Protein 2MHD (pdb70)

Nearest PDB structures (foldseek):
  2mhd-assembly1_A  TM=9.009E-01  e=2.253E-17  Bacteroides uniformis ATCC 8492
  7jl3-assembly1_B  TM=3.606E-01  e=2.724E+00  Homo sapiens
  6i8x-assembly2_B  TM=4.191E-01  e=9.900E+00  Ascaris suum
  2mhd-assembly1_A  TM=9.085E-01  e=3.141E-16  Bacteroides uniformis ATCC 8492
  2m4l-assembly1_A  TM=5.403E-01  e=6.576E-02  Bacteroides thetaiotaomicron VPI-5482

Secondary structure (DSSP, 8-state):
-TT-SS--SGGGSSEEE--SS--STT---EEEE-SSS-EEE----SS-----EEEEEEEETTTTEEEEE-TT-S--EEEEEEEE-SS-EEEE---TTTT-----B-----

Foldseek 3Di:
DPDDQAADLVLQQAKWKLVFVHDPPGWIKIWGCDSFAWIFMDTDPPPHRDHTFTFGWDADPPQRKIFTAHPVRPRPAIFGQPTDDNFWTFGQRVCCVNPRDGGITGGDDD

CATH classification: 2.40.128.370

Sequence (110 aa):
GDEDDKVEIPQLVGKWIVKEPVLQDDFVTCYTFNADKTYEVYTGSPLSNGVPFRGTYIISLDEKLIKLYDKEEHCTEQYHILKLTSKEMKWENASPKDGNSDKRLEKYNDGDEDDKVEIPQLVGKWIVKEPVLQDDFVTCYTFNADKTYEVYTGSPLSNGVPFRGTYIISLDEKLIKLYDKEEHCTEQYHILKLTSKEMKWENASPKDGNSDKRLEKYNDGDEDDKVEIPQLVGKWIVKEPVLQDDFVTCYTFNADKTYEVYTGSPLSNGVPFRGTYIISLDEKLIKLYDKEEHCTEQYHILKLTSKEMKWENASPKDGNSDKRLEKYNDGDEDDKVEIPQLVGKWIVKEPVLQDDFVTCYTFNADKTYEVYTGSPLSNGVPFRGTYIISLDEKLIKLYDKEEHCTEQYHILKLTSKEMKWENASPKDGNSDKRLEKYNDGDEDDKVEIPQLVGKWIVKEPVLQDDFVTCYTFNADKTYEVYTGSPLSNGVPFRGTYIISLDEKLIKLYDKEEHCTEQYHILKLTSKEMKWENASPKDGNSDKRLEKYNDGDEDDKVEIPQLVGKWIVKEPVLQDDFVTCYTFNADKTYEVYTGSPLSNGVPFRGTYIISLDEKLIKLYDKEEHCTEQYHILKLTSKEMKWENASPKDGNSDKRLEKYNDGDEDDKVEIPQLVGKWIVKEPVLQDDFVTCYTFNADKTYEVYTGSPLSNGVPFRGTYIISLDEKLIKLYDKEEHCTEQYHILKLTSKEMKWENASPKDGNSDKRLEKYNDGDEDDKVEIPQLVGKWIVKEPVLQDDFVTCYTFNADKTYEVYTGSPLSNGVPFRGTYIISLDEKLIKLYDKEEHCTEQYHILKLTSKEMKWENASPKDGNSDKRLEKYNDGDEDDKVEIPQLVGKWIVKEPVLQDDFVTCYTFNADKTYEVYTGSPLSNGVPFRGTYIISLDEKLIKLYDKEEHCTEQYHILKLTSKEMKWENASPKDGNSDKRLEKYNDGDEDDKVEIPQLVGKWIVKEPVLQDDFVTCYTFNADKTYEVYTGSPLSNGVPFRGTYIISLDEKLIKLYDKEEHCTEQYHILKLTSKEMKWENASPKDGNSDKRLEKYNDGDEDDKVEIPQLVGKWIVKEPVLQDDFVTCYTFNADKTYEVYTGSPLSNGVPFRGTYIISLDEKLIKLYDKEEHCTEQYHILKLTSKEMKWENASPKDGNSDKRLEKYNDGDEDDKVEIPQLVGKWIVKEPVLQDDFVTCYTFNADKTYEVYTGSPLSNGVPFRGTYIISLDEKLIKLYDKEEHCTEQYHILKLTSKEMKWENASPKDGNSDKRLEKYNDGDEDDKVEIPQLVGKWIVKEPVLQDDFVTCYTFNADKTYEVYTGSPLSNGVPFRGTYIISLDEKLIKLYDKEEHCTEQYHILKLTSKEMKWENASPKDGNSDKRLEKYNDGDEDDKVEIPQLVGKWIVKEPVLQDDFVTCYTFNADKTYEVYTGSPLSNGVPFRGTYIISLDEKLIKLYDKEEHCTEQYHILKLTSKEMKWENASPKDGNSDKRLEKYNDGDEDDKVEIPQLVGKWIVKEPVLQDDFVTCYTFNADKTYEVYTGSPLSNGVPFRGTYIISLDEKLIKLYDKEEHCTEQYHILKLTSKEMKWENASPKDGNSDKRLEKYNDGDEDDKVEIPQLVGKWIVKEPVLQDDFVTCYTFNADKTYEVYTGSPLSNGVPFRGTYIISLDEKLIKLYDKEEHCTEQYHILKLTSKEMKWENASPKDGNSDKRLEKYNDGDEDDKVEIPQLVGKWIVKEPVLQDDFVTCYTFNADKTYEVYTGSPLSNGVPFRGTYIISLDEKLIKLYDKEEHCTEQYHILKLTSKEMKWENASPKDGNSDKRLEKYNDGDEDDKVEIPQLVGKWIVKEPVLQDDFVTCYTFNADKTYEVYTGSPLSNGVPFRGTYIISLDEKLIKLYDKEEHCTEQYHILKLTSKEMKWENASPKDGNSDKRLEKYNDGDEDDKVEIPQLVGKWIVKEPVLQDDFVTCYTFNADKTYEVYTGSPLSNGVPFRGTYIISLDEKLIKLYDKEEHCTEQYHILKLTSKEMKWENASPKDGNSDKRLEKYND

Structure (mmCIF, N/CA/C/O backbone):
data_2MHD
#
_entry.id   2MHD
#
_cell.length_a   1.000
_cell.length_b   1.000
_cell.length_c   1.000
_cell.angle_alpha   90.00
_cell.angle_beta   90.00
_cell.angle_gamma   90.00
#
_symmetry.space_group_name_H-M   'P 1'
#
loop_
_atom_site.group_PDB
_atom_site.id
_atom_site.type_symbol
_atom_site.label_atom_id
_atom_site.label_alt_id
_atom_site.label_comp_id
_atom_site.label_asym_id
_atom_site.label_entity_id
_atom_site.label_seq_id
_atom_site.pdbx_PDB_ins_code
_atom_site.Cartn_x
_atom_site.Cartn_y
_atom_site.Cartn_z
_atom_site.occupancy
_atom_site.B_iso_or_equiv
_atom_site.auth_seq_id
_atom_site.auth_comp_id
_atom_site.auth_asym_id
_atom_site.auth_atom_id
_atom_site.pdbx_PDB_model_num
ATOM 1 N N . GLY A 1 1 ? 20.205 -10.766 -2.684 1.00 22.30 1 GLY A N 1
ATOM 2 C CA . GLY A 1 1 ? 20.345 -10.689 -4.138 1.00 74.23 1 GLY A CA 1
ATOM 3 C C . GLY A 1 1 ? 20.752 -9.293 -4.569 1.00 11.14 1 GLY A C 1
ATOM 4 O O . GLY A 1 1 ? 20.863 -8.379 -3.743 1.00 43.51 1 GLY A O 1
ATOM 8 N N . ASP A 1 2 ? 21.018 -9.165 -5.862 1.00 22.14 2 ASP A N 1
ATOM 9 C CA . ASP A 1 2 ? 21.653 -8.030 -6.520 1.00 73.32 2 ASP A CA 1
ATOM 10 C C . ASP A 1 2 ? 20.709 -6.839 -6.440 1.00 23.34 2 ASP A C 1
ATOM 11 O O . ASP A 1 2 ? 19.673 -6.840 -7.093 1.00 14.41 2 ASP A O 1
ATOM 20 N N . GLU A 1 3 ? 21.038 -5.867 -5.583 1.00 14.42 3 GLU A N 1
ATOM 21 C CA . GLU A 1 3 ? 20.214 -4.717 -5.191 1.00 55.41 3 GLU A CA 1
ATOM 22 C C . GLU A 1 3 ? 18.761 -5.067 -4.809 1.00 42.33 3 GLU A C 1
ATOM 23 O O . GLU A 1 3 ? 17.906 -4.187 -4.702 1.00 60.03 3 GLU A O 1
ATOM 35 N N . ASP A 1 4 ? 18.492 -6.336 -4.508 1.00 21.42 4 ASP A N 1
ATOM 36 C CA . ASP A 1 4 ? 17.164 -6.955 -4.512 1.00 33.11 4 ASP A CA 1
ATOM 37 C C . ASP A 1 4 ? 16.684 -7.227 -3.088 1.00 31.13 4 ASP A C 1
ATOM 38 O O . ASP A 1 4 ? 15.764 -8.017 -2.847 1.00 65.25 4 ASP A O 1
ATOM 47 N N . ASP A 1 5 ? 17.351 -6.599 -2.126 1.00 74.04 5 ASP A N 1
ATOM 48 C CA . ASP A 1 5 ? 16.821 -6.389 -0.781 1.00 11.13 5 ASP A CA 1
ATOM 49 C C . ASP A 1 5 ? 17.156 -4.972 -0.330 1.00 50.13 5 ASP A C 1
ATOM 50 O O . ASP A 1 5 ? 17.999 -4.726 0.540 1.00 21.32 5 ASP A O 1
ATOM 59 N N . LYS A 1 6 ? 16.497 -4.007 -0.968 1.00 24.41 6 LYS A N 1
ATOM 60 C CA . LYS A 1 6 ? 16.535 -2.608 -0.598 1.00 44.34 6 LYS A CA 1
ATOM 61 C C . LYS A 1 6 ? 15.286 -1.892 -1.081 1.00 54.52 6 LYS A C 1
ATOM 62 O O . LYS A 1 6 ? 14.511 -2.413 -1.885 1.00 61.33 6 LYS A O 1
ATOM 81 N N . VAL A 1 7 ? 15.137 -0.673 -0.567 1.00 4.52 7 VAL A N 1
ATOM 82 C CA . VAL A 1 7 ? 14.127 0.319 -0.880 1.00 3.41 7 VAL A CA 1
ATOM 83 C C . VAL A 1 7 ? 14.320 0.791 -2.328 1.00 11.44 7 VAL A C 1
ATOM 84 O O . VAL A 1 7 ? 14.789 1.894 -2.612 1.00 71.31 7 VAL A O 1
ATOM 97 N N . GLU A 1 8 ? 13.980 -0.090 -3.256 1.00 63.43 8 GLU A N 1
ATOM 98 C CA . GLU A 1 8 ? 13.895 0.197 -4.672 1.00 71.42 8 GLU A CA 1
ATOM 99 C C . GLU A 1 8 ? 12.623 0.997 -4.929 1.00 44.52 8 GLU A C 1
ATOM 100 O O . GLU A 1 8 ? 11.575 0.714 -4.345 1.00 53.53 8 GLU A O 1
ATOM 112 N N . ILE A 1 9 ? 12.698 1.980 -5.822 1.00 54.35 9 ILE A N 1
ATOM 113 C CA . ILE A 1 9 ? 11.531 2.678 -6.345 1.00 71.04 9 ILE A CA 1
ATOM 114 C C . ILE A 1 9 ? 10.693 1.708 -7.209 1.00 21.13 9 ILE A C 1
ATOM 115 O O . ILE A 1 9 ? 9.526 1.494 -6.862 1.00 52.51 9 ILE A O 1
ATOM 131 N N . PRO A 1 10 ? 11.222 1.070 -8.277 1.00 35.43 10 PRO A N 1
ATOM 132 C CA . PRO A 1 10 ? 10.404 0.248 -9.171 1.00 60.01 10 PRO A CA 1
ATOM 133 C C . PRO A 1 10 ? 9.882 -1.020 -8.496 1.00 14.54 10 PRO A C 1
ATOM 134 O O . PRO A 1 10 ? 8.893 -1.600 -8.938 1.00 54.31 10 PRO A O 1
ATOM 145 N N . GLN A 1 11 ? 10.491 -1.462 -7.396 1.00 12.51 11 GLN A N 1
ATOM 146 C CA . GLN A 1 11 ? 9.999 -2.633 -6.695 1.00 24.13 11 GLN A CA 1
ATOM 147 C C . GLN A 1 11 ? 8.655 -2.372 -6.003 1.00 1.51 11 GLN A C 1
ATOM 148 O O . GLN A 1 11 ? 8.052 -3.326 -5.520 1.00 2.23 11 GLN A O 1
ATOM 162 N N . LEU A 1 12 ? 8.134 -1.139 -5.981 1.00 51.45 12 LEU A N 1
ATOM 163 C CA . LEU A 1 12 ? 6.792 -0.876 -5.473 1.00 24.41 12 LEU A CA 1
ATOM 164 C C . LEU A 1 12 ? 5.702 -1.433 -6.398 1.00 43.54 12 LEU A C 1
ATOM 165 O O . LEU A 1 12 ? 4.757 -2.023 -5.892 1.00 72.44 12 LEU A O 1
ATOM 181 N N . VAL A 1 13 ? 5.797 -1.263 -7.720 1.00 12.23 13 VAL A N 1
ATOM 182 C CA . VAL A 1 13 ? 4.681 -1.398 -8.679 1.00 63.21 13 VAL A CA 1
ATOM 183 C C . VAL A 1 13 ? 4.151 -2.843 -8.890 1.00 22.12 13 VAL A C 1
ATOM 184 O O . VAL A 1 13 ? 3.261 -3.122 -9.695 1.00 73.32 13 VAL A O 1
ATOM 197 N N . GLY A 1 14 ? 4.675 -3.806 -8.150 1.00 32.14 14 GLY A N 1
ATOM 198 C CA . GLY A 1 14 ? 4.086 -5.135 -8.069 1.00 21.40 14 GLY A CA 1
ATOM 199 C C . GLY A 1 14 ? 2.759 -5.181 -7.328 1.00 52.22 14 GLY A C 1
ATOM 200 O O . GLY A 1 14 ? 2.212 -4.167 -6.894 1.00 23.52 14 GLY A O 1
ATOM 204 N N . LYS A 1 15 ? 2.246 -6.402 -7.177 1.00 72.22 15 LYS A N 1
ATOM 205 C CA . LYS A 1 15 ? 1.047 -6.686 -6.392 1.00 44.24 15 LYS A CA 1
ATOM 206 C C . LYS A 1 15 ? 1.433 -6.914 -4.941 1.00 54.15 15 LYS A C 1
ATOM 207 O O . LYS A 1 15 ? 2.486 -7.494 -4.657 1.00 5.21 15 LYS A O 1
ATOM 226 N N . TRP A 1 16 ? 0.554 -6.514 -4.028 1.00 30.41 16 TRP A N 1
ATOM 227 C CA . TRP A 1 16 ? 0.799 -6.595 -2.603 1.00 51.11 16 TRP A CA 1
ATOM 228 C C . TRP A 1 16 ? -0.517 -6.891 -1.894 1.00 62.13 16 TRP A C 1
ATOM 229 O O . TRP A 1 16 ? -1.418 -6.050 -1.919 1.00 71.24 16 TRP A O 1
ATOM 250 N N . ILE A 1 17 ? -0.673 -8.075 -1.288 1.00 50.41 17 ILE A N 1
ATOM 251 C CA . ILE A 1 17 ? -1.875 -8.405 -0.539 1.00 23.52 17 ILE A CA 1
ATOM 252 C C . ILE A 1 17 ? -1.653 -7.912 0.888 1.00 2.13 17 ILE A C 1
ATOM 253 O O . ILE A 1 17 ? -0.601 -8.167 1.476 1.00 73.52 17 ILE A O 1
ATOM 269 N N . VAL A 1 18 ? -2.618 -7.206 1.463 1.00 51.33 18 VAL A N 1
ATOM 270 C CA . VAL A 1 18 ? -2.581 -6.687 2.838 1.00 14.30 18 VAL A CA 1
ATOM 271 C C . VAL A 1 18 ? -2.671 -7.837 3.851 1.00 10.44 18 VAL A C 1
ATOM 272 O O . VAL A 1 18 ? -2.618 -7.605 5.052 1.00 2.41 18 VAL A O 1
ATOM 285 N N . LYS A 1 19 ? -2.880 -9.066 3.373 1.00 2.03 19 LYS A N 1
ATOM 286 C CA . LYS A 1 19 ? -3.456 -10.177 4.118 1.00 21.21 19 LYS A CA 1
ATOM 287 C C . LYS A 1 19 ? -2.400 -10.858 4.993 1.00 64.35 19 LYS A C 1
ATOM 288 O O . LYS A 1 19 ? -2.156 -12.058 4.869 1.00 62.21 19 LYS A O 1
ATOM 307 N N . GLU A 1 20 ? -1.745 -10.073 5.837 1.00 24.13 20 GLU A N 1
ATOM 308 C CA . GLU A 1 20 ? -0.699 -10.476 6.760 1.00 12.40 20 GLU A CA 1
ATOM 309 C C . GLU A 1 20 ? -0.327 -9.239 7.602 1.00 73.44 20 GLU A C 1
ATOM 310 O O . GLU A 1 20 ? 0.319 -8.318 7.094 1.00 62.21 20 GLU A O 1
ATOM 322 N N . PRO A 1 21 ? -0.780 -9.154 8.863 1.00 43.25 21 PRO A N 1
ATOM 323 C CA . PRO A 1 21 ? -1.878 -9.936 9.415 1.00 53.04 21 PRO A CA 1
ATOM 324 C C . PRO A 1 21 ? -3.208 -9.580 8.731 1.00 62.52 21 PRO A C 1
ATOM 325 O O . PRO A 1 21 ? -3.330 -8.540 8.075 1.00 25.52 21 PRO A O 1
ATOM 336 N N . VAL A 1 22 ? -4.223 -10.429 8.889 1.00 72.11 22 VAL A N 1
ATOM 337 C CA . VAL A 1 22 ? -5.542 -10.249 8.294 1.00 12.24 22 VAL A CA 1
ATOM 338 C C . VAL A 1 22 ? -6.593 -9.996 9.373 1.00 45.14 22 VAL A C 1
ATOM 339 O O . VAL A 1 22 ? -6.552 -10.559 10.467 1.00 10.32 22 VAL A O 1
ATOM 352 N N . LEU A 1 23 ? -7.540 -9.126 9.030 1.00 65.12 23 LEU A N 1
ATOM 353 C CA . LEU A 1 23 ? -8.635 -8.665 9.864 1.00 41.04 23 LEU A CA 1
ATOM 354 C C . LEU A 1 23 ? -9.739 -9.721 9.961 1.00 23.34 23 LEU A C 1
ATOM 355 O O . LEU A 1 23 ? -9.722 -10.751 9.281 1.00 4.41 23 LEU A O 1
ATOM 371 N N . GLN A 1 24 ? -10.703 -9.458 10.835 1.00 51.14 24 GLN A N 1
ATOM 372 C CA . GLN A 1 24 ? -11.992 -10.133 10.908 1.00 22.42 24 GLN A CA 1
ATOM 373 C C . GLN A 1 24 ? -12.921 -9.520 9.854 1.00 3.13 24 GLN A C 1
ATOM 374 O O . GLN A 1 24 ? -12.507 -8.673 9.056 1.00 61.51 24 GLN A O 1
ATOM 388 N N . ASP A 1 25 ? -14.182 -9.958 9.834 1.00 53.25 25 ASP A N 1
ATOM 389 C CA . ASP A 1 25 ? -15.203 -9.596 8.841 1.00 5.33 25 ASP A CA 1
ATOM 390 C C . ASP A 1 25 ? -14.807 -10.058 7.432 1.00 43.35 25 ASP A C 1
ATOM 391 O O . ASP A 1 25 ? -15.294 -9.544 6.430 1.00 3.41 25 ASP A O 1
ATOM 400 N N . ASP A 1 26 ? -13.862 -11.000 7.390 1.00 65.42 26 ASP A N 1
ATOM 401 C CA . ASP A 1 26 ? -13.164 -11.568 6.237 1.00 14.44 26 ASP A CA 1
ATOM 402 C C . ASP A 1 26 ? -12.590 -10.484 5.313 1.00 54.24 26 ASP A C 1
ATOM 403 O O . ASP A 1 26 ? -12.497 -10.689 4.099 1.00 74.55 26 ASP A O 1
ATOM 412 N N . PHE A 1 27 ? -12.205 -9.327 5.870 1.00 3.20 27 PHE A N 1
ATOM 413 C CA . PHE A 1 27 ? -11.670 -8.221 5.129 1.00 62.23 27 PHE A CA 1
ATOM 414 C C . PHE A 1 27 ? -10.325 -8.604 4.535 1.00 50.13 27 PHE A C 1
ATOM 415 O O . PHE A 1 27 ? -9.357 -8.883 5.247 1.00 54.41 27 PHE A O 1
ATOM 432 N N . VAL A 1 28 ? -10.259 -8.504 3.218 1.00 24.13 28 VAL A N 1
ATOM 433 C CA . VAL A 1 28 ? -9.111 -8.838 2.402 1.00 73.34 28 VAL A CA 1
ATOM 434 C C . VAL A 1 28 ? -8.941 -7.813 1.277 1.00 42.25 28 VAL A C 1
ATOM 435 O O . VAL A 1 28 ? -9.914 -7.363 0.659 1.00 43.33 28 VAL A O 1
ATOM 448 N N . THR A 1 29 ? -7.681 -7.476 0.992 1.00 14.04 29 THR A N 1
ATOM 449 C CA . THR A 1 29 ? -7.326 -6.397 0.088 1.00 11.21 29 THR A CA 1
ATOM 450 C C . THR A 1 29 ? -6.018 -6.720 -0.617 1.00 21.20 29 THR A C 1
ATOM 451 O O . THR A 1 29 ? -5.086 -7.245 0.000 1.00 22.21 29 THR A O 1
ATOM 462 N N . CYS A 1 30 ? -5.891 -6.286 -1.870 1.00 30.50 30 CYS A N 1
ATOM 463 C CA . CYS A 1 30 ? -4.628 -6.155 -2.571 1.00 23.32 30 CYS A CA 1
ATOM 464 C C . CYS A 1 30 ? -4.484 -4.716 -3.056 1.00 34.52 30 CYS A C 1
ATOM 465 O O . CYS A 1 30 ? -5.377 -4.197 -3.726 1.00 55.43 30 CYS A O 1
ATOM 473 N N . TYR A 1 31 ? -3.359 -4.081 -2.719 1.00 23.21 31 TYR A N 1
ATOM 474 C CA . TYR A 1 31 ? -2.898 -2.870 -3.383 1.00 1.04 31 TYR A CA 1
ATOM 475 C C . TYR A 1 31 ? -2.167 -3.302 -4.657 1.00 55.32 31 TYR A C 1
ATOM 476 O O . TYR A 1 31 ? -1.406 -4.277 -4.652 1.00 43.35 31 TYR A O 1
ATOM 494 N N . THR A 1 32 ? -2.354 -2.566 -5.746 1.00 41.15 32 THR A N 1
ATOM 495 C CA . THR A 1 32 ? -1.538 -2.672 -6.944 1.00 22.51 32 THR A CA 1
ATOM 496 C C . THR A 1 32 ? -1.235 -1.250 -7.420 1.00 34.24 32 THR A C 1
ATOM 497 O O . THR A 1 32 ? -2.063 -0.601 -8.068 1.00 34.33 32 THR A O 1
ATOM 508 N N . PHE A 1 33 ? -0.057 -0.743 -7.061 1.00 14.22 33 PHE A N 1
ATOM 509 C CA . PHE A 1 33 ? 0.386 0.575 -7.500 1.00 72.54 33 PHE A CA 1
ATOM 510 C C . PHE A 1 33 ? 0.758 0.486 -8.985 1.00 33.51 33 PHE A C 1
ATOM 511 O O . PHE A 1 33 ? 0.937 -0.613 -9.516 1.00 42.42 33 PHE A O 1
ATOM 528 N N . ASN A 1 34 ? 0.931 1.626 -9.652 1.00 61.24 34 ASN A N 1
ATOM 529 C CA . ASN A 1 34 ? 1.569 1.706 -10.967 1.00 32.20 34 ASN A CA 1
ATOM 530 C C . ASN A 1 34 ? 2.943 2.333 -10.820 1.00 1.50 34 ASN A C 1
ATOM 531 O O . ASN A 1 34 ? 3.259 2.909 -9.777 1.00 72.41 34 ASN A O 1
ATOM 542 N N . ALA A 1 35 ? 3.744 2.243 -11.882 1.00 61.44 35 ALA A N 1
ATOM 543 C CA . ALA A 1 35 ? 5.149 2.614 -11.855 1.00 64.05 35 ALA A CA 1
ATOM 544 C C . ALA A 1 35 ? 5.311 4.099 -11.557 1.00 13.32 35 ALA A C 1
ATOM 545 O O . ALA A 1 35 ? 6.207 4.451 -10.791 1.00 15.51 35 ALA A O 1
ATOM 552 N N . ASP A 1 36 ? 4.422 4.942 -12.108 1.00 55.41 36 ASP A N 1
ATOM 553 C CA . ASP A 1 36 ? 4.473 6.393 -11.899 1.00 3.53 36 ASP A CA 1
ATOM 554 C C . ASP A 1 36 ? 3.169 7.066 -12.370 1.00 41.22 36 ASP A C 1
ATOM 555 O O . ASP A 1 36 ? 3.188 8.009 -13.162 1.00 0.22 36 ASP A O 1
ATOM 564 N N . LYS A 1 37 ? 1.999 6.531 -11.984 1.00 61.22 37 LYS A N 1
ATOM 565 C CA . LYS A 1 37 ? 0.710 6.991 -12.494 1.00 11.52 37 LYS A CA 1
ATOM 566 C C . LYS A 1 37 ? -0.375 7.001 -11.408 1.00 62.30 37 LYS A C 1
ATOM 567 O O . LYS A 1 37 ? -0.856 8.052 -11.004 1.00 43.30 37 LYS A O 1
ATOM 586 N N . THR A 1 38 ? -0.780 5.822 -10.954 1.00 4.00 38 THR A N 1
ATOM 587 C CA . THR A 1 38 ? -2.073 5.535 -10.341 1.00 60.23 38 THR A CA 1
ATOM 588 C C . THR A 1 38 ? -1.898 4.401 -9.332 1.00 34.10 38 THR A C 1
ATOM 589 O O . THR A 1 38 ? -0.823 3.797 -9.236 1.00 60.55 38 THR A O 1
ATOM 600 N N . TYR A 1 39 ? -2.953 4.079 -8.590 1.00 74.51 39 TYR A N 1
ATOM 601 C CA . TYR A 1 39 ? -3.000 2.936 -7.695 1.00 2.34 39 TYR A CA 1
ATOM 602 C C . TYR A 1 39 ? -4.371 2.272 -7.783 1.00 14.14 39 TYR A C 1
ATOM 603 O O . TYR A 1 39 ? -5.317 2.896 -8.265 1.00 24.50 39 TYR A O 1
ATOM 621 N N . GLU A 1 40 ? -4.491 1.036 -7.301 1.00 22.50 40 GLU A N 1
ATOM 622 C CA . GLU A 1 40 ? -5.757 0.346 -7.081 1.00 55.01 40 GLU A CA 1
ATOM 623 C C . GLU A 1 40 ? -5.752 -0.217 -5.665 1.00 22.20 40 GLU A C 1
ATOM 624 O O . GLU A 1 40 ? -4.694 -0.604 -5.156 1.00 2.30 40 GLU A O 1
ATOM 636 N N . VAL A 1 41 ? -6.920 -0.276 -5.035 1.00 22.43 41 VAL A N 1
ATOM 637 C CA . VAL A 1 41 ? -7.129 -0.950 -3.764 1.00 2.22 41 VAL A CA 1
ATOM 638 C C . VAL A 1 41 ? -8.577 -1.436 -3.740 1.00 40.45 41 VAL A C 1
ATOM 639 O O . VAL A 1 41 ? -9.414 -0.960 -4.510 1.00 43.03 41 VAL A O 1
ATOM 652 N N . TYR A 1 42 ? -8.906 -2.349 -2.833 1.00 11.02 42 TYR A N 1
ATOM 653 C CA . TYR A 1 42 ? -10.270 -2.764 -2.590 1.00 2.04 42 TYR A CA 1
ATOM 654 C C . TYR A 1 42 ? -10.362 -3.193 -1.129 1.00 75.22 42 TYR A C 1
ATOM 655 O O . TYR A 1 42 ? -9.583 -4.041 -0.709 1.00 1.40 42 TYR A O 1
ATOM 673 N N . THR A 1 43 ? -11.347 -2.716 -0.378 1.00 52.01 43 THR A N 1
ATOM 674 C CA . THR A 1 43 ? -11.598 -3.215 0.973 1.00 62.34 43 THR A CA 1
ATOM 675 C C . THR A 1 43 ? -13.102 -3.245 1.187 1.00 21.22 43 THR A C 1
ATOM 676 O O . THR A 1 43 ? -13.829 -2.324 0.794 1.00 1.14 43 THR A O 1
ATOM 687 N N . GLY A 1 44 ? -13.551 -4.318 1.822 1.00 31.51 44 GLY A N 1
ATOM 688 C CA . GLY A 1 44 ? -14.932 -4.648 2.096 1.00 10.31 44 GLY A CA 1
ATOM 689 C C . GLY A 1 44 ? -15.067 -6.127 1.832 1.00 41.43 44 GLY A C 1
ATOM 690 O O . GLY A 1 44 ? -14.539 -6.963 2.569 1.00 52.01 44 GLY A O 1
ATOM 694 N N . SER A 1 45 ? -15.697 -6.415 0.715 1.00 45.14 45 SER A N 1
ATOM 695 C CA . SER A 1 45 ? -16.171 -7.704 0.278 1.00 42.34 45 SER A CA 1
ATOM 696 C C . SER A 1 45 ? -16.895 -8.476 1.381 1.00 62.25 45 SER A C 1
ATOM 697 O O . SER A 1 45 ? -16.373 -9.494 1.832 1.00 13.02 45 SER A O 1
ATOM 705 N N . PRO A 1 46 ? -18.096 -8.026 1.788 1.00 2.02 46 PRO A N 1
ATOM 706 C CA . PRO A 1 46 ? -19.003 -8.829 2.600 1.00 30.21 46 PRO A CA 1
ATOM 707 C C . PRO A 1 46 ? -19.796 -9.858 1.769 1.00 1.04 46 PRO A C 1
ATOM 708 O O . PRO A 1 46 ? -20.452 -10.719 2.354 1.00 11.10 46 PRO A O 1
ATOM 719 N N . LEU A 1 47 ? -19.793 -9.745 0.427 1.00 13.22 47 LEU A N 1
ATOM 720 C CA . LEU A 1 47 ? -20.589 -10.594 -0.471 1.00 13.22 47 LEU A CA 1
ATOM 721 C C . LEU A 1 47 ? -19.970 -10.786 -1.860 1.00 34.21 47 LEU A C 1
ATOM 722 O O . LEU A 1 47 ? -20.185 -11.833 -2.473 1.00 2.14 47 LEU A O 1
ATOM 738 N N . SER A 1 48 ? -19.246 -9.799 -2.390 1.00 54.34 48 SER A N 1
ATOM 739 C CA . SER A 1 48 ? -18.539 -9.870 -3.664 1.00 70.21 48 SER A CA 1
ATOM 740 C C . SER A 1 48 ? -17.445 -8.813 -3.680 1.00 43.01 48 SER A C 1
ATOM 741 O O . SER A 1 48 ? -17.390 -7.944 -2.809 1.00 22.10 48 SER A O 1
ATOM 749 N N . ASN A 1 49 ? -16.591 -8.880 -4.698 1.00 41.13 49 ASN A N 1
ATOM 750 C CA . ASN A 1 49 ? -15.550 -7.919 -5.011 1.00 21.51 49 ASN A CA 1
ATOM 751 C C . ASN A 1 49 ? -15.591 -7.741 -6.529 1.00 61.13 49 ASN A C 1
ATOM 752 O O . ASN A 1 49 ? -15.489 -8.712 -7.272 1.00 70.53 49 ASN A O 1
ATOM 763 N N . GLY A 1 50 ? -15.872 -6.523 -6.986 1.00 43.01 50 GLY A N 1
ATOM 764 C CA . GLY A 1 50 ? -16.035 -6.207 -8.404 1.00 53.21 50 GLY A CA 1
ATOM 765 C C . GLY A 1 50 ? -16.073 -4.716 -8.715 1.00 22.11 50 GLY A C 1
ATOM 766 O O . GLY A 1 50 ? -16.122 -4.318 -9.874 1.00 74.41 50 GLY A O 1
ATOM 770 N N . VAL A 1 51 ? -16.079 -3.888 -7.679 1.00 54.33 51 VAL A N 1
ATOM 771 C CA . VAL A 1 51 ? -16.027 -2.435 -7.729 1.00 22.40 51 VAL A CA 1
ATOM 772 C C . VAL A 1 51 ? -14.732 -2.039 -7.011 1.00 23.31 51 VAL A C 1
ATOM 773 O O . VAL A 1 51 ? -14.737 -1.902 -5.785 1.00 54.31 51 VAL A O 1
ATOM 786 N N . PRO A 1 52 ? -13.590 -2.003 -7.720 1.00 0.20 52 PRO A N 1
ATOM 787 C CA . PRO A 1 52 ? -12.329 -1.569 -7.137 1.00 61.14 52 PRO A CA 1
ATOM 788 C C . PRO A 1 52 ? -12.376 -0.072 -6.828 1.00 32.53 52 PRO A C 1
ATOM 789 O O . PRO A 1 52 ? -13.222 0.670 -7.344 1.00 1.44 52 PRO A O 1
ATOM 800 N N . PHE A 1 53 ? -11.420 0.383 -6.029 1.00 33.31 53 PHE A N 1
ATOM 801 C CA . PHE A 1 53 ? -11.046 1.777 -5.946 1.00 11.21 53 PHE A CA 1
ATOM 802 C C . PHE A 1 53 ? -9.811 1.980 -6.816 1.00 1.41 53 PHE A C 1
ATOM 803 O O . PHE A 1 53 ? -8.953 1.097 -6.877 1.00 63.41 53 PHE A O 1
ATOM 820 N N . ARG A 1 54 ? -9.666 3.163 -7.417 1.00 24.42 54 ARG A N 1
ATOM 821 C CA . ARG A 1 54 ? -8.408 3.607 -7.993 1.00 41.02 54 ARG A CA 1
ATOM 822 C C . ARG A 1 54 ? -8.255 5.108 -7.786 1.00 34.12 54 ARG A C 1
ATOM 823 O O . ARG A 1 54 ? -9.253 5.835 -7.792 1.00 52.23 54 ARG A O 1
ATOM 844 N N . GLY A 1 55 ? -7.024 5.580 -7.656 1.00 42.03 55 GLY A N 1
ATOM 845 C CA . GLY A 1 55 ? -6.686 6.974 -7.440 1.00 0.32 55 GLY A CA 1
ATOM 846 C C . GLY A 1 55 ? -5.251 7.233 -7.859 1.00 74.20 55 GLY A C 1
ATOM 847 O O . GLY A 1 55 ? -4.624 6.402 -8.522 1.00 71.10 55 GLY A O 1
ATOM 851 N N . THR A 1 56 ? -4.723 8.371 -7.438 1.00 1.23 56 THR A N 1
ATOM 852 C CA . THR A 1 56 ? -3.361 8.810 -7.682 1.00 14.01 56 THR A CA 1
ATOM 853 C C . THR A 1 56 ? -2.562 8.698 -6.377 1.00 23.44 56 THR A C 1
ATOM 854 O O . THR A 1 56 ? -3.122 8.539 -5.288 1.00 71.10 56 THR A O 1
ATOM 865 N N . TYR A 1 57 ? -1.235 8.741 -6.473 1.00 24.23 57 TYR A N 1
ATOM 866 C CA . TYR A 1 57 ? -0.338 8.645 -5.334 1.00 32.35 57 TYR A CA 1
ATOM 867 C C . TYR A 1 57 ? 0.727 9.721 -5.409 1.00 51.02 57 TYR A C 1
ATOM 868 O O . TYR A 1 57 ? 1.042 10.220 -6.491 1.00 55.44 57 TYR A O 1
ATOM 886 N N . ILE A 1 58 ? 1.315 10.006 -4.252 1.00 40.44 58 ILE A N 1
ATOM 887 C CA . ILE A 1 58 ? 2.413 10.960 -4.084 1.00 61.53 58 ILE A CA 1
ATOM 888 C C . ILE A 1 58 ? 3.433 10.308 -3.148 1.00 53.01 58 ILE A C 1
ATOM 889 O O . ILE A 1 58 ? 3.053 9.631 -2.190 1.00 51.04 58 ILE A O 1
ATOM 905 N N . ILE A 1 59 ? 4.726 10.494 -3.409 1.00 54.51 59 ILE A N 1
ATOM 906 C CA . ILE A 1 59 ? 5.825 10.066 -2.545 1.00 55.34 59 ILE A CA 1
ATOM 907 C C . ILE A 1 59 ? 6.712 11.303 -2.370 1.00 34.31 59 ILE A C 1
ATOM 908 O O . ILE A 1 59 ? 6.738 12.168 -3.252 1.00 52.10 59 ILE A O 1
ATOM 924 N N . SER A 1 60 ? 7.489 11.391 -1.292 1.00 54.10 60 SER A N 1
ATOM 925 C CA . SER A 1 60 ? 8.730 12.143 -1.336 1.00 1.25 60 SER A CA 1
ATOM 926 C C . SER A 1 60 ? 9.757 11.469 -0.434 1.00 42.44 60 SER A C 1
ATOM 927 O O . SER A 1 60 ? 9.425 10.708 0.479 1.00 61.32 60 SER A O 1
ATOM 935 N N . LEU A 1 61 ? 11.028 11.746 -0.724 1.00 55.10 61 LEU A N 1
ATOM 936 C CA . LEU A 1 61 ? 12.148 11.167 -0.010 1.00 22.34 61 LEU A CA 1
ATOM 937 C C . LEU A 1 61 ? 12.324 11.842 1.349 1.00 15.54 61 LEU A C 1
ATOM 938 O O . LEU A 1 61 ? 12.926 11.220 2.221 1.00 40.30 61 LEU A O 1
ATOM 954 N N . ASP A 1 62 ? 11.817 13.072 1.534 1.00 11.12 62 ASP A N 1
ATOM 955 C CA . ASP A 1 62 ? 12.254 14.013 2.577 1.00 54.40 62 ASP A CA 1
ATOM 956 C C . ASP A 1 62 ? 12.370 13.331 3.930 1.00 35.31 62 ASP A C 1
ATOM 957 O O . ASP A 1 62 ? 13.469 13.254 4.484 1.00 42.23 62 ASP A O 1
ATOM 966 N N . GLU A 1 63 ? 11.270 12.731 4.386 1.00 43.41 63 GLU A N 1
ATOM 967 C CA . GLU A 1 63 ? 11.218 11.853 5.549 1.00 22.13 63 GLU A CA 1
ATOM 968 C C . GLU A 1 63 ? 10.648 10.479 5.168 1.00 21.33 63 GLU A C 1
ATOM 969 O O . GLU A 1 63 ? 10.167 9.744 6.029 1.00 15.34 63 GLU A O 1
ATOM 981 N N . LYS A 1 64 ? 10.740 10.102 3.886 1.00 74.30 64 LYS A N 1
ATOM 982 C CA . LYS A 1 64 ? 10.326 8.803 3.347 1.00 31.04 64 LYS A CA 1
ATOM 983 C C . LYS A 1 64 ? 8.846 8.563 3.693 1.00 63.35 64 LYS A C 1
ATOM 984 O O . LYS A 1 64 ? 8.482 7.669 4.470 1.00 31.14 64 LYS A O 1
ATOM 1003 N N . LEU A 1 65 ? 7.998 9.418 3.125 1.00 53.23 65 LEU A N 1
ATOM 1004 C CA . LEU A 1 65 ? 6.577 9.553 3.429 1.00 63.24 65 LEU A CA 1
ATOM 1005 C C . LEU A 1 65 ? 5.824 9.327 2.117 1.00 51.02 65 LEU A C 1
ATOM 1006 O O . LEU A 1 65 ? 6.333 9.659 1.037 1.00 21.15 65 LEU A O 1
ATOM 1022 N N . ILE A 1 66 ? 4.628 8.744 2.189 1.00 22.51 66 ILE A N 1
ATOM 1023 C CA . ILE A 1 66 ? 3.837 8.401 1.020 1.00 44.21 66 ILE A CA 1
ATOM 1024 C C . ILE A 1 66 ? 2.352 8.580 1.355 1.00 3.43 66 ILE A C 1
ATOM 1025 O O . ILE A 1 66 ? 1.901 8.127 2.411 1.00 15.04 66 ILE A O 1
ATOM 1041 N N . LYS A 1 67 ? 1.594 9.266 0.492 1.00 72.42 67 LYS A N 1
ATOM 1042 C CA . LYS A 1 67 ? 0.220 9.716 0.737 1.00 75.22 67 LYS A CA 1
ATOM 1043 C C . LYS A 1 67 ? -0.621 9.513 -0.517 1.00 60.22 67 LYS A C 1
ATOM 1044 O O . LYS A 1 67 ? -0.325 10.125 -1.549 1.00 72.54 67 LYS A O 1
ATOM 1063 N N . LEU A 1 68 ? -1.643 8.662 -0.441 1.00 60.10 68 LEU A N 1
ATOM 1064 C CA . LEU A 1 68 ? -2.503 8.337 -1.577 1.00 55.42 68 LEU A CA 1
ATOM 1065 C C . LEU A 1 68 ? -3.716 9.279 -1.583 1.00 32.13 68 LEU A C 1
ATOM 1066 O O . LEU A 1 68 ? -4.154 9.753 -0.528 1.00 73.30 68 LEU A O 1
ATOM 1082 N N . TYR A 1 69 ? -4.258 9.550 -2.774 1.00 40.12 69 TYR A N 1
ATOM 1083 C CA . TYR A 1 69 ? -5.261 10.581 -3.031 1.00 60.22 69 TYR A CA 1
ATOM 1084 C C . TYR A 1 69 ? -6.403 9.986 -3.850 1.00 2.05 69 TYR A C 1
ATOM 1085 O O . TYR A 1 69 ? -6.173 9.184 -4.761 1.00 20.53 69 TYR A O 1
ATOM 1103 N N . ASP A 1 70 ? -7.644 10.371 -3.538 1.00 2.25 70 ASP A N 1
ATOM 1104 C CA . ASP A 1 70 ? -8.788 9.800 -4.257 1.00 61.53 70 ASP A CA 1
ATOM 1105 C C . ASP A 1 70 ? -8.883 10.393 -5.660 1.00 75.51 70 ASP A C 1
ATOM 1106 O O . ASP A 1 70 ? -8.216 11.373 -5.979 1.00 11.14 70 ASP A O 1
ATOM 1115 N N . LYS A 1 71 ? -9.859 9.912 -6.439 1.00 1.05 71 LYS A N 1
ATOM 1116 C CA . LYS A 1 71 ? -10.428 10.625 -7.587 1.00 51.04 71 LYS A CA 1
ATOM 1117 C C . LYS A 1 71 ? -11.179 11.915 -7.216 1.00 72.11 71 LYS A C 1
ATOM 1118 O O . LYS A 1 71 ? -11.903 12.471 -8.040 1.00 23.31 71 LYS A O 1
ATOM 1137 N N . GLU A 1 72 ? -11.069 12.360 -5.969 1.00 11.02 72 GLU A N 1
ATOM 1138 C CA . GLU A 1 72 ? -11.509 13.665 -5.494 1.00 44.01 72 GLU A CA 1
ATOM 1139 C C . GLU A 1 72 ? -10.337 14.430 -4.864 1.00 31.51 72 GLU A C 1
ATOM 1140 O O . GLU A 1 72 ? -10.536 15.509 -4.309 1.00 22.32 72 GLU A O 1
ATOM 1152 N N . GLU A 1 73 ? -9.126 13.876 -4.983 1.00 21.55 73 GLU A N 1
ATOM 1153 C CA . GLU A 1 73 ? -7.829 14.442 -4.658 1.00 11.41 73 GLU A CA 1
ATOM 1154 C C . GLU A 1 73 ? -7.779 15.157 -3.302 1.00 42.30 73 GLU A C 1
ATOM 1155 O O . GLU A 1 73 ? -7.078 16.155 -3.152 1.00 63.34 73 GLU A O 1
ATOM 1167 N N . HIS A 1 74 ? -8.430 14.605 -2.274 1.00 31.11 74 HIS A N 1
ATOM 1168 C CA . HIS A 1 74 ? -8.522 15.209 -0.948 1.00 52.11 74 HIS A CA 1
ATOM 1169 C C . HIS A 1 74 ? -7.782 14.440 0.154 1.00 44.33 74 HIS A C 1
ATOM 1170 O O . HIS A 1 74 ? -8.152 14.529 1.321 1.00 14.05 74 HIS A O 1
ATOM 1184 N N . CYS A 1 75 ? -6.768 13.678 -0.276 1.00 4.15 75 CYS A N 1
ATOM 1185 C CA . CYS A 1 75 ? -6.061 12.595 0.412 1.00 21.51 75 CYS A CA 1
ATOM 1186 C C . CYS A 1 75 ? -6.985 11.589 1.118 1.00 0.12 75 CYS A C 1
ATOM 1187 O O . CYS A 1 75 ? -8.193 11.792 1.212 1.00 51.22 75 CYS A O 1
ATOM 1195 N N . THR A 1 76 ? -6.456 10.450 1.533 1.00 2.14 76 THR A N 1
ATOM 1196 C CA . THR A 1 76 ? -7.272 9.423 2.186 1.00 63.31 76 THR A CA 1
ATOM 1197 C C . THR A 1 76 ? -6.432 8.621 3.180 1.00 64.42 76 THR A C 1
ATOM 1198 O O . THR A 1 76 ? -6.874 8.364 4.304 1.00 53.10 76 THR A O 1
ATOM 1209 N N . GLU A 1 77 ? -5.190 8.291 2.820 1.00 2.21 77 GLU A N 1
ATOM 1210 C CA . GLU A 1 77 ? -4.297 7.531 3.672 1.00 72.23 77 GLU A CA 1
ATOM 1211 C C . GLU A 1 77 ? -2.922 8.182 3.611 1.00 60.33 77 GLU A C 1
ATOM 1212 O O . GLU A 1 77 ? -2.586 8.814 2.601 1.00 62.12 77 GLU A O 1
ATOM 1224 N N . GLN A 1 78 ? -2.133 8.052 4.681 1.00 21.52 78 GLN A N 1
ATOM 1225 C CA . GLN A 1 78 ? -0.746 8.472 4.705 1.00 13.13 78 GLN A CA 1
ATOM 1226 C C . GLN A 1 78 ? -0.008 7.427 5.536 1.00 20.14 78 GLN A C 1
ATOM 1227 O O . GLN A 1 78 ? -0.530 7.032 6.574 1.00 53.44 78 GLN A O 1
ATOM 1241 N N . TYR A 1 79 ? 1.167 6.937 5.121 1.00 12.12 79 TYR A N 1
ATOM 1242 C CA . TYR A 1 79 ? 1.943 6.043 5.974 1.00 73.43 79 TYR A CA 1
ATOM 1243 C C . TYR A 1 79 ? 3.441 6.165 5.737 1.00 33.14 79 TYR A C 1
ATOM 1244 O O . TYR A 1 79 ? 3.879 6.704 4.713 1.00 24.23 79 TYR A O 1
ATOM 1262 N N . HIS A 1 80 ? 4.233 5.716 6.709 1.00 61.25 80 HIS A N 1
ATOM 1263 C CA . HIS A 1 80 ? 5.683 5.778 6.631 1.00 71.15 80 HIS A CA 1
ATOM 1264 C C . HIS A 1 80 ? 6.198 4.560 5.890 1.00 55.11 80 HIS A C 1
ATOM 1265 O O . HIS A 1 80 ? 5.760 3.426 6.111 1.00 41.34 80 HIS A O 1
ATOM 1279 N N . ILE A 1 81 ? 7.195 4.799 5.048 1.00 40.22 81 ILE A N 1
ATOM 1280 C CA . ILE A 1 81 ? 7.940 3.759 4.381 1.00 22.12 81 ILE A CA 1
ATOM 1281 C C . ILE A 1 81 ? 9.038 3.340 5.356 1.00 33.13 81 ILE A C 1
ATOM 1282 O O . ILE A 1 81 ? 10.003 4.078 5.547 1.00 24.13 81 ILE A O 1
ATOM 1298 N N . LEU A 1 82 ? 8.906 2.177 5.994 1.00 74.41 82 LEU A N 1
ATOM 1299 C CA . LEU A 1 82 ? 10.023 1.600 6.740 1.00 55.14 82 LEU A CA 1
ATOM 1300 C C . LEU A 1 82 ? 11.023 1.019 5.743 1.00 22.41 82 LEU A C 1
ATOM 1301 O O . LEU A 1 82 ? 12.143 1.514 5.607 1.00 24.22 82 LEU A O 1
ATOM 1317 N N . LYS A 1 83 ? 10.607 -0.029 5.028 1.00 72.12 83 LYS A N 1
ATOM 1318 C CA . LYS A 1 83 ? 11.430 -0.766 4.079 1.00 51.55 83 LYS A CA 1
ATOM 1319 C C . LYS A 1 83 ? 10.556 -1.315 2.957 1.00 55.23 83 LYS A C 1
ATOM 1320 O O . LYS A 1 83 ? 9.338 -1.497 3.117 1.00 60.12 83 LYS A O 1
ATOM 1339 N N . LEU A 1 84 ? 11.212 -1.637 1.843 1.00 51.54 84 LEU A N 1
ATOM 1340 C CA . LEU A 1 84 ? 10.719 -2.359 0.681 1.00 74.43 84 LEU A CA 1
ATOM 1341 C C . LEU A 1 84 ? 11.787 -3.393 0.395 1.00 75.05 84 LEU A C 1
ATOM 1342 O O . LEU A 1 84 ? 12.972 -3.069 0.502 1.00 75.32 84 LEU A O 1
ATOM 1358 N N . THR A 1 85 ? 11.380 -4.588 0.009 1.00 62.33 85 THR A N 1
ATOM 1359 C CA . THR A 1 85 ? 12.243 -5.554 -0.661 1.00 51.22 85 THR A CA 1
ATOM 1360 C C . THR A 1 85 ? 11.482 -6.166 -1.835 1.00 74.22 85 THR A C 1
ATOM 1361 O O . THR A 1 85 ? 10.320 -5.838 -2.077 1.00 4.23 85 THR A O 1
ATOM 1372 N N . SER A 1 86 ? 12.085 -7.163 -2.477 1.00 24.33 86 SER A N 1
ATOM 1373 C CA . SER A 1 86 ? 11.444 -8.051 -3.424 1.00 33.32 86 SER A CA 1
ATOM 1374 C C . SER A 1 86 ? 10.069 -8.531 -2.945 1.00 10.13 86 SER A C 1
ATOM 1375 O O . SER A 1 86 ? 9.161 -8.603 -3.774 1.00 73.15 86 SER A O 1
ATOM 1383 N N . LYS A 1 87 ? 9.877 -8.840 -1.655 1.00 24.14 87 LYS A N 1
ATOM 1384 C CA . LYS A 1 87 ? 8.666 -9.493 -1.142 1.00 45.25 87 LYS A CA 1
ATOM 1385 C C . LYS A 1 87 ? 8.289 -9.024 0.266 1.00 1.22 87 LYS A C 1
ATOM 1386 O O . LYS A 1 87 ? 7.595 -9.748 0.975 1.00 2.10 87 LYS A O 1
ATOM 1405 N N . GLU A 1 88 ? 8.733 -7.848 0.704 1.00 2.30 88 GLU A N 1
ATOM 1406 C CA . GLU A 1 88 ? 8.434 -7.288 2.025 1.00 30.00 88 GLU A CA 1
ATOM 1407 C C . GLU A 1 88 ? 8.154 -5.796 1.826 1.00 30.43 88 GLU A C 1
ATOM 1408 O O . GLU A 1 88 ? 8.895 -5.132 1.103 1.00 71.42 88 GLU A O 1
ATOM 1420 N N . MET A 1 89 ? 7.090 -5.254 2.416 1.00 25.10 89 MET A N 1
ATOM 1421 C CA . MET A 1 89 ? 6.820 -3.822 2.447 1.00 72.41 89 MET A CA 1
ATOM 1422 C C . MET A 1 89 ? 6.126 -3.493 3.761 1.00 61.24 89 MET A C 1
ATOM 1423 O O . MET A 1 89 ? 5.102 -4.079 4.119 1.00 31.10 89 MET A O 1
ATOM 1437 N N . LYS A 1 90 ? 6.710 -2.541 4.480 1.00 32.24 90 LYS A N 1
ATOM 1438 C CA . LYS A 1 90 ? 6.295 -2.219 5.845 1.00 64.25 90 LYS A CA 1
ATOM 1439 C C . LYS A 1 90 ? 5.784 -0.792 5.941 1.00 21.13 90 LYS A C 1
ATOM 1440 O O . LYS A 1 90 ? 6.583 0.139 6.069 1.00 63.24 90 LYS A O 1
ATOM 1459 N N . TRP A 1 91 ? 4.473 -0.627 5.725 1.00 1.32 91 TRP A N 1
ATOM 1460 C CA . TRP A 1 91 ? 3.744 0.636 5.812 1.00 54.14 91 TRP A CA 1
ATOM 1461 C C . TRP A 1 91 ? 3.386 0.835 7.277 1.00 75.43 91 TRP A C 1
ATOM 1462 O O . TRP A 1 91 ? 2.372 0.314 7.745 1.00 40.04 91 TRP A O 1
ATOM 1483 N N . GLU A 1 92 ? 4.240 1.542 8.004 1.00 13.03 92 GLU A N 1
ATOM 1484 C CA . GLU A 1 92 ? 3.941 1.976 9.359 1.00 62.51 92 GLU A CA 1
ATOM 1485 C C . GLU A 1 92 ? 2.794 2.988 9.299 1.00 72.14 92 GLU A C 1
ATOM 1486 O O . GLU A 1 92 ? 2.810 3.850 8.422 1.00 42.34 92 GLU A O 1
ATOM 1498 N N . ASN A 1 93 ? 1.841 2.917 10.239 1.00 32.41 93 ASN A N 1
ATOM 1499 C CA . ASN A 1 93 ? 0.686 3.810 10.323 1.00 2.21 93 ASN A CA 1
ATOM 1500 C C . ASN A 1 93 ? 1.148 5.260 10.233 1.00 2.33 93 ASN A C 1
ATOM 1501 O O . ASN A 1 93 ? 0.669 5.993 9.381 1.00 12.01 93 ASN A O 1
ATOM 1512 N N . ALA A 1 94 ? 2.126 5.642 11.054 1.00 44.15 94 ALA A N 1
ATOM 1513 C CA . ALA A 1 94 ? 2.740 6.960 11.138 1.00 15.04 94 ALA A CA 1
ATOM 1514 C C . ALA A 1 94 ? 1.802 8.010 11.724 1.00 75.52 94 ALA A C 1
ATOM 1515 O O . ALA A 1 94 ? 2.235 8.706 12.641 1.00 21.23 94 ALA A O 1
ATOM 1522 N N . SER A 1 95 ? 0.562 8.139 11.232 1.00 52.00 95 SER A N 1
ATOM 1523 C CA . SER A 1 95 ? -0.397 9.113 11.742 1.00 2.45 95 SER A CA 1
ATOM 1524 C C . SER A 1 95 ? -1.477 8.391 12.558 1.00 23.12 95 SER A C 1
ATOM 1525 O O . SER A 1 95 ? -2.560 8.081 12.047 1.00 61.53 95 SER A O 1
ATOM 1533 N N . PRO A 1 96 ? -1.248 8.132 13.861 1.00 15.43 96 PRO A N 1
ATOM 1534 C CA . PRO A 1 96 ? -2.236 7.449 14.694 1.00 33.13 96 PRO A CA 1
ATOM 1535 C C . PRO A 1 96 ? -3.520 8.267 14.873 1.00 41.32 96 PRO A C 1
ATOM 1536 O O . PRO A 1 96 ? -4.479 7.768 15.449 1.00 2.05 96 PRO A O 1
ATOM 1547 N N . LYS A 1 97 ? -3.548 9.516 14.411 1.00 1.31 97 LYS A N 1
ATOM 1548 C CA . LYS A 1 97 ? -4.689 10.418 14.430 1.00 4.01 97 LYS A CA 1
ATOM 1549 C C . LYS A 1 97 ? -5.627 10.149 13.257 1.00 20.44 97 LYS A C 1
ATOM 1550 O O . LYS A 1 97 ? -6.842 10.127 13.441 1.00 61.44 97 LYS A O 1
ATOM 1569 N N . ASP A 1 98 ? -5.081 9.987 12.045 1.00 21.25 98 ASP A N 1
ATOM 1570 C CA . ASP A 1 98 ? -5.900 9.929 10.830 1.00 40.01 98 ASP A CA 1
ATOM 1571 C C . ASP A 1 98 ? -6.592 8.571 10.717 1.00 14.02 98 ASP A C 1
ATOM 1572 O O . ASP A 1 98 ? -7.739 8.523 10.264 1.00 44.13 98 ASP A O 1
ATOM 1581 N N . GLY A 1 99 ? -5.947 7.497 11.195 1.00 0.22 99 GLY A N 1
ATOM 1582 C CA . GLY A 1 99 ? -6.523 6.151 11.238 1.00 63.41 99 GLY A CA 1
ATOM 1583 C C . GLY A 1 99 ? -5.799 5.120 10.367 1.00 53.41 99 GLY A C 1
ATOM 1584 O O . GLY A 1 99 ? -6.438 4.169 9.920 1.00 62.34 99 GLY A O 1
ATOM 1588 N N . ASN A 1 100 ? -4.518 5.336 10.051 1.00 75.51 100 ASN A N 1
ATOM 1589 C CA . ASN A 1 100 ? -3.767 4.528 9.079 1.00 2.40 100 ASN A CA 1
ATOM 1590 C C . ASN A 1 100 ? -3.464 3.124 9.634 1.00 35.53 100 ASN A C 1
ATOM 1591 O O . ASN A 1 100 ? -3.535 2.971 10.857 1.00 73.44 100 ASN A O 1
ATOM 1602 N N . SER A 1 101 ? -3.016 2.125 8.847 1.00 63.51 101 SER A N 1
ATOM 1603 C CA . SER A 1 101 ? -2.964 0.748 9.348 1.00 34.50 101 SER A CA 1
ATOM 1604 C C . SER A 1 101 ? -1.565 0.159 9.178 1.00 12.34 101 SER A C 1
ATOM 1605 O O . SER A 1 101 ? -1.050 0.010 8.072 1.00 61.25 101 SER A O 1
ATOM 1613 N N . ASP A 1 102 ? -0.995 -0.282 10.289 1.00 44.35 102 ASP A N 1
ATOM 1614 C CA . ASP A 1 102 ? 0.337 -0.877 10.371 1.00 71.44 102 ASP A CA 1
ATOM 1615 C C . ASP A 1 102 ? 0.188 -2.396 10.319 1.00 15.13 102 ASP A C 1
ATOM 1616 O O . ASP A 1 102 ? -0.138 -3.033 11.326 1.00 5.04 102 ASP A O 1
ATOM 1625 N N . LYS A 1 103 ? 0.338 -2.958 9.118 1.00 55.43 103 LYS A N 1
ATOM 1626 C CA . LYS A 1 103 ? 0.397 -4.411 8.849 1.00 64.33 103 LYS A CA 1
ATOM 1627 C C . LYS A 1 103 ? 1.738 -4.752 8.191 1.00 44.01 103 LYS A C 1
ATOM 1628 O O . LYS A 1 103 ? 2.671 -3.953 8.300 1.00 2.43 103 LYS A O 1
ATOM 1647 N N . ARG A 1 104 ? 1.882 -5.882 7.491 1.00 14.13 104 ARG A N 1
ATOM 1648 C CA . ARG A 1 104 ? 3.144 -6.216 6.829 1.00 10.03 104 ARG A CA 1
ATOM 1649 C C . ARG A 1 104 ? 2.936 -6.847 5.450 1.00 70.45 104 ARG A C 1
ATOM 1650 O O . ARG A 1 104 ? 2.839 -8.064 5.309 1.00 21.31 104 ARG A O 1
ATOM 1671 N N . LEU A 1 105 ? 2.879 -6.012 4.406 1.00 34.43 105 LEU A N 1
ATOM 1672 C CA . LEU A 1 105 ? 2.570 -6.400 3.033 1.00 61.22 105 LEU A CA 1
ATOM 1673 C C . LEU A 1 105 ? 3.677 -7.355 2.581 1.00 71.35 105 LEU A C 1
ATOM 1674 O O . LEU A 1 105 ? 4.839 -6.954 2.517 1.00 11.23 105 LEU A O 1
ATOM 1690 N N . GLU A 1 106 ? 3.344 -8.599 2.227 1.00 33.41 106 GLU A N 1
ATOM 1691 C CA . GLU A 1 106 ? 4.352 -9.622 1.910 1.00 44.05 106 GLU A CA 1
ATOM 1692 C C . GLU A 1 106 ? 4.144 -10.173 0.502 1.00 32.52 106 GLU A C 1
ATOM 1693 O O . GLU A 1 106 ? 4.133 -11.379 0.262 1.00 64.54 106 GLU A O 1
ATOM 1705 N N . LYS A 1 107 ? 3.983 -9.255 -0.452 1.00 10.20 107 LYS A N 1
ATOM 1706 C CA . LYS A 1 107 ? 3.634 -9.510 -1.842 1.00 23.53 107 LYS A CA 1
ATOM 1707 C C . LYS A 1 107 ? 2.232 -10.063 -1.996 1.00 13.24 107 LYS A C 1
ATOM 1708 O O . LYS A 1 107 ? 1.485 -9.999 -1.028 1.00 10.00 107 LYS A O 1
ATOM 1727 N N . TYR A 1 108 ? 1.803 -10.454 -3.195 1.00 53.22 108 TYR A N 1
ATOM 1728 C CA . TYR A 1 108 ? 0.524 -11.119 -3.396 1.00 63.43 108 TYR A CA 1
ATOM 1729 C C . TYR A 1 108 ? 0.822 -12.600 -3.554 1.00 22.50 108 TYR A C 1
ATOM 1730 O O . TYR A 1 108 ? 1.320 -13.028 -4.599 1.00 51.23 108 TYR A O 1
ATOM 1748 N N . ASN A 1 109 ? 0.610 -13.359 -2.481 1.00 74.54 109 ASN A N 1
ATOM 1749 C CA . ASN A 1 109 ? 0.806 -14.804 -2.428 1.00 64.44 109 ASN A CA 1
ATOM 1750 C C . ASN A 1 109 ? -0.405 -15.470 -3.070 1.00 4.22 109 ASN A C 1
ATOM 1751 O O . ASN A 1 109 ? -1.289 -15.958 -2.365 1.00 73.12 109 ASN A O 1
ATOM 1762 N N . ASP A 1 110 ? -0.460 -15.413 -4.398 1.00 23.21 110 ASP A N 1
ATOM 1763 C CA . ASP A 1 110 ? -1.514 -15.975 -5.234 1.00 22.32 110 ASP A CA 1
ATOM 1764 C C . ASP A 1 110 ? -1.601 -17.468 -5.017 1.00 73.23 110 ASP A C 1
ATOM 1765 O O . ASP A 1 110 ? -2.679 -17.948 -4.618 1.00 43.02 110 ASP A O 1
ATOM 1774 N N . GLY A 1 1 ? 19.734 -13.819 -0.425 1.00 32.20 1 GLY A N 2
ATOM 1775 C CA . GLY A 1 1 ? 19.646 -12.843 -1.516 1.00 14.15 1 GLY A CA 2
ATOM 1776 C C . GLY A 1 1 ? 20.188 -11.498 -1.069 1.00 23.54 1 GLY A C 2
ATOM 1777 O O . GLY A 1 1 ? 19.543 -10.820 -0.269 1.00 33.44 1 GLY A O 2
ATOM 1781 N N . ASP A 1 2 ? 21.378 -11.109 -1.530 1.00 5.01 2 ASP A N 2
ATOM 1782 C CA . ASP A 1 2 ? 22.028 -9.863 -1.104 1.00 73.33 2 ASP A CA 2
ATOM 1783 C C . ASP A 1 2 ? 21.447 -8.668 -1.848 1.00 74.54 2 ASP A C 2
ATOM 1784 O O . ASP A 1 2 ? 21.167 -7.629 -1.245 1.00 40.02 2 ASP A O 2
ATOM 1793 N N . GLU A 1 3 ? 21.210 -8.829 -3.151 1.00 24.54 3 GLU A N 2
ATOM 1794 C CA . GLU A 1 3 ? 20.618 -7.829 -4.031 1.00 34.41 3 GLU A CA 2
ATOM 1795 C C . GLU A 1 3 ? 19.089 -7.722 -3.849 1.00 11.21 3 GLU A C 2
ATOM 1796 O O . GLU A 1 3 ? 18.378 -7.319 -4.775 1.00 1.30 3 GLU A O 2
ATOM 1808 N N . ASP A 1 4 ? 18.557 -8.126 -2.692 1.00 13.01 4 ASP A N 2
ATOM 1809 C CA . ASP A 1 4 ? 17.143 -8.469 -2.519 1.00 65.24 4 ASP A CA 2
ATOM 1810 C C . ASP A 1 4 ? 16.523 -7.847 -1.269 1.00 45.33 4 ASP A C 2
ATOM 1811 O O . ASP A 1 4 ? 15.515 -8.339 -0.760 1.00 51.24 4 ASP A O 2
ATOM 1820 N N . ASP A 1 5 ? 17.131 -6.784 -0.753 1.00 72.25 5 ASP A N 2
ATOM 1821 C CA . ASP A 1 5 ? 16.659 -6.106 0.457 1.00 12.34 5 ASP A CA 2
ATOM 1822 C C . ASP A 1 5 ? 16.886 -4.587 0.396 1.00 51.13 5 ASP A C 2
ATOM 1823 O O . ASP A 1 5 ? 17.483 -3.998 1.300 1.00 20.25 5 ASP A O 2
ATOM 1832 N N . LYS A 1 6 ? 16.406 -3.905 -0.655 1.00 41.25 6 LYS A N 2
ATOM 1833 C CA . LYS A 1 6 ? 16.446 -2.436 -0.717 1.00 0.55 6 LYS A CA 2
ATOM 1834 C C . LYS A 1 6 ? 15.167 -1.843 -1.296 1.00 12.10 6 LYS A C 2
ATOM 1835 O O . LYS A 1 6 ? 14.514 -2.440 -2.155 1.00 13.32 6 LYS A O 2
ATOM 1854 N N . VAL A 1 7 ? 14.860 -0.632 -0.818 1.00 11.32 7 VAL A N 2
ATOM 1855 C CA . VAL A 1 7 ? 13.705 0.168 -1.191 1.00 74.11 7 VAL A CA 2
ATOM 1856 C C . VAL A 1 7 ? 13.886 0.653 -2.631 1.00 15.00 7 VAL A C 2
ATOM 1857 O O . VAL A 1 7 ? 14.560 1.646 -2.901 1.00 40.23 7 VAL A O 2
ATOM 1870 N N . GLU A 1 8 ? 13.337 -0.120 -3.561 1.00 31.10 8 GLU A N 2
ATOM 1871 C CA . GLU A 1 8 ? 13.332 0.135 -4.983 1.00 52.34 8 GLU A CA 2
ATOM 1872 C C . GLU A 1 8 ? 12.262 1.152 -5.401 1.00 40.02 8 GLU A C 2
ATOM 1873 O O . GLU A 1 8 ? 11.371 1.513 -4.625 1.00 51.05 8 GLU A O 2
ATOM 1885 N N . ILE A 1 9 ? 12.311 1.543 -6.680 1.00 2.12 9 ILE A N 2
ATOM 1886 C CA . ILE A 1 9 ? 11.269 2.313 -7.350 1.00 71.12 9 ILE A CA 2
ATOM 1887 C C . ILE A 1 9 ? 10.276 1.349 -8.036 1.00 1.02 9 ILE A C 2
ATOM 1888 O O . ILE A 1 9 ? 9.175 1.180 -7.506 1.00 3.02 9 ILE A O 2
ATOM 1904 N N . PRO A 1 10 ? 10.605 0.656 -9.148 1.00 1.14 10 PRO A N 2
ATOM 1905 C CA . PRO A 1 10 ? 9.615 -0.110 -9.906 1.00 22.42 10 PRO A CA 2
ATOM 1906 C C . PRO A 1 10 ? 9.141 -1.387 -9.199 1.00 73.33 10 PRO A C 2
ATOM 1907 O O . PRO A 1 10 ? 8.199 -2.027 -9.670 1.00 33.50 10 PRO A O 2
ATOM 1918 N N . GLN A 1 11 ? 9.754 -1.786 -8.081 1.00 74.22 11 GLN A N 2
ATOM 1919 C CA . GLN A 1 11 ? 9.245 -2.874 -7.249 1.00 73.14 11 GLN A CA 2
ATOM 1920 C C . GLN A 1 11 ? 7.959 -2.480 -6.531 1.00 43.14 11 GLN A C 2
ATOM 1921 O O . GLN A 1 11 ? 7.143 -3.349 -6.225 1.00 41.52 11 GLN A O 2
ATOM 1935 N N . LEU A 1 12 ? 7.730 -1.179 -6.322 1.00 4.52 12 LEU A N 2
ATOM 1936 C CA . LEU A 1 12 ? 6.476 -0.701 -5.767 1.00 52.51 12 LEU A CA 2
ATOM 1937 C C . LEU A 1 12 ? 5.314 -1.141 -6.652 1.00 4.20 12 LEU A C 2
ATOM 1938 O O . LEU A 1 12 ? 4.330 -1.664 -6.144 1.00 15.10 12 LEU A O 2
ATOM 1954 N N . VAL A 1 13 ? 5.470 -0.945 -7.961 1.00 51.51 13 VAL A N 2
ATOM 1955 C CA . VAL A 1 13 ? 4.504 -1.137 -9.040 1.00 60.52 13 VAL A CA 2
ATOM 1956 C C . VAL A 1 13 ? 4.098 -2.621 -9.203 1.00 34.45 13 VAL A C 2
ATOM 1957 O O . VAL A 1 13 ? 3.290 -3.011 -10.046 1.00 11.02 13 VAL A O 2
ATOM 1970 N N . GLY A 1 14 ? 4.676 -3.501 -8.408 1.00 14.22 14 GLY A N 2
ATOM 1971 C CA . GLY A 1 14 ? 4.138 -4.821 -8.137 1.00 0.10 14 GLY A CA 2
ATOM 1972 C C . GLY A 1 14 ? 2.777 -4.783 -7.439 1.00 4.21 14 GLY A C 2
ATOM 1973 O O . GLY A 1 14 ? 2.249 -3.738 -7.052 1.00 33.11 14 GLY A O 2
ATOM 1977 N N . LYS A 1 15 ? 2.214 -5.977 -7.285 1.00 0.21 15 LYS A N 2
ATOM 1978 C CA . LYS A 1 15 ? 0.944 -6.247 -6.618 1.00 15.24 15 LYS A CA 2
ATOM 1979 C C . LYS A 1 15 ? 1.218 -6.730 -5.197 1.00 34.14 15 LYS A C 2
ATOM 1980 O O . LYS A 1 15 ? 2.217 -7.419 -4.955 1.00 52.41 15 LYS A O 2
ATOM 1999 N N . TRP A 1 16 ? 0.329 -6.413 -4.257 1.00 54.01 16 TRP A N 2
ATOM 2000 C CA . TRP A 1 16 ? 0.552 -6.641 -2.837 1.00 63.14 16 TRP A CA 2
ATOM 2001 C C . TRP A 1 16 ? -0.758 -7.013 -2.144 1.00 55.35 16 TRP A C 2
ATOM 2002 O O . TRP A 1 16 ? -1.788 -6.416 -2.462 1.00 75.25 16 TRP A O 2
ATOM 2023 N N . ILE A 1 17 ? -0.739 -7.916 -1.153 1.00 51.12 17 ILE A N 2
ATOM 2024 C CA . ILE A 1 17 ? -1.927 -8.253 -0.368 1.00 15.23 17 ILE A CA 2
ATOM 2025 C C . ILE A 1 17 ? -1.745 -7.675 1.037 1.00 34.10 17 ILE A C 2
ATOM 2026 O O . ILE A 1 17 ? -0.624 -7.635 1.543 1.00 21.22 17 ILE A O 2
ATOM 2042 N N . VAL A 1 18 ? -2.830 -7.230 1.672 1.00 22.22 18 VAL A N 2
ATOM 2043 C CA . VAL A 1 18 ? -2.861 -6.671 3.030 1.00 34.55 18 VAL A CA 2
ATOM 2044 C C . VAL A 1 18 ? -3.554 -7.674 3.961 1.00 65.11 18 VAL A C 2
ATOM 2045 O O . VAL A 1 18 ? -4.216 -7.330 4.938 1.00 62.15 18 VAL A O 2
ATOM 2058 N N . LYS A 1 19 ? -3.493 -8.950 3.602 1.00 34.12 19 LYS A N 2
ATOM 2059 C CA . LYS A 1 19 ? -4.129 -10.032 4.356 1.00 74.43 19 LYS A CA 2
ATOM 2060 C C . LYS A 1 19 ? -3.089 -10.646 5.286 1.00 74.41 19 LYS A C 2
ATOM 2061 O O . LYS A 1 19 ? -2.957 -11.859 5.390 1.00 40.33 19 LYS A O 2
ATOM 2080 N N . GLU A 1 20 ? -2.287 -9.789 5.897 1.00 5.40 20 GLU A N 2
ATOM 2081 C CA . GLU A 1 20 ? -1.071 -10.162 6.585 1.00 0.50 20 GLU A CA 2
ATOM 2082 C C . GLU A 1 20 ? -0.666 -8.922 7.416 1.00 33.42 20 GLU A C 2
ATOM 2083 O O . GLU A 1 20 ? -0.259 -7.896 6.854 1.00 22.42 20 GLU A O 2
ATOM 2095 N N . PRO A 1 21 ? -0.931 -8.921 8.733 1.00 51.32 21 PRO A N 2
ATOM 2096 C CA . PRO A 1 21 ? -1.860 -9.830 9.387 1.00 14.42 21 PRO A CA 2
ATOM 2097 C C . PRO A 1 21 ? -3.288 -9.622 8.855 1.00 53.04 21 PRO A C 2
ATOM 2098 O O . PRO A 1 21 ? -3.607 -8.629 8.192 1.00 3.51 21 PRO A O 2
ATOM 2109 N N . VAL A 1 22 ? -4.155 -10.592 9.112 1.00 2.43 22 VAL A N 2
ATOM 2110 C CA . VAL A 1 22 ? -5.483 -10.670 8.510 1.00 44.41 22 VAL A CA 2
ATOM 2111 C C . VAL A 1 22 ? -6.371 -9.535 9.050 1.00 74.45 22 VAL A C 2
ATOM 2112 O O . VAL A 1 22 ? -6.199 -9.084 10.186 1.00 13.23 22 VAL A O 2
ATOM 2125 N N . LEU A 1 23 ? -7.315 -9.057 8.228 1.00 2.31 23 LEU A N 2
ATOM 2126 C CA . LEU A 1 23 ? -8.265 -8.018 8.603 1.00 61.33 23 LEU A CA 2
ATOM 2127 C C . LEU A 1 23 ? -9.479 -8.676 9.247 1.00 23.40 23 LEU A C 2
ATOM 2128 O O . LEU A 1 23 ? -9.846 -9.812 8.922 1.00 43.32 23 LEU A O 2
ATOM 2144 N N . GLN A 1 24 ? -10.112 -7.942 10.149 1.00 43.11 24 GLN A N 2
ATOM 2145 C CA . GLN A 1 24 ? -11.366 -8.319 10.780 1.00 4.03 24 GLN A CA 2
ATOM 2146 C C . GLN A 1 24 ? -12.538 -8.222 9.810 1.00 74.31 24 GLN A C 2
ATOM 2147 O O . GLN A 1 24 ? -12.412 -7.702 8.698 1.00 73.13 24 GLN A O 2
ATOM 2161 N N . ASP A 1 25 ? -13.687 -8.728 10.265 1.00 42.22 25 ASP A N 2
ATOM 2162 C CA . ASP A 1 25 ? -14.971 -8.726 9.562 1.00 40.34 25 ASP A CA 2
ATOM 2163 C C . ASP A 1 25 ? -14.928 -9.476 8.227 1.00 5.21 25 ASP A C 2
ATOM 2164 O O . ASP A 1 25 ? -15.764 -9.294 7.350 1.00 24.13 25 ASP A O 2
ATOM 2173 N N . ASP A 1 26 ? -13.912 -10.324 8.089 1.00 45.03 26 ASP A N 2
ATOM 2174 C CA . ASP A 1 26 ? -13.581 -11.170 6.943 1.00 24.22 26 ASP A CA 2
ATOM 2175 C C . ASP A 1 26 ? -13.211 -10.346 5.709 1.00 15.12 26 ASP A C 2
ATOM 2176 O O . ASP A 1 26 ? -13.261 -10.846 4.578 1.00 41.31 26 ASP A O 2
ATOM 2185 N N . PHE A 1 27 ? -12.835 -9.079 5.907 1.00 2.34 27 PHE A N 2
ATOM 2186 C CA . PHE A 1 27 ? -12.423 -8.174 4.869 1.00 60.42 27 PHE A CA 2
ATOM 2187 C C . PHE A 1 27 ? -11.099 -8.617 4.270 1.00 20.32 27 PHE A C 2
ATOM 2188 O O . PHE A 1 27 ? -10.300 -9.357 4.850 1.00 13.51 27 PHE A O 2
ATOM 2205 N N . VAL A 1 28 ? -10.911 -8.116 3.067 1.00 1.33 28 VAL A N 2
ATOM 2206 C CA . VAL A 1 28 ? -9.783 -8.343 2.186 1.00 60.33 28 VAL A CA 2
ATOM 2207 C C . VAL A 1 28 ? -9.420 -6.983 1.607 1.00 41.01 28 VAL A C 2
ATOM 2208 O O . VAL A 1 28 ? -10.315 -6.193 1.282 1.00 72.43 28 VAL A O 2
ATOM 2221 N N . THR A 1 29 ? -8.121 -6.733 1.469 1.00 43.01 29 THR A N 2
ATOM 2222 C CA . THR A 1 29 ? -7.551 -5.564 0.834 1.00 2.24 29 THR A CA 2
ATOM 2223 C C . THR A 1 29 ? -6.276 -6.001 0.112 1.00 40.11 29 THR A C 2
ATOM 2224 O O . THR A 1 29 ? -5.522 -6.874 0.559 1.00 20.44 29 THR A O 2
ATOM 2235 N N . CYS A 1 30 ? -6.000 -5.347 -1.006 1.00 53.13 30 CYS A N 2
ATOM 2236 C CA . CYS A 1 30 ? -4.743 -5.379 -1.739 1.00 73.42 30 CYS A CA 2
ATOM 2237 C C . CYS A 1 30 ? -4.324 -3.930 -1.987 1.00 31.23 30 CYS A C 2
ATOM 2238 O O . CYS A 1 30 ? -5.137 -3.020 -1.813 1.00 31.31 30 CYS A O 2
ATOM 2246 N N . TYR A 1 31 ? -3.105 -3.715 -2.474 1.00 13.24 31 TYR A N 2
ATOM 2247 C CA . TYR A 1 31 ? -2.759 -2.507 -3.204 1.00 34.24 31 TYR A CA 2
ATOM 2248 C C . TYR A 1 31 ? -1.952 -2.952 -4.423 1.00 12.04 31 TYR A C 2
ATOM 2249 O O . TYR A 1 31 ? -1.136 -3.876 -4.334 1.00 4.10 31 TYR A O 2
ATOM 2267 N N . THR A 1 32 ? -2.138 -2.259 -5.539 1.00 44.12 32 THR A N 2
ATOM 2268 C CA . THR A 1 32 ? -1.550 -2.580 -6.822 1.00 72.52 32 THR A CA 2
ATOM 2269 C C . THR A 1 32 ? -1.173 -1.272 -7.516 1.00 15.14 32 THR A C 2
ATOM 2270 O O . THR A 1 32 ? -1.983 -0.667 -8.235 1.00 1.02 32 THR A O 2
ATOM 2281 N N . PHE A 1 33 ? 0.046 -0.803 -7.250 1.00 53.05 33 PHE A N 2
ATOM 2282 C CA . PHE A 1 33 ? 0.472 0.507 -7.719 1.00 53.31 33 PHE A CA 2
ATOM 2283 C C . PHE A 1 33 ? 0.708 0.434 -9.228 1.00 4.44 33 PHE A C 2
ATOM 2284 O O . PHE A 1 33 ? 1.054 -0.623 -9.757 1.00 2.52 33 PHE A O 2
ATOM 2301 N N . ASN A 1 34 ? 0.483 1.543 -9.925 1.00 60.14 34 ASN A N 2
ATOM 2302 C CA . ASN A 1 34 ? 0.701 1.708 -11.361 1.00 34.44 34 ASN A CA 2
ATOM 2303 C C . ASN A 1 34 ? 1.953 2.560 -11.527 1.00 24.20 34 ASN A C 2
ATOM 2304 O O . ASN A 1 34 ? 2.347 3.241 -10.582 1.00 32.14 34 ASN A O 2
ATOM 2315 N N . ALA A 1 35 ? 2.551 2.564 -12.722 1.00 51.02 35 ALA A N 2
ATOM 2316 C CA . ALA A 1 35 ? 3.908 3.067 -12.916 1.00 41.31 35 ALA A CA 2
ATOM 2317 C C . ALA A 1 35 ? 4.076 4.535 -12.515 1.00 44.41 35 ALA A C 2
ATOM 2318 O O . ALA A 1 35 ? 5.127 4.882 -11.976 1.00 22.31 35 ALA A O 2
ATOM 2325 N N . ASP A 1 36 ? 3.075 5.377 -12.809 1.00 44.41 36 ASP A N 2
ATOM 2326 C CA . ASP A 1 36 ? 3.051 6.807 -12.444 1.00 42.13 36 ASP A CA 2
ATOM 2327 C C . ASP A 1 36 ? 1.633 7.406 -12.583 1.00 5.21 36 ASP A C 2
ATOM 2328 O O . ASP A 1 36 ? 1.439 8.585 -12.905 1.00 44.55 36 ASP A O 2
ATOM 2337 N N . LYS A 1 37 ? 0.607 6.555 -12.469 1.00 1.10 37 LYS A N 2
ATOM 2338 C CA . LYS A 1 37 ? -0.680 6.775 -13.120 1.00 54.13 37 LYS A CA 2
ATOM 2339 C C . LYS A 1 37 ? -1.825 6.933 -12.126 1.00 24.32 37 LYS A C 2
ATOM 2340 O O . LYS A 1 37 ? -2.504 7.953 -12.111 1.00 42.31 37 LYS A O 2
ATOM 2359 N N . THR A 1 38 ? -2.084 5.908 -11.336 1.00 33.24 38 THR A N 2
ATOM 2360 C CA . THR A 1 38 ? -3.200 5.795 -10.413 1.00 20.24 38 THR A CA 2
ATOM 2361 C C . THR A 1 38 ? -2.789 4.676 -9.450 1.00 3.54 38 THR A C 2
ATOM 2362 O O . THR A 1 38 ? -1.716 4.086 -9.610 1.00 15.30 38 THR A O 2
ATOM 2373 N N . TYR A 1 39 ? -3.600 4.353 -8.455 1.00 3.40 39 TYR A N 2
ATOM 2374 C CA . TYR A 1 39 ? -3.392 3.227 -7.545 1.00 71.22 39 TYR A CA 2
ATOM 2375 C C . TYR A 1 39 ? -4.744 2.579 -7.308 1.00 43.01 39 TYR A C 2
ATOM 2376 O O . TYR A 1 39 ? -5.771 3.228 -7.502 1.00 41.32 39 TYR A O 2
ATOM 2394 N N . GLU A 1 40 ? -4.728 1.324 -6.880 1.00 31.35 40 GLU A N 2
ATOM 2395 C CA . GLU A 1 40 ? -5.908 0.548 -6.551 1.00 53.13 40 GLU A CA 2
ATOM 2396 C C . GLU A 1 40 ? -5.836 0.180 -5.071 1.00 33.15 40 GLU A C 2
ATOM 2397 O O . GLU A 1 40 ? -4.747 -0.085 -4.546 1.00 41.22 40 GLU A O 2
ATOM 2409 N N . VAL A 1 41 ? -6.988 0.162 -4.407 1.00 22.55 41 VAL A N 2
ATOM 2410 C CA . VAL A 1 41 ? -7.201 -0.410 -3.085 1.00 71.51 41 VAL A CA 2
ATOM 2411 C C . VAL A 1 41 ? -8.661 -0.865 -3.043 1.00 74.32 41 VAL A C 2
ATOM 2412 O O . VAL A 1 41 ? -9.489 -0.360 -3.800 1.00 15.11 41 VAL A O 2
ATOM 2425 N N . TYR A 1 42 ? -9.023 -1.790 -2.160 1.00 32.14 42 TYR A N 2
ATOM 2426 C CA . TYR A 1 42 ? -10.416 -2.114 -1.885 1.00 31.31 42 TYR A CA 2
ATOM 2427 C C . TYR A 1 42 ? -10.511 -2.656 -0.468 1.00 40.03 42 TYR A C 2
ATOM 2428 O O . TYR A 1 42 ? -9.495 -3.048 0.106 1.00 42.34 42 TYR A O 2
ATOM 2446 N N . THR A 1 43 ? -11.713 -2.701 0.096 1.00 1.21 43 THR A N 2
ATOM 2447 C CA . THR A 1 43 ? -11.905 -3.209 1.443 1.00 11.11 43 THR A CA 2
ATOM 2448 C C . THR A 1 43 ? -13.229 -3.963 1.470 1.00 33.31 43 THR A C 2
ATOM 2449 O O . THR A 1 43 ? -14.278 -3.362 1.222 1.00 20.21 43 THR A O 2
ATOM 2460 N N . GLY A 1 44 ? -13.178 -5.270 1.733 1.00 32.31 44 GLY A N 2
ATOM 2461 C CA . GLY A 1 44 ? -14.367 -6.093 1.930 1.00 31.40 44 GLY A CA 2
ATOM 2462 C C . GLY A 1 44 ? -14.930 -6.550 0.588 1.00 23.43 44 GLY A C 2
ATOM 2463 O O . GLY A 1 44 ? -15.496 -5.742 -0.145 1.00 53.01 44 GLY A O 2
ATOM 2467 N N . SER A 1 45 ? -14.724 -7.824 0.244 1.00 4.05 45 SER A N 2
ATOM 2468 C CA . SER A 1 45 ? -15.224 -8.531 -0.933 1.00 31.43 45 SER A CA 2
ATOM 2469 C C . SER A 1 45 ? -14.602 -9.934 -0.961 1.00 15.43 45 SER A C 2
ATOM 2470 O O . SER A 1 45 ? -13.564 -10.114 -1.604 1.00 11.14 45 SER A O 2
ATOM 2478 N N . PRO A 1 46 ? -15.184 -10.931 -0.269 1.00 34.21 46 PRO A N 2
ATOM 2479 C CA . PRO A 1 46 ? -14.697 -12.305 -0.336 1.00 21.13 46 PRO A CA 2
ATOM 2480 C C . PRO A 1 46 ? -14.773 -12.838 -1.776 1.00 54.53 46 PRO A C 2
ATOM 2481 O O . PRO A 1 46 ? -13.835 -13.484 -2.247 1.00 51.43 46 PRO A O 2
ATOM 2492 N N . LEU A 1 47 ? -15.880 -12.530 -2.465 1.00 60.52 47 LEU A N 2
ATOM 2493 C CA . LEU A 1 47 ? -16.307 -13.095 -3.736 1.00 64.25 47 LEU A CA 2
ATOM 2494 C C . LEU A 1 47 ? -15.288 -12.781 -4.833 1.00 62.25 47 LEU A C 2
ATOM 2495 O O . LEU A 1 47 ? -14.591 -13.674 -5.324 1.00 41.52 47 LEU A O 2
ATOM 2511 N N . SER A 1 48 ? -15.187 -11.512 -5.215 1.00 63.24 48 SER A N 2
ATOM 2512 C CA . SER A 1 48 ? -14.266 -10.984 -6.195 1.00 62.21 48 SER A CA 2
ATOM 2513 C C . SER A 1 48 ? -14.312 -9.451 -6.133 1.00 13.12 48 SER A C 2
ATOM 2514 O O . SER A 1 48 ? -15.171 -8.870 -5.460 1.00 13.10 48 SER A O 2
ATOM 2522 N N . ASN A 1 49 ? -13.396 -8.783 -6.830 1.00 14.32 49 ASN A N 2
ATOM 2523 C CA . ASN A 1 49 ? -13.091 -7.364 -6.668 1.00 71.35 49 ASN A CA 2
ATOM 2524 C C . ASN A 1 49 ? -14.107 -6.514 -7.437 1.00 2.31 49 ASN A C 2
ATOM 2525 O O . ASN A 1 49 ? -13.798 -5.953 -8.489 1.00 44.14 49 ASN A O 2
ATOM 2536 N N . GLY A 1 50 ? -15.333 -6.425 -6.916 1.00 2.01 50 GLY A N 2
ATOM 2537 C CA . GLY A 1 50 ? -16.476 -5.809 -7.581 1.00 42.11 50 GLY A CA 2
ATOM 2538 C C . GLY A 1 50 ? -16.226 -4.343 -7.904 1.00 25.40 50 GLY A C 2
ATOM 2539 O O . GLY A 1 50 ? -16.079 -3.961 -9.068 1.00 72.21 50 GLY A O 2
ATOM 2543 N N . VAL A 1 51 ? -16.190 -3.511 -6.872 1.00 22.33 51 VAL A N 2
ATOM 2544 C CA . VAL A 1 51 ? -15.943 -2.080 -6.993 1.00 12.30 51 VAL A CA 2
ATOM 2545 C C . VAL A 1 51 ? -14.714 -1.748 -6.149 1.00 53.32 51 VAL A C 2
ATOM 2546 O O . VAL A 1 51 ? -14.848 -1.405 -4.969 1.00 15.21 51 VAL A O 2
ATOM 2559 N N . PRO A 1 52 ? -13.500 -1.940 -6.686 1.00 72.43 52 PRO A N 2
ATOM 2560 C CA . PRO A 1 52 ? -12.298 -1.443 -6.054 1.00 32.13 52 PRO A CA 2
ATOM 2561 C C . PRO A 1 52 ? -12.229 0.070 -6.257 1.00 41.13 52 PRO A C 2
ATOM 2562 O O . PRO A 1 52 ? -12.851 0.633 -7.168 1.00 22.11 52 PRO A O 2
ATOM 2573 N N . PHE A 1 53 ? -11.481 0.723 -5.380 1.00 74.12 53 PHE A N 2
ATOM 2574 C CA . PHE A 1 53 ? -11.211 2.140 -5.430 1.00 13.54 53 PHE A CA 2
ATOM 2575 C C . PHE A 1 53 ? -10.121 2.420 -6.461 1.00 53.42 53 PHE A C 2
ATOM 2576 O O . PHE A 1 53 ? -9.319 1.539 -6.776 1.00 34.35 53 PHE A O 2
ATOM 2593 N N . ARG A 1 54 ? -10.041 3.670 -6.926 1.00 62.53 54 ARG A N 2
ATOM 2594 C CA . ARG A 1 54 ? -8.885 4.184 -7.643 1.00 21.51 54 ARG A CA 2
ATOM 2595 C C . ARG A 1 54 ? -8.682 5.647 -7.290 1.00 12.50 54 ARG A C 2
ATOM 2596 O O . ARG A 1 54 ? -9.655 6.383 -7.120 1.00 52.24 54 ARG A O 2
ATOM 2617 N N . GLY A 1 55 ? -7.424 6.064 -7.206 1.00 33.32 55 GLY A N 2
ATOM 2618 C CA . GLY A 1 55 ? -7.007 7.422 -6.893 1.00 14.30 55 GLY A CA 2
ATOM 2619 C C . GLY A 1 55 ? -5.575 7.639 -7.353 1.00 3.24 55 GLY A C 2
ATOM 2620 O O . GLY A 1 55 ? -5.158 6.997 -8.318 1.00 40.54 55 GLY A O 2
ATOM 2624 N N . THR A 1 56 ? -4.800 8.466 -6.650 1.00 74.21 56 THR A N 2
ATOM 2625 C CA . THR A 1 56 ? -3.388 8.721 -6.949 1.00 11.14 56 THR A CA 2
ATOM 2626 C C . THR A 1 56 ? -2.523 8.310 -5.742 1.00 35.14 56 THR A C 2
ATOM 2627 O O . THR A 1 56 ? -3.002 8.331 -4.605 1.00 71.44 56 THR A O 2
ATOM 2638 N N . TYR A 1 57 ? -1.257 7.940 -5.962 1.00 31.44 57 TYR A N 2
ATOM 2639 C CA . TYR A 1 57 ? -0.255 7.747 -4.905 1.00 42.41 57 TYR A CA 2
ATOM 2640 C C . TYR A 1 57 ? 0.836 8.788 -5.124 1.00 4.11 57 TYR A C 2
ATOM 2641 O O . TYR A 1 57 ? 1.003 9.294 -6.236 1.00 13.02 57 TYR A O 2
ATOM 2659 N N . ILE A 1 58 ? 1.580 9.100 -4.067 1.00 32.22 58 ILE A N 2
ATOM 2660 C CA . ILE A 1 58 ? 2.689 10.044 -4.072 1.00 24.12 58 ILE A CA 2
ATOM 2661 C C . ILE A 1 58 ? 3.714 9.514 -3.067 1.00 74.25 58 ILE A C 2
ATOM 2662 O O . ILE A 1 58 ? 3.326 8.953 -2.042 1.00 21.45 58 ILE A O 2
ATOM 2678 N N . ILE A 1 59 ? 5.009 9.705 -3.325 1.00 64.35 59 ILE A N 2
ATOM 2679 C CA . ILE A 1 59 ? 6.090 9.421 -2.383 1.00 13.02 59 ILE A CA 2
ATOM 2680 C C . ILE A 1 59 ? 6.979 10.669 -2.345 1.00 1.22 59 ILE A C 2
ATOM 2681 O O . ILE A 1 59 ? 7.106 11.362 -3.358 1.00 13.40 59 ILE A O 2
ATOM 2697 N N . SER A 1 60 ? 7.537 11.000 -1.178 1.00 35.40 60 SER A N 2
ATOM 2698 C CA . SER A 1 60 ? 8.433 12.129 -0.979 1.00 1.41 60 SER A CA 2
ATOM 2699 C C . SER A 1 60 ? 9.847 11.816 -1.478 1.00 20.30 60 SER A C 2
ATOM 2700 O O . SER A 1 60 ? 10.201 10.652 -1.680 1.00 40.02 60 SER A O 2
ATOM 2708 N N . LEU A 1 61 ? 10.687 12.847 -1.623 1.00 0.02 61 LEU A N 2
ATOM 2709 C CA . LEU A 1 61 ? 12.070 12.687 -2.076 1.00 4.04 61 LEU A CA 2
ATOM 2710 C C . LEU A 1 61 ? 13.078 12.948 -0.958 1.00 22.25 61 LEU A C 2
ATOM 2711 O O . LEU A 1 61 ? 14.265 12.687 -1.151 1.00 34.42 61 LEU A O 2
ATOM 2727 N N . ASP A 1 62 ? 12.639 13.495 0.181 1.00 15.31 62 ASP A N 2
ATOM 2728 C CA . ASP A 1 62 ? 13.529 13.850 1.285 1.00 40.42 62 ASP A CA 2
ATOM 2729 C C . ASP A 1 62 ? 13.939 12.608 2.055 1.00 71.31 62 ASP A C 2
ATOM 2730 O O . ASP A 1 62 ? 15.121 12.453 2.358 1.00 13.00 62 ASP A O 2
ATOM 2739 N N . GLU A 1 63 ? 12.983 11.727 2.364 1.00 51.24 63 GLU A N 2
ATOM 2740 C CA . GLU A 1 63 ? 13.297 10.429 2.943 1.00 11.42 63 GLU A CA 2
ATOM 2741 C C . GLU A 1 63 ? 12.352 9.366 2.372 1.00 44.32 63 GLU A C 2
ATOM 2742 O O . GLU A 1 63 ? 12.628 8.801 1.314 1.00 1.00 63 GLU A O 2
ATOM 2754 N N . LYS A 1 64 ? 11.179 9.147 2.969 1.00 41.23 64 LYS A N 2
ATOM 2755 C CA . LYS A 1 64 ? 10.438 7.906 2.770 1.00 11.03 64 LYS A CA 2
ATOM 2756 C C . LYS A 1 64 ? 9.030 8.076 3.339 1.00 31.32 64 LYS A C 2
ATOM 2757 O O . LYS A 1 64 ? 8.710 7.576 4.423 1.00 75.41 64 LYS A O 2
ATOM 2776 N N . LEU A 1 65 ? 8.181 8.818 2.633 1.00 72.44 65 LEU A N 2
ATOM 2777 C CA . LEU A 1 65 ? 6.841 9.136 3.104 1.00 24.32 65 LEU A CA 2
ATOM 2778 C C . LEU A 1 65 ? 5.881 9.046 1.933 1.00 34.10 65 LEU A C 2
ATOM 2779 O O . LEU A 1 65 ? 5.978 9.829 0.986 1.00 71.42 65 LEU A O 2
ATOM 2795 N N . ILE A 1 66 ? 5.009 8.040 1.972 1.00 63.25 66 ILE A N 2
ATOM 2796 C CA . ILE A 1 66 ? 3.990 7.789 0.961 1.00 43.23 66 ILE A CA 2
ATOM 2797 C C . ILE A 1 66 ? 2.710 8.465 1.437 1.00 61.23 66 ILE A C 2
ATOM 2798 O O . ILE A 1 66 ? 2.335 8.340 2.609 1.00 53.12 66 ILE A O 2
ATOM 2814 N N . LYS A 1 67 ? 1.963 9.072 0.516 1.00 31.35 67 LYS A N 2
ATOM 2815 C CA . LYS A 1 67 ? 0.562 9.392 0.746 1.00 2.01 67 LYS A CA 2
ATOM 2816 C C . LYS A 1 67 ? -0.268 8.861 -0.414 1.00 41.13 67 LYS A C 2
ATOM 2817 O O . LYS A 1 67 ? 0.220 8.783 -1.545 1.00 73.52 67 LYS A O 2
ATOM 2836 N N . LEU A 1 68 ? -1.510 8.493 -0.124 1.00 14.50 68 LEU A N 2
ATOM 2837 C CA . LEU A 1 68 ? -2.528 8.158 -1.101 1.00 60.25 68 LEU A CA 2
ATOM 2838 C C . LEU A 1 68 ? -3.507 9.326 -1.147 1.00 31.24 68 LEU A C 2
ATOM 2839 O O . LEU A 1 68 ? -3.6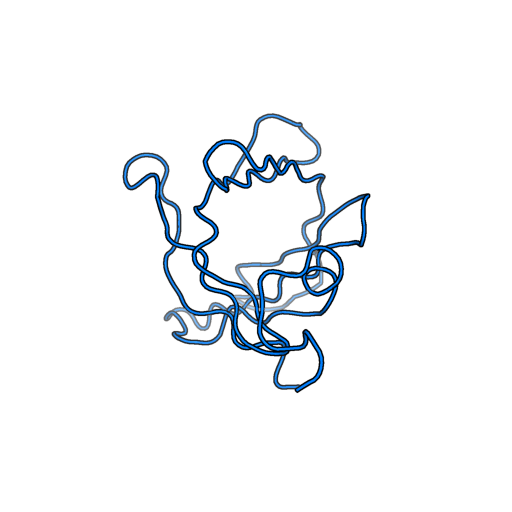43 10.069 -0.169 1.00 0.10 68 LEU A O 2
ATOM 2855 N N . TYR A 1 69 ? -4.205 9.461 -2.269 1.00 53.22 69 TYR A N 2
ATOM 2856 C CA . TYR A 1 69 ? -5.098 10.561 -2.579 1.00 41.25 69 TYR A CA 2
ATOM 2857 C C . TYR A 1 69 ? -6.339 10.009 -3.272 1.00 21.35 69 TYR A C 2
ATOM 2858 O O . TYR A 1 69 ? -6.234 9.166 -4.164 1.00 44.53 69 TYR A O 2
ATOM 2876 N N . ASP A 1 70 ? -7.514 10.468 -2.848 1.00 14.14 70 ASP A N 2
ATOM 2877 C CA . ASP A 1 70 ? -8.793 9.982 -3.375 1.00 35.33 70 ASP A CA 2
ATOM 2878 C C . ASP A 1 70 ? -9.124 10.665 -4.696 1.00 1.14 70 ASP A C 2
ATOM 2879 O O . ASP A 1 70 ? -8.395 11.533 -5.159 1.00 62.22 70 ASP A O 2
ATOM 2888 N N . LYS A 1 71 ? -10.271 10.332 -5.291 1.00 24.13 71 LYS A N 2
ATOM 2889 C CA . LYS A 1 71 ? -10.763 10.864 -6.565 1.00 2.22 71 LYS A CA 2
ATOM 2890 C C . LYS A 1 71 ? -10.994 12.380 -6.585 1.00 21.23 71 LYS A C 2
ATOM 2891 O O . LYS A 1 71 ? -11.296 12.926 -7.644 1.00 74.15 71 LYS A O 2
ATOM 2910 N N . GLU A 1 72 ? -10.909 13.060 -5.446 1.00 23.31 72 GLU A N 2
ATOM 2911 C CA . GLU A 1 72 ? -11.024 14.513 -5.314 1.00 32.40 72 GLU A CA 2
ATOM 2912 C C . GLU A 1 72 ? -9.659 15.142 -5.006 1.00 11.10 72 GLU A C 2
ATOM 2913 O O . GLU A 1 72 ? -9.588 16.338 -4.717 1.00 65.43 72 GLU A O 2
ATOM 2925 N N . GLU A 1 73 ? -8.590 14.336 -5.028 1.00 44.33 73 GLU A N 2
ATOM 2926 C CA . GLU A 1 73 ? -7.229 14.664 -4.616 1.00 53.24 73 GLU A CA 2
ATOM 2927 C C . GLU A 1 73 ? -7.199 15.252 -3.192 1.00 4.15 73 GLU A C 2
ATOM 2928 O O . GLU A 1 73 ? -6.274 15.976 -2.825 1.00 63.52 73 GLU A O 2
ATOM 2940 N N . HIS A 1 74 ? -8.183 14.906 -2.352 1.00 64.13 74 HIS A N 2
ATOM 2941 C CA . HIS A 1 74 ? -8.336 15.426 -0.997 1.00 22.42 74 HIS A CA 2
ATOM 2942 C C . HIS A 1 74 ? -7.724 14.507 0.056 1.00 32.44 74 HIS A C 2
ATOM 2943 O O . HIS A 1 74 ? -8.386 14.172 1.043 1.00 0.34 74 HIS A O 2
ATOM 2957 N N . CYS A 1 75 ? -6.473 14.099 -0.186 1.00 41.12 75 CYS A N 2
ATOM 2958 C CA . CYS A 1 75 ? -5.732 13.066 0.537 1.00 12.13 75 CYS A CA 2
ATOM 2959 C C . CYS A 1 75 ? -6.574 11.793 0.772 1.00 23.53 75 CYS A C 2
ATOM 2960 O O . CYS A 1 75 ? -7.606 11.616 0.124 1.00 52.42 75 CYS A O 2
ATOM 2968 N N . THR A 1 76 ? -6.087 10.856 1.592 1.00 4.10 76 THR A N 2
ATOM 2969 C CA . THR A 1 76 ? -6.870 9.788 2.235 1.00 52.14 76 THR A CA 2
ATOM 2970 C C . THR A 1 76 ? -6.002 9.031 3.248 1.00 54.51 76 THR A C 2
ATOM 2971 O O . THR A 1 76 ? -6.453 8.790 4.368 1.00 32.51 76 THR A O 2
ATOM 2982 N N . GLU A 1 77 ? -4.750 8.693 2.913 1.00 31.34 77 GLU A N 2
ATOM 2983 C CA . GLU A 1 77 ? -3.906 7.850 3.761 1.00 14.22 77 GLU A CA 2
ATOM 2984 C C . GLU A 1 77 ? -2.453 8.293 3.685 1.00 42.51 77 GLU A C 2
ATOM 2985 O O . GLU A 1 77 ? -2.018 8.828 2.662 1.00 34.43 77 GLU A O 2
ATOM 2997 N N . GLN A 1 78 ? -1.677 8.068 4.744 1.00 73.55 78 GLN A N 2
ATOM 2998 C CA . GLN A 1 78 ? -0.293 8.503 4.864 1.00 73.13 78 GLN A CA 2
ATOM 2999 C C . GLN A 1 78 ? 0.444 7.538 5.807 1.00 51.21 78 GLN A C 2
ATOM 3000 O O . GLN A 1 78 ? 0.236 7.596 7.016 1.00 14.24 78 GLN A O 2
ATOM 3014 N N . TYR A 1 79 ? 1.266 6.632 5.267 1.00 61.41 79 TYR A N 2
ATOM 3015 C CA . TYR A 1 79 ? 2.041 5.642 6.018 1.00 11.11 79 TYR A CA 2
ATOM 3016 C C . TYR A 1 79 ? 3.529 6.009 6.052 1.00 23.33 79 TYR A C 2
ATOM 3017 O O . TYR A 1 79 ? 4.003 6.761 5.192 1.00 60.43 79 TYR A O 2
ATOM 3035 N N . HIS A 1 80 ? 4.292 5.440 6.994 1.00 52.04 80 HIS A N 2
ATOM 3036 C CA . HIS A 1 80 ? 5.757 5.568 7.029 1.00 54.21 80 HIS A CA 2
ATOM 3037 C C . HIS A 1 80 ? 6.384 4.441 6.194 1.00 13.42 80 HIS A C 2
ATOM 3038 O O . HIS A 1 80 ? 6.099 3.269 6.452 1.00 22.14 80 HIS A O 2
ATOM 3052 N N . ILE A 1 81 ? 7.244 4.760 5.219 1.00 31.20 81 ILE A N 2
ATOM 3053 C CA . ILE A 1 81 ? 7.940 3.756 4.400 1.00 44.13 81 ILE A CA 2
ATOM 3054 C C . ILE A 1 81 ? 9.162 3.269 5.185 1.00 43.54 81 ILE A C 2
ATOM 3055 O O . ILE A 1 81 ? 10.288 3.728 4.965 1.00 44.35 81 ILE A O 2
ATOM 3071 N N . LEU A 1 82 ? 8.972 2.317 6.096 1.00 31.10 82 LEU A N 2
ATOM 3072 C CA . LEU A 1 82 ? 10.092 1.781 6.864 1.00 73.12 82 LEU A CA 2
ATOM 3073 C C . LEU A 1 82 ? 11.060 1.073 5.930 1.00 51.03 82 LEU A C 2
ATOM 3074 O O . LEU A 1 82 ? 12.251 1.375 5.962 1.00 3.34 82 LEU A O 2
ATOM 3090 N N . LYS A 1 83 ? 10.572 0.160 5.085 1.00 34.33 83 LYS A N 2
ATOM 3091 C CA . LYS A 1 83 ? 11.334 -0.485 4.018 1.00 3.14 83 LYS A CA 2
ATOM 3092 C C . LYS A 1 83 ? 10.360 -1.002 2.962 1.00 41.42 83 LYS A C 2
ATOM 3093 O O . LYS A 1 83 ? 9.143 -1.049 3.187 1.00 45.31 83 LYS A O 2
ATOM 3112 N N . LEU A 1 84 ? 10.909 -1.353 1.799 1.00 75.51 84 LEU A N 2
ATOM 3113 C CA . LEU A 1 84 ? 10.280 -2.062 0.699 1.00 12.30 84 LEU A CA 2
ATOM 3114 C C . LEU A 1 84 ? 11.408 -2.969 0.175 1.00 34.45 84 LEU A C 2
ATOM 3115 O O . LEU A 1 84 ? 12.567 -2.545 0.210 1.00 11.40 84 LEU A O 2
ATOM 3131 N N . THR A 1 85 ? 11.108 -4.186 -0.268 1.00 40.23 85 THR A N 2
ATOM 3132 C CA . THR A 1 85 ? 12.043 -5.140 -0.863 1.00 55.21 85 THR A CA 2
ATOM 3133 C C . THR A 1 85 ? 11.340 -5.839 -2.036 1.00 12.21 85 THR A C 2
ATOM 3134 O O . THR A 1 85 ? 10.252 -5.439 -2.451 1.00 51.04 85 THR A O 2
ATOM 3145 N N . SER A 1 86 ? 11.924 -6.907 -2.572 1.00 4.02 86 SER A N 2
ATOM 3146 C CA . SER A 1 86 ? 11.334 -7.719 -3.619 1.00 23.13 86 SER A CA 2
ATOM 3147 C C . SER A 1 86 ? 9.929 -8.218 -3.245 1.00 1.24 86 SER A C 2
ATOM 3148 O O . SER A 1 86 ? 9.072 -8.281 -4.134 1.00 54.23 86 SER A O 2
ATOM 3156 N N . LYS A 1 87 ? 9.663 -8.556 -1.972 1.00 53.25 87 LYS A N 2
ATOM 3157 C CA . LYS A 1 87 ? 8.361 -9.039 -1.502 1.00 75.23 87 LYS A CA 2
ATOM 3158 C C . LYS A 1 87 ? 7.991 -8.574 -0.101 1.00 4.24 87 LYS A C 2
ATOM 3159 O O . LYS A 1 87 ? 6.871 -8.870 0.301 1.00 33.33 87 LYS A O 2
ATOM 3178 N N . GLU A 1 88 ? 8.824 -7.859 0.652 1.00 21.51 88 GLU A N 2
ATOM 3179 C CA . GLU A 1 88 ? 8.412 -7.305 1.941 1.00 25.13 88 GLU A CA 2
ATOM 3180 C C . GLU A 1 88 ? 8.132 -5.825 1.771 1.00 24.50 88 GLU A C 2
ATOM 3181 O O . GLU A 1 88 ? 8.900 -5.117 1.123 1.00 4.22 88 GLU A O 2
ATOM 3193 N N . MET A 1 89 ? 7.081 -5.344 2.419 1.00 3.00 89 MET A N 2
ATOM 3194 C CA . MET A 1 89 ? 6.787 -3.918 2.554 1.00 4.14 89 MET A CA 2
ATOM 3195 C C . MET A 1 89 ? 6.212 -3.602 3.937 1.00 64.14 89 MET A C 2
ATOM 3196 O O . MET A 1 89 ? 5.197 -4.171 4.352 1.00 73.54 89 MET A O 2
ATOM 3210 N N . LYS A 1 90 ? 6.870 -2.668 4.633 1.00 32.41 90 LYS A N 2
ATOM 3211 C CA . LYS A 1 90 ? 6.620 -2.305 6.026 1.00 75.32 90 LYS A CA 2
ATOM 3212 C C . LYS A 1 90 ? 6.079 -0.881 6.099 1.00 31.52 90 LYS A C 2
ATOM 3213 O O . LYS A 1 90 ? 6.851 0.066 6.274 1.00 33.10 90 LYS A O 2
ATOM 3232 N N . TRP A 1 91 ? 4.773 -0.701 5.896 1.00 4.25 91 TRP A N 2
ATOM 3233 C CA . TRP A 1 91 ? 4.109 0.579 6.111 1.00 1.03 91 TRP A CA 2
ATOM 3234 C C . TRP A 1 91 ? 3.820 0.684 7.602 1.00 72.44 91 TRP A C 2
ATOM 3235 O O . TRP A 1 91 ? 2.989 -0.073 8.107 1.00 75.22 91 TRP A O 2
ATOM 3256 N N . GLU A 1 92 ? 4.515 1.571 8.313 1.00 3.02 92 GLU A N 2
ATOM 3257 C CA . GLU A 1 92 ? 4.117 1.944 9.670 1.00 40.52 92 GLU A CA 2
ATOM 3258 C C . GLU A 1 92 ? 2.944 2.930 9.594 1.00 44.51 92 GLU A C 2
ATOM 3259 O O . GLU A 1 92 ? 2.738 3.574 8.562 1.00 12.43 92 GLU A O 2
ATOM 3271 N N . ASN A 1 93 ? 2.221 3.072 10.703 1.00 23.22 93 ASN A N 2
ATOM 3272 C CA . ASN A 1 93 ? 1.012 3.865 10.854 1.00 62.41 93 ASN A CA 2
ATOM 3273 C C . ASN A 1 93 ? 1.129 5.309 10.371 1.00 2.43 93 ASN A C 2
ATOM 3274 O O . ASN A 1 93 ? 0.255 5.747 9.632 1.00 41.22 93 ASN A O 2
ATOM 3285 N N . ALA A 1 94 ? 2.128 6.057 10.846 1.00 13.13 94 ALA A N 2
ATOM 3286 C CA . ALA A 1 94 ? 2.371 7.498 10.710 1.00 33.23 94 ALA A CA 2
ATOM 3287 C C . ALA A 1 94 ? 1.234 8.467 11.108 1.00 64.22 94 ALA A C 2
ATOM 3288 O O . ALA A 1 94 ? 1.543 9.559 11.591 1.00 21.40 94 ALA A O 2
ATOM 3295 N N . SER A 1 95 ? -0.049 8.121 10.987 1.00 13.41 95 SER A N 2
ATOM 3296 C CA . SER A 1 95 ? -1.151 8.915 11.544 1.00 13.40 95 SER A CA 2
ATOM 3297 C C . SER A 1 95 ? -2.037 8.042 12.435 1.00 21.13 95 SER A C 2
ATOM 3298 O O . SER A 1 95 ? -3.078 7.542 11.993 1.00 52.44 95 SER A O 2
ATOM 3306 N N . PRO A 1 96 ? -1.648 7.844 13.706 1.00 23.43 96 PRO A N 2
ATOM 3307 C CA . PRO A 1 96 ? -2.495 7.148 14.660 1.00 52.02 96 PRO A CA 2
ATOM 3308 C C . PRO A 1 96 ? -3.727 7.992 15.014 1.00 12.25 96 PRO A C 2
ATOM 3309 O O . PRO A 1 96 ? -4.722 7.456 15.499 1.00 32.11 96 PRO A O 2
ATOM 3320 N N . LYS A 1 97 ? -3.705 9.303 14.762 1.00 43.51 97 LYS A N 2
ATOM 3321 C CA . LYS A 1 97 ? -4.838 10.178 14.878 1.00 12.41 97 LYS A CA 2
ATOM 3322 C C . LYS A 1 97 ? -5.873 9.813 13.810 1.00 21.43 97 LYS A C 2
ATOM 3323 O O . LYS A 1 97 ? -7.029 9.578 14.155 1.00 72.32 97 LYS A O 2
ATOM 3342 N N . ASP A 1 98 ? -5.486 9.725 12.531 1.00 11.31 98 ASP A N 2
ATOM 3343 C CA . ASP A 1 98 ? -6.439 9.464 11.446 1.00 13.31 98 ASP A CA 2
ATOM 3344 C C . ASP A 1 98 ? -6.997 8.039 11.507 1.00 52.12 98 ASP A C 2
ATOM 3345 O O . ASP A 1 98 ? -8.161 7.835 11.160 1.00 22.54 98 ASP A O 2
ATOM 3354 N N . GLY A 1 99 ? -6.208 7.076 11.998 1.00 2.30 99 GLY A N 2
ATOM 3355 C CA . GLY A 1 99 ? -6.629 5.686 12.167 1.00 52.24 99 GLY A CA 2
ATOM 3356 C C . GLY A 1 99 ? -6.096 4.776 11.062 1.00 45.23 99 GLY A C 2
ATOM 3357 O O . GLY A 1 99 ? -6.809 3.896 10.580 1.00 75.44 99 GLY A O 2
ATOM 3361 N N . ASN A 1 100 ? -4.867 5.029 10.614 1.00 55.44 100 ASN A N 2
ATOM 3362 C CA . ASN A 1 100 ? -4.173 4.276 9.564 1.00 72.44 100 ASN A CA 2
ATOM 3363 C C . ASN A 1 100 ? -3.627 2.963 10.162 1.00 14.55 100 ASN A C 2
ATOM 3364 O O . ASN A 1 100 ? -3.701 2.784 11.378 1.00 72.53 100 ASN A O 2
ATOM 3375 N N . SER A 1 101 ? -3.002 2.093 9.356 1.00 20.43 101 SER A N 2
ATOM 3376 C CA . SER A 1 101 ? -2.735 0.701 9.753 1.00 14.40 101 SER A CA 2
ATOM 3377 C C . SER A 1 101 ? -1.277 0.252 9.517 1.00 12.41 101 SER A C 2
ATOM 3378 O O . SER A 1 101 ? -0.752 0.272 8.400 1.00 3.10 101 SER A O 2
ATOM 3386 N N . ASP A 1 102 ? -0.615 -0.231 10.563 1.00 23.25 102 ASP A N 2
ATOM 3387 C CA . ASP A 1 102 ? 0.826 -0.534 10.657 1.00 71.22 102 ASP A CA 2
ATOM 3388 C C . ASP A 1 102 ? 1.167 -1.995 10.310 1.00 72.42 102 ASP A C 2
ATOM 3389 O O . ASP A 1 102 ? 1.992 -2.630 10.965 1.00 75.22 102 ASP A O 2
ATOM 3398 N N . LYS A 1 103 ? 0.567 -2.519 9.242 1.00 75.33 103 LYS A N 2
ATOM 3399 C CA . LYS A 1 103 ? 0.665 -3.942 8.841 1.00 33.51 103 LYS A CA 2
ATOM 3400 C C . LYS A 1 103 ? 1.933 -4.244 8.031 1.00 12.54 103 LYS A C 2
ATOM 3401 O O . LYS A 1 103 ? 2.768 -3.352 7.850 1.00 35.14 103 LYS A O 2
ATOM 3420 N N . ARG A 1 104 ? 2.050 -5.434 7.421 1.00 43.14 104 ARG A N 2
ATOM 3421 C CA . ARG A 1 104 ? 3.188 -5.828 6.585 1.00 60.33 104 ARG A CA 2
ATOM 3422 C C . ARG A 1 104 ? 2.709 -6.537 5.317 1.00 62.53 104 ARG A C 2
ATOM 3423 O O . ARG A 1 104 ? 2.303 -7.688 5.370 1.00 13.21 104 ARG A O 2
ATOM 3444 N N . LEU A 1 105 ? 2.729 -5.867 4.160 1.00 54.13 105 LEU A N 2
ATOM 3445 C CA . LEU A 1 105 ? 2.263 -6.477 2.911 1.00 44.22 105 LEU A CA 2
ATOM 3446 C C . LEU A 1 105 ? 3.392 -7.354 2.397 1.00 61.54 105 LEU A C 2
ATOM 3447 O O . LEU A 1 105 ? 4.486 -6.854 2.140 1.00 1.11 105 LEU A O 2
ATOM 3463 N N . GLU A 1 106 ? 3.136 -8.640 2.169 1.00 24.23 106 GLU A N 2
ATOM 3464 C CA . GLU A 1 106 ? 4.197 -9.605 1.837 1.00 31.25 106 GLU A CA 2
ATOM 3465 C C . GLU A 1 106 ? 4.154 -10.017 0.378 1.00 5.12 106 GLU A C 2
ATOM 3466 O O . GLU A 1 106 ? 4.464 -11.156 0.007 1.00 2.43 106 GLU A O 2
ATOM 3478 N N . LYS A 1 107 ? 3.786 -9.046 -0.445 1.00 72.44 107 LYS A N 2
ATOM 3479 C CA . LYS A 1 107 ? 3.438 -9.210 -1.847 1.00 55.35 107 LYS A CA 2
ATOM 3480 C C . LYS A 1 107 ? 2.144 -9.997 -2.008 1.00 43.01 107 LYS A C 2
ATOM 3481 O O . LYS A 1 107 ? 1.482 -10.308 -1.026 1.00 25.21 107 LYS A O 2
ATOM 3500 N N . TYR A 1 108 ? 1.690 -10.185 -3.241 1.00 32.30 108 TYR A N 2
ATOM 3501 C CA . TYR A 1 108 ? 0.445 -10.876 -3.533 1.00 63.41 108 TYR A CA 2
ATOM 3502 C C . TYR A 1 108 ? 0.779 -12.361 -3.659 1.00 63.54 108 TYR A C 2
ATOM 3503 O O . TYR A 1 108 ? 1.421 -12.787 -4.625 1.00 14.21 108 TYR A O 2
ATOM 3521 N N . ASN A 1 109 ? 0.474 -13.126 -2.617 1.00 51.22 109 ASN A N 2
ATOM 3522 C CA . ASN A 1 109 ? 0.721 -14.570 -2.537 1.00 34.21 109 ASN A CA 2
ATOM 3523 C C . ASN A 1 109 ? -0.390 -15.285 -3.302 1.00 61.34 109 ASN A C 2
ATOM 3524 O O . ASN A 1 109 ? -1.409 -15.671 -2.727 1.00 73.22 109 ASN A O 2
ATOM 3535 N N . ASP A 1 110 ? -0.257 -15.345 -4.623 1.00 72.45 110 ASP A N 2
ATOM 3536 C CA . ASP A 1 110 ? -1.153 -16.036 -5.548 1.00 51.25 110 ASP A CA 2
ATOM 3537 C C . ASP A 1 110 ? -0.376 -16.301 -6.823 1.00 20.34 110 ASP A C 2
ATOM 3538 O O . ASP A 1 110 ? -0.745 -17.193 -7.609 1.00 1.05 110 ASP A O 2
ATOM 3547 N N . GLY A 1 1 ? 18.653 -13.926 -0.086 1.00 31.21 1 GLY A N 3
ATOM 3548 C CA . GLY A 1 1 ? 18.987 -13.340 -1.393 1.00 70.20 1 GLY A CA 3
ATOM 3549 C C . GLY A 1 1 ? 20.367 -12.720 -1.368 1.00 23.22 1 GLY A C 3
ATOM 3550 O O . GLY A 1 1 ? 20.876 -12.408 -0.292 1.00 42.23 1 GLY A O 3
ATOM 3554 N N . ASP A 1 2 ? 20.982 -12.510 -2.532 1.00 41.44 2 ASP A N 3
ATOM 3555 C CA . ASP A 1 2 ? 22.355 -12.002 -2.602 1.00 21.43 2 ASP A CA 3
ATOM 3556 C C . ASP A 1 2 ? 22.457 -10.574 -2.080 1.00 52.22 2 ASP A C 3
ATOM 3557 O O . ASP A 1 2 ? 23.342 -10.251 -1.291 1.00 50.21 2 ASP A O 3
ATOM 3566 N N . GLU A 1 3 ? 21.521 -9.732 -2.496 1.00 74.40 3 GLU A N 3
ATOM 3567 C CA . GLU A 1 3 ? 21.497 -8.293 -2.414 1.00 71.21 3 GLU A CA 3
ATOM 3568 C C . GLU A 1 3 ? 19.998 -8.047 -2.476 1.00 54.31 3 GLU A C 3
ATOM 3569 O O . GLU A 1 3 ? 19.361 -8.288 -3.497 1.00 62.50 3 GLU A O 3
ATOM 3581 N N . ASP A 1 4 ? 19.420 -7.800 -1.314 1.00 22.12 4 ASP A N 3
ATOM 3582 C CA . ASP A 1 4 ? 18.024 -7.409 -1.118 1.00 24.34 4 ASP A CA 3
ATOM 3583 C C . ASP A 1 4 ? 17.981 -6.687 0.224 1.00 45.41 4 ASP A C 3
ATOM 3584 O O . ASP A 1 4 ? 17.441 -7.166 1.227 1.00 52.12 4 ASP A O 3
ATOM 3593 N N . ASP A 1 5 ? 18.715 -5.574 0.263 1.00 2.44 5 ASP A N 3
ATOM 3594 C CA . ASP A 1 5 ? 19.149 -4.888 1.476 1.00 45.00 5 ASP A CA 3
ATOM 3595 C C . ASP A 1 5 ? 18.807 -3.403 1.518 1.00 62.30 5 ASP A C 3
ATOM 3596 O O . ASP A 1 5 ? 18.903 -2.768 2.568 1.00 21.25 5 ASP A O 3
ATOM 3605 N N . LYS A 1 6 ? 18.264 -2.885 0.430 1.00 22.25 6 LYS A N 3
ATOM 3606 C CA . LYS A 1 6 ? 18.047 -1.465 0.176 1.00 70.11 6 LYS A CA 3
ATOM 3607 C C . LYS A 1 6 ? 16.600 -1.266 -0.244 1.00 11.33 6 LYS A C 3
ATOM 3608 O O . LYS A 1 6 ? 16.052 -2.081 -0.986 1.00 63.11 6 LYS A O 3
ATOM 3627 N N . VAL A 1 7 ? 15.957 -0.216 0.259 1.00 21.32 7 VAL A N 3
ATOM 3628 C CA . VAL A 1 7 ? 14.599 0.100 -0.156 1.00 42.30 7 VAL A CA 3
ATOM 3629 C C . VAL A 1 7 ? 14.627 0.440 -1.645 1.00 23.12 7 VAL A C 3
ATOM 3630 O O . VAL A 1 7 ? 15.345 1.346 -2.075 1.00 70.43 7 VAL A O 3
ATOM 3643 N N . GLU A 1 8 ? 13.851 -0.307 -2.423 1.00 62.24 8 GLU A N 3
ATOM 3644 C CA . GLU A 1 8 ? 13.891 -0.287 -3.871 1.00 21.32 8 GLU A CA 3
ATOM 3645 C C . GLU A 1 8 ? 12.543 0.183 -4.398 1.00 12.11 8 GLU A C 3
ATOM 3646 O O . GLU A 1 8 ? 11.595 -0.585 -4.551 1.00 4.34 8 GLU A O 3
ATOM 3658 N N . ILE A 1 9 ? 12.449 1.490 -4.633 1.00 24.43 9 ILE A N 3
ATOM 3659 C CA . ILE A 1 9 ? 11.265 2.173 -5.132 1.00 43.21 9 ILE A CA 3
ATOM 3660 C C . ILE A 1 9 ? 10.667 1.441 -6.354 1.00 43.41 9 ILE A C 3
ATOM 3661 O O . ILE A 1 9 ? 9.512 1.034 -6.265 1.00 32.23 9 ILE A O 3
ATOM 3677 N N . PRO A 1 10 ? 11.402 1.211 -7.469 1.00 30.02 10 PRO A N 3
ATOM 3678 C CA . PRO A 1 10 ? 10.839 0.593 -8.668 1.00 25.34 10 PRO A CA 3
ATOM 3679 C C . PRO A 1 10 ? 10.444 -0.881 -8.506 1.00 10.43 10 PRO A C 3
ATOM 3680 O O . PRO A 1 10 ? 10.066 -1.510 -9.493 1.00 64.34 10 PRO A O 3
ATOM 3691 N N . GLN A 1 11 ? 10.506 -1.474 -7.314 1.00 42.33 11 GLN A N 3
ATOM 3692 C CA . GLN A 1 11 ? 9.869 -2.758 -7.066 1.00 12.42 11 GLN A CA 3
ATOM 3693 C C . GLN A 1 11 ? 8.347 -2.616 -6.890 1.00 74.04 11 GLN A C 3
ATOM 3694 O O . GLN A 1 11 ? 7.623 -3.598 -7.058 1.00 1.34 11 GLN A O 3
ATOM 3708 N N . LEU A 1 12 ? 7.829 -1.416 -6.600 1.00 52.42 12 LEU A N 3
ATOM 3709 C CA . LEU A 1 12 ? 6.516 -1.249 -5.977 1.00 73.44 12 LEU A CA 3
ATOM 3710 C C . LEU A 1 12 ? 5.322 -1.781 -6.787 1.00 10.45 12 LEU A C 3
ATOM 3711 O O . LEU A 1 12 ? 4.381 -2.272 -6.178 1.00 64.22 12 LEU A O 3
ATOM 3727 N N . VAL A 1 13 ? 5.330 -1.679 -8.115 1.00 33.04 13 VAL A N 3
ATOM 3728 C CA . VAL A 1 13 ? 4.161 -1.757 -9.013 1.00 54.11 13 VAL A CA 3
ATOM 3729 C C . VAL A 1 13 ? 3.412 -3.122 -9.046 1.00 63.00 13 VAL A C 3
ATOM 3730 O O . VAL A 1 13 ? 2.425 -3.314 -9.755 1.00 54.52 13 VAL A O 3
ATOM 3743 N N . GLY A 1 14 ? 3.842 -4.099 -8.257 1.00 41.53 14 GLY A N 3
ATOM 3744 C CA . GLY A 1 14 ? 3.063 -5.303 -7.994 1.00 52.44 14 GLY A CA 3
ATOM 3745 C C . GLY A 1 14 ? 1.735 -5.020 -7.265 1.00 70.04 14 GLY A C 3
ATOM 3746 O O . GLY A 1 14 ? 1.445 -3.917 -6.792 1.00 32.12 14 GLY A O 3
ATOM 3750 N N . LYS A 1 15 ? 0.918 -6.068 -7.130 1.00 24.11 15 LYS A N 3
ATOM 3751 C CA . LYS A 1 15 ? -0.305 -6.111 -6.318 1.00 62.02 15 LYS A CA 3
ATOM 3752 C C . LYS A 1 15 ? 0.063 -6.511 -4.891 1.00 2.03 15 LYS A C 3
ATOM 3753 O O . LYS A 1 15 ? 0.794 -7.489 -4.731 1.00 62.31 15 LYS A O 3
ATOM 3772 N N . TRP A 1 16 ? -0.381 -5.821 -3.847 1.00 12.03 16 TRP A N 3
ATOM 3773 C CA . TRP A 1 16 ? 0.098 -6.074 -2.483 1.00 25.45 16 TRP A CA 3
ATOM 3774 C C . TRP A 1 16 ? -1.073 -6.291 -1.533 1.00 32.23 16 TRP A C 3
ATOM 3775 O O . TRP A 1 16 ? -1.905 -5.399 -1.356 1.00 72.31 16 TRP A O 3
ATOM 3796 N N . ILE A 1 17 ? -1.140 -7.460 -0.898 1.00 13.33 17 ILE A N 3
ATOM 3797 C CA . ILE A 1 17 ? -2.248 -7.859 -0.053 1.00 54.11 17 ILE A CA 3
ATOM 3798 C C . ILE A 1 17 ? -1.854 -7.563 1.394 1.00 50.01 17 ILE A C 3
ATOM 3799 O O . ILE A 1 17 ? -0.742 -7.874 1.836 1.00 73.43 17 ILE A O 3
ATOM 3815 N N . VAL A 1 18 ? -2.745 -6.912 2.140 1.00 21.41 18 VAL A N 3
ATOM 3816 C CA . VAL A 1 18 ? -2.431 -6.352 3.459 1.00 11.42 18 VAL A CA 3
ATOM 3817 C C . VAL A 1 18 ? -2.449 -7.437 4.556 1.00 62.43 18 VAL A C 3
ATOM 3818 O O . VAL A 1 18 ? -2.328 -7.119 5.732 1.00 61.13 18 VAL A O 3
ATOM 3831 N N . LYS A 1 19 ? -2.693 -8.708 4.226 1.00 52.23 19 LYS A N 3
ATOM 3832 C CA . LYS A 1 19 ? -3.215 -9.705 5.175 1.00 42.04 19 LYS A CA 3
ATOM 3833 C C . LYS A 1 19 ? -2.200 -10.240 6.206 1.00 41.44 19 LYS A C 3
ATOM 3834 O O . LYS A 1 19 ? -2.362 -11.337 6.717 1.00 32.45 19 LYS A O 3
ATOM 3853 N N . GLU A 1 20 ? -1.189 -9.462 6.565 1.00 72.10 20 GLU A N 3
ATOM 3854 C CA . GLU A 1 20 ? -0.198 -9.790 7.579 1.00 53.33 20 GLU A CA 3
ATOM 3855 C C . GLU A 1 20 ? -0.124 -8.584 8.522 1.00 11.44 20 GLU A C 3
ATOM 3856 O O . GLU A 1 20 ? 0.523 -7.600 8.148 1.00 2.02 20 GLU A O 3
ATOM 3868 N N . PRO A 1 21 ? -0.782 -8.610 9.698 1.00 22.32 21 PRO A N 3
ATOM 3869 C CA . PRO A 1 21 ? -1.715 -9.643 10.150 1.00 41.43 21 PRO A CA 3
ATOM 3870 C C . PRO A 1 21 ? -3.036 -9.581 9.371 1.00 41.23 21 PRO A C 3
ATOM 3871 O O . PRO A 1 21 ? -3.355 -8.568 8.740 1.00 52.10 21 PRO A O 3
ATOM 3882 N N . VAL A 1 22 ? -3.805 -10.669 9.416 1.00 61.53 22 VAL A N 3
ATOM 3883 C CA . VAL A 1 22 ? -5.069 -10.829 8.694 1.00 33.51 22 VAL A CA 3
ATOM 3884 C C . VAL A 1 22 ? -6.110 -9.878 9.308 1.00 63.34 22 VAL A C 3
ATOM 3885 O O . VAL A 1 22 ? -5.997 -9.467 10.471 1.00 41.13 22 VAL A O 3
ATOM 3898 N N . LEU A 1 23 ? -7.122 -9.500 8.528 1.00 14.25 23 LEU A N 3
ATOM 3899 C CA . LEU A 1 23 ? -8.243 -8.705 9.001 1.00 72.31 23 LEU A CA 3
ATOM 3900 C C . LEU A 1 23 ? -9.319 -9.618 9.578 1.00 22.55 23 LEU A C 3
ATOM 3901 O O . LEU A 1 23 ? -9.373 -10.826 9.335 1.00 51.33 23 LEU A O 3
ATOM 3917 N N . GLN A 1 24 ? -10.216 -8.994 10.323 1.00 61.52 24 GLN A N 3
ATOM 3918 C CA . GLN A 1 24 ? -11.314 -9.639 11.018 1.00 1.01 24 GLN A CA 3
ATOM 3919 C C . GLN A 1 24 ? -12.365 -10.215 10.057 1.00 13.04 24 GLN A C 3
ATOM 3920 O O . GLN A 1 24 ? -12.361 -9.947 8.855 1.00 33.34 24 GLN A O 3
ATOM 3934 N N . ASP A 1 25 ? -13.293 -10.979 10.636 1.00 45.00 25 ASP A N 3
ATOM 3935 C CA . ASP A 1 25 ? -14.463 -11.649 10.080 1.00 13.31 25 ASP A CA 3
ATOM 3936 C C . ASP A 1 25 ? -14.040 -12.605 8.974 1.00 11.14 25 ASP A C 3
ATOM 3937 O O . ASP A 1 25 ? -13.772 -13.775 9.251 1.00 12.44 25 ASP A O 3
ATOM 3946 N N . ASP A 1 26 ? -13.901 -12.083 7.763 1.00 32.11 26 ASP A N 3
ATOM 3947 C CA . ASP A 1 26 ? -13.166 -12.642 6.621 1.00 61.30 26 ASP A CA 3
ATOM 3948 C C . ASP A 1 26 ? -12.987 -11.529 5.584 1.00 11.23 26 ASP A C 3
ATOM 3949 O O . ASP A 1 26 ? -13.345 -11.667 4.414 1.00 13.42 26 ASP A O 3
ATOM 3958 N N . PHE A 1 27 ? -12.531 -10.354 6.027 1.00 63.54 27 PHE A N 3
ATOM 3959 C CA . PHE A 1 27 ? -12.148 -9.296 5.123 1.00 72.10 27 PHE A CA 3
ATOM 3960 C C . PHE A 1 27 ? -10.728 -9.531 4.662 1.00 23.21 27 PHE A C 3
ATOM 3961 O O . PHE A 1 27 ? -9.881 -10.129 5.335 1.00 62.54 27 PHE A O 3
ATOM 3978 N N . VAL A 1 28 ? -10.479 -8.947 3.514 1.00 53.23 28 VAL A N 3
ATOM 3979 C CA . VAL A 1 28 ? -9.194 -8.774 2.898 1.00 42.32 28 VAL A CA 3
ATOM 3980 C C . VAL A 1 28 ? -9.242 -7.419 2.202 1.00 53.31 28 VAL A C 3
ATOM 3981 O O . VAL A 1 28 ? -10.307 -6.920 1.815 1.00 43.13 28 VAL A O 3
ATOM 3994 N N . THR A 1 29 ? -8.062 -6.838 2.067 1.00 73.41 29 THR A N 3
ATOM 3995 C CA . THR A 1 29 ? -7.753 -5.650 1.306 1.00 50.13 29 THR A CA 3
ATOM 3996 C C . THR A 1 29 ? -6.473 -5.970 0.540 1.00 63.10 29 THR A C 3
ATOM 3997 O O . THR A 1 29 ? -5.578 -6.657 1.064 1.00 54.41 29 THR A O 3
ATOM 4008 N N . CYS A 1 30 ? -6.345 -5.414 -0.662 1.00 4.14 30 CYS A N 3
ATOM 4009 C CA . CYS A 1 30 ? -5.081 -5.285 -1.357 1.00 71.43 30 CYS A CA 3
ATOM 4010 C C . CYS A 1 30 ? -4.996 -3.866 -1.931 1.00 50.03 30 CYS A C 3
ATOM 4011 O O . CYS A 1 30 ? -6.022 -3.191 -2.060 1.00 44.41 30 CYS A O 3
ATOM 4019 N N . TYR A 1 31 ? -3.783 -3.419 -2.251 1.00 54.01 31 TYR A N 3
ATOM 4020 C CA . TYR A 1 31 ? -3.460 -2.112 -2.807 1.00 70.50 31 TYR A CA 3
ATOM 4021 C C . TYR A 1 31 ? -2.584 -2.393 -4.040 1.00 73.23 31 TYR A C 3
ATOM 4022 O O . TYR A 1 31 ? -1.494 -2.956 -3.898 1.00 3.45 31 TYR A O 3
ATOM 4040 N N . THR A 1 32 ? -3.029 -2.032 -5.245 1.00 23.42 32 THR A N 3
ATOM 4041 C CA . THR A 1 32 ? -2.304 -2.241 -6.497 1.00 12.55 32 THR A CA 3
ATOM 4042 C C . THR A 1 32 ? -1.800 -0.897 -7.027 1.00 21.23 32 THR A C 3
ATOM 4043 O O . THR A 1 32 ? -2.599 -0.012 -7.315 1.00 4.41 32 THR A O 3
ATOM 4054 N N . PHE A 1 33 ? -0.488 -0.731 -7.185 1.00 70.30 33 PHE A N 3
ATOM 4055 C CA . PHE A 1 33 ? 0.135 0.489 -7.700 1.00 23.22 33 PHE A CA 3
ATOM 4056 C C . PHE A 1 33 ? 0.416 0.235 -9.173 1.00 3.45 33 PHE A C 3
ATOM 4057 O O . PHE A 1 33 ? 1.119 -0.720 -9.464 1.00 3.12 33 PHE A O 3
ATOM 4074 N N . ASN A 1 34 ? -0.159 0.991 -10.114 1.00 24.02 34 ASN A N 3
ATOM 4075 C CA . ASN A 1 34 ? 0.242 0.842 -11.523 1.00 22.23 34 ASN A CA 3
ATOM 4076 C C . ASN A 1 34 ? 1.510 1.654 -11.760 1.00 10.24 34 ASN A C 3
ATOM 4077 O O . ASN A 1 34 ? 1.900 2.447 -10.901 1.00 63.01 34 ASN A O 3
ATOM 4088 N N . ALA A 1 35 ? 2.137 1.484 -12.925 1.00 51.40 35 ALA A N 3
ATOM 4089 C CA . ALA A 1 35 ? 3.467 2.011 -13.195 1.00 30.43 35 ALA A CA 3
ATOM 4090 C C . ALA A 1 35 ? 3.567 3.513 -12.917 1.00 73.22 35 ALA A C 3
ATOM 4091 O O . ALA A 1 35 ? 4.512 3.939 -12.254 1.00 71.03 35 ALA A O 3
ATOM 4098 N N . ASP A 1 36 ? 2.608 4.306 -13.400 1.00 43.42 36 ASP A N 3
ATOM 4099 C CA . ASP A 1 36 ? 2.640 5.780 -13.250 1.00 24.14 36 ASP A CA 3
ATOM 4100 C C . ASP A 1 36 ? 1.274 6.411 -13.584 1.00 62.00 36 ASP A C 3
ATOM 4101 O O . ASP A 1 36 ? 1.182 7.570 -14.007 1.00 11.13 36 ASP A O 3
ATOM 4110 N N . LYS A 1 37 ? 0.195 5.627 -13.463 1.00 61.43 37 LYS A N 3
ATOM 4111 C CA . LYS A 1 37 ? -1.102 5.878 -14.078 1.00 14.25 37 LYS A CA 3
ATOM 4112 C C . LYS A 1 37 ? -2.228 5.972 -13.050 1.00 4.45 37 LYS A C 3
ATOM 4113 O O . LYS A 1 37 ? -2.855 7.023 -12.957 1.00 3.52 37 LYS A O 3
ATOM 4132 N N . THR A 1 38 ? -2.547 4.902 -12.325 1.00 13.33 38 THR A N 3
ATOM 4133 C CA . THR A 1 38 ? -3.508 4.955 -11.237 1.00 31.23 38 THR A CA 3
ATOM 4134 C C . THR A 1 38 ? -3.237 3.784 -10.293 1.00 44.24 38 THR A C 3
ATOM 4135 O O . THR A 1 38 ? -2.752 2.732 -10.707 1.00 73.44 38 THR A O 3
ATOM 4146 N N . TYR A 1 39 ? -3.519 3.965 -9.009 1.00 54.32 39 TYR A N 3
ATOM 4147 C CA . TYR A 1 39 ? -3.512 2.886 -8.033 1.00 11.52 39 TYR A CA 3
ATOM 4148 C C . TYR A 1 39 ? -4.939 2.348 -7.902 1.00 32.05 39 TYR A C 3
ATOM 4149 O O . TYR A 1 39 ? -5.879 2.987 -8.369 1.00 25.35 39 TYR A O 3
ATOM 4167 N N . GLU A 1 40 ? -5.147 1.224 -7.228 1.00 2.21 40 GLU A N 3
ATOM 4168 C CA . GLU A 1 40 ? -6.453 0.610 -7.009 1.00 65.11 40 GLU A CA 3
ATOM 4169 C C . GLU A 1 40 ? -6.436 -0.002 -5.617 1.00 24.23 40 GLU A C 3
ATOM 4170 O O . GLU A 1 40 ? -5.468 -0.676 -5.270 1.00 73.44 40 GLU A O 3
ATOM 4182 N N . VAL A 1 41 ? -7.487 0.191 -4.819 1.00 3.41 41 VAL A N 3
ATOM 4183 C CA . VAL A 1 41 ? -7.577 -0.388 -3.474 1.00 25.33 41 VAL A CA 3
ATOM 4184 C C . VAL A 1 41 ? -9.037 -0.734 -3.223 1.00 13.12 41 VAL A C 3
ATOM 4185 O O . VAL A 1 41 ? -9.914 0.046 -3.583 1.00 41.40 41 VAL A O 3
ATOM 4198 N N . TYR A 1 42 ? -9.331 -1.893 -2.639 1.00 62.41 42 TYR A N 3
ATOM 4199 C CA . TYR A 1 42 ? -10.698 -2.277 -2.302 1.00 23.32 42 TYR A CA 3
ATOM 4200 C C . TYR A 1 42 ? -10.705 -3.175 -1.071 1.00 43.41 42 TYR A C 3
ATOM 4201 O O . TYR A 1 42 ? -9.645 -3.622 -0.642 1.00 63.10 42 TYR A O 3
ATOM 4219 N N . THR A 1 43 ? -11.871 -3.409 -0.476 1.00 22.13 43 THR A N 3
ATOM 4220 C CA . THR A 1 43 ? -12.039 -4.250 0.702 1.00 14.04 43 THR A CA 3
ATOM 4221 C C . THR A 1 43 ? -13.384 -4.966 0.590 1.00 52.33 43 THR A C 3
ATOM 4222 O O . THR A 1 43 ? -14.354 -4.379 0.102 1.00 33.42 43 THR A O 3
ATOM 4233 N N . GLY A 1 44 ? -13.453 -6.208 1.070 1.00 41.41 44 GLY A N 3
ATOM 4234 C CA . GLY A 1 44 ? -14.655 -7.033 0.976 1.00 61.10 44 GLY A CA 3
ATOM 4235 C C . GLY A 1 44 ? -14.872 -7.538 -0.455 1.00 74.43 44 GLY A C 3
ATOM 4236 O O . GLY A 1 44 ? -13.988 -7.397 -1.300 1.00 63.51 44 GLY A O 3
ATOM 4240 N N . SER A 1 45 ? -16.020 -8.177 -0.697 1.00 4.02 45 SER A N 3
ATOM 4241 C CA . SER A 1 45 ? -16.397 -8.898 -1.912 1.00 72.12 45 SER A CA 3
ATOM 4242 C C . SER A 1 45 ? -15.280 -9.834 -2.423 1.00 31.33 45 SER A C 3
ATOM 4243 O O . SER A 1 45 ? -14.525 -9.478 -3.329 1.00 22.12 45 SER A O 3
ATOM 4251 N N . PRO A 1 46 ? -15.177 -11.074 -1.912 1.00 34.11 46 PRO A N 3
ATOM 4252 C CA . PRO A 1 46 ? -14.191 -12.044 -2.385 1.00 70.42 46 PRO A CA 3
ATOM 4253 C C . PRO A 1 46 ? -14.493 -12.581 -3.791 1.00 64.30 46 PRO A C 3
ATOM 4254 O O . PRO A 1 46 ? -13.734 -13.400 -4.309 1.00 4.05 46 PRO A O 3
ATOM 4265 N N . LEU A 1 47 ? -15.586 -12.144 -4.422 1.00 22.15 47 LEU A N 3
ATOM 4266 C CA . LEU A 1 47 ? -15.958 -12.406 -5.782 1.00 34.34 47 LEU A CA 3
ATOM 4267 C C . LEU A 1 47 ? -15.746 -11.077 -6.510 1.00 4.12 47 LEU A C 3
ATOM 4268 O O . LEU A 1 47 ? -14.728 -10.891 -7.175 1.00 71.01 47 LEU A O 3
ATOM 4284 N N . SER A 1 48 ? -16.681 -10.136 -6.360 1.00 74.14 48 SER A N 3
ATOM 4285 C CA . SER A 1 48 ? -16.764 -8.980 -7.232 1.00 34.03 48 SER A CA 3
ATOM 4286 C C . SER A 1 48 ? -15.767 -7.913 -6.807 1.00 41.52 48 SER A C 3
ATOM 4287 O O . SER A 1 48 ? -15.012 -8.069 -5.853 1.00 63.22 48 SER A O 3
ATOM 4295 N N . ASN A 1 49 ? -15.771 -6.809 -7.541 1.00 5.21 49 ASN A N 3
ATOM 4296 C CA . ASN A 1 49 ? -15.050 -5.592 -7.224 1.00 11.25 49 ASN A CA 3
ATOM 4297 C C . ASN A 1 49 ? -16.121 -4.518 -7.342 1.00 52.52 49 ASN A C 3
ATOM 4298 O O . ASN A 1 49 ? -16.532 -4.177 -8.456 1.00 13.41 49 ASN A O 3
ATOM 4309 N N . GLY A 1 50 ? -16.663 -4.093 -6.203 1.00 52.20 50 GLY A N 3
ATOM 4310 C CA . GLY A 1 50 ? -17.825 -3.222 -6.120 1.00 61.13 50 GLY A CA 3
ATOM 4311 C C . GLY A 1 50 ? -17.393 -1.783 -6.305 1.00 61.44 50 GLY A C 3
ATOM 4312 O O . GLY A 1 50 ? -17.515 -1.223 -7.396 1.00 31.45 50 GLY A O 3
ATOM 4316 N N . VAL A 1 51 ? -16.825 -1.198 -5.256 1.00 72.14 51 VAL A N 3
ATOM 4317 C CA . VAL A 1 51 ? -16.350 0.175 -5.229 1.00 62.22 51 VAL A CA 3
ATOM 4318 C C . VAL A 1 51 ? -14.854 0.184 -4.860 1.00 1.11 51 VAL A C 3
ATOM 4319 O O . VAL A 1 51 ? -14.469 0.407 -3.702 1.00 64.53 51 VAL A O 3
ATOM 4332 N N . PRO A 1 52 ? -13.988 -0.122 -5.837 1.00 5.31 52 PRO A N 3
ATOM 4333 C CA . PRO A 1 52 ? -12.558 0.043 -5.700 1.00 3.35 52 PRO A CA 3
ATOM 4334 C C . PRO A 1 52 ? -12.211 1.529 -5.852 1.00 64.22 52 PRO A C 3
ATOM 4335 O O . PRO A 1 52 ? -12.913 2.304 -6.512 1.00 54.20 52 PRO A O 3
ATOM 4346 N N . PHE A 1 53 ? -11.121 1.924 -5.209 1.00 70.50 53 PHE A N 3
ATOM 4347 C CA . PHE A 1 53 ? -10.500 3.230 -5.363 1.00 31.22 53 PHE A CA 3
ATOM 4348 C C . PHE A 1 53 ? -9.821 3.284 -6.738 1.00 50.14 53 PHE A C 3
ATOM 4349 O O . PHE A 1 53 ? -9.419 2.238 -7.248 1.00 43.11 53 PHE A O 3
ATOM 4366 N N . ARG A 1 54 ? -9.656 4.475 -7.332 1.00 74.13 54 ARG A N 3
ATOM 4367 C CA . ARG A 1 54 ? -8.839 4.664 -8.535 1.00 41.50 54 ARG A CA 3
ATOM 4368 C C . ARG A 1 54 ? -8.353 6.109 -8.598 1.00 32.01 54 ARG A C 3
ATOM 4369 O O . ARG A 1 54 ? -9.100 6.989 -9.020 1.00 50.32 54 ARG A O 3
ATOM 4390 N N . GLY A 1 55 ? -7.138 6.379 -8.143 1.00 30.03 55 GLY A N 3
ATOM 4391 C CA . GLY A 1 55 ? -6.517 7.701 -8.099 1.00 13.45 55 GLY A CA 3
ATOM 4392 C C . GLY A 1 55 ? -5.024 7.549 -8.326 1.00 64.04 55 GLY A C 3
ATOM 4393 O O . GLY A 1 55 ? -4.613 6.569 -8.936 1.00 12.32 55 GLY A O 3
ATOM 4397 N N . THR A 1 56 ? -4.183 8.457 -7.847 1.00 11.34 56 THR A N 3
ATOM 4398 C CA . THR A 1 56 ? -2.742 8.456 -8.096 1.00 50.23 56 THR A CA 3
ATOM 4399 C C . THR A 1 56 ? -1.999 8.306 -6.763 1.00 14.51 56 THR A C 3
ATOM 4400 O O . THR A 1 56 ? -2.284 9.030 -5.803 1.00 42.24 56 THR A O 3
ATOM 4411 N N . TYR A 1 57 ? -1.104 7.319 -6.661 1.00 33.13 57 TYR A N 3
ATOM 4412 C CA . TYR A 1 57 ? -0.120 7.283 -5.579 1.00 45.11 57 TYR A CA 3
ATOM 4413 C C . TYR A 1 57 ? 1.071 8.123 -6.023 1.00 50.21 57 TYR A C 3
ATOM 4414 O O . TYR A 1 57 ? 1.393 8.156 -7.215 1.00 5.55 57 TYR A O 3
ATOM 4432 N N . ILE A 1 58 ? 1.721 8.763 -5.057 1.00 61.13 58 ILE A N 3
ATOM 4433 C CA . ILE A 1 58 ? 2.965 9.517 -5.214 1.00 23.12 58 ILE A CA 3
ATOM 4434 C C . ILE A 1 58 ? 3.739 9.315 -3.902 1.00 52.41 58 ILE A C 3
ATOM 4435 O O . ILE A 1 58 ? 3.136 8.988 -2.874 1.00 74.41 58 ILE A O 3
ATOM 4451 N N . ILE A 1 59 ? 5.064 9.481 -3.923 1.00 45.02 59 ILE A N 3
ATOM 4452 C CA . ILE A 1 59 ? 5.945 9.345 -2.766 1.00 70.44 59 ILE A CA 3
ATOM 4453 C C . ILE A 1 59 ? 6.794 10.617 -2.633 1.00 54.40 59 ILE A C 3
ATOM 4454 O O . ILE A 1 59 ? 6.703 11.553 -3.433 1.00 14.43 59 ILE A O 3
ATOM 4470 N N . SER A 1 60 ? 7.600 10.665 -1.582 1.00 11.03 60 SER A N 3
ATOM 4471 C CA . SER A 1 60 ? 8.717 11.553 -1.368 1.00 64.50 60 SER A CA 3
ATOM 4472 C C . SER A 1 60 ? 9.788 10.708 -0.687 1.00 41.20 60 SER A C 3
ATOM 4473 O O . SER A 1 60 ? 9.458 9.857 0.140 1.00 10.41 60 SER A O 3
ATOM 4481 N N . LEU A 1 61 ? 11.053 10.932 -1.033 1.00 70.40 61 LEU A N 3
ATOM 4482 C CA . LEU A 1 61 ? 12.176 10.424 -0.255 1.00 5.03 61 LEU A CA 3
ATOM 4483 C C . LEU A 1 61 ? 12.524 11.421 0.850 1.00 34.45 61 LEU A C 3
ATOM 4484 O O . LEU A 1 61 ? 13.083 11.028 1.866 1.00 33.22 61 LEU A O 3
ATOM 4500 N N . ASP A 1 62 ? 12.200 12.701 0.673 1.00 71.22 62 ASP A N 3
ATOM 4501 C CA . ASP A 1 62 ? 12.912 13.770 1.361 1.00 14.43 62 ASP A CA 3
ATOM 4502 C C . ASP A 1 62 ? 12.634 13.826 2.862 1.00 31.14 62 ASP A C 3
ATOM 4503 O O . ASP A 1 62 ? 13.522 14.216 3.614 1.00 24.21 62 ASP A O 3
ATOM 4512 N N . GLU A 1 63 ? 11.412 13.516 3.305 1.00 11.21 63 GLU A N 3
ATOM 4513 C CA . GLU A 1 63 ? 10.892 13.600 4.663 1.00 12.15 63 GLU A CA 3
ATOM 4514 C C . GLU A 1 63 ? 9.404 13.250 4.563 1.00 24.24 63 GLU A C 3
ATOM 4515 O O . GLU A 1 63 ? 8.900 12.419 5.320 1.00 11.03 63 GLU A O 3
ATOM 4527 N N . LYS A 1 64 ? 8.676 13.862 3.612 1.00 23.45 64 LYS A N 3
ATOM 4528 C CA . LYS A 1 64 ? 7.381 13.331 3.208 1.00 61.51 64 LYS A CA 3
ATOM 4529 C C . LYS A 1 64 ? 7.618 11.961 2.581 1.00 32.15 64 LYS A C 3
ATOM 4530 O O . LYS A 1 64 ? 8.753 11.551 2.331 1.00 12.05 64 LYS A O 3
ATOM 4549 N N . LEU A 1 65 ? 6.519 11.270 2.326 1.00 23.23 65 LEU A N 3
ATOM 4550 C CA . LEU A 1 65 ? 6.476 9.844 2.068 1.00 21.33 65 LEU A CA 3
ATOM 4551 C C . LEU A 1 65 ? 5.318 9.510 1.130 1.00 14.02 65 LEU A C 3
ATOM 4552 O O . LEU A 1 65 ? 4.845 10.403 0.422 1.00 14.24 65 LEU A O 3
ATOM 4568 N N . ILE A 1 66 ? 4.929 8.235 1.037 1.00 45.31 66 ILE A N 3
ATOM 4569 C CA . ILE A 1 66 ? 3.874 7.779 0.140 1.00 71.10 66 ILE A CA 3
ATOM 4570 C C . ILE A 1 66 ? 2.515 8.245 0.646 1.00 70.32 66 ILE A C 3
ATOM 4571 O O . ILE A 1 66 ? 2.176 8.034 1.814 1.00 61.51 66 ILE A O 3
ATOM 4587 N N . LYS A 1 67 ? 1.698 8.823 -0.235 1.00 3.43 67 LYS A N 3
ATOM 4588 C CA . LYS A 1 67 ? 0.287 9.065 0.043 1.00 65.33 67 LYS A CA 3
ATOM 4589 C C . LYS A 1 67 ? -0.545 8.573 -1.136 1.00 41.04 67 LYS A C 3
ATOM 4590 O O . LYS A 1 67 ? -0.052 8.460 -2.264 1.00 1.32 67 LYS A O 3
ATOM 4609 N N . LEU A 1 68 ? -1.800 8.237 -0.855 1.00 1.15 68 LEU A N 3
ATOM 4610 C CA . LEU A 1 68 ? -2.786 7.739 -1.805 1.00 1.45 68 LEU A CA 3
ATOM 4611 C C . LEU A 1 68 ? -3.829 8.839 -1.958 1.00 45.02 68 LEU A C 3
ATOM 4612 O O . LEU A 1 68 ? -4.287 9.370 -0.950 1.00 53.04 68 LEU A O 3
ATOM 4628 N N . TYR A 1 69 ? -4.224 9.186 -3.179 1.00 72.30 69 TYR A N 3
ATOM 4629 C CA . TYR A 1 69 ? -5.120 10.317 -3.438 1.00 73.13 69 TYR A CA 3
ATOM 4630 C C . TYR A 1 69 ? -6.481 9.850 -3.969 1.00 50.32 69 TYR A C 3
ATOM 4631 O O . TYR A 1 69 ? -6.559 8.877 -4.722 1.00 3.21 69 TYR A O 3
ATOM 4649 N N . ASP A 1 70 ? -7.554 10.530 -3.579 1.00 34.23 70 ASP A N 3
ATOM 4650 C CA . ASP A 1 70 ? -8.944 10.293 -3.980 1.00 71.30 70 ASP A CA 3
ATOM 4651 C C . ASP A 1 70 ? -9.372 11.278 -5.072 1.00 24.11 70 ASP A C 3
ATOM 4652 O O . ASP A 1 70 ? -8.530 11.915 -5.710 1.00 72.41 70 ASP A O 3
ATOM 4661 N N . LYS A 1 71 ? -10.685 11.373 -5.309 1.00 34.32 71 LYS A N 3
ATOM 4662 C CA . LYS A 1 71 ? -11.252 12.238 -6.354 1.00 1.42 71 LYS A CA 3
ATOM 4663 C C . LYS A 1 71 ? -11.142 13.725 -6.012 1.00 5.04 71 LYS A C 3
ATOM 4664 O O . LYS A 1 71 ? -11.129 14.554 -6.922 1.00 54.34 71 LYS A O 3
ATOM 4683 N N . GLU A 1 72 ? -11.098 14.090 -4.732 1.00 71.31 72 GLU A N 3
ATOM 4684 C CA . GLU A 1 72 ? -10.841 15.462 -4.296 1.00 51.42 72 GLU A CA 3
ATOM 4685 C C . GLU A 1 72 ? -9.335 15.708 -4.171 1.00 41.21 72 GLU A C 3
ATOM 4686 O O . GLU A 1 72 ? -8.918 16.791 -3.763 1.00 31.45 72 GLU A O 3
ATOM 4698 N N . GLU A 1 73 ? -8.522 14.706 -4.516 1.00 12.22 73 GLU A N 3
ATOM 4699 C CA . GLU A 1 73 ? -7.078 14.709 -4.445 1.00 33.11 73 GLU A CA 3
ATOM 4700 C C . GLU A 1 73 ? -6.561 15.156 -3.067 1.00 2.32 73 GLU A C 3
ATOM 4701 O O . GLU A 1 73 ? -5.606 15.930 -3.003 1.00 13.12 73 GLU A O 3
ATOM 4713 N N . HIS A 1 74 ? -7.125 14.650 -1.965 1.00 22.43 74 HIS A N 3
ATOM 4714 C CA . HIS A 1 74 ? -6.801 15.098 -0.612 1.00 5.33 74 HIS A CA 3
ATOM 4715 C C . HIS A 1 74 ? -5.959 14.110 0.211 1.00 30.24 74 HIS A C 3
ATOM 4716 O O . HIS A 1 74 ? -6.072 14.080 1.437 1.00 32.44 74 HIS A O 3
ATOM 4730 N N . CYS A 1 75 ? -5.094 13.336 -0.452 1.00 71.42 75 CYS A N 3
ATOM 4731 C CA . CYS A 1 75 ? -4.041 12.511 0.142 1.00 74.32 75 CYS A CA 3
ATOM 4732 C C . CYS A 1 75 ? -4.551 11.738 1.379 1.00 1.21 75 CYS A C 3
ATOM 4733 O O . CYS A 1 75 ? -4.079 11.925 2.500 1.00 70.33 75 CYS A O 3
ATOM 4741 N N . THR A 1 76 ? -5.466 10.805 1.115 1.00 53.40 76 THR A N 3
ATOM 4742 C CA . THR A 1 76 ? -6.325 10.053 2.008 1.00 11.02 76 THR A CA 3
ATOM 4743 C C . THR A 1 76 ? -5.563 9.535 3.235 1.00 63.33 76 THR A C 3
ATOM 4744 O O . THR A 1 76 ? -5.802 9.980 4.354 1.00 63.42 76 THR A O 3
ATOM 4755 N N . GLU A 1 77 ? -4.617 8.635 2.992 1.00 61.21 77 GLU A N 3
ATOM 4756 C CA . GLU A 1 77 ? -3.780 7.983 3.966 1.00 51.11 77 GLU A CA 3
ATOM 4757 C C . GLU A 1 77 ? -2.336 8.111 3.531 1.00 61.32 77 GLU A C 3
ATOM 4758 O O . GLU A 1 77 ? -1.998 8.393 2.373 1.00 52.34 77 GLU A O 3
ATOM 4770 N N . GLN A 1 78 ? -1.459 7.839 4.488 1.00 34.43 78 GLN A N 3
ATOM 4771 C CA . GLN A 1 78 ? -0.045 8.121 4.455 1.00 63.51 78 GLN A CA 3
ATOM 4772 C C . GLN A 1 78 ? 0.649 6.988 5.221 1.00 34.32 78 GLN A C 3
ATOM 4773 O O . GLN A 1 78 ? 0.136 6.599 6.271 1.00 13.23 78 GLN A O 3
ATOM 4787 N N . TYR A 1 79 ? 1.801 6.487 4.766 1.00 72.20 79 TYR A N 3
ATOM 4788 C CA . TYR A 1 79 ? 2.552 5.483 5.519 1.00 70.50 79 TYR A CA 3
ATOM 4789 C C . TYR A 1 79 ? 4.050 5.800 5.470 1.00 3.22 79 TYR A C 3
ATOM 4790 O O . TYR A 1 79 ? 4.573 6.132 4.400 1.00 25.24 79 TYR A O 3
ATOM 4808 N N . HIS A 1 80 ? 4.774 5.639 6.584 1.00 24.14 80 HIS A N 3
ATOM 4809 C CA . HIS A 1 80 ? 6.237 5.812 6.611 1.00 42.20 80 HIS A CA 3
ATOM 4810 C C . HIS A 1 80 ? 6.897 4.539 6.069 1.00 52.03 80 HIS A C 3
ATOM 4811 O O . HIS A 1 80 ? 6.449 3.426 6.372 1.00 45.43 80 HIS A O 3
ATOM 4825 N N . ILE A 1 81 ? 7.879 4.670 5.178 1.00 33.54 81 ILE A N 3
ATOM 4826 C CA . ILE A 1 81 ? 8.423 3.578 4.376 1.00 62.53 81 ILE A CA 3
ATOM 4827 C C . ILE A 1 81 ? 9.630 2.994 5.114 1.00 51.14 81 ILE A C 3
ATOM 4828 O O . ILE A 1 81 ? 10.768 3.405 4.870 1.00 73.30 81 ILE A O 3
ATOM 4844 N N . LEU A 1 82 ? 9.402 2.011 5.989 1.00 22.23 82 LEU A N 3
ATOM 4845 C CA . LEU A 1 82 ? 10.476 1.400 6.777 1.00 33.52 82 LEU A CA 3
ATOM 4846 C C . LEU A 1 82 ? 11.357 0.504 5.911 1.00 24.53 82 LEU A C 3
ATOM 4847 O O . LEU A 1 82 ? 12.582 0.644 5.936 1.00 70.53 82 LEU A O 3
ATOM 4863 N N . LYS A 1 83 ? 10.752 -0.384 5.110 1.00 50.21 83 LYS A N 3
ATOM 4864 C CA . LYS A 1 83 ? 11.432 -1.119 4.043 1.00 44.13 83 LYS A CA 3
ATOM 4865 C C . LYS A 1 83 ? 10.447 -1.496 2.952 1.00 72.43 83 LYS A C 3
ATOM 4866 O O . LYS A 1 83 ? 9.238 -1.599 3.182 1.00 3.23 83 LYS A O 3
ATOM 4885 N N . LEU A 1 84 ? 11.013 -1.791 1.787 1.00 52.14 84 LEU A N 3
ATOM 4886 C CA . LEU A 1 84 ? 10.427 -2.414 0.614 1.00 42.10 84 LEU A CA 3
ATOM 4887 C C . LEU A 1 84 ? 11.519 -3.373 0.133 1.00 70.21 84 LEU A C 3
ATOM 4888 O O . LEU A 1 84 ? 12.690 -2.992 0.171 1.00 52.02 84 LEU A O 3
ATOM 4904 N N . THR A 1 85 ? 11.148 -4.582 -0.265 1.00 64.50 85 THR A N 3
ATOM 4905 C CA . THR A 1 85 ? 11.991 -5.629 -0.835 1.00 61.42 85 THR A CA 3
ATOM 4906 C C . THR A 1 85 ? 11.168 -6.305 -1.951 1.00 42.24 85 THR A C 3
ATOM 4907 O O . THR A 1 85 ? 9.996 -5.954 -2.144 1.00 23.51 85 THR A O 3
ATOM 4918 N N . SER A 1 86 ? 11.705 -7.315 -2.639 1.00 32.14 86 SER A N 3
ATOM 4919 C CA . SER A 1 86 ? 10.988 -8.048 -3.679 1.00 4.11 86 SER A CA 3
ATOM 4920 C C . SER A 1 86 ? 9.602 -8.515 -3.264 1.00 24.55 86 SER A C 3
ATOM 4921 O O . SER A 1 86 ? 8.690 -8.394 -4.083 1.00 14.22 86 SER A O 3
ATOM 4929 N N . LYS A 1 87 ? 9.441 -9.052 -2.056 1.00 12.41 87 LYS A N 3
ATOM 4930 C CA . LYS A 1 87 ? 8.171 -9.489 -1.484 1.00 73.30 87 LYS A CA 3
ATOM 4931 C C . LYS A 1 87 ? 8.346 -9.422 0.036 1.00 74.30 87 LYS A C 3
ATOM 4932 O O . LYS A 1 87 ? 8.326 -10.433 0.734 1.00 54.24 87 LYS A O 3
ATOM 4951 N N . GLU A 1 88 ? 8.498 -8.196 0.546 1.00 70.32 88 GLU A N 3
ATOM 4952 C CA . GLU A 1 88 ? 8.264 -7.819 1.940 1.00 53.30 88 GLU A CA 3
ATOM 4953 C C . GLU A 1 88 ? 8.212 -6.284 1.993 1.00 65.31 88 GLU A C 3
ATOM 4954 O O . GLU A 1 88 ? 9.133 -5.633 1.490 1.00 74.14 88 GLU A O 3
ATOM 4966 N N . MET A 1 89 ? 7.157 -5.676 2.549 1.00 12.41 89 MET A N 3
ATOM 4967 C CA . MET A 1 89 ? 7.010 -4.216 2.589 1.00 70.21 89 MET A CA 3
ATOM 4968 C C . MET A 1 89 ? 6.383 -3.761 3.909 1.00 62.54 89 MET A C 3
ATOM 4969 O O . MET A 1 89 ? 5.300 -4.215 4.281 1.00 44.01 89 MET A O 3
ATOM 4983 N N . LYS A 1 90 ? 7.066 -2.869 4.631 1.00 64.13 90 LYS A N 3
ATOM 4984 C CA . LYS A 1 90 ? 6.712 -2.442 5.986 1.00 65.21 90 LYS A CA 3
ATOM 4985 C C . LYS A 1 90 ? 6.295 -0.974 5.957 1.00 24.25 90 LYS A C 3
ATOM 4986 O O . LYS A 1 90 ? 7.138 -0.081 6.051 1.00 1.34 90 LYS A O 3
ATOM 5005 N N . TRP A 1 91 ? 5.002 -0.742 5.722 1.00 65.31 91 TRP A N 3
ATOM 5006 C CA . TRP A 1 91 ? 4.336 0.553 5.747 1.00 72.53 91 TRP A CA 3
ATOM 5007 C C . TRP A 1 91 ? 3.910 0.828 7.191 1.00 4.33 91 TRP A C 3
ATOM 5008 O O . TRP A 1 91 ? 2.984 0.182 7.693 1.00 44.23 91 TRP A O 3
ATOM 5029 N N . GLU A 1 92 ? 4.612 1.744 7.856 1.00 62.21 92 GLU A N 3
ATOM 5030 C CA . GLU A 1 92 ? 4.304 2.243 9.192 1.00 51.23 92 GLU A CA 3
ATOM 5031 C C . GLU A 1 92 ? 3.107 3.194 9.145 1.00 44.41 92 GLU A C 3
ATOM 5032 O O . GLU A 1 92 ? 2.933 3.904 8.158 1.00 32.42 92 GLU A O 3
ATOM 5044 N N . ASN A 1 93 ? 2.336 3.266 10.233 1.00 45.31 93 ASN A N 3
ATOM 5045 C CA . ASN A 1 93 ? 1.176 4.145 10.380 1.00 65.31 93 ASN A CA 3
ATOM 5046 C C . ASN A 1 93 ? 1.520 5.635 10.199 1.00 13.41 93 ASN A C 3
ATOM 5047 O O . ASN A 1 93 ? 0.871 6.321 9.412 1.00 32.44 93 ASN A O 3
ATOM 5058 N N . ALA A 1 94 ? 2.515 6.137 10.935 1.00 33.23 94 ALA A N 3
ATOM 5059 C CA . ALA A 1 94 ? 2.885 7.538 11.167 1.00 45.01 94 ALA A CA 3
ATOM 5060 C C . ALA A 1 94 ? 1.777 8.499 11.647 1.00 51.40 94 ALA A C 3
ATOM 5061 O O . ALA A 1 94 ? 2.103 9.377 12.446 1.00 2.03 94 ALA A O 3
ATOM 5068 N N . SER A 1 95 ? 0.529 8.430 11.170 1.00 45.41 95 SER A N 3
ATOM 5069 C CA . SER A 1 95 ? -0.587 9.265 11.614 1.00 41.03 95 SER A CA 3
ATOM 5070 C C . SER A 1 95 ? -1.584 8.402 12.394 1.00 23.55 95 SER A C 3
ATOM 5071 O O . SER A 1 95 ? -2.548 7.892 11.809 1.00 34.44 95 SER A O 3
ATOM 5079 N N . PRO A 1 96 ? -1.396 8.193 13.710 1.00 42.33 96 PRO A N 3
ATOM 5080 C CA . PRO A 1 96 ? -2.381 7.501 14.532 1.00 24.52 96 PRO A CA 3
ATOM 5081 C C . PRO A 1 96 ? -3.652 8.347 14.682 1.00 65.50 96 PRO A C 3
ATOM 5082 O O . PRO A 1 96 ? -4.697 7.830 15.078 1.00 1.32 96 PRO A O 3
ATOM 5093 N N . LYS A 1 97 ? -3.588 9.630 14.319 1.00 13.24 97 LYS A N 3
ATOM 5094 C CA . LYS A 1 97 ? -4.734 10.514 14.192 1.00 23.22 97 LYS A CA 3
ATOM 5095 C C . LYS A 1 97 ? -5.667 10.000 13.099 1.00 34.24 97 LYS A C 3
ATOM 5096 O O . LYS A 1 97 ? -6.878 9.943 13.309 1.00 10.21 97 LYS A O 3
ATOM 5115 N N . ASP A 1 98 ? -5.128 9.581 11.954 1.00 61.14 98 ASP A N 3
ATOM 5116 C CA . ASP A 1 98 ? -5.951 9.116 10.838 1.00 74.10 98 ASP A CA 3
ATOM 5117 C C . ASP A 1 98 ? -6.371 7.657 10.996 1.00 31.32 98 ASP A C 3
ATOM 5118 O O . ASP A 1 98 ? -7.431 7.283 10.500 1.00 74.33 98 ASP A O 3
ATOM 5127 N N . GLY A 1 99 ? -5.599 6.842 11.724 1.00 73.41 99 GLY A N 3
ATOM 5128 C CA . GLY A 1 99 ? -5.958 5.449 12.009 1.00 4.12 99 GLY A CA 3
ATOM 5129 C C . GLY A 1 99 ? -5.287 4.437 11.077 1.00 11.41 99 GLY A C 3
ATOM 5130 O O . GLY A 1 99 ? -5.695 3.279 11.042 1.00 34.13 99 GLY A O 3
ATOM 5134 N N . ASN A 1 100 ? -4.254 4.852 10.331 1.00 61.54 100 ASN A N 3
ATOM 5135 C CA . ASN A 1 100 ? -3.479 3.956 9.462 1.00 71.44 100 ASN A CA 3
ATOM 5136 C C . ASN A 1 100 ? -2.942 2.763 10.245 1.00 3.23 100 ASN A C 3
ATOM 5137 O O . ASN A 1 100 ? -2.773 2.875 11.456 1.00 74.22 100 ASN A O 3
ATOM 5148 N N . SER A 1 101 ? -2.583 1.672 9.572 1.00 53.41 101 SER A N 3
ATOM 5149 C CA . SER A 1 101 ? -2.085 0.469 10.229 1.00 32.54 101 SER A CA 3
ATOM 5150 C C . SER A 1 101 ? -0.597 0.259 9.921 1.00 32.35 101 SER A C 3
ATOM 5151 O O . SER A 1 101 ? -0.152 0.498 8.794 1.00 72.40 101 SER A O 3
ATOM 5159 N N . ASP A 1 102 ? 0.160 -0.239 10.898 1.00 63.30 102 ASP A N 3
ATOM 5160 C CA . ASP A 1 102 ? 1.608 -0.462 10.885 1.00 43.44 102 ASP A CA 3
ATOM 5161 C C . ASP A 1 102 ? 1.897 -1.964 10.719 1.00 21.43 102 ASP A C 3
ATOM 5162 O O . ASP A 1 102 ? 2.255 -2.686 11.651 1.00 53.14 102 ASP A O 3
ATOM 5171 N N . LYS A 1 103 ? 1.694 -2.477 9.502 1.00 5.25 103 LYS A N 3
ATOM 5172 C CA . LYS A 1 103 ? 1.638 -3.928 9.254 1.00 52.41 103 LYS A CA 3
ATOM 5173 C C . LYS A 1 103 ? 2.790 -4.385 8.358 1.00 41.32 103 LYS A C 3
ATOM 5174 O O . LYS A 1 103 ? 3.765 -3.633 8.217 1.00 11.45 103 LYS A O 3
ATOM 5193 N N . ARG A 1 104 ? 2.710 -5.526 7.665 1.00 45.21 104 ARG A N 3
ATOM 5194 C CA . ARG A 1 104 ? 3.726 -5.929 6.683 1.00 2.44 104 ARG A CA 3
ATOM 5195 C C . ARG A 1 104 ? 3.056 -6.546 5.454 1.00 23.12 104 ARG A C 3
ATOM 5196 O O . ARG A 1 104 ? 2.495 -7.620 5.531 1.00 1.14 104 ARG A O 3
ATOM 5217 N N . LEU A 1 105 ? 3.025 -5.855 4.315 1.00 32.41 105 LEU A N 3
ATOM 5218 C CA . LEU A 1 105 ? 2.359 -6.346 3.102 1.00 2.21 105 LEU A CA 3
ATOM 5219 C C . LEU A 1 105 ? 3.142 -7.553 2.584 1.00 45.34 105 LEU A C 3
ATOM 5220 O O . LEU A 1 105 ? 4.373 -7.477 2.459 1.00 71.51 105 LEU A O 3
ATOM 5236 N N . GLU A 1 106 ? 2.446 -8.632 2.206 1.00 73.13 106 GLU A N 3
ATOM 5237 C CA . GLU A 1 106 ? 3.069 -9.883 1.758 1.00 61.43 106 GLU A CA 3
ATOM 5238 C C . GLU A 1 106 ? 2.843 -10.178 0.273 1.00 32.42 106 GLU A C 3
ATOM 5239 O O . GLU A 1 106 ? 2.581 -11.303 -0.160 1.00 73.23 106 GLU A O 3
ATOM 5251 N N . LYS A 1 107 ? 3.032 -9.133 -0.530 1.00 33.32 107 LYS A N 3
ATOM 5252 C CA . LYS A 1 107 ? 2.936 -9.195 -1.985 1.00 53.43 107 LYS A CA 3
ATOM 5253 C C . LYS A 1 107 ? 1.535 -9.702 -2.316 1.00 50.20 107 LYS A C 3
ATOM 5254 O O . LYS A 1 107 ? 0.617 -9.504 -1.525 1.00 64.51 107 LYS A O 3
ATOM 5273 N N . TYR A 1 108 ? 1.286 -10.168 -3.522 1.00 42.24 108 TYR A N 3
ATOM 5274 C CA . TYR A 1 108 ? 0.028 -10.833 -3.831 1.00 2.03 108 TYR A CA 3
ATOM 5275 C C . TYR A 1 108 ? 0.098 -12.279 -3.342 1.00 73.44 108 TYR A C 3
ATOM 5276 O O . TYR A 1 108 ? 0.666 -13.136 -4.029 1.00 21.24 108 TYR A O 3
ATOM 5294 N N . ASN A 1 109 ? -0.407 -12.554 -2.137 1.00 62.54 109 ASN A N 3
ATOM 5295 C CA . ASN A 1 109 ? -0.472 -13.910 -1.586 1.00 63.21 109 ASN A CA 3
ATOM 5296 C C . ASN A 1 109 ? -1.619 -14.698 -2.236 1.00 43.01 109 ASN A C 3
ATOM 5297 O O . ASN A 1 109 ? -2.595 -15.052 -1.582 1.00 10.42 109 ASN A O 3
ATOM 5308 N N . ASP A 1 110 ? -1.459 -14.997 -3.525 1.00 4.05 110 ASP A N 3
ATOM 5309 C CA . ASP A 1 110 ? -2.383 -15.717 -4.404 1.00 61.12 110 ASP A CA 3
ATOM 5310 C C . ASP A 1 110 ? -3.824 -15.237 -4.308 1.00 25.12 110 ASP A C 3
ATOM 5311 O O . ASP A 1 110 ? -4.122 -14.239 -4.992 1.00 4.15 110 ASP A O 3
ATOM 5320 N N . GLY A 1 1 ? 24.549 -8.526 -5.264 1.00 31.12 1 GLY A N 4
ATOM 5321 C CA . GLY A 1 1 ? 24.639 -7.083 -5.513 1.00 22.44 1 GLY A CA 4
ATOM 5322 C C . GLY A 1 1 ? 23.584 -6.391 -4.679 1.00 61.34 1 GLY A C 4
ATOM 5323 O O . GLY A 1 1 ? 23.859 -5.959 -3.560 1.00 32.11 1 GLY A O 4
ATOM 5327 N N . ASP A 1 2 ? 22.350 -6.329 -5.179 1.00 14.04 2 ASP A N 4
ATOM 5328 C CA . ASP A 1 2 ? 21.195 -6.413 -4.287 1.00 44.04 2 ASP A CA 4
ATOM 5329 C C . ASP A 1 2 ? 21.190 -7.808 -3.637 1.00 74.11 2 ASP A C 4
ATOM 5330 O O . ASP A 1 2 ? 21.872 -8.707 -4.124 1.00 13.21 2 ASP A O 4
ATOM 5339 N N . GLU A 1 3 ? 20.414 -8.034 -2.580 1.00 33.41 3 GLU A N 4
ATOM 5340 C CA . GLU A 1 3 ? 20.253 -9.352 -1.958 1.00 33.35 3 GLU A CA 4
ATOM 5341 C C . GLU A 1 3 ? 18.769 -9.586 -1.631 1.00 72.24 3 GLU A C 4
ATOM 5342 O O . GLU A 1 3 ? 18.408 -10.376 -0.758 1.00 44.14 3 GLU A O 4
ATOM 5354 N N . ASP A 1 4 ? 17.903 -8.929 -2.402 1.00 63.31 4 ASP A N 4
ATOM 5355 C CA . ASP A 1 4 ? 16.454 -8.873 -2.272 1.00 45.01 4 ASP A CA 4
ATOM 5356 C C . ASP A 1 4 ? 16.059 -8.171 -0.986 1.00 64.50 4 ASP A C 4
ATOM 5357 O O . ASP A 1 4 ? 15.180 -8.601 -0.245 1.00 13.31 4 ASP A O 4
ATOM 5366 N N . ASP A 1 5 ? 16.799 -7.107 -0.688 1.00 42.02 5 ASP A N 4
ATOM 5367 C CA . ASP A 1 5 ? 16.726 -6.393 0.576 1.00 22.53 5 ASP A CA 4
ATOM 5368 C C . ASP A 1 5 ? 17.075 -4.914 0.371 1.00 53.31 5 ASP A C 4
ATOM 5369 O O . ASP A 1 5 ? 17.863 -4.353 1.138 1.00 52.03 5 ASP A O 4
ATOM 5378 N N . LYS A 1 6 ? 16.492 -4.226 -0.620 1.00 54.20 6 LYS A N 4
ATOM 5379 C CA . LYS A 1 6 ? 16.537 -2.758 -0.671 1.00 11.11 6 LYS A CA 4
ATOM 5380 C C . LYS A 1 6 ? 15.207 -2.175 -1.118 1.00 24.24 6 LYS A C 4
ATOM 5381 O O . LYS A 1 6 ? 14.563 -2.693 -2.027 1.00 4.33 6 LYS A O 4
ATOM 5400 N N . VAL A 1 7 ? 14.857 -1.055 -0.488 1.00 14.42 7 VAL A N 4
ATOM 5401 C CA . VAL A 1 7 ? 13.729 -0.230 -0.867 1.00 3.05 7 VAL A CA 4
ATOM 5402 C C . VAL A 1 7 ? 14.003 0.354 -2.252 1.00 5.01 7 VAL A C 4
ATOM 5403 O O . VAL A 1 7 ? 15.017 1.029 -2.469 1.00 44.11 7 VAL A O 4
ATOM 5416 N N . GLU A 1 8 ? 13.086 0.067 -3.172 1.00 61.40 8 GLU A N 4
ATOM 5417 C CA . GLU A 1 8 ? 13.097 0.543 -4.551 1.00 31.45 8 GLU A CA 4
ATOM 5418 C C . GLU A 1 8 ? 11.681 0.899 -5.017 1.00 22.34 8 GLU A C 4
ATOM 5419 O O . GLU A 1 8 ? 10.695 0.636 -4.322 1.00 3.24 8 GLU A O 4
ATOM 5431 N N . ILE A 1 9 ? 11.590 1.534 -6.188 1.00 44.42 9 ILE A N 4
ATOM 5432 C CA . ILE A 1 9 ? 10.358 2.004 -6.809 1.00 41.04 9 ILE A CA 4
ATOM 5433 C C . ILE A 1 9 ? 9.595 0.835 -7.470 1.00 74.21 9 ILE A C 4
ATOM 5434 O O . ILE A 1 9 ? 8.489 0.548 -7.011 1.00 63.13 9 ILE A O 4
ATOM 5450 N N . PRO A 1 10 ? 10.101 0.112 -8.492 1.00 25.12 10 PRO A N 4
ATOM 5451 C CA . PRO A 1 10 ? 9.293 -0.873 -9.221 1.00 10.03 10 PRO A CA 4
ATOM 5452 C C . PRO A 1 10 ? 8.871 -2.086 -8.370 1.00 62.52 10 PRO A C 4
ATOM 5453 O O . PRO A 1 10 ? 7.915 -2.795 -8.705 1.00 30.33 10 PRO A O 4
ATOM 5464 N N . GLN A 1 11 ? 9.520 -2.311 -7.227 1.00 61.53 11 GLN A N 4
ATOM 5465 C CA . GLN A 1 11 ? 9.077 -3.292 -6.246 1.00 64.52 11 GLN A CA 4
ATOM 5466 C C . GLN A 1 11 ? 7.696 -2.897 -5.727 1.00 42.32 11 GLN A C 4
ATOM 5467 O O . GLN A 1 11 ? 6.791 -3.731 -5.705 1.00 12.14 11 GLN A O 4
ATOM 5481 N N . LEU A 1 12 ? 7.483 -1.616 -5.409 1.00 1.41 12 LEU A N 4
ATOM 5482 C CA . LEU A 1 12 ? 6.172 -1.124 -5.004 1.00 45.45 12 LEU A CA 4
ATOM 5483 C C . LEU A 1 12 ? 5.145 -1.373 -6.105 1.00 30.12 12 LEU A C 4
ATOM 5484 O O . LEU A 1 12 ? 4.051 -1.816 -5.791 1.00 4.10 12 LEU A O 4
ATOM 5500 N N . VAL A 1 13 ? 5.492 -1.139 -7.373 1.00 24.13 13 VAL A N 4
ATOM 5501 C CA . VAL A 1 13 ? 4.629 -1.323 -8.549 1.00 22.44 13 VAL A CA 4
ATOM 5502 C C . VAL A 1 13 ? 4.138 -2.790 -8.701 1.00 12.11 13 VAL A C 4
ATOM 5503 O O . VAL A 1 13 ? 3.300 -3.121 -9.543 1.00 42.15 13 VAL A O 4
ATOM 5516 N N . GLY A 1 14 ? 4.628 -3.711 -7.878 1.00 32.20 14 GLY A N 4
ATOM 5517 C CA . GLY A 1 14 ? 4.039 -5.025 -7.656 1.00 33.42 14 GLY A CA 4
ATOM 5518 C C . GLY A 1 14 ? 2.615 -4.988 -7.078 1.00 10.03 14 GLY A C 4
ATOM 5519 O O . GLY A 1 14 ? 1.982 -3.940 -6.908 1.00 32.23 14 GLY A O 4
ATOM 5523 N N . LYS A 1 15 ? 2.102 -6.180 -6.778 1.00 5.10 15 LYS A N 4
ATOM 5524 C CA . LYS A 1 15 ? 0.807 -6.440 -6.154 1.00 21.13 15 LYS A CA 4
ATOM 5525 C C . LYS A 1 15 ? 1.067 -6.792 -4.687 1.00 21.20 15 LYS A C 4
ATOM 5526 O O . LYS A 1 15 ? 2.084 -7.425 -4.393 1.00 22.54 15 LYS A O 4
ATOM 5545 N N . TRP A 1 16 ? 0.175 -6.410 -3.769 1.00 22.11 16 TRP A N 4
ATOM 5546 C CA . TRP A 1 16 ? 0.462 -6.424 -2.338 1.00 62.22 16 TRP A CA 4
ATOM 5547 C C . TRP A 1 16 ? -0.796 -6.689 -1.500 1.00 64.24 16 TRP A C 4
ATOM 5548 O O . TRP A 1 16 ? -1.655 -5.815 -1.356 1.00 32.11 16 TRP A O 4
ATOM 5569 N N . ILE A 1 17 ? -0.911 -7.871 -0.896 1.00 62.54 17 ILE A N 4
ATOM 5570 C CA . ILE A 1 17 ? -2.040 -8.258 -0.067 1.00 41.13 17 ILE A CA 4
ATOM 5571 C C . ILE A 1 17 ? -1.768 -7.794 1.362 1.00 1.41 17 ILE A C 4
ATOM 5572 O O . ILE A 1 17 ? -0.701 -8.051 1.920 1.00 64.24 17 ILE A O 4
ATOM 5588 N N . VAL A 1 18 ? -2.759 -7.170 1.998 1.00 12.31 18 VAL A N 4
ATOM 5589 C CA . VAL A 1 18 ? -2.728 -6.726 3.407 1.00 11.34 18 VAL A CA 4
ATOM 5590 C C . VAL A 1 18 ? -2.729 -7.927 4.374 1.00 44.01 18 VAL A C 4
ATOM 5591 O O . VAL A 1 18 ? -2.726 -7.743 5.585 1.00 54.21 18 VAL A O 4
ATOM 5604 N N . LYS A 1 19 ? -2.809 -9.160 3.859 1.00 33.14 19 LYS A N 4
ATOM 5605 C CA . LYS A 1 19 ? -3.326 -10.321 4.575 1.00 0.03 19 LYS A CA 4
ATOM 5606 C C . LYS A 1 19 ? -2.250 -10.950 5.470 1.00 71.35 19 LYS A C 4
ATOM 5607 O O . LYS A 1 19 ? -1.961 -12.140 5.380 1.00 43.21 19 LYS A O 4
ATOM 5626 N N . GLU A 1 20 ? -1.619 -10.141 6.297 1.00 62.13 20 GLU A N 4
ATOM 5627 C CA . GLU A 1 20 ? -0.326 -10.396 6.897 1.00 32.34 20 GLU A CA 4
ATOM 5628 C C . GLU A 1 20 ? -0.147 -9.234 7.899 1.00 52.45 20 GLU A C 4
ATOM 5629 O O . GLU A 1 20 ? 0.274 -8.143 7.499 1.00 24.50 20 GLU A O 4
ATOM 5641 N N . PRO A 1 21 ? -0.574 -9.385 9.167 1.00 71.15 21 PRO A N 4
ATOM 5642 C CA . PRO A 1 21 ? -1.293 -10.547 9.672 1.00 4.02 21 PRO A CA 4
ATOM 5643 C C . PRO A 1 21 ? -2.739 -10.563 9.166 1.00 4.41 21 PRO A C 4
ATOM 5644 O O . PRO A 1 21 ? -3.326 -9.529 8.825 1.00 31.11 21 PRO A O 4
ATOM 5655 N N . VAL A 1 22 ? -3.329 -11.751 9.137 1.00 14.33 22 VAL A N 4
ATOM 5656 C CA . VAL A 1 22 ? -4.683 -11.975 8.635 1.00 15.40 22 VAL A CA 4
ATOM 5657 C C . VAL A 1 22 ? -5.696 -11.258 9.525 1.00 54.13 22 VAL A C 4
ATOM 5658 O O . VAL A 1 22 ? -5.438 -10.978 10.696 1.00 20.11 22 VAL A O 4
ATOM 5671 N N . LEU A 1 23 ? -6.834 -10.900 8.934 1.00 35.54 23 LEU A N 4
ATOM 5672 C CA . LEU A 1 23 ? -7.710 -9.915 9.526 1.00 63.24 23 LEU A CA 4
ATOM 5673 C C . LEU A 1 23 ? -8.746 -10.632 10.359 1.00 12.34 23 LEU A C 4
ATOM 5674 O O . LEU A 1 23 ? -8.985 -11.841 10.273 1.00 1.20 23 LEU A O 4
ATOM 5690 N N . GLN A 1 24 ? -9.455 -9.775 11.054 1.00 63.24 24 GLN A N 4
ATOM 5691 C CA . GLN A 1 24 ? -10.729 -10.054 11.646 1.00 21.10 24 GLN A CA 4
ATOM 5692 C C . GLN A 1 24 ? -11.837 -9.752 10.647 1.00 74.43 24 GLN A C 4
ATOM 5693 O O . GLN A 1 24 ? -11.576 -9.271 9.541 1.00 12.11 24 GLN A O 4
ATOM 5707 N N . ASP A 1 25 ? -13.085 -10.005 11.053 1.00 35.41 25 ASP A N 4
ATOM 5708 C CA . ASP A 1 25 ? -14.319 -9.680 10.316 1.00 63.45 25 ASP A CA 4
ATOM 5709 C C . ASP A 1 25 ? -14.373 -10.344 8.936 1.00 73.42 25 ASP A C 4
ATOM 5710 O O . ASP A 1 25 ? -15.235 -10.023 8.117 1.00 31.51 25 ASP A O 4
ATOM 5719 N N . ASP A 1 26 ? -13.452 -11.273 8.684 1.00 24.30 26 ASP A N 4
ATOM 5720 C CA . ASP A 1 26 ? -13.246 -12.069 7.474 1.00 31.42 26 ASP A CA 4
ATOM 5721 C C . ASP A 1 26 ? -12.774 -11.257 6.261 1.00 73.14 26 ASP A C 4
ATOM 5722 O O . ASP A 1 26 ? -12.516 -11.838 5.201 1.00 35.11 26 ASP A O 4
ATOM 5731 N N . PHE A 1 27 ? -12.540 -9.949 6.427 1.00 14.20 27 PHE A N 4
ATOM 5732 C CA . PHE A 1 27 ? -12.095 -9.019 5.412 1.00 31.53 27 PHE A CA 4
ATOM 5733 C C . PHE A 1 27 ? -10.761 -9.416 4.811 1.00 1.30 27 PHE A C 4
ATOM 5734 O O . PHE A 1 27 ? -9.909 -10.048 5.438 1.00 64.11 27 PHE A O 4
ATOM 5751 N N . VAL A 1 28 ? -10.566 -8.888 3.618 1.00 55.34 28 VAL A N 4
ATOM 5752 C CA . VAL A 1 28 ? -9.317 -8.835 2.873 1.00 33.52 28 VAL A CA 4
ATOM 5753 C C . VAL A 1 28 ? -9.207 -7.458 2.206 1.00 42.01 28 VAL A C 4
ATOM 5754 O O . VAL A 1 28 ? -10.214 -6.797 1.929 1.00 51.05 28 VAL A O 4
ATOM 5767 N N . THR A 1 29 ? -7.970 -7.065 1.912 1.00 5.03 29 THR A N 4
ATOM 5768 C CA . THR A 1 29 ? -7.594 -5.990 1.008 1.00 44.22 29 THR A CA 4
ATOM 5769 C C . THR A 1 29 ? -6.382 -6.419 0.181 1.00 33.51 29 THR A C 4
ATOM 5770 O O . THR A 1 29 ? -5.514 -7.180 0.638 1.00 30.10 29 THR A O 4
ATOM 5781 N N . CYS A 1 30 ? -6.322 -5.865 -1.028 1.00 31.34 30 CYS A N 4
ATOM 5782 C CA . CYS A 1 30 ? -5.362 -6.120 -2.078 1.00 45.12 30 CYS A CA 4
ATOM 5783 C C . CYS A 1 30 ? -5.008 -4.741 -2.643 1.00 21.52 30 CYS A C 4
ATOM 5784 O O . CYS A 1 30 ? -5.923 -4.038 -3.081 1.00 45.14 30 CYS A O 4
ATOM 5792 N N . TYR A 1 31 ? -3.741 -4.329 -2.576 1.00 13.04 31 TYR A N 4
ATOM 5793 C CA . TYR A 1 31 ? -3.243 -3.074 -3.134 1.00 43.24 31 TYR A CA 4
ATOM 5794 C C . TYR A 1 31 ? -2.487 -3.384 -4.429 1.00 25.21 31 TYR A C 4
ATOM 5795 O O . TYR A 1 31 ? -1.753 -4.379 -4.499 1.00 54.23 31 TYR A O 4
ATOM 5813 N N . THR A 1 32 ? -2.619 -2.541 -5.447 1.00 54.45 32 THR A N 4
ATOM 5814 C CA . THR A 1 32 ? -1.800 -2.580 -6.660 1.00 3.02 32 THR A CA 4
ATOM 5815 C C . THR A 1 32 ? -1.371 -1.151 -6.967 1.00 43.21 32 THR A C 4
ATOM 5816 O O . THR A 1 32 ? -2.174 -0.236 -6.777 1.00 72.35 32 THR A O 4
ATOM 5827 N N . PHE A 1 33 ? -0.153 -0.919 -7.450 1.00 44.02 33 PHE A N 4
ATOM 5828 C CA . PHE A 1 33 ? 0.295 0.412 -7.855 1.00 1.34 33 PHE A CA 4
ATOM 5829 C C . PHE A 1 33 ? 0.702 0.295 -9.322 1.00 2.04 33 PHE A C 4
ATOM 5830 O O . PHE A 1 33 ? 1.340 -0.686 -9.707 1.00 71.23 33 PHE A O 4
ATOM 5847 N N . ASN A 1 34 ? 0.228 1.212 -10.169 1.00 74.34 34 ASN A N 4
ATOM 5848 C CA . ASN A 1 34 ? 0.576 1.247 -11.595 1.00 25.31 34 ASN A CA 4
ATOM 5849 C C . ASN A 1 34 ? 2.014 1.744 -11.736 1.00 1.01 34 ASN A C 4
ATOM 5850 O O . ASN A 1 34 ? 2.650 2.040 -10.736 1.00 10.21 34 ASN A O 4
ATOM 5861 N N . ALA A 1 35 ? 2.551 1.871 -12.954 1.00 45.31 35 ALA A N 4
ATOM 5862 C CA . ALA A 1 35 ? 3.942 2.315 -13.107 1.00 4.42 35 ALA A CA 4
ATOM 5863 C C . ALA A 1 35 ? 4.198 3.739 -12.579 1.00 70.32 35 ALA A C 4
ATOM 5864 O O . ALA A 1 35 ? 5.355 4.099 -12.353 1.00 42.03 35 ALA A O 4
ATOM 5871 N N . ASP A 1 36 ? 3.134 4.533 -12.412 1.00 63.11 36 ASP A N 4
ATOM 5872 C CA . ASP A 1 36 ? 3.057 5.697 -11.517 1.00 22.40 36 ASP A CA 4
ATOM 5873 C C . ASP A 1 36 ? 1.618 6.212 -11.396 1.00 72.33 36 ASP A C 4
ATOM 5874 O O . ASP A 1 36 ? 1.279 6.943 -10.469 1.00 22.14 36 ASP A O 4
ATOM 5883 N N . LYS A 1 37 ? 0.760 5.883 -12.372 1.00 45.22 37 LYS A N 4
ATOM 5884 C CA . LYS A 1 37 ? -0.386 6.706 -12.719 1.00 65.11 37 LYS A CA 4
ATOM 5885 C C . LYS A 1 37 ? -1.497 6.637 -11.683 1.00 14.41 37 LYS A C 4
ATOM 5886 O O . LYS A 1 37 ? -2.120 7.652 -11.379 1.00 65.42 37 LYS A O 4
ATOM 5905 N N . THR A 1 38 ? -1.783 5.448 -11.176 1.00 61.14 38 THR A N 4
ATOM 5906 C CA . THR A 1 38 ? -2.967 5.164 -10.386 1.00 25.42 38 THR A CA 4
ATOM 5907 C C . THR A 1 38 ? -2.646 4.009 -9.440 1.00 51.24 38 THR A C 4
ATOM 5908 O O . THR A 1 38 ? -1.657 3.291 -9.636 1.00 3.10 38 THR A O 4
ATOM 5919 N N . TYR A 1 39 ? -3.485 3.785 -8.432 1.00 5.14 39 TYR A N 4
ATOM 5920 C CA . TYR A 1 39 ? -3.394 2.613 -7.572 1.00 34.30 39 TYR A CA 4
ATOM 5921 C C . TYR A 1 39 ? -4.732 1.876 -7.572 1.00 70.51 39 TYR A C 4
ATOM 5922 O O . TYR A 1 39 ? -5.651 2.248 -8.303 1.00 51.32 39 TYR A O 4
ATOM 5940 N N . GLU A 1 40 ? -4.822 0.799 -6.799 1.00 70.32 40 GLU A N 4
ATOM 5941 C CA . GLU A 1 40 ? -6.028 0.041 -6.533 1.00 34.14 40 GLU A CA 4
ATOM 5942 C C . GLU A 1 40 ? -6.037 -0.256 -5.037 1.00 23.33 40 GLU A C 4
ATOM 5943 O O . GLU A 1 40 ? -4.987 -0.584 -4.489 1.00 22.24 40 GLU A O 4
ATOM 5955 N N . VAL A 1 41 ? -7.202 -0.192 -4.399 1.00 2.40 41 VAL A N 4
ATOM 5956 C CA . VAL A 1 41 ? -7.446 -0.673 -3.038 1.00 31.11 41 VAL A CA 4
ATOM 5957 C C . VAL A 1 41 ? -8.931 -1.000 -2.909 1.00 3.23 41 VAL A C 4
ATOM 5958 O O . VAL A 1 41 ? -9.751 -0.286 -3.475 1.00 64.25 41 VAL A O 4
ATOM 5971 N N . TYR A 1 42 ? -9.326 -2.021 -2.151 1.00 11.44 42 TYR A N 4
ATOM 5972 C CA . TYR A 1 42 ? -10.631 -2.052 -1.535 1.00 62.44 42 TYR A CA 4
ATOM 5973 C C . TYR A 1 42 ? -10.578 -2.918 -0.283 1.00 54.01 42 TYR A C 4
ATOM 5974 O O . TYR A 1 42 ? -9.697 -3.768 -0.146 1.00 65.25 42 TYR A O 4
ATOM 5992 N N . THR A 1 43 ? -11.547 -2.743 0.605 1.00 51.45 43 THR A N 4
ATOM 5993 C CA . THR A 1 43 ? -11.948 -3.760 1.564 1.00 11.14 43 THR A CA 4
ATOM 5994 C C . THR A 1 43 ? -13.285 -4.324 1.088 1.00 30.33 43 THR A C 4
ATOM 5995 O O . THR A 1 43 ? -14.094 -3.579 0.527 1.00 42.02 43 THR A O 4
ATOM 6006 N N . GLY A 1 44 ? -13.580 -5.575 1.433 1.00 1.14 44 GLY A N 4
ATOM 6007 C CA . GLY A 1 44 ? -14.958 -6.014 1.552 1.00 10.23 44 GLY A CA 4
ATOM 6008 C C . GLY A 1 44 ? -15.651 -6.198 0.205 1.00 33.44 44 GLY A C 4
ATOM 6009 O O . GLY A 1 44 ? -15.250 -7.071 -0.566 1.00 63.33 44 GLY A O 4
ATOM 6013 N N . SER A 1 45 ? -16.689 -5.406 -0.069 1.00 73.35 45 SER A N 4
ATOM 6014 C CA . SER A 1 45 ? -17.570 -5.514 -1.235 1.00 62.12 45 SER A CA 4
ATOM 6015 C C . SER A 1 45 ? -18.015 -6.956 -1.534 1.00 54.31 45 SER A C 4
ATOM 6016 O O . SER A 1 45 ? -17.595 -7.520 -2.540 1.00 30.21 45 SER A O 4
ATOM 6024 N N . PRO A 1 46 ? -18.938 -7.531 -0.739 1.00 22.12 46 PRO A N 4
ATOM 6025 C CA . PRO A 1 46 ? -19.495 -8.848 -1.033 1.00 13.33 46 PRO A CA 4
ATOM 6026 C C . PRO A 1 46 ? -20.322 -8.884 -2.323 1.00 30.11 46 PRO A C 4
ATOM 6027 O O . PRO A 1 46 ? -20.629 -9.968 -2.819 1.00 43.34 46 PRO A O 4
ATOM 6038 N N . LEU A 1 47 ? -20.744 -7.732 -2.845 1.00 50.34 47 LEU A N 4
ATOM 6039 C CA . LEU A 1 47 ? -21.516 -7.639 -4.073 1.00 41.21 47 LEU A CA 4
ATOM 6040 C C . LEU A 1 47 ? -20.646 -8.034 -5.257 1.00 25.31 47 LEU A C 4
ATOM 6041 O O . LEU A 1 47 ? -20.992 -8.973 -5.977 1.00 31.10 47 LEU A O 4
ATOM 6057 N N . SER A 1 48 ? -19.539 -7.325 -5.465 1.00 25.14 48 SER A N 4
ATOM 6058 C CA . SER A 1 48 ? -18.652 -7.558 -6.579 1.00 24.12 48 SER A CA 4
ATOM 6059 C C . SER A 1 48 ? -17.221 -7.279 -6.161 1.00 25.14 48 SER A C 4
ATOM 6060 O O . SER A 1 48 ? -16.940 -6.359 -5.388 1.00 11.31 48 SER A O 4
ATOM 6068 N N . ASN A 1 49 ? -16.294 -8.008 -6.761 1.00 30.21 49 ASN A N 4
ATOM 6069 C CA . ASN A 1 49 ? -14.904 -8.088 -6.370 1.00 23.32 49 ASN A CA 4
ATOM 6070 C C . ASN A 1 49 ? -14.138 -8.041 -7.681 1.00 54.12 49 ASN A C 4
ATOM 6071 O O . ASN A 1 49 ? -14.254 -8.965 -8.486 1.00 13.34 49 ASN A O 4
ATOM 6082 N N . GLY A 1 50 ? -13.448 -6.937 -7.956 1.00 64.51 50 GLY A N 4
ATOM 6083 C CA . GLY A 1 50 ? -12.833 -6.719 -9.256 1.00 70.15 50 GLY A CA 4
ATOM 6084 C C . GLY A 1 50 ? -12.713 -5.258 -9.653 1.00 73.14 50 GLY A C 4
ATOM 6085 O O . GLY A 1 50 ? -11.924 -4.949 -10.548 1.00 44.04 50 GLY A O 4
ATOM 6089 N N . VAL A 1 51 ? -13.462 -4.362 -9.012 1.00 2.44 51 VAL A N 4
ATOM 6090 C CA . VAL A 1 51 ? -13.464 -2.929 -9.311 1.00 72.11 51 VAL A CA 4
ATOM 6091 C C . VAL A 1 51 ? -13.069 -2.162 -8.043 1.00 43.42 51 VAL A C 4
ATOM 6092 O O . VAL A 1 51 ? -13.920 -1.559 -7.384 1.00 24.40 51 VAL A O 4
ATOM 6105 N N . PRO A 1 52 ? -11.795 -2.204 -7.639 1.00 11.24 52 PRO A N 4
ATOM 6106 C CA . PRO A 1 52 ? -11.352 -1.546 -6.420 1.00 34.44 52 PRO A CA 4
ATOM 6107 C C . PRO A 1 52 ? -11.404 -0.016 -6.604 1.00 43.04 52 PRO A C 4
ATOM 6108 O O . PRO A 1 52 ? -11.621 0.474 -7.715 1.00 65.24 52 PRO A O 4
ATOM 6119 N N . PHE A 1 53 ? -11.219 0.751 -5.528 1.00 14.03 53 PHE A N 4
ATOM 6120 C CA . PHE A 1 53 ? -10.996 2.191 -5.588 1.00 1.04 53 PHE A CA 4
ATOM 6121 C C . PHE A 1 53 ? -9.784 2.417 -6.474 1.00 64.12 53 PHE A C 4
ATOM 6122 O O . PHE A 1 53 ? -8.757 1.776 -6.234 1.00 61.42 53 PHE A O 4
ATOM 6139 N N . ARG A 1 54 ? -9.872 3.317 -7.458 1.00 32.54 54 ARG A N 4
ATOM 6140 C CA . ARG A 1 54 ? -8.743 3.729 -8.280 1.00 5.31 54 ARG A CA 4
ATOM 6141 C C . ARG A 1 54 ? -8.566 5.232 -8.176 1.00 22.44 54 ARG A C 4
ATOM 6142 O O . ARG A 1 54 ? -9.343 5.991 -8.762 1.00 41.35 54 ARG A O 4
ATOM 6163 N N . GLY A 1 55 ? -7.566 5.644 -7.409 1.00 53.01 55 GLY A N 4
ATOM 6164 C CA . GLY A 1 55 ? -7.092 7.004 -7.241 1.00 61.15 55 GLY A CA 4
ATOM 6165 C C . GLY A 1 55 ? -5.618 7.048 -7.624 1.00 42.15 55 GLY A C 4
ATOM 6166 O O . GLY A 1 55 ? -5.159 6.254 -8.447 1.00 65.13 55 GLY A O 4
ATOM 6170 N N . THR A 1 56 ? -4.881 7.970 -7.024 1.00 10.42 56 THR A N 4
ATOM 6171 C CA . THR A 1 56 ? -3.494 8.325 -7.315 1.00 31.54 56 THR A CA 4
ATOM 6172 C C . THR A 1 56 ? -2.627 7.989 -6.088 1.00 31.40 56 THR A C 4
ATOM 6173 O O . THR A 1 56 ? -3.158 7.819 -4.995 1.00 22.22 56 THR A O 4
ATOM 6184 N N . TYR A 1 57 ? -1.307 7.882 -6.218 1.00 70.51 57 TYR A N 4
ATOM 6185 C CA . TYR A 1 57 ? -0.389 7.691 -5.093 1.00 54.23 57 TYR A CA 4
ATOM 6186 C C . TYR A 1 57 ? 0.892 8.467 -5.391 1.00 61.11 57 TYR A C 4
ATOM 6187 O O . TYR A 1 57 ? 1.227 8.673 -6.563 1.00 43.41 57 TYR A O 4
ATOM 6205 N N . ILE A 1 58 ? 1.598 8.910 -4.351 1.00 43.31 58 ILE A N 4
ATOM 6206 C CA . ILE A 1 58 ? 2.757 9.789 -4.496 1.00 24.21 58 ILE A CA 4
ATOM 6207 C C . ILE A 1 58 ? 3.851 9.345 -3.526 1.00 22.24 58 ILE A C 4
ATOM 6208 O O . ILE A 1 58 ? 3.590 9.195 -2.328 1.00 61.53 58 ILE A O 4
ATOM 6224 N N . ILE A 1 59 ? 5.079 9.169 -4.030 1.00 74.24 59 ILE A N 4
ATOM 6225 C CA . ILE A 1 59 ? 6.258 8.702 -3.279 1.00 51.01 59 ILE A CA 4
ATOM 6226 C C . ILE A 1 59 ? 7.058 9.861 -2.660 1.00 31.42 59 ILE A C 4
ATOM 6227 O O . ILE A 1 59 ? 8.198 9.712 -2.212 1.00 41.30 59 ILE A O 4
ATOM 6243 N N . SER A 1 60 ? 6.425 11.023 -2.551 1.00 13.30 60 SER A N 4
ATOM 6244 C CA . SER A 1 60 ? 6.866 12.095 -1.692 1.00 23.52 60 SER A CA 4
ATOM 6245 C C . SER A 1 60 ? 5.768 13.131 -1.494 1.00 34.33 60 SER A C 4
ATOM 6246 O O . SER A 1 60 ? 5.039 13.456 -2.432 1.00 1.32 60 SER A O 4
ATOM 6254 N N . LEU A 1 61 ? 5.713 13.676 -0.280 1.00 75.22 61 LEU A N 4
ATOM 6255 C CA . LEU A 1 61 ? 5.080 14.938 0.059 1.00 73.42 61 LEU A CA 4
ATOM 6256 C C . LEU A 1 61 ? 6.197 15.906 0.394 1.00 61.25 61 LEU A C 4
ATOM 6257 O O . LEU A 1 61 ? 6.362 16.911 -0.287 1.00 55.13 61 LEU A O 4
ATOM 6273 N N . ASP A 1 62 ? 6.969 15.560 1.427 1.00 72.52 62 ASP A N 4
ATOM 6274 C CA . ASP A 1 62 ? 8.050 16.363 1.974 1.00 74.44 62 ASP A CA 4
ATOM 6275 C C . ASP A 1 62 ? 9.309 15.511 1.910 1.00 43.10 62 ASP A C 4
ATOM 6276 O O . ASP A 1 62 ? 10.160 15.775 1.063 1.00 54.40 62 ASP A O 4
ATOM 6285 N N . GLU A 1 63 ? 9.426 14.452 2.723 1.00 42.42 63 GLU A N 4
ATOM 6286 C CA . GLU A 1 63 ? 10.687 13.730 2.918 1.00 62.13 63 GLU A CA 4
ATOM 6287 C C . GLU A 1 63 ? 10.467 12.218 2.825 1.00 44.33 63 GLU A C 4
ATOM 6288 O O . GLU A 1 63 ? 10.050 11.600 3.804 1.00 33.44 63 GLU A O 4
ATOM 6300 N N . LYS A 1 64 ? 10.782 11.618 1.667 1.00 41.30 64 LYS A N 4
ATOM 6301 C CA . LYS A 1 64 ? 10.928 10.170 1.426 1.00 44.40 64 LYS A CA 4
ATOM 6302 C C . LYS A 1 64 ? 9.795 9.360 2.065 1.00 72.33 64 LYS A C 4
ATOM 6303 O O . LYS A 1 64 ? 10.018 8.518 2.937 1.00 75.31 64 LYS A O 4
ATOM 6322 N N . LEU A 1 65 ? 8.562 9.635 1.642 1.00 31.45 65 LEU A N 4
ATOM 6323 C CA . LEU A 1 65 ? 7.332 9.230 2.321 1.00 71.24 65 LEU A CA 4
ATOM 6324 C C . LEU A 1 65 ? 6.331 8.782 1.265 1.00 63.23 65 LEU A C 4
ATOM 6325 O O . LEU A 1 65 ? 6.460 9.212 0.121 1.00 21.30 65 LEU A O 4
ATOM 6341 N N . ILE A 1 66 ? 5.308 7.994 1.602 1.00 41.35 66 ILE A N 4
ATOM 6342 C CA . ILE A 1 66 ? 4.279 7.579 0.644 1.00 75.44 66 ILE A CA 4
ATOM 6343 C C . ILE A 1 66 ? 2.894 7.963 1.162 1.00 64.24 66 ILE A C 4
ATOM 6344 O O . ILE A 1 66 ? 2.580 7.743 2.335 1.00 40.02 66 ILE A O 4
ATOM 6360 N N . LYS A 1 67 ? 2.066 8.530 0.279 1.00 23.22 67 LYS A N 4
ATOM 6361 C CA . LYS A 1 67 ? 0.676 8.871 0.542 1.00 55.44 67 LYS A CA 4
ATOM 6362 C C . LYS A 1 67 ? -0.174 8.390 -0.628 1.00 3.02 67 LYS A C 4
ATOM 6363 O O . LYS A 1 67 ? 0.269 8.434 -1.779 1.00 51.24 67 LYS A O 4
ATOM 6382 N N . LEU A 1 68 ? -1.387 7.935 -0.334 1.00 73.11 68 LEU A N 4
ATOM 6383 C CA . LEU A 1 68 ? -2.411 7.617 -1.325 1.00 74.15 68 LEU A CA 4
ATOM 6384 C C . LEU A 1 68 ? -3.279 8.859 -1.489 1.00 11.42 68 LEU A C 4
ATOM 6385 O O . LEU A 1 68 ? -3.450 9.604 -0.524 1.00 33.53 68 LEU A O 4
ATOM 6401 N N . TYR A 1 69 ? -3.854 9.073 -2.670 1.00 54.11 69 TYR A N 4
ATOM 6402 C CA . TYR A 1 69 ? -4.615 10.256 -3.055 1.00 53.44 69 TYR A CA 4
ATOM 6403 C C . TYR A 1 69 ? -5.943 9.833 -3.701 1.00 50.23 69 TYR A C 4
ATOM 6404 O O . TYR A 1 69 ? -5.972 8.912 -4.522 1.00 42.31 69 TYR A O 4
ATOM 6422 N N . ASP A 1 70 ? -7.037 10.526 -3.388 1.00 1.22 70 ASP A N 4
ATOM 6423 C CA . ASP A 1 70 ? -8.352 10.244 -3.982 1.00 14.22 70 ASP A CA 4
ATOM 6424 C C . ASP A 1 70 ? -8.480 10.870 -5.378 1.00 4.40 70 ASP A C 4
ATOM 6425 O O . ASP A 1 70 ? -7.550 11.503 -5.878 1.00 24.32 70 ASP A O 4
ATOM 6434 N N . LYS A 1 71 ? -9.667 10.733 -5.990 1.00 23.22 71 LYS A N 4
ATOM 6435 C CA . LYS A 1 71 ? -10.057 11.419 -7.234 1.00 25.24 71 LYS A CA 4
ATOM 6436 C C . LYS A 1 71 ? -9.899 12.936 -7.108 1.00 73.52 71 LYS A C 4
ATOM 6437 O O . LYS A 1 71 ? -9.551 13.602 -8.078 1.00 23.50 71 LYS A O 4
ATOM 6456 N N . GLU A 1 72 ? -10.184 13.472 -5.919 1.00 70.52 72 GLU A N 4
ATOM 6457 C CA . GLU A 1 72 ? -10.042 14.885 -5.576 1.00 53.15 72 GLU A CA 4
ATOM 6458 C C . GLU A 1 72 ? -8.565 15.309 -5.485 1.00 71.41 72 GLU A C 4
ATOM 6459 O O . GLU A 1 72 ? -8.287 16.466 -5.172 1.00 50.41 72 GLU A O 4
ATOM 6471 N N . GLU A 1 73 ? -7.628 14.383 -5.716 1.00 4.10 73 GLU A N 4
ATOM 6472 C CA . GLU A 1 73 ? -6.185 14.535 -5.608 1.00 42.05 73 GLU A CA 4
ATOM 6473 C C . GLU A 1 73 ? -5.727 15.224 -4.313 1.00 72.43 73 GLU A C 4
ATOM 6474 O O . GLU A 1 73 ? -4.779 16.012 -4.308 1.00 24.32 73 GLU A O 4
ATOM 6486 N N . HIS A 1 74 ? -6.353 14.867 -3.188 1.00 53.44 74 HIS A N 4
ATOM 6487 C CA . HIS A 1 74 ? -5.832 15.108 -1.848 1.00 71.22 74 HIS A CA 4
ATOM 6488 C C . HIS A 1 74 ? -5.284 13.799 -1.281 1.00 33.33 74 HIS A C 4
ATOM 6489 O O . HIS A 1 74 ? -5.848 12.744 -1.573 1.00 63.52 74 HIS A O 4
ATOM 6503 N N . CYS A 1 75 ? -4.259 13.858 -0.423 1.00 72.35 75 CYS A N 4
ATOM 6504 C CA . CYS A 1 75 ? -3.784 12.741 0.370 1.00 34.20 75 CYS A CA 4
ATOM 6505 C C . CYS A 1 75 ? -4.916 12.175 1.246 1.00 22.32 75 CYS A C 4
ATOM 6506 O O . CYS A 1 75 ? -5.323 12.845 2.200 1.00 12.20 75 CYS A O 4
ATOM 6514 N N . THR A 1 76 ? -5.412 10.971 0.973 1.00 71.21 76 THR A N 4
ATOM 6515 C CA . THR A 1 76 ? -6.376 10.262 1.815 1.00 21.13 76 THR A CA 4
ATOM 6516 C C . THR A 1 76 ? -5.653 9.481 2.926 1.00 13.30 76 THR A C 4
ATOM 6517 O O . THR A 1 76 ? -6.149 9.458 4.051 1.00 31.33 76 THR A O 4
ATOM 6528 N N . GLU A 1 77 ? -4.469 8.907 2.674 1.00 3.23 77 GLU A N 4
ATOM 6529 C CA . GLU A 1 77 ? -3.703 8.156 3.671 1.00 24.33 77 GLU A CA 4
ATOM 6530 C C . GLU A 1 77 ? -2.208 8.403 3.500 1.00 40.43 77 GLU A C 4
ATOM 6531 O O . GLU A 1 77 ? -1.777 8.911 2.462 1.00 21.30 77 GLU A O 4
ATOM 6543 N N . GLN A 1 78 ? -1.418 8.013 4.503 1.00 64.12 78 GLN A N 4
ATOM 6544 C CA . GLN A 1 78 ? 0.034 8.094 4.540 1.00 40.12 78 GLN A CA 4
ATOM 6545 C C . GLN A 1 78 ? 0.575 6.881 5.284 1.00 62.15 78 GLN A C 4
ATOM 6546 O O . GLN A 1 78 ? -0.104 6.361 6.166 1.00 11.41 78 GLN A O 4
ATOM 6560 N N . TYR A 1 79 ? 1.790 6.445 4.946 1.00 72.34 79 TYR A N 4
ATOM 6561 C CA . TYR A 1 79 ? 2.488 5.388 5.663 1.00 3.03 79 TYR A CA 4
ATOM 6562 C C . TYR A 1 79 ? 3.986 5.702 5.642 1.00 13.12 79 TYR A C 4
ATOM 6563 O O . TYR A 1 79 ? 4.488 6.222 4.642 1.00 35.12 79 TYR A O 4
ATOM 6581 N N . HIS A 1 80 ? 4.724 5.419 6.717 1.00 52.12 80 HIS A N 4
ATOM 6582 C CA . HIS A 1 80 ? 6.180 5.594 6.746 1.00 55.25 80 HIS A CA 4
ATOM 6583 C C . HIS A 1 80 ? 6.820 4.346 6.137 1.00 74.22 80 HIS A C 4
ATOM 6584 O O . HIS A 1 80 ? 6.376 3.226 6.419 1.00 24.53 80 HIS A O 4
ATOM 6598 N N . ILE A 1 81 ? 7.805 4.514 5.251 1.00 33.53 81 ILE A N 4
ATOM 6599 C CA . ILE A 1 81 ? 8.453 3.407 4.552 1.00 42.03 81 ILE A CA 4
ATOM 6600 C C . ILE A 1 81 ? 9.624 2.962 5.421 1.00 11.23 81 ILE A C 4
ATOM 6601 O O . ILE A 1 81 ? 10.709 3.558 5.359 1.00 20.42 81 ILE A O 4
ATOM 6617 N N . LEU A 1 82 ? 9.424 1.923 6.231 1.00 54.12 82 LEU A N 4
ATOM 6618 C CA . LEU A 1 82 ? 10.507 1.324 7.005 1.00 41.30 82 LEU A CA 4
ATOM 6619 C C . LEU A 1 82 ? 11.427 0.560 6.067 1.00 20.54 82 LEU A C 4
ATOM 6620 O O . LEU A 1 82 ? 12.610 0.889 5.948 1.00 61.42 82 LEU A O 4
ATOM 6636 N N . LYS A 1 83 ? 10.882 -0.421 5.349 1.00 22.52 83 LYS A N 4
ATOM 6637 C CA . LYS A 1 83 ? 11.603 -1.235 4.382 1.00 21.11 83 LYS A CA 4
ATOM 6638 C C . LYS A 1 83 ? 10.603 -1.656 3.310 1.00 40.41 83 LYS A C 4
ATOM 6639 O O . LYS A 1 83 ? 9.397 -1.732 3.571 1.00 11.44 83 LYS A O 4
ATOM 6658 N N . LEU A 1 84 ? 11.104 -1.904 2.105 1.00 71.12 84 LEU A N 4
ATOM 6659 C CA . LEU A 1 84 ? 10.392 -2.478 0.979 1.00 61.54 84 LEU A CA 4
ATOM 6660 C C . LEU A 1 84 ? 11.412 -3.391 0.295 1.00 5.31 84 LEU A C 4
ATOM 6661 O O . LEU A 1 84 ? 12.590 -3.027 0.291 1.00 11.35 84 LEU A O 4
ATOM 6677 N N . THR A 1 85 ? 10.991 -4.529 -0.250 1.00 34.35 85 THR A N 4
ATOM 6678 C CA . THR A 1 85 ? 11.792 -5.466 -1.033 1.00 62.40 85 THR A CA 4
ATOM 6679 C C . THR A 1 85 ? 10.895 -6.054 -2.141 1.00 11.14 85 THR A C 4
ATOM 6680 O O . THR A 1 85 ? 9.726 -5.672 -2.253 1.00 2.31 85 THR A O 4
ATOM 6691 N N . SER A 1 86 ? 11.367 -7.007 -2.948 1.00 61.40 86 SER A N 4
ATOM 6692 C CA . SER A 1 86 ? 10.562 -7.689 -3.964 1.00 64.20 86 SER A CA 4
ATOM 6693 C C . SER A 1 86 ? 9.443 -8.546 -3.380 1.00 3.32 86 SER A C 4
ATOM 6694 O O . SER A 1 86 ? 8.553 -8.935 -4.144 1.00 65.42 86 SER A O 4
ATOM 6702 N N . LYS A 1 87 ? 9.425 -8.791 -2.063 1.00 10.41 87 LYS A N 4
ATOM 6703 C CA . LYS A 1 87 ? 8.312 -9.472 -1.410 1.00 54.34 87 LYS A CA 4
ATOM 6704 C C . LYS A 1 87 ? 7.890 -8.876 -0.074 1.00 4.01 87 LYS A C 4
ATOM 6705 O O . LYS A 1 87 ? 6.799 -9.206 0.376 1.00 63.34 87 LYS A O 4
ATOM 6724 N N . GLU A 1 88 ? 8.680 -8.022 0.573 1.00 10.33 88 GLU A N 4
ATOM 6725 C CA . GLU A 1 88 ? 8.518 -7.724 1.992 1.00 71.54 88 GLU A CA 4
ATOM 6726 C C . GLU A 1 88 ? 8.342 -6.216 2.170 1.00 62.21 88 GLU A C 4
ATOM 6727 O O . GLU A 1 88 ? 9.223 -5.460 1.759 1.00 4.21 88 GLU A O 4
ATOM 6739 N N . MET A 1 89 ? 7.236 -5.746 2.756 1.00 22.20 89 MET A N 4
ATOM 6740 C CA . MET A 1 89 ? 6.916 -4.317 2.828 1.00 32.42 89 MET A CA 4
ATOM 6741 C C . MET A 1 89 ? 6.311 -3.918 4.177 1.00 1.32 89 MET A C 4
ATOM 6742 O O . MET A 1 89 ? 5.204 -4.326 4.533 1.00 51.23 89 MET A O 4
ATOM 6756 N N . LYS A 1 90 ? 7.015 -3.052 4.911 1.00 64.22 90 LYS A N 4
ATOM 6757 C CA . LYS A 1 90 ? 6.588 -2.537 6.213 1.00 21.12 90 LYS A CA 4
ATOM 6758 C C . LYS A 1 90 ? 6.133 -1.100 6.074 1.00 51.45 90 LYS A C 4
ATOM 6759 O O . LYS A 1 90 ? 6.949 -0.170 6.060 1.00 60.54 90 LYS A O 4
ATOM 6778 N N . TRP A 1 91 ? 4.824 -0.937 5.930 1.00 22.20 91 TRP A N 4
ATOM 6779 C CA . TRP A 1 91 ? 4.153 0.343 6.000 1.00 33.40 91 TRP A CA 4
ATOM 6780 C C . TRP A 1 91 ? 3.856 0.598 7.475 1.00 24.44 91 TRP A C 4
ATOM 6781 O O . TRP A 1 91 ? 2.914 0.010 8.006 1.00 61.41 91 TRP A O 4
ATOM 6802 N N . GLU A 1 92 ? 4.658 1.423 8.153 1.00 51.04 92 GLU A N 4
ATOM 6803 C CA . GLU A 1 92 ? 4.287 1.947 9.468 1.00 33.22 92 GLU A CA 4
ATOM 6804 C C . GLU A 1 92 ? 3.153 2.959 9.267 1.00 13.13 92 GLU A C 4
ATOM 6805 O O . GLU A 1 92 ? 3.134 3.659 8.254 1.00 32.13 92 GLU A O 4
ATOM 6817 N N . ASN A 1 93 ? 2.256 3.084 10.250 1.00 62.15 93 ASN A N 4
ATOM 6818 C CA . ASN A 1 93 ? 1.162 4.048 10.263 1.00 3.34 93 ASN A CA 4
ATOM 6819 C C . ASN A 1 93 ? 1.672 5.469 10.052 1.00 11.44 93 ASN A C 4
ATOM 6820 O O . ASN A 1 93 ? 1.118 6.181 9.221 1.00 54.14 93 ASN A O 4
ATOM 6831 N N . ALA A 1 94 ? 2.683 5.889 10.817 1.00 23.41 94 ALA A N 4
ATOM 6832 C CA . ALA A 1 94 ? 3.217 7.247 10.888 1.00 60.44 94 ALA A CA 4
ATOM 6833 C C . ALA A 1 94 ? 2.239 8.245 11.525 1.00 71.43 94 ALA A C 4
ATOM 6834 O O . ALA A 1 94 ? 2.633 8.914 12.474 1.00 72.31 94 ALA A O 4
ATOM 6841 N N . SER A 1 95 ? 0.984 8.326 11.066 1.00 14.20 95 SER A N 4
ATOM 6842 C CA . SER A 1 95 ? -0.002 9.308 11.508 1.00 51.04 95 SER A CA 4
ATOM 6843 C C . SER A 1 95 ? -1.122 8.649 12.335 1.00 23.20 95 SER A C 4
ATOM 6844 O O . SER A 1 95 ? -2.212 8.385 11.825 1.00 31.11 95 SER A O 4
ATOM 6852 N N . PRO A 1 96 ? -0.911 8.365 13.630 1.00 54.32 96 PRO A N 4
ATOM 6853 C CA . PRO A 1 96 ? -1.927 7.762 14.488 1.00 21.32 96 PRO A CA 4
ATOM 6854 C C . PRO A 1 96 ? -3.083 8.720 14.787 1.00 74.41 96 PRO A C 4
ATOM 6855 O O . PRO A 1 96 ? -4.142 8.287 15.243 1.00 44.24 96 PRO A O 4
ATOM 6866 N N . LYS A 1 97 ? -2.919 10.014 14.501 1.00 21.50 97 LYS A N 4
ATOM 6867 C CA . LYS A 1 97 ? -4.003 10.990 14.449 1.00 24.32 97 LYS A CA 4
ATOM 6868 C C . LYS A 1 97 ? -5.021 10.628 13.370 1.00 53.45 97 LYS A C 4
ATOM 6869 O O . LYS A 1 97 ? -6.225 10.702 13.607 1.00 62.14 97 LYS A O 4
ATOM 6888 N N . ASP A 1 98 ? -4.539 10.235 12.191 1.00 21.42 98 ASP A N 4
ATOM 6889 C CA . ASP A 1 98 ? -5.366 9.870 11.048 1.00 0.12 98 ASP A CA 4
ATOM 6890 C C . ASP A 1 98 ? -5.893 8.454 11.223 1.00 75.32 98 ASP A C 4
ATOM 6891 O O . ASP A 1 98 ? -7.022 8.161 10.833 1.00 13.40 98 ASP A O 4
ATOM 6900 N N . GLY A 1 99 ? -5.078 7.587 11.824 1.00 35.51 99 GLY A N 4
ATOM 6901 C CA . GLY A 1 99 ? -5.358 6.167 11.927 1.00 75.15 99 GLY A CA 4
ATOM 6902 C C . GLY A 1 99 ? -5.142 5.522 10.564 1.00 61.22 99 GLY A C 4
ATOM 6903 O O . GLY A 1 99 ? -6.097 5.277 9.822 1.00 51.12 99 GLY A O 4
ATOM 6907 N N . ASN A 1 100 ? -3.878 5.284 10.213 1.00 71.54 100 ASN A N 4
ATOM 6908 C CA . ASN A 1 100 ? -3.482 4.426 9.098 1.00 23.44 100 ASN A CA 4
ATOM 6909 C C . ASN A 1 100 ? -3.025 3.104 9.733 1.00 0.01 100 ASN A C 4
ATOM 6910 O O . ASN A 1 100 ? -2.680 3.080 10.919 1.00 53.35 100 ASN A O 4
ATOM 6921 N N . SER A 1 101 ? -2.989 1.998 8.996 1.00 21.12 101 SER A N 4
ATOM 6922 C CA . SER A 1 101 ? -2.555 0.709 9.543 1.00 22.31 101 SER A CA 4
ATOM 6923 C C . SER A 1 101 ? -1.027 0.654 9.731 1.00 1.32 101 SER A C 4
ATOM 6924 O O . SER A 1 101 ? -0.309 1.447 9.123 1.00 64.45 101 SER A O 4
ATOM 6932 N N . ASP A 1 102 ? -0.498 -0.351 10.437 1.00 61.31 102 ASP A N 4
ATOM 6933 C CA . ASP A 1 102 ? 0.938 -0.553 10.663 1.00 23.54 102 ASP A CA 4
ATOM 6934 C C . ASP A 1 102 ? 1.363 -2.021 10.434 1.00 24.20 102 ASP A C 4
ATOM 6935 O O . ASP A 1 102 ? 2.186 -2.567 11.172 1.00 34.11 102 ASP A O 4
ATOM 6944 N N . LYS A 1 103 ? 0.806 -2.694 9.417 1.00 3.13 103 LYS A N 4
ATOM 6945 C CA . LYS A 1 103 ? 1.019 -4.138 9.186 1.00 22.12 103 LYS A CA 4
ATOM 6946 C C . LYS A 1 103 ? 2.229 -4.396 8.279 1.00 71.15 103 LYS A C 4
ATOM 6947 O O . LYS A 1 103 ? 3.046 -3.491 8.068 1.00 35.11 103 LYS A O 4
ATOM 6966 N N . ARG A 1 104 ? 2.371 -5.616 7.743 1.00 23.12 104 ARG A N 4
ATOM 6967 C CA . ARG A 1 104 ? 3.492 -5.993 6.893 1.00 21.44 104 ARG A CA 4
ATOM 6968 C C . ARG A 1 104 ? 2.980 -6.657 5.623 1.00 61.51 104 ARG A C 4
ATOM 6969 O O . ARG A 1 104 ? 2.734 -7.851 5.587 1.00 64.32 104 ARG A O 4
ATOM 6990 N N . LEU A 1 105 ? 2.816 -5.876 4.562 1.00 73.24 105 LEU A N 4
ATOM 6991 C CA . LEU A 1 105 ? 2.370 -6.348 3.257 1.00 22.53 105 LEU A CA 4
ATOM 6992 C C . LEU A 1 105 ? 3.423 -7.347 2.761 1.00 32.51 105 LEU A C 4
ATOM 6993 O O . LEU A 1 105 ? 4.621 -7.053 2.792 1.00 44.15 105 LEU A O 4
ATOM 7009 N N . GLU A 1 106 ? 3.005 -8.505 2.248 1.00 31.34 106 GLU A N 4
ATOM 7010 C CA . GLU A 1 106 ? 3.925 -9.542 1.775 1.00 30.12 106 GLU A CA 4
ATOM 7011 C C . GLU A 1 106 ? 3.472 -9.986 0.387 1.00 2.04 106 GLU A C 4
ATOM 7012 O O . GLU A 1 106 ? 3.022 -11.119 0.174 1.00 62.21 106 GLU A O 4
ATOM 7024 N N . LYS A 1 107 ? 3.593 -9.060 -0.562 1.00 33.32 107 LYS A N 4
ATOM 7025 C CA . LYS A 1 107 ? 3.307 -9.283 -1.971 1.00 62.15 107 LYS A CA 4
ATOM 7026 C C . LYS A 1 107 ? 1.922 -9.873 -2.202 1.00 45.04 107 LYS A C 4
ATOM 7027 O O . LYS A 1 107 ? 1.066 -9.746 -1.334 1.00 45.23 107 LYS A O 4
ATOM 7046 N N . TYR A 1 108 ? 1.628 -10.394 -3.386 1.00 1.13 108 TYR A N 4
ATOM 7047 C CA . TYR A 1 108 ? 0.342 -11.012 -3.681 1.00 43.14 108 TYR A CA 4
ATOM 7048 C C . TYR A 1 108 ? 0.561 -12.463 -4.069 1.00 13.43 108 TYR A C 4
ATOM 7049 O O . TYR A 1 108 ? 0.808 -12.739 -5.243 1.00 72.11 108 TYR A O 4
ATOM 7067 N N . ASN A 1 109 ? 0.489 -13.368 -3.087 1.00 45.32 109 ASN A N 4
ATOM 7068 C CA . ASN A 1 109 ? 0.502 -14.824 -3.264 1.00 42.22 109 ASN A CA 4
ATOM 7069 C C . ASN A 1 109 ? 1.574 -15.230 -4.280 1.00 33.10 109 ASN A C 4
ATOM 7070 O O . ASN A 1 109 ? 1.265 -15.780 -5.338 1.00 72.22 109 ASN A O 4
ATOM 7081 N N . ASP A 1 110 ? 2.818 -14.874 -3.956 1.00 32.54 110 ASP A N 4
ATOM 7082 C CA . ASP A 1 110 ? 4.054 -14.983 -4.721 1.00 64.52 110 ASP A CA 4
ATOM 7083 C C . ASP A 1 110 ? 3.980 -14.368 -6.113 1.00 32.43 110 ASP A C 4
ATOM 7084 O O . ASP A 1 110 ? 4.367 -13.192 -6.256 1.00 70.54 110 ASP A O 4
ATOM 7093 N N . GLY A 1 1 ? 24.131 -5.048 -3.724 1.00 1.03 1 GLY A N 5
ATOM 7094 C CA . GLY A 1 1 ? 24.968 -4.526 -2.638 1.00 1.14 1 GLY A CA 5
ATOM 7095 C C . GLY A 1 1 ? 24.113 -3.945 -1.527 1.00 14.21 1 GLY A C 5
ATOM 7096 O O . GLY A 1 1 ? 22.883 -4.023 -1.573 1.00 23.43 1 GLY A O 5
ATOM 7100 N N . ASP A 1 2 ? 24.765 -3.351 -0.528 1.00 63.23 2 ASP A N 5
ATOM 7101 C CA . ASP A 1 2 ? 24.154 -2.905 0.721 1.00 74.42 2 ASP A CA 5
ATOM 7102 C C . ASP A 1 2 ? 23.527 -4.071 1.490 1.00 3.43 2 ASP A C 5
ATOM 7103 O O . ASP A 1 2 ? 23.648 -5.244 1.120 1.00 30.24 2 ASP A O 5
ATOM 7112 N N . GLU A 1 3 ? 22.854 -3.724 2.585 1.00 50.01 3 GLU A N 5
ATOM 7113 C CA . GLU A 1 3 ? 22.389 -4.611 3.625 1.00 22.33 3 GLU A CA 5
ATOM 7114 C C . GLU A 1 3 ? 20.938 -4.253 3.978 1.00 30.44 3 GLU A C 5
ATOM 7115 O O . GLU A 1 3 ? 20.524 -4.336 5.135 1.00 50.21 3 GLU A O 5
ATOM 7127 N N . ASP A 1 4 ? 20.131 -3.841 2.994 1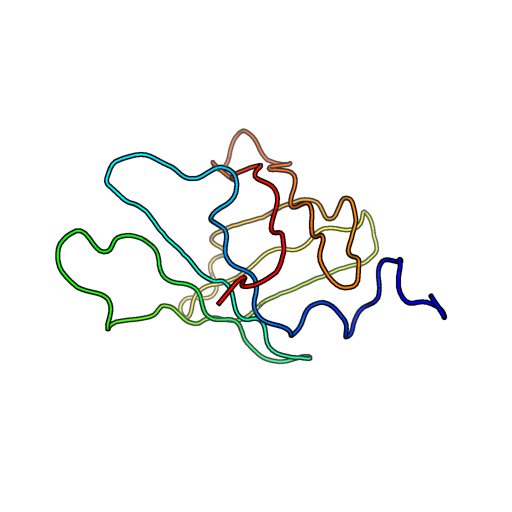.00 2.13 4 ASP A N 5
ATOM 7128 C CA . ASP A 1 4 ? 18.790 -3.273 3.197 1.00 22.53 4 ASP A CA 5
ATOM 7129 C C . ASP A 1 4 ? 17.718 -4.227 2.690 1.00 11.14 4 ASP A C 5
ATOM 7130 O O . ASP A 1 4 ? 16.619 -3.812 2.335 1.00 50.43 4 ASP A O 5
ATOM 7139 N N . ASP A 1 5 ? 18.058 -5.510 2.610 1.00 43.03 5 ASP A N 5
ATOM 7140 C CA . ASP A 1 5 ? 17.227 -6.585 2.073 1.00 25.30 5 ASP A CA 5
ATOM 7141 C C . ASP A 1 5 ? 16.800 -6.316 0.619 1.00 63.34 5 ASP A C 5
ATOM 7142 O O . ASP A 1 5 ? 15.879 -6.978 0.128 1.00 54.05 5 ASP A O 5
ATOM 7151 N N . LYS A 1 6 ? 17.529 -5.437 -0.093 1.00 22.50 6 LYS A N 5
ATOM 7152 C CA . LYS A 1 6 ? 17.241 -4.837 -1.394 1.00 44.01 6 LYS A CA 5
ATOM 7153 C C . LYS A 1 6 ? 15.969 -3.990 -1.342 1.00 41.12 6 LYS A C 5
ATOM 7154 O O . LYS A 1 6 ? 14.923 -4.388 -1.853 1.00 4.40 6 LYS A O 5
ATOM 7173 N N . VAL A 1 7 ? 16.079 -2.786 -0.785 1.00 34.22 7 VAL A N 5
ATOM 7174 C CA . VAL A 1 7 ? 15.098 -1.707 -0.916 1.00 4.12 7 VAL A CA 5
ATOM 7175 C C . VAL A 1 7 ? 15.410 -0.896 -2.182 1.00 22.52 7 VAL A C 5
ATOM 7176 O O . VAL A 1 7 ? 16.364 -0.118 -2.232 1.00 74.55 7 VAL A O 5
ATOM 7189 N N . GLU A 1 8 ? 14.613 -1.094 -3.227 1.00 74.11 8 GLU A N 5
ATOM 7190 C CA . GLU A 1 8 ? 14.459 -0.140 -4.321 1.00 23.34 8 GLU A CA 5
ATOM 7191 C C . GLU A 1 8 ? 13.249 0.747 -4.027 1.00 32.54 8 GLU A C 5
ATOM 7192 O O . GLU A 1 8 ? 12.346 0.364 -3.275 1.00 45.02 8 GLU A O 5
ATOM 7204 N N . ILE A 1 9 ? 13.180 1.899 -4.690 1.00 53.04 9 ILE A N 5
ATOM 7205 C CA . ILE A 1 9 ? 11.947 2.650 -4.879 1.00 71.52 9 ILE A CA 5
ATOM 7206 C C . ILE A 1 9 ? 11.120 1.974 -5.994 1.00 45.03 9 ILE A C 5
ATOM 7207 O O . ILE A 1 9 ? 10.045 1.459 -5.687 1.00 25.44 9 ILE A O 5
ATOM 7223 N N . PRO A 1 10 ? 11.563 1.900 -7.268 1.00 11.33 10 PRO A N 5
ATOM 7224 C CA . PRO A 1 10 ? 10.677 1.485 -8.360 1.00 51.15 10 PRO A CA 5
ATOM 7225 C C . PRO A 1 10 ? 10.265 0.002 -8.325 1.00 3.03 10 PRO A C 5
ATOM 7226 O O . PRO A 1 10 ? 9.319 -0.393 -9.003 1.00 52.34 10 PRO A O 5
ATOM 7237 N N . GLN A 1 11 ? 10.876 -0.828 -7.474 1.00 42.34 11 GLN A N 5
ATOM 7238 C CA . GLN A 1 11 ? 10.384 -2.176 -7.193 1.00 73.55 11 GLN A CA 5
ATOM 7239 C C . GLN A 1 11 ? 8.955 -2.179 -6.652 1.00 22.31 11 GLN A C 5
ATOM 7240 O O . GLN A 1 11 ? 8.271 -3.203 -6.763 1.00 63.31 11 GLN A O 5
ATOM 7254 N N . LEU A 1 12 ? 8.457 -1.038 -6.174 1.00 3.13 12 LEU A N 5
ATOM 7255 C CA . LEU A 1 12 ? 7.109 -0.903 -5.669 1.00 33.43 12 LEU A CA 5
ATOM 7256 C C . LEU A 1 12 ? 6.032 -1.371 -6.640 1.00 74.51 12 LEU A C 5
ATOM 7257 O O . LEU A 1 12 ? 5.060 -1.966 -6.187 1.00 3.23 12 LEU A O 5
ATOM 7273 N N . VAL A 1 13 ? 6.223 -1.129 -7.941 1.00 42.35 13 VAL A N 5
ATOM 7274 C CA . VAL A 1 13 ? 5.249 -1.267 -9.029 1.00 23.53 13 VAL A CA 5
ATOM 7275 C C . VAL A 1 13 ? 4.608 -2.665 -9.108 1.00 32.54 13 VAL A C 5
ATOM 7276 O O . VAL A 1 13 ? 3.630 -2.862 -9.822 1.00 4.44 13 VAL A O 5
ATOM 7289 N N . GLY A 1 14 ? 5.125 -3.664 -8.400 1.00 4.43 14 GLY A N 5
ATOM 7290 C CA . GLY A 1 14 ? 4.486 -4.959 -8.297 1.00 13.00 14 GLY A CA 5
ATOM 7291 C C . GLY A 1 14 ? 3.191 -4.953 -7.490 1.00 74.12 14 GLY A C 5
ATOM 7292 O O . GLY A 1 14 ? 2.802 -3.969 -6.864 1.00 22.31 14 GLY A O 5
ATOM 7296 N N . LYS A 1 15 ? 2.536 -6.112 -7.509 1.00 10.40 15 LYS A N 5
ATOM 7297 C CA . LYS A 1 15 ? 1.280 -6.376 -6.818 1.00 70.42 15 LYS A CA 5
ATOM 7298 C C . LYS A 1 15 ? 1.569 -6.762 -5.367 1.00 42.32 15 LYS A C 5
ATOM 7299 O O . LYS A 1 15 ? 2.514 -7.525 -5.122 1.00 70.25 15 LYS A O 5
ATOM 7318 N N . TRP A 1 16 ? 0.720 -6.341 -4.430 1.00 12.23 16 TRP A N 5
ATOM 7319 C CA . TRP A 1 16 ? 0.917 -6.527 -2.994 1.00 10.01 16 TRP A CA 5
ATOM 7320 C C . TRP A 1 16 ? -0.380 -6.956 -2.339 1.00 45.41 16 TRP A C 5
ATOM 7321 O O . TRP A 1 16 ? -1.411 -6.407 -2.700 1.00 5.32 16 TRP A O 5
ATOM 7342 N N . ILE A 1 17 ? -0.337 -7.848 -1.343 1.00 23.33 17 ILE A N 5
ATOM 7343 C CA . ILE A 1 17 ? -1.501 -8.235 -0.549 1.00 25.22 17 ILE A CA 5
ATOM 7344 C C . ILE A 1 17 ? -1.325 -7.743 0.879 1.00 61.53 17 ILE A C 5
ATOM 7345 O O . ILE A 1 17 ? -0.216 -7.760 1.412 1.00 12.01 17 ILE A O 5
ATOM 7361 N N . VAL A 1 18 ? -2.427 -7.377 1.531 1.00 21.43 18 VAL A N 5
ATOM 7362 C CA . VAL A 1 18 ? -2.472 -7.003 2.943 1.00 25.30 18 VAL A CA 5
ATOM 7363 C C . VAL A 1 18 ? -2.413 -8.205 3.876 1.00 12.01 18 VAL A C 5
ATOM 7364 O O . VAL A 1 18 ? -2.444 -8.042 5.089 1.00 4.44 18 VAL A O 5
ATOM 7377 N N . LYS A 1 19 ? -2.431 -9.405 3.311 1.00 51.03 19 LYS A N 5
ATOM 7378 C CA . LYS A 1 19 ? -2.779 -10.647 3.992 1.00 33.33 19 LYS A CA 5
ATOM 7379 C C . LYS A 1 19 ? -1.558 -11.153 4.758 1.00 64.11 19 LYS A C 5
ATOM 7380 O O . LYS A 1 19 ? -1.105 -12.273 4.562 1.00 31.31 19 LYS A O 5
ATOM 7399 N N . GLU A 1 20 ? -0.993 -10.275 5.579 1.00 13.02 20 GLU A N 5
ATOM 7400 C CA . GLU A 1 20 ? 0.200 -10.467 6.367 1.00 30.23 20 GLU A CA 5
ATOM 7401 C C . GLU A 1 20 ? 0.380 -9.215 7.262 1.00 24.23 20 GLU A C 5
ATOM 7402 O O . GLU A 1 20 ? 0.721 -8.136 6.757 1.00 30.43 20 GLU A O 5
ATOM 7414 N N . PRO A 1 21 ? 0.093 -9.295 8.576 1.00 1.24 21 PRO A N 5
ATOM 7415 C CA . PRO A 1 21 ? -0.742 -10.322 9.183 1.00 21.40 21 PRO A CA 5
ATOM 7416 C C . PRO A 1 21 ? -2.176 -10.236 8.643 1.00 43.41 21 PRO A C 5
ATOM 7417 O O . PRO A 1 21 ? -2.662 -9.171 8.246 1.00 64.11 21 PRO A O 5
ATOM 7428 N N . VAL A 1 22 ? -2.873 -11.369 8.621 1.00 3.41 22 VAL A N 5
ATOM 7429 C CA . VAL A 1 22 ? -4.209 -11.464 8.035 1.00 51.23 22 VAL A CA 5
ATOM 7430 C C . VAL A 1 22 ? -5.248 -10.785 8.924 1.00 43.45 22 VAL A C 5
ATOM 7431 O O . VAL A 1 22 ? -5.004 -10.526 10.109 1.00 53.14 22 VAL A O 5
ATOM 7444 N N . LEU A 1 23 ? -6.354 -10.403 8.282 1.00 3.00 23 LEU A N 5
ATOM 7445 C CA . LEU A 1 23 ? -7.441 -9.667 8.896 1.00 1.12 23 LEU A CA 5
ATOM 7446 C C . LEU A 1 23 ? -8.488 -10.673 9.280 1.00 64.22 23 LEU A C 5
ATOM 7447 O O . LEU A 1 23 ? -8.389 -11.863 8.958 1.00 30.22 23 LEU A O 5
ATOM 7463 N N . GLN A 1 24 ? -9.541 -10.141 9.867 1.00 12.40 24 GLN A N 5
ATOM 7464 C CA . GLN A 1 24 ? -10.781 -10.820 10.077 1.00 50.31 24 GLN A CA 5
ATOM 7465 C C . GLN A 1 24 ? -11.878 -10.356 9.105 1.00 1.22 24 GLN A C 5
ATOM 7466 O O . GLN A 1 24 ? -11.596 -9.553 8.214 1.00 23.54 24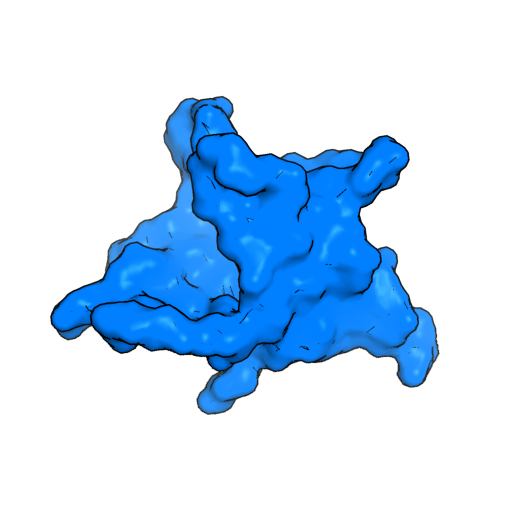 GLN A O 5
ATOM 7480 N N . ASP A 1 25 ? -13.108 -10.856 9.302 1.00 62.11 25 ASP A N 5
ATOM 7481 C CA . ASP A 1 25 ? -14.349 -10.472 8.606 1.00 14.31 25 ASP A CA 5
ATOM 7482 C C . ASP A 1 25 ? -14.323 -10.793 7.114 1.00 42.35 25 ASP A C 5
ATOM 7483 O O . ASP A 1 25 ? -15.101 -10.245 6.342 1.00 10.14 25 ASP A O 5
ATOM 7492 N N . ASP A 1 26 ? -13.391 -11.662 6.713 1.00 42.24 26 ASP A N 5
ATOM 7493 C CA . ASP A 1 26 ? -13.105 -12.064 5.333 1.00 10.30 26 ASP A CA 5
ATOM 7494 C C . ASP A 1 26 ? -12.663 -10.888 4.455 1.00 10.33 26 ASP A C 5
ATOM 7495 O O . ASP A 1 26 ? -12.653 -10.985 3.222 1.00 5.23 26 ASP A O 5
ATOM 7504 N N . PHE A 1 27 ? -12.247 -9.781 5.080 1.00 61.44 27 PHE A N 5
ATOM 7505 C CA . PHE A 1 27 ? -11.672 -8.640 4.400 1.00 71.55 27 PHE A CA 5
ATOM 7506 C C . PHE A 1 27 ? -10.320 -9.080 3.867 1.00 41.44 27 PHE A C 5
ATOM 7507 O O . PHE A 1 27 ? -9.406 -9.411 4.631 1.00 62.23 27 PHE A O 5
ATOM 7524 N N . VAL A 1 28 ? -10.199 -9.065 2.548 1.00 61.54 28 VAL A N 5
ATOM 7525 C CA . VAL A 1 28 ? -8.928 -9.137 1.851 1.00 23.10 28 VAL A CA 5
ATOM 7526 C C . VAL A 1 28 ? -8.706 -7.789 1.165 1.00 11.23 28 VAL A C 5
ATOM 7527 O O . VAL A 1 28 ? -9.633 -6.985 1.012 1.00 25.52 28 VAL A O 5
ATOM 7540 N N . THR A 1 29 ? -7.463 -7.495 0.799 1.00 4.23 29 THR A N 5
ATOM 7541 C CA . THR A 1 29 ? -7.077 -6.299 0.063 1.00 73.24 29 THR A CA 5
ATOM 7542 C C . THR A 1 29 ? -5.752 -6.587 -0.638 1.00 54.33 29 THR A C 5
ATOM 7543 O O . THR A 1 29 ? -4.897 -7.280 -0.075 1.00 24.14 29 THR A O 5
ATOM 7554 N N . CYS A 1 30 ? -5.562 -6.008 -1.820 1.00 31.24 30 CYS A N 5
ATOM 7555 C CA . CYS A 1 30 ? -4.309 -5.898 -2.529 1.00 45.33 30 CYS A CA 5
ATOM 7556 C C . CYS A 1 30 ? -4.113 -4.504 -3.121 1.00 22.30 30 CYS A C 5
ATOM 7557 O O . CYS A 1 30 ? -4.945 -4.037 -3.893 1.00 21.43 30 CYS A O 5
ATOM 7565 N N . TYR A 1 31 ? -3.035 -3.820 -2.727 1.00 25.32 31 TYR A N 5
ATOM 7566 C CA . TYR A 1 31 ? -2.655 -2.526 -3.277 1.00 24.43 31 TYR A CA 5
ATOM 7567 C C . TYR A 1 31 ? -1.712 -2.759 -4.461 1.00 65.25 31 TYR A C 5
ATOM 7568 O O . TYR A 1 31 ? -0.512 -2.994 -4.287 1.00 3.13 31 TYR A O 5
ATOM 7586 N N . THR A 1 32 ? -2.251 -2.741 -5.674 1.00 30.10 32 THR A N 5
ATOM 7587 C CA . THR A 1 32 ? -1.489 -2.795 -6.912 1.00 65.14 32 THR A CA 5
ATOM 7588 C C . THR A 1 32 ? -0.883 -1.425 -7.215 1.00 53.23 32 THR A C 5
ATOM 7589 O O . THR A 1 32 ? -1.597 -0.531 -7.691 1.00 71.53 32 THR A O 5
ATOM 7600 N N . PHE A 1 33 ? 0.395 -1.191 -6.903 1.00 30.22 33 PHE A N 5
ATOM 7601 C CA . PHE A 1 33 ? 1.000 0.064 -7.340 1.00 41.23 33 PHE A CA 5
ATOM 7602 C C . PHE A 1 33 ? 1.340 -0.045 -8.830 1.00 72.54 33 PHE A C 5
ATOM 7603 O O . PHE A 1 33 ? 1.417 -1.136 -9.395 1.00 33.42 33 PHE A O 5
ATOM 7620 N N . ASN A 1 34 ? 1.449 1.087 -9.507 1.00 44.35 34 ASN A N 5
ATOM 7621 C CA . ASN A 1 34 ? 1.826 1.210 -10.912 1.00 11.42 34 ASN A CA 5
ATOM 7622 C C . ASN A 1 34 ? 3.094 2.062 -10.979 1.00 11.20 34 ASN A C 5
ATOM 7623 O O . ASN A 1 34 ? 3.557 2.550 -9.951 1.00 3.24 34 ASN A O 5
ATOM 7634 N N . ALA A 1 35 ? 3.663 2.236 -12.173 1.00 25.43 35 ALA A N 5
ATOM 7635 C CA . ALA A 1 35 ? 4.874 3.023 -12.380 1.00 64.22 35 ALA A CA 5
ATOM 7636 C C . ALA A 1 35 ? 4.676 4.476 -11.958 1.00 70.40 35 ALA A C 5
ATOM 7637 O O . ALA A 1 35 ? 5.591 5.052 -11.375 1.00 2.44 35 ALA A O 5
ATOM 7644 N N . ASP A 1 36 ? 3.530 5.075 -12.296 1.00 70.34 36 ASP A N 5
ATOM 7645 C CA . ASP A 1 36 ? 3.147 6.412 -11.818 1.00 34.25 36 ASP A CA 5
ATOM 7646 C C . ASP A 1 36 ? 1.664 6.726 -12.055 1.00 52.53 36 ASP A C 5
ATOM 7647 O O . ASP A 1 36 ? 1.157 7.754 -11.599 1.00 65.21 36 ASP A O 5
ATOM 7656 N N . LYS A 1 37 ? 0.951 5.893 -12.826 1.00 53.30 37 LYS A N 5
ATOM 7657 C CA . LYS A 1 37 ? -0.278 6.299 -13.475 1.00 54.53 37 LYS A CA 5
ATOM 7658 C C . LYS A 1 37 ? -1.395 6.419 -12.453 1.00 30.05 37 LYS A C 5
ATOM 7659 O O . LYS A 1 37 ? -1.852 7.527 -12.183 1.00 34.43 37 LYS A O 5
ATOM 7678 N N . THR A 1 38 ? -1.839 5.291 -11.919 1.00 51.13 38 THR A N 5
ATOM 7679 C CA . THR A 1 38 ? -3.014 5.151 -11.081 1.00 4.54 38 THR A CA 5
ATOM 7680 C C . THR A 1 38 ? -2.776 3.953 -10.162 1.00 44.21 38 THR A C 5
ATOM 7681 O O . THR A 1 38 ? -1.835 3.190 -10.396 1.00 70.02 38 THR A O 5
ATOM 7692 N N . TYR A 1 39 ? -3.584 3.755 -9.120 1.00 4.41 39 TYR A N 5
ATOM 7693 C CA . TYR A 1 39 ? -3.509 2.586 -8.239 1.00 54.03 39 TYR A CA 5
ATOM 7694 C C . TYR A 1 39 ? -4.819 1.802 -8.353 1.00 53.03 39 TYR A C 5
ATOM 7695 O O . TYR A 1 39 ? -5.694 2.225 -9.106 1.00 51.43 39 TYR A O 5
ATOM 7713 N N . GLU A 1 40 ? -4.935 0.659 -7.679 1.00 32.10 40 GLU A N 5
ATOM 7714 C CA . GLU A 1 40 ? -6.074 -0.237 -7.762 1.00 22.50 40 GLU A CA 5
ATOM 7715 C C . GLU A 1 40 ? -6.168 -1.083 -6.489 1.00 33.13 40 GLU A C 5
ATOM 7716 O O . GLU A 1 40 ? -5.256 -1.870 -6.198 1.00 42.05 40 GLU A O 5
ATOM 7728 N N . VAL A 1 41 ? -7.267 -0.947 -5.718 1.00 10.22 41 VAL A N 5
ATOM 7729 C CA . VAL A 1 41 ? -7.383 -1.609 -4.399 1.00 52.42 41 VAL A CA 5
ATOM 7730 C C . VAL A 1 41 ? -8.888 -1.876 -4.138 1.00 51.03 41 VAL A C 5
ATOM 7731 O O . VAL A 1 41 ? -9.765 -1.597 -4.967 1.00 70.42 41 VAL A O 5
ATOM 7744 N N . TYR A 1 42 ? -9.214 -2.442 -2.972 1.00 11.11 42 TYR A N 5
ATOM 7745 C CA . TYR A 1 42 ? -10.537 -2.889 -2.548 1.00 14.01 42 TYR A CA 5
ATOM 7746 C C . TYR A 1 42 ? -10.411 -3.388 -1.109 1.00 42.42 42 TYR A C 5
ATOM 7747 O O . TYR A 1 42 ? -9.464 -4.121 -0.844 1.00 61.24 42 TYR A O 5
ATOM 7765 N N . THR A 1 43 ? -11.344 -3.070 -0.212 1.00 3.32 43 THR A N 5
ATOM 7766 C CA . THR A 1 43 ? -11.370 -3.649 1.129 1.00 62.22 43 THR A CA 5
ATOM 7767 C C . THR A 1 43 ? -12.820 -3.826 1.593 1.00 32.42 43 THR A C 5
ATOM 7768 O O . THR A 1 43 ? -13.478 -2.851 1.969 1.00 3.12 43 THR A O 5
ATOM 7779 N N . GLY A 1 44 ? -13.315 -5.064 1.587 1.00 2.30 44 GLY A N 5
ATOM 7780 C CA . GLY A 1 44 ? -14.700 -5.365 1.921 1.00 2.41 44 GLY A CA 5
ATOM 7781 C C . GLY A 1 44 ? -15.673 -4.902 0.832 1.00 62.35 44 GLY A C 5
ATOM 7782 O O . GLY A 1 44 ? -15.285 -4.197 -0.105 1.00 33.43 44 GLY A O 5
ATOM 7786 N N . SER A 1 45 ? -16.943 -5.287 0.971 1.00 22.21 45 SER A N 5
ATOM 7787 C CA . SER A 1 45 ? -17.998 -5.177 -0.027 1.00 42.43 45 SER A CA 5
ATOM 7788 C C . SER A 1 45 ? -19.274 -5.843 0.488 1.00 74.55 45 SER A C 5
ATOM 7789 O O . SER A 1 45 ? -19.439 -7.048 0.269 1.00 34.12 45 SER A O 5
ATOM 7797 N N . PRO A 1 46 ? -20.131 -5.145 1.239 1.00 12.10 46 PRO A N 5
ATOM 7798 C CA . PRO A 1 46 ? -21.411 -5.684 1.657 1.00 31.54 46 PRO A CA 5
ATOM 7799 C C . PRO A 1 46 ? -22.472 -5.653 0.551 1.00 52.12 46 PRO A C 5
ATOM 7800 O O . PRO A 1 46 ? -23.522 -6.267 0.725 1.00 31.13 46 PRO A O 5
ATOM 7811 N N . LEU A 1 47 ? -22.258 -4.927 -0.558 1.00 4.12 47 LEU A N 5
ATOM 7812 C CA . LEU A 1 47 ? -23.207 -4.882 -1.655 1.00 52.31 47 LEU A CA 5
ATOM 7813 C C . LEU A 1 47 ? -22.757 -5.901 -2.684 1.00 51.23 47 LEU A C 5
ATOM 7814 O O . LEU A 1 47 ? -23.317 -6.992 -2.766 1.00 1.12 47 LEU A O 5
ATOM 7830 N N . SER A 1 48 ? -21.768 -5.559 -3.499 1.00 50.24 48 SER A N 5
ATOM 7831 C CA . SER A 1 48 ? -21.261 -6.409 -4.565 1.00 72.31 48 SER A CA 5
ATOM 7832 C C . SER A 1 48 ? -19.895 -5.875 -4.978 1.00 41.32 48 SER A C 5
ATOM 7833 O O . SER A 1 48 ? -19.627 -4.680 -4.837 1.00 12.20 48 SER A O 5
ATOM 7841 N N . ASN A 1 49 ? -19.020 -6.760 -5.449 1.00 45.24 49 ASN A N 5
ATOM 7842 C CA . ASN A 1 49 ? -17.653 -6.487 -5.875 1.00 41.24 49 ASN A CA 5
ATOM 7843 C C . ASN A 1 49 ? -17.708 -5.701 -7.184 1.00 24.33 49 ASN A C 5
ATOM 7844 O O . ASN A 1 49 ? -17.589 -6.259 -8.278 1.00 3.33 49 ASN A O 5
ATOM 7855 N N . GLY A 1 50 ? -17.927 -4.396 -7.076 1.00 41.02 50 GLY A N 5
ATOM 7856 C CA . GLY A 1 50 ? -18.406 -3.571 -8.182 1.00 33.34 50 GLY A CA 5
ATOM 7857 C C . GLY A 1 50 ? -17.488 -2.417 -8.516 1.00 72.11 50 GLY A C 5
ATOM 7858 O O . GLY A 1 50 ? -17.217 -2.141 -9.686 1.00 10.41 50 GLY A O 5
ATOM 7862 N N . VAL A 1 51 ? -17.018 -1.723 -7.491 1.00 30.33 51 VAL A N 5
ATOM 7863 C CA . VAL A 1 51 ? -16.305 -0.462 -7.582 1.00 11.13 51 VAL A CA 5
ATOM 7864 C C . VAL A 1 51 ? -15.005 -0.629 -6.797 1.00 4.44 51 VAL A C 5
ATOM 7865 O O . VAL A 1 51 ? -14.970 -0.409 -5.579 1.00 54.03 51 VAL A O 5
ATOM 7878 N N . PRO A 1 52 ? -13.940 -1.151 -7.421 1.00 64.41 52 PRO A N 5
ATOM 7879 C CA . PRO A 1 52 ? -12.627 -1.125 -6.811 1.00 73.45 52 PRO A CA 5
ATOM 7880 C C . PRO A 1 52 ? -12.108 0.318 -6.846 1.00 65.11 52 PRO A C 5
ATOM 7881 O O . PRO A 1 52 ? -12.613 1.177 -7.586 1.00 1.10 52 PRO A O 5
ATOM 7892 N N . PHE A 1 53 ? -11.104 0.591 -6.023 1.00 13.20 53 PHE A N 5
ATOM 7893 C CA . PHE A 1 53 ? -10.380 1.846 -6.050 1.00 50.23 53 PHE A CA 5
ATOM 7894 C C . PHE A 1 53 ? -9.656 1.948 -7.384 1.00 51.43 53 PHE A C 5
ATOM 7895 O O . PHE A 1 53 ? -9.125 0.941 -7.838 1.00 12.34 53 PHE A O 5
ATOM 7912 N N . ARG A 1 54 ? -9.631 3.138 -7.989 1.00 24.11 54 ARG A N 5
ATOM 7913 C CA . ARG A 1 54 ? -8.800 3.460 -9.141 1.00 34.23 54 ARG A CA 5
ATOM 7914 C C . ARG A 1 54 ? -8.545 4.969 -9.188 1.00 51.34 54 ARG A C 5
ATOM 7915 O O . ARG A 1 54 ? -9.250 5.727 -9.864 1.00 14.33 54 ARG A O 5
ATOM 7936 N N . GLY A 1 55 ? -7.555 5.401 -8.421 1.00 1.25 55 GLY A N 5
ATOM 7937 C CA . GLY A 1 55 ? -7.173 6.776 -8.136 1.00 13.42 55 GLY A CA 5
ATOM 7938 C C . GLY A 1 55 ? -5.685 6.961 -8.392 1.00 23.12 55 GLY A C 5
ATOM 7939 O O . GLY A 1 55 ? -5.136 6.281 -9.256 1.00 54.03 55 GLY A O 5
ATOM 7943 N N . THR A 1 56 ? -5.013 7.840 -7.646 1.00 30.13 56 THR A N 5
ATOM 7944 C CA . THR A 1 56 ? -3.594 8.176 -7.821 1.00 43.03 56 THR A CA 5
ATOM 7945 C C . THR A 1 56 ? -2.883 8.018 -6.471 1.00 25.11 56 THR A C 5
ATOM 7946 O O . THR A 1 56 ? -3.468 8.339 -5.431 1.00 74.12 56 THR A O 5
ATOM 7957 N N . TYR A 1 57 ? -1.657 7.486 -6.459 1.00 61.20 57 TYR A N 5
ATOM 7958 C CA . TYR A 1 57 ? -0.797 7.562 -5.277 1.00 51.44 57 TYR A CA 5
ATOM 7959 C C . TYR A 1 57 ? 0.107 8.794 -5.404 1.00 44.21 57 TYR A C 5
ATOM 7960 O O . TYR A 1 57 ? 0.087 9.492 -6.418 1.00 4.44 57 TYR A O 5
ATOM 7978 N N . ILE A 1 58 ? 0.902 9.068 -4.369 1.00 53.21 58 ILE A N 5
ATOM 7979 C CA . ILE A 1 58 ? 1.972 10.069 -4.364 1.00 33.11 58 ILE A CA 5
ATOM 7980 C C . ILE A 1 58 ? 3.099 9.485 -3.505 1.00 33.23 58 ILE A C 5
ATOM 7981 O O . ILE A 1 58 ? 2.812 8.924 -2.447 1.00 1.01 58 ILE A O 5
ATOM 7997 N N . ILE A 1 59 ? 4.361 9.600 -3.932 1.00 74.51 59 ILE A N 5
ATOM 7998 C CA . ILE A 1 59 ? 5.568 9.186 -3.204 1.00 10.32 59 ILE A CA 5
ATOM 7999 C C . ILE A 1 59 ? 6.508 10.375 -3.110 1.00 23.54 59 ILE A C 5
ATOM 8000 O O . ILE A 1 59 ? 6.563 11.198 -4.022 1.00 41.01 59 ILE A O 5
ATOM 8016 N N . SER A 1 60 ? 7.265 10.424 -2.017 1.00 64.50 60 SER A N 5
ATOM 8017 C CA . SER A 1 60 ? 8.253 11.451 -1.757 1.00 14.44 60 SER A CA 5
ATOM 8018 C C . SER A 1 60 ? 9.660 10.904 -2.006 1.00 33.43 60 SER A C 5
ATOM 8019 O O . SER A 1 60 ? 9.931 9.716 -1.797 1.00 14.34 60 SER A O 5
ATOM 8027 N N . LEU A 1 61 ? 10.561 11.780 -2.447 1.00 44.40 61 LEU A N 5
ATOM 8028 C CA . LEU A 1 61 ? 11.960 11.459 -2.701 1.00 4.42 61 LEU A CA 5
ATOM 8029 C C . LEU A 1 61 ? 12.729 11.461 -1.392 1.00 22.51 61 LEU A C 5
ATOM 8030 O O . LEU A 1 61 ? 13.324 10.449 -1.015 1.00 41.33 61 LEU A O 5
ATOM 8046 N N . ASP A 1 62 ? 12.720 12.618 -0.734 1.00 63.32 62 ASP A N 5
ATOM 8047 C CA . ASP A 1 62 ? 13.468 12.868 0.483 1.00 10.03 62 ASP A CA 5
ATOM 8048 C C . ASP A 1 62 ? 12.786 12.109 1.614 1.00 10.02 62 ASP A C 5
ATOM 8049 O O . ASP A 1 62 ? 13.214 11.059 2.092 1.00 14.14 62 ASP A O 5
ATOM 8058 N N . GLU A 1 63 ? 11.654 12.664 2.018 1.00 64.12 63 GLU A N 5
ATOM 8059 C CA . GLU A 1 63 ? 10.885 12.314 3.182 1.00 32.54 63 GLU A CA 5
ATOM 8060 C C . GLU A 1 63 ? 10.092 11.033 2.912 1.00 61.44 63 GLU A C 5
ATOM 8061 O O . GLU A 1 63 ? 8.885 11.102 2.722 1.00 10.12 63 GLU A O 5
ATOM 8073 N N . LYS A 1 64 ? 10.756 9.863 2.965 1.00 12.21 64 LYS A N 5
ATOM 8074 C CA . LYS A 1 64 ? 10.235 8.526 2.622 1.00 34.14 64 LYS A CA 5
ATOM 8075 C C . LYS A 1 64 ? 8.827 8.297 3.185 1.00 23.15 64 LYS A C 5
ATOM 8076 O O . LYS A 1 64 ? 8.653 7.911 4.352 1.00 4.42 64 LYS A O 5
ATOM 8095 N N . LEU A 1 65 ? 7.817 8.542 2.354 1.00 51.21 65 LEU A N 5
ATOM 8096 C CA . LEU A 1 65 ? 6.405 8.466 2.692 1.00 70.53 65 LEU A CA 5
ATOM 8097 C C . LEU A 1 65 ? 5.619 8.231 1.400 1.00 50.30 65 LEU A C 5
ATOM 8098 O O . LEU A 1 65 ? 6.162 8.354 0.294 1.00 50.00 65 LEU A O 5
ATOM 8114 N N . ILE A 1 66 ? 4.336 7.904 1.525 1.00 10.21 66 ILE A N 5
ATOM 8115 C CA . ILE A 1 66 ? 3.446 7.601 0.419 1.00 45.42 66 ILE A CA 5
ATOM 8116 C C . ILE A 1 66 ? 2.041 7.933 0.893 1.00 74.14 66 ILE A C 5
ATOM 8117 O O . ILE A 1 66 ? 1.750 7.823 2.089 1.00 32.45 66 ILE A O 5
ATOM 8133 N N . LYS A 1 67 ? 1.177 8.346 -0.028 1.00 24.14 67 LYS A N 5
ATOM 8134 C CA . LYS A 1 67 ? -0.222 8.646 0.233 1.00 4.11 67 LYS A CA 5
ATOM 8135 C C . LYS A 1 67 ? -1.044 8.135 -0.939 1.00 45.22 67 LYS A C 5
ATOM 8136 O O . LYS A 1 67 ? -0.493 7.951 -2.029 1.00 52.22 67 LYS A O 5
ATOM 8155 N N . LEU A 1 68 ? -2.335 7.885 -0.727 1.00 24.51 68 LEU A N 5
ATOM 8156 C CA . LEU A 1 68 ? -3.238 7.350 -1.742 1.00 45.34 68 LEU A CA 5
ATOM 8157 C C . LEU A 1 68 ? -4.510 8.171 -1.719 1.00 4.13 68 LEU A C 5
ATOM 8158 O O . LEU A 1 68 ? -5.013 8.492 -0.647 1.00 41.41 68 LEU A O 5
ATOM 8174 N N . TYR A 1 69 ? -5.022 8.517 -2.892 1.00 53.00 69 TYR A N 5
ATOM 8175 C CA . TYR A 1 69 ? -6.087 9.491 -3.051 1.00 30.12 69 TYR A CA 5
ATOM 8176 C C . TYR A 1 69 ? -7.318 8.794 -3.602 1.00 25.35 69 TYR A C 5
ATOM 8177 O O . TYR A 1 69 ? -7.220 7.946 -4.487 1.00 22.55 69 TYR A O 5
ATOM 8195 N N . ASP A 1 70 ? -8.479 9.099 -3.043 1.00 52.44 70 ASP A N 5
ATOM 8196 C CA . ASP A 1 70 ? -9.748 8.566 -3.528 1.00 72.41 70 ASP A CA 5
ATOM 8197 C C . ASP A 1 70 ? -10.324 9.476 -4.615 1.00 32.32 70 ASP A C 5
ATOM 8198 O O . ASP A 1 70 ? -9.624 10.305 -5.205 1.00 10.04 70 ASP A O 5
ATOM 8207 N N . LYS A 1 71 ? -11.618 9.297 -4.882 1.00 65.43 71 LYS A N 5
ATOM 8208 C CA . LYS A 1 71 ? -12.354 10.031 -5.888 1.00 3.24 71 LYS A CA 5
ATOM 8209 C C . LYS A 1 71 ? -12.574 11.487 -5.459 1.00 51.44 71 LYS A C 5
ATOM 8210 O O . LYS A 1 71 ? -12.585 12.388 -6.296 1.00 63.24 71 LYS A O 5
ATOM 8229 N N . GLU A 1 72 ? -12.747 11.741 -4.167 1.00 31.23 72 GLU A N 5
ATOM 8230 C CA . GLU A 1 72 ? -12.738 13.086 -3.595 1.00 65.32 72 GLU A CA 5
ATOM 8231 C C . GLU A 1 72 ? -11.308 13.599 -3.367 1.00 22.34 72 GLU A C 5
ATOM 8232 O O . GLU A 1 72 ? -11.124 14.672 -2.795 1.00 74.44 72 GLU A O 5
ATOM 8244 N N . GLU A 1 73 ? -10.297 12.843 -3.808 1.00 4.23 73 GLU A N 5
ATOM 8245 C CA . GLU A 1 73 ? -8.871 13.114 -3.710 1.00 2.35 73 GLU A CA 5
ATOM 8246 C C . GLU A 1 73 ? -8.455 13.629 -2.321 1.00 3.01 73 GLU A C 5
ATOM 8247 O O . GLU A 1 73 ? -7.584 14.484 -2.169 1.00 31.54 73 GLU A O 5
ATOM 8259 N N . HIS A 1 74 ? -9.041 13.051 -1.265 1.00 21.13 74 HIS A N 5
ATOM 8260 C CA . HIS A 1 74 ? -8.859 13.583 0.079 1.00 21.21 74 HIS A CA 5
ATOM 8261 C C . HIS A 1 74 ? -7.699 12.978 0.854 1.00 12.04 74 HIS A C 5
ATOM 8262 O O . HIS A 1 74 ? -7.442 13.430 1.971 1.00 14.24 74 HIS A O 5
ATOM 8276 N N . CYS A 1 75 ? -6.901 12.111 0.227 1.00 32.21 75 CYS A N 5
ATOM 8277 C CA . CYS A 1 75 ? -5.896 11.258 0.862 1.00 62.14 75 CYS A CA 5
ATOM 8278 C C . CYS A 1 75 ? -6.591 10.359 1.886 1.00 54.22 75 CYS A C 5
ATOM 8279 O O . CYS A 1 75 ? -6.964 10.824 2.963 1.00 14.15 75 CYS A O 5
ATOM 8287 N N . THR A 1 76 ? -6.812 9.098 1.520 1.00 52.00 76 THR A N 5
ATOM 8288 C CA . THR A 1 76 ? -7.437 8.126 2.402 1.00 62.24 76 THR A CA 5
ATOM 8289 C C . THR A 1 76 ? -6.521 7.933 3.604 1.00 72.50 76 THR A C 5
ATOM 8290 O O . THR A 1 76 ? -6.899 8.167 4.749 1.00 72.33 76 THR A O 5
ATOM 8301 N N . GLU A 1 77 ? -5.285 7.526 3.315 1.00 1.43 77 GLU A N 5
ATOM 8302 C CA . GLU A 1 77 ? -4.268 7.197 4.284 1.00 12.43 77 GLU A CA 5
ATOM 8303 C C . GLU A 1 77 ? -2.882 7.475 3.718 1.00 13.43 77 GLU A C 5
ATOM 8304 O O . GLU A 1 77 ? -2.668 7.548 2.500 1.00 2.12 77 GLU A O 5
ATOM 8316 N N . GLN A 1 78 ? -1.932 7.560 4.644 1.00 71.53 78 GLN A N 5
ATOM 8317 C CA . GLN A 1 78 ? -0.526 7.812 4.438 1.00 70.11 78 GLN A CA 5
ATOM 8318 C C . GLN A 1 78 ? 0.260 6.732 5.172 1.00 70.42 78 GLN A C 5
ATOM 8319 O O . GLN A 1 78 ? -0.223 6.187 6.160 1.00 25.12 78 GLN A O 5
ATOM 8333 N N . TYR A 1 79 ? 1.459 6.407 4.691 1.00 33.52 79 TYR A N 5
ATOM 8334 C CA . TYR A 1 79 ? 2.245 5.315 5.254 1.00 64.54 79 TYR A CA 5
ATOM 8335 C C . TYR A 1 79 ? 3.729 5.659 5.194 1.00 62.24 79 TYR A C 5
ATOM 8336 O O . TYR A 1 79 ? 4.183 6.339 4.269 1.00 3.42 79 TYR A O 5
ATOM 8354 N N . HIS A 1 80 ? 4.499 5.173 6.167 1.00 41.03 80 HIS A N 5
ATOM 8355 C CA . HIS A 1 80 ? 5.936 5.397 6.258 1.00 30.41 80 HIS A CA 5
ATOM 8356 C C . HIS A 1 80 ? 6.651 4.200 5.639 1.00 45.12 80 HIS A C 5
ATOM 8357 O O . HIS A 1 80 ? 6.375 3.055 6.002 1.00 64.11 80 HIS A O 5
ATOM 8371 N N . ILE A 1 81 ? 7.594 4.465 4.738 1.00 61.53 81 ILE A N 5
ATOM 8372 C CA . ILE A 1 81 ? 8.306 3.454 3.968 1.00 25.13 81 ILE A CA 5
ATOM 8373 C C . ILE A 1 81 ? 9.547 3.030 4.763 1.00 1.02 81 ILE A C 5
ATOM 8374 O O . ILE A 1 81 ? 10.640 3.546 4.518 1.00 11.05 81 ILE A O 5
ATOM 8390 N N . LEU A 1 82 ? 9.412 2.087 5.703 1.00 14.21 82 LEU A N 5
ATOM 8391 C CA . LEU A 1 82 ? 10.571 1.646 6.489 1.00 4.13 82 LEU A CA 5
ATOM 8392 C C . LEU A 1 82 ? 11.553 0.909 5.574 1.00 30.52 82 LEU A C 5
ATOM 8393 O O . LEU A 1 82 ? 12.720 1.288 5.474 1.00 53.13 82 LEU A O 5
ATOM 8409 N N . LYS A 1 83 ? 11.071 -0.134 4.885 1.00 3.34 83 LYS A N 5
ATOM 8410 C CA . LYS A 1 83 ? 11.826 -0.964 3.948 1.00 74.31 83 LYS A CA 5
ATOM 8411 C C . LYS A 1 83 ? 10.864 -1.561 2.927 1.00 63.24 83 LYS A C 5
ATOM 8412 O O . LYS A 1 83 ? 9.654 -1.641 3.171 1.00 71.25 83 LYS A O 5
ATOM 8431 N N . LEU A 1 84 ? 11.418 -2.001 1.799 1.00 71.35 84 LEU A N 5
ATOM 8432 C CA . LEU A 1 84 ? 10.751 -2.699 0.711 1.00 30.44 84 LEU A CA 5
ATOM 8433 C C . LEU A 1 84 ? 11.720 -3.789 0.285 1.00 51.02 84 LEU A C 5
ATOM 8434 O O . LEU A 1 84 ? 12.920 -3.558 0.362 1.00 43.12 84 LEU A O 5
ATOM 8450 N N . THR A 1 85 ? 11.240 -4.928 -0.192 1.00 51.12 85 THR A N 5
ATOM 8451 C CA . THR A 1 85 ? 12.074 -5.981 -0.751 1.00 63.33 85 THR A CA 5
ATOM 8452 C C . THR A 1 85 ? 11.360 -6.601 -1.958 1.00 2.00 85 THR A C 5
ATOM 8453 O O . THR A 1 85 ? 10.224 -6.240 -2.272 1.00 53.45 85 THR A O 5
ATOM 8464 N N . SER A 1 86 ? 11.976 -7.571 -2.633 1.00 50.45 86 SER A N 5
ATOM 8465 C CA . SER A 1 86 ? 11.357 -8.300 -3.738 1.00 2.33 86 SER A CA 5
ATOM 8466 C C . SER A 1 86 ? 10.046 -9.002 -3.408 1.00 24.34 86 SER A C 5
ATOM 8467 O O . SER A 1 86 ? 9.357 -9.408 -4.348 1.00 23.23 86 SER A O 5
ATOM 8475 N N . LYS A 1 87 ? 9.704 -9.180 -2.131 1.00 24.14 87 LYS A N 5
ATOM 8476 C CA . LYS A 1 87 ? 8.479 -9.855 -1.725 1.00 10.30 87 LYS A CA 5
ATOM 8477 C C . LYS A 1 87 ? 7.879 -9.271 -0.454 1.00 23.21 87 LYS A C 5
ATOM 8478 O O . LYS A 1 87 ? 6.958 -9.878 0.075 1.00 51.12 87 LYS A O 5
ATOM 8497 N N . GLU A 1 88 ? 8.394 -8.169 0.083 1.00 45.15 88 GLU A N 5
ATOM 8498 C CA . GLU A 1 88 ? 8.033 -7.737 1.424 1.00 5.02 88 GLU A CA 5
ATOM 8499 C C . GLU A 1 88 ? 8.038 -6.220 1.482 1.00 1.04 88 GLU A C 5
ATOM 8500 O O . GLU A 1 88 ? 8.744 -5.567 0.717 1.00 63.44 88 GLU A O 5
ATOM 8512 N N . MET A 1 89 ? 7.240 -5.644 2.370 1.00 24.41 89 MET A N 5
ATOM 8513 C CA . MET A 1 89 ? 7.120 -4.206 2.511 1.00 62.22 89 MET A CA 5
ATOM 8514 C C . MET A 1 89 ? 6.663 -3.868 3.922 1.00 21.51 89 MET A C 5
ATOM 8515 O O . MET A 1 89 ? 5.891 -4.618 4.513 1.00 34.53 89 MET A O 5
ATOM 8529 N N . LYS A 1 90 ? 7.110 -2.727 4.449 1.00 2.01 90 LYS A N 5
ATOM 8530 C CA . LYS A 1 90 ? 6.799 -2.277 5.813 1.00 74.55 90 LYS A CA 5
ATOM 8531 C C . LYS A 1 90 ? 6.159 -0.914 5.763 1.00 5.20 90 LYS A C 5
ATOM 8532 O O . LYS A 1 90 ? 6.870 0.096 5.742 1.00 51.01 90 LYS A O 5
ATOM 8551 N N . TRP A 1 91 ? 4.839 -0.888 5.638 1.00 32.32 91 TRP A N 5
ATOM 8552 C CA . TRP A 1 91 ? 4.079 0.345 5.648 1.00 3.40 91 TRP A CA 5
ATOM 8553 C C . TRP A 1 91 ? 3.739 0.612 7.098 1.00 43.02 91 TRP A C 5
ATOM 8554 O O . TRP A 1 91 ? 2.769 0.063 7.605 1.00 42.34 91 TRP A O 5
ATOM 8575 N N . GLU A 1 92 ? 4.572 1.399 7.769 1.00 24.42 92 GLU A N 5
ATOM 8576 C CA . GLU A 1 92 ? 4.296 1.857 9.122 1.00 51.34 92 GLU A CA 5
ATOM 8577 C C . GLU A 1 92 ? 3.150 2.874 9.055 1.00 4.12 92 GLU A C 5
ATOM 8578 O O . GLU A 1 92 ? 3.041 3.594 8.057 1.00 23.51 92 GLU A O 5
ATOM 8590 N N . ASN A 1 93 ? 2.370 2.996 10.133 1.00 45.12 93 ASN A N 5
ATOM 8591 C CA . ASN A 1 93 ? 1.229 3.892 10.246 1.00 43.21 93 ASN A CA 5
ATOM 8592 C C . ASN A 1 93 ? 1.632 5.315 9.907 1.00 13.04 93 ASN A C 5
ATOM 8593 O O . ASN A 1 93 ? 0.905 5.974 9.186 1.00 43.20 93 ASN A O 5
ATOM 8604 N N . ALA A 1 94 ? 2.773 5.804 10.397 1.00 73.52 94 ALA A N 5
ATOM 8605 C CA . ALA A 1 94 ? 3.284 7.155 10.162 1.00 70.40 94 ALA A CA 5
ATOM 8606 C C . ALA A 1 94 ? 2.482 8.273 10.821 1.00 2.14 94 ALA A C 5
ATOM 8607 O O . ALA A 1 94 ? 3.091 9.108 11.489 1.00 53.14 94 ALA A O 5
ATOM 8614 N N . SER A 1 95 ? 1.169 8.337 10.604 1.00 53.23 95 SER A N 5
ATOM 8615 C CA . SER A 1 95 ? 0.293 9.348 11.183 1.00 21.44 95 SER A CA 5
ATOM 8616 C C . SER A 1 95 ? -0.750 8.648 12.051 1.00 64.14 95 SER A C 5
ATOM 8617 O O . SER A 1 95 ? -1.906 8.482 11.661 1.00 31.55 95 SER A O 5
ATOM 8625 N N . PRO A 1 96 ? -0.365 8.224 13.264 1.00 31.13 96 PRO A N 5
ATOM 8626 C CA . PRO A 1 96 ? -1.263 7.497 14.148 1.00 24.22 96 PRO A CA 5
ATOM 8627 C C . PRO A 1 96 ? -2.417 8.367 14.636 1.00 32.24 96 PRO A C 5
ATOM 8628 O O . PRO A 1 96 ? -3.359 7.829 15.210 1.00 44.13 96 PRO A O 5
ATOM 8639 N N . LYS A 1 97 ? -2.344 9.686 14.435 1.00 52.41 97 LYS A N 5
ATOM 8640 C CA . LYS A 1 97 ? -3.412 10.626 14.726 1.00 3.22 97 LYS A CA 5
ATOM 8641 C C . LYS A 1 97 ? -4.453 10.569 13.615 1.00 63.12 97 LYS A C 5
ATOM 8642 O O . LYS A 1 97 ? -5.626 10.395 13.939 1.00 25.45 97 LYS A O 5
ATOM 8661 N N . ASP A 1 98 ? -4.043 10.688 12.344 1.00 1.15 98 ASP A N 5
ATOM 8662 C CA . ASP A 1 98 ? -5.023 10.764 11.258 1.00 5.44 98 ASP A CA 5
ATOM 8663 C C . ASP A 1 98 ? -5.617 9.387 10.958 1.00 4.04 98 ASP A C 5
ATOM 8664 O O . ASP A 1 98 ? -6.772 9.341 10.545 1.00 64.12 98 ASP A O 5
ATOM 8673 N N . GLY A 1 99 ? -4.907 8.283 11.243 1.00 74.30 99 GLY A N 5
ATOM 8674 C CA . GLY A 1 99 ? -5.465 6.933 11.218 1.00 3.33 99 GLY A CA 5
ATOM 8675 C C . GLY A 1 99 ? -5.031 6.164 9.988 1.00 13.45 99 GLY A C 5
ATOM 8676 O O . GLY A 1 99 ? -5.587 6.366 8.907 1.00 71.31 99 GLY A O 5
ATOM 8680 N N . ASN A 1 100 ? -4.012 5.312 10.129 1.00 25.41 100 ASN A N 5
ATOM 8681 C CA . ASN A 1 100 ? -3.493 4.475 9.062 1.00 54.13 100 ASN A CA 5
ATOM 8682 C C . ASN A 1 100 ? -3.184 3.084 9.603 1.00 50.14 100 ASN A C 5
ATOM 8683 O O . ASN A 1 100 ? -3.636 2.732 10.692 1.00 73.43 100 ASN A O 5
ATOM 8694 N N . SER A 1 101 ? -2.434 2.286 8.845 1.00 44.32 101 SER A N 5
ATOM 8695 C CA . SER A 1 101 ? -2.075 0.926 9.216 1.00 14.42 101 SER A CA 5
ATOM 8696 C C . SER A 1 101 ? -0.555 0.735 9.242 1.00 64.21 101 SER A C 5
ATOM 8697 O O . SER A 1 101 ? 0.166 1.394 8.497 1.00 3.31 101 SER A O 5
ATOM 8705 N N . ASP A 1 102 ? -0.088 -0.265 9.986 1.00 64.21 102 ASP A N 5
ATOM 8706 C CA . ASP A 1 102 ? 1.310 -0.591 10.280 1.00 53.25 102 ASP A CA 5
ATOM 8707 C C . ASP A 1 102 ? 1.724 -1.989 9.775 1.00 65.11 102 ASP A C 5
ATOM 8708 O O . ASP A 1 102 ? 2.759 -2.522 10.191 1.00 5.01 102 ASP A O 5
ATOM 8717 N N . LYS A 1 103 ? 0.912 -2.608 8.905 1.00 21.31 103 LYS A N 5
ATOM 8718 C CA . LYS A 1 103 ? 1.080 -4.006 8.480 1.00 24.40 103 LYS A CA 5
ATOM 8719 C C . LYS A 1 103 ? 2.142 -4.141 7.401 1.00 73.44 103 LYS A C 5
ATOM 8720 O O . LYS A 1 103 ? 2.610 -3.137 6.841 1.00 41.23 103 LYS A O 5
ATOM 8739 N N . ARG A 1 104 ? 2.421 -5.392 7.015 1.00 71.24 104 ARG A N 5
ATOM 8740 C CA . ARG A 1 104 ? 3.602 -5.714 6.246 1.00 31.43 104 ARG A CA 5
ATOM 8741 C C . ARG A 1 104 ? 3.345 -6.630 5.047 1.00 33.24 104 ARG A C 5
ATOM 8742 O O . ARG A 1 104 ? 3.451 -7.847 5.118 1.00 31.53 104 ARG A O 5
ATOM 8763 N N . LEU A 1 105 ? 2.991 -6.012 3.922 1.00 22.32 105 LEU A N 5
ATOM 8764 C CA . LEU A 1 105 ? 2.496 -6.672 2.723 1.00 53.33 105 LEU A CA 5
ATOM 8765 C C . LEU A 1 105 ? 3.575 -7.603 2.169 1.00 31.40 105 LEU A C 5
ATOM 8766 O O . LEU A 1 105 ? 4.696 -7.167 1.908 1.00 45.13 105 LEU A O 5
ATOM 8782 N N . GLU A 1 106 ? 3.229 -8.862 1.903 1.00 44.22 106 GLU A N 5
ATOM 8783 C CA . GLU A 1 106 ? 4.167 -9.911 1.479 1.00 25.52 106 GLU A CA 5
ATOM 8784 C C . GLU A 1 106 ? 3.972 -10.259 0.001 1.00 1.13 106 GLU A C 5
ATOM 8785 O O . GLU A 1 106 ? 3.846 -11.426 -0.382 1.00 1.40 106 GLU A O 5
ATOM 8797 N N . LYS A 1 107 ? 3.961 -9.227 -0.849 1.00 22.21 107 LYS A N 5
ATOM 8798 C CA . LYS A 1 107 ? 3.675 -9.332 -2.282 1.00 32.10 107 LYS A CA 5
ATOM 8799 C C . LYS A 1 107 ? 2.255 -9.862 -2.521 1.00 54.04 107 LYS A C 5
ATOM 8800 O O . LYS A 1 107 ? 1.498 -10.022 -1.574 1.00 24.21 107 LYS A O 5
ATOM 8819 N N . TYR A 1 108 ? 1.809 -10.010 -3.769 1.00 70.15 108 TYR A N 5
ATOM 8820 C CA . TYR A 1 108 ? 0.485 -10.557 -4.060 1.00 54.02 108 TYR A CA 5
ATOM 8821 C C . TYR A 1 108 ? 0.632 -12.047 -4.292 1.00 24.24 108 TYR A C 5
ATOM 8822 O O . TYR A 1 108 ? 1.079 -12.457 -5.367 1.00 74.23 108 TYR A O 5
ATOM 8840 N N . ASN A 1 109 ? 0.312 -12.836 -3.267 1.00 33.22 109 ASN A N 5
ATOM 8841 C CA . ASN A 1 109 ? 0.194 -14.279 -3.395 1.00 5.44 109 ASN A CA 5
ATOM 8842 C C . ASN A 1 109 ? -1.140 -14.583 -4.083 1.00 70.44 109 ASN A C 5
ATOM 8843 O O . ASN A 1 109 ? -2.190 -14.707 -3.442 1.00 21.14 109 ASN A O 5
ATOM 8854 N N . ASP A 1 110 ? -1.102 -14.519 -5.413 1.00 14.02 110 ASP A N 5
ATOM 8855 C CA . ASP A 1 110 ? -2.226 -14.773 -6.308 1.00 65.25 110 ASP A CA 5
ATOM 8856 C C . ASP A 1 110 ? -2.396 -16.273 -6.448 1.00 14.13 110 ASP A C 5
ATOM 8857 O O . ASP A 1 110 ? -3.454 -16.807 -6.056 1.00 45.15 110 ASP A O 5
ATOM 8866 N N . GLY A 1 1 ? 23.438 -11.787 -7.636 1.00 73.42 1 GLY A N 6
ATOM 8867 C CA . GLY A 1 1 ? 24.219 -11.034 -6.640 1.00 24.01 1 GLY A CA 6
ATOM 8868 C C . GLY A 1 1 ? 23.451 -10.871 -5.336 1.00 12.23 1 GLY A C 6
ATOM 8869 O O . GLY A 1 1 ? 22.839 -11.830 -4.865 1.00 34.03 1 GLY A O 6
ATOM 8873 N N . ASP A 1 2 ? 23.463 -9.673 -4.742 1.00 21.24 2 ASP A N 6
ATOM 8874 C CA . ASP A 1 2 ? 22.736 -9.341 -3.516 1.00 24.11 2 ASP A CA 6
ATOM 8875 C C . ASP A 1 2 ? 21.795 -8.199 -3.863 1.00 45.30 2 ASP A C 6
ATOM 8876 O O . ASP A 1 2 ? 22.113 -7.037 -3.605 1.00 70.02 2 ASP A O 6
ATOM 8885 N N . GLU A 1 3 ? 20.662 -8.509 -4.491 1.00 65.21 3 GLU A N 6
ATOM 8886 C CA . GLU A 1 3 ? 19.840 -7.523 -5.184 1.00 72.04 3 GLU A CA 6
ATOM 8887 C C . GLU A 1 3 ? 18.341 -7.778 -4.983 1.00 30.45 3 GLU A C 6
ATOM 8888 O O . GLU A 1 3 ? 17.521 -7.151 -5.641 1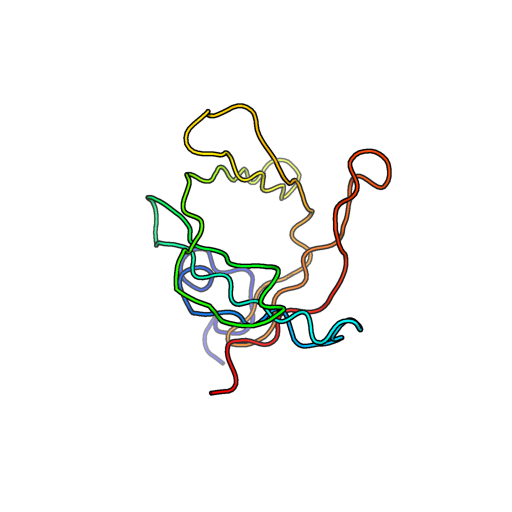.00 42.54 3 GLU A O 6
ATOM 8900 N N . ASP A 1 4 ? 17.936 -8.638 -4.040 1.00 12.25 4 ASP A N 6
ATOM 8901 C CA . ASP A 1 4 ? 16.513 -8.976 -3.869 1.00 12.53 4 ASP A CA 6
ATOM 8902 C C . ASP A 1 4 ? 15.887 -8.339 -2.630 1.00 4.21 4 ASP A C 6
ATOM 8903 O O . ASP A 1 4 ? 14.785 -8.668 -2.200 1.00 73.13 4 ASP A O 6
ATOM 8912 N N . ASP A 1 5 ? 16.594 -7.368 -2.068 1.00 72.40 5 ASP A N 6
ATOM 8913 C CA . ASP A 1 5 ? 16.367 -6.918 -0.702 1.00 70.04 5 ASP A CA 6
ATOM 8914 C C . ASP A 1 5 ? 16.768 -5.451 -0.539 1.00 53.44 5 ASP A C 6
ATOM 8915 O O . ASP A 1 5 ? 17.617 -5.118 0.283 1.00 3.43 5 ASP A O 6
ATOM 8924 N N . LYS A 1 6 ? 16.143 -4.542 -1.292 1.00 43.13 6 LYS A N 6
ATOM 8925 C CA . LYS A 1 6 ? 16.151 -3.106 -1.005 1.00 53.33 6 LYS A CA 6
ATOM 8926 C C . LYS A 1 6 ? 14.844 -2.477 -1.451 1.00 52.42 6 LYS A C 6
ATOM 8927 O O . LYS A 1 6 ? 14.195 -2.968 -2.381 1.00 53.42 6 LYS A O 6
ATOM 8946 N N . VAL A 1 7 ? 14.531 -1.350 -0.811 1.00 62.31 7 VAL A N 6
ATOM 8947 C CA . VAL A 1 7 ? 13.439 -0.478 -1.182 1.00 45.41 7 VAL A CA 6
ATOM 8948 C C . VAL A 1 7 ? 13.788 0.149 -2.527 1.00 21.24 7 VAL A C 6
ATOM 8949 O O . VAL A 1 7 ? 14.843 0.765 -2.705 1.00 25.02 7 VAL A O 6
ATOM 8962 N N . GLU A 1 8 ? 12.879 -0.039 -3.469 1.00 32.43 8 GLU A N 6
ATOM 8963 C CA . GLU A 1 8 ? 12.943 0.414 -4.839 1.00 74.44 8 GLU A CA 6
ATOM 8964 C C . GLU A 1 8 ? 11.671 1.189 -5.189 1.00 45.40 8 GLU A C 6
ATOM 8965 O O . GLU A 1 8 ? 10.634 1.046 -4.537 1.00 13.34 8 GLU A O 6
ATOM 8977 N N . ILE A 1 9 ? 11.740 1.980 -6.259 1.00 12.31 9 ILE A N 6
ATOM 8978 C CA . ILE A 1 9 ? 10.579 2.533 -6.947 1.00 51.33 9 ILE A CA 6
ATOM 8979 C C . ILE A 1 9 ? 9.879 1.411 -7.739 1.00 32.13 9 ILE A C 6
ATOM 8980 O O . ILE A 1 9 ? 8.739 1.085 -7.401 1.00 65.54 9 ILE A O 6
ATOM 8996 N N . PRO A 1 10 ? 10.504 0.781 -8.755 1.00 71.52 10 PRO A N 6
ATOM 8997 C CA . PRO A 1 10 ? 9.823 -0.134 -9.674 1.00 64.14 10 PRO A CA 6
ATOM 8998 C C . PRO A 1 10 ? 9.393 -1.452 -9.027 1.00 71.44 10 PRO A C 6
ATOM 8999 O O . PRO A 1 10 ? 8.681 -2.237 -9.657 1.00 2.22 10 PRO A O 6
ATOM 9010 N N . GLN A 1 11 ? 9.808 -1.725 -7.791 1.00 12.15 11 GLN A N 6
ATOM 9011 C CA . GLN A 1 11 ? 9.340 -2.877 -7.039 1.00 73.13 11 GLN A CA 6
ATOM 9012 C C . GLN A 1 11 ? 7.892 -2.682 -6.567 1.00 31.32 11 GLN A C 6
ATOM 9013 O O . GLN A 1 11 ? 7.205 -3.673 -6.305 1.00 65.34 11 GLN A O 6
ATOM 9027 N N . LEU A 1 12 ? 7.409 -1.437 -6.470 1.00 73.53 12 LEU A N 6
ATOM 9028 C CA . LEU A 1 12 ? 6.108 -1.148 -5.884 1.00 12.03 12 LEU A CA 6
ATOM 9029 C C . LEU A 1 12 ? 4.958 -1.702 -6.731 1.00 53.42 12 LEU A C 6
ATOM 9030 O O . LEU A 1 12 ? 4.097 -2.359 -6.155 1.00 51.20 12 LEU A O 6
ATOM 9046 N N . VAL A 1 13 ? 4.953 -1.481 -8.053 1.00 23.25 13 VAL A N 6
ATOM 9047 C CA . VAL A 1 13 ? 3.850 -1.756 -8.997 1.00 53.13 13 VAL A CA 6
ATOM 9048 C C . VAL A 1 13 ? 3.306 -3.205 -8.992 1.00 42.10 13 VAL A C 6
ATOM 9049 O O . VAL A 1 13 ? 2.263 -3.493 -9.579 1.00 10.05 13 VAL A O 6
ATOM 9062 N N . GLY A 1 14 ? 3.973 -4.129 -8.304 1.00 72.43 14 GLY A N 6
ATOM 9063 C CA . GLY A 1 14 ? 3.441 -5.455 -8.037 1.00 45.11 14 GLY A CA 6
ATOM 9064 C C . GLY A 1 14 ? 2.112 -5.436 -7.272 1.00 51.34 14 GLY A C 6
ATOM 9065 O O . GLY A 1 14 ? 1.621 -4.410 -6.805 1.00 53.44 14 GLY A O 6
ATOM 9069 N N . LYS A 1 15 ? 1.536 -6.628 -7.116 1.00 73.44 15 LYS A N 6
ATOM 9070 C CA . LYS A 1 15 ? 0.294 -6.860 -6.377 1.00 30.45 15 LYS A CA 6
ATOM 9071 C C . LYS A 1 15 ? 0.636 -7.226 -4.930 1.00 32.54 15 LYS A C 6
ATOM 9072 O O . LYS A 1 15 ? 1.602 -7.980 -4.721 1.00 51.33 15 LYS A O 6
ATOM 9091 N N . TRP A 1 16 ? -0.150 -6.762 -3.954 1.00 33.23 16 TRP A N 6
ATOM 9092 C CA . TRP A 1 16 ? 0.145 -6.835 -2.527 1.00 62.11 16 TRP A CA 6
ATOM 9093 C C . TRP A 1 16 ? -1.101 -7.153 -1.689 1.00 31.54 16 TRP A C 6
ATOM 9094 O O . TRP A 1 16 ? -2.046 -6.360 -1.646 1.00 33.52 16 TRP A O 6
ATOM 9115 N N . ILE A 1 17 ? -1.090 -8.278 -0.959 1.00 53.34 17 ILE A N 6
ATOM 9116 C CA . ILE A 1 17 ? -2.172 -8.638 -0.042 1.00 13.21 17 ILE A CA 6
ATOM 9117 C C . ILE A 1 17 ? -2.014 -7.798 1.238 1.00 25.23 17 ILE A C 6
ATOM 9118 O O . ILE A 1 17 ? -0.881 -7.574 1.666 1.00 54.02 17 ILE A O 6
ATOM 9134 N N . VAL A 1 18 ? -3.105 -7.410 1.909 1.00 2.32 18 VAL A N 6
ATOM 9135 C CA . VAL A 1 18 ? -3.084 -6.773 3.241 1.00 13.25 18 VAL A CA 6
ATOM 9136 C C . VAL A 1 18 ? -3.465 -7.797 4.324 1.00 11.15 18 VAL A C 6
ATOM 9137 O O . VAL A 1 18 ? -3.948 -7.461 5.406 1.00 32.15 18 VAL A O 6
ATOM 9150 N N . LYS A 1 19 ? -3.324 -9.082 4.021 1.00 2.42 19 LYS A N 6
ATOM 9151 C CA . LYS A 1 19 ? -3.799 -10.175 4.880 1.00 2.12 19 LYS A CA 6
ATOM 9152 C C . LYS A 1 19 ? -2.730 -10.566 5.908 1.00 45.31 19 LYS A C 6
ATOM 9153 O O . LYS A 1 19 ? -2.597 -11.737 6.240 1.00 52.02 19 LYS A O 6
ATOM 9172 N N . GLU A 1 20 ? -1.935 -9.618 6.399 1.00 22.42 20 GLU A N 6
ATOM 9173 C CA . GLU A 1 20 ? -0.963 -9.914 7.449 1.00 65.24 20 GLU A CA 6
ATOM 9174 C C . GLU A 1 20 ? -0.644 -8.607 8.192 1.00 15.32 20 GLU A C 6
ATOM 9175 O O . GLU A 1 20 ? -0.025 -7.716 7.606 1.00 14.24 20 GLU A O 6
ATOM 9187 N N . PRO A 1 21 ? -1.091 -8.416 9.446 1.00 75.31 21 PRO A N 6
ATOM 9188 C CA . PRO A 1 21 ? -2.147 -9.179 10.106 1.00 63.44 21 PRO A CA 6
ATOM 9189 C C . PRO A 1 21 ? -3.477 -9.148 9.328 1.00 73.31 21 PRO A C 6
ATOM 9190 O O . PRO A 1 21 ? -3.674 -8.329 8.428 1.00 52.33 21 PRO A O 6
ATOM 9201 N N . VAL A 1 22 ? -4.409 -10.039 9.656 1.00 22.24 22 VAL A N 6
ATOM 9202 C CA . VAL A 1 22 ? -5.750 -10.086 9.065 1.00 0.11 22 VAL A CA 6
ATOM 9203 C C . VAL A 1 22 ? -6.629 -8.968 9.668 1.00 53.41 22 VAL A C 6
ATOM 9204 O O . VAL A 1 22 ? -6.255 -8.349 10.674 1.00 51.54 22 VAL A O 6
ATOM 9217 N N . LEU A 1 23 ? -7.776 -8.665 9.042 1.00 3.41 23 LEU A N 6
ATOM 9218 C CA . LEU A 1 23 ? -8.710 -7.627 9.479 1.00 72.54 23 LEU A CA 6
ATOM 9219 C C . LEU A 1 23 ? -9.830 -8.226 10.329 1.00 20.42 23 LEU A C 6
ATOM 9220 O O . LEU A 1 23 ? -10.099 -9.431 10.286 1.00 72.34 23 LEU A O 6
ATOM 9236 N N . GLN A 1 24 ? -10.514 -7.347 11.057 1.00 22.11 24 GLN A N 6
ATOM 9237 C CA . GLN A 1 24 ? -11.787 -7.627 11.710 1.00 33.22 24 GLN A CA 6
ATOM 9238 C C . GLN A 1 24 ? -12.923 -7.713 10.680 1.00 43.21 24 GLN A C 6
ATOM 9239 O O . GLN A 1 24 ? -12.730 -7.396 9.505 1.00 23.54 24 GLN A O 6
ATOM 9253 N N . ASP A 1 25 ? -14.123 -8.064 11.153 1.00 52.12 25 ASP A N 6
ATOM 9254 C CA . ASP A 1 25 ? -15.396 -8.137 10.420 1.00 13.03 25 ASP A CA 6
ATOM 9255 C C . ASP A 1 25 ? -15.359 -9.030 9.174 1.00 72.23 25 ASP A C 6
ATOM 9256 O O . ASP A 1 25 ? -16.285 -9.045 8.365 1.00 52.34 25 ASP A O 6
ATOM 9265 N N . ASP A 1 26 ? -14.296 -9.820 9.060 1.00 24.32 26 ASP A N 6
ATOM 9266 C CA . ASP A 1 26 ? -13.990 -10.791 8.024 1.00 23.11 26 ASP A CA 6
ATOM 9267 C C . ASP A 1 26 ? -14.063 -10.132 6.653 1.00 10.02 26 ASP A C 6
ATOM 9268 O O . ASP A 1 26 ? -14.929 -10.397 5.806 1.00 33.23 26 ASP A O 6
ATOM 9277 N N . PHE A 1 27 ? -13.090 -9.241 6.478 1.00 52.04 27 PHE A N 6
ATOM 9278 C CA . PHE A 1 27 ? -12.751 -8.479 5.302 1.00 11.12 27 PHE A CA 6
ATOM 9279 C C . PHE A 1 27 ? -11.266 -8.684 5.033 1.00 5.31 27 PHE A C 6
ATOM 9280 O O . PHE A 1 27 ? -10.491 -8.975 5.944 1.00 1.21 27 PHE A O 6
ATOM 9297 N N . VAL A 1 28 ? -10.855 -8.467 3.788 1.00 53.13 28 VAL A N 6
ATOM 9298 C CA . VAL A 1 28 ? -9.470 -8.286 3.406 1.00 50.33 28 VAL A CA 6
ATOM 9299 C C . VAL A 1 28 ? -9.393 -7.189 2.338 1.00 64.23 28 VAL A C 6
ATOM 9300 O O . VAL A 1 28 ? -10.426 -6.769 1.794 1.00 45.21 28 VAL A O 6
ATOM 9313 N N . THR A 1 29 ? -8.172 -6.749 2.029 1.00 10.10 29 THR A N 6
ATOM 9314 C CA . THR A 1 29 ? -7.864 -5.806 0.964 1.00 33.54 29 THR A CA 6
ATOM 9315 C C . THR A 1 29 ? -6.647 -6.325 0.199 1.00 42.13 29 THR A C 6
ATOM 9316 O O . THR A 1 29 ? -5.821 -7.079 0.731 1.00 22.52 29 THR A O 6
ATOM 9327 N N . CYS A 1 30 ? -6.534 -5.886 -1.052 1.00 71.24 30 CYS A N 6
ATOM 9328 C CA . CYS A 1 30 ? -5.354 -5.979 -1.889 1.00 32.31 30 CYS A CA 6
ATOM 9329 C C . CYS A 1 30 ? -5.078 -4.545 -2.354 1.00 4.24 30 CYS A C 6
ATOM 9330 O O . CYS A 1 30 ? -6.037 -3.813 -2.625 1.00 22.43 30 CYS A O 6
ATOM 9338 N N . TYR A 1 31 ? -3.808 -4.145 -2.440 1.00 14.11 31 TYR A N 6
ATOM 9339 C CA . TYR A 1 31 ? -3.391 -2.889 -3.056 1.00 42.32 31 TYR A CA 6
ATOM 9340 C C . TYR A 1 31 ? -2.599 -3.258 -4.307 1.00 43.05 31 TYR A C 6
ATOM 9341 O O . TYR A 1 31 ? -1.635 -4.027 -4.228 1.00 65.53 31 TYR A O 6
ATOM 9359 N N . THR A 1 32 ? -2.981 -2.683 -5.444 1.00 25.40 32 THR A N 6
ATOM 9360 C CA . THR A 1 32 ? -2.233 -2.760 -6.687 1.00 4.43 32 THR A CA 6
ATOM 9361 C C . THR A 1 32 ? -1.826 -1.337 -7.035 1.00 25.31 32 THR A C 6
ATOM 9362 O O . THR A 1 32 ? -2.688 -0.481 -7.243 1.00 54.03 32 THR A O 6
ATOM 9373 N N . PHE A 1 33 ? -0.535 -1.026 -6.999 1.00 32.43 33 PHE A N 6
ATOM 9374 C CA . PHE A 1 33 ? -0.053 0.290 -7.408 1.00 43.41 33 PHE A CA 6
ATOM 9375 C C . PHE A 1 33 ? 0.147 0.258 -8.926 1.00 44.45 33 PHE A C 6
ATOM 9376 O O . PHE A 1 33 ? -0.057 -0.782 -9.556 1.00 34.32 33 PHE A O 6
ATOM 9393 N N . ASN A 1 34 ? 0.465 1.381 -9.569 1.00 53.13 34 ASN A N 6
ATOM 9394 C CA . ASN A 1 34 ? 0.759 1.412 -11.002 1.00 4.00 34 ASN A CA 6
ATOM 9395 C C . ASN A 1 34 ? 2.073 2.147 -11.204 1.00 44.35 34 ASN A C 6
ATOM 9396 O O . ASN A 1 34 ? 2.463 2.974 -10.383 1.00 61.23 34 ASN A O 6
ATOM 9407 N N . ALA A 1 35 ? 2.720 1.887 -12.339 1.00 11.24 35 ALA A N 6
ATOM 9408 C CA . ALA A 1 35 ? 4.064 2.346 -12.659 1.00 63.12 35 ALA A CA 6
ATOM 9409 C C . ALA A 1 35 ? 4.215 3.870 -12.784 1.00 33.10 35 ALA A C 6
ATOM 9410 O O . ALA A 1 35 ? 5.352 4.355 -12.789 1.00 30.12 35 ALA A O 6
ATOM 9417 N N . ASP A 1 36 ? 3.103 4.602 -12.932 1.00 4.01 36 ASP A N 6
ATOM 9418 C CA . ASP A 1 36 ? 2.932 5.950 -12.365 1.00 63.51 36 ASP A CA 6
ATOM 9419 C C . ASP A 1 36 ? 1.488 6.469 -12.403 1.00 63.11 36 ASP A C 6
ATOM 9420 O O . ASP A 1 36 ? 1.201 7.526 -11.850 1.00 74.11 36 ASP A O 6
ATOM 9429 N N . LYS A 1 37 ? 0.561 5.754 -13.057 1.00 12.11 37 LYS A N 6
ATOM 9430 C CA . LYS A 1 37 ? -0.811 6.200 -13.315 1.00 4.12 37 LYS A CA 6
ATOM 9431 C C . LYS A 1 37 ? -1.547 6.621 -12.042 1.00 3.33 37 LYS A C 6
ATOM 9432 O O . LYS A 1 37 ? -2.046 7.742 -11.963 1.00 52.42 37 LYS A O 6
ATOM 9451 N N . THR A 1 38 ? -1.703 5.686 -11.113 1.00 73.15 38 THR A N 6
ATOM 9452 C CA . THR A 1 38 ? -2.687 5.710 -10.044 1.00 1.21 38 THR A CA 6
ATOM 9453 C C . THR A 1 38 ? -2.241 4.646 -9.034 1.00 71.12 38 THR A C 6
ATOM 9454 O O . THR A 1 38 ? -1.221 3.973 -9.219 1.00 3.04 38 THR A O 6
ATOM 9465 N N . TYR A 1 39 ? -3.052 4.439 -8.005 1.00 25.54 39 TYR A N 6
ATOM 9466 C CA . TYR A 1 39 ? -3.147 3.177 -7.293 1.00 10.43 39 TYR A CA 6
ATOM 9467 C C . TYR A 1 39 ? -4.579 2.667 -7.465 1.00 30.34 39 TYR A C 6
ATOM 9468 O O . TYR A 1 39 ? -5.446 3.400 -7.953 1.00 11.11 39 TYR A O 6
ATOM 9486 N N . GLU A 1 40 ? -4.825 1.418 -7.089 1.00 73.14 40 GLU A N 6
ATOM 9487 C CA . GLU A 1 40 ? -6.137 0.795 -7.061 1.00 2.13 40 GLU A CA 6
ATOM 9488 C C . GLU A 1 40 ? -6.224 0.018 -5.743 1.00 73.45 40 GLU A C 6
ATOM 9489 O O . GLU A 1 40 ? -5.285 -0.696 -5.383 1.00 30.54 40 GLU A O 6
ATOM 9501 N N . VAL A 1 41 ? -7.331 0.137 -5.021 1.00 31.34 41 VAL A N 6
ATOM 9502 C CA . VAL A 1 41 ? -7.581 -0.554 -3.758 1.00 64.43 41 VAL A CA 6
ATOM 9503 C C . VAL A 1 41 ? -9.058 -0.945 -3.709 1.00 2.02 41 VAL A C 6
ATOM 9504 O O . VAL A 1 41 ? -9.864 -0.449 -4.497 1.00 71.14 41 VAL A O 6
ATOM 9517 N N . TYR A 1 42 ? -9.432 -1.837 -2.795 1.00 71.55 42 TYR A N 6
ATOM 9518 C CA . TYR A 1 42 ? -10.811 -2.198 -2.519 1.00 71.13 42 TYR A CA 6
ATOM 9519 C C . TYR A 1 42 ? -10.904 -2.881 -1.158 1.00 11.12 42 TYR A C 6
ATOM 9520 O O . TYR A 1 42 ? -9.895 -3.083 -0.486 1.00 73.34 42 TYR A O 6
ATOM 9538 N N . THR A 1 43 ? -12.111 -3.234 -0.730 1.00 23.34 43 THR A N 6
ATOM 9539 C CA . THR A 1 43 ? -12.340 -4.106 0.413 1.00 23.14 43 THR A CA 6
ATOM 9540 C C . THR A 1 43 ? -13.374 -5.133 -0.035 1.00 42.14 43 THR A C 6
ATOM 9541 O O . THR A 1 43 ? -14.228 -4.811 -0.865 1.00 30.40 43 THR A O 6
ATOM 9552 N N . GLY A 1 44 ? -13.330 -6.334 0.536 1.00 34.23 44 GLY A N 6
ATOM 9553 C CA . GLY A 1 44 ? -14.324 -7.353 0.238 1.00 30.13 44 GLY A CA 6
ATOM 9554 C C . GLY A 1 44 ? -14.145 -7.881 -1.184 1.00 34.12 44 GLY A C 6
ATOM 9555 O O . GLY A 1 44 ? -13.072 -7.721 -1.773 1.00 74.24 44 GLY A O 6
ATOM 9559 N N . SER A 1 45 ? -15.161 -8.574 -1.697 1.00 61.35 45 SER A N 6
ATOM 9560 C CA . SER A 1 45 ? -15.163 -9.200 -3.015 1.00 43.33 45 SER A CA 6
ATOM 9561 C C . SER A 1 45 ? -13.897 -10.054 -3.244 1.00 3.32 45 SER A C 6
ATOM 9562 O O . SER A 1 45 ? -13.116 -9.771 -4.151 1.00 25.10 45 SER A O 6
ATOM 9570 N N . PRO A 1 46 ? -13.667 -11.126 -2.464 1.00 71.34 46 PRO A N 6
ATOM 9571 C CA . PRO A 1 46 ? -12.435 -11.906 -2.568 1.00 3.41 46 PRO A CA 6
ATOM 9572 C C . PRO A 1 46 ? -12.315 -12.669 -3.898 1.00 13.12 46 PRO A C 6
ATOM 9573 O O . PRO A 1 46 ? -11.222 -13.099 -4.257 1.00 23.41 46 PRO A O 6
ATOM 9584 N N . LEU A 1 47 ? -13.407 -12.831 -4.651 1.00 22.13 47 LEU A N 6
ATOM 9585 C CA . LEU A 1 47 ? -13.461 -13.608 -5.870 1.00 42.11 47 LEU A CA 6
ATOM 9586 C C . LEU A 1 47 ? -12.907 -12.777 -7.034 1.00 13.44 47 LEU A C 6
ATOM 9587 O O . LEU A 1 47 ? -12.083 -13.281 -7.803 1.00 3.20 47 LEU A O 6
ATOM 9603 N N . SER A 1 48 ? -13.359 -11.527 -7.183 1.00 33.14 48 SER A N 6
ATOM 9604 C CA . SER A 1 48 ? -12.896 -10.614 -8.208 1.00 43.31 48 SER A CA 6
ATOM 9605 C C . SER A 1 48 ? -13.130 -9.161 -7.771 1.00 14.02 48 SER A C 6
ATOM 9606 O O . SER A 1 48 ? -13.862 -8.912 -6.809 1.00 31.52 48 SER A O 6
ATOM 9614 N N . ASN A 1 49 ? -12.532 -8.194 -8.474 1.00 21.32 49 ASN A N 6
ATOM 9615 C CA . ASN A 1 49 ? -12.623 -6.768 -8.179 1.00 34.53 49 ASN A CA 6
ATOM 9616 C C . ASN A 1 49 ? -14.057 -6.301 -8.458 1.00 43.45 49 ASN A C 6
ATOM 9617 O O . ASN A 1 49 ? -14.444 -6.084 -9.611 1.00 24.12 49 ASN A O 6
ATOM 9628 N N . GLY A 1 50 ? -14.842 -6.168 -7.397 1.00 13.20 50 GLY A N 6
ATOM 9629 C CA . GLY A 1 50 ? -16.202 -5.643 -7.394 1.00 34.43 50 GLY A CA 6
ATOM 9630 C C . GLY A 1 50 ? -16.295 -4.242 -7.988 1.00 33.50 50 GLY A C 6
ATOM 9631 O O . GLY A 1 50 ? -16.731 -4.076 -9.128 1.00 2.14 50 GLY A O 6
ATOM 9635 N N . VAL A 1 51 ? -15.964 -3.228 -7.198 1.00 41.24 51 VAL A N 6
ATOM 9636 C CA . VAL A 1 51 ? -15.989 -1.822 -7.592 1.00 22.50 51 VAL A CA 6
ATOM 9637 C C . VAL A 1 51 ? -14.798 -1.133 -6.899 1.00 22.54 51 VAL A C 6
ATOM 9638 O O . VAL A 1 51 ? -14.948 -0.659 -5.766 1.00 64.11 51 VAL A O 6
ATOM 9651 N N . PRO A 1 52 ? -13.584 -1.156 -7.475 1.00 10.44 52 PRO A N 6
ATOM 9652 C CA . PRO A 1 52 ? -12.394 -0.646 -6.799 1.00 30.13 52 PRO A CA 6
ATOM 9653 C C . PRO A 1 52 ? -12.350 0.890 -6.738 1.00 25.31 52 PRO A C 6
ATOM 9654 O O . PRO A 1 52 ? -13.059 1.597 -7.463 1.00 13.12 52 PRO A O 6
ATOM 9665 N N . PHE A 1 53 ? -11.481 1.400 -5.869 1.00 62.53 53 PHE A N 6
ATOM 9666 C CA . PHE A 1 53 ? -11.179 2.796 -5.578 1.00 22.22 53 PHE A CA 6
ATOM 9667 C C . PHE A 1 53 ? -9.844 3.096 -6.265 1.00 63.52 53 PHE A C 6
ATOM 9668 O O . PHE A 1 53 ? -8.914 2.299 -6.127 1.00 53.43 53 PHE A O 6
ATOM 9685 N N . ARG A 1 54 ? -9.732 4.185 -7.032 1.00 51.04 54 ARG A N 6
ATOM 9686 C CA . ARG A 1 54 ? -8.540 4.508 -7.828 1.00 74.15 54 ARG A CA 6
ATOM 9687 C C . ARG A 1 54 ? -8.326 6.020 -7.821 1.00 30.41 54 ARG A C 6
ATOM 9688 O O . ARG A 1 54 ? -9.299 6.755 -7.985 1.00 54.25 54 ARG A O 6
ATOM 9709 N N . GLY A 1 55 ? -7.100 6.480 -7.583 1.00 61.51 55 GLY A N 6
ATOM 9710 C CA . GLY A 1 55 ? -6.794 7.868 -7.247 1.00 10.23 55 GLY A CA 6
ATOM 9711 C C . GLY A 1 55 ? -5.415 8.260 -7.766 1.00 73.21 55 GLY A C 6
ATOM 9712 O O . GLY A 1 55 ? -5.206 8.240 -8.979 1.00 34.34 55 GLY A O 6
ATOM 9716 N N . THR A 1 56 ? -4.485 8.608 -6.881 1.00 52.12 56 THR A N 6
ATOM 9717 C CA . THR A 1 56 ? -3.057 8.764 -7.145 1.00 20.40 56 THR A CA 6
ATOM 9718 C C . THR A 1 56 ? -2.295 8.467 -5.839 1.00 75.34 56 THR A C 6
ATOM 9719 O O . THR A 1 56 ? -2.887 8.432 -4.756 1.00 14.04 56 THR A O 6
ATOM 9730 N N . TYR A 1 57 ? -0.982 8.256 -5.920 1.00 41.22 57 TYR A N 6
ATOM 9731 C CA . TYR A 1 57 ? -0.083 8.270 -4.771 1.00 44.43 57 TYR A CA 6
ATOM 9732 C C . TYR A 1 57 ? 0.882 9.450 -4.907 1.00 32.32 57 TYR A C 6
ATOM 9733 O O . TYR A 1 57 ? 1.060 10.004 -5.994 1.00 62.23 57 TYR A O 6
ATOM 9751 N N . ILE A 1 58 ? 1.557 9.786 -3.810 1.00 51.13 58 ILE A N 6
ATOM 9752 C CA . ILE A 1 58 ? 2.718 10.681 -3.803 1.00 43.02 58 ILE A CA 6
ATOM 9753 C C . ILE A 1 58 ? 3.766 10.017 -2.916 1.00 61.14 58 ILE A C 6
ATOM 9754 O O . ILE A 1 58 ? 3.437 9.481 -1.855 1.00 4.24 58 ILE A O 6
ATOM 9770 N N . ILE A 1 59 ? 5.024 10.041 -3.350 1.00 51.24 59 ILE A N 6
ATOM 9771 C CA . ILE A 1 59 ? 6.160 9.600 -2.560 1.00 64.13 59 ILE A CA 6
ATOM 9772 C C . ILE A 1 59 ? 6.812 10.858 -1.992 1.00 74.42 59 ILE A C 6
ATOM 9773 O O . ILE A 1 59 ? 6.844 11.908 -2.638 1.00 60.24 59 ILE A O 6
ATOM 9789 N N . SER A 1 60 ? 7.374 10.750 -0.796 1.00 53.52 60 SER A N 6
ATOM 9790 C CA . SER A 1 60 ? 8.122 11.813 -0.169 1.00 22.04 60 SER A CA 6
ATOM 9791 C C . SER A 1 60 ? 9.539 11.331 0.076 1.00 61.11 60 SER A C 6
ATOM 9792 O O . SER A 1 60 ? 9.773 10.393 0.841 1.00 33.13 60 SER A O 6
ATOM 9800 N N . LEU A 1 61 ? 10.487 11.982 -0.588 1.00 33.21 61 LEU A N 6
ATOM 9801 C CA . LEU A 1 61 ? 11.906 11.851 -0.336 1.00 64.22 61 LEU A CA 6
ATOM 9802 C C . LEU A 1 61 ? 12.168 12.406 1.058 1.00 74.03 61 LEU A C 6
ATOM 9803 O O . LEU A 1 61 ? 12.636 11.689 1.938 1.00 52.13 61 LEU A O 6
ATOM 9819 N N . ASP A 1 62 ? 11.831 13.680 1.256 1.00 4.50 62 ASP A N 6
ATOM 9820 C CA . ASP A 1 62 ? 12.331 14.503 2.357 1.00 24.43 62 ASP A CA 6
ATOM 9821 C C . ASP A 1 62 ? 11.515 14.387 3.645 1.00 4.22 62 ASP A C 6
ATOM 9822 O O . ASP A 1 62 ? 11.775 15.130 4.593 1.00 75.12 62 ASP A O 6
ATOM 9831 N N . GLU A 1 63 ? 10.518 13.504 3.706 1.00 32.02 63 GLU A N 6
ATOM 9832 C CA . GLU A 1 63 ? 9.985 12.983 4.964 1.00 0.22 63 GLU A CA 6
ATOM 9833 C C . GLU A 1 63 ? 9.954 11.442 4.961 1.00 35.14 63 GLU A C 6
ATOM 9834 O O . GLU A 1 63 ? 9.369 10.843 5.853 1.00 34.12 63 GLU A O 6
ATOM 9846 N N . LYS A 1 64 ? 10.588 10.790 3.974 1.00 72.23 64 LYS A N 6
ATOM 9847 C CA . LYS A 1 64 ? 10.667 9.332 3.810 1.00 13.15 64 LYS A CA 6
ATOM 9848 C C . LYS A 1 64 ? 9.321 8.626 4.029 1.00 71.40 64 LYS A C 6
ATOM 9849 O O . LYS A 1 64 ? 9.196 7.640 4.764 1.00 63.44 64 LYS A O 6
ATOM 9868 N N . LEU A 1 65 ? 8.291 9.144 3.366 1.00 44.44 65 LEU A N 6
ATOM 9869 C CA . LEU A 1 65 ? 6.894 8.808 3.600 1.00 11.12 65 LEU A CA 6
ATOM 9870 C C . LEU A 1 65 ? 6.227 8.543 2.247 1.00 24.21 65 LEU A C 6
ATOM 9871 O O . LEU A 1 65 ? 6.821 8.814 1.198 1.00 23.32 65 LEU A O 6
ATOM 9887 N N . ILE A 1 66 ? 5.011 8.012 2.252 1.00 24.04 66 ILE A N 6
ATOM 9888 C CA . ILE A 1 66 ? 4.147 7.889 1.084 1.00 21.22 66 ILE A CA 6
ATOM 9889 C C . ILE A 1 66 ? 2.763 8.337 1.549 1.00 73.42 66 ILE A C 6
ATOM 9890 O O . ILE A 1 66 ? 2.396 8.109 2.706 1.00 53.21 66 ILE A O 6
ATOM 9906 N N . LYS A 1 67 ? 2.012 9.001 0.672 1.00 72.24 67 LYS A N 6
ATOM 9907 C CA . LYS A 1 67 ? 0.623 9.364 0.922 1.00 24.20 67 LYS A CA 6
ATOM 9908 C C . LYS A 1 67 ? -0.212 8.932 -0.280 1.00 20.10 67 LYS A C 6
ATOM 9909 O O . LYS A 1 67 ? 0.343 8.674 -1.357 1.00 14.23 67 LYS A O 6
ATOM 9928 N N . LEU A 1 68 ? -1.531 8.839 -0.112 1.00 41.13 68 LEU A N 6
ATOM 9929 C CA . LEU A 1 68 ? -2.458 8.401 -1.152 1.00 3.23 68 LEU A CA 6
ATOM 9930 C C . LEU A 1 68 ? -3.626 9.366 -1.233 1.00 52.12 68 LEU A C 6
ATOM 9931 O O . LEU A 1 68 ? -4.159 9.782 -0.200 1.00 73.44 68 LEU A O 6
ATOM 9947 N N . TYR A 1 69 ? -3.999 9.744 -2.453 1.00 23.43 69 TYR A N 6
ATOM 9948 C CA . TYR A 1 69 ? -5.016 10.741 -2.721 1.00 53.25 69 TYR A CA 6
ATOM 9949 C C . TYR A 1 69 ? -6.075 10.152 -3.623 1.00 31.51 69 TYR A C 6
ATOM 9950 O O . TYR A 1 69 ? -5.796 9.310 -4.477 1.00 61.34 69 TYR A O 6
ATOM 9968 N N . ASP A 1 70 ? -7.298 10.619 -3.436 1.00 54.35 70 ASP A N 6
ATOM 9969 C CA . ASP A 1 70 ? -8.476 10.073 -4.089 1.00 40.22 70 ASP A CA 6
ATOM 9970 C C . ASP A 1 70 ? -8.944 10.967 -5.236 1.00 55.23 70 ASP A C 6
ATOM 9971 O O . ASP A 1 70 ? -8.204 11.813 -5.745 1.00 61.55 70 ASP A O 6
ATOM 9980 N N . LYS A 1 71 ? -10.190 10.748 -5.658 1.00 75.15 71 LYS A N 6
ATOM 9981 C CA . LYS A 1 71 ? -10.861 11.578 -6.652 1.00 4.33 71 LYS A CA 6
ATOM 9982 C C . LYS A 1 71 ? -11.171 12.989 -6.150 1.00 34.53 71 LYS A C 6
ATOM 9983 O O . LYS A 1 71 ? -11.171 13.904 -6.977 1.00 24.50 71 LYS A O 6
ATOM 10002 N N . GLU A 1 72 ? -11.457 13.179 -4.858 1.00 23.31 72 GLU A N 6
ATOM 10003 C CA . GLU A 1 72 ? -11.633 14.498 -4.260 1.00 51.04 72 GLU A CA 6
ATOM 10004 C C . GLU A 1 72 ? -10.306 15.262 -4.205 1.00 72.53 72 GLU A C 6
ATOM 10005 O O . GLU A 1 72 ? -10.341 16.489 -4.098 1.00 12.40 72 GLU A O 6
ATOM 10017 N N . GLU A 1 73 ? -9.169 14.560 -4.319 1.00 64.11 73 GLU A N 6
ATOM 10018 C CA . GLU A 1 73 ? -7.804 15.064 -4.283 1.00 24.52 73 GLU A CA 6
ATOM 10019 C C . GLU A 1 73 ? -7.356 15.419 -2.866 1.00 73.14 73 GLU A C 6
ATOM 10020 O O . GLU A 1 73 ? -6.373 16.144 -2.697 1.00 63.42 73 GLU A O 6
ATOM 10032 N N . HIS A 1 74 ? -8.026 14.868 -1.853 1.00 3.12 74 HIS A N 6
ATOM 10033 C CA . HIS A 1 74 ? -7.598 14.970 -0.468 1.00 34.12 74 HIS A CA 6
ATOM 10034 C C . HIS A 1 74 ? -6.831 13.715 -0.071 1.00 60.33 74 HIS A C 6
ATOM 10035 O O . HIS A 1 74 ? -6.834 12.704 -0.781 1.00 2.22 74 HIS A O 6
ATOM 10049 N N . CYS A 1 75 ? -6.136 13.807 1.056 1.00 3.14 75 CYS A N 6
ATOM 10050 C CA . CYS A 1 75 ? -5.326 12.741 1.605 1.00 31.42 75 CYS A CA 6
ATOM 10051 C C . CYS A 1 75 ? -6.200 11.808 2.440 1.00 54.23 75 CYS A C 6
ATOM 10052 O O . CYS A 1 75 ? -6.913 12.289 3.321 1.00 1.02 75 CYS A O 6
ATOM 10060 N N . THR A 1 76 ? -6.131 10.501 2.177 1.00 40.22 76 THR A N 6
ATOM 10061 C CA . THR A 1 76 ? -6.823 9.485 2.961 1.00 33.53 76 THR A CA 6
ATOM 10062 C C . THR A 1 76 ? -5.876 8.963 4.047 1.00 20.11 76 THR A C 6
ATOM 10063 O O . THR A 1 76 ? -6.096 9.154 5.243 1.00 23.51 76 THR A O 6
ATOM 10074 N N . GLU A 1 77 ? -4.789 8.324 3.620 1.00 2.01 77 GLU A N 6
ATOM 10075 C CA . GLU A 1 77 ? -3.860 7.566 4.439 1.00 4.44 77 GLU A CA 6
ATOM 10076 C C . GLU A 1 77 ? -2.471 8.150 4.216 1.00 55.44 77 GLU A C 6
ATOM 10077 O O . GLU A 1 77 ? -2.151 8.499 3.074 1.00 60.14 77 GLU A O 6
ATOM 10089 N N . GLN A 1 78 ? -1.613 8.202 5.240 1.00 2.01 78 GLN A N 6
ATOM 10090 C CA . GLN A 1 78 ? -0.232 8.638 5.091 1.00 72.05 78 GLN A CA 6
ATOM 10091 C C . GLN A 1 78 ? 0.615 7.714 5.968 1.00 32.12 78 GLN A C 6
ATOM 10092 O O . GLN A 1 78 ? 0.445 7.746 7.185 1.00 42.12 78 GLN A O 6
ATOM 10106 N N . TYR A 1 79 ? 1.479 6.866 5.401 1.00 13.20 79 TYR A N 6
ATOM 10107 C CA . TYR A 1 79 ? 2.285 5.903 6.161 1.00 24.32 79 TYR A CA 6
ATOM 10108 C C . TYR A 1 79 ? 3.759 5.878 5.746 1.00 72.35 79 TYR A C 6
ATOM 10109 O O . TYR A 1 79 ? 4.125 6.249 4.632 1.00 24.03 79 TYR A O 6
ATOM 10127 N N . HIS A 1 80 ? 4.631 5.499 6.682 1.00 14.20 80 HIS A N 6
ATOM 10128 C CA . HIS A 1 80 ? 6.083 5.565 6.539 1.00 55.45 80 HIS A CA 6
ATOM 10129 C C . HIS A 1 80 ? 6.599 4.329 5.817 1.00 53.11 80 HIS A C 6
ATOM 10130 O O . HIS A 1 80 ? 6.279 3.205 6.210 1.00 22.13 80 HIS A O 6
ATOM 10144 N N . ILE A 1 81 ? 7.466 4.532 4.823 1.00 40.50 81 ILE A N 6
ATOM 10145 C CA . ILE A 1 81 ? 8.200 3.457 4.172 1.00 44.31 81 ILE A CA 6
ATOM 10146 C C . ILE A 1 81 ? 9.338 3.062 5.113 1.00 14.53 81 ILE A C 6
ATOM 10147 O O . ILE A 1 81 ? 10.411 3.676 5.082 1.00 43.32 81 ILE A O 6
ATOM 10163 N N . LEU A 1 82 ? 9.129 2.021 5.923 1.00 61.22 82 LEU A N 6
ATOM 10164 C CA . LEU A 1 82 ? 10.230 1.384 6.639 1.00 43.13 82 LEU A CA 6
ATOM 10165 C C . LEU A 1 82 ? 11.128 0.714 5.607 1.00 53.13 82 LEU A C 6
ATOM 10166 O O . LEU A 1 82 ? 12.283 1.099 5.421 1.00 53.40 82 LEU A O 6
ATOM 10182 N N . LYS A 1 83 ? 10.580 -0.280 4.907 1.00 63.22 83 LYS A N 6
ATOM 10183 C CA . LYS A 1 83 ? 11.263 -1.063 3.890 1.00 11.14 83 LYS A CA 6
ATOM 10184 C C . LYS A 1 83 ? 10.228 -1.499 2.854 1.00 41.44 83 LYS A C 6
ATOM 10185 O O . LYS A 1 83 ? 9.017 -1.434 3.097 1.00 55.30 83 LYS A O 6
ATOM 10204 N N . LEU A 1 84 ? 10.722 -1.920 1.692 1.00 73.23 84 LEU A N 6
ATOM 10205 C CA . LEU A 1 84 ? 10.008 -2.563 0.599 1.00 72.43 84 LEU A CA 6
ATOM 10206 C C . LEU A 1 84 ? 11.055 -3.517 -0.001 1.00 1.54 84 LEU A C 6
ATOM 10207 O O . LEU A 1 84 ? 12.212 -3.112 -0.079 1.00 71.12 84 LEU A O 6
ATOM 10223 N N . THR A 1 85 ? 10.719 -4.746 -0.385 1.00 50.40 85 THR A N 6
ATOM 10224 C CA . THR A 1 85 ? 11.592 -5.681 -1.104 1.00 21.43 85 THR A CA 6
ATOM 10225 C C . THR A 1 85 ? 10.749 -6.474 -2.117 1.00 64.31 85 THR A C 6
ATOM 10226 O O . THR A 1 85 ? 9.568 -6.178 -2.334 1.00 74.31 85 THR A O 6
ATOM 10237 N N . SER A 1 86 ? 11.308 -7.505 -2.750 1.00 74.44 86 SER A N 6
ATOM 10238 C CA . SER A 1 86 ? 10.573 -8.352 -3.677 1.00 70.21 86 SER A CA 6
ATOM 10239 C C . SER A 1 86 ? 9.418 -9.148 -3.054 1.00 50.33 86 SER A C 6
ATOM 10240 O O . SER A 1 86 ? 8.625 -9.697 -3.819 1.00 21.33 86 SER A O 6
ATOM 10248 N N . LYS A 1 87 ? 9.249 -9.201 -1.724 1.00 71.20 87 LYS A N 6
ATOM 10249 C CA . LYS A 1 87 ? 8.035 -9.766 -1.125 1.00 1.51 87 LYS A CA 6
ATOM 10250 C C . LYS A 1 87 ? 7.720 -9.231 0.273 1.00 63.21 87 LYS A C 6
ATOM 10251 O O . LYS A 1 87 ? 7.034 -9.889 1.054 1.00 25.31 87 LYS A O 6
ATOM 10270 N N . GLU A 1 88 ? 8.216 -8.055 0.637 1.00 63.40 88 GLU A N 6
ATOM 10271 C CA . GLU A 1 88 ? 7.995 -7.494 1.965 1.00 73.33 88 GLU A CA 6
ATOM 10272 C C . GLU A 1 88 ? 7.719 -6.003 1.796 1.00 32.13 88 GLU A C 6
ATOM 10273 O O . GLU A 1 88 ? 8.461 -5.350 1.066 1.00 4.44 88 GLU A O 6
ATOM 10285 N N . MET A 1 89 ? 6.679 -5.452 2.425 1.00 42.54 89 MET A N 6
ATOM 10286 C CA . MET A 1 89 ? 6.412 -4.017 2.464 1.00 5.54 89 MET A CA 6
ATOM 10287 C C . MET A 1 89 ? 5.836 -3.629 3.828 1.00 21.45 89 MET A C 6
ATOM 10288 O O . MET A 1 89 ? 4.712 -3.997 4.190 1.00 64.00 89 MET A O 6
ATOM 10302 N N . LYS A 1 90 ? 6.625 -2.886 4.601 1.00 75.22 90 LYS A N 6
ATOM 10303 C CA . LYS A 1 90 ? 6.358 -2.514 5.986 1.00 3.15 90 LYS A CA 6
ATOM 10304 C C . LYS A 1 90 ? 6.037 -1.026 6.039 1.00 72.44 90 LYS A C 6
ATOM 10305 O O . LYS A 1 90 ? 6.940 -0.194 6.137 1.00 75.11 90 LYS A O 6
ATOM 10324 N N . TRP A 1 91 ? 4.758 -0.695 5.873 1.00 0.11 91 TRP A N 6
ATOM 10325 C CA . TRP A 1 91 ? 4.190 0.633 6.029 1.00 71.31 91 TRP A CA 6
ATOM 10326 C C . TRP A 1 91 ? 3.900 0.784 7.510 1.00 55.54 91 TRP A C 6
ATOM 10327 O O . TRP A 1 91 ? 3.014 0.086 8.000 1.00 22.42 91 TRP A O 6
ATOM 10348 N N . GLU A 1 92 ? 4.645 1.637 8.221 1.00 31.42 92 GLU A N 6
ATOM 10349 C CA . GLU A 1 92 ? 4.283 2.003 9.591 1.00 0.42 92 GLU A CA 6
ATOM 10350 C C . GLU A 1 92 ? 3.259 3.139 9.565 1.00 61.11 92 GLU A C 6
ATOM 10351 O O . GLU A 1 92 ? 3.281 3.941 8.634 1.00 13.12 92 GLU A O 6
ATOM 10363 N N . ASN A 1 93 ? 2.444 3.259 10.616 1.00 75.12 93 ASN A N 6
ATOM 10364 C CA . ASN A 1 93 ? 1.423 4.267 10.820 1.00 23.34 93 ASN A CA 6
ATOM 10365 C C . ASN A 1 93 ? 1.895 5.687 10.520 1.00 34.12 93 ASN A C 6
ATOM 10366 O O . ASN A 1 93 ? 1.127 6.403 9.889 1.00 13.54 93 ASN A O 6
ATOM 10377 N N . ALA A 1 94 ? 3.079 6.101 10.970 1.00 51.13 94 ALA A N 6
ATOM 10378 C CA . ALA A 1 94 ? 3.596 7.465 10.937 1.00 51.55 94 ALA A CA 6
ATOM 10379 C C . ALA A 1 94 ? 2.829 8.422 11.855 1.00 32.02 94 ALA A C 6
ATOM 10380 O O . ALA A 1 94 ? 3.423 8.957 12.792 1.00 73.22 94 ALA A O 6
ATOM 10387 N N . SER A 1 95 ? 1.545 8.650 11.582 1.00 71.24 95 SER A N 6
ATOM 10388 C CA . SER A 1 95 ? 0.735 9.706 12.185 1.00 34.44 95 SER A CA 6
ATOM 10389 C C . SER A 1 95 ? -0.447 9.077 12.943 1.00 12.44 95 SER A C 6
ATOM 10390 O O . SER A 1 95 ? -1.534 8.900 12.382 1.00 72.01 95 SER A O 6
ATOM 10398 N N . PRO A 1 96 ? -0.280 8.679 14.216 1.00 75.03 96 PRO A N 6
ATOM 10399 C CA . PRO A 1 96 ? -1.313 7.975 14.980 1.00 55.32 96 PRO A CA 6
ATOM 10400 C C . PRO A 1 96 ? -2.524 8.877 15.215 1.00 52.55 96 PRO A C 6
ATOM 10401 O O . PRO A 1 96 ? -3.650 8.408 15.368 1.00 44.21 96 PRO A O 6
ATOM 10412 N N . LYS A 1 97 ? -2.290 10.188 15.170 1.00 0.51 97 LYS A N 6
ATOM 10413 C CA . LYS A 1 97 ? -3.274 11.246 15.270 1.00 41.53 97 LYS A CA 6
ATOM 10414 C C . LYS A 1 97 ? -4.422 11.060 14.292 1.00 53.34 97 LYS A C 6
ATOM 10415 O O . LYS A 1 97 ? -5.545 11.445 14.614 1.00 22.10 97 LYS A O 6
ATOM 10434 N N . ASP A 1 98 ? -4.130 10.528 13.107 1.00 60.03 98 ASP A N 6
ATOM 10435 C CA . ASP A 1 98 ? -5.082 10.428 12.013 1.00 42.11 98 ASP A CA 6
ATOM 10436 C C . ASP A 1 98 ? -5.695 9.040 11.993 1.00 71.31 98 ASP A C 6
ATOM 10437 O O . ASP A 1 98 ? -6.889 8.908 11.726 1.00 74.04 98 ASP A O 6
ATOM 10446 N N . GLY A 1 99 ? -4.893 8.031 12.348 1.00 72.02 99 GLY A N 6
ATOM 10447 C CA . GLY A 1 99 ? -5.291 6.636 12.343 1.00 52.51 99 GLY A CA 6
ATOM 10448 C C . GLY A 1 99 ? -4.862 6.013 11.024 1.00 31.02 99 GLY A C 6
ATOM 10449 O O . GLY A 1 99 ? -5.530 6.187 10.006 1.00 51.14 99 GLY A O 6
ATOM 10453 N N . ASN A 1 100 ? -3.720 5.322 11.033 1.00 74.33 100 ASN A N 6
ATOM 10454 C CA . ASN A 1 100 ? -3.248 4.512 9.910 1.00 62.35 100 ASN A CA 6
ATOM 10455 C C . ASN A 1 100 ? -2.632 3.237 10.469 1.00 4.21 100 ASN A C 6
ATOM 10456 O O . ASN A 1 100 ? -2.219 3.252 11.629 1.00 21.43 100 ASN A O 6
ATOM 10467 N N . SER A 1 101 ? -2.475 2.189 9.658 1.00 20.00 101 SER A N 6
ATOM 10468 C CA . SER A 1 101 ? -2.237 0.842 10.174 1.00 3.30 101 SER A CA 6
ATOM 10469 C C . SER A 1 101 ? -0.839 0.321 9.805 1.00 15.33 101 SER A C 6
ATOM 10470 O O . SER A 1 101 ? -0.427 0.360 8.639 1.00 41.14 101 SER A O 6
ATOM 10478 N N . ASP A 1 102 ? -0.107 -0.190 10.796 1.00 31.40 102 ASP A N 6
ATOM 10479 C CA . ASP A 1 102 ? 1.311 -0.562 10.728 1.00 22.02 102 ASP A CA 6
ATOM 10480 C C . ASP A 1 102 ? 1.510 -2.054 10.417 1.00 11.44 102 ASP A C 6
ATOM 10481 O O . ASP A 1 102 ? 2.210 -2.779 11.126 1.00 75.13 102 ASP A O 6
ATOM 10490 N N . LYS A 1 103 ? 0.881 -2.536 9.342 1.00 0.41 103 LYS A N 6
ATOM 10491 C CA . LYS A 1 103 ? 0.809 -3.974 9.002 1.00 75.13 103 LYS A CA 6
ATOM 10492 C C . LYS A 1 103 ? 1.984 -4.423 8.128 1.00 40.40 103 LYS A C 6
ATOM 10493 O O . LYS A 1 103 ? 2.935 -3.650 7.948 1.00 60.03 103 LYS A O 6
ATOM 10512 N N . ARG A 1 104 ? 1.938 -5.621 7.529 1.00 35.02 104 ARG A N 6
ATOM 10513 C CA . ARG A 1 104 ? 2.985 -6.126 6.646 1.00 44.32 104 ARG A CA 6
ATOM 10514 C C . ARG A 1 104 ? 2.371 -6.724 5.383 1.00 24.34 104 ARG A C 6
ATOM 10515 O O . ARG A 1 104 ? 1.908 -7.860 5.382 1.00 44.10 104 ARG A O 6
ATOM 10536 N N . LEU A 1 105 ? 2.343 -5.964 4.285 1.00 70.41 105 LEU A N 6
ATOM 10537 C CA . LEU A 1 105 ? 1.912 -6.527 3.009 1.00 21.42 105 LEU A CA 6
ATOM 10538 C C . LEU A 1 105 ? 3.080 -7.357 2.505 1.00 63.32 105 LEU A C 6
ATOM 10539 O O . LEU A 1 105 ? 4.204 -6.856 2.423 1.00 2.44 105 LEU A O 6
ATOM 10555 N N . GLU A 1 106 ? 2.835 -8.605 2.120 1.00 5.33 106 GLU A N 6
ATOM 10556 C CA . GLU A 1 106 ? 3.912 -9.531 1.759 1.00 45.21 106 GLU A CA 6
ATOM 10557 C C . GLU A 1 106 ? 3.676 -10.189 0.412 1.00 14.43 106 GLU A C 6
ATOM 10558 O O . GLU A 1 106 ? 3.779 -11.402 0.248 1.00 53.33 106 GLU A O 6
ATOM 10570 N N . LYS A 1 107 ? 3.409 -9.334 -0.574 1.00 3.01 107 LYS A N 6
ATOM 10571 C CA . LYS A 1 107 ? 3.076 -9.655 -1.948 1.00 2.05 107 LYS A CA 6
ATOM 10572 C C . LYS A 1 107 ? 1.708 -10.328 -2.044 1.00 23.35 107 LYS A C 6
ATOM 10573 O O . LYS A 1 107 ? 1.004 -10.484 -1.044 1.00 73.52 107 LYS A O 6
ATOM 10592 N N . TYR A 1 108 ? 1.250 -10.614 -3.258 1.00 50.34 108 TYR A N 6
ATOM 10593 C CA . TYR A 1 108 ? -0.054 -11.213 -3.480 1.00 12.32 108 TYR A CA 6
ATOM 10594 C C . TYR A 1 108 ? 0.111 -12.710 -3.289 1.00 4.23 108 TYR A C 6
ATOM 10595 O O . TYR A 1 108 ? 0.591 -13.406 -4.188 1.00 24.44 108 TYR A O 6
ATOM 10613 N N . ASN A 1 109 ? -0.250 -13.179 -2.094 1.00 41.30 109 ASN A N 6
ATOM 10614 C CA . ASN A 1 109 ? -0.169 -14.582 -1.676 1.00 12.33 109 ASN A CA 6
ATOM 10615 C C . ASN A 1 109 ? -1.293 -15.437 -2.265 1.00 51.21 109 ASN A C 6
ATOM 10616 O O . ASN A 1 109 ? -1.505 -16.574 -1.844 1.00 10.34 109 ASN A O 6
ATOM 10627 N N . ASP A 1 110 ? -2.012 -14.880 -3.236 1.00 22.11 110 ASP A N 6
ATOM 10628 C CA . ASP A 1 110 ? -3.254 -15.376 -3.814 1.00 62.44 110 ASP A CA 6
ATOM 10629 C C . ASP A 1 110 ? -4.332 -15.531 -2.747 1.00 34.22 110 ASP A C 6
ATOM 10630 O O . ASP A 1 110 ? -5.174 -16.440 -2.818 1.00 22.44 110 ASP A O 6
ATOM 10639 N N . GLY A 1 1 ? 22.893 -13.767 3.114 1.00 21.13 1 GLY A N 7
ATOM 10640 C CA . GLY A 1 1 ? 21.773 -13.255 2.317 1.00 70.02 1 GLY A CA 7
ATOM 10641 C C . GLY A 1 1 ? 22.256 -12.091 1.475 1.00 41.13 1 GLY A C 7
ATOM 10642 O O . GLY A 1 1 ? 22.523 -11.020 2.020 1.00 62.12 1 GLY A O 7
ATOM 10646 N N . ASP A 1 2 ? 22.394 -12.287 0.165 1.00 1.20 2 ASP A N 7
ATOM 10647 C CA . ASP A 1 2 ? 23.179 -11.430 -0.716 1.00 25.21 2 ASP A CA 7
ATOM 10648 C C . ASP A 1 2 ? 22.530 -10.085 -1.028 1.00 5.20 2 ASP A C 7
ATOM 10649 O O . ASP A 1 2 ? 23.053 -9.038 -0.651 1.00 24.24 2 ASP A O 7
ATOM 10658 N N . GLU A 1 3 ? 21.394 -10.089 -1.712 1.00 12.54 3 GLU A N 7
ATOM 10659 C CA . GLU A 1 3 ? 20.777 -8.904 -2.298 1.00 45.55 3 GLU A CA 7
ATOM 10660 C C . GLU A 1 3 ? 19.271 -9.149 -2.361 1.00 5.50 3 GLU A C 7
ATOM 10661 O O . GLU A 1 3 ? 18.766 -9.735 -3.318 1.00 3.44 3 GLU A O 7
ATOM 10673 N N . ASP A 1 4 ? 18.567 -8.788 -1.293 1.00 2.41 4 ASP A N 7
ATOM 10674 C CA . ASP A 1 4 ? 17.143 -9.096 -1.144 1.00 50.32 4 ASP A CA 7
ATOM 10675 C C . ASP A 1 4 ? 16.456 -8.077 -0.236 1.00 65.15 4 ASP A C 7
ATOM 10676 O O . ASP A 1 4 ? 15.511 -8.419 0.474 1.00 70.03 4 ASP A O 7
ATOM 10685 N N . ASP A 1 5 ? 17.023 -6.872 -0.126 1.00 11.43 5 ASP A N 7
ATOM 10686 C CA . ASP A 1 5 ? 16.815 -6.022 1.054 1.00 51.12 5 ASP A CA 7
ATOM 10687 C C . ASP A 1 5 ? 16.999 -4.509 0.856 1.00 14.50 5 ASP A C 7
ATOM 10688 O O . ASP A 1 5 ? 17.091 -3.767 1.840 1.00 43.53 5 ASP A O 7
ATOM 10697 N N . LYS A 1 6 ? 17.073 -4.007 -0.381 1.00 53.34 6 LYS A N 7
ATOM 10698 C CA . LYS A 1 6 ? 17.194 -2.558 -0.615 1.00 74.44 6 LYS A CA 7
ATOM 10699 C C . LYS A 1 6 ? 15.847 -1.989 -1.028 1.00 74.41 6 LYS A C 7
ATOM 10700 O O . LYS A 1 6 ? 15.267 -2.442 -2.015 1.00 12.42 6 LYS A O 7
ATOM 10719 N N . VAL A 1 7 ? 15.365 -0.986 -0.291 1.00 34.12 7 VAL A N 7
ATOM 10720 C CA . VAL A 1 7 ? 14.177 -0.235 -0.675 1.00 34.43 7 VAL A CA 7
ATOM 10721 C C . VAL A 1 7 ? 14.472 0.482 -1.991 1.00 44.54 7 VAL A C 7
ATOM 10722 O O . VAL A 1 7 ? 15.358 1.340 -2.065 1.00 33.40 7 VAL A O 7
ATOM 10735 N N . GLU A 1 8 ? 13.749 0.067 -3.027 1.00 12.23 8 GLU A N 7
ATOM 10736 C CA . GLU A 1 8 ? 13.776 0.603 -4.380 1.00 30.13 8 GLU A CA 7
ATOM 10737 C C . GLU A 1 8 ? 12.448 1.283 -4.713 1.00 73.41 8 GLU A C 7
ATOM 10738 O O . GLU A 1 8 ? 11.423 1.007 -4.087 1.00 65.44 8 GLU A O 7
ATOM 10750 N N . ILE A 1 9 ? 12.460 2.115 -5.758 1.00 42.51 9 ILE A N 7
ATOM 10751 C CA . ILE A 1 9 ? 11.265 2.625 -6.426 1.00 24.20 9 ILE A CA 7
ATOM 10752 C C . ILE A 1 9 ? 10.552 1.494 -7.194 1.00 14.22 9 ILE A C 7
ATOM 10753 O O . ILE A 1 9 ? 9.440 1.154 -6.800 1.00 11.20 9 ILE A O 7
ATOM 10769 N N . PRO A 1 10 ? 11.111 0.878 -8.259 1.00 51.24 10 PRO A N 7
ATOM 10770 C CA . PRO A 1 10 ? 10.307 0.072 -9.185 1.00 23.01 10 PRO A CA 7
ATOM 10771 C C . PRO A 1 10 ? 9.675 -1.168 -8.545 1.00 64.14 10 PRO A C 7
ATOM 10772 O O . PRO A 1 10 ? 8.620 -1.622 -8.988 1.00 50.43 10 PRO A O 7
ATOM 10783 N N . GLN A 1 11 ? 10.264 -1.699 -7.471 1.00 44.11 11 GLN A N 7
ATOM 10784 C CA . GLN A 1 11 ? 9.690 -2.821 -6.740 1.00 32.10 11 GLN A CA 7
ATOM 10785 C C . GLN A 1 11 ? 8.334 -2.475 -6.110 1.00 50.22 11 GLN A C 7
ATOM 10786 O O . GLN A 1 11 ? 7.517 -3.372 -5.893 1.00 10.34 11 GLN A O 7
ATOM 10800 N N . LEU A 1 12 ? 8.039 -1.189 -5.892 1.00 42.51 12 LEU A N 7
ATOM 10801 C CA . LEU A 1 12 ? 6.740 -0.749 -5.409 1.00 10.51 12 LEU A CA 7
ATOM 10802 C C . LEU A 1 12 ? 5.621 -1.134 -6.373 1.00 52.41 12 LEU A C 7
ATOM 10803 O O . LEU A 1 12 ? 4.567 -1.556 -5.908 1.00 72.13 12 LEU A O 7
ATOM 10819 N N . VAL A 1 13 ? 5.862 -1.020 -7.682 1.00 50.44 13 VAL A N 7
ATOM 10820 C CA . VAL A 1 13 ? 4.867 -1.031 -8.758 1.00 64.12 13 VAL A CA 7
ATOM 10821 C C . VAL A 1 13 ? 4.058 -2.344 -8.803 1.00 31.21 13 VAL A C 7
ATOM 10822 O O . VAL A 1 13 ? 3.016 -2.423 -9.453 1.00 74.25 13 VAL A O 7
ATOM 10835 N N . GLY A 1 14 ? 4.521 -3.394 -8.126 1.00 73.45 14 GLY A N 7
ATOM 10836 C CA . GLY A 1 14 ? 3.801 -4.645 -7.940 1.00 14.21 14 GLY A CA 7
ATOM 10837 C C . GLY A 1 14 ? 2.449 -4.483 -7.238 1.00 71.25 14 GLY A C 7
ATOM 10838 O O . GLY A 1 14 ? 2.025 -3.405 -6.814 1.00 50.35 14 GLY A O 7
ATOM 10842 N N . LYS A 1 15 ? 1.766 -5.617 -7.113 1.00 73.23 15 LYS A N 7
ATOM 10843 C CA . LYS A 1 15 ? 0.544 -5.771 -6.331 1.00 32.31 15 LYS A CA 7
ATOM 10844 C C . LYS A 1 15 ? 0.943 -6.288 -4.958 1.00 4.31 15 LYS A C 7
ATOM 10845 O O . LYS A 1 15 ? 1.941 -7.013 -4.847 1.00 23.23 15 LYS A O 7
ATOM 10864 N N . TRP A 1 16 ? 0.167 -5.960 -3.934 1.00 43.43 16 TRP A N 7
ATOM 10865 C CA . TRP A 1 16 ? 0.561 -6.165 -2.557 1.00 43.33 16 TRP A CA 7
ATOM 10866 C C . TRP A 1 16 ? -0.672 -6.483 -1.719 1.00 43.14 16 TRP A C 7
ATOM 10867 O O . TRP A 1 16 ? -1.660 -5.746 -1.740 1.00 31.43 16 TRP A O 7
ATOM 10888 N N . ILE A 1 17 ? -0.628 -7.593 -0.993 1.00 52.42 17 ILE A N 7
ATOM 10889 C CA . ILE A 1 17 ? -1.762 -8.147 -0.284 1.00 24.32 17 ILE A CA 7
ATOM 10890 C C . ILE A 1 17 ? -1.688 -7.692 1.170 1.00 13.54 17 ILE A C 7
ATOM 10891 O O . ILE A 1 17 ? -0.614 -7.709 1.768 1.00 64.41 17 ILE A O 7
ATOM 10907 N N . VAL A 1 18 ? -2.820 -7.317 1.761 1.00 12.30 18 VAL A N 7
ATOM 10908 C CA . VAL A 1 18 ? -2.921 -6.947 3.178 1.00 61.25 18 VAL A CA 7
ATOM 10909 C C . VAL A 1 18 ? -3.329 -8.165 4.018 1.00 64.03 18 VAL A C 7
ATOM 10910 O O . VAL A 1 18 ? -3.642 -8.059 5.197 1.00 73.05 18 VAL A O 7
ATOM 10923 N N . LYS A 1 19 ? -3.278 -9.355 3.430 1.00 4.22 19 LYS A N 7
ATOM 10924 C CA . LYS A 1 19 ? -3.584 -10.624 4.082 1.00 52.43 19 LYS A CA 7
ATOM 10925 C C . LYS A 1 19 ? -2.446 -11.064 5.014 1.00 71.22 19 LYS A C 7
ATOM 10926 O O . LYS A 1 19 ? -2.280 -12.253 5.274 1.00 63.42 19 LYS A O 7
ATOM 10945 N N . GLU A 1 20 ? -1.613 -10.135 5.473 1.00 11.10 20 GLU A N 7
ATOM 10946 C CA . GLU A 1 20 ? -0.403 -10.402 6.224 1.00 71.32 20 GLU A CA 7
ATOM 10947 C C . GLU A 1 20 ? -0.089 -9.144 7.064 1.00 45.41 20 GLU A C 7
ATOM 10948 O O . GLU A 1 20 ? 0.301 -8.112 6.503 1.00 70.02 20 GLU A O 7
ATOM 10960 N N . PRO A 1 21 ? -0.337 -9.151 8.389 1.00 63.15 21 PRO A N 7
ATOM 10961 C CA . PRO A 1 21 ? -1.164 -10.132 9.082 1.00 24.44 21 PRO A CA 7
ATOM 10962 C C . PRO A 1 21 ? -2.602 -10.052 8.572 1.00 21.12 21 PRO A C 7
ATOM 10963 O O . PRO A 1 21 ? -3.042 -9.015 8.074 1.00 61.34 21 PRO A O 7
ATOM 10974 N N . VAL A 1 22 ? -3.343 -11.148 8.708 1.00 32.03 22 VAL A N 7
ATOM 10975 C CA . VAL A 1 22 ? -4.705 -11.228 8.183 1.00 33.43 22 VAL A CA 7
ATOM 10976 C C . VAL A 1 22 ? -5.580 -10.211 8.923 1.00 61.32 22 VAL A C 7
ATOM 10977 O O . VAL A 1 22 ? -5.393 -9.980 10.124 1.00 50.53 22 VAL A O 7
ATOM 10990 N N . LEU A 1 23 ? -6.523 -9.579 8.218 1.00 25.15 23 LEU A N 7
ATOM 10991 C CA . LEU A 1 23 ? -7.471 -8.676 8.845 1.00 54.11 23 LEU A CA 7
ATOM 10992 C C . LEU A 1 23 ? -8.679 -9.487 9.297 1.00 21.43 23 LEU A C 7
ATOM 10993 O O . LEU A 1 23 ? -9.007 -10.531 8.724 1.00 34.33 23 LEU A O 7
ATOM 11009 N N . GLN A 1 24 ? -9.333 -8.972 10.330 1.00 53.43 24 GLN A N 7
ATOM 11010 C CA . GLN A 1 24 ? -10.473 -9.586 10.987 1.00 41.34 24 GLN A CA 7
ATOM 11011 C C . GLN A 1 24 ? -11.651 -9.807 10.032 1.00 4.31 24 GLN A C 7
ATOM 11012 O O . GLN A 1 24 ? -11.733 -9.216 8.948 1.00 4.43 24 GLN A O 7
ATOM 11026 N N . ASP A 1 25 ? -12.568 -10.651 10.496 1.00 72.23 25 ASP A N 7
ATOM 11027 C CA . ASP A 1 25 ? -13.656 -11.325 9.808 1.00 2.15 25 ASP A CA 7
ATOM 11028 C C . ASP A 1 25 ? -13.069 -12.092 8.631 1.00 53.44 25 ASP A C 7
ATOM 11029 O O . ASP A 1 25 ? -12.685 -13.258 8.732 1.00 14.34 25 ASP A O 7
ATOM 11038 N N . ASP A 1 26 ? -12.931 -11.369 7.534 1.00 41.31 26 ASP A N 7
ATOM 11039 C CA . ASP A 1 26 ? -12.717 -11.766 6.166 1.00 34.24 26 ASP A CA 7
ATOM 11040 C C . ASP A 1 26 ? -12.351 -10.558 5.300 1.00 14.42 26 ASP A C 7
ATOM 11041 O O . ASP A 1 26 ? -12.260 -10.690 4.077 1.00 11.51 26 ASP A O 7
ATOM 11050 N N . PHE A 1 27 ? -12.096 -9.394 5.913 1.00 31.34 27 PHE A N 7
ATOM 11051 C CA . PHE A 1 27 ? -11.621 -8.223 5.227 1.00 53.53 27 PHE A CA 7
ATOM 11052 C C . PHE A 1 27 ? -10.275 -8.560 4.609 1.00 12.54 27 PHE A C 7
ATOM 11053 O O . PHE A 1 27 ? -9.373 -9.110 5.242 1.00 74.32 27 PHE A O 7
ATOM 11070 N N . VAL A 1 28 ? -10.176 -8.215 3.344 1.00 62.22 28 VAL A N 7
ATOM 11071 C CA . VAL A 1 28 ? -9.008 -8.355 2.494 1.00 34.23 28 VAL A CA 7
ATOM 11072 C C . VAL A 1 28 ? -8.854 -7.062 1.694 1.00 34.43 28 VAL A C 7
ATOM 11073 O O . VAL A 1 28 ? -9.849 -6.367 1.463 1.00 63.01 28 VAL A O 7
ATOM 11086 N N . THR A 1 29 ? -7.626 -6.768 1.270 1.00 21.05 29 THR A N 7
ATOM 11087 C CA . THR A 1 29 ? -7.255 -5.684 0.369 1.00 12.25 29 THR A CA 7
ATOM 11088 C C . THR A 1 29 ? -6.003 -6.110 -0.415 1.00 42.40 29 THR A C 7
ATOM 11089 O O . THR A 1 29 ? -5.201 -6.938 0.034 1.00 25.05 29 THR A O 7
ATOM 11100 N N . CYS A 1 30 ? -5.825 -5.508 -1.586 1.00 74.11 30 CYS A N 7
ATOM 11101 C CA . CYS A 1 30 ? -4.935 -5.889 -2.662 1.00 50.42 30 CYS A CA 7
ATOM 11102 C C . CYS A 1 30 ? -4.366 -4.616 -3.300 1.00 23.43 30 CYS A C 7
ATOM 11103 O O . CYS A 1 30 ? -4.528 -4.396 -4.508 1.00 62.32 30 CYS A O 7
ATOM 11111 N N . TYR A 1 31 ? -3.737 -3.762 -2.484 1.00 43.33 31 TYR A N 7
ATOM 11112 C CA . TYR A 1 31 ? -3.182 -2.493 -2.938 1.00 1.50 31 TYR A CA 7
ATOM 11113 C C . TYR A 1 31 ? -2.310 -2.734 -4.169 1.00 70.31 31 TYR A C 7
ATOM 11114 O O . TYR A 1 31 ? -1.364 -3.525 -4.120 1.00 50.21 31 TYR A O 7
ATOM 11132 N N . THR A 1 32 ? -2.619 -2.060 -5.271 1.00 3.32 32 THR A N 7
ATOM 11133 C CA . THR A 1 32 ? -1.759 -2.049 -6.441 1.00 71.05 32 THR A CA 7
ATOM 11134 C C . THR A 1 32 ? -1.318 -0.608 -6.653 1.00 62.14 32 THR A C 7
ATOM 11135 O O . THR A 1 32 ? -2.126 0.312 -6.476 1.00 52.12 32 THR A O 7
ATOM 11146 N N . PHE A 1 33 ? -0.051 -0.420 -7.026 1.00 22.33 33 PHE A N 7
ATOM 11147 C CA . PHE A 1 33 ? 0.484 0.885 -7.398 1.00 14.51 33 PHE A CA 7
ATOM 11148 C C . PHE A 1 33 ? 0.798 0.847 -8.897 1.00 55.24 33 PHE A C 7
ATOM 11149 O O . PHE A 1 33 ? 0.781 -0.216 -9.523 1.00 74.02 33 PHE A O 7
ATOM 11166 N N . ASN A 1 34 ? 1.047 1.996 -9.515 1.00 63.12 34 ASN A N 7
ATOM 11167 C CA . ASN A 1 34 ? 1.474 2.109 -10.913 1.00 40.35 34 ASN A CA 7
ATOM 11168 C C . ASN A 1 34 ? 2.721 2.975 -10.966 1.00 40.22 34 ASN A C 7
ATOM 11169 O O . ASN A 1 34 ? 3.102 3.571 -9.962 1.00 22.34 34 ASN A O 7
ATOM 11180 N N . ALA A 1 35 ? 3.320 3.085 -12.148 1.00 21.14 35 ALA A N 7
ATOM 11181 C CA . ALA A 1 35 ? 4.413 3.990 -12.429 1.00 22.00 35 ALA A CA 7
ATOM 11182 C C . ALA A 1 35 ? 4.048 5.420 -12.028 1.00 24.30 35 ALA A C 7
ATOM 11183 O O . ALA A 1 35 ? 4.757 6.046 -11.238 1.00 40.33 35 ALA A O 7
ATOM 11190 N N . ASP A 1 36 ? 2.978 5.959 -12.616 1.00 23.43 36 ASP A N 7
ATOM 11191 C CA . ASP A 1 36 ? 2.569 7.353 -12.402 1.00 54.15 36 ASP A CA 7
ATOM 11192 C C . ASP A 1 36 ? 1.141 7.598 -12.917 1.00 12.14 36 ASP A C 7
ATOM 11193 O O . ASP A 1 36 ? 0.819 8.646 -13.480 1.00 61.04 36 ASP A O 7
ATOM 11202 N N . LYS A 1 37 ? 0.267 6.594 -12.792 1.00 54.34 37 LYS A N 7
ATOM 11203 C CA . LYS A 1 37 ? -1.033 6.550 -13.455 1.00 62.21 37 LYS A CA 7
ATOM 11204 C C . LYS A 1 37 ? -2.189 6.626 -12.455 1.00 62.22 37 LYS A C 7
ATOM 11205 O O . LYS A 1 37 ? -2.956 7.585 -12.511 1.00 63.12 37 LYS A O 7
ATOM 11224 N N . THR A 1 38 ? -2.337 5.625 -11.592 1.00 11.10 38 THR A N 7
ATOM 11225 C CA . THR A 1 38 ? -3.431 5.441 -10.642 1.00 51.34 38 THR A CA 7
ATOM 11226 C C . THR A 1 38 ? -2.904 4.445 -9.600 1.00 2.53 38 THR A C 7
ATOM 11227 O O . THR A 1 38 ? -1.822 3.870 -9.759 1.00 44.52 38 THR A O 7
ATOM 11238 N N . TYR A 1 39 ? -3.662 4.224 -8.536 1.00 15.54 39 TYR A N 7
ATOM 11239 C CA . TYR A 1 39 ? -3.563 3.026 -7.715 1.00 53.20 39 TYR A CA 7
ATOM 11240 C C . TYR A 1 39 ? -4.912 2.306 -7.802 1.00 5.51 39 TYR A C 7
ATOM 11241 O O . TYR A 1 39 ? -5.852 2.832 -8.409 1.00 5.24 39 TYR A O 7
ATOM 11259 N N . GLU A 1 40 ? -5.021 1.125 -7.197 1.00 4.41 40 GLU A N 7
ATOM 11260 C CA . GLU A 1 40 ? -6.279 0.408 -7.003 1.00 4.45 40 GLU A CA 7
ATOM 11261 C C . GLU A 1 40 ? -6.337 -0.043 -5.537 1.00 71.43 40 GLU A C 7
ATOM 11262 O O . GLU A 1 40 ? -5.302 -0.442 -4.991 1.00 34.12 40 GLU A O 7
ATOM 11274 N N . VAL A 1 41 ? -7.519 0.029 -4.911 1.00 33.43 41 VAL A N 7
ATOM 11275 C CA . VAL A 1 41 ? -7.800 -0.485 -3.564 1.00 42.34 41 VAL A CA 7
ATOM 11276 C C . VAL A 1 41 ? -9.290 -0.896 -3.466 1.00 5.21 41 VAL A C 7
ATOM 11277 O O . VAL A 1 41 ? -10.105 -0.384 -4.233 1.00 65.12 41 VAL A O 7
ATOM 11290 N N . TYR A 1 42 ? -9.659 -1.783 -2.529 1.00 14.33 42 TYR A N 7
ATOM 11291 C CA . TYR A 1 42 ? -11.022 -2.093 -2.065 1.00 30.31 42 TYR A CA 7
ATOM 11292 C C . TYR A 1 42 ? -10.920 -2.868 -0.737 1.00 12.43 42 TYR A C 7
ATOM 11293 O O . TYR A 1 42 ? -9.815 -3.261 -0.342 1.00 44.44 42 TYR A O 7
ATOM 11311 N N . THR A 1 43 ? -12.047 -3.104 -0.054 1.00 30.45 43 THR A N 7
ATOM 11312 C CA . THR A 1 43 ? -12.078 -3.800 1.235 1.00 10.45 43 THR A CA 7
ATOM 11313 C C . THR A 1 43 ? -13.421 -4.518 1.388 1.00 1.22 43 THR A C 7
ATOM 11314 O O . THR A 1 43 ? -14.451 -3.873 1.201 1.00 32.23 43 THR A O 7
ATOM 11325 N N . GLY A 1 44 ? -13.420 -5.800 1.775 1.00 24.11 44 GLY A N 7
ATOM 11326 C CA . GLY A 1 44 ? -14.634 -6.529 2.158 1.00 14.45 44 GLY A CA 7
ATOM 11327 C C . GLY A 1 44 ? -15.472 -6.897 0.934 1.00 52.12 44 GLY A C 7
ATOM 11328 O O . GLY A 1 44 ? -16.169 -6.051 0.371 1.00 1.25 44 GLY A O 7
ATOM 11332 N N . SER A 1 45 ? -15.350 -8.144 0.473 1.00 10.33 45 SER A N 7
ATOM 11333 C CA . SER A 1 45 ? -15.975 -8.619 -0.756 1.00 13.13 45 SER A CA 7
ATOM 11334 C C . SER A 1 45 ? -16.129 -10.151 -0.730 1.00 14.22 45 SER A C 7
ATOM 11335 O O . SER A 1 45 ? -15.267 -10.847 -1.280 1.00 1.43 45 SER A O 7
ATOM 11343 N N . PRO A 1 46 ? -17.204 -10.706 -0.138 1.00 14.42 46 PRO A N 7
ATOM 11344 C CA . PRO A 1 46 ? -17.477 -12.139 -0.197 1.00 71.24 46 PRO A CA 7
ATOM 11345 C C . PRO A 1 46 ? -17.601 -12.645 -1.635 1.00 44.50 46 PRO A C 7
ATOM 11346 O O . PRO A 1 46 ? -17.100 -13.727 -1.959 1.00 51.12 46 PRO A O 7
ATOM 11357 N N . LEU A 1 47 ? -18.263 -11.879 -2.507 1.00 21.31 47 LEU A N 7
ATOM 11358 C CA . LEU A 1 47 ? -18.565 -12.288 -3.850 1.00 62.11 47 LEU A CA 7
ATOM 11359 C C . LEU A 1 47 ? -17.426 -11.807 -4.751 1.00 12.32 47 LEU A C 7
ATOM 11360 O O . LEU A 1 47 ? -16.654 -12.638 -5.230 1.00 65.20 47 LEU A O 7
ATOM 11376 N N . SER A 1 48 ? -17.290 -10.502 -5.002 1.00 53.42 48 SER A N 7
ATOM 11377 C CA . SER A 1 48 ? -16.293 -10.008 -5.941 1.00 32.21 48 SER A CA 7
ATOM 11378 C C . SER A 1 48 ? -16.002 -8.518 -5.733 1.00 52.11 48 SER A C 7
ATOM 11379 O O . SER A 1 48 ? -16.448 -7.902 -4.761 1.00 3.34 48 SER A O 7
ATOM 11387 N N . ASN A 1 49 ? -15.173 -7.962 -6.619 1.00 51.54 49 ASN A N 7
ATOM 11388 C CA . ASN A 1 49 ? -14.724 -6.572 -6.631 1.00 62.30 49 ASN A CA 7
ATOM 11389 C C . ASN A 1 49 ? -15.901 -5.653 -6.987 1.00 51.14 49 ASN A C 7
ATOM 11390 O O . ASN A 1 49 ? -16.013 -5.179 -8.119 1.00 71.04 49 ASN A O 7
ATOM 11401 N N . GLY A 1 50 ? -16.801 -5.428 -6.032 1.00 53.13 50 GLY A N 7
ATOM 11402 C CA . GLY A 1 50 ? -18.060 -4.720 -6.224 1.00 31.12 50 GLY A CA 7
ATOM 11403 C C . GLY A 1 50 ? -17.835 -3.284 -6.658 1.00 13.25 50 GLY A C 7
ATOM 11404 O O . GLY A 1 50 ? -18.014 -2.947 -7.831 1.00 33.34 50 GLY A O 7
ATOM 11408 N N . VAL A 1 51 ? -17.391 -2.463 -5.712 1.00 5.42 51 VAL A N 7
ATOM 11409 C CA . VAL A 1 51 ? -17.107 -1.053 -5.909 1.00 34.32 51 VAL A CA 7
ATOM 11410 C C . VAL A 1 51 ? -15.647 -0.774 -5.515 1.00 64.12 51 VAL A C 7
ATOM 11411 O O . VAL A 1 51 ? -15.368 -0.258 -4.432 1.00 63.31 51 VAL A O 7
ATOM 11424 N N . PRO A 1 52 ? -14.683 -1.149 -6.369 1.00 4.43 52 PRO A N 7
ATOM 11425 C CA . PRO A 1 52 ? -13.281 -0.875 -6.134 1.00 3.55 52 PRO A CA 7
ATOM 11426 C C . PRO A 1 52 ? -12.974 0.585 -6.458 1.00 64.03 52 PRO A C 7
ATOM 11427 O O . PRO A 1 52 ? -13.751 1.279 -7.123 1.00 1.33 52 PRO A O 7
ATOM 11438 N N . PHE A 1 53 ? -11.807 1.040 -6.023 1.00 23.04 53 PHE A N 7
ATOM 11439 C CA . PHE A 1 53 ? -11.447 2.442 -5.985 1.00 32.35 53 PHE A CA 7
ATOM 11440 C C . PHE A 1 53 ? -10.194 2.647 -6.821 1.00 71.11 53 PHE A C 7
ATOM 11441 O O . PHE A 1 53 ? -9.244 1.868 -6.699 1.00 62.02 53 PHE A O 7
ATOM 11458 N N . ARG A 1 54 ? -10.177 3.700 -7.640 1.00 53.23 54 ARG A N 7
ATOM 11459 C CA . ARG A 1 54 ? -9.061 4.098 -8.496 1.00 75.23 54 ARG A CA 7
ATOM 11460 C C . ARG A 1 54 ? -8.774 5.577 -8.256 1.00 33.34 54 ARG A C 7
ATOM 11461 O O . ARG A 1 54 ? -9.511 6.429 -8.741 1.00 1.32 54 ARG A O 7
ATOM 11482 N N . GLY A 1 55 ? -7.776 5.897 -7.442 1.00 54.13 55 GLY A N 7
ATOM 11483 C CA . GLY A 1 55 ? -7.280 7.238 -7.159 1.00 10.54 55 GLY A CA 7
ATOM 11484 C C . GLY A 1 55 ? -5.842 7.328 -7.637 1.00 23.01 55 GLY A C 7
ATOM 11485 O O . GLY A 1 55 ? -5.388 6.456 -8.379 1.00 15.54 55 GLY A O 7
ATOM 11489 N N . THR A 1 56 ? -5.092 8.322 -7.182 1.00 44.44 56 THR A N 7
ATOM 11490 C CA . THR A 1 56 ? -3.676 8.446 -7.493 1.00 42.41 56 THR A CA 7
ATOM 11491 C C . THR A 1 56 ? -2.943 8.456 -6.152 1.00 23.31 56 THR A C 7
ATOM 11492 O O . THR A 1 56 ? -3.387 9.077 -5.192 1.00 70.11 56 THR A O 7
ATOM 11503 N N . TYR A 1 57 ? -1.849 7.712 -6.039 1.00 11.23 57 TYR A N 7
ATOM 11504 C CA . TYR A 1 57 ? -0.984 7.795 -4.877 1.00 13.50 57 TYR A CA 7
ATOM 11505 C C . TYR A 1 57 ? 0.137 8.758 -5.217 1.00 44.53 57 TYR A C 7
ATOM 11506 O O . TYR A 1 57 ? 0.389 9.086 -6.379 1.00 12.20 57 TYR A O 7
ATOM 11524 N N . ILE A 1 58 ? 0.832 9.166 -4.173 1.00 65.05 58 ILE A N 7
ATOM 11525 C CA . ILE A 1 58 ? 1.969 10.068 -4.220 1.00 61.35 58 ILE A CA 7
ATOM 11526 C C . ILE A 1 58 ? 3.014 9.459 -3.291 1.00 2.30 58 ILE A C 7
ATOM 11527 O O . ILE A 1 58 ? 2.658 8.927 -2.241 1.00 25.21 58 ILE A O 7
ATOM 11543 N N . ILE A 1 59 ? 4.294 9.536 -3.641 1.00 2.32 59 ILE A N 7
ATOM 11544 C CA . ILE A 1 59 ? 5.383 9.259 -2.714 1.00 54.34 59 ILE A CA 7
ATOM 11545 C C . ILE A 1 59 ? 6.207 10.537 -2.627 1.00 72.41 59 ILE A C 7
ATOM 11546 O O . ILE A 1 59 ? 6.213 11.334 -3.572 1.00 43.23 59 ILE A O 7
ATOM 11562 N N . SER A 1 60 ? 6.973 10.677 -1.558 1.00 51.43 60 SER A N 7
ATOM 11563 C CA . SER A 1 60 ? 7.963 11.724 -1.407 1.00 72.03 60 SER A CA 7
ATOM 11564 C C . SER A 1 60 ? 9.330 11.078 -1.223 1.00 5.24 60 SER A C 7
ATOM 11565 O O . SER A 1 60 ? 9.433 9.929 -0.776 1.00 4.24 60 SER A O 7
ATOM 11573 N N . LEU A 1 61 ? 10.381 11.826 -1.539 1.00 70.01 61 LEU A N 7
ATOM 11574 C CA . LEU A 1 61 ? 11.761 11.412 -1.353 1.00 45.25 61 LEU A CA 7
ATOM 11575 C C . LEU A 1 61 ? 12.194 11.730 0.069 1.00 31.00 61 LEU A C 7
ATOM 11576 O O . LEU A 1 61 ? 12.418 10.816 0.852 1.00 70.41 61 LEU A O 7
ATOM 11592 N N . ASP A 1 62 ? 12.308 13.014 0.414 1.00 50.15 62 ASP A N 7
ATOM 11593 C CA . ASP A 1 62 ? 13.163 13.432 1.533 1.00 45.55 62 ASP A CA 7
ATOM 11594 C C . ASP A 1 62 ? 12.584 13.081 2.902 1.00 3.33 62 ASP A C 7
ATOM 11595 O O . ASP A 1 62 ? 13.331 13.014 3.875 1.00 31.22 62 ASP A O 7
ATOM 11604 N N . GLU A 1 63 ? 11.272 12.852 2.970 1.00 31.14 63 GLU A N 7
ATOM 11605 C CA . GLU A 1 63 ? 10.552 12.353 4.146 1.00 4.54 63 GLU A CA 7
ATOM 11606 C C . GLU A 1 63 ? 10.271 10.842 4.040 1.00 13.41 63 GLU A C 7
ATOM 11607 O O . GLU A 1 63 ? 9.889 10.208 5.023 1.00 51.34 63 GLU A O 7
ATOM 11619 N N . LYS A 1 64 ? 10.456 10.270 2.842 1.00 43.41 64 LYS A N 7
ATOM 11620 C CA . LYS A 1 64 ? 10.222 8.876 2.476 1.00 4.33 64 LYS A CA 7
ATOM 11621 C C . LYS A 1 64 ? 8.896 8.365 3.040 1.00 14.13 64 LYS A C 7
ATOM 11622 O O . LYS A 1 64 ? 8.820 7.468 3.891 1.00 31.43 64 LYS A O 7
ATOM 11641 N N . LEU A 1 65 ? 7.828 8.964 2.529 1.00 41.32 65 LEU A N 7
ATOM 11642 C CA . LEU A 1 65 ? 6.452 8.788 2.958 1.00 65.04 65 LEU A CA 7
ATOM 11643 C C . LEU A 1 65 ? 5.643 8.555 1.687 1.00 44.52 65 LEU A C 7
ATOM 11644 O O . LEU A 1 65 ? 6.015 9.055 0.622 1.00 52.31 65 LEU A O 7
ATOM 11660 N N . ILE A 1 66 ? 4.563 7.790 1.786 1.00 70.02 66 ILE A N 7
ATOM 11661 C CA . ILE A 1 66 ? 3.592 7.577 0.728 1.00 22.02 66 ILE A CA 7
ATOM 11662 C C . ILE A 1 66 ? 2.279 8.168 1.213 1.00 62.05 66 ILE A C 7
ATOM 11663 O O . ILE A 1 66 ? 1.920 8.039 2.385 1.00 1.54 66 ILE A O 7
ATOM 11679 N N . LYS A 1 67 ? 1.516 8.759 0.305 1.00 33.44 67 LYS A N 7
ATOM 11680 C CA . LYS A 1 67 ? 0.165 9.213 0.552 1.00 72.11 67 LYS A CA 7
ATOM 11681 C C . LYS A 1 67 ? -0.725 8.641 -0.532 1.00 34.20 67 LYS A C 7
ATOM 11682 O O . LYS A 1 67 ? -0.285 8.393 -1.655 1.00 12.41 67 LYS A O 7
ATOM 11701 N N . LEU A 1 68 ? -1.986 8.455 -0.190 1.00 4.43 68 LEU A N 7
ATOM 11702 C CA . LEU A 1 68 ? -3.020 7.898 -1.036 1.00 42.30 68 LEU A CA 7
ATOM 11703 C C . LEU A 1 68 ? -4.038 9.026 -1.151 1.00 25.32 68 LEU A C 7
ATOM 11704 O O . LEU A 1 68 ? -4.442 9.588 -0.123 1.00 70.21 68 LEU A O 7
ATOM 11720 N N . TYR A 1 69 ? -4.365 9.405 -2.385 1.00 14.11 69 TYR A N 7
ATOM 11721 C CA . TYR A 1 69 ? -5.246 10.510 -2.705 1.00 61.12 69 TYR A CA 7
ATOM 11722 C C . TYR A 1 69 ? -6.370 10.017 -3.606 1.00 5.45 69 TYR A C 7
ATOM 11723 O O . TYR A 1 69 ? -6.141 9.340 -4.611 1.00 21.01 69 TYR A O 7
ATOM 11741 N N . ASP A 1 70 ? -7.604 10.382 -3.277 1.00 24.43 70 ASP A N 7
ATOM 11742 C CA . ASP A 1 70 ? -8.725 10.066 -4.151 1.00 13.15 70 ASP A CA 7
ATOM 11743 C C . ASP A 1 70 ? -8.805 11.008 -5.345 1.00 1.14 70 ASP A C 7
ATOM 11744 O O . ASP A 1 70 ? -7.932 11.845 -5.595 1.00 24.11 70 ASP A O 7
ATOM 11753 N N . LYS A 1 71 ? -9.891 10.833 -6.091 1.00 71.03 71 LYS A N 7
ATOM 11754 C CA . LYS A 1 71 ? -10.211 11.625 -7.272 1.00 31.03 71 LYS A CA 7
ATOM 11755 C C . LYS A 1 71 ? -10.327 13.117 -6.956 1.00 52.41 71 LYS A C 7
ATOM 11756 O O . LYS A 1 71 ? -9.862 13.930 -7.755 1.00 4.54 71 LYS A O 7
ATOM 11775 N N . GLU A 1 72 ? -10.884 13.483 -5.800 1.00 31.23 72 GLU A N 7
ATOM 11776 C CA . GLU A 1 72 ? -11.001 14.855 -5.314 1.00 33.11 72 GLU A CA 7
ATOM 11777 C C . GLU A 1 72 ? -9.696 15.318 -4.649 1.00 65.01 72 GLU A C 7
ATOM 11778 O O . GLU A 1 72 ? -9.637 16.416 -4.103 1.00 70.22 72 GLU A O 7
ATOM 11790 N N . GLU A 1 73 ? -8.632 14.515 -4.692 1.00 52.21 73 GLU A N 7
ATOM 11791 C CA . GLU A 1 73 ? -7.384 14.717 -3.970 1.00 44.22 73 GLU A CA 7
ATOM 11792 C C . GLU A 1 73 ? -7.613 14.992 -2.485 1.00 2.44 73 GLU A C 7
ATOM 11793 O O . GLU A 1 73 ? -6.894 15.773 -1.860 1.00 5.11 73 GLU A O 7
ATOM 11805 N N . HIS A 1 74 ? -8.571 14.297 -1.883 1.00 64.00 74 HIS A N 7
ATOM 11806 C CA . HIS A 1 74 ? -8.546 14.087 -0.453 1.00 34.41 74 HIS A CA 7
ATOM 11807 C C . HIS A 1 74 ? -7.381 13.172 -0.155 1.00 51.14 74 HIS A C 7
ATOM 11808 O O . HIS A 1 74 ? -7.323 12.048 -0.653 1.00 72.31 74 HIS A O 7
ATOM 11822 N N . CYS A 1 75 ? -6.462 13.670 0.658 1.00 63.34 75 CYS A N 7
ATOM 11823 C CA . CYS A 1 75 ? -5.540 12.853 1.407 1.00 2.54 75 CYS A CA 7
ATOM 11824 C C . CYS A 1 75 ? -6.350 11.937 2.328 1.00 62.44 75 CYS A C 7
ATOM 11825 O O . CYS A 1 75 ? -6.901 12.429 3.314 1.00 45.41 75 CYS A O 7
ATOM 11833 N N . THR A 1 76 ? -6.490 10.650 1.993 1.00 64.23 76 THR A N 7
ATOM 11834 C CA . THR A 1 76 ? -7.270 9.734 2.823 1.00 71.31 76 THR A CA 7
ATOM 11835 C C . THR A 1 76 ? -6.360 9.126 3.892 1.00 13.23 76 THR A C 7
ATOM 11836 O O . THR A 1 76 ? -6.723 9.079 5.063 1.00 43.22 76 THR A O 7
ATOM 11847 N N . GLU A 1 77 ? -5.150 8.687 3.514 1.00 70.34 77 GLU A N 7
ATOM 11848 C CA . GLU A 1 77 ? -4.156 8.240 4.481 1.00 73.21 77 GLU A CA 7
ATOM 11849 C C . GLU A 1 77 ? -2.726 8.428 3.985 1.00 53.11 77 GLU A C 7
ATOM 11850 O O . GLU A 1 77 ? -2.498 8.666 2.791 1.00 53.40 77 GLU A O 7
ATOM 11862 N N . GLN A 1 78 ? -1.754 8.340 4.897 1.00 25.13 78 GLN A N 7
ATOM 11863 C CA . GLN A 1 78 ? -0.355 8.597 4.619 1.00 74.02 78 GLN A CA 7
ATOM 11864 C C . GLN A 1 78 ? 0.550 7.736 5.527 1.00 31.04 78 GLN A C 7
ATOM 11865 O O . GLN A 1 78 ? 0.600 8.004 6.729 1.00 21.00 78 GLN A O 7
ATOM 11879 N N . TYR A 1 79 ? 1.243 6.723 4.993 1.00 10.51 79 TYR A N 7
ATOM 11880 C CA . TYR A 1 79 ? 2.183 5.893 5.751 1.00 21.42 79 TYR A CA 7
ATOM 11881 C C . TYR A 1 79 ? 3.609 6.389 5.518 1.00 25.32 79 TYR A C 7
ATOM 11882 O O . TYR A 1 79 ? 3.941 6.810 4.406 1.00 50.53 79 TYR A O 7
ATOM 11900 N N . HIS A 1 80 ? 4.505 6.226 6.494 1.00 63.42 80 HIS A N 7
ATOM 11901 C CA . HIS A 1 80 ? 5.936 6.276 6.192 1.00 61.42 80 HIS A CA 7
ATOM 11902 C C . HIS A 1 80 ? 6.320 4.939 5.530 1.00 2.52 80 HIS A C 7
ATOM 11903 O O . HIS A 1 80 ? 5.754 3.896 5.873 1.00 61.45 80 HIS A O 7
ATOM 11917 N N . ILE A 1 81 ? 7.322 4.924 4.640 1.00 11.20 81 ILE A N 7
ATOM 11918 C CA . ILE A 1 81 ? 7.952 3.678 4.200 1.00 32.21 81 ILE A CA 7
ATOM 11919 C C . ILE A 1 81 ? 9.159 3.436 5.100 1.00 3.34 81 ILE A C 7
ATOM 11920 O O . ILE A 1 81 ? 10.025 4.311 5.226 1.00 41.54 81 ILE A O 7
ATOM 11936 N N . LEU A 1 82 ? 9.262 2.234 5.665 1.00 30.42 82 LEU A N 7
ATOM 11937 C CA . LEU A 1 82 ? 10.434 1.781 6.403 1.00 22.42 82 LEU A CA 7
ATOM 11938 C C . LEU A 1 82 ? 11.353 0.970 5.503 1.00 32.42 82 LEU A C 7
ATOM 11939 O O . LEU A 1 82 ? 12.487 1.380 5.277 1.00 71.14 82 LEU A O 7
ATOM 11955 N N . LYS A 1 83 ? 10.908 -0.177 4.991 1.00 24.10 83 LYS A N 7
ATOM 11956 C CA . LYS A 1 83 ? 11.769 -1.126 4.293 1.00 52.52 83 LYS A CA 7
ATOM 11957 C C . LYS A 1 83 ? 10.930 -1.852 3.276 1.00 53.31 83 LYS A C 7
ATOM 11958 O O . LYS A 1 83 ? 9.808 -2.240 3.580 1.00 30.04 83 LYS A O 7
ATOM 11977 N N . LEU A 1 84 ? 11.445 -2.019 2.069 1.00 21.34 84 LEU A N 7
ATOM 11978 C CA . LEU A 1 84 ? 10.722 -2.555 0.919 1.00 25.12 84 LEU A CA 7
ATOM 11979 C C . LEU A 1 84 ? 11.707 -3.472 0.222 1.00 43.23 84 LEU A C 7
ATOM 11980 O O . LEU A 1 84 ? 12.857 -3.070 0.055 1.00 23.10 84 LEU A O 7
ATOM 11996 N N . THR A 1 85 ? 11.291 -4.679 -0.135 1.00 4.50 85 THR A N 7
ATOM 11997 C CA . THR A 1 85 ? 12.149 -5.640 -0.813 1.00 22.31 85 THR A CA 7
ATOM 11998 C C . THR A 1 85 ? 11.378 -6.332 -1.940 1.00 33.30 85 THR A C 7
ATOM 11999 O O . THR A 1 85 ? 10.214 -6.024 -2.209 1.00 30.21 85 THR A O 7
ATOM 12010 N N . SER A 1 86 ? 12.011 -7.311 -2.580 1.00 24.12 86 SER A N 7
ATOM 12011 C CA . SER A 1 86 ? 11.455 -8.152 -3.627 1.00 34.24 86 SER A CA 7
ATOM 12012 C C . SER A 1 86 ? 10.166 -8.882 -3.242 1.00 21.21 86 SER A C 7
ATOM 12013 O O . SER A 1 86 ? 9.449 -9.327 -4.142 1.00 42.51 86 SER A O 7
ATOM 12021 N N . LYS A 1 87 ? 9.846 -9.004 -1.949 1.00 65.42 87 LYS A N 7
ATOM 12022 C CA . LYS A 1 87 ? 8.606 -9.606 -1.455 1.00 45.54 87 LYS A CA 7
ATOM 12023 C C . LYS A 1 87 ? 7.983 -8.780 -0.343 1.00 3.13 87 LYS A C 7
ATOM 12024 O O . LYS A 1 87 ? 6.786 -8.897 -0.126 1.00 53.51 87 LYS A O 7
ATOM 12043 N N . GLU A 1 88 ? 8.761 -7.993 0.393 1.00 74.05 88 GLU A N 7
ATOM 12044 C CA . GLU A 1 88 ? 8.403 -7.574 1.736 1.00 51.51 88 GLU A CA 7
ATOM 12045 C C . GLU A 1 88 ? 8.101 -6.076 1.718 1.00 51.52 88 GLU A C 7
ATOM 12046 O O . GLU A 1 88 ? 8.809 -5.304 1.064 1.00 52.34 88 GLU A O 7
ATOM 12058 N N . MET A 1 89 ? 7.076 -5.634 2.446 1.00 1.34 89 MET A N 7
ATOM 12059 C CA . MET A 1 89 ? 6.790 -4.220 2.670 1.00 45.14 89 MET A CA 7
ATOM 12060 C C . MET A 1 89 ? 6.784 -3.962 4.171 1.00 64.24 89 MET A C 7
ATOM 12061 O O . MET A 1 89 ? 6.486 -4.853 4.967 1.00 10.22 89 MET A O 7
ATOM 12075 N N . LYS A 1 90 ? 7.093 -2.721 4.539 1.00 1.20 90 LYS A N 7
ATOM 12076 C CA . LYS A 1 90 ? 6.870 -2.161 5.856 1.00 44.43 90 LYS A CA 7
ATOM 12077 C C . LYS A 1 90 ? 6.391 -0.745 5.698 1.00 22.14 90 LYS A C 7
ATOM 12078 O O . LYS A 1 90 ? 7.198 0.183 5.569 1.00 25.11 90 LYS A O 7
ATOM 12097 N N . TRP A 1 91 ? 5.071 -0.597 5.649 1.00 4.52 91 TRP A N 7
ATOM 12098 C CA . TRP A 1 91 ? 4.455 0.687 5.904 1.00 5.24 91 TRP A CA 7
ATOM 12099 C C . TRP A 1 91 ? 4.509 0.887 7.423 1.00 52.44 91 TRP A C 7
ATOM 12100 O O . TRP A 1 91 ? 4.516 -0.072 8.203 1.00 53.33 91 TRP A O 7
ATOM 12121 N N . GLU A 1 92 ? 4.567 2.141 7.843 1.00 32.10 92 GLU A N 7
ATOM 12122 C CA . GLU A 1 92 ? 4.545 2.559 9.230 1.00 11.50 92 GLU A CA 7
ATOM 12123 C C . GLU A 1 92 ? 3.473 3.625 9.318 1.00 30.10 92 GLU A C 7
ATOM 12124 O O . GLU A 1 92 ? 3.389 4.462 8.420 1.00 13.40 92 GLU A O 7
ATOM 12136 N N . ASN A 1 93 ? 2.653 3.561 10.370 1.00 64.34 93 ASN A N 7
ATOM 12137 C CA . ASN A 1 93 ? 1.450 4.327 10.530 1.00 13.51 93 ASN A CA 7
ATOM 12138 C C . ASN A 1 93 ? 1.653 5.796 10.177 1.00 45.22 93 ASN A C 7
ATOM 12139 O O . ASN A 1 93 ? 0.955 6.269 9.280 1.00 13.42 93 ASN A O 7
ATOM 12150 N N . ALA A 1 94 ? 2.589 6.491 10.817 1.00 45.35 94 ALA A N 7
ATOM 12151 C CA . ALA A 1 94 ? 2.869 7.925 10.692 1.00 65.14 94 ALA A CA 7
ATOM 12152 C C . ALA A 1 94 ? 1.699 8.822 11.129 1.00 63.04 94 ALA A C 7
ATOM 12153 O O . ALA A 1 94 ? 1.896 9.715 11.947 1.00 62.41 94 ALA A O 7
ATOM 12160 N N . SER A 1 95 ? 0.496 8.581 10.625 1.00 32.32 95 SER A N 7
ATOM 12161 C CA . SER A 1 95 ? -0.730 9.313 10.869 1.00 4.43 95 SER A CA 7
ATOM 12162 C C . SER A 1 95 ? -1.607 8.478 11.831 1.00 3.53 95 SER A C 7
ATOM 12163 O O . SER A 1 95 ? -2.473 7.724 11.374 1.00 73.05 95 SER A O 7
ATOM 12171 N N . PRO A 1 96 ? -1.428 8.569 13.163 1.00 44.45 96 PRO A N 7
ATOM 12172 C CA . PRO A 1 96 ? -2.151 7.793 14.184 1.00 1.54 96 PRO A CA 7
ATOM 12173 C C . PRO A 1 96 ? -3.608 8.238 14.377 1.00 24.04 96 PRO A C 7
ATOM 12174 O O . PRO A 1 96 ? -4.297 7.768 15.288 1.00 25.05 96 PRO A O 7
ATOM 12185 N N . LYS A 1 97 ? -4.012 9.287 13.665 1.00 54.14 97 LYS A N 7
ATOM 12186 C CA . LYS A 1 97 ? -5.204 10.103 13.895 1.00 62.11 97 LYS A CA 7
ATOM 12187 C C . LYS A 1 97 ? -6.049 10.284 12.639 1.00 73.33 97 LYS A C 7
ATOM 12188 O O . LYS A 1 97 ? -7.108 10.910 12.666 1.00 22.32 97 LYS A O 7
ATOM 12207 N N . ASP A 1 98 ? -5.509 9.792 11.536 1.00 65.02 98 ASP A N 7
ATOM 12208 C CA . ASP A 1 98 ? -5.964 9.968 10.169 1.00 63.24 98 ASP A CA 7
ATOM 12209 C C . ASP A 1 98 ? -6.524 8.632 9.692 1.00 33.31 98 ASP A C 7
ATOM 12210 O O . ASP A 1 98 ? -7.426 8.597 8.861 1.00 70.10 98 ASP A O 7
ATOM 12219 N N . GLY A 1 99 ? -6.004 7.534 10.258 1.00 70.43 99 GLY A N 7
ATOM 12220 C CA . GLY A 1 99 ? -6.282 6.174 9.835 1.00 30.41 99 GLY A CA 7
ATOM 12221 C C . GLY A 1 99 ? -5.111 5.675 9.005 1.00 43.13 99 GLY A C 7
ATOM 12222 O O . GLY A 1 99 ? -5.126 5.813 7.787 1.00 10.24 99 GLY A O 7
ATOM 12226 N N . ASN A 1 100 ? -4.070 5.118 9.622 1.00 71.03 100 ASN A N 7
ATOM 12227 C CA . ASN A 1 100 ? -3.029 4.318 8.958 1.00 52.12 100 ASN A CA 7
ATOM 12228 C C . ASN A 1 100 ? -2.743 3.125 9.877 1.00 12.10 100 ASN A C 7
ATOM 12229 O O . ASN A 1 100 ? -3.172 3.142 11.030 1.00 41.10 100 ASN A O 7
ATOM 12240 N N . SER A 1 101 ? -1.930 2.156 9.464 1.00 5.34 101 SER A N 7
ATOM 12241 C CA . SER A 1 101 ? -1.564 0.977 10.256 1.00 21.03 101 SER A CA 7
ATOM 12242 C C . SER A 1 101 ? -0.103 0.601 9.979 1.00 51.32 101 SER A C 7
ATOM 12243 O O . SER A 1 101 ? 0.508 1.147 9.063 1.00 61.03 101 SER A O 7
ATOM 12251 N N . ASP A 1 102 ? 0.448 -0.353 10.728 1.00 4.10 102 ASP A N 7
ATOM 12252 C CA . ASP A 1 102 ? 1.882 -0.675 10.763 1.00 65.21 102 ASP A CA 7
ATOM 12253 C C . ASP A 1 102 ? 2.177 -2.041 10.121 1.00 70.12 102 ASP A C 7
ATOM 12254 O O . ASP A 1 102 ? 3.149 -2.721 10.466 1.00 52.54 102 ASP A O 7
ATOM 12263 N N . LYS A 1 103 ? 1.301 -2.488 9.219 1.00 73.22 103 LYS A N 7
ATOM 12264 C CA . LYS A 1 103 ? 1.315 -3.848 8.672 1.00 65.33 103 LYS A CA 7
ATOM 12265 C C . LYS A 1 103 ? 2.469 -4.075 7.694 1.00 72.24 103 LYS A C 7
ATOM 12266 O O . LYS A 1 103 ? 3.209 -3.147 7.351 1.00 44.13 103 LYS A O 7
ATOM 12285 N N . ARG A 1 104 ? 2.595 -5.304 7.188 1.00 41.44 104 ARG A N 7
ATOM 12286 C CA . ARG A 1 104 ? 3.655 -5.689 6.270 1.00 1.21 104 ARG A CA 7
ATOM 12287 C C . ARG A 1 104 ? 3.096 -6.533 5.132 1.00 10.21 104 ARG A C 7
ATOM 12288 O O . ARG A 1 104 ? 3.036 -7.754 5.218 1.00 22.43 104 ARG A O 7
ATOM 12309 N N . LEU A 1 105 ? 2.686 -5.855 4.058 1.00 54.34 105 LEU A N 7
ATOM 12310 C CA . LEU A 1 105 ? 2.164 -6.488 2.851 1.00 10.30 105 LEU A CA 7
ATOM 12311 C C . LEU A 1 105 ? 3.292 -7.356 2.306 1.00 72.41 105 LEU A C 7
ATOM 12312 O O . LEU A 1 105 ? 4.397 -6.856 2.087 1.00 52.12 105 LEU A O 7
ATOM 12328 N N . GLU A 1 106 ? 3.042 -8.640 2.070 1.00 23.13 106 GLU A N 7
ATOM 12329 C CA . GLU A 1 106 ? 4.083 -9.550 1.596 1.00 5.53 106 GLU A CA 7
ATOM 12330 C C . GLU A 1 106 ? 3.725 -9.983 0.187 1.00 11.21 106 GLU A C 7
ATOM 12331 O O . GLU A 1 106 ? 3.216 -11.082 -0.051 1.00 51.41 106 GLU A O 7
ATOM 12343 N N . LYS A 1 107 ? 3.990 -9.072 -0.749 1.00 12.10 107 LYS A N 7
ATOM 12344 C CA . LYS A 1 107 ? 3.688 -9.228 -2.159 1.00 64.15 107 LYS A CA 7
ATOM 12345 C C . LYS A 1 107 ? 2.230 -9.629 -2.362 1.00 73.34 107 LYS A C 7
ATOM 12346 O O . LYS A 1 107 ? 1.395 -9.341 -1.515 1.00 25.40 107 LYS A O 7
ATOM 12365 N N . TYR A 1 108 ? 1.866 -10.110 -3.540 1.00 74.34 108 TYR A N 7
ATOM 12366 C CA . TYR A 1 108 ? 0.509 -10.506 -3.887 1.00 3.23 108 TYR A CA 7
ATOM 12367 C C . TYR A 1 108 ? 0.371 -12.024 -3.821 1.00 25.22 108 TYR A C 7
ATOM 12368 O O . TYR A 1 108 ? 0.718 -12.712 -4.781 1.00 14.31 108 TYR A O 7
ATOM 12386 N N . ASN A 1 109 ? -0.102 -12.551 -2.688 1.00 43.21 109 ASN A N 7
ATOM 12387 C CA . ASN A 1 109 ? -0.231 -13.998 -2.463 1.00 1.43 109 ASN A CA 7
ATOM 12388 C C . ASN A 1 109 ? -1.684 -14.483 -2.627 1.00 22.43 109 ASN A C 7
ATOM 12389 O O . ASN A 1 109 ? -2.240 -15.159 -1.758 1.00 24.32 109 ASN A O 7
ATOM 12400 N N . ASP A 1 110 ? -2.281 -14.118 -3.767 1.00 23.41 110 ASP A N 7
ATOM 12401 C CA . ASP A 1 110 ? -3.611 -14.498 -4.278 1.00 1.41 110 ASP A CA 7
ATOM 12402 C C . ASP A 1 110 ? -4.779 -14.155 -3.357 1.00 72.43 110 ASP A C 7
ATOM 12403 O O . ASP A 1 110 ? -5.560 -15.030 -2.931 1.00 12.45 110 ASP A O 7
ATOM 12412 N N . GLY A 1 1 ? 18.704 -7.467 -10.891 1.00 21.22 1 GLY A N 8
ATOM 12413 C CA . GLY A 1 1 ? 17.757 -6.741 -10.032 1.00 62.22 1 GLY A CA 8
ATOM 12414 C C . GLY A 1 1 ? 18.529 -6.085 -8.910 1.00 65.13 1 GLY A C 8
ATOM 12415 O O . GLY A 1 1 ? 19.636 -5.607 -9.153 1.00 65.44 1 GLY A O 8
ATOM 12419 N N . ASP A 1 2 ? 17.975 -6.033 -7.700 1.00 5.12 2 ASP A N 8
ATOM 12420 C CA . ASP A 1 2 ? 18.716 -5.631 -6.505 1.00 41.43 2 ASP A CA 8
ATOM 12421 C C . ASP A 1 2 ? 17.896 -6.100 -5.304 1.00 74.54 2 ASP A C 8
ATOM 12422 O O . ASP A 1 2 ? 16.770 -5.633 -5.101 1.00 23.51 2 ASP A O 8
ATOM 12431 N N . GLU A 1 3 ? 18.364 -7.114 -4.582 1.00 33.44 3 GLU A N 8
ATOM 12432 C CA . GLU A 1 3 ? 17.567 -7.875 -3.627 1.00 52.43 3 GLU A CA 8
ATOM 12433 C C . GLU A 1 3 ? 18.377 -8.079 -2.349 1.00 12.23 3 GLU A C 8
ATOM 12434 O O . GLU A 1 3 ? 18.762 -9.201 -2.008 1.00 12.33 3 GLU A O 8
ATOM 12446 N N . ASP A 1 4 ? 18.619 -6.998 -1.614 1.00 72.12 4 ASP A N 8
ATOM 12447 C CA . ASP A 1 4 ? 19.437 -7.007 -0.406 1.00 10.55 4 ASP A CA 8
ATOM 12448 C C . ASP A 1 4 ? 18.767 -6.158 0.665 1.00 23.21 4 ASP A C 8
ATOM 12449 O O . ASP A 1 4 ? 19.367 -5.293 1.296 1.00 1.35 4 ASP A O 8
ATOM 12458 N N . ASP A 1 5 ? 17.475 -6.428 0.852 1.00 74.41 5 ASP A N 8
ATOM 12459 C CA . ASP A 1 5 ? 16.706 -5.956 2.006 1.00 12.11 5 ASP A CA 8
ATOM 12460 C C . ASP A 1 5 ? 16.547 -4.427 1.976 1.00 12.33 5 ASP A C 8
ATOM 12461 O O . ASP A 1 5 ? 16.412 -3.759 3.004 1.00 43.22 5 ASP A O 8
ATOM 12470 N N . LYS A 1 6 ? 16.572 -3.845 0.776 1.00 10.31 6 LYS A N 8
ATOM 12471 C CA . LYS A 1 6 ? 16.758 -2.428 0.498 1.00 54.41 6 LYS A CA 8
ATOM 12472 C C . LYS A 1 6 ? 15.590 -1.919 -0.331 1.00 61.43 6 LYS A C 8
ATOM 12473 O O . LYS A 1 6 ? 15.039 -2.664 -1.146 1.00 50.14 6 LYS A O 8
ATOM 12492 N N . VAL A 1 7 ? 15.233 -0.657 -0.124 1.00 24.04 7 VAL A N 8
ATOM 12493 C CA . VAL A 1 7 ? 14.089 -0.036 -0.771 1.00 22.43 7 VAL A CA 8
ATOM 12494 C C . VAL A 1 7 ? 14.423 0.061 -2.255 1.00 1.41 7 VAL A C 8
ATOM 12495 O O . VAL A 1 7 ? 15.532 0.471 -2.615 1.00 11.43 7 VAL A O 8
ATOM 12508 N N . GLU A 1 8 ? 13.503 -0.388 -3.104 1.00 72.33 8 GLU A N 8
ATOM 12509 C CA . GLU A 1 8 ? 13.685 -0.429 -4.550 1.00 62.24 8 GLU A CA 8
ATOM 12510 C C . GLU A 1 8 ? 12.475 0.177 -5.259 1.00 32.43 8 GLU A C 8
ATOM 12511 O O . GLU A 1 8 ? 11.329 -0.163 -4.952 1.00 31.43 8 GLU A O 8
ATOM 12523 N N . ILE A 1 9 ? 12.743 1.048 -6.233 1.00 33.21 9 ILE A N 8
ATOM 12524 C CA . ILE A 1 9 ? 11.772 1.631 -7.150 1.00 31.31 9 ILE A CA 8
ATOM 12525 C C . ILE A 1 9 ? 10.989 0.528 -7.880 1.00 14.45 9 ILE A C 8
ATOM 12526 O O . ILE A 1 9 ? 9.768 0.477 -7.703 1.00 51.33 9 ILE A O 8
ATOM 12542 N N . PRO A 1 10 ? 11.610 -0.375 -8.667 1.00 63.10 10 PRO A N 8
ATOM 12543 C CA . PRO A 1 10 ? 10.856 -1.352 -9.453 1.00 45.13 10 PRO A CA 8
ATOM 12544 C C . PRO A 1 10 ? 10.117 -2.353 -8.561 1.00 53.02 10 PRO A C 8
ATOM 12545 O O . PRO A 1 10 ? 9.083 -2.907 -8.950 1.00 65.23 10 PRO A O 8
ATOM 12556 N N . GLN A 1 11 ? 10.617 -2.583 -7.344 1.00 42.00 11 GLN A N 8
ATOM 12557 C CA . GLN A 1 11 ? 9.989 -3.488 -6.400 1.00 13.32 11 GLN A CA 8
ATOM 12558 C C . GLN A 1 11 ? 8.690 -2.897 -5.845 1.00 54.43 11 GLN A C 8
ATOM 12559 O O . GLN A 1 11 ? 7.894 -3.653 -5.304 1.00 61.50 11 GLN A O 8
ATOM 12573 N N . LEU A 1 12 ? 8.402 -1.598 -6.016 1.00 31.25 12 LEU A N 8
ATOM 12574 C CA . LEU A 1 12 ? 7.088 -1.041 -5.695 1.00 52.10 12 LEU A CA 8
ATOM 12575 C C . LEU A 1 12 ? 6.038 -1.507 -6.696 1.00 14.24 12 LEU A C 8
ATOM 12576 O O . LEU A 1 12 ? 5.016 -2.045 -6.280 1.00 2.15 12 LEU A O 8
ATOM 12592 N N . VAL A 1 13 ? 6.280 -1.289 -7.987 1.00 22.55 13 VAL A N 8
ATOM 12593 C CA . VAL A 1 13 ? 5.271 -1.195 -9.048 1.00 2.05 13 VAL A CA 8
ATOM 12594 C C . VAL A 1 13 ? 4.437 -2.480 -9.249 1.00 70.44 13 VAL A C 8
ATOM 12595 O O . VAL A 1 13 ? 3.388 -2.438 -9.887 1.00 24.13 13 VAL A O 8
ATOM 12608 N N . GLY A 1 14 ? 4.858 -3.613 -8.696 1.00 5.03 14 GLY A N 8
ATOM 12609 C CA . GLY A 1 14 ? 4.076 -4.833 -8.544 1.00 53.34 14 GLY A CA 8
ATOM 12610 C C . GLY A 1 14 ? 2.906 -4.745 -7.559 1.00 1.43 14 GLY A C 8
ATOM 12611 O O . GLY A 1 14 ? 2.491 -3.684 -7.075 1.00 65.34 14 GLY A O 8
ATOM 12615 N N . LYS A 1 15 ? 2.349 -5.924 -7.287 1.00 12.13 15 LYS A N 8
ATOM 12616 C CA . LYS A 1 15 ? 1.142 -6.143 -6.500 1.00 34.34 15 LYS A CA 8
ATOM 12617 C C . LYS A 1 15 ? 1.540 -6.566 -5.082 1.00 1.12 15 LYS A C 8
ATOM 12618 O O . LYS A 1 15 ? 2.562 -7.239 -4.897 1.00 14.02 15 LYS A O 8
ATOM 12637 N N . TRP A 1 16 ? 0.698 -6.258 -4.097 1.00 14.45 16 TRP A N 8
ATOM 12638 C CA . TRP A 1 16 ? 1.000 -6.369 -2.676 1.00 52.24 16 TRP A CA 8
ATOM 12639 C C . TRP A 1 16 ? -0.232 -6.854 -1.914 1.00 54.40 16 TRP A C 8
ATOM 12640 O O . TRP A 1 16 ? -1.223 -6.125 -1.805 1.00 43.21 16 TRP A O 8
ATOM 12661 N N . ILE A 1 17 ? -0.215 -8.088 -1.411 1.00 51.32 17 ILE A N 8
ATOM 12662 C CA . ILE A 1 17 ? -1.336 -8.650 -0.673 1.00 74.41 17 ILE A CA 8
ATOM 12663 C C . ILE A 1 17 ? -1.355 -8.023 0.731 1.00 25.51 17 ILE A C 8
ATOM 12664 O O . ILE A 1 17 ? -0.302 -7.807 1.340 1.00 13.23 17 ILE A O 8
ATOM 12680 N N . VAL A 1 18 ? -2.544 -7.757 1.274 1.00 32.51 18 VAL A N 8
ATOM 12681 C CA . VAL A 1 18 ? -2.730 -7.301 2.656 1.00 44.14 18 VAL A CA 8
ATOM 12682 C C . VAL A 1 18 ? -3.467 -8.427 3.372 1.00 51.22 18 VAL A C 8
ATOM 12683 O O . VAL A 1 18 ? -4.647 -8.360 3.716 1.00 42.12 18 VAL A O 8
ATOM 12696 N N . LYS A 1 19 ? -2.750 -9.532 3.481 1.00 32.24 19 LYS A N 8
ATOM 12697 C CA . LYS A 1 19 ? -3.204 -10.773 4.104 1.00 72.32 19 LYS A CA 8
ATOM 12698 C C . LYS A 1 19 ? -2.247 -11.173 5.232 1.00 74.02 19 LYS A C 8
ATOM 12699 O O . LYS A 1 19 ? -2.080 -12.352 5.526 1.00 43.21 19 LYS A O 8
ATOM 12718 N N . GLU A 1 20 ? -1.539 -10.210 5.824 1.00 12.11 20 GLU A N 8
ATOM 12719 C CA . GLU A 1 20 ? -0.349 -10.511 6.609 1.00 64.40 20 GLU A CA 8
ATOM 12720 C C . GLU A 1 20 ? -0.042 -9.359 7.603 1.00 32.42 20 GLU A C 8
ATOM 12721 O O . GLU A 1 20 ? 0.533 -8.340 7.218 1.00 14.55 20 GLU A O 8
ATOM 12733 N N . PRO A 1 21 ? -0.472 -9.434 8.871 1.00 12.14 21 PRO A N 8
ATOM 12734 C CA . PRO A 1 21 ? -1.399 -10.435 9.358 1.00 2.12 21 PRO A CA 8
ATOM 12735 C C . PRO A 1 21 ? -2.771 -10.221 8.712 1.00 0.44 21 PRO A C 8
ATOM 12736 O O . PRO A 1 21 ? -3.085 -9.131 8.219 1.00 33.24 21 PRO A O 8
ATOM 12747 N N . VAL A 1 22 ? -3.596 -11.257 8.695 1.00 62.34 22 VAL A N 8
ATOM 12748 C CA . VAL A 1 22 ? -4.893 -11.242 8.036 1.00 55.30 22 VAL A CA 8
ATOM 12749 C C . VAL A 1 22 ? -5.990 -10.868 9.040 1.00 0.33 22 VAL A C 8
ATOM 12750 O O . VAL A 1 22 ? -5.791 -10.908 10.259 1.00 32.01 22 VAL A O 8
ATOM 12763 N N . LEU A 1 23 ? -7.122 -10.406 8.504 1.00 33.33 23 LEU A N 8
ATOM 12764 C CA . LEU A 1 23 ? -8.293 -9.956 9.237 1.00 75.22 23 LEU A CA 8
ATOM 12765 C C . LEU A 1 23 ? -9.355 -11.048 9.169 1.00 13.43 23 LEU A C 8
ATOM 12766 O O . LEU A 1 23 ? -9.246 -12.001 8.395 1.00 52.40 23 LEU A O 8
ATOM 12782 N N . GLN A 1 24 ? -10.410 -10.895 9.962 1.00 3.31 24 GLN A N 8
ATOM 12783 C CA . GLN A 1 24 ? -11.491 -11.860 10.054 1.00 40.41 24 GLN A CA 8
ATOM 12784 C C . GLN A 1 24 ? -12.578 -11.605 9.009 1.00 44.51 24 GLN A C 8
ATOM 12785 O O . GLN A 1 24 ? -12.418 -10.803 8.084 1.00 24.11 24 GLN A O 8
ATOM 12799 N N . ASP A 1 25 ? -13.662 -12.362 9.142 1.00 74.31 25 ASP A N 8
ATOM 12800 C CA . ASP A 1 25 ? -14.889 -12.413 8.372 1.00 44.14 25 ASP A CA 8
ATOM 12801 C C . ASP A 1 25 ? -14.554 -12.825 6.951 1.00 25.32 25 ASP A C 8
ATOM 12802 O O . ASP A 1 25 ? -14.527 -14.016 6.649 1.00 63.40 25 ASP A O 8
ATOM 12811 N N . ASP A 1 26 ? -14.189 -11.857 6.126 1.00 61.24 26 ASP A N 8
ATOM 12812 C CA . ASP A 1 26 ? -13.739 -12.005 4.747 1.00 33.21 26 ASP A CA 8
ATOM 12813 C C . ASP A 1 26 ? -12.947 -10.780 4.271 1.00 14.23 26 ASP A C 8
ATOM 12814 O O . ASP A 1 26 ? -12.824 -10.513 3.077 1.00 61.50 26 ASP A O 8
ATOM 12823 N N . PHE A 1 27 ? -12.441 -9.969 5.203 1.00 50.10 27 PHE A N 8
ATOM 12824 C CA . PHE A 1 27 ? -11.647 -8.800 4.892 1.00 44.31 27 PHE A CA 8
ATOM 12825 C C . PHE A 1 27 ? -10.305 -9.244 4.303 1.00 70.23 27 PHE A C 8
ATOM 12826 O O . PHE A 1 27 ? -9.495 -9.886 4.977 1.00 21.33 27 PHE A O 8
ATOM 12843 N N . VAL A 1 28 ? -10.087 -8.882 3.042 1.00 25.15 28 VAL A N 8
ATOM 12844 C CA . VAL A 1 28 ? -8.824 -8.999 2.315 1.00 61.52 28 VAL A CA 8
ATOM 12845 C C . VAL A 1 28 ? -8.510 -7.649 1.676 1.00 72.32 28 VAL A C 8
ATOM 12846 O O . VAL A 1 28 ? -9.395 -6.791 1.563 1.00 52.05 28 VAL A O 8
ATOM 12859 N N . THR A 1 29 ? -7.264 -7.431 1.246 1.00 42.22 29 THR A N 8
ATOM 12860 C CA . THR A 1 29 ? -6.953 -6.361 0.302 1.00 30.23 29 THR A CA 8
ATOM 12861 C C . THR A 1 29 ? -5.763 -6.824 -0.544 1.00 30.51 29 THR A C 8
ATOM 12862 O O . THR A 1 29 ? -5.021 -7.739 -0.158 1.00 12.43 29 THR A O 8
ATOM 12873 N N . CYS A 1 30 ? -5.557 -6.176 -1.686 1.00 33.54 30 CYS A N 8
ATOM 12874 C CA . CYS A 1 30 ? -4.473 -6.414 -2.618 1.00 71.32 30 CYS A CA 8
ATOM 12875 C C . CYS A 1 30 ? -4.112 -5.058 -3.227 1.00 11.33 30 CYS A C 8
ATOM 12876 O O . CYS A 1 30 ? -4.684 -4.663 -4.247 1.00 10.12 30 CYS A O 8
ATOM 12884 N N . TYR A 1 31 ? -3.244 -4.280 -2.567 1.00 73.51 31 TYR A N 8
ATOM 12885 C CA . TYR A 1 31 ? -2.781 -3.032 -3.167 1.00 50.03 31 TYR A CA 8
ATOM 12886 C C . TYR A 1 31 ? -2.058 -3.390 -4.459 1.00 44.12 31 TYR A C 8
ATOM 12887 O O . TYR A 1 31 ? -1.451 -4.459 -4.605 1.00 12.45 31 TYR A O 8
ATOM 12905 N N . THR A 1 32 ? -2.088 -2.479 -5.413 1.00 41.11 32 THR A N 8
ATOM 12906 C CA . THR A 1 32 ? -1.230 -2.542 -6.579 1.00 64.42 32 THR A CA 8
ATOM 12907 C C . THR A 1 32 ? -0.891 -1.094 -6.886 1.00 53.43 32 THR A C 8
ATOM 12908 O O . THR A 1 32 ? -1.799 -0.261 -6.988 1.00 62.24 32 THR A O 8
ATOM 12919 N N . PHE A 1 33 ? 0.400 -0.768 -6.950 1.00 72.21 33 PHE A N 8
ATOM 12920 C CA . PHE A 1 33 ? 0.817 0.559 -7.372 1.00 23.32 33 PHE A CA 8
ATOM 12921 C C . PHE A 1 33 ? 1.112 0.514 -8.862 1.00 71.13 33 PHE A C 8
ATOM 12922 O O . PHE A 1 33 ? 0.961 -0.514 -9.530 1.00 62.43 33 PHE A O 8
ATOM 12939 N N . ASN A 1 34 ? 1.432 1.668 -9.420 1.00 23.22 34 ASN A N 8
ATOM 12940 C CA . ASN A 1 34 ? 1.872 1.840 -10.794 1.00 24.45 34 ASN A CA 8
ATOM 12941 C C . ASN A 1 34 ? 3.195 2.594 -10.688 1.00 31.45 34 ASN A C 8
ATOM 12942 O O . ASN A 1 34 ? 3.581 2.989 -9.585 1.00 23.15 34 ASN A O 8
ATOM 12953 N N . ALA A 1 35 ? 3.889 2.832 -11.800 1.00 41.31 35 ALA A N 8
ATOM 12954 C CA . ALA A 1 35 ? 5.031 3.734 -11.738 1.00 42.32 35 ALA A CA 8
ATOM 12955 C C . ALA A 1 35 ? 4.519 5.151 -11.472 1.00 71.14 35 ALA A C 8
ATOM 12956 O O . ALA A 1 35 ? 5.014 5.825 -10.577 1.00 3.45 35 ALA A O 8
ATOM 12963 N N . ASP A 1 36 ? 3.522 5.604 -12.238 1.00 22.23 36 ASP A N 8
ATOM 12964 C CA . ASP A 1 36 ? 3.208 7.031 -12.354 1.00 25.20 36 ASP A CA 8
ATOM 12965 C C . ASP A 1 36 ? 1.760 7.321 -12.770 1.00 2.40 36 ASP A C 8
ATOM 12966 O O . ASP A 1 36 ? 1.433 8.461 -13.089 1.00 74.14 36 ASP A O 8
ATOM 12975 N N . LYS A 1 37 ? 0.871 6.325 -12.784 1.00 42.43 37 LYS A N 8
ATOM 12976 C CA . LYS A 1 37 ? -0.491 6.451 -13.293 1.00 65.21 37 LYS A CA 8
ATOM 12977 C C . LYS A 1 37 ? -1.512 6.620 -12.157 1.00 1.44 37 LYS A C 8
ATOM 12978 O O . LYS A 1 37 ? -2.009 7.727 -11.954 1.00 30.14 37 LYS A O 8
ATOM 12997 N N . THR A 1 38 ? -1.846 5.562 -11.423 1.00 42.32 38 THR A N 8
ATOM 12998 C CA . THR A 1 38 ? -2.843 5.499 -10.355 1.00 44.05 38 THR A CA 8
ATOM 12999 C C . THR A 1 38 ? -2.314 4.473 -9.327 1.00 1.43 38 THR A C 8
ATOM 13000 O O . THR A 1 38 ? -1.113 4.171 -9.303 1.00 53.22 38 THR A O 8
ATOM 13011 N N . TYR A 1 39 ? -3.172 4.006 -8.422 1.00 4.34 39 TYR A N 8
ATOM 13012 C CA . TYR A 1 39 ? -2.991 2.832 -7.575 1.00 30.24 39 TYR A CA 8
ATOM 13013 C C . TYR A 1 39 ? -4.335 2.095 -7.516 1.00 64.32 39 TYR A C 8
ATOM 13014 O O . TYR A 1 39 ? -5.320 2.550 -8.107 1.00 65.11 39 TYR A O 8
ATOM 13032 N N . GLU A 1 40 ? -4.402 0.984 -6.786 1.00 50.41 40 GLU A N 8
ATOM 13033 C CA . GLU A 1 40 ? -5.654 0.337 -6.413 1.00 1.31 40 GLU A CA 8
ATOM 13034 C C . GLU A 1 40 ? -5.674 0.049 -4.913 1.00 25.20 40 GLU A C 8
ATOM 13035 O O . GLU A 1 40 ? -4.628 -0.258 -4.330 1.00 50.22 40 GLU A O 8
ATOM 13047 N N . VAL A 1 41 ? -6.875 0.043 -4.330 1.00 64.35 41 VAL A N 8
ATOM 13048 C CA . VAL A 1 41 ? -7.190 -0.530 -3.026 1.00 71.24 41 VAL A CA 8
ATOM 13049 C C . VAL A 1 41 ? -8.652 -1.002 -3.035 1.00 52.24 41 VAL A C 8
ATOM 13050 O O . VAL A 1 41 ? -9.456 -0.484 -3.812 1.00 12.20 41 VAL A O 8
ATOM 13063 N N . TYR A 1 42 ? -9.021 -1.928 -2.146 1.00 51.03 42 TYR A N 8
ATOM 13064 C CA . TYR A 1 42 ? -10.353 -2.048 -1.558 1.00 11.30 42 TYR A CA 8
ATOM 13065 C C . TYR A 1 42 ? -10.248 -2.896 -0.288 1.00 74.55 42 TYR A C 8
ATOM 13066 O O . TYR A 1 42 ? -9.295 -3.653 -0.148 1.00 65.54 42 TYR A O 8
ATOM 13084 N N . THR A 1 43 ? -11.234 -2.872 0.607 1.00 50.32 43 THR A N 8
ATOM 13085 C CA . THR A 1 43 ? -11.369 -3.903 1.643 1.00 42.33 43 THR A CA 8
ATOM 13086 C C . THR A 1 43 ? -12.860 -4.169 1.835 1.00 71.53 43 THR A C 8
ATOM 13087 O O . THR A 1 43 ? -13.655 -3.233 1.717 1.00 62.23 43 THR A O 8
ATOM 13098 N N . GLY A 1 44 ? -13.259 -5.393 2.176 1.00 65.11 44 GLY A N 8
ATOM 13099 C CA . GLY A 1 44 ? -14.641 -5.719 2.479 1.00 52.35 44 GLY A CA 8
ATOM 13100 C C . GLY A 1 44 ? -15.432 -5.856 1.192 1.00 30.33 44 GLY A C 8
ATOM 13101 O O . GLY A 1 44 ? -15.501 -6.951 0.630 1.00 1.23 44 GLY A O 8
ATOM 13105 N N . SER A 1 45 ? -15.988 -4.740 0.734 1.00 62.22 45 SER A N 8
ATOM 13106 C CA . SER A 1 45 ? -16.997 -4.607 -0.311 1.00 53.34 45 SER A CA 8
ATOM 13107 C C . SER A 1 45 ? -18.319 -5.250 0.130 1.00 33.14 45 SER A C 8
ATOM 13108 O O . SER A 1 45 ? -18.346 -6.038 1.079 1.00 14.20 45 SER A O 8
ATOM 13116 N N . PRO A 1 46 ? -19.439 -4.940 -0.544 1.00 3.10 46 PRO A N 8
ATOM 13117 C CA . PRO A 1 46 ? -20.721 -5.539 -0.199 1.00 13.31 46 PRO A CA 8
ATOM 13118 C C . PRO A 1 46 ? -20.772 -7.027 -0.549 1.00 61.35 46 PRO A C 8
ATOM 13119 O O . PRO A 1 46 ? -21.552 -7.760 0.051 1.00 11.40 46 PRO A O 8
ATOM 13130 N N . LEU A 1 47 ? -19.943 -7.466 -1.506 1.00 32.21 47 LEU A N 8
ATOM 13131 C CA . LEU A 1 47 ? -19.974 -8.812 -2.075 1.00 1.11 47 LEU A CA 8
ATOM 13132 C C . LEU A 1 47 ? -18.593 -9.481 -2.089 1.00 21.50 47 LEU A C 8
ATOM 13133 O O . LEU A 1 47 ? -18.474 -10.621 -2.542 1.00 64.12 47 LEU A O 8
ATOM 13149 N N . SER A 1 48 ? -17.555 -8.799 -1.591 1.00 10.41 48 SER A N 8
ATOM 13150 C CA . SER A 1 48 ? -16.146 -9.026 -1.916 1.00 31.50 48 SER A CA 8
ATOM 13151 C C . SER A 1 48 ? -15.863 -8.770 -3.407 1.00 61.25 48 SER A C 8
ATOM 13152 O O . SER A 1 48 ? -16.720 -8.950 -4.269 1.00 74.22 48 SER A O 8
ATOM 13160 N N . ASN A 1 49 ? -14.665 -8.239 -3.680 1.00 45.14 49 ASN A N 8
ATOM 13161 C CA . ASN A 1 49 ? -14.156 -7.616 -4.916 1.00 45.15 49 ASN A CA 8
ATOM 13162 C C . ASN A 1 49 ? -15.075 -6.611 -5.639 1.00 33.42 49 ASN A C 8
ATOM 13163 O O . ASN A 1 49 ? -14.702 -6.065 -6.677 1.00 1.01 49 ASN A O 8
ATOM 13174 N N . GLY A 1 50 ? -16.236 -6.295 -5.073 1.00 12.23 50 GLY A N 8
ATOM 13175 C CA . GLY A 1 50 ? -17.330 -5.640 -5.771 1.00 12.00 50 GLY A CA 8
ATOM 13176 C C . GLY A 1 50 ? -17.002 -4.232 -6.236 1.00 2.21 50 GLY A C 8
ATOM 13177 O O . GLY A 1 50 ? -17.177 -3.904 -7.414 1.00 30.30 50 GLY A O 8
ATOM 13181 N N . VAL A 1 51 ? -16.539 -3.393 -5.315 1.00 3.20 51 VAL A N 8
ATOM 13182 C CA . VAL A 1 51 ? -16.505 -1.944 -5.492 1.00 54.14 51 VAL A CA 8
ATOM 13183 C C . VAL A 1 51 ? -15.109 -1.406 -5.136 1.00 2.14 51 VAL A C 8
ATOM 13184 O O . VAL A 1 51 ? -14.920 -0.837 -4.050 1.00 14.13 51 VAL A O 8
ATOM 13197 N N . PRO A 1 52 ? -14.116 -1.580 -6.029 1.00 31.43 52 PRO A N 8
ATOM 13198 C CA . PRO A 1 52 ? -12.747 -1.181 -5.757 1.00 30.43 52 PRO A CA 8
ATOM 13199 C C . PRO A 1 52 ? -12.545 0.330 -5.875 1.00 50.02 52 PRO A C 8
ATOM 13200 O O . PRO A 1 52 ? -13.464 1.088 -6.205 1.00 73.35 52 PRO A O 8
ATOM 13211 N N . PHE A 1 53 ? -11.327 0.778 -5.579 1.00 44.42 53 PHE A N 8
ATOM 13212 C CA . PHE A 1 53 ? -10.953 2.176 -5.501 1.00 72.13 53 PHE A CA 8
ATOM 13213 C C . PHE A 1 53 ? -9.645 2.385 -6.257 1.00 2.44 53 PHE A C 8
ATOM 13214 O O . PHE A 1 53 ? -8.727 1.573 -6.145 1.00 62.43 53 PHE A O 8
ATOM 13231 N N . ARG A 1 54 ? -9.554 3.484 -7.005 1.00 51.35 54 ARG A N 8
ATOM 13232 C CA . ARG A 1 54 ? -8.364 3.942 -7.714 1.00 2.12 54 ARG A CA 8
ATOM 13233 C C . ARG A 1 54 ? -8.273 5.467 -7.610 1.00 34.32 54 ARG A C 8
ATOM 13234 O O . ARG A 1 54 ? -9.253 6.170 -7.889 1.00 74.55 54 ARG A O 8
ATOM 13255 N N . GLY A 1 55 ? -7.116 5.982 -7.203 1.00 41.11 55 GLY A N 8
ATOM 13256 C CA . GLY A 1 55 ? -6.851 7.420 -7.088 1.00 62.53 55 GLY A CA 8
ATOM 13257 C C . GLY A 1 55 ? -5.507 7.783 -7.696 1.00 30.32 55 GLY A C 8
ATOM 13258 O O . GLY A 1 55 ? -5.241 7.444 -8.844 1.00 42.32 55 GLY A O 8
ATOM 13262 N N . THR A 1 56 ? -4.627 8.406 -6.920 1.00 50.32 56 THR A N 8
ATOM 13263 C CA . THR A 1 56 ? -3.203 8.479 -7.195 1.00 3.42 56 THR A CA 8
ATOM 13264 C C . THR A 1 56 ? -2.461 8.230 -5.879 1.00 51.34 56 THR A C 8
ATOM 13265 O O . THR A 1 56 ? -2.990 8.493 -4.795 1.00 33.13 56 THR A O 8
ATOM 13276 N N . TYR A 1 57 ? -1.257 7.671 -5.966 1.00 42.23 57 TYR A N 8
ATOM 13277 C CA . TYR A 1 57 ? -0.321 7.629 -4.857 1.00 72.54 57 TYR A CA 8
ATOM 13278 C C . TYR A 1 57 ? 0.691 8.758 -5.060 1.00 50.42 57 TYR A C 8
ATOM 13279 O O . TYR A 1 57 ? 0.923 9.203 -6.190 1.00 65.35 57 TYR A O 8
ATOM 13297 N N . ILE A 1 58 ? 1.340 9.180 -3.982 1.00 51.33 58 ILE A N 8
ATOM 13298 C CA . ILE A 1 58 ? 2.496 10.075 -4.000 1.00 21.30 58 ILE A CA 8
ATOM 13299 C C . ILE A 1 58 ? 3.526 9.460 -3.053 1.00 33.51 58 ILE A C 8
ATOM 13300 O O . ILE A 1 58 ? 3.146 8.884 -2.034 1.00 52.03 58 ILE A O 8
ATOM 13316 N N . ILE A 1 59 ? 4.812 9.585 -3.366 1.00 44.32 59 ILE A N 8
ATOM 13317 C CA . ILE A 1 59 ? 5.934 9.267 -2.491 1.00 60.15 59 ILE A CA 8
ATOM 13318 C C . ILE A 1 59 ? 6.844 10.495 -2.439 1.00 23.20 59 ILE A C 8
ATOM 13319 O O . ILE A 1 59 ? 6.968 11.229 -3.427 1.00 64.11 59 ILE A O 8
ATOM 13335 N N . SER A 1 60 ? 7.453 10.724 -1.276 1.00 22.14 60 SER A N 8
ATOM 13336 C CA . SER A 1 60 ? 8.441 11.771 -1.062 1.00 14.03 60 SER A CA 8
ATOM 13337 C C . SER A 1 60 ? 9.834 11.285 -1.487 1.00 41.15 60 SER A C 8
ATOM 13338 O O . SER A 1 60 ? 10.097 10.083 -1.519 1.00 72.23 60 SER A O 8
ATOM 13346 N N . LEU A 1 61 ? 10.758 12.203 -1.786 1.00 33.20 61 LEU A N 8
ATOM 13347 C CA . LEU A 1 61 ? 12.104 11.834 -2.232 1.00 14.13 61 LEU A CA 8
ATOM 13348 C C . LEU A 1 61 ? 13.022 11.541 -1.047 1.00 41.44 61 LEU A C 8
ATOM 13349 O O . LEU A 1 61 ? 13.514 10.416 -0.930 1.00 31.13 61 LEU A O 8
ATOM 13365 N N . ASP A 1 62 ? 13.282 12.543 -0.196 1.00 63.42 62 ASP A N 8
ATOM 13366 C CA . ASP A 1 62 ? 14.165 12.389 0.967 1.00 52.13 62 ASP A CA 8
ATOM 13367 C C . ASP A 1 62 ? 13.570 11.345 1.904 1.00 31.01 62 ASP A C 8
ATOM 13368 O O . ASP A 1 62 ? 14.245 10.421 2.356 1.00 75.12 62 ASP A O 8
ATOM 13377 N N . GLU A 1 63 ? 12.298 11.560 2.227 1.00 20.05 63 GLU A N 8
ATOM 13378 C CA . GLU A 1 63 ? 11.546 10.828 3.219 1.00 21.12 63 GLU A CA 8
ATOM 13379 C C . GLU A 1 63 ? 10.978 9.576 2.577 1.00 24.23 63 GLU A C 8
ATOM 13380 O O . GLU A 1 63 ? 10.643 9.563 1.393 1.00 22.04 63 GLU A O 8
ATOM 13392 N N . LYS A 1 64 ? 10.815 8.531 3.381 1.00 42.41 64 LYS A N 8
ATOM 13393 C CA . LYS A 1 64 ? 10.213 7.286 2.936 1.00 4.32 64 LYS A CA 8
ATOM 13394 C C . LYS A 1 64 ? 8.798 7.290 3.485 1.00 54.23 64 LYS A C 8
ATOM 13395 O O . LYS A 1 64 ? 8.497 6.696 4.521 1.00 32.45 64 LYS A O 8
ATOM 13414 N N . LEU A 1 65 ? 7.938 8.030 2.796 1.00 75.14 65 LEU A N 8
ATOM 13415 C CA . LEU A 1 65 ? 6.574 8.364 3.178 1.00 43.41 65 LEU A CA 8
ATOM 13416 C C . LEU A 1 65 ? 5.758 8.188 1.900 1.00 75.14 65 LEU A C 8
ATOM 13417 O O . LEU A 1 65 ? 6.212 8.617 0.835 1.00 51.51 65 LEU A O 8
ATOM 13433 N N . ILE A 1 66 ? 4.604 7.523 1.978 1.00 62.23 66 ILE A N 8
ATOM 13434 C CA . ILE A 1 66 ? 3.666 7.380 0.867 1.00 42.01 66 ILE A CA 8
ATOM 13435 C C . ILE A 1 66 ? 2.366 8.056 1.273 1.00 14.31 66 ILE A C 8
ATOM 13436 O O . ILE A 1 66 ? 1.980 7.975 2.439 1.00 51.23 66 ILE A O 8
ATOM 13452 N N . LYS A 1 67 ? 1.650 8.652 0.324 1.00 53.01 67 LYS A N 8
ATOM 13453 C CA . LYS A 1 67 ? 0.288 9.130 0.508 1.00 21.30 67 LYS A CA 8
ATOM 13454 C C . LYS A 1 67 ? -0.597 8.497 -0.552 1.00 64.21 67 LYS A C 8
ATOM 13455 O O . LYS A 1 67 ? -0.120 8.253 -1.663 1.00 44.01 67 LYS A O 8
ATOM 13474 N N . LEU A 1 68 ? -1.861 8.243 -0.224 1.00 73.31 68 LEU A N 8
ATOM 13475 C CA . LEU A 1 68 ? -2.887 7.786 -1.146 1.00 22.14 68 LEU A CA 8
ATOM 13476 C C . LEU A 1 68 ? -3.967 8.864 -1.176 1.00 12.00 68 LEU A C 8
ATOM 13477 O O . LEU A 1 68 ? -4.403 9.345 -0.124 1.00 15.00 68 LEU A O 8
ATOM 13493 N N . TYR A 1 69 ? -4.386 9.233 -2.384 1.00 33.53 69 TYR A N 8
ATOM 13494 C CA . TYR A 1 69 ? -5.392 10.249 -2.650 1.00 71.54 69 TYR A CA 8
ATOM 13495 C C . TYR A 1 69 ? -6.681 9.570 -3.134 1.00 21.13 69 TYR A C 8
ATOM 13496 O O . TYR A 1 69 ? -6.639 8.463 -3.688 1.00 54.41 69 TYR A O 8
ATOM 13514 N N . ASP A 1 70 ? -7.826 10.235 -2.961 1.00 62.53 70 ASP A N 8
ATOM 13515 C CA . ASP A 1 70 ? -9.116 9.792 -3.509 1.00 64.52 70 ASP A CA 8
ATOM 13516 C C . ASP A 1 70 ? -9.241 10.213 -4.976 1.00 5.14 70 ASP A C 8
ATOM 13517 O O . ASP A 1 70 ? -8.374 10.898 -5.516 1.00 3.04 70 ASP A O 8
ATOM 13526 N N . LYS A 1 71 ? -10.369 9.883 -5.618 1.00 72.41 71 LYS A N 8
ATOM 13527 C CA . LYS A 1 71 ? -10.726 10.444 -6.930 1.00 45.44 71 LYS A CA 8
ATOM 13528 C C . LYS A 1 71 ? -10.862 11.960 -6.814 1.00 24.23 71 LYS A C 8
ATOM 13529 O O . LYS A 1 71 ? -10.468 12.705 -7.708 1.00 21.54 71 LYS A O 8
ATOM 13548 N N . GLU A 1 72 ? -11.398 12.408 -5.677 1.00 4.32 72 GLU A N 8
ATOM 13549 C CA . GLU A 1 72 ? -11.498 13.807 -5.301 1.00 22.21 72 GLU A CA 8
ATOM 13550 C C . GLU A 1 72 ? -10.131 14.494 -5.223 1.00 52.43 72 GLU A C 8
ATOM 13551 O O . GLU A 1 72 ? -10.081 15.722 -5.238 1.00 15.20 72 GLU A O 8
ATOM 13563 N N . GLU A 1 73 ? -9.032 13.738 -5.231 1.00 31.24 73 GLU A N 8
ATOM 13564 C CA . GLU A 1 73 ? -7.665 14.235 -5.259 1.00 72.31 73 GLU A CA 8
ATOM 13565 C C . GLU A 1 73 ? -7.344 15.122 -4.049 1.00 3.02 73 GLU A C 8
ATOM 13566 O O . GLU A 1 73 ? -6.406 15.916 -4.077 1.00 11.13 73 GLU A O 8
ATOM 13578 N N . HIS A 1 74 ? -8.071 14.948 -2.945 1.00 53.03 74 HIS A N 8
ATOM 13579 C CA . HIS A 1 74 ? -7.506 15.207 -1.635 1.00 64.52 74 HIS A CA 8
ATOM 13580 C C . HIS A 1 74 ? -6.659 13.991 -1.254 1.00 43.23 74 HIS A C 8
ATOM 13581 O O . HIS A 1 74 ? -7.017 12.854 -1.579 1.00 74.53 74 HIS A O 8
ATOM 13595 N N . CYS A 1 75 ? -5.566 14.228 -0.532 1.00 11.41 75 CYS A N 8
ATOM 13596 C CA . CYS A 1 75 ? -4.885 13.201 0.238 1.00 13.43 75 CYS A CA 8
ATOM 13597 C C . CYS A 1 75 ? -5.847 12.746 1.336 1.00 11.10 75 CYS A C 8
ATOM 13598 O O . CYS A 1 75 ? -6.450 13.607 1.989 1.00 60.22 75 CYS A O 8
ATOM 13606 N N . THR A 1 76 ? -5.927 11.447 1.617 1.00 35.31 76 THR A N 8
ATOM 13607 C CA . THR A 1 76 ? -6.574 10.957 2.824 1.00 3.42 76 THR A CA 8
ATOM 13608 C C . THR A 1 76 ? -5.488 10.303 3.667 1.00 15.44 76 THR A C 8
ATOM 13609 O O . THR A 1 76 ? -5.184 10.779 4.767 1.00 22.43 76 THR A O 8
ATOM 13620 N N . GLU A 1 77 ? -4.851 9.261 3.144 1.00 23.24 77 GLU A N 8
ATOM 13621 C CA . GLU A 1 77 ? -4.026 8.376 3.921 1.00 2.13 77 GLU A CA 8
ATOM 13622 C C . GLU A 1 77 ? -2.587 8.721 3.618 1.00 12.10 77 GLU A C 8
ATOM 13623 O O . GLU A 1 77 ? -2.254 9.222 2.540 1.00 43.34 77 GLU A O 8
ATOM 13635 N N . GLN A 1 78 ? -1.720 8.380 4.555 1.00 13.42 78 GLN A N 8
ATOM 13636 C CA . GLN A 1 78 ? -0.299 8.513 4.403 1.00 71.21 78 GLN A CA 8
ATOM 13637 C C . GLN A 1 78 ? 0.402 7.558 5.374 1.00 0.50 78 GLN A C 8
ATOM 13638 O O . GLN A 1 78 ? 0.201 7.678 6.585 1.00 34.00 78 GLN A O 8
ATOM 13652 N N . TYR A 1 79 ? 1.233 6.644 4.874 1.00 22.22 79 TYR A N 8
ATOM 13653 C CA . TYR A 1 79 ? 1.894 5.611 5.672 1.00 20.30 79 TYR A CA 8
ATOM 13654 C C . TYR A 1 79 ? 3.403 5.859 5.681 1.00 32.20 79 TYR A C 8
ATOM 13655 O O . TYR A 1 79 ? 3.966 6.391 4.719 1.00 42.14 79 TYR A O 8
ATOM 13673 N N . HIS A 1 80 ? 4.079 5.449 6.755 1.00 11.12 80 HIS A N 8
ATOM 13674 C CA . HIS A 1 80 ? 5.541 5.458 6.819 1.00 55.13 80 HIS A CA 8
ATOM 13675 C C . HIS A 1 80 ? 6.054 4.228 6.070 1.00 33.45 80 HIS A C 8
ATOM 13676 O O . HIS A 1 80 ? 5.754 3.099 6.467 1.00 31.21 80 HIS A O 8
ATOM 13690 N N . ILE A 1 81 ? 6.818 4.436 4.995 1.00 33.31 81 ILE A N 8
ATOM 13691 C CA . ILE A 1 81 ? 7.498 3.384 4.247 1.00 0.53 81 ILE A CA 8
ATOM 13692 C C . ILE A 1 81 ? 8.782 3.047 5.007 1.00 33.11 81 ILE A C 8
ATOM 13693 O O . ILE A 1 81 ? 9.876 3.478 4.628 1.00 12.14 81 ILE A O 8
ATOM 13709 N N . LEU A 1 82 ? 8.676 2.250 6.068 1.00 4.44 82 LEU A N 8
ATOM 13710 C CA . LEU A 1 82 ? 9.867 1.879 6.828 1.00 51.52 82 LEU A CA 8
ATOM 13711 C C . LEU A 1 82 ? 10.799 1.049 5.961 1.00 53.52 82 LEU A C 8
ATOM 13712 O O . LEU A 1 82 ? 11.998 1.327 5.910 1.00 71.20 82 LEU A O 8
ATOM 13728 N N . LYS A 1 83 ? 10.255 0.039 5.274 1.00 40.20 83 LYS A N 8
ATOM 13729 C CA . LYS A 1 83 ? 11.038 -0.900 4.484 1.00 13.31 83 LYS A CA 8
ATOM 13730 C C . LYS A 1 83 ? 10.184 -1.456 3.353 1.00 60.42 83 LYS A C 8
ATOM 13731 O O . LYS A 1 83 ? 8.963 -1.567 3.507 1.00 11.15 83 LYS A O 8
ATOM 13750 N N . LEU A 1 84 ? 10.818 -1.798 2.231 1.00 62.44 84 LEU A N 8
ATOM 13751 C CA . LEU A 1 84 ? 10.229 -2.395 1.037 1.00 50.22 84 LEU A CA 8
ATOM 13752 C C . LEU A 1 84 ? 11.325 -3.266 0.432 1.00 22.02 84 LEU A C 8
ATOM 13753 O O . LEU A 1 84 ? 12.355 -2.731 0.033 1.00 45.43 84 LEU A O 8
ATOM 13769 N N . THR A 1 85 ? 11.173 -4.579 0.417 1.00 53.44 85 THR A N 8
ATOM 13770 C CA . THR A 1 85 ? 12.184 -5.522 -0.050 1.00 11.11 85 THR A CA 8
ATOM 13771 C C . THR A 1 85 ? 11.572 -6.402 -1.143 1.00 3.53 85 THR A C 8
ATOM 13772 O O . THR A 1 85 ? 10.437 -6.167 -1.568 1.00 65.54 85 THR A O 8
ATOM 13783 N N . SER A 1 86 ? 12.297 -7.427 -1.596 1.00 32.04 86 SER A N 8
ATOM 13784 C CA . SER A 1 86 ? 11.829 -8.376 -2.596 1.00 50.01 86 SER A CA 8
ATOM 13785 C C . SER A 1 86 ? 10.488 -9.027 -2.241 1.00 33.24 86 SER A C 8
ATOM 13786 O O . SER A 1 86 ? 9.797 -9.488 -3.155 1.00 54.40 86 SER A O 8
ATOM 13794 N N . LYS A 1 87 ? 10.092 -9.055 -0.957 1.00 54.30 87 LYS A N 8
ATOM 13795 C CA . LYS A 1 87 ? 8.721 -9.379 -0.595 1.00 72.22 87 LYS A CA 8
ATOM 13796 C C . LYS A 1 87 ? 8.179 -8.699 0.656 1.00 53.20 87 LYS A C 8
ATOM 13797 O O . LYS A 1 87 ? 6.966 -8.771 0.808 1.00 73.33 87 LYS A O 8
ATOM 13816 N N . GLU A 1 88 ? 8.961 -8.084 1.551 1.00 23.35 88 GLU A N 8
ATOM 13817 C CA . GLU A 1 88 ? 8.383 -7.465 2.752 1.00 52.41 88 GLU A CA 8
ATOM 13818 C C . GLU A 1 88 ? 8.116 -5.988 2.461 1.00 64.23 88 GLU A C 8
ATOM 13819 O O . GLU A 1 88 ? 8.951 -5.322 1.855 1.00 71.12 88 GLU A O 8
ATOM 13831 N N . MET A 1 89 ? 6.996 -5.438 2.925 1.00 61.33 89 MET A N 8
ATOM 13832 C CA . MET A 1 89 ? 6.730 -4.010 2.894 1.00 61.14 89 MET A CA 8
ATOM 13833 C C . MET A 1 89 ? 6.056 -3.543 4.183 1.00 62.40 89 MET A C 8
ATOM 13834 O O . MET A 1 89 ? 4.887 -3.828 4.428 1.00 31.45 89 MET A O 8
ATOM 13848 N N . LYS A 1 90 ? 6.809 -2.821 5.010 1.00 43.41 90 LYS A N 8
ATOM 13849 C CA . LYS A 1 90 ? 6.432 -2.372 6.348 1.00 14.45 90 LYS A CA 8
ATOM 13850 C C . LYS A 1 90 ? 5.779 -1.003 6.266 1.00 61.20 90 LYS A C 8
ATOM 13851 O O . LYS A 1 90 ? 6.503 0.000 6.238 1.00 2.11 90 LYS A O 8
ATOM 13870 N N . TRP A 1 91 ? 4.445 -0.952 6.177 1.00 60.30 91 TRP A N 8
ATOM 13871 C CA . TRP A 1 91 ? 3.708 0.302 6.300 1.00 52.42 91 TRP A CA 8
ATOM 13872 C C . TRP A 1 91 ? 3.479 0.510 7.792 1.00 73.04 91 TRP A C 8
ATOM 13873 O O . TRP A 1 91 ? 2.862 -0.331 8.446 1.00 53.11 91 TRP A O 8
ATOM 13894 N N . GLU A 1 92 ? 4.002 1.599 8.343 1.00 60.13 92 GLU A N 8
ATOM 13895 C CA . GLU A 1 92 ? 3.714 2.028 9.704 1.00 32.33 92 GLU A CA 8
ATOM 13896 C C . GLU A 1 92 ? 2.687 3.163 9.653 1.00 3.14 92 GLU A C 8
ATOM 13897 O O . GLU A 1 92 ? 2.585 3.872 8.649 1.00 13.14 92 GLU A O 8
ATOM 13909 N N . ASN A 1 93 ? 1.921 3.316 10.738 1.00 13.42 93 ASN A N 8
ATOM 13910 C CA . ASN A 1 93 ? 0.711 4.120 10.822 1.00 43.31 93 ASN A CA 8
ATOM 13911 C C . ASN A 1 93 ? 0.958 5.545 10.363 1.00 12.32 93 ASN A C 8
ATOM 13912 O O . ASN A 1 93 ? 0.213 6.000 9.507 1.00 63.35 93 ASN A O 8
ATOM 13923 N N . ALA A 1 94 ? 1.968 6.233 10.905 1.00 4.31 94 ALA A N 8
ATOM 13924 C CA . ALA A 1 94 ? 2.402 7.594 10.569 1.00 32.31 94 ALA A CA 8
ATOM 13925 C C . ALA A 1 94 ? 1.372 8.697 10.850 1.00 2.12 94 ALA A C 8
ATOM 13926 O O . ALA A 1 94 ? 1.716 9.723 11.423 1.00 1.20 94 ALA A O 8
ATOM 13933 N N . SER A 1 95 ? 0.118 8.529 10.456 1.00 74.43 95 SER A N 8
ATOM 13934 C CA . SER A 1 95 ? -0.966 9.468 10.695 1.00 43.55 95 SER A CA 8
ATOM 13935 C C . SER A 1 95 ? -2.012 8.768 11.562 1.00 15.23 95 SER A C 8
ATOM 13936 O O . SER A 1 95 ? -3.001 8.265 11.019 1.00 41.25 95 SER A O 8
ATOM 13944 N N . PRO A 1 96 ? -1.824 8.764 12.897 1.00 71.34 96 PRO A N 8
ATOM 13945 C CA . PRO A 1 96 ? -2.752 8.187 13.865 1.00 35.31 96 PRO A CA 8
ATOM 13946 C C . PRO A 1 96 ? -4.095 8.929 13.933 1.00 73.24 96 PRO A C 8
ATOM 13947 O O . PRO A 1 96 ? -4.930 8.598 14.773 1.00 75.04 96 PRO A O 8
ATOM 13958 N N . LYS A 1 97 ? -4.250 10.025 13.181 1.00 32.40 97 LYS A N 8
ATOM 13959 C CA . LYS A 1 97 ? -5.444 10.866 13.174 1.00 42.41 97 LYS A CA 8
ATOM 13960 C C . LYS A 1 97 ? -6.179 10.817 11.847 1.00 55.24 97 LYS A C 8
ATOM 13961 O O . LYS A 1 97 ? -7.382 11.065 11.828 1.00 0.53 97 LYS A O 8
ATOM 13980 N N . ASP A 1 98 ? -5.487 10.547 10.734 1.00 31.30 98 ASP A N 8
ATOM 13981 C CA . ASP A 1 98 ? -6.162 10.460 9.448 1.00 12.21 98 ASP A CA 8
ATOM 13982 C C . ASP A 1 98 ? -6.961 9.163 9.384 1.00 42.41 98 ASP A C 8
ATOM 13983 O O . ASP A 1 98 ? -8.073 9.190 8.854 1.00 73.34 98 ASP A O 8
ATOM 13992 N N . GLY A 1 99 ? -6.429 8.067 9.954 1.00 62.02 99 GLY A N 8
ATOM 13993 C CA . GLY A 1 99 ? -7.037 6.738 9.865 1.00 11.21 99 GLY A CA 8
ATOM 13994 C C . GLY A 1 99 ? -6.173 5.736 9.099 1.00 62.04 99 GLY A C 8
ATOM 13995 O O . GLY A 1 99 ? -6.703 4.988 8.271 1.00 73.31 99 GLY A O 8
ATOM 13999 N N . ASN A 1 100 ? -4.855 5.735 9.328 1.00 2.43 100 ASN A N 8
ATOM 14000 C CA . ASN A 1 100 ? -3.916 4.793 8.703 1.00 33.14 100 ASN A CA 8
ATOM 14001 C C . ASN A 1 100 ? -3.742 3.577 9.622 1.00 44.41 100 ASN A C 8
ATOM 14002 O O . ASN A 1 100 ? -4.303 3.551 10.711 1.00 24.03 100 ASN A O 8
ATOM 14013 N N . SER A 1 101 ? -2.934 2.584 9.248 1.00 13.12 101 SER A N 8
ATOM 14014 C CA . SER A 1 101 ? -2.827 1.332 9.979 1.00 35.34 101 SER A CA 8
ATOM 14015 C C . SER A 1 101 ? -1.454 0.711 9.716 1.00 2.43 101 SER A C 8
ATOM 14016 O O . SER A 1 101 ? -0.777 1.082 8.754 1.00 64.04 101 SER A O 8
ATOM 14024 N N . ASP A 1 102 ? -1.038 -0.220 10.570 1.00 63.33 102 ASP A N 8
ATOM 14025 C CA . ASP A 1 102 ? 0.336 -0.685 10.715 1.00 31.12 102 ASP A CA 8
ATOM 14026 C C . ASP A 1 102 ? 0.385 -2.209 10.595 1.00 74.12 102 ASP A C 8
ATOM 14027 O O . ASP A 1 102 ? 0.144 -2.967 11.536 1.00 54.40 102 ASP A O 8
ATOM 14036 N N . LYS A 1 103 ? 0.636 -2.646 9.364 1.00 72.14 103 LYS A N 8
ATOM 14037 C CA . LYS A 1 103 ? 0.755 -4.039 8.933 1.00 22.33 103 LYS A CA 8
ATOM 14038 C C . LYS A 1 103 ? 1.890 -4.155 7.924 1.00 15.21 103 LYS A C 8
ATOM 14039 O O . LYS A 1 103 ? 2.468 -3.142 7.519 1.00 1.25 103 LYS A O 8
ATOM 14058 N N . ARG A 1 104 ? 2.199 -5.376 7.478 1.00 32.15 104 ARG A N 8
ATOM 14059 C CA . ARG A 1 104 ? 3.342 -5.606 6.611 1.00 4.14 104 ARG A CA 8
ATOM 14060 C C . ARG A 1 104 ? 2.877 -6.368 5.390 1.00 43.24 104 ARG A C 8
ATOM 14061 O O . ARG A 1 104 ? 2.588 -7.559 5.463 1.00 44.12 104 ARG A O 8
ATOM 14082 N N . LEU A 1 105 ? 2.693 -5.654 4.285 1.00 13.22 105 LEU A N 8
ATOM 14083 C CA . LEU A 1 105 ? 2.237 -6.223 3.031 1.00 52.24 105 LEU A CA 8
ATOM 14084 C C . LEU A 1 105 ? 3.335 -7.151 2.575 1.00 61.04 105 LEU A C 8
ATOM 14085 O O . LEU A 1 105 ? 4.502 -6.757 2.527 1.00 70.41 105 LEU A O 8
ATOM 14101 N N . GLU A 1 106 ? 2.964 -8.381 2.254 1.00 54.14 106 GLU A N 8
ATOM 14102 C CA . GLU A 1 106 ? 3.842 -9.206 1.459 1.00 33.32 106 GLU A CA 8
ATOM 14103 C C . GLU A 1 106 ? 3.554 -8.925 -0.001 1.00 32.12 106 GLU A C 8
ATOM 14104 O O . GLU A 1 106 ? 2.516 -8.367 -0.387 1.00 43.03 106 GLU A O 8
ATOM 14116 N N . LYS A 1 107 ? 4.512 -9.328 -0.824 1.00 11.31 107 LYS A N 8
ATOM 14117 C CA . LYS A 1 107 ? 4.322 -9.406 -2.251 1.00 71.34 107 LYS A CA 8
ATOM 14118 C C . LYS A 1 107 ? 3.059 -10.217 -2.519 1.00 32.42 107 LYS A C 8
ATOM 14119 O O . LYS A 1 107 ? 2.707 -11.102 -1.739 1.00 41.03 107 LYS A O 8
ATOM 14138 N N . TYR A 1 108 ? 2.382 -9.937 -3.626 1.00 30.13 108 TYR A N 8
ATOM 14139 C CA . TYR A 1 108 ? 1.264 -10.750 -4.066 1.00 11.33 108 TYR A CA 8
ATOM 14140 C C . TYR A 1 108 ? 1.761 -12.179 -4.301 1.00 41.02 108 TYR A C 8
ATOM 14141 O O . TYR A 1 108 ? 2.494 -12.436 -5.263 1.00 61.43 108 TYR A O 8
ATOM 14159 N N . ASN A 1 109 ? 1.437 -13.075 -3.365 1.00 43.24 109 ASN A N 8
ATOM 14160 C CA . ASN A 1 109 ? 1.773 -14.488 -3.376 1.00 5.01 109 ASN A CA 8
ATOM 14161 C C . ASN A 1 109 ? 0.861 -15.134 -4.409 1.00 12.41 109 ASN A C 8
ATOM 14162 O O . ASN A 1 109 ? -0.284 -15.482 -4.116 1.00 45.12 109 ASN A O 8
ATOM 14173 N N . ASP A 1 110 ? 1.331 -15.131 -5.648 1.00 25.23 110 ASP A N 8
ATOM 14174 C CA . ASP A 1 110 ? 0.604 -15.485 -6.861 1.00 30.33 110 ASP A CA 8
ATOM 14175 C C . ASP A 1 110 ? 0.686 -16.986 -7.110 1.00 70.54 110 ASP A C 8
ATOM 14176 O O . ASP A 1 110 ? -0.057 -17.725 -6.437 1.00 12.43 110 ASP A O 8
ATOM 14185 N N . GLY A 1 1 ? 24.829 -8.162 -5.328 1.00 50.41 1 GLY A N 9
ATOM 14186 C CA . GLY A 1 1 ? 24.490 -6.739 -5.419 1.00 31.01 1 GLY A CA 9
ATOM 14187 C C . GLY A 1 1 ? 23.442 -6.435 -4.377 1.00 44.23 1 GLY A C 9
ATOM 14188 O O . GLY A 1 1 ? 23.774 -6.375 -3.192 1.00 32.10 1 GLY A O 9
ATOM 14192 N N . ASP A 1 2 ? 22.187 -6.288 -4.795 1.00 62.42 2 ASP A N 9
ATOM 14193 C CA . ASP A 1 2 ? 21.047 -6.454 -3.905 1.00 31.21 2 ASP A CA 9
ATOM 14194 C C . ASP A 1 2 ? 20.993 -7.896 -3.398 1.00 64.35 2 ASP A C 9
ATOM 14195 O O . ASP A 1 2 ? 21.566 -8.802 -4.009 1.00 23.42 2 ASP A O 9
ATOM 14204 N N . GLU A 1 3 ? 20.298 -8.117 -2.288 1.00 33.01 3 GLU A N 9
ATOM 14205 C CA . GLU A 1 3 ? 19.991 -9.429 -1.734 1.00 4.50 3 GLU A CA 9
ATOM 14206 C C . GLU A 1 3 ? 18.504 -9.450 -1.372 1.00 62.22 3 GLU A C 9
ATOM 14207 O O . GLU A 1 3 ? 18.075 -10.140 -0.447 1.00 13.30 3 GLU A O 9
ATOM 14219 N N . ASP A 1 4 ? 17.723 -8.651 -2.104 1.00 30.00 4 ASP A N 9
ATOM 14220 C CA . ASP A 1 4 ? 16.298 -8.425 -1.911 1.00 65.23 4 ASP A CA 9
ATOM 14221 C C . ASP A 1 4 ? 16.008 -7.726 -0.591 1.00 10.42 4 ASP A C 9
ATOM 14222 O O . ASP A 1 4 ? 15.098 -8.065 0.165 1.00 63.12 4 ASP A O 9
ATOM 14231 N N . ASP A 1 5 ? 16.867 -6.759 -0.294 1.00 21.00 5 ASP A N 9
ATOM 14232 C CA . ASP A 1 5 ? 16.975 -6.059 0.979 1.00 64.23 5 ASP A CA 9
ATOM 14233 C C . ASP A 1 5 ? 17.173 -4.555 0.798 1.00 30.04 5 ASP A C 9
ATOM 14234 O O . ASP A 1 5 ? 17.261 -3.806 1.775 1.00 62.35 5 ASP A O 9
ATOM 14243 N N . LYS A 1 6 ? 17.199 -4.100 -0.452 1.00 71.11 6 LYS A N 9
ATOM 14244 C CA . LYS A 1 6 ? 17.345 -2.706 -0.818 1.00 45.14 6 LYS A CA 9
ATOM 14245 C C . LYS A 1 6 ? 15.973 -2.160 -1.144 1.00 31.03 6 LYS A C 9
ATOM 14246 O O . LYS A 1 6 ? 15.167 -2.832 -1.785 1.00 11.21 6 LYS A O 9
ATOM 14265 N N . VAL A 1 7 ? 15.739 -0.915 -0.746 1.00 44.42 7 VAL A N 9
ATOM 14266 C CA . VAL A 1 7 ? 14.592 -0.177 -1.238 1.00 31.10 7 VAL A CA 9
ATOM 14267 C C . VAL A 1 7 ? 14.799 0.051 -2.746 1.00 65.04 7 VAL A C 9
ATOM 14268 O O . VAL A 1 7 ? 15.921 0.317 -3.205 1.00 13.34 7 VAL A O 9
ATOM 14281 N N . GLU A 1 8 ? 13.709 0.017 -3.505 1.00 65.13 8 GLU A N 9
ATOM 14282 C CA . GLU A 1 8 ? 13.593 0.574 -4.840 1.00 14.54 8 GLU A CA 9
ATOM 14283 C C . GLU A 1 8 ? 12.278 1.343 -4.858 1.00 53.31 8 GLU A C 9
ATOM 14284 O O . GLU A 1 8 ? 11.342 1.005 -4.127 1.00 13.32 8 GLU A O 9
ATOM 14296 N N . ILE A 1 9 ? 12.177 2.340 -5.730 1.00 34.44 9 ILE A N 9
ATOM 14297 C CA . ILE A 1 9 ? 10.910 2.926 -6.130 1.00 42.41 9 ILE A CA 9
ATOM 14298 C C . ILE A 1 9 ? 10.119 1.843 -6.895 1.00 62.02 9 ILE A C 9
ATOM 14299 O O . ILE A 1 9 ? 9.080 1.409 -6.390 1.00 42.24 9 ILE A O 9
ATOM 14315 N N . PRO A 1 10 ? 10.569 1.326 -8.058 1.00 22.24 10 PRO A N 9
ATOM 14316 C CA . PRO A 1 10 ? 9.713 0.525 -8.930 1.00 34.02 10 PRO A CA 9
ATOM 14317 C C . PRO A 1 10 ? 9.465 -0.908 -8.440 1.00 1.32 10 PRO A C 9
ATOM 14318 O O . PRO A 1 10 ? 8.753 -1.654 -9.114 1.00 51.44 10 PRO A O 9
ATOM 14329 N N . GLN A 1 11 ? 9.992 -1.326 -7.282 1.00 41.34 11 GLN A N 9
ATOM 14330 C CA . GLN A 1 11 ? 9.527 -2.556 -6.639 1.00 21.42 11 GLN A CA 9
ATOM 14331 C C . GLN A 1 11 ? 8.047 -2.445 -6.285 1.00 31.33 11 GLN A C 9
ATOM 14332 O O . GLN A 1 11 ? 7.323 -3.445 -6.327 1.00 44.35 11 GLN A O 9
ATOM 14346 N N . LEU A 1 12 ? 7.586 -1.230 -5.971 1.00 2.21 12 LEU A N 9
ATOM 14347 C CA . LEU A 1 12 ? 6.230 -0.985 -5.519 1.00 43.11 12 LEU A CA 9
ATOM 14348 C C . LEU A 1 12 ? 5.205 -1.474 -6.548 1.00 72.22 12 LEU A C 9
ATOM 14349 O O . LEU A 1 12 ? 4.214 -2.083 -6.160 1.00 43.45 12 LEU A O 9
ATOM 14365 N N . VAL A 1 13 ? 5.485 -1.264 -7.838 1.00 71.05 13 VAL A N 9
ATOM 14366 C CA . VAL A 1 13 ? 4.640 -1.403 -9.036 1.00 61.02 13 VAL A CA 9
ATOM 14367 C C . VAL A 1 13 ? 3.998 -2.798 -9.236 1.00 4.20 13 VAL A C 9
ATOM 14368 O O . VAL A 1 13 ? 3.189 -3.004 -10.143 1.00 42.53 13 VAL A O 9
ATOM 14381 N N . GLY A 1 14 ? 4.352 -3.784 -8.425 1.00 64.43 14 GLY A N 9
ATOM 14382 C CA . GLY A 1 14 ? 3.637 -5.046 -8.332 1.00 23.42 14 GLY A CA 9
ATOM 14383 C C . GLY A 1 14 ? 2.389 -4.930 -7.463 1.00 74.21 14 GLY A C 9
ATOM 14384 O O . GLY A 1 14 ? 1.799 -3.862 -7.269 1.00 5.31 14 GLY A O 9
ATOM 14388 N N . LYS A 1 15 ? 1.949 -6.088 -6.976 1.00 51.54 15 LYS A N 9
ATOM 14389 C CA . LYS A 1 15 ? 0.711 -6.268 -6.228 1.00 23.43 15 LYS A CA 9
ATOM 14390 C C . LYS A 1 15 ? 1.058 -6.867 -4.875 1.00 71.25 15 LYS A C 9
ATOM 14391 O O . LYS A 1 15 ? 2.047 -7.602 -4.756 1.00 2.24 15 LYS A O 9
ATOM 14410 N N . TRP A 1 16 ? 0.233 -6.560 -3.880 1.00 32.20 16 TRP A N 9
ATOM 14411 C CA . TRP A 1 16 ? 0.591 -6.665 -2.479 1.00 45.34 16 TRP A CA 9
ATOM 14412 C C . TRP A 1 16 ? -0.649 -6.974 -1.636 1.00 64.03 16 TRP A C 9
ATOM 14413 O O . TRP A 1 16 ? -1.521 -6.119 -1.473 1.00 63.43 16 TRP A O 9
ATOM 14434 N N . ILE A 1 17 ? -0.771 -8.188 -1.104 1.00 74.35 17 ILE A N 9
ATOM 14435 C CA . ILE A 1 17 ? -1.866 -8.568 -0.225 1.00 50.45 17 ILE A CA 9
ATOM 14436 C C . ILE A 1 17 ? -1.692 -7.846 1.112 1.00 51.55 17 ILE A C 9
ATOM 14437 O O . ILE A 1 17 ? -0.576 -7.701 1.613 1.00 74.11 17 ILE A O 9
ATOM 14453 N N . VAL A 1 18 ? -2.800 -7.433 1.720 1.00 41.30 18 VAL A N 9
ATOM 14454 C CA . VAL A 1 18 ? -2.852 -6.822 3.050 1.00 72.42 18 VAL A CA 9
ATOM 14455 C C . VAL A 1 18 ? -3.376 -7.843 4.072 1.00 33.41 18 VAL A C 9
ATOM 14456 O O . VAL A 1 18 ? -3.889 -7.492 5.130 1.00 64.04 18 VAL A O 9
ATOM 14469 N N . LYS A 1 19 ? -3.270 -9.130 3.746 1.00 51.22 19 LYS A N 9
ATOM 14470 C CA . LYS A 1 19 ? -3.873 -10.225 4.516 1.00 2.23 19 LYS A CA 9
ATOM 14471 C C . LYS A 1 19 ? -2.985 -10.605 5.708 1.00 51.21 19 LYS A C 9
ATOM 14472 O O . LYS A 1 19 ? -3.128 -11.684 6.274 1.00 52.24 19 LYS A O 9
ATOM 14491 N N . GLU A 1 20 ? -2.037 -9.764 6.102 1.00 13.43 20 GLU A N 9
ATOM 14492 C CA . GLU A 1 20 ? -1.145 -10.096 7.195 1.00 21.42 20 GLU A CA 9
ATOM 14493 C C . GLU A 1 20 ? -0.759 -8.791 7.904 1.00 5.32 20 GLU A C 9
ATOM 14494 O O . GLU A 1 20 ? -0.127 -7.929 7.286 1.00 54.41 20 GLU A O 9
ATOM 14506 N N . PRO A 1 21 ? -1.211 -8.577 9.154 1.00 50.54 21 PRO A N 9
ATOM 14507 C CA . PRO A 1 21 ? -2.326 -9.289 9.763 1.00 54.44 21 PRO A CA 9
ATOM 14508 C C . PRO A 1 21 ? -3.606 -9.026 8.980 1.00 2.53 21 PRO A C 9
ATOM 14509 O O . PRO A 1 21 ? -3.849 -7.914 8.504 1.00 42.10 21 PRO A O 9
ATOM 14520 N N . VAL A 1 22 ? -4.443 -10.048 8.890 1.00 1.25 22 VAL A N 9
ATOM 14521 C CA . VAL A 1 22 ? -5.749 -9.951 8.247 1.00 10.11 22 VAL A CA 9
ATOM 14522 C C . VAL A 1 22 ? -6.731 -9.317 9.238 1.00 34.01 22 VAL A C 9
ATOM 14523 O O . VAL A 1 22 ? -6.458 -9.216 10.443 1.00 30.01 22 VAL A O 9
ATOM 14536 N N . LEU A 1 23 ? -7.846 -8.811 8.718 1.00 33.33 23 LEU A N 9
ATOM 14537 C CA . LEU A 1 23 ? -8.942 -8.239 9.482 1.00 21.13 23 LEU A CA 9
ATOM 14538 C C . LEU A 1 23 ? -9.873 -9.362 9.964 1.00 43.03 23 LEU A C 9
ATOM 14539 O O . LEU A 1 23 ? -9.595 -10.553 9.795 1.00 32.33 23 LEU A O 9
ATOM 14555 N N . GLN A 1 24 ? -10.973 -8.988 10.615 1.00 64.33 24 GLN A N 9
ATOM 14556 C CA . GLN A 1 24 ? -12.038 -9.919 10.969 1.00 34.42 24 GLN A CA 9
ATOM 14557 C C . GLN A 1 24 ? -12.884 -10.279 9.739 1.00 12.15 24 GLN A C 9
ATOM 14558 O O . GLN A 1 24 ? -12.690 -9.746 8.645 1.00 11.04 24 GLN A O 9
ATOM 14572 N N . ASP A 1 25 ? -13.829 -11.193 9.959 1.00 42.43 25 ASP A N 9
ATOM 14573 C CA . ASP A 1 25 ? -14.788 -11.832 9.070 1.00 62.13 25 ASP A CA 9
ATOM 14574 C C . ASP A 1 25 ? -14.035 -12.458 7.911 1.00 1.42 25 ASP A C 9
ATOM 14575 O O . ASP A 1 25 ? -13.568 -13.591 8.001 1.00 32.21 25 ASP A O 9
ATOM 14584 N N . ASP A 1 26 ? -13.785 -11.662 6.883 1.00 61.32 26 ASP A N 9
ATOM 14585 C CA . ASP A 1 26 ? -13.003 -11.989 5.695 1.00 73.53 26 ASP A CA 9
ATOM 14586 C C . ASP A 1 26 ? -12.690 -10.730 4.886 1.00 22.55 26 ASP A C 9
ATOM 14587 O O . ASP A 1 26 ? -12.657 -10.738 3.659 1.00 71.11 26 ASP A O 9
ATOM 14596 N N . PHE A 1 27 ? -12.504 -9.600 5.574 1.00 54.22 27 PHE A N 9
ATOM 14597 C CA . PHE A 1 27 ? -12.101 -8.372 4.912 1.00 61.54 27 PHE A CA 9
ATOM 14598 C C . PHE A 1 27 ? -10.644 -8.511 4.484 1.00 4.45 27 PHE A C 9
ATOM 14599 O O . PHE A 1 27 ? -9.727 -8.525 5.311 1.00 3.12 27 PHE A O 9
ATOM 14616 N N . VAL A 1 28 ? -10.440 -8.613 3.177 1.00 63.31 28 VAL A N 9
ATOM 14617 C CA . VAL A 1 28 ? -9.145 -8.826 2.542 1.00 61.10 28 VAL A CA 9
ATOM 14618 C C . VAL A 1 28 ? -8.924 -7.749 1.480 1.00 30.05 28 VAL A C 9
ATOM 14619 O O . VAL A 1 28 ? -9.886 -7.154 0.981 1.00 23.55 28 VAL A O 9
ATOM 14632 N N . THR A 1 29 ? -7.665 -7.466 1.151 1.00 52.12 29 THR A N 9
ATOM 14633 C CA . THR A 1 29 ? -7.295 -6.395 0.238 1.00 21.42 29 THR A CA 9
ATOM 14634 C C . THR A 1 29 ? -6.016 -6.788 -0.500 1.00 22.22 29 THR A C 9
ATOM 14635 O O . THR A 1 29 ? -5.170 -7.507 0.043 1.00 53.42 29 THR A O 9
ATOM 14646 N N . CYS A 1 30 ? -5.838 -6.241 -1.702 1.00 34.12 30 CYS A N 9
ATOM 14647 C CA . CYS A 1 30 ? -4.648 -6.327 -2.528 1.00 62.21 30 CYS A CA 9
ATOM 14648 C C . CYS A 1 30 ? -4.300 -4.902 -2.974 1.00 31.24 30 CYS A C 9
ATOM 14649 O O . CYS A 1 30 ? -4.830 -4.411 -3.973 1.00 5.23 30 CYS A O 9
ATOM 14657 N N . TYR A 1 31 ? -3.441 -4.218 -2.210 1.00 21.31 31 TYR A N 9
ATOM 14658 C CA . TYR A 1 31 ? -2.832 -2.968 -2.648 1.00 54.24 31 TYR A CA 9
ATOM 14659 C C . TYR A 1 31 ? -2.145 -3.256 -3.979 1.00 21.12 31 TYR A C 9
ATOM 14660 O O . TYR A 1 31 ? -1.335 -4.179 -4.089 1.00 72.02 31 TYR A O 9
ATOM 14678 N N . THR A 1 32 ? -2.482 -2.484 -5.001 1.00 22.41 32 THR A N 9
ATOM 14679 C CA . THR A 1 32 ? -1.839 -2.569 -6.300 1.00 65.04 32 THR A CA 9
ATOM 14680 C C . THR A 1 32 ? -1.423 -1.157 -6.683 1.00 12.12 32 THR A C 9
ATOM 14681 O O . THR A 1 32 ? -2.161 -0.214 -6.387 1.00 41.20 32 THR A O 9
ATOM 14692 N N . PHE A 1 33 ? -0.270 -0.989 -7.330 1.00 74.24 33 PHE A N 9
ATOM 14693 C CA . PHE A 1 33 ? 0.215 0.310 -7.784 1.00 32.00 33 PHE A CA 9
ATOM 14694 C C . PHE A 1 33 ? 0.591 0.147 -9.247 1.00 24.40 33 PHE A C 9
ATOM 14695 O O . PHE A 1 33 ? 1.212 -0.848 -9.618 1.00 42.21 33 PHE A O 9
ATOM 14712 N N . ASN A 1 34 ? 0.159 1.079 -10.092 1.00 60.14 34 ASN A N 9
ATOM 14713 C CA . ASN A 1 34 ? 0.524 1.060 -11.504 1.00 21.14 34 ASN A CA 9
ATOM 14714 C C . ASN A 1 34 ? 1.956 1.555 -11.657 1.00 72.12 34 ASN A C 9
ATOM 14715 O O . ASN A 1 34 ? 2.526 2.095 -10.706 1.00 4.40 34 ASN A O 9
ATOM 14726 N N . ALA A 1 35 ? 2.506 1.442 -12.871 1.00 75.13 35 ALA A N 9
ATOM 14727 C CA . ALA A 1 35 ? 3.822 1.976 -13.206 1.00 31.42 35 ALA A CA 9
ATOM 14728 C C . ALA A 1 35 ? 3.941 3.449 -12.815 1.00 42.31 35 ALA A C 9
ATOM 14729 O O . ALA A 1 35 ? 4.975 3.868 -12.295 1.00 63.11 35 ALA A O 9
ATOM 14736 N N . ASP A 1 36 ? 2.855 4.194 -13.010 1.00 53.41 36 ASP A N 9
ATOM 14737 C CA . ASP A 1 36 ? 2.631 5.548 -12.511 1.00 23.00 36 ASP A CA 9
ATOM 14738 C C . ASP A 1 36 ? 1.142 5.886 -12.375 1.00 63.42 36 ASP A C 9
ATOM 14739 O O . ASP A 1 36 ? 0.774 6.701 -11.529 1.00 73.40 36 ASP A O 9
ATOM 14748 N N . LYS A 1 37 ? 0.261 5.268 -13.172 1.00 22.04 37 LYS A N 9
ATOM 14749 C CA . LYS A 1 37 ? -0.993 5.934 -13.523 1.00 73.12 37 LYS A CA 9
ATOM 14750 C C . LYS A 1 37 ? -2.010 6.081 -12.394 1.00 12.23 37 LYS A C 9
ATOM 14751 O O . LYS A 1 37 ? -2.860 6.957 -12.493 1.00 2.51 37 LYS A O 9
ATOM 14770 N N . THR A 1 38 ? -1.993 5.189 -11.401 1.00 32.43 38 THR A N 9
ATOM 14771 C CA . THR A 1 38 ? -3.001 5.073 -10.350 1.00 52.12 38 THR A CA 9
ATOM 14772 C C . THR A 1 38 ? -2.540 4.003 -9.342 1.00 44.11 38 THR A C 9
ATOM 14773 O O . THR A 1 38 ? -1.513 3.338 -9.539 1.00 1.24 38 THR A O 9
ATOM 14784 N N . TYR A 1 39 ? -3.325 3.769 -8.295 1.00 22.05 39 TYR A N 9
ATOM 14785 C CA . TYR A 1 39 ? -3.269 2.596 -7.436 1.00 20.44 39 TYR A CA 9
ATOM 14786 C C . TYR A 1 39 ? -4.684 2.019 -7.306 1.00 0.31 39 TYR A C 9
ATOM 14787 O O . TYR A 1 39 ? -5.647 2.677 -7.698 1.00 23.11 39 TYR A O 9
ATOM 14805 N N . GLU A 1 40 ? -4.816 0.816 -6.742 1.00 51.54 40 GLU A N 9
ATOM 14806 C CA . GLU A 1 40 ? -6.092 0.218 -6.362 1.00 12.24 40 GLU A CA 9
ATOM 14807 C C . GLU A 1 40 ? -6.019 -0.202 -4.895 1.00 3.54 40 GLU A C 9
ATOM 14808 O O . GLU A 1 40 ? -4.976 -0.691 -4.450 1.00 71.44 40 GLU A O 9
ATOM 14820 N N . VAL A 1 41 ? -7.142 -0.097 -4.184 1.00 1.43 41 VAL A N 9
ATOM 14821 C CA . VAL A 1 41 ? -7.397 -0.703 -2.880 1.00 43.50 41 VAL A CA 9
ATOM 14822 C C . VAL A 1 41 ? -8.872 -1.126 -2.861 1.00 61.30 41 VAL A C 9
ATOM 14823 O O . VAL A 1 41 ? -9.695 -0.470 -3.499 1.00 23.35 41 VAL A O 9
ATOM 14836 N N . TYR A 1 42 ? -9.241 -2.196 -2.145 1.00 64.01 42 TYR A N 9
ATOM 14837 C CA . TYR A 1 42 ? -10.633 -2.464 -1.785 1.00 72.20 42 TYR A CA 9
ATOM 14838 C C . TYR A 1 42 ? -10.719 -3.451 -0.625 1.00 74.22 42 TYR A C 9
ATOM 14839 O O . TYR A 1 42 ? -9.778 -4.210 -0.397 1.00 45.32 42 TYR A O 9
ATOM 14857 N N . THR A 1 43 ? -11.862 -3.520 0.058 1.00 62.24 43 THR A N 9
ATOM 14858 C CA . THR A 1 43 ? -12.208 -4.688 0.858 1.00 1.04 43 THR A CA 9
ATOM 14859 C C . THR A 1 43 ? -13.722 -4.844 0.914 1.00 50.03 43 THR A C 9
ATOM 14860 O O . THR A 1 43 ? -14.434 -3.858 0.693 1.00 30.55 43 THR A O 9
ATOM 14871 N N . GLY A 1 44 ? -14.173 -6.050 1.267 1.00 33.42 44 GLY A N 9
ATOM 14872 C CA . GLY A 1 44 ? -15.560 -6.438 1.463 1.00 51.34 44 GLY A CA 9
ATOM 14873 C C . GLY A 1 44 ? -16.335 -6.491 0.146 1.00 45.24 44 GLY A C 9
ATOM 14874 O O . GLY A 1 44 ? -16.500 -5.490 -0.551 1.00 51.34 44 GLY A O 9
ATOM 14878 N N . SER A 1 45 ? -16.779 -7.679 -0.242 1.00 33.44 45 SER A N 9
ATOM 14879 C CA . SER A 1 45 ? -17.579 -7.894 -1.435 1.00 21.55 45 SER A CA 9
ATOM 14880 C C . SER A 1 45 ? -18.571 -9.036 -1.194 1.00 22.41 45 SER A C 9
ATOM 14881 O O . SER A 1 45 ? -18.191 -10.054 -0.603 1.00 33.15 45 SER A O 9
ATOM 14889 N N . PRO A 1 46 ? -19.794 -8.963 -1.748 1.00 23.32 46 PRO A N 9
ATOM 14890 C CA . PRO A 1 46 ? -20.779 -10.024 -1.584 1.00 53.23 46 PRO A CA 9
ATOM 14891 C C . PRO A 1 46 ? -20.416 -11.272 -2.391 1.00 70.11 46 PRO A C 9
ATOM 14892 O O . PRO A 1 46 ? -20.986 -12.334 -2.151 1.00 10.41 46 PRO A O 9
ATOM 14903 N N . LEU A 1 47 ? -19.478 -11.160 -3.338 1.00 1.31 47 LEU A N 9
ATOM 14904 C CA . LEU A 1 47 ? -18.989 -12.233 -4.201 1.00 41.24 47 LEU A CA 9
ATOM 14905 C C . LEU A 1 47 ? -17.530 -11.977 -4.566 1.00 23.15 47 LEU A C 9
ATOM 14906 O O . LEU A 1 47 ? -16.690 -12.872 -4.479 1.00 51.03 47 LEU A O 9
ATOM 14922 N N . SER A 1 48 ? -17.250 -10.749 -5.008 1.00 31.31 48 SER A N 9
ATOM 14923 C CA . SER A 1 48 ? -15.976 -10.283 -5.522 1.00 73.12 48 SER A CA 9
ATOM 14924 C C . SER A 1 48 ? -16.172 -8.823 -5.905 1.00 74.41 48 SER A C 9
ATOM 14925 O O . SER A 1 48 ? -17.224 -8.485 -6.453 1.00 65.40 48 SER A O 9
ATOM 14933 N N . ASN A 1 49 ? -15.198 -7.976 -5.556 1.00 45.13 49 ASN A N 9
ATOM 14934 C CA . ASN A 1 49 ? -14.889 -6.692 -6.181 1.00 14.13 49 ASN A CA 9
ATOM 14935 C C . ASN A 1 49 ? -16.167 -5.890 -6.484 1.00 13.33 49 ASN A C 9
ATOM 14936 O O . ASN A 1 49 ? -16.665 -5.831 -7.614 1.00 64.10 49 ASN A O 9
ATOM 14947 N N . GLY A 1 50 ? -16.754 -5.362 -5.428 1.00 54.23 50 GLY A N 9
ATOM 14948 C CA . GLY A 1 50 ? -18.009 -4.623 -5.435 1.00 74.23 50 GLY A CA 9
ATOM 14949 C C . GLY A 1 50 ? -17.745 -3.160 -5.732 1.00 4.04 50 GLY A C 9
ATOM 14950 O O . GLY A 1 50 ? -18.034 -2.665 -6.825 1.00 11.41 50 GLY A O 9
ATOM 14954 N N . VAL A 1 51 ? -17.141 -2.478 -4.763 1.00 62.13 51 VAL A N 9
ATOM 14955 C CA . VAL A 1 51 ? -16.724 -1.090 -4.867 1.00 34.35 51 VAL A CA 9
ATOM 14956 C C . VAL A 1 51 ? -15.210 -1.024 -4.659 1.00 65.13 51 VAL A C 9
ATOM 14957 O O . VAL A 1 51 ? -14.733 -0.821 -3.537 1.00 22.45 51 VAL A O 9
ATOM 14970 N N . PRO A 1 52 ? -14.419 -1.232 -5.723 1.00 45.44 52 PRO A N 9
ATOM 14971 C CA . PRO A 1 52 ? -12.999 -0.978 -5.649 1.00 63.34 52 PRO A CA 9
ATOM 14972 C C . PRO A 1 52 ? -12.751 0.525 -5.586 1.00 40.02 52 PRO A C 9
ATOM 14973 O O . PRO A 1 52 ? -13.581 1.342 -6.008 1.00 20.41 52 PRO A O 9
ATOM 14984 N N . PHE A 1 53 ? -11.590 0.894 -5.066 1.00 74.11 53 PHE A N 9
ATOM 14985 C CA . PHE A 1 53 ? -11.147 2.261 -4.947 1.00 43.11 53 PHE A CA 9
ATOM 14986 C C . PHE A 1 53 ? -9.895 2.413 -5.795 1.00 35.21 53 PHE A C 9
ATOM 14987 O O . PHE A 1 53 ? -9.091 1.487 -5.898 1.00 55.20 53 PHE A O 9
ATOM 15004 N N . ARG A 1 54 ? -9.743 3.587 -6.395 1.00 43.22 54 ARG A N 9
ATOM 15005 C CA . ARG A 1 54 ? -8.612 3.995 -7.207 1.00 43.24 54 ARG A CA 9
ATOM 15006 C C . ARG A 1 54 ? -8.231 5.409 -6.790 1.00 31.11 54 ARG A C 9
ATOM 15007 O O . ARG A 1 54 ? -9.072 6.135 -6.256 1.00 4.54 54 ARG A O 9
ATOM 15028 N N . GLY A 1 55 ? -6.981 5.781 -7.023 1.00 74.04 55 GLY A N 9
ATOM 15029 C CA . GLY A 1 55 ? -6.418 7.067 -6.639 1.00 51.53 55 GLY A CA 9
ATOM 15030 C C . GLY A 1 55 ? -5.011 7.183 -7.209 1.00 11.35 55 GLY A C 9
ATOM 15031 O O . GLY A 1 55 ? -4.653 6.417 -8.100 1.00 41.20 55 GLY A O 9
ATOM 15035 N N . THR A 1 56 ? -4.192 8.104 -6.717 1.00 31.35 56 THR A N 9
ATOM 15036 C CA . THR A 1 56 ? -2.844 8.351 -7.225 1.00 61.24 56 THR A CA 9
ATOM 15037 C C . THR A 1 56 ? -1.879 8.478 -6.039 1.00 11.43 56 THR A C 9
ATOM 15038 O O . THR A 1 56 ? -2.208 9.110 -5.028 1.00 42.43 56 THR A O 9
ATOM 15049 N N . TYR A 1 57 ? -0.716 7.825 -6.123 1.00 0.25 57 TYR A N 9
ATOM 15050 C CA . TYR A 1 57 ? 0.284 7.743 -5.064 1.00 14.13 57 TYR A CA 9
ATOM 15051 C C . TYR A 1 57 ? 1.397 8.779 -5.283 1.00 74.24 57 TYR A C 9
ATOM 15052 O O . TYR A 1 57 ? 1.769 9.033 -6.434 1.00 4.25 57 TYR A O 9
ATOM 15070 N N . ILE A 1 58 ? 1.937 9.358 -4.198 1.00 62.23 58 ILE A N 9
ATOM 15071 C CA . ILE A 1 58 ? 3.009 10.362 -4.243 1.00 61.00 58 ILE A CA 9
ATOM 15072 C C . ILE A 1 58 ? 4.069 10.036 -3.186 1.00 40.22 58 ILE A C 9
ATOM 15073 O O . ILE A 1 58 ? 3.847 10.170 -1.974 1.00 21.12 58 ILE A O 9
ATOM 15089 N N . ILE A 1 59 ? 5.254 9.655 -3.652 1.00 54.11 59 ILE A N 9
ATOM 15090 C CA . ILE A 1 59 ? 6.461 9.569 -2.829 1.00 24.14 59 ILE A CA 9
ATOM 15091 C C . ILE A 1 59 ? 6.953 10.999 -2.558 1.00 4.53 59 ILE A C 9
ATOM 15092 O O . ILE A 1 59 ? 6.797 11.903 -3.384 1.00 64.21 59 ILE A O 9
ATOM 15108 N N . SER A 1 60 ? 7.539 11.237 -1.384 1.00 73.22 60 SER A N 9
ATOM 15109 C CA . SER A 1 60 ? 8.174 12.502 -1.036 1.00 44.34 60 SER A CA 9
ATOM 15110 C C . SER A 1 60 ? 9.595 12.537 -1.631 1.00 74.01 60 SER A C 9
ATOM 15111 O O . SER A 1 60 ? 9.841 11.970 -2.695 1.00 21.33 60 SER A O 9
ATOM 15119 N N . LEU A 1 61 ? 10.499 13.309 -1.023 1.00 24.03 61 LEU A N 9
ATOM 15120 C CA . LEU A 1 61 ? 11.879 13.505 -1.475 1.00 74.14 61 LEU A CA 9
ATOM 15121 C C . LEU A 1 61 ? 12.574 12.170 -1.718 1.00 14.20 61 LEU A C 9
ATOM 15122 O O . LEU A 1 61 ? 12.950 11.891 -2.859 1.00 51.11 61 LEU A O 9
ATOM 15138 N N . ASP A 1 62 ? 12.748 11.379 -0.656 1.00 44.31 62 ASP A N 9
ATOM 15139 C CA . ASP A 1 62 ? 13.378 10.065 -0.728 1.00 74.31 62 ASP A CA 9
ATOM 15140 C C . ASP A 1 62 ? 12.487 9.141 0.093 1.00 0.44 62 ASP A C 9
ATOM 15141 O O . ASP A 1 62 ? 11.470 8.674 -0.412 1.00 73.11 62 ASP A O 9
ATOM 15150 N N . GLU A 1 63 ? 12.711 9.047 1.407 1.00 41.41 63 GLU A N 9
ATOM 15151 C CA . GLU A 1 63 ? 11.917 8.247 2.309 1.00 3.23 63 GLU A CA 9
ATOM 15152 C C . GLU A 1 63 ? 10.869 9.111 3.018 1.00 32.23 63 GLU A C 9
ATOM 15153 O O . GLU A 1 63 ? 9.976 8.592 3.679 1.00 54.14 63 GLU A O 9
ATOM 15165 N N . LYS A 1 64 ? 10.995 10.438 2.901 1.00 12.50 64 LYS A N 9
ATOM 15166 C CA . LYS A 1 64 ? 10.495 11.453 3.832 1.00 62.14 64 LYS A CA 9
ATOM 15167 C C . LYS A 1 64 ? 9.061 11.185 4.292 1.00 2.42 64 LYS A C 9
ATOM 15168 O O . LYS A 1 64 ? 8.805 11.195 5.495 1.00 14.33 64 LYS A O 9
ATOM 15187 N N . LEU A 1 65 ? 8.142 10.913 3.362 1.00 73.25 65 LEU A N 9
ATOM 15188 C CA . LEU A 1 65 ? 6.917 10.161 3.621 1.00 40.14 65 LEU A CA 9
ATOM 15189 C C . LEU A 1 65 ? 6.310 9.707 2.287 1.00 20.00 65 LEU A C 9
ATOM 15190 O O . LEU A 1 65 ? 6.794 10.093 1.217 1.00 14.23 65 LEU A O 9
ATOM 15206 N N . ILE A 1 66 ? 5.206 8.964 2.327 1.00 75.01 66 ILE A N 9
ATOM 15207 C CA . ILE A 1 66 ? 4.398 8.606 1.166 1.00 53.22 66 ILE A CA 9
ATOM 15208 C C . ILE A 1 66 ? 2.923 8.767 1.564 1.00 20.11 66 ILE A C 9
ATOM 15209 O O . ILE A 1 66 ? 2.532 8.267 2.623 1.00 13.13 66 ILE A O 9
ATOM 15225 N N . LYS A 1 67 ? 2.132 9.514 0.776 1.00 0.22 67 LYS A N 9
ATOM 15226 C CA . LYS A 1 67 ? 0.706 9.731 0.973 1.00 60.31 67 LYS A CA 9
ATOM 15227 C C . LYS A 1 67 ? -0.045 9.370 -0.303 1.00 41.54 67 LYS A C 9
ATOM 15228 O O . LYS A 1 67 ? 0.324 9.820 -1.390 1.00 54.31 67 LYS A O 9
ATOM 15247 N N . LEU A 1 68 ? -1.079 8.549 -0.158 1.00 62.32 68 LEU A N 9
ATOM 15248 C CA . LEU A 1 68 ? -2.019 8.125 -1.188 1.00 41.24 68 LEU A CA 9
ATOM 15249 C C . LEU A 1 68 ? -3.144 9.153 -1.227 1.00 44.21 68 LEU A C 9
ATOM 15250 O O . LEU A 1 68 ? -3.662 9.554 -0.180 1.00 34.02 68 LEU A O 9
ATOM 15266 N N . TYR A 1 69 ? -3.537 9.555 -2.432 1.00 22.22 69 TYR A N 9
ATOM 15267 C CA . TYR A 1 69 ? -4.617 10.501 -2.659 1.00 53.12 69 TYR A CA 9
ATOM 15268 C C . TYR A 1 69 ? -5.805 9.773 -3.270 1.00 41.53 69 TYR A C 9
ATOM 15269 O O . TYR A 1 69 ? -5.645 8.668 -3.792 1.00 73.02 69 TYR A O 9
ATOM 15287 N N . ASP A 1 70 ? -6.980 10.392 -3.269 1.00 20.34 70 ASP A N 9
ATOM 15288 C CA . ASP A 1 70 ? -8.151 9.892 -3.976 1.00 41.50 70 ASP A CA 9
ATOM 15289 C C . ASP A 1 70 ? -8.507 10.769 -5.172 1.00 22.45 70 ASP A C 9
ATOM 15290 O O . ASP A 1 70 ? -7.723 11.606 -5.615 1.00 44.10 70 ASP A O 9
ATOM 15299 N N . LYS A 1 71 ? -9.692 10.513 -5.721 1.00 54.23 71 LYS A N 9
ATOM 15300 C CA . LYS A 1 71 ? -10.218 11.158 -6.918 1.00 63.01 71 LYS A CA 9
ATOM 15301 C C . LYS A 1 71 ? -10.634 12.609 -6.649 1.00 71.44 71 LYS A C 9
ATOM 15302 O O . LYS A 1 71 ? -10.869 13.346 -7.609 1.00 20.41 71 LYS A O 9
ATOM 15321 N N . GLU A 1 72 ? -10.754 13.025 -5.388 1.00 41.33 72 GLU A N 9
ATOM 15322 C CA . GLU A 1 72 ? -10.957 14.411 -4.970 1.00 33.01 72 GLU A CA 9
ATOM 15323 C C . GLU A 1 72 ? -9.600 15.064 -4.657 1.00 44.20 72 GLU A C 9
ATOM 15324 O O . GLU A 1 72 ? -9.541 16.222 -4.245 1.00 1.52 72 GLU A O 9
ATOM 15336 N N . GLU A 1 73 ? -8.510 14.322 -4.882 1.00 52.33 73 GLU A N 9
ATOM 15337 C CA . GLU A 1 73 ? -7.117 14.726 -4.861 1.00 14.34 73 GLU A CA 9
ATOM 15338 C C . GLU A 1 73 ? -6.723 15.432 -3.563 1.00 33.11 73 GLU A C 9
ATOM 15339 O O . GLU A 1 73 ? -5.852 16.306 -3.560 1.00 53.20 73 GLU A O 9
ATOM 15351 N N . HIS A 1 74 ? -7.279 14.973 -2.439 1.00 71.13 74 HIS A N 9
ATOM 15352 C CA . HIS A 1 74 ? -6.660 15.129 -1.131 1.00 23.21 74 HIS A CA 9
ATOM 15353 C C . HIS A 1 74 ? -5.952 13.827 -0.764 1.00 51.20 74 HIS A C 9
ATOM 15354 O O . HIS A 1 74 ? -6.317 12.754 -1.249 1.00 15.11 74 HIS A O 9
ATOM 15368 N N . CYS A 1 75 ? -4.948 13.913 0.108 1.00 22.04 75 CYS A N 9
ATOM 15369 C CA . CYS A 1 75 ? -4.343 12.747 0.732 1.00 51.21 75 CYS A CA 9
ATOM 15370 C C . CYS A 1 75 ? -5.332 12.168 1.747 1.00 34.05 75 CYS A C 9
ATOM 15371 O O . CYS A 1 75 ? -5.748 12.879 2.668 1.00 41.11 75 CYS A O 9
ATOM 15379 N N . THR A 1 76 ? -5.691 10.897 1.606 1.00 71.33 76 THR A N 9
ATOM 15380 C CA . THR A 1 76 ? -6.643 10.219 2.484 1.00 32.22 76 THR A CA 9
ATOM 15381 C C . THR A 1 76 ? -5.944 9.114 3.286 1.00 54.12 76 THR A C 9
ATOM 15382 O O . THR A 1 76 ? -6.393 8.779 4.380 1.00 2.41 76 THR A O 9
ATOM 15393 N N . GLU A 1 77 ? -4.786 8.619 2.836 1.00 20.21 77 GLU A N 9
ATOM 15394 C CA . GLU A 1 77 ? -3.978 7.667 3.588 1.00 44.54 77 GLU A CA 9
ATOM 15395 C C . GLU A 1 77 ? -2.518 8.089 3.493 1.00 40.42 77 GLU A C 9
ATOM 15396 O O . GLU A 1 77 ? -2.106 8.682 2.491 1.00 71.42 77 GLU A O 9
ATOM 15408 N N . GLN A 1 78 ? -1.711 7.783 4.510 1.00 43.50 78 GLN A N 9
ATOM 15409 C CA . GLN A 1 78 ? -0.293 8.077 4.508 1.00 15.13 78 GLN A CA 9
ATOM 15410 C C . GLN A 1 78 ? 0.377 6.977 5.317 1.00 64.14 78 GLN A C 9
ATOM 15411 O O . GLN A 1 78 ? -0.223 6.490 6.276 1.00 64.10 78 GLN A O 9
ATOM 15425 N N . TYR A 1 79 ? 1.598 6.580 4.958 1.00 31.13 79 TYR A N 9
ATOM 15426 C CA . TYR A 1 79 ? 2.272 5.461 5.606 1.00 5.31 79 TYR A CA 9
ATOM 15427 C C . TYR A 1 79 ? 3.772 5.716 5.684 1.00 24.14 79 TYR A C 9
ATOM 15428 O O . TYR A 1 79 ? 4.350 6.278 4.752 1.00 74.15 79 TYR A O 9
ATOM 15446 N N . HIS A 1 80 ? 4.416 5.275 6.768 1.00 32.20 80 HIS A N 9
ATOM 15447 C CA . HIS A 1 80 ? 5.864 5.371 6.915 1.00 31.02 80 HIS A CA 9
ATOM 15448 C C . HIS A 1 80 ? 6.506 4.166 6.228 1.00 41.42 80 HIS A C 9
ATOM 15449 O O . HIS A 1 80 ? 6.272 3.031 6.656 1.00 72.21 80 HIS A O 9
ATOM 15463 N N . ILE A 1 81 ? 7.330 4.407 5.203 1.00 52.43 81 ILE A N 9
ATOM 15464 C CA . ILE A 1 81 ? 8.176 3.382 4.603 1.00 33.44 81 ILE A CA 9
ATOM 15465 C C . ILE A 1 81 ? 9.239 3.065 5.649 1.00 74.13 81 ILE A C 9
ATOM 15466 O O . ILE A 1 81 ? 10.009 3.952 6.037 1.00 13.21 81 ILE A O 9
ATOM 15482 N N . LEU A 1 82 ? 9.290 1.813 6.097 1.00 71.23 82 LEU A N 9
ATOM 15483 C CA . LEU A 1 82 ? 10.433 1.318 6.853 1.00 73.11 82 LEU A CA 9
ATOM 15484 C C . LEU A 1 82 ? 11.354 0.572 5.890 1.00 12.14 82 LEU A C 9
ATOM 15485 O O . LEU A 1 82 ? 12.515 0.952 5.750 1.00 4.10 82 LEU A O 9
ATOM 15501 N N . LYS A 1 83 ? 10.835 -0.421 5.159 1.00 62.25 83 LYS A N 9
ATOM 15502 C CA . LYS A 1 83 ? 11.495 -1.051 4.013 1.00 41.44 83 LYS A CA 9
ATOM 15503 C C . LYS A 1 83 ? 10.450 -1.308 2.933 1.00 54.34 83 LYS A C 9
ATOM 15504 O O . LYS A 1 83 ? 9.248 -1.390 3.218 1.00 41.14 83 LYS A O 9
ATOM 15523 N N . LEU A 1 84 ? 10.957 -1.487 1.717 1.00 33.40 84 LEU A N 9
ATOM 15524 C CA . LEU A 1 84 ? 10.317 -2.000 0.519 1.00 14.42 84 LEU A CA 9
ATOM 15525 C C . LEU A 1 84 ? 11.334 -3.025 0.018 1.00 25.22 84 LEU A C 9
ATOM 15526 O O . LEU A 1 84 ? 12.519 -2.687 0.006 1.00 64.23 84 LEU A O 9
ATOM 15542 N N . THR A 1 85 ? 10.914 -4.221 -0.380 1.00 34.11 85 THR A N 9
ATOM 15543 C CA . THR A 1 85 ? 11.723 -5.158 -1.155 1.00 13.10 85 THR A CA 9
ATOM 15544 C C . THR A 1 85 ? 10.848 -5.764 -2.272 1.00 52.52 85 THR A C 9
ATOM 15545 O O . THR A 1 85 ? 9.689 -5.374 -2.433 1.00 61.41 85 THR A O 9
ATOM 15556 N N . SER A 1 86 ? 11.332 -6.725 -3.057 1.00 31.24 86 SER A N 9
ATOM 15557 C CA . SER A 1 86 ? 10.526 -7.428 -4.043 1.00 73.14 86 SER A CA 9
ATOM 15558 C C . SER A 1 86 ? 9.487 -8.343 -3.402 1.00 62.35 86 SER A C 9
ATOM 15559 O O . SER A 1 86 ? 8.656 -8.865 -4.138 1.00 41.22 86 SER A O 9
ATOM 15567 N N . LYS A 1 87 ? 9.460 -8.509 -2.078 1.00 62.43 87 LYS A N 9
ATOM 15568 C CA . LYS A 1 87 ? 8.501 -9.374 -1.405 1.00 43.31 87 LYS A CA 9
ATOM 15569 C C . LYS A 1 87 ? 7.981 -8.818 -0.085 1.00 52.55 87 LYS A C 9
ATOM 15570 O O . LYS A 1 87 ? 6.924 -9.249 0.369 1.00 14.33 87 LYS A O 9
ATOM 15589 N N . GLU A 1 88 ? 8.634 -7.826 0.517 1.00 32.23 88 GLU A N 9
ATOM 15590 C CA . GLU A 1 88 ? 8.335 -7.411 1.880 1.00 73.21 88 GLU A CA 9
ATOM 15591 C C . GLU A 1 88 ? 8.082 -5.903 1.908 1.00 11.41 88 GLU A C 9
ATOM 15592 O O . GLU A 1 88 ? 8.821 -5.134 1.288 1.00 41.22 88 GLU A O 9
ATOM 15604 N N . MET A 1 89 ? 7.037 -5.449 2.607 1.00 70.32 89 MET A N 9
ATOM 15605 C CA . MET A 1 89 ? 6.715 -4.031 2.690 1.00 50.54 89 MET A CA 9
ATOM 15606 C C . MET A 1 89 ? 6.118 -3.688 4.055 1.00 25.32 89 MET A C 9
ATOM 15607 O O . MET A 1 89 ? 5.018 -4.125 4.407 1.00 64.41 89 MET A O 9
ATOM 15621 N N . LYS A 1 90 ? 6.867 -2.899 4.830 1.00 11.53 90 LYS A N 9
ATOM 15622 C CA . LYS A 1 90 ? 6.459 -2.349 6.122 1.00 3.24 90 LYS A CA 9
ATOM 15623 C C . LYS A 1 90 ? 5.998 -0.925 5.908 1.00 65.42 90 LYS A C 9
ATOM 15624 O O . LYS A 1 90 ? 6.817 -0.004 5.890 1.00 4.44 90 LYS A O 9
ATOM 15643 N N . TRP A 1 91 ? 4.699 -0.767 5.684 1.00 62.34 91 TRP A N 9
ATOM 15644 C CA . TRP A 1 91 ? 3.992 0.480 5.879 1.00 70.15 91 TRP A CA 9
ATOM 15645 C C . TRP A 1 91 ? 3.649 0.500 7.361 1.00 24.12 91 TRP A C 9
ATOM 15646 O O . TRP A 1 91 ? 2.736 -0.222 7.785 1.00 73.45 91 TRP A O 9
ATOM 15667 N N . GLU A 1 92 ? 4.404 1.229 8.176 1.00 44.31 92 GLU A N 9
ATOM 15668 C CA . GLU A 1 92 ? 3.929 1.566 9.512 1.00 33.34 92 GLU A CA 9
ATOM 15669 C C . GLU A 1 92 ? 2.915 2.711 9.381 1.00 23.43 92 GLU A C 9
ATOM 15670 O O . GLU A 1 92 ? 2.895 3.402 8.362 1.00 42.41 92 GLU A O 9
ATOM 15682 N N . ASN A 1 93 ? 2.102 2.935 10.417 1.00 51.11 93 ASN A N 9
ATOM 15683 C CA . ASN A 1 93 ? 1.144 4.040 10.487 1.00 53.34 93 ASN A CA 9
ATOM 15684 C C . ASN A 1 93 ? 1.812 5.361 10.107 1.00 30.03 93 ASN A C 9
ATOM 15685 O O . ASN A 1 93 ? 1.445 5.998 9.126 1.00 22.03 93 ASN A O 9
ATOM 15696 N N . ALA A 1 94 ? 2.813 5.770 10.887 1.00 45.13 94 ALA A N 9
ATOM 15697 C CA . ALA A 1 94 ? 3.285 7.142 11.027 1.00 31.32 94 ALA A CA 9
ATOM 15698 C C . ALA A 1 94 ? 2.226 8.069 11.621 1.00 64.20 94 ALA A C 9
ATOM 15699 O O . ALA A 1 94 ? 2.588 8.782 12.556 1.00 44.34 94 ALA A O 9
ATOM 15706 N N . SER A 1 95 ? 0.989 8.133 11.097 1.00 22.14 95 SER A N 9
ATOM 15707 C CA . SER A 1 95 ? 0.091 9.231 11.443 1.00 63.00 95 SER A CA 9
ATOM 15708 C C . SER A 1 95 ? -1.227 8.727 12.054 1.00 24.25 95 SER A C 9
ATOM 15709 O O . SER A 1 95 ? -2.289 8.764 11.429 1.00 52.23 95 SER A O 9
ATOM 15717 N N . PRO A 1 96 ? -1.203 8.297 13.326 1.00 12.53 96 PRO A N 9
ATOM 15718 C CA . PRO A 1 96 ? -2.375 7.787 14.025 1.00 73.03 96 PRO A CA 9
ATOM 15719 C C . PRO A 1 96 ? -3.478 8.847 14.207 1.00 14.35 96 PRO A C 9
ATOM 15720 O O . PRO A 1 96 ? -4.557 8.506 14.694 1.00 73.00 96 PRO A O 9
ATOM 15731 N N . LYS A 1 97 ? -3.224 10.118 13.860 1.00 3.11 97 LYS A N 9
ATOM 15732 C CA . LYS A 1 97 ? -4.169 11.222 13.978 1.00 73.23 97 LYS A CA 9
ATOM 15733 C C . LYS A 1 97 ? -5.326 11.066 12.991 1.00 54.34 97 LYS A C 9
ATOM 15734 O O . LYS A 1 97 ? -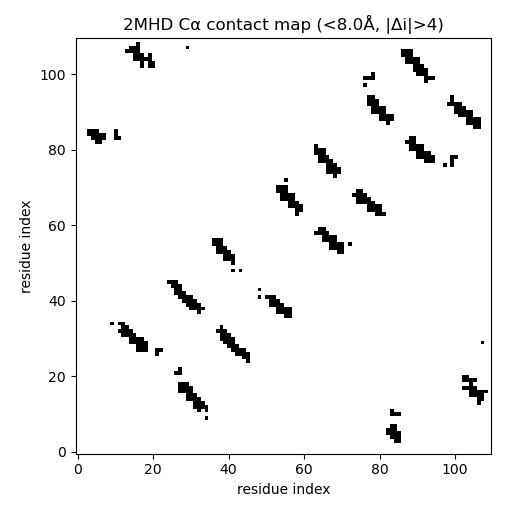6.479 11.050 13.422 1.00 74.14 97 LYS A O 9
ATOM 15753 N N . ASP A 1 98 ? -5.035 10.878 11.698 1.00 2.34 98 ASP A N 9
ATOM 15754 C CA . ASP A 1 98 ? -6.064 10.655 10.685 1.00 63.21 98 ASP A CA 9
ATOM 15755 C C . ASP A 1 98 ? -6.620 9.250 10.847 1.00 73.02 98 ASP A C 9
ATOM 15756 O O . ASP A 1 98 ? -7.835 9.085 10.798 1.00 51.21 98 ASP A O 9
ATOM 15765 N N . GLY A 1 99 ? -5.763 8.261 11.122 1.00 33.34 99 GLY A N 9
ATOM 15766 C CA . GLY A 1 99 ? -6.158 6.861 11.068 1.00 54.14 99 GLY A CA 9
ATOM 15767 C C . GLY A 1 99 ? -5.498 6.208 9.858 1.00 73.03 99 GLY A C 9
ATOM 15768 O O . GLY A 1 99 ? -5.869 6.475 8.716 1.00 30.24 99 GLY A O 9
ATOM 15772 N N . ASN A 1 100 ? -4.490 5.372 10.095 1.00 10.42 100 ASN A N 9
ATOM 15773 C CA . ASN A 1 100 ? -3.855 4.517 9.092 1.00 4.25 100 ASN A CA 9
ATOM 15774 C C . ASN A 1 100 ? -3.974 3.058 9.569 1.00 42.52 100 ASN A C 9
ATOM 15775 O O . ASN A 1 100 ? -4.886 2.738 10.329 1.00 2.45 100 ASN A O 9
ATOM 15786 N N . SER A 1 101 ? -3.122 2.144 9.096 1.00 3.32 101 SER A N 9
ATOM 15787 C CA . SER A 1 101 ? -2.990 0.769 9.593 1.00 64.00 101 SER A CA 9
ATOM 15788 C C . SER A 1 101 ? -1.583 0.199 9.316 1.00 74.34 101 SER A C 9
ATOM 15789 O O . SER A 1 101 ? -1.025 0.326 8.224 1.00 41.14 101 SER A O 9
ATOM 15797 N N . ASP A 1 102 ? -1.022 -0.513 10.280 1.00 71.30 102 ASP A N 9
ATOM 15798 C CA . ASP A 1 102 ? 0.412 -0.721 10.514 1.00 13.10 102 ASP A CA 9
ATOM 15799 C C . ASP A 1 102 ? 0.883 -2.145 10.161 1.00 21.44 102 ASP A C 9
ATOM 15800 O O . ASP A 1 102 ? 1.717 -2.738 10.849 1.00 24.30 102 ASP A O 9
ATOM 15809 N N . LYS A 1 103 ? 0.352 -2.707 9.073 1.00 65.22 103 LYS A N 9
ATOM 15810 C CA . LYS A 1 103 ? 0.397 -4.155 8.754 1.00 63.01 103 LYS A CA 9
ATOM 15811 C C . LYS A 1 103 ? 1.779 -4.607 8.248 1.00 31.02 103 LYS A C 9
ATOM 15812 O O . LYS A 1 103 ? 2.726 -3.825 8.366 1.00 33.41 103 LYS A O 9
ATOM 15831 N N . ARG A 1 104 ? 1.959 -5.784 7.628 1.00 23.22 104 ARG A N 9
ATOM 15832 C CA . ARG A 1 104 ? 3.109 -5.998 6.733 1.00 21.42 104 ARG A CA 9
ATOM 15833 C C . ARG A 1 104 ? 2.683 -6.757 5.480 1.00 51.14 104 ARG A C 9
ATOM 15834 O O . ARG A 1 104 ? 2.360 -7.944 5.532 1.00 42.43 104 ARG A O 9
ATOM 15855 N N . LEU A 1 105 ? 2.674 -6.067 4.339 1.00 23.31 105 LEU A N 9
ATOM 15856 C CA . LEU A 1 105 ? 2.274 -6.648 3.062 1.00 63.41 105 LEU A CA 9
ATOM 15857 C C . LEU A 1 105 ? 3.401 -7.562 2.583 1.00 12.50 105 LEU A C 9
ATOM 15858 O O . LEU A 1 105 ? 4.577 -7.191 2.633 1.00 64.04 105 LEU A O 9
ATOM 15874 N N . GLU A 1 106 ? 3.032 -8.740 2.089 1.00 25.32 106 GLU A N 9
ATOM 15875 C CA . GLU A 1 106 ? 3.932 -9.853 1.771 1.00 72.32 106 GLU A CA 9
ATOM 15876 C C . GLU A 1 106 ? 3.628 -10.331 0.355 1.00 30.34 106 GLU A C 9
ATOM 15877 O O . GLU A 1 106 ? 3.163 -11.447 0.119 1.00 52.23 106 GLU A O 9
ATOM 15889 N N . LYS A 1 107 ? 3.847 -9.399 -0.576 1.00 4.31 107 LYS A N 9
ATOM 15890 C CA . LYS A 1 107 ? 3.558 -9.522 -1.999 1.00 12.30 107 LYS A CA 9
ATOM 15891 C C . LYS A 1 107 ? 2.179 -10.122 -2.245 1.00 53.32 107 LYS A C 9
ATOM 15892 O O . LYS A 1 107 ? 1.285 -9.970 -1.418 1.00 11.30 107 LYS A O 9
ATOM 15911 N N . TYR A 1 108 ? 1.905 -10.584 -3.457 1.00 14.23 108 TYR A N 9
ATOM 15912 C CA . TYR A 1 108 ? 0.598 -11.113 -3.831 1.00 41.33 108 TYR A CA 9
ATOM 15913 C C . TYR A 1 108 ? 0.757 -12.583 -4.170 1.00 63.31 108 TYR A C 9
ATOM 15914 O O . TYR A 1 108 ? 0.736 -12.963 -5.340 1.00 52.51 108 TYR A O 9
ATOM 15932 N N . ASN A 1 109 ? 0.984 -13.379 -3.123 1.00 42.35 109 ASN A N 9
ATOM 15933 C CA . ASN A 1 109 ? 1.443 -14.771 -3.159 1.00 64.11 109 ASN A CA 9
ATOM 15934 C C . ASN A 1 109 ? 2.577 -14.933 -4.181 1.00 4.41 109 ASN A C 9
ATOM 15935 O O . ASN A 1 109 ? 2.420 -15.646 -5.177 1.00 2.21 109 ASN A O 9
ATOM 15946 N N . ASP A 1 110 ? 3.668 -14.180 -4.040 1.00 71.14 110 ASP A N 9
ATOM 15947 C CA . ASP A 1 110 ? 4.718 -14.066 -5.057 1.00 4.24 110 ASP A CA 9
ATOM 15948 C C . ASP A 1 110 ? 6.057 -13.846 -4.363 1.00 12.53 110 ASP A C 9
ATOM 15949 O O . ASP A 1 110 ? 7.087 -13.728 -5.052 1.00 65.03 110 ASP A O 9
ATOM 15958 N N . GLY A 1 1 ? 17.822 -16.445 0.263 1.00 33.23 1 GLY A N 10
ATOM 15959 C CA . GLY A 1 1 ? 17.299 -15.936 -1.003 1.00 34.11 1 GLY A CA 10
ATOM 15960 C C . GLY A 1 1 ? 18.234 -14.870 -1.530 1.00 72.10 1 GLY A C 10
ATOM 15961 O O . GLY A 1 1 ? 18.600 -13.956 -0.790 1.00 72.10 1 GLY A O 10
ATOM 15965 N N . ASP A 1 2 ? 18.658 -15.024 -2.776 1.00 74.34 2 ASP A N 10
ATOM 15966 C CA . ASP A 1 2 ? 19.721 -14.257 -3.396 1.00 44.00 2 ASP A CA 10
ATOM 15967 C C . ASP A 1 2 ? 19.234 -12.868 -3.790 1.00 75.52 2 ASP A C 10
ATOM 15968 O O . ASP A 1 2 ? 18.398 -12.747 -4.680 1.00 42.42 2 ASP A O 10
ATOM 15977 N N . GLU A 1 3 ? 19.770 -11.834 -3.139 1.00 71.41 3 GLU A N 10
ATOM 15978 C CA . GLU A 1 3 ? 19.687 -10.437 -3.558 1.00 2.41 3 GLU A CA 10
ATOM 15979 C C . GLU A 1 3 ? 18.246 -9.962 -3.770 1.00 54.10 3 GLU A C 10
ATOM 15980 O O . GLU A 1 3 ? 17.959 -9.203 -4.692 1.00 53.12 3 GLU A O 10
ATOM 15992 N N . ASP A 1 4 ? 17.338 -10.363 -2.879 1.00 12.35 4 ASP A N 10
ATOM 15993 C CA . ASP A 1 4 ? 15.886 -10.191 -3.007 1.00 24.34 4 ASP A CA 10
ATOM 15994 C C . ASP A 1 4 ? 15.366 -9.169 -1.995 1.00 61.31 4 ASP A C 10
ATOM 15995 O O . ASP A 1 4 ? 14.193 -9.205 -1.607 1.00 35.55 4 ASP A O 10
ATOM 16004 N N . ASP A 1 5 ? 16.274 -8.347 -1.469 1.00 53.12 5 ASP A N 10
ATOM 16005 C CA . ASP A 1 5 ? 16.044 -7.576 -0.246 1.00 25.15 5 ASP A CA 10
ATOM 16006 C C . ASP A 1 5 ? 16.659 -6.167 -0.272 1.00 23.41 5 ASP A C 10
ATOM 16007 O O . ASP A 1 5 ? 17.419 -5.793 0.633 1.00 24.41 5 ASP A O 10
ATOM 16016 N N . LYS A 1 6 ? 16.295 -5.338 -1.258 1.00 21.13 6 LYS A N 10
ATOM 16017 C CA . LYS A 1 6 ? 16.580 -3.894 -1.270 1.00 41.30 6 LYS A CA 10
ATOM 16018 C C . LYS A 1 6 ? 15.316 -3.118 -1.615 1.00 5.32 6 LYS A C 10
ATOM 16019 O O . LYS A 1 6 ? 14.351 -3.714 -2.069 1.00 65.41 6 LYS A O 10
ATOM 16038 N N . VAL A 1 7 ? 15.318 -1.802 -1.395 1.00 5.24 7 VAL A N 10
ATOM 16039 C CA . VAL A 1 7 ? 14.164 -0.912 -1.521 1.00 44.22 7 VAL A CA 10
ATOM 16040 C C . VAL A 1 7 ? 14.315 -0.109 -2.813 1.00 13.33 7 VAL A C 10
ATOM 16041 O O . VAL A 1 7 ? 15.249 0.683 -2.941 1.00 25.40 7 VAL A O 10
ATOM 16054 N N . GLU A 1 8 ? 13.436 -0.365 -3.781 1.00 14.24 8 GLU A N 10
ATOM 16055 C CA . GLU A 1 8 ? 13.511 0.119 -5.161 1.00 52.03 8 GLU A CA 10
ATOM 16056 C C . GLU A 1 8 ? 12.232 0.853 -5.589 1.00 52.05 8 GLU A C 10
ATOM 16057 O O . GLU A 1 8 ? 11.194 0.769 -4.929 1.00 2.13 8 GLU A O 10
ATOM 16069 N N . ILE A 1 9 ? 12.310 1.581 -6.711 1.00 71.51 9 ILE A N 10
ATOM 16070 C CA . ILE A 1 9 ? 11.213 2.342 -7.316 1.00 65.55 9 ILE A CA 10
ATOM 16071 C C . ILE A 1 9 ? 10.189 1.392 -7.962 1.00 53.42 9 ILE A C 10
ATOM 16072 O O . ILE A 1 9 ? 9.076 1.307 -7.440 1.00 33.44 9 ILE A O 10
ATOM 16088 N N . PRO A 1 10 ? 10.498 0.641 -9.042 1.00 13.23 10 PRO A N 10
ATOM 16089 C CA . PRO A 1 10 ? 9.514 -0.203 -9.714 1.00 21.20 10 PRO A CA 10
ATOM 16090 C C . PRO A 1 10 ? 9.001 -1.332 -8.821 1.00 2.40 10 PRO A C 10
ATOM 16091 O O . PRO A 1 10 ? 7.957 -1.915 -9.110 1.00 31.24 10 PRO A O 10
ATOM 16102 N N . GLN A 1 11 ? 9.698 -1.648 -7.731 1.00 25.10 11 GLN A N 10
ATOM 16103 C CA . GLN A 1 11 ? 9.257 -2.665 -6.800 1.00 74.54 11 GLN A CA 10
ATOM 16104 C C . GLN A 1 11 ? 8.053 -2.223 -5.968 1.00 41.13 11 GLN A C 10
ATOM 16105 O O . GLN A 1 11 ? 7.372 -3.085 -5.422 1.00 1.22 11 GLN A O 10
ATOM 16119 N N . LEU A 1 12 ? 7.718 -0.930 -5.901 1.00 63.44 12 LEU A N 10
ATOM 16120 C CA . LEU A 1 12 ? 6.441 -0.517 -5.327 1.00 73.31 12 LEU A CA 10
ATOM 16121 C C . LEU A 1 12 ? 5.285 -1.049 -6.176 1.00 64.53 12 LEU A C 10
ATOM 16122 O O . LEU A 1 12 ? 4.294 -1.519 -5.626 1.00 73.45 12 LEU A O 10
ATOM 16138 N N . VAL A 1 13 ? 5.438 -0.981 -7.497 1.00 31.40 13 VAL A N 10
ATOM 16139 C CA . VAL A 1 13 ? 4.392 -1.071 -8.510 1.00 74.14 13 VAL A CA 10
ATOM 16140 C C . VAL A 1 13 ? 3.679 -2.428 -8.513 1.00 64.21 13 VAL A C 10
ATOM 16141 O O . VAL A 1 13 ? 2.555 -2.532 -9.002 1.00 2.31 13 VAL A O 10
ATOM 16154 N N . GLY A 1 14 ? 4.314 -3.484 -8.008 1.00 71.23 14 GLY A N 10
ATOM 16155 C CA . GLY A 1 14 ? 3.717 -4.807 -7.920 1.00 54.33 14 GLY A CA 10
ATOM 16156 C C . GLY A 1 14 ? 2.572 -4.847 -6.909 1.00 73.11 14 GLY A C 10
ATOM 16157 O O . GLY A 1 14 ? 2.084 -3.827 -6.421 1.00 45.34 14 GLY A O 10
ATOM 16161 N N . LYS A 1 15 ? 2.095 -6.057 -6.629 1.00 73.23 15 LYS A N 10
ATOM 16162 C CA . LYS A 1 15 ? 0.850 -6.272 -5.895 1.00 13.24 15 LYS A CA 10
ATOM 16163 C C . LYS A 1 15 ? 1.149 -6.649 -4.451 1.00 45.02 15 LYS A C 10
ATOM 16164 O O . LYS A 1 15 ? 2.199 -7.239 -4.165 1.00 42.32 15 LYS A O 10
ATOM 16183 N N . TRP A 1 16 ? 0.225 -6.338 -3.545 1.00 65.21 16 TRP A N 10
ATOM 16184 C CA . TRP A 1 16 ? 0.480 -6.339 -2.114 1.00 13.11 16 TRP A CA 10
ATOM 16185 C C . TRP A 1 16 ? -0.816 -6.599 -1.367 1.00 5.24 16 TRP A C 10
ATOM 16186 O O . TRP A 1 16 ? -1.720 -5.770 -1.426 1.00 72.11 16 TRP A O 10
ATOM 16207 N N . ILE A 1 17 ? -0.923 -7.694 -0.621 1.00 62.21 17 ILE A N 10
ATOM 16208 C CA . ILE A 1 17 ? -2.110 -8.004 0.149 1.00 40.20 17 ILE A CA 10
ATOM 16209 C C . ILE A 1 17 ? -1.877 -7.554 1.587 1.00 12.02 17 ILE A C 10
ATOM 16210 O O . ILE A 1 17 ? -0.842 -7.847 2.186 1.00 21.32 17 ILE A O 10
ATOM 16226 N N . VAL A 1 18 ? -2.847 -6.849 2.163 1.00 74.31 18 VAL A N 10
ATOM 16227 C CA . VAL A 1 18 ? -2.854 -6.313 3.532 1.00 14.01 18 VAL A CA 10
ATOM 16228 C C . VAL A 1 18 ? -3.085 -7.448 4.554 1.00 62.32 18 VAL A C 10
ATOM 16229 O O . VAL A 1 18 ? -3.356 -7.214 5.727 1.00 23.34 18 VAL A O 10
ATOM 16242 N N . LYS A 1 19 ? -3.044 -8.707 4.113 1.00 62.43 19 LYS A N 10
ATOM 16243 C CA . LYS A 1 19 ? -3.544 -9.867 4.845 1.00 31.45 19 LYS A CA 10
ATOM 16244 C C . LYS A 1 19 ? -2.525 -10.313 5.897 1.00 44.10 19 LYS A C 10
ATOM 16245 O O . LYS A 1 19 ? -2.219 -11.494 6.004 1.00 32.31 19 LYS A O 10
ATOM 16264 N N . GLU A 1 20 ? -1.907 -9.378 6.606 1.00 12.42 20 GLU A N 10
ATOM 16265 C CA . GLU A 1 20 ? -0.707 -9.639 7.365 1.00 72.43 20 GLU A CA 10
ATOM 16266 C C . GLU A 1 20 ? -0.435 -8.432 8.286 1.00 51.43 20 GLU A C 10
ATOM 16267 O O . GLU A 1 20 ? 0.055 -7.394 7.819 1.00 44.32 20 GLU A O 10
ATOM 16279 N N . PRO A 1 21 ? -0.767 -8.521 9.587 1.00 0.14 21 PRO A N 10
ATOM 16280 C CA . PRO A 1 21 ? -1.710 -9.483 10.144 1.00 13.45 21 PRO A CA 10
ATOM 16281 C C . PRO A 1 21 ? -3.140 -9.189 9.648 1.00 24.02 21 PRO A C 10
ATOM 16282 O O . PRO A 1 21 ? -3.482 -8.054 9.300 1.00 35.35 21 PRO A O 10
ATOM 16293 N N . VAL A 1 22 ? -3.967 -10.231 9.580 1.00 32.22 22 VAL A N 10
ATOM 16294 C CA . VAL A 1 22 ? -5.257 -10.256 8.884 1.00 40.20 22 VAL A CA 10
ATOM 16295 C C . VAL A 1 22 ? -6.279 -9.321 9.562 1.00 13.24 22 VAL A C 10
ATOM 16296 O O . VAL A 1 22 ? -6.069 -8.864 10.691 1.00 40.10 22 VAL A O 10
ATOM 16309 N N . LEU A 1 23 ? -7.390 -9.009 8.885 1.00 71.02 23 LEU A N 10
ATOM 16310 C CA . LEU A 1 23 ? -8.518 -8.297 9.483 1.00 32.32 23 LEU A CA 10
ATOM 16311 C C . LEU A 1 23 ? -9.594 -9.284 9.919 1.00 73.11 23 LEU A C 10
ATOM 16312 O O . LEU A 1 23 ? -9.745 -10.363 9.341 1.00 14.24 23 LEU A O 10
ATOM 16328 N N . GLN A 1 24 ? -10.364 -8.860 10.918 1.00 20.04 24 GLN A N 10
ATOM 16329 C CA . GLN A 1 24 ? -11.595 -9.501 11.368 1.00 24.22 24 GLN A CA 10
ATOM 16330 C C . GLN A 1 24 ? -12.732 -9.181 10.393 1.00 21.04 24 GLN A C 10
ATOM 16331 O O . GLN A 1 24 ? -12.528 -8.469 9.405 1.00 60.24 24 GLN A O 10
ATOM 16345 N N . ASP A 1 25 ? -13.941 -9.681 10.684 1.00 1.54 25 ASP A N 10
ATOM 16346 C CA . ASP A 1 25 ? -15.182 -9.385 9.953 1.00 54.14 25 ASP A CA 10
ATOM 16347 C C . ASP A 1 25 ? -15.146 -9.986 8.536 1.00 42.30 25 ASP A C 10
ATOM 16348 O O . ASP A 1 25 ? -15.946 -9.650 7.663 1.00 34.11 25 ASP A O 10
ATOM 16357 N N . ASP A 1 26 ? -14.166 -10.870 8.324 1.00 72.30 26 ASP A N 10
ATOM 16358 C CA . ASP A 1 26 ? -13.769 -11.561 7.099 1.00 62.32 26 ASP A CA 10
ATOM 16359 C C . ASP A 1 26 ? -13.506 -10.627 5.915 1.00 20.05 26 ASP A C 10
ATOM 16360 O O . ASP A 1 26 ? -13.518 -11.050 4.755 1.00 20.13 26 ASP A O 10
ATOM 16369 N N . PHE A 1 27 ? -13.236 -9.348 6.185 1.00 34.34 27 PHE A N 10
ATOM 16370 C CA . PHE A 1 27 ? -12.708 -8.417 5.222 1.00 3.45 27 PHE A CA 10
ATOM 16371 C C . PHE A 1 27 ? -11.245 -8.745 4.963 1.00 43.40 27 PHE A C 10
ATOM 16372 O O . PHE A 1 27 ? -10.543 -9.357 5.769 1.00 40.13 27 PHE A O 10
ATOM 16389 N N . VAL A 1 28 ? -10.814 -8.266 3.814 1.00 24.02 28 VAL A N 10
ATOM 16390 C CA . VAL A 1 28 ? -9.470 -8.291 3.264 1.00 15.35 28 VAL A CA 10
ATOM 16391 C C . VAL A 1 28 ? -9.289 -6.998 2.462 1.00 53.30 28 VAL A C 10
ATOM 16392 O O . VAL A 1 28 ? -10.264 -6.285 2.177 1.00 54.31 28 VAL A O 10
ATOM 16405 N N . THR A 1 29 ? -8.045 -6.684 2.110 1.00 70.10 29 THR A N 10
ATOM 16406 C CA . THR A 1 29 ? -7.665 -5.665 1.145 1.00 14.34 29 THR A CA 10
ATOM 16407 C C . THR A 1 29 ? -6.321 -6.043 0.493 1.00 21.13 29 THR A C 10
ATOM 16408 O O . THR A 1 29 ? -5.511 -6.788 1.066 1.00 52.34 29 THR A O 10
ATOM 16419 N N . CYS A 1 30 ? -6.031 -5.459 -0.666 1.00 13.01 30 CYS A N 10
ATOM 16420 C CA . CYS A 1 30 ? -4.750 -5.376 -1.336 1.00 44.24 30 CYS A CA 10
ATOM 16421 C C . CYS A 1 30 ? -4.534 -3.948 -1.868 1.00 43.14 30 CYS A C 10
ATOM 16422 O O . CYS A 1 30 ? -5.441 -3.120 -1.820 1.00 70.51 30 CYS A O 10
ATOM 16430 N N . TYR A 1 31 ? -3.327 -3.651 -2.350 1.00 73.15 31 TYR A N 10
ATOM 16431 C CA . TYR A 1 31 ? -2.896 -2.344 -2.832 1.00 32.31 31 TYR A CA 10
ATOM 16432 C C . TYR A 1 31 ? -2.026 -2.572 -4.062 1.00 14.31 31 TYR A C 10
ATOM 16433 O O . TYR A 1 31 ? -0.851 -2.932 -3.940 1.00 1.32 31 TYR A O 10
ATOM 16451 N N . THR A 1 32 ? -2.579 -2.363 -5.252 1.00 70.21 32 THR A N 10
ATOM 16452 C CA . THR A 1 32 ? -1.785 -2.362 -6.476 1.00 73.45 32 THR A CA 10
ATOM 16453 C C . THR A 1 32 ? -1.489 -0.903 -6.814 1.00 25.41 32 THR A C 10
ATOM 16454 O O . THR A 1 32 ? -2.380 -0.056 -6.709 1.00 10.12 32 THR A O 10
ATOM 16465 N N . PHE A 1 33 ? -0.251 -0.569 -7.180 1.00 24.20 33 PHE A N 10
ATOM 16466 C CA . PHE A 1 33 ? 0.068 0.753 -7.731 1.00 45.13 33 PHE A CA 10
ATOM 16467 C C . PHE A 1 33 ? 0.304 0.590 -9.229 1.00 51.32 33 PHE A C 10
ATOM 16468 O O . PHE A 1 33 ? 0.448 -0.528 -9.722 1.00 34.42 33 PHE A O 10
ATOM 16485 N N . ASN A 1 34 ? 0.336 1.687 -9.979 1.00 50.13 34 ASN A N 10
ATOM 16486 C CA . ASN A 1 34 ? 0.900 1.677 -11.327 1.00 52.34 34 ASN A CA 10
ATOM 16487 C C . ASN A 1 34 ? 2.347 2.149 -11.254 1.00 72.31 34 ASN A C 10
ATOM 16488 O O . ASN A 1 34 ? 2.799 2.556 -10.187 1.00 45.14 34 ASN A O 10
ATOM 16499 N N . ALA A 1 35 ? 3.045 2.126 -12.397 1.00 54.15 35 ALA A N 10
ATOM 16500 C CA . ALA A 1 35 ? 4.425 2.582 -12.565 1.00 22.52 35 ALA A CA 10
ATOM 16501 C C . ALA A 1 35 ? 4.656 3.931 -11.881 1.00 34.10 35 ALA A C 10
ATOM 16502 O O . ALA A 1 35 ? 5.702 4.165 -11.285 1.00 43.33 35 ALA A O 10
ATOM 16509 N N . ASP A 1 36 ? 3.653 4.800 -11.979 1.00 50.04 36 ASP A N 10
ATOM 16510 C CA . ASP A 1 36 ? 3.565 6.126 -11.379 1.00 64.45 36 ASP A CA 10
ATOM 16511 C C . ASP A 1 36 ? 2.135 6.674 -11.426 1.00 45.35 36 ASP A C 10
ATOM 16512 O O . ASP A 1 36 ? 1.766 7.544 -10.637 1.00 63.11 36 ASP A O 10
ATOM 16521 N N . LYS A 1 37 ? 1.297 6.169 -12.336 1.00 52.32 37 LYS A N 10
ATOM 16522 C CA . LYS A 1 37 ? 0.210 6.959 -12.893 1.00 54.03 37 LYS A CA 10
ATOM 16523 C C . LYS A 1 37 ? -1.113 6.923 -12.128 1.00 64.55 37 LYS A C 10
ATOM 16524 O O . LYS A 1 37 ? -1.977 7.724 -12.475 1.00 12.20 37 LYS A O 10
ATOM 16543 N N . THR A 1 38 ? -1.298 6.006 -11.168 1.00 24.51 38 THR A N 10
ATOM 16544 C CA . THR A 1 38 ? -2.505 5.802 -10.357 1.00 50.42 38 THR A CA 10
ATOM 16545 C C . THR A 1 38 ? -2.250 4.654 -9.353 1.00 21.31 38 THR A C 10
ATOM 16546 O O . THR A 1 38 ? -1.144 4.099 -9.325 1.00 51.12 38 THR A O 10
ATOM 16557 N N . TYR A 1 39 ? -3.261 4.284 -8.553 1.00 50.23 39 TYR A N 10
ATOM 16558 C CA . TYR A 1 39 ? -3.333 3.052 -7.766 1.00 4.10 39 TYR A CA 10
ATOM 16559 C C . TYR A 1 39 ? -4.698 2.395 -7.909 1.00 34.30 39 TYR A C 10
ATOM 16560 O O . TYR A 1 39 ? -5.579 2.947 -8.565 1.00 54.33 39 TYR A O 10
ATOM 16578 N N . GLU A 1 40 ? -4.865 1.245 -7.257 1.00 51.35 40 GLU A N 10
ATOM 16579 C CA . GLU A 1 40 ? -6.123 0.565 -7.020 1.00 61.25 40 GLU A CA 10
ATOM 16580 C C . GLU A 1 40 ? -6.108 0.100 -5.556 1.00 65.11 40 GLU A C 10
ATOM 16581 O O . GLU A 1 40 ? -5.084 -0.379 -5.061 1.00 52.15 40 GLU A O 10
ATOM 16593 N N . VAL A 1 41 ? -7.251 0.175 -4.883 1.00 22.14 41 VAL A N 10
ATOM 16594 C CA . VAL A 1 41 ? -7.541 -0.397 -3.563 1.00 30.11 41 VAL A CA 10
ATOM 16595 C C . VAL A 1 41 ? -9.046 -0.713 -3.554 1.00 64.53 41 VAL A C 10
ATOM 16596 O O . VAL A 1 41 ? -9.775 -0.167 -4.384 1.00 61.14 41 VAL A O 10
ATOM 16609 N N . TYR A 1 42 ? -9.544 -1.533 -2.628 1.00 10.40 42 TYR A N 10
ATOM 16610 C CA . TYR A 1 42 ? -10.970 -1.682 -2.324 1.00 62.51 42 TYR A CA 10
ATOM 16611 C C . TYR A 1 42 ? -11.110 -2.344 -0.955 1.00 13.00 42 TYR A C 10
ATOM 16612 O O . TYR A 1 42 ? -10.107 -2.526 -0.267 1.00 63.15 42 TYR A O 10
ATOM 16630 N N . THR A 1 43 ? -12.319 -2.734 -0.554 1.00 12.42 43 THR A N 10
ATOM 16631 C CA . THR A 1 43 ? -12.479 -3.596 0.610 1.00 3.33 43 THR A CA 10
ATOM 16632 C C . THR A 1 43 ? -13.499 -4.696 0.325 1.00 42.15 43 THR A C 10
ATOM 16633 O O . THR A 1 43 ? -14.401 -4.546 -0.509 1.00 31.14 43 THR A O 10
ATOM 16644 N N . GLY A 1 44 ? -13.392 -5.787 1.084 1.00 42.33 44 GLY A N 10
ATOM 16645 C CA . GLY A 1 44 ? -14.369 -6.857 1.064 1.00 74.02 44 GLY A CA 10
ATOM 16646 C C . GLY A 1 44 ? -14.171 -7.716 -0.181 1.00 50.13 44 GLY A C 10
ATOM 16647 O O . GLY A 1 44 ? -13.054 -7.825 -0.689 1.00 32.15 44 GLY A O 10
ATOM 16651 N N . SER A 1 45 ? -15.235 -8.377 -0.634 1.00 4.41 45 SER A N 10
ATOM 16652 C CA . SER A 1 45 ? -15.280 -9.233 -1.816 1.00 2.21 45 SER A CA 10
ATOM 16653 C C . SER A 1 45 ? -14.050 -10.160 -1.888 1.00 44.24 45 SER A C 10
ATOM 16654 O O . SER A 1 45 ? -13.183 -9.970 -2.744 1.00 31.31 45 SER A O 10
ATOM 16662 N N . PRO A 1 46 ? -13.961 -11.199 -1.034 1.00 42.44 46 PRO A N 10
ATOM 16663 C CA . PRO A 1 46 ? -12.937 -12.235 -1.173 1.00 61.50 46 PRO A CA 10
ATOM 16664 C C . PRO A 1 46 ? -13.097 -13.040 -2.472 1.00 55.42 46 PRO A C 10
ATOM 16665 O O . PRO A 1 46 ? -12.225 -13.836 -2.821 1.00 1.41 46 PRO A O 10
ATOM 16676 N N . LEU A 1 47 ? -14.217 -12.869 -3.174 1.00 44.04 47 LEU A N 10
ATOM 16677 C CA . LEU A 1 47 ? -14.508 -13.380 -4.488 1.00 15.05 47 LEU A CA 10
ATOM 16678 C C . LEU A 1 47 ? -13.543 -12.733 -5.491 1.00 13.22 47 LEU A C 10
ATOM 16679 O O . LEU A 1 47 ? -12.591 -13.392 -5.919 1.00 64.13 47 LEU A O 10
ATOM 16695 N N . SER A 1 48 ? -13.753 -11.472 -5.873 1.00 24.24 48 SER A N 10
ATOM 16696 C CA . SER A 1 48 ? -12.996 -10.797 -6.910 1.00 61.23 48 SER A CA 10
ATOM 16697 C C . SER A 1 48 ? -13.085 -9.286 -6.705 1.00 4.05 48 SER A C 10
ATOM 16698 O O . SER A 1 48 ? -13.961 -8.821 -5.969 1.00 11.15 48 SER A O 10
ATOM 16706 N N . ASN A 1 49 ? -12.265 -8.516 -7.420 1.00 13.42 49 ASN A N 10
ATOM 16707 C CA . ASN A 1 49 ? -12.393 -7.063 -7.492 1.00 2.02 49 ASN A CA 10
ATOM 16708 C C . ASN A 1 49 ? -13.631 -6.685 -8.311 1.00 52.21 49 ASN A C 10
ATOM 16709 O O . ASN A 1 49 ? -13.605 -6.594 -9.539 1.00 65.25 49 ASN A O 10
ATOM 16720 N N . GLY A 1 50 ? -14.755 -6.516 -7.615 1.00 64.31 50 GLY A N 10
ATOM 16721 C CA . GLY A 1 50 ? -16.042 -6.140 -8.174 1.00 30.30 50 GLY A CA 10
ATOM 16722 C C . GLY A 1 50 ? -16.020 -4.749 -8.781 1.00 70.31 50 GLY A C 10
ATOM 16723 O O . GLY A 1 50 ? -16.258 -4.585 -9.983 1.00 5.31 50 GLY A O 10
ATOM 16727 N N . VAL A 1 51 ? -15.812 -3.732 -7.956 1.00 70.44 51 VAL A N 10
ATOM 16728 C CA . VAL A 1 51 ? -15.767 -2.341 -8.371 1.00 5.42 51 VAL A CA 10
ATOM 16729 C C . VAL A 1 51 ? -14.746 -1.563 -7.519 1.00 65.31 51 VAL A C 10
ATOM 16730 O O . VAL A 1 51 ? -15.122 -0.927 -6.524 1.00 41.21 51 VAL A O 10
ATOM 16743 N N . PRO A 1 52 ? -13.449 -1.635 -7.863 1.00 61.43 52 PRO A N 10
ATOM 16744 C CA . PRO A 1 52 ? -12.391 -1.112 -7.014 1.00 33.51 52 PRO A CA 10
ATOM 16745 C C . PRO A 1 52 ? -12.330 0.414 -7.067 1.00 64.14 52 PRO A C 10
ATOM 16746 O O . PRO A 1 52 ? -13.009 1.054 -7.879 1.00 13.21 52 PRO A O 10
ATOM 16757 N N . PHE A 1 53 ? -11.546 1.012 -6.177 1.00 65.51 53 PHE A N 10
ATOM 16758 C CA . PHE A 1 53 ? -11.179 2.416 -6.206 1.00 13.22 53 PHE A CA 10
ATOM 16759 C C . PHE A 1 53 ? -10.011 2.625 -7.185 1.00 21.33 53 PHE A C 10
ATOM 16760 O O . PHE A 1 53 ? -9.369 1.662 -7.617 1.00 14.23 53 PHE A O 10
ATOM 16777 N N . ARG A 1 54 ? -9.729 3.882 -7.528 1.00 4.40 54 ARG A N 10
ATOM 16778 C CA . ARG A 1 54 ? -8.520 4.336 -8.212 1.00 13.21 54 ARG A CA 10
ATOM 16779 C C . ARG A 1 54 ? -8.275 5.793 -7.826 1.00 14.04 54 ARG A C 10
ATOM 16780 O O . ARG A 1 54 ? -9.237 6.558 -7.747 1.00 71.54 54 ARG A O 10
ATOM 16801 N N . GLY A 1 55 ? -7.024 6.188 -7.614 1.00 43.23 55 GLY A N 10
ATOM 16802 C CA . GLY A 1 55 ? -6.624 7.569 -7.305 1.00 34.41 55 GLY A CA 10
ATOM 16803 C C . GLY A 1 55 ? -5.140 7.748 -7.606 1.00 13.42 55 GLY A C 10
ATOM 16804 O O . GLY A 1 55 ? -4.655 7.091 -8.523 1.00 45.25 55 GLY A O 10
ATOM 16808 N N . THR A 1 56 ? -4.382 8.553 -6.859 1.00 53.24 56 THR A N 10
ATOM 16809 C CA . THR A 1 56 ? -2.936 8.711 -7.085 1.00 25.12 56 THR A CA 10
ATOM 16810 C C . THR A 1 56 ? -2.158 8.719 -5.765 1.00 53.41 56 THR A C 10
ATOM 16811 O O . THR A 1 56 ? -2.751 8.821 -4.690 1.00 13.13 56 THR A O 10
ATOM 16822 N N . TYR A 1 57 ? -0.835 8.558 -5.830 1.00 21.30 57 TYR A N 10
ATOM 16823 C CA . TYR A 1 57 ? 0.088 8.652 -4.699 1.00 32.23 57 TYR A CA 10
ATOM 16824 C C . TYR A 1 57 ? 1.003 9.854 -4.893 1.00 5.34 57 TYR A C 10
ATOM 16825 O O . TYR A 1 57 ? 1.154 10.352 -6.013 1.00 34.20 57 TYR A O 10
ATOM 16843 N N . ILE A 1 58 ? 1.639 10.289 -3.804 1.00 52.35 58 ILE A N 10
ATOM 16844 C CA . ILE A 1 58 ? 2.630 11.364 -3.776 1.00 31.14 58 ILE A CA 10
ATOM 16845 C C . ILE A 1 58 ? 3.740 10.915 -2.814 1.00 3.01 58 ILE A C 10
ATOM 16846 O O . ILE A 1 58 ? 3.423 10.393 -1.742 1.00 10.31 58 ILE A O 10
ATOM 16862 N N . ILE A 1 59 ? 5.012 11.085 -3.199 1.00 61.21 59 ILE A N 10
ATOM 16863 C CA . ILE A 1 59 ? 6.222 10.705 -2.462 1.00 10.11 59 ILE A CA 10
ATOM 16864 C C . ILE A 1 59 ? 7.231 11.858 -2.578 1.00 73.43 59 ILE A C 10
ATOM 16865 O O . ILE A 1 59 ? 7.635 12.218 -3.690 1.00 50.24 59 ILE A O 10
ATOM 16881 N N . SER A 1 60 ? 7.663 12.422 -1.446 1.00 43.04 60 SER A N 10
ATOM 16882 C CA . SER A 1 60 ? 8.678 13.476 -1.408 1.00 25.50 60 SER A CA 10
ATOM 16883 C C . SER A 1 60 ? 10.084 12.923 -1.673 1.00 70.22 60 SER A C 10
ATOM 16884 O O . SER A 1 60 ? 10.379 11.786 -1.293 1.00 34.30 60 SER A O 10
ATOM 16892 N N . LEU A 1 61 ? 10.981 13.748 -2.227 1.00 22.33 61 LEU A N 10
ATOM 16893 C CA . LEU A 1 61 ? 12.350 13.349 -2.564 1.00 3.12 61 LEU A CA 10
ATOM 16894 C C . LEU A 1 61 ? 13.162 13.019 -1.313 1.00 4.12 61 LEU A C 10
ATOM 16895 O O . LEU A 1 61 ? 13.693 11.915 -1.198 1.00 24.12 61 LEU A O 10
ATOM 16911 N N . ASP A 1 62 ? 13.318 13.988 -0.409 1.00 62.44 62 ASP A N 10
ATOM 16912 C CA . ASP A 1 62 ? 14.097 13.812 0.816 1.00 11.42 62 ASP A CA 10
ATOM 16913 C C . ASP A 1 62 ? 13.332 12.880 1.748 1.00 71.44 62 ASP A C 10
ATOM 16914 O O . ASP A 1 62 ? 13.855 11.867 2.202 1.00 5.03 62 ASP A O 10
ATOM 16923 N N . GLU A 1 63 ? 12.087 13.250 2.045 1.00 44.42 63 GLU A N 10
ATOM 16924 C CA . GLU A 1 63 ? 11.329 12.768 3.197 1.00 12.44 63 GLU A CA 10
ATOM 16925 C C . GLU A 1 63 ? 10.891 11.307 3.014 1.00 12.01 63 GLU A C 10
ATOM 16926 O O . GLU A 1 63 ? 10.677 10.605 4.002 1.00 1.00 63 GLU A O 10
ATOM 16938 N N . LYS A 1 64 ? 10.726 10.865 1.754 1.00 2.44 64 LYS A N 10
ATOM 16939 C CA . LYS A 1 64 ? 10.293 9.520 1.361 1.00 4.43 64 LYS A CA 10
ATOM 16940 C C . LYS A 1 64 ? 9.110 9.062 2.226 1.00 25.51 64 LYS A C 10
ATOM 16941 O O . LYS A 1 64 ? 9.120 7.994 2.853 1.00 12.00 64 LYS A O 10
ATOM 16960 N N . LEU A 1 65 ? 8.120 9.943 2.303 1.00 41.14 65 LEU A N 10
ATOM 16961 C CA . LEU A 1 65 ? 6.783 9.714 2.823 1.00 10.41 65 LEU A CA 10
ATOM 16962 C C . LEU A 1 65 ? 5.940 9.103 1.694 1.00 12.02 65 LEU A C 10
ATOM 16963 O O . LEU A 1 65 ? 6.387 9.132 0.548 1.00 3.03 65 LEU A O 10
ATOM 16979 N N . ILE A 1 66 ? 4.730 8.597 1.960 1.00 2.30 66 ILE A N 10
ATOM 16980 C CA . ILE A 1 66 ? 3.748 8.373 0.906 1.00 50.01 66 ILE A CA 10
ATOM 16981 C C . ILE A 1 66 ? 2.367 8.734 1.449 1.00 12.14 66 ILE A C 10
ATOM 16982 O O . ILE A 1 66 ? 1.994 8.308 2.544 1.00 72.52 66 ILE A O 10
ATOM 16998 N N . LYS A 1 67 ? 1.590 9.505 0.691 1.00 71.53 67 LYS A N 10
ATOM 16999 C CA . LYS A 1 67 ? 0.155 9.646 0.925 1.00 53.35 67 LYS A CA 10
ATOM 17000 C C . LYS A 1 67 ? -0.575 9.158 -0.315 1.00 1.14 67 LYS A C 10
ATOM 17001 O O . LYS A 1 67 ? -0.028 9.194 -1.422 1.00 33.21 67 LYS A O 10
ATOM 17020 N N . LEU A 1 68 ? -1.798 8.694 -0.100 1.00 71.35 68 LEU A N 10
ATOM 17021 C CA . LEU A 1 68 ? -2.717 8.182 -1.103 1.00 2.44 68 LEU A CA 10
ATOM 17022 C C . LEU A 1 68 ? -3.815 9.227 -1.175 1.00 31.14 68 LEU A C 10
ATOM 17023 O O . LEU A 1 68 ? -4.296 9.674 -0.134 1.00 45.42 68 LEU A O 10
ATOM 17039 N N . TYR A 1 69 ? -4.205 9.628 -2.377 1.00 10.11 69 TYR A N 10
ATOM 17040 C CA . TYR A 1 69 ? -5.182 10.674 -2.597 1.00 25.10 69 TYR A CA 10
ATOM 17041 C C . TYR A 1 69 ? -6.332 10.119 -3.420 1.00 33.21 69 TYR A C 10
ATOM 17042 O O . TYR A 1 69 ? -6.114 9.315 -4.337 1.00 33.54 69 TYR A O 10
ATOM 17060 N N . ASP A 1 70 ? -7.542 10.601 -3.115 1.00 3.34 70 ASP A N 10
ATOM 17061 C CA . ASP A 1 70 ? -8.754 10.140 -3.802 1.00 4.40 70 ASP A CA 10
ATOM 17062 C C . ASP A 1 70 ? -9.201 11.228 -4.785 1.00 25.54 70 ASP A C 10
ATOM 17063 O O . ASP A 1 70 ? -8.459 12.186 -5.030 1.00 23.11 70 ASP A O 10
ATOM 17072 N N . LYS A 1 71 ? -10.387 11.085 -5.389 1.00 44.12 71 LYS A N 10
ATOM 17073 C CA . LYS A 1 71 ? -10.865 12.041 -6.387 1.00 53.05 71 LYS A CA 10
ATOM 17074 C C . LYS A 1 71 ? -11.059 13.434 -5.783 1.00 64.25 71 LYS A C 10
ATOM 17075 O O . LYS A 1 71 ? -10.616 14.401 -6.392 1.00 45.03 71 LYS A O 10
ATOM 17094 N N . GLU A 1 72 ? -11.617 13.529 -4.573 1.00 25.30 72 GLU A N 10
ATOM 17095 C CA . GLU A 1 72 ? -11.693 14.764 -3.790 1.00 14.21 72 GLU A CA 10
ATOM 17096 C C . GLU A 1 72 ? -10.384 15.033 -3.024 1.00 14.31 72 GLU A C 10
ATOM 17097 O O . GLU A 1 72 ? -10.393 15.746 -2.025 1.00 14.23 72 GLU A O 10
ATOM 17109 N N . GLU A 1 73 ? -9.268 14.428 -3.448 1.00 22.11 73 GLU A N 10
ATOM 17110 C CA . GLU A 1 73 ? -7.882 14.729 -3.084 1.00 74.11 73 GLU A CA 10
ATOM 17111 C C . GLU A 1 73 ? -7.628 14.962 -1.591 1.00 45.02 73 GLU A C 10
ATOM 17112 O O . GLU A 1 73 ? -6.760 15.735 -1.206 1.00 74.53 73 GLU A O 10
ATOM 17124 N N . HIS A 1 74 ? -8.347 14.251 -0.714 1.00 33.20 74 HIS A N 10
ATOM 17125 C CA . HIS A 1 74 ? -8.354 14.585 0.702 1.00 64.24 74 HIS A CA 10
ATOM 17126 C C . HIS A 1 74 ? -7.348 13.800 1.544 1.00 30.42 74 HIS A C 10
ATOM 17127 O O . HIS A 1 74 ? -7.479 13.774 2.769 1.00 34.40 74 HIS A O 10
ATOM 17141 N N . CYS A 1 75 ? -6.367 13.174 0.889 1.00 25.41 75 CYS A N 10
ATOM 17142 C CA . CYS A 1 75 ? -5.332 12.303 1.442 1.00 4.10 75 CYS A CA 10
ATOM 17143 C C . CYS A 1 75 ? -5.902 11.312 2.459 1.00 41.24 75 CYS A C 10
ATOM 17144 O O . CYS A 1 75 ? -5.840 11.561 3.666 1.00 74.15 75 CYS A O 10
ATOM 17152 N N . THR A 1 76 ? -6.487 10.223 1.971 1.00 73.13 76 THR A N 10
ATOM 17153 C CA . THR A 1 76 ? -7.229 9.242 2.753 1.00 4.44 76 THR A CA 10
ATOM 17154 C C . THR A 1 76 ? -6.406 8.774 3.951 1.00 52.22 76 THR A C 10
ATOM 17155 O O . THR A 1 76 ? -6.788 8.950 5.111 1.00 5.20 76 THR A O 10
ATOM 17166 N N . GLU A 1 77 ? -5.235 8.226 3.662 1.00 44.04 77 GLU A N 10
ATOM 17167 C CA . GLU A 1 77 ? -4.304 7.672 4.620 1.00 52.55 77 GLU A CA 10
ATOM 17168 C C . GLU A 1 77 ? -2.909 8.133 4.241 1.00 62.53 77 GLU A C 10
ATOM 17169 O O . GLU A 1 77 ? -2.618 8.497 3.093 1.00 1.12 77 GLU A O 10
ATOM 17181 N N . GLN A 1 78 ? -2.030 8.069 5.230 1.00 33.54 78 GLN A N 10
ATOM 17182 C CA . GLN A 1 78 ? -0.647 8.433 5.109 1.00 1.41 78 GLN A CA 10
ATOM 17183 C C . GLN A 1 78 ? 0.187 7.282 5.618 1.00 30.23 78 GLN A C 10
ATOM 17184 O O . GLN A 1 78 ? -0.241 6.593 6.543 1.00 53.24 78 GLN A O 10
ATOM 17198 N N . TYR A 1 79 ? 1.362 7.068 5.038 1.00 4.11 79 TYR A N 10
ATOM 17199 C CA . TYR A 1 79 ? 2.266 6.046 5.510 1.00 53.11 79 TYR A CA 10
ATOM 17200 C C . TYR A 1 79 ? 3.674 6.612 5.424 1.00 24.23 79 TYR A C 10
ATOM 17201 O O . TYR A 1 79 ? 3.964 7.474 4.583 1.00 34.54 79 TYR A O 10
ATOM 17219 N N . HIS A 1 80 ? 4.570 6.170 6.297 1.00 25.51 80 HIS A N 10
ATOM 17220 C CA . HIS A 1 80 ? 5.995 6.281 6.013 1.00 51.21 80 HIS A CA 10
ATOM 17221 C C . HIS A 1 80 ? 6.448 4.991 5.341 1.00 33.31 80 HIS A C 10
ATOM 17222 O O . HIS A 1 80 ? 6.228 3.896 5.869 1.00 11.23 80 HIS A O 10
ATOM 17236 N N . ILE A 1 81 ? 7.087 5.129 4.177 1.00 73.23 81 ILE A N 10
ATOM 17237 C CA . ILE A 1 81 ? 7.910 4.072 3.614 1.00 23.34 81 ILE A CA 10
ATOM 17238 C C . ILE A 1 81 ? 9.094 3.952 4.566 1.00 45.23 81 ILE A C 10
ATOM 17239 O O . ILE A 1 81 ? 9.755 4.951 4.862 1.00 64.55 81 ILE A O 10
ATOM 17255 N N . LEU A 1 82 ? 9.375 2.745 5.037 1.00 1.33 82 LEU A N 10
ATOM 17256 C CA . LEU A 1 82 ? 10.558 2.425 5.822 1.00 51.11 82 LEU A CA 10
ATOM 17257 C C . LEU A 1 82 ? 11.485 1.511 5.025 1.00 13.24 82 LEU A C 10
ATOM 17258 O O . LEU A 1 82 ? 12.642 1.871 4.817 1.00 23.52 82 LEU A O 10
ATOM 17274 N N . LYS A 1 83 ? 10.996 0.351 4.578 1.00 53.25 83 LYS A N 10
ATOM 17275 C CA . LYS A 1 83 ? 11.718 -0.634 3.769 1.00 30.33 83 LYS A CA 10
ATOM 17276 C C . LYS A 1 83 ? 10.713 -1.404 2.912 1.00 64.13 83 LYS A C 10
ATOM 17277 O O . LYS A 1 83 ? 9.561 -1.612 3.323 1.00 45.41 83 LYS A O 10
ATOM 17296 N N . LEU A 1 84 ? 11.143 -1.794 1.715 1.00 73.22 84 LEU A N 10
ATOM 17297 C CA . LEU A 1 84 ? 10.350 -2.441 0.683 1.00 44.30 84 LEU A CA 10
ATOM 17298 C C . LEU A 1 84 ? 11.307 -3.454 0.052 1.00 32.35 84 LEU A C 10
ATOM 17299 O O . LEU A 1 84 ? 12.497 -3.146 -0.014 1.00 11.22 84 LEU A O 10
ATOM 17315 N N . THR A 1 85 ? 10.838 -4.627 -0.370 1.00 14.42 85 THR A N 10
ATOM 17316 C CA . THR A 1 85 ? 11.611 -5.582 -1.171 1.00 5.01 85 THR A CA 10
ATOM 17317 C C . THR A 1 85 ? 10.711 -6.275 -2.199 1.00 31.11 85 THR A C 10
ATOM 17318 O O . THR A 1 85 ? 9.504 -6.036 -2.236 1.00 13.33 85 THR A O 10
ATOM 17329 N N . SER A 1 86 ? 11.245 -7.226 -2.965 1.00 43.13 86 SER A N 10
ATOM 17330 C CA . SER A 1 86 ? 10.483 -8.161 -3.788 1.00 14.41 86 SER A CA 10
ATOM 17331 C C . SER A 1 86 ? 9.373 -8.939 -3.058 1.00 71.22 86 SER A C 10
ATOM 17332 O O . SER A 1 86 ? 8.596 -9.620 -3.735 1.00 44.13 86 SER A O 10
ATOM 17340 N N . LYS A 1 87 ? 9.249 -8.867 -1.725 1.00 21.23 87 LYS A N 10
ATOM 17341 C CA . LYS A 1 87 ? 8.359 -9.735 -0.940 1.00 24.23 87 LYS A CA 10
ATOM 17342 C C . LYS A 1 87 ? 7.932 -9.174 0.429 1.00 52.00 87 LYS A C 10
ATOM 17343 O O . LYS A 1 87 ? 7.066 -9.789 1.057 1.00 2.25 87 LYS A O 10
ATOM 17362 N N . GLU A 1 88 ? 8.489 -8.050 0.893 1.00 4.43 88 GLU A N 10
ATOM 17363 C CA . GLU A 1 88 ? 8.392 -7.594 2.283 1.00 33.22 88 GLU A CA 10
ATOM 17364 C C . GLU A 1 88 ? 8.258 -6.067 2.277 1.00 43.10 88 GLU A C 10
ATOM 17365 O O . GLU A 1 88 ? 9.143 -5.397 1.742 1.00 24.31 88 GLU A O 10
ATOM 17377 N N . MET A 1 89 ? 7.184 -5.489 2.830 1.00 41.33 89 MET A N 10
ATOM 17378 C CA . MET A 1 89 ? 6.976 -4.040 2.827 1.00 43.13 89 MET A CA 10
ATOM 17379 C C . MET A 1 89 ? 6.357 -3.547 4.128 1.00 42.30 89 MET A C 10
ATOM 17380 O O . MET A 1 89 ? 5.359 -4.086 4.609 1.00 71.40 89 MET A O 10
ATOM 17394 N N . LYS A 1 90 ? 6.926 -2.455 4.648 1.00 70.24 90 LYS A N 10
ATOM 17395 C CA . LYS A 1 90 ? 6.588 -1.905 5.959 1.00 3.32 90 LYS A CA 10
ATOM 17396 C C . LYS A 1 90 ? 6.067 -0.488 5.827 1.00 64.31 90 LYS A C 10
ATOM 17397 O O . LYS A 1 90 ? 6.843 0.414 5.511 1.00 24.32 90 LYS A O 10
ATOM 17416 N N . TRP A 1 91 ? 4.755 -0.312 5.950 1.00 14.40 91 TRP A N 10
ATOM 17417 C CA . TRP A 1 91 ? 4.071 0.966 5.795 1.00 52.05 91 TRP A CA 10
ATOM 17418 C C . TRP A 1 91 ? 3.715 1.450 7.203 1.00 22.44 91 TRP A C 10
ATOM 17419 O O . TRP A 1 91 ? 2.640 1.130 7.724 1.00 4.30 91 TRP A O 10
ATOM 17440 N N . GLU A 1 92 ? 4.630 2.189 7.828 1.00 41.23 92 GLU A N 10
ATOM 17441 C CA . GLU A 1 92 ? 4.466 2.713 9.179 1.00 5.52 92 GLU A CA 10
ATOM 17442 C C . GLU A 1 92 ? 3.356 3.775 9.179 1.00 63.44 92 GLU A C 10
ATOM 17443 O O . GLU A 1 92 ? 3.200 4.494 8.192 1.00 5.53 92 GLU A O 10
ATOM 17455 N N . ASN A 1 93 ? 2.585 3.841 10.264 1.00 72.22 93 ASN A N 10
ATOM 17456 C CA . ASN A 1 93 ? 1.316 4.563 10.389 1.00 14.20 93 ASN A CA 10
ATOM 17457 C C . ASN A 1 93 ? 1.379 6.068 10.121 1.00 21.24 93 ASN A C 10
ATOM 17458 O O . ASN A 1 93 ? 0.531 6.591 9.407 1.00 63.14 93 ASN A O 10
ATOM 17469 N N . ALA A 1 94 ? 2.335 6.787 10.700 1.00 23.23 94 ALA A N 10
ATOM 17470 C CA . ALA A 1 94 ? 2.504 8.239 10.631 1.00 62.02 94 ALA A CA 10
ATOM 17471 C C . ALA A 1 94 ? 1.326 9.090 11.146 1.00 25.20 94 ALA A C 10
ATOM 17472 O O . ALA A 1 94 ? 1.477 10.307 11.253 1.00 14.54 94 ALA A O 10
ATOM 17479 N N . SER A 1 95 ? 0.162 8.531 11.480 1.00 41.32 95 SER A N 10
ATOM 17480 C CA . SER A 1 95 ? -0.952 9.254 12.086 1.00 31.10 95 SER A CA 10
ATOM 17481 C C . SER A 1 95 ? -1.731 8.367 13.067 1.00 65.11 95 SER A C 10
ATOM 17482 O O . SER A 1 95 ? -2.835 7.901 12.764 1.00 2.32 95 SER A O 10
ATOM 17490 N N . PRO A 1 96 ? -1.207 8.158 14.285 1.00 23.13 96 PRO A N 10
ATOM 17491 C CA . PRO A 1 96 ? -1.881 7.360 15.302 1.00 24.11 96 PRO A CA 10
ATOM 17492 C C . PRO A 1 96 ? -3.124 8.054 15.856 1.00 5.24 96 PRO A C 10
ATOM 17493 O O . PRO A 1 96 ? -3.897 7.426 16.571 1.00 4.52 96 PRO A O 10
ATOM 17504 N N . LYS A 1 97 ? -3.391 9.305 15.454 1.00 13.20 97 LYS A N 10
ATOM 17505 C CA . LYS A 1 97 ? -4.680 9.978 15.637 1.00 24.30 97 LYS A CA 10
ATOM 17506 C C . LYS A 1 97 ? -5.861 9.157 15.114 1.00 50.14 97 LYS A C 10
ATOM 17507 O O . LYS A 1 97 ? -7.006 9.402 15.482 1.00 62.42 97 LYS A O 10
ATOM 17526 N N . ASP A 1 98 ? -5.578 8.268 14.169 1.00 51.32 98 ASP A N 10
ATOM 17527 C CA . ASP A 1 98 ? -6.536 7.449 13.449 1.00 74.04 98 ASP A CA 10
ATOM 17528 C C . ASP A 1 98 ? -6.141 5.978 13.598 1.00 13.23 98 ASP A C 10
ATOM 17529 O O . ASP A 1 98 ? -6.999 5.105 13.720 1.00 12.31 98 ASP A O 10
ATOM 17538 N N . GLY A 1 99 ? -4.833 5.710 13.698 1.00 54.35 99 GLY A N 10
ATOM 17539 C CA . GLY A 1 99 ? -4.269 4.372 13.872 1.00 70.11 99 GLY A CA 10
ATOM 17540 C C . GLY A 1 99 ? -3.996 3.650 12.548 1.00 25.11 99 GLY A C 10
ATOM 17541 O O . GLY A 1 99 ? -3.621 2.481 12.556 1.00 61.42 99 GLY A O 10
ATOM 17545 N N . ASN A 1 100 ? -4.179 4.329 11.416 1.00 51.42 100 ASN A N 10
ATOM 17546 C CA . ASN A 1 100 ? -4.054 3.810 10.060 1.00 24.02 100 ASN A CA 10
ATOM 17547 C C . ASN A 1 100 ? -2.711 3.108 9.807 1.00 25.00 100 ASN A C 10
ATOM 17548 O O . ASN A 1 100 ? -1.663 3.732 9.932 1.00 45.33 100 ASN A O 10
ATOM 17559 N N . SER A 1 101 ? -2.705 1.843 9.388 1.00 25.24 101 SER A N 10
ATOM 17560 C CA . SER A 1 101 ? -1.449 1.162 9.084 1.00 52.33 101 SER A CA 10
ATOM 17561 C C . SER A 1 101 ? -0.596 0.853 10.309 1.00 25.33 101 SER A C 10
ATOM 17562 O O . SER A 1 101 ? -1.074 0.664 11.421 1.00 23.13 101 SER A O 10
ATOM 17570 N N . ASP A 1 102 ? 0.661 0.585 9.998 1.00 62.32 102 ASP A N 10
ATOM 17571 C CA . ASP A 1 102 ? 1.662 -0.265 10.574 1.00 10.32 102 ASP A CA 10
ATOM 17572 C C . ASP A 1 102 ? 1.135 -1.685 10.708 1.00 3.21 102 ASP A C 10
ATOM 17573 O O . ASP A 1 102 ? 1.003 -2.271 11.785 1.00 33.13 102 ASP A O 10
ATOM 17582 N N . LYS A 1 103 ? 0.866 -2.223 9.518 1.00 22.41 103 LYS A N 10
ATOM 17583 C CA . LYS A 1 103 ? 0.809 -3.649 9.213 1.00 10.41 103 LYS A CA 10
ATOM 17584 C C . LYS A 1 103 ? 1.963 -3.972 8.262 1.00 1.43 103 LYS A C 10
ATOM 17585 O O . LYS A 1 103 ? 2.736 -3.077 7.901 1.00 13.50 103 LYS A O 10
ATOM 17604 N N . ARG A 1 104 ? 2.045 -5.215 7.784 1.00 44.44 104 ARG A N 10
ATOM 17605 C CA . ARG A 1 104 ? 3.253 -5.729 7.155 1.00 41.13 104 ARG A CA 10
ATOM 17606 C C . ARG A 1 104 ? 2.942 -6.431 5.836 1.00 75.24 104 ARG A C 10
ATOM 17607 O O . ARG A 1 104 ? 2.776 -7.644 5.797 1.00 22.33 104 ARG A O 10
ATOM 17628 N N . LEU A 1 105 ? 2.832 -5.665 4.745 1.00 32.12 105 LEU A N 10
ATOM 17629 C CA . LEU A 1 105 ? 2.344 -6.133 3.447 1.00 4.35 105 LEU A CA 10
ATOM 17630 C C . LEU A 1 105 ? 3.312 -7.185 2.925 1.00 11.03 105 LEU A C 10
ATOM 17631 O O . LEU A 1 105 ? 4.492 -6.895 2.702 1.00 22.53 105 LEU A O 10
ATOM 17647 N N . GLU A 1 106 ? 2.804 -8.387 2.667 1.00 51.14 106 GLU A N 10
ATOM 17648 C CA . GLU A 1 106 ? 3.642 -9.553 2.412 1.00 73.44 106 GLU A CA 10
ATOM 17649 C C . GLU A 1 106 ? 3.389 -10.050 0.992 1.00 1.05 106 GLU A C 10
ATOM 17650 O O . GLU A 1 106 ? 3.068 -11.212 0.746 1.00 43.40 106 GLU A O 10
ATOM 17662 N N . LYS A 1 107 ? 3.535 -9.131 0.040 1.00 44.01 107 LYS A N 10
ATOM 17663 C CA . LYS A 1 107 ? 3.287 -9.389 -1.369 1.00 62.44 107 LYS A CA 10
ATOM 17664 C C . LYS A 1 107 ? 1.868 -9.871 -1.634 1.00 12.44 107 LYS A C 10
ATOM 17665 O O . LYS A 1 107 ? 1.007 -9.639 -0.796 1.00 12.44 107 LYS A O 10
ATOM 17684 N N . TYR A 1 108 ? 1.553 -10.342 -2.837 1.00 73.33 108 TYR A N 10
ATOM 17685 C CA . TYR A 1 108 ? 0.194 -10.719 -3.211 1.00 14.13 108 TYR A CA 10
ATOM 17686 C C . TYR A 1 108 ? 0.069 -12.232 -3.249 1.00 52.40 108 TYR A C 10
ATOM 17687 O O . TYR A 1 108 ? 0.330 -12.872 -4.269 1.00 55.33 108 TYR A O 10
ATOM 17705 N N . ASN A 1 109 ? -0.330 -12.811 -2.123 1.00 21.15 109 ASN A N 10
ATOM 17706 C CA . ASN A 1 109 ? -0.293 -14.257 -1.918 1.00 31.14 109 ASN A CA 10
ATOM 17707 C C . ASN A 1 109 ? -1.663 -14.880 -2.219 1.00 31.32 109 ASN A C 10
ATOM 17708 O O . ASN A 1 109 ? -2.048 -15.851 -1.563 1.00 62.10 109 ASN A O 10
ATOM 17719 N N . ASP A 1 110 ? -2.342 -14.329 -3.233 1.00 55.33 110 ASP A N 10
ATOM 17720 C CA . ASP A 1 110 ? -3.554 -14.729 -3.952 1.00 60.53 110 ASP A CA 10
ATOM 17721 C C . ASP A 1 110 ? -4.860 -14.550 -3.188 1.00 0.45 110 ASP A C 10
ATOM 17722 O O . ASP A 1 110 ? -5.801 -13.979 -3.778 1.00 43.40 110 ASP A O 10
ATOM 17731 N N . GLY A 1 1 ? 23.317 -9.744 -4.245 1.00 21.11 1 GLY A N 11
ATOM 17732 C CA . GLY A 1 1 ? 23.395 -9.837 -2.787 1.00 12.33 1 GLY A CA 11
ATOM 17733 C C . GLY A 1 1 ? 22.043 -9.443 -2.249 1.00 34.40 1 GLY A C 11
ATOM 17734 O O . GLY A 1 1 ? 21.809 -8.264 -2.001 1.00 60.15 1 GLY A O 11
ATOM 17738 N N . ASP A 1 2 ? 21.135 -10.414 -2.156 1.00 41.24 2 ASP A N 11
ATOM 17739 C CA . ASP A 1 2 ? 19.735 -10.178 -1.822 1.00 41.02 2 ASP A CA 11
ATOM 17740 C C . ASP A 1 2 ? 19.685 -9.724 -0.362 1.00 31.50 2 ASP A C 11
ATOM 17741 O O . ASP A 1 2 ? 20.362 -10.341 0.464 1.00 23.44 2 ASP A O 11
ATOM 17750 N N . GLU A 1 3 ? 18.912 -8.682 -0.044 1.00 71.53 3 GLU A N 11
ATOM 17751 C CA . GLU A 1 3 ? 18.713 -8.116 1.293 1.00 3.00 3 GLU A CA 11
ATOM 17752 C C . GLU A 1 3 ? 19.969 -7.371 1.774 1.00 64.43 3 GLU A C 11
ATOM 17753 O O . GLU A 1 3 ? 20.707 -7.853 2.635 1.00 24.44 3 GLU A O 11
ATOM 17765 N N . ASP A 1 4 ? 20.198 -6.168 1.248 1.00 2.41 4 ASP A N 11
ATOM 17766 C CA . ASP A 1 4 ? 21.318 -5.266 1.556 1.00 53.23 4 ASP A CA 11
ATOM 17767 C C . ASP A 1 4 ? 20.808 -3.889 1.998 1.00 71.52 4 ASP A C 11
ATOM 17768 O O . ASP A 1 4 ? 21.479 -2.875 1.837 1.00 15.32 4 ASP A O 11
ATOM 17777 N N . ASP A 1 5 ? 19.619 -3.885 2.607 1.00 1.34 5 ASP A N 11
ATOM 17778 C CA . ASP A 1 5 ? 18.986 -2.760 3.310 1.00 12.45 5 ASP A CA 11
ATOM 17779 C C . ASP A 1 5 ? 18.562 -1.667 2.335 1.00 0.01 5 ASP A C 11
ATOM 17780 O O . ASP A 1 5 ? 18.644 -0.468 2.615 1.00 41.41 5 ASP A O 11
ATOM 17789 N N . LYS A 1 6 ? 18.051 -2.101 1.177 1.00 14.42 6 LYS A N 11
ATOM 17790 C CA . LYS A 1 6 ? 17.647 -1.232 0.085 1.00 62.34 6 LYS A CA 11
ATOM 17791 C C . LYS A 1 6 ? 16.242 -1.591 -0.349 1.00 20.25 6 LYS A C 11
ATOM 17792 O O . LYS A 1 6 ? 15.939 -2.759 -0.602 1.00 41.20 6 LYS A O 11
ATOM 17811 N N . VAL A 1 7 ? 15.393 -0.580 -0.411 1.00 11.04 7 VAL A N 11
ATOM 17812 C CA . VAL A 1 7 ? 14.069 -0.599 -0.991 1.00 34.21 7 VAL A CA 11
ATOM 17813 C C . VAL A 1 7 ? 14.177 -0.919 -2.496 1.00 41.01 7 VAL A C 11
ATOM 17814 O O . VAL A 1 7 ? 15.261 -0.828 -3.085 1.00 40.31 7 VAL A O 11
ATOM 17827 N N . GLU A 1 8 ? 13.076 -1.293 -3.154 1.00 15.32 8 GLU A N 11
ATOM 17828 C CA . GLU A 1 8 ? 13.077 -1.649 -4.573 1.00 43.03 8 GLU A CA 11
ATOM 17829 C C . GLU A 1 8 ? 12.107 -0.743 -5.325 1.00 20.14 8 GLU A C 11
ATOM 17830 O O . GLU A 1 8 ? 10.890 -0.920 -5.254 1.00 53.23 8 GLU A O 11
ATOM 17842 N N . ILE A 1 9 ? 12.645 0.265 -6.011 1.00 75.34 9 ILE A N 11
ATOM 17843 C CA . ILE A 1 9 ? 11.868 1.255 -6.748 1.00 3.13 9 ILE A CA 11
ATOM 17844 C C . ILE A 1 9 ? 10.982 0.592 -7.820 1.00 0.33 9 ILE A C 11
ATOM 17845 O O . ILE A 1 9 ? 9.760 0.718 -7.698 1.00 63.03 9 ILE A O 11
ATOM 17861 N N . PRO A 1 10 ? 11.516 -0.122 -8.836 1.00 53.30 10 PRO A N 11
ATOM 17862 C CA . PRO A 1 10 ? 10.709 -0.641 -9.943 1.00 15.51 10 PRO A CA 11
ATOM 17863 C C . PRO A 1 10 ? 9.835 -1.844 -9.554 1.00 61.34 10 PRO A C 11
ATOM 17864 O O . PRO A 1 10 ? 9.178 -2.421 -10.421 1.00 61.21 10 PRO A O 11
ATOM 17875 N N . GLN A 1 11 ? 9.848 -2.271 -8.290 1.00 62.44 11 GLN A N 11
ATOM 17876 C CA . GLN A 1 11 ? 9.161 -3.464 -7.798 1.00 22.14 11 GLN A CA 11
ATOM 17877 C C . GLN A 1 11 ? 7.779 -3.133 -7.241 1.00 72.11 11 GLN A C 11
ATOM 17878 O O . GLN A 1 11 ? 6.925 -4.016 -7.129 1.00 52.22 11 GLN A O 11
ATOM 17892 N N . LEU A 1 12 ? 7.563 -1.867 -6.872 1.00 15.54 12 LEU A N 11
ATOM 17893 C CA . LEU A 1 12 ? 6.377 -1.446 -6.146 1.00 72.30 12 LEU A CA 11
ATOM 17894 C C . LEU A 1 12 ? 5.115 -1.722 -6.958 1.00 54.23 12 LEU A C 11
ATOM 17895 O O . LEU A 1 12 ? 4.177 -2.287 -6.403 1.00 4.41 12 LEU A O 11
ATOM 17911 N N . VAL A 1 13 ? 5.140 -1.431 -8.260 1.00 21.35 13 VAL A N 11
ATOM 17912 C CA . VAL A 1 13 ? 4.118 -1.699 -9.278 1.00 34.01 13 VAL A CA 11
ATOM 17913 C C . VAL A 1 13 ? 3.540 -3.133 -9.261 1.00 1.34 13 VAL A C 11
ATOM 17914 O O . VAL A 1 13 ? 2.523 -3.405 -9.900 1.00 1.14 13 VAL A O 11
ATOM 17927 N N . GLY A 1 14 ? 4.154 -4.077 -8.547 1.00 21.01 14 GLY A N 11
ATOM 17928 C CA . GLY A 1 14 ? 3.506 -5.330 -8.210 1.00 22.01 14 GLY A CA 11
ATOM 17929 C C . GLY A 1 14 ? 2.175 -5.129 -7.481 1.00 43.33 14 GLY A C 11
ATOM 17930 O O . GLY A 1 14 ? 1.819 -4.068 -6.958 1.00 21.25 14 GLY A O 11
ATOM 17934 N N . LYS A 1 15 ? 1.430 -6.222 -7.422 1.00 64.13 15 LYS A N 11
ATOM 17935 C CA . LYS A 1 15 ? 0.245 -6.360 -6.595 1.00 34.32 15 LYS A CA 11
ATOM 17936 C C . LYS A 1 15 ? 0.697 -6.759 -5.194 1.00 31.03 15 LYS A C 11
ATOM 17937 O O . LYS A 1 15 ? 1.699 -7.478 -5.059 1.00 51.32 15 LYS A O 11
ATOM 17956 N N . TRP A 1 16 ? -0.062 -6.373 -4.165 1.00 52.11 16 TRP A N 11
ATOM 17957 C CA . TRP A 1 16 ? 0.291 -6.644 -2.778 1.00 60.41 16 TRP A CA 11
ATOM 17958 C C . TRP A 1 16 ? -0.951 -6.981 -1.943 1.00 72.34 16 TRP A C 11
ATOM 17959 O O . TRP A 1 16 ? -1.899 -6.190 -1.907 1.00 42.22 16 TRP A O 11
ATOM 17980 N N . ILE A 1 17 ? -0.948 -8.127 -1.254 1.00 53.02 17 ILE A N 11
ATOM 17981 C CA . ILE A 1 17 ? -2.024 -8.582 -0.382 1.00 3.21 17 ILE A CA 11
ATOM 17982 C C . ILE A 1 17 ? -1.800 -7.991 1.008 1.00 72.43 17 ILE A C 11
ATOM 17983 O O . ILE A 1 17 ? -0.668 -7.938 1.483 1.00 53.10 17 ILE A O 11
ATOM 17999 N N . VAL A 1 18 ? -2.873 -7.622 1.699 1.00 13.33 18 VAL A N 11
ATOM 18000 C CA . VAL A 1 18 ? -2.876 -7.158 3.090 1.00 2.04 18 VAL A CA 11
ATOM 18001 C C . VAL A 1 18 ? -3.451 -8.248 4.003 1.00 13.45 18 VAL A C 11
ATOM 18002 O O . VAL A 1 18 ? -3.824 -8.005 5.146 1.00 43.33 18 VAL A O 11
ATOM 18015 N N . LYS A 1 19 ? -3.500 -9.482 3.509 1.00 2.12 19 LYS A N 11
ATOM 18016 C CA . LYS A 1 19 ? -4.019 -10.644 4.229 1.00 64.23 19 LYS A CA 11
ATOM 18017 C C . LYS A 1 19 ? -3.002 -11.148 5.269 1.00 62.14 19 LYS A C 11
ATOM 18018 O O . LYS A 1 19 ? -3.079 -12.269 5.761 1.00 55.02 19 LYS A O 11
ATOM 18037 N N . GLU A 1 20 ? -2.006 -10.342 5.597 1.00 54.02 20 GLU A N 11
ATOM 18038 C CA . GLU A 1 20 ? -0.881 -10.731 6.404 1.00 22.21 20 GLU A CA 11
ATOM 18039 C C . GLU A 1 20 ? -0.390 -9.426 7.056 1.00 31.35 20 GLU A C 11
ATOM 18040 O O . GLU A 1 20 ? 0.167 -8.562 6.373 1.00 3.25 20 GLU A O 11
ATOM 18052 N N . PRO A 1 21 ? -0.698 -9.187 8.343 1.00 22.44 21 PRO A N 11
ATOM 18053 C CA . PRO A 1 21 ? -1.730 -9.876 9.110 1.00 75.31 21 PRO A CA 11
ATOM 18054 C C . PRO A 1 21 ? -3.128 -9.529 8.596 1.00 61.14 21 PRO A C 11
ATOM 18055 O O . PRO A 1 21 ? -3.333 -8.462 8.019 1.00 0.23 21 PRO A O 11
ATOM 18066 N N . VAL A 1 22 ? -4.108 -10.385 8.861 1.00 22.45 22 VAL A N 11
ATOM 18067 C CA . VAL A 1 22 ? -5.489 -10.242 8.414 1.00 73.43 22 VAL A CA 11
ATOM 18068 C C . VAL A 1 22 ? -6.434 -10.094 9.585 1.00 31.33 22 VAL A C 11
ATOM 18069 O O . VAL A 1 22 ? -6.100 -10.286 10.755 1.00 33.53 22 VAL A O 11
ATOM 18082 N N . LEU A 1 23 ? -7.622 -9.652 9.195 1.00 20.33 23 LEU A N 11
ATOM 18083 C CA . LEU A 1 23 ? -8.739 -9.334 10.026 1.00 40.43 23 LEU A CA 11
ATOM 18084 C C . LEU A 1 23 ? -9.487 -10.652 10.221 1.00 42.13 23 LEU A C 11
ATOM 18085 O O . LEU A 1 23 ? -8.961 -11.750 10.042 1.00 1.01 23 LEU A O 11
ATOM 18101 N N . GLN A 1 24 ? -10.767 -10.513 10.492 1.00 35.33 24 GLN A N 11
ATOM 18102 C CA . GLN A 1 24 ? -11.747 -11.575 10.524 1.00 35.33 24 GLN A CA 11
ATOM 18103 C C . GLN A 1 24 ? -12.903 -11.265 9.575 1.00 74.11 24 GLN A C 11
ATOM 18104 O O . GLN A 1 24 ? -12.817 -10.360 8.732 1.00 64.22 24 GLN A O 11
ATOM 18118 N N . ASP A 1 25 ? -13.939 -12.096 9.677 1.00 2.15 25 ASP A N 11
ATOM 18119 C CA . ASP A 1 25 ? -15.151 -12.187 8.891 1.00 32.15 25 ASP A CA 11
ATOM 18120 C C . ASP A 1 25 ? -14.785 -12.493 7.451 1.00 63.31 25 ASP A C 11
ATOM 18121 O O . ASP A 1 25 ? -14.743 -13.657 7.060 1.00 33.52 25 ASP A O 11
ATOM 18130 N N . ASP A 1 26 ? -14.452 -11.465 6.685 1.00 13.15 26 ASP A N 11
ATOM 18131 C CA . ASP A 1 26 ? -14.066 -11.529 5.287 1.00 12.02 26 ASP A CA 11
ATOM 18132 C C . ASP A 1 26 ? -13.303 -10.276 4.835 1.00 61.14 26 ASP A C 11
ATOM 18133 O O . ASP A 1 26 ? -13.024 -10.133 3.643 1.00 20.42 26 ASP A O 11
ATOM 18142 N N . PHE A 1 27 ? -12.951 -9.339 5.731 1.00 60.21 27 PHE A N 11
ATOM 18143 C CA . PHE A 1 27 ? -12.181 -8.166 5.347 1.00 43.30 27 PHE A CA 11
ATOM 18144 C C . PHE A 1 27 ? -10.766 -8.590 4.974 1.00 22.44 27 PHE A C 11
ATOM 18145 O O . PHE A 1 27 ? -9.993 -9.034 5.827 1.00 13.13 27 PHE A O 11
ATOM 18162 N N . VAL A 1 28 ? -10.440 -8.408 3.704 1.00 20.54 28 VAL A N 11
ATOM 18163 C CA . VAL A 1 28 ? -9.099 -8.423 3.152 1.00 31.22 28 VAL A CA 11
ATOM 18164 C C . VAL A 1 28 ? -8.922 -7.119 2.367 1.00 41.34 28 VAL A C 11
ATOM 18165 O O . VAL A 1 28 ? -9.910 -6.444 2.053 1.00 43.12 28 VAL A O 11
ATOM 18178 N N . THR A 1 29 ? -7.683 -6.774 2.019 1.00 34.24 29 THR A N 11
ATOM 18179 C CA . THR A 1 29 ? -7.368 -5.714 1.074 1.00 11.42 29 THR A CA 11
ATOM 18180 C C . THR A 1 29 ? -6.279 -6.227 0.140 1.00 73.34 29 THR A C 11
ATOM 18181 O O . THR A 1 29 ? -5.406 -7.007 0.538 1.00 3.42 29 THR A O 11
ATOM 18192 N N . CYS A 1 30 ? -6.301 -5.724 -1.091 1.00 40.44 30 CYS A N 11
ATOM 18193 C CA . CYS A 1 30 ? -5.251 -5.883 -2.074 1.00 0.51 30 CYS A CA 11
ATOM 18194 C C . CYS A 1 30 ? -4.958 -4.476 -2.587 1.00 44.50 30 CYS A C 11
ATOM 18195 O O . CYS A 1 30 ? -5.854 -3.842 -3.148 1.00 35.15 30 CYS A O 11
ATOM 18203 N N . TYR A 1 31 ? -3.749 -3.956 -2.367 1.00 75.10 31 TYR A N 11
ATOM 18204 C CA . TYR A 1 31 ? -3.317 -2.744 -3.055 1.00 44.23 31 TYR A CA 11
ATOM 18205 C C . TYR A 1 31 ? -2.772 -3.164 -4.417 1.00 4.52 31 TYR A C 11
ATOM 18206 O O . TYR A 1 31 ? -2.143 -4.225 -4.538 1.00 51.12 31 TYR A O 11
ATOM 18224 N N . THR A 1 32 ? -2.920 -2.306 -5.420 1.00 52.41 32 THR A N 11
ATOM 18225 C CA . THR A 1 32 ? -2.148 -2.381 -6.648 1.00 73.44 32 THR A CA 11
ATOM 18226 C C . THR A 1 32 ? -1.584 -0.991 -6.879 1.00 40.53 32 THR A C 11
ATOM 18227 O O . THR A 1 32 ? -2.347 -0.062 -7.139 1.00 20.43 32 THR A O 11
ATOM 18238 N N . PHE A 1 33 ? -0.273 -0.811 -6.731 1.00 60.40 33 PHE A N 11
ATOM 18239 C CA . PHE A 1 33 ? 0.338 0.436 -7.164 1.00 22.22 33 PHE A CA 11
ATOM 18240 C C . PHE A 1 33 ? 0.587 0.347 -8.679 1.00 22.34 33 PHE A C 11
ATOM 18241 O O . PHE A 1 33 ? 0.206 -0.638 -9.317 1.00 24.23 33 PHE A O 11
ATOM 18258 N N . ASN A 1 34 ? 1.134 1.396 -9.290 1.00 12.24 34 ASN A N 11
ATOM 18259 C CA . ASN A 1 34 ? 1.569 1.388 -10.691 1.00 42.22 34 ASN A CA 11
ATOM 18260 C C . ASN A 1 34 ? 3.040 1.800 -10.709 1.00 35.42 34 ASN A C 11
ATOM 18261 O O . ASN A 1 34 ? 3.649 1.979 -9.651 1.00 63.44 34 ASN A O 11
ATOM 18272 N N . ALA A 1 35 ? 3.644 1.904 -11.890 1.00 24.25 35 ALA A N 11
ATOM 18273 C CA . ALA A 1 35 ? 5.020 2.350 -12.002 1.00 22.01 35 ALA A CA 11
ATOM 18274 C C . ALA A 1 35 ? 5.155 3.838 -11.693 1.00 24.31 35 ALA A C 11
ATOM 18275 O O . ALA A 1 35 ? 6.159 4.233 -11.103 1.00 52.31 35 ALA A O 11
ATOM 18282 N N . ASP A 1 36 ? 4.193 4.642 -12.148 1.00 14.41 36 ASP A N 11
ATOM 18283 C CA . ASP A 1 36 ? 4.225 6.099 -12.107 1.00 20.03 36 ASP A CA 11
ATOM 18284 C C . ASP A 1 36 ? 2.875 6.766 -12.442 1.00 34.15 36 ASP A C 11
ATOM 18285 O O . ASP A 1 36 ? 2.783 7.994 -12.336 1.00 63.01 36 ASP A O 11
ATOM 18294 N N . LYS A 1 37 ? 1.811 6.022 -12.792 1.00 55.40 37 LYS A N 11
ATOM 18295 C CA . LYS A 1 37 ? 0.522 6.561 -13.233 1.00 33.13 37 LYS A CA 11
ATOM 18296 C C . LYS A 1 37 ? -0.454 6.696 -12.063 1.00 63.00 37 LYS A C 11
ATOM 18297 O O . LYS A 1 37 ? -0.664 7.829 -11.622 1.00 12.55 37 LYS A O 11
ATOM 18316 N N . THR A 1 38 ? -1.057 5.606 -11.579 1.00 4.32 38 THR A N 11
ATOM 18317 C CA . THR A 1 38 ? -2.193 5.608 -10.645 1.00 42.43 38 THR A CA 11
ATOM 18318 C C . THR A 1 38 ? -2.034 4.504 -9.578 1.00 21.31 38 THR A C 11
ATOM 18319 O O . THR A 1 38 ? -0.950 3.932 -9.438 1.00 11.42 38 THR A O 11
ATOM 18330 N N . TYR A 1 39 ? -3.061 4.201 -8.776 1.00 43.30 39 TYR A N 11
ATOM 18331 C CA . TYR A 1 39 ? -3.098 3.039 -7.880 1.00 63.24 39 TYR A CA 11
ATOM 18332 C C . TYR A 1 39 ? -4.538 2.526 -7.770 1.00 21.14 39 TYR A C 11
ATOM 18333 O O . TYR A 1 39 ? -5.465 3.207 -8.213 1.00 22.01 39 TYR A O 11
ATOM 18351 N N . GLU A 1 40 ? -4.720 1.380 -7.113 1.00 23.11 40 GLU A N 11
ATOM 18352 C CA . GLU A 1 40 ? -5.988 0.796 -6.704 1.00 72.43 40 GLU A CA 11
ATOM 18353 C C . GLU A 1 40 ? -5.855 0.266 -5.268 1.00 32.02 40 GLU A C 11
ATOM 18354 O O . GLU A 1 40 ? -4.763 -0.147 -4.862 1.00 35.24 40 GLU A O 11
ATOM 18366 N N . VAL A 1 41 ? -6.960 0.214 -4.522 1.00 60.10 41 VAL A N 11
ATOM 18367 C CA . VAL A 1 41 ? -7.114 -0.476 -3.242 1.00 1.22 41 VAL A CA 11
ATOM 18368 C C . VAL A 1 41 ? -8.591 -0.881 -3.108 1.00 1.42 41 VAL A C 11
ATOM 18369 O O . VAL A 1 41 ? -9.446 -0.263 -3.741 1.00 61.12 41 VAL A O 11
ATOM 18382 N N . TYR A 1 42 ? -8.934 -1.871 -2.279 1.00 35.01 42 TYR A N 11
ATOM 18383 C CA . TYR A 1 42 ? -10.313 -2.090 -1.836 1.00 62.02 42 TYR A CA 11
ATOM 18384 C C . TYR A 1 42 ? -10.324 -2.852 -0.510 1.00 35.51 42 TYR A C 11
ATOM 18385 O O . TYR A 1 42 ? -9.322 -3.476 -0.160 1.00 33.21 42 TYR A O 11
ATOM 18403 N N . THR A 1 43 ? -11.440 -2.816 0.222 1.00 43.33 43 THR A N 11
ATOM 18404 C CA . THR A 1 43 ? -11.610 -3.480 1.511 1.00 0.41 43 THR A CA 11
ATOM 18405 C C . THR A 1 43 ? -13.088 -3.851 1.625 1.00 4.13 43 THR A C 11
ATOM 18406 O O . THR A 1 43 ? -13.939 -3.014 1.314 1.00 2.32 43 THR A O 11
ATOM 18417 N N . GLY A 1 44 ? -13.413 -5.057 2.085 1.00 33.55 44 GLY A N 11
ATOM 18418 C CA . GLY A 1 44 ? -14.786 -5.449 2.389 1.00 63.20 44 GLY A CA 11
ATOM 18419 C C . GLY A 1 44 ? -15.500 -5.939 1.139 1.00 12.21 44 GLY A C 11
ATOM 18420 O O . GLY A 1 44 ? -16.316 -5.245 0.528 1.00 4.22 44 GLY A O 11
ATOM 18424 N N . SER A 1 45 ? -15.143 -7.155 0.755 1.00 12.02 45 SER A N 11
ATOM 18425 C CA . SER A 1 45 ? -15.605 -7.887 -0.405 1.00 2.13 45 SER A CA 11
ATOM 18426 C C . SER A 1 45 ? -15.970 -9.296 0.081 1.00 0.23 45 SER A C 11
ATOM 18427 O O . SER A 1 45 ? -15.220 -10.238 -0.187 1.00 22.42 45 SER A O 11
ATOM 18435 N N . PRO A 1 46 ? -17.114 -9.487 0.762 1.00 3.02 46 PRO A N 11
ATOM 18436 C CA . PRO A 1 46 ? -17.611 -10.824 1.042 1.00 73.32 46 PRO A CA 11
ATOM 18437 C C . PRO A 1 46 ? -18.082 -11.518 -0.246 1.00 61.43 46 PRO A C 11
ATOM 18438 O O . PRO A 1 46 ? -18.286 -12.731 -0.222 1.00 60.30 46 PRO A O 11
ATOM 18449 N N . LEU A 1 47 ? -18.243 -10.790 -1.362 1.00 2.51 47 LEU A N 11
ATOM 18450 C CA . LEU A 1 47 ? -18.510 -11.291 -2.692 1.00 13.33 47 LEU A CA 11
ATOM 18451 C C . LEU A 1 47 ? -17.298 -10.891 -3.545 1.00 24.31 47 LEU A C 11
ATOM 18452 O O . LEU A 1 47 ? -16.371 -11.696 -3.673 1.00 34.03 47 LEU A O 11
ATOM 18468 N N . SER A 1 48 ? -17.243 -9.665 -4.069 1.00 41.30 48 SER A N 11
ATOM 18469 C CA . SER A 1 48 ? -16.231 -9.228 -5.026 1.00 72.21 48 SER A CA 11
ATOM 18470 C C . SER A 1 48 ? -15.993 -7.716 -4.939 1.00 4.13 48 SER A C 11
ATOM 18471 O O . SER A 1 48 ? -16.559 -7.031 -4.079 1.00 22.12 48 SER A O 11
ATOM 18479 N N . ASN A 1 49 ? -15.135 -7.218 -5.840 1.00 63.10 49 ASN A N 11
ATOM 18480 C CA . ASN A 1 49 ? -14.874 -5.817 -6.148 1.00 11.25 49 ASN A CA 11
ATOM 18481 C C . ASN A 1 49 ? -16.202 -5.143 -6.515 1.00 51.30 49 ASN A C 11
ATOM 18482 O O . ASN A 1 49 ? -16.618 -5.171 -7.680 1.00 55.33 49 ASN A O 11
ATOM 18493 N N . GLY A 1 50 ? -16.863 -4.554 -5.525 1.00 3.32 50 GLY A N 11
ATOM 18494 C CA . GLY A 1 50 ? -18.108 -3.815 -5.682 1.00 0.45 50 GLY A CA 11
ATOM 18495 C C . GLY A 1 50 ? -17.792 -2.351 -5.914 1.00 74.21 50 GLY A C 11
ATOM 18496 O O . GLY A 1 50 ? -17.869 -1.855 -7.043 1.00 24.03 50 GLY A O 11
ATOM 18500 N N . VAL A 1 51 ? -17.337 -1.688 -4.855 1.00 40.40 51 VAL A N 11
ATOM 18501 C CA . VAL A 1 51 ? -16.761 -0.352 -4.901 1.00 22.03 51 VAL A CA 11
ATOM 18502 C C . VAL A 1 51 ? -15.283 -0.488 -4.516 1.00 34.31 51 VAL A C 11
ATOM 18503 O O . VAL A 1 51 ? -14.934 -0.434 -3.330 1.00 54.14 51 VAL A O 11
ATOM 18516 N N . PRO A 1 52 ? -14.400 -0.793 -5.475 1.00 43.50 52 PRO A N 11
ATOM 18517 C CA . PRO A 1 52 ? -12.979 -0.594 -5.281 1.00 60.34 52 PRO A CA 11
ATOM 18518 C C . PRO A 1 52 ? -12.665 0.901 -5.319 1.00 40.40 52 PRO A C 11
ATOM 18519 O O . PRO A 1 52 ? -13.524 1.735 -5.629 1.00 73.03 52 PRO A O 11
ATOM 18530 N N . PHE A 1 53 ? -11.424 1.245 -5.005 1.00 72.00 53 PHE A N 11
ATOM 18531 C CA . PHE A 1 53 ? -10.961 2.608 -4.871 1.00 13.25 53 PHE A CA 11
ATOM 18532 C C . PHE A 1 53 ? -9.693 2.778 -5.688 1.00 21.31 53 PHE A C 11
ATOM 18533 O O . PHE A 1 53 ? -8.939 1.825 -5.879 1.00 53.13 53 PHE A O 11
ATOM 18550 N N . ARG A 1 54 ? -9.441 3.996 -6.156 1.00 61.11 54 ARG A N 11
ATOM 18551 C CA . ARG A 1 54 ? -8.258 4.355 -6.921 1.00 33.13 54 ARG A CA 11
ATOM 18552 C C . ARG A 1 54 ? -8.042 5.859 -6.848 1.00 0.13 54 ARG A C 11
ATOM 18553 O O . ARG A 1 54 ? -8.851 6.587 -6.264 1.00 61.22 54 ARG A O 11
ATOM 18574 N N . GLY A 1 55 ? -6.981 6.317 -7.492 1.00 20.25 55 GLY A N 11
ATOM 18575 C CA . GLY A 1 55 ? -6.584 7.702 -7.605 1.00 40.50 55 GLY A CA 11
ATOM 18576 C C . GLY A 1 55 ? -5.122 7.673 -8.009 1.00 71.42 55 GLY A C 11
ATOM 18577 O O . GLY A 1 55 ? -4.729 6.847 -8.839 1.00 1.33 55 GLY A O 11
ATOM 18581 N N . THR A 1 56 ? -4.305 8.500 -7.376 1.00 1.41 56 THR A N 11
ATOM 18582 C CA . THR A 1 56 ? -2.865 8.528 -7.549 1.00 55.11 56 THR A CA 11
ATOM 18583 C C . THR A 1 56 ? -2.210 8.186 -6.210 1.00 53.54 56 THR A C 11
ATOM 18584 O O . THR A 1 56 ? -2.744 8.509 -5.145 1.00 23.44 56 THR A O 11
ATOM 18595 N N . TYR A 1 57 ? -1.064 7.513 -6.265 1.00 43.32 57 TYR A N 11
ATOM 18596 C CA . TYR A 1 57 ? -0.097 7.503 -5.186 1.00 0.55 57 TYR A CA 11
ATOM 18597 C C . TYR A 1 57 ? 0.988 8.520 -5.535 1.00 53.50 57 TYR A C 11
ATOM 18598 O O . TYR A 1 57 ? 1.201 8.855 -6.709 1.00 15.23 57 TYR A O 11
ATOM 18616 N N . ILE A 1 58 ? 1.684 9.005 -4.513 1.00 1.21 58 ILE A N 11
ATOM 18617 C CA . ILE A 1 58 ? 2.764 9.976 -4.628 1.00 40.52 58 ILE A CA 11
ATOM 18618 C C . ILE A 1 58 ? 3.784 9.577 -3.563 1.00 11.14 58 ILE A C 11
ATOM 18619 O O . ILE A 1 58 ? 3.375 9.316 -2.431 1.00 40.11 58 ILE A O 11
ATOM 18635 N N . ILE A 1 59 ? 5.076 9.507 -3.898 1.00 35.34 59 ILE A N 11
ATOM 18636 C CA . ILE A 1 59 ? 6.152 9.159 -2.967 1.00 22.21 59 ILE A CA 11
ATOM 18637 C C . ILE A 1 59 ? 6.880 10.431 -2.502 1.00 3.25 59 ILE A C 11
ATOM 18638 O O . ILE A 1 59 ? 6.686 11.536 -3.025 1.00 61.23 59 ILE A O 11
ATOM 18654 N N . SER A 1 60 ? 7.718 10.255 -1.485 1.00 31.34 60 SER A N 11
ATOM 18655 C CA . SER A 1 60 ? 8.646 11.199 -0.920 1.00 35.33 60 SER A CA 11
ATOM 18656 C C . SER A 1 60 ? 9.725 11.661 -1.886 1.00 4.04 60 SER A C 11
ATOM 18657 O O . SER A 1 60 ? 10.208 10.904 -2.732 1.00 31.55 60 SER A O 11
ATOM 18665 N N . LEU A 1 61 ? 10.169 12.901 -1.676 1.00 11.15 61 LEU A N 11
ATOM 18666 C CA . LEU A 1 61 ? 11.265 13.514 -2.410 1.00 71.14 61 LEU A CA 11
ATOM 18667 C C . LEU A 1 61 ? 12.394 13.930 -1.464 1.00 64.33 61 LEU A C 11
ATOM 18668 O O . LEU A 1 61 ? 13.441 14.361 -1.952 1.00 23.52 61 LEU A O 11
ATOM 18684 N N . ASP A 1 62 ? 12.178 13.842 -0.143 1.00 62.51 62 ASP A N 11
ATOM 18685 C CA . ASP A 1 62 ? 13.177 14.094 0.890 1.00 4.43 62 ASP A CA 11
ATOM 18686 C C . ASP A 1 62 ? 12.781 13.243 2.109 1.00 52.33 62 ASP A C 11
ATOM 18687 O O . ASP A 1 62 ? 13.116 12.065 2.164 1.00 24.14 62 ASP A O 11
ATOM 18696 N N . GLU A 1 63 ? 11.913 13.771 2.984 1.00 62.30 63 GLU A N 11
ATOM 18697 C CA . GLU A 1 63 ? 11.514 13.199 4.276 1.00 65.54 63 GLU A CA 11
ATOM 18698 C C . GLU A 1 63 ? 9.999 12.946 4.326 1.00 70.30 63 GLU A C 11
ATOM 18699 O O . GLU A 1 63 ? 9.489 12.344 5.273 1.00 10.04 63 GLU A O 11
ATOM 18711 N N . LYS A 1 64 ? 9.249 13.369 3.299 1.00 64.34 64 LYS A N 11
ATOM 18712 C CA . LYS A 1 64 ? 7.853 12.963 3.160 1.00 72.32 64 LYS A CA 11
ATOM 18713 C C . LYS A 1 64 ? 7.783 11.442 2.958 1.00 32.45 64 LYS A C 11
ATOM 18714 O O . LYS A 1 64 ? 8.755 10.723 3.168 1.00 23.21 64 LYS A O 11
ATOM 18733 N N . LEU A 1 65 ? 6.646 10.913 2.525 1.00 11.25 65 LEU A N 11
ATOM 18734 C CA . LEU A 1 65 ? 6.382 9.486 2.500 1.00 34.35 65 LEU A CA 11
ATOM 18735 C C . LEU A 1 65 ? 5.401 9.191 1.380 1.00 3.11 65 LEU A C 11
ATOM 18736 O O . LEU A 1 65 ? 5.007 10.114 0.656 1.00 13.41 65 LEU A O 11
ATOM 18752 N N . ILE A 1 66 ? 5.065 7.916 1.176 1.00 51.40 66 ILE A N 11
ATOM 18753 C CA . ILE A 1 66 ? 4.014 7.580 0.235 1.00 72.40 66 ILE A CA 11
ATOM 18754 C C . ILE A 1 66 ? 2.694 8.061 0.833 1.00 53.31 66 ILE A C 11
ATOM 18755 O O . ILE A 1 66 ? 2.430 7.839 2.021 1.00 35.25 66 ILE A O 11
ATOM 18771 N N . LYS A 1 67 ? 1.862 8.702 0.012 1.00 35.35 67 LYS A N 11
ATOM 18772 C CA . LYS A 1 67 ? 0.487 9.074 0.330 1.00 12.12 67 LYS A CA 11
ATOM 18773 C C . LYS A 1 67 ? -0.405 8.627 -0.827 1.00 4.11 67 LYS A C 11
ATOM 18774 O O . LYS A 1 67 ? 0.041 8.655 -1.982 1.00 15.43 67 LYS A O 11
ATOM 18793 N N . LEU A 1 68 ? -1.624 8.176 -0.524 1.00 4.21 68 LEU A N 11
ATOM 18794 C CA . LEU A 1 68 ? -2.634 7.744 -1.486 1.00 21.43 68 LEU A CA 11
ATOM 18795 C C . LEU A 1 68 ? -3.733 8.791 -1.542 1.00 31.13 68 LEU A C 11
ATOM 18796 O O . LEU A 1 68 ? -4.151 9.269 -0.492 1.00 54.02 68 LEU A O 11
ATOM 18812 N N . TYR A 1 69 ? -4.247 9.099 -2.733 1.00 60.20 69 TYR A N 11
ATOM 18813 C CA . TYR A 1 69 ? -5.232 10.154 -2.964 1.00 73.11 69 TYR A CA 11
ATOM 18814 C C . TYR A 1 69 ? -6.511 9.587 -3.554 1.00 20.32 69 TYR A C 11
ATOM 18815 O O . TYR A 1 69 ? -6.589 8.406 -3.893 1.00 41.21 69 TYR A O 11
ATOM 18833 N N . ASP A 1 70 ? -7.529 10.426 -3.692 1.00 61.03 70 ASP A N 11
ATOM 18834 C CA . ASP A 1 70 ? -8.819 10.037 -4.245 1.00 53.22 70 ASP A CA 11
ATOM 18835 C C . ASP A 1 70 ? -9.288 11.011 -5.308 1.00 53.33 70 ASP A C 11
ATOM 18836 O O . ASP A 1 70 ? -8.558 11.914 -5.717 1.00 15.54 70 ASP A O 11
ATOM 18845 N N . LYS A 1 71 ? -10.531 10.805 -5.741 1.00 21.04 71 LYS A N 11
ATOM 18846 C CA . LYS A 1 71 ? -11.176 11.662 -6.730 1.00 43.33 71 LYS A CA 11
ATOM 18847 C C . LYS A 1 71 ? -11.388 13.099 -6.248 1.00 63.14 71 LYS A C 11
ATOM 18848 O O . LYS A 1 71 ? -11.402 13.996 -7.092 1.00 43.21 71 LYS A O 11
ATOM 18867 N N . GLU A 1 72 ? -11.520 13.352 -4.946 1.00 33.25 72 GLU A N 11
ATOM 18868 C CA . GLU A 1 72 ? -11.535 14.710 -4.402 1.00 24.44 72 GLU A CA 11
ATOM 18869 C C . GLU A 1 72 ? -10.122 15.210 -4.072 1.00 4.13 72 GLU A C 11
ATOM 18870 O O . GLU A 1 72 ? -9.977 16.351 -3.649 1.00 1.43 72 GLU A O 11
ATOM 18882 N N . GLU A 1 73 ? -9.080 14.407 -4.293 1.00 64.11 73 GLU A N 11
ATOM 18883 C CA . GLU A 1 73 ? -7.675 14.744 -4.126 1.00 31.05 73 GLU A CA 11
ATOM 18884 C C . GLU A 1 73 ? -7.370 15.209 -2.696 1.00 33.22 73 GLU A C 11
ATOM 18885 O O . GLU A 1 73 ? -6.804 16.293 -2.518 1.00 60.12 73 GLU A O 11
ATOM 18897 N N . HIS A 1 74 ? -7.717 14.398 -1.681 1.00 33.14 74 HIS A N 11
ATOM 18898 C CA . HIS A 1 74 ? -7.630 14.808 -0.275 1.00 33.22 74 HIS A CA 11
ATOM 18899 C C . HIS A 1 74 ? -6.795 13.940 0.668 1.00 44.40 74 HIS A C 11
ATOM 18900 O O . HIS A 1 74 ? -6.706 14.248 1.857 1.00 73.13 74 HIS A O 11
ATOM 18914 N N . CYS A 1 75 ? -6.125 12.921 0.137 1.00 52.40 75 CYS A N 11
ATOM 18915 C CA . CYS A 1 75 ? -5.306 11.950 0.860 1.00 51.03 75 CYS A CA 11
ATOM 18916 C C . CYS A 1 75 ? -6.165 11.011 1.724 1.00 62.21 75 CYS A C 11
ATOM 18917 O O . CYS A 1 75 ? -6.757 11.417 2.729 1.00 42.40 75 CYS A O 11
ATOM 18925 N N . THR A 1 76 ? -6.229 9.738 1.341 1.00 20.32 76 THR A N 11
ATOM 18926 C CA . THR A 1 76 ? -6.998 8.715 2.037 1.00 14.34 76 THR A CA 11
ATOM 18927 C C . THR A 1 76 ? -6.160 8.035 3.121 1.00 73.31 76 THR A C 11
ATOM 18928 O O . THR A 1 76 ? -6.646 7.821 4.233 1.00 71.42 76 THR A O 11
ATOM 18939 N N . GLU A 1 77 ? -4.895 7.718 2.831 1.00 14.02 77 GLU A N 11
ATOM 18940 C CA . GLU A 1 77 ? -3.952 7.164 3.791 1.00 11.05 77 GLU A CA 11
ATOM 18941 C C . GLU A 1 77 ? -2.558 7.695 3.490 1.00 33.42 77 GLU A C 11
ATOM 18942 O O . GLU A 1 77 ? -2.271 8.133 2.372 1.00 4.41 77 GLU A O 11
ATOM 18954 N N . GLN A 1 78 ? -1.674 7.588 4.477 1.00 23.33 78 GLN A N 11
ATOM 18955 C CA . GLN A 1 78 ? -0.279 7.945 4.399 1.00 15.03 78 GLN A CA 11
ATOM 18956 C C . GLN A 1 78 ? 0.460 6.903 5.238 1.00 72.11 78 GLN A C 11
ATOM 18957 O O . GLN A 1 78 ? -0.096 6.441 6.229 1.00 54.11 78 GLN A O 11
ATOM 18971 N N . TYR A 1 79 ? 1.664 6.485 4.847 1.00 34.55 79 TYR A N 11
ATOM 18972 C CA . TYR A 1 79 ? 2.513 5.616 5.658 1.00 12.42 79 TYR A CA 11
ATOM 18973 C C . TYR A 1 79 ? 3.958 5.652 5.179 1.00 22.33 79 TYR A C 11
ATOM 18974 O O . TYR A 1 79 ? 4.221 5.837 3.990 1.00 73.20 79 TYR A O 11
ATOM 18992 N N . HIS A 1 80 ? 4.895 5.530 6.119 1.00 42.22 80 HIS A N 11
ATOM 18993 C CA . HIS A 1 80 ? 6.323 5.529 5.871 1.00 63.20 80 HIS A CA 11
ATOM 18994 C C . HIS A 1 80 ? 6.718 4.198 5.255 1.00 11.14 80 HIS A C 11
ATOM 18995 O O . HIS A 1 80 ? 6.263 3.136 5.681 1.00 31.22 80 HIS A O 11
ATOM 19009 N N . ILE A 1 81 ? 7.634 4.245 4.297 1.00 23.32 81 ILE A N 11
ATOM 19010 C CA . ILE A 1 81 ? 8.256 3.051 3.763 1.00 14.22 81 ILE A CA 11
ATOM 19011 C C . ILE A 1 81 ? 9.432 2.756 4.680 1.00 14.32 81 ILE A C 11
ATOM 19012 O O . ILE A 1 81 ? 10.440 3.458 4.596 1.00 24.34 81 ILE A O 11
ATOM 19028 N N . LEU A 1 82 ? 9.277 1.756 5.552 1.00 43.22 82 LEU A N 11
ATOM 19029 C CA . LEU A 1 82 ? 10.405 1.178 6.272 1.00 33.15 82 LEU A CA 11
ATOM 19030 C C . LEU A 1 82 ? 11.246 0.421 5.247 1.00 13.34 82 LEU A C 11
ATOM 19031 O O . LEU A 1 82 ? 12.389 0.788 4.984 1.00 60.22 82 LEU A O 11
ATOM 19047 N N . LYS A 1 83 ? 10.662 -0.595 4.597 1.00 43.23 83 LYS A N 11
ATOM 19048 C CA . LYS A 1 83 ? 11.303 -1.284 3.484 1.00 43.23 83 LYS A CA 11
ATOM 19049 C C . LYS A 1 83 ? 10.276 -1.853 2.518 1.00 14.33 83 LYS A C 11
ATOM 19050 O O . LYS A 1 83 ? 9.075 -1.918 2.796 1.00 51.10 83 LYS A O 11
ATOM 19069 N N . LEU A 1 84 ? 10.797 -2.281 1.373 1.00 40.42 84 LEU A N 11
ATOM 19070 C CA . LEU A 1 84 ? 10.149 -2.957 0.267 1.00 54.33 84 LEU A CA 11
ATOM 19071 C C . LEU A 1 84 ? 11.243 -3.874 -0.275 1.00 44.24 84 LEU A C 11
ATOM 19072 O O . LEU A 1 84 ? 12.348 -3.385 -0.501 1.00 41.11 84 LEU A O 11
ATOM 19088 N N . THR A 1 85 ? 10.985 -5.161 -0.449 1.00 63.10 85 THR A N 11
ATOM 19089 C CA . THR A 1 85 ? 11.943 -6.118 -1.003 1.00 63.31 85 THR A CA 11
ATOM 19090 C C . THR A 1 85 ? 11.299 -6.840 -2.189 1.00 63.34 85 THR A C 11
ATOM 19091 O O . THR A 1 85 ? 10.164 -6.531 -2.563 1.00 54.40 85 THR A O 11
ATOM 19102 N N . SER A 1 86 ? 11.961 -7.842 -2.768 1.00 42.35 86 SER A N 11
ATOM 19103 C CA . SER A 1 86 ? 11.394 -8.607 -3.860 1.00 51.31 86 SER A CA 11
ATOM 19104 C C . SER A 1 86 ? 10.098 -9.310 -3.467 1.00 20.12 86 SER A C 11
ATOM 19105 O O . SER A 1 86 ? 9.289 -9.554 -4.362 1.00 75.25 86 SER A O 11
ATOM 19113 N N . LYS A 1 87 ? 9.828 -9.526 -2.172 1.00 35.53 87 LYS A N 11
ATOM 19114 C CA . LYS A 1 87 ? 8.542 -10.044 -1.708 1.00 72.11 87 LYS A CA 11
ATOM 19115 C C . LYS A 1 87 ? 7.955 -9.329 -0.490 1.00 72.23 87 LYS A C 11
ATOM 19116 O O . LYS A 1 87 ? 6.754 -9.462 -0.298 1.00 20.34 87 LYS A O 11
ATOM 19135 N N . GLU A 1 88 ? 8.703 -8.565 0.310 1.00 4.11 88 GLU A N 11
ATOM 19136 C CA . GLU A 1 88 ? 8.181 -8.012 1.566 1.00 11.12 88 GLU A CA 11
ATOM 19137 C C . GLU A 1 88 ? 7.884 -6.509 1.428 1.00 61.10 88 GLU A C 11
ATOM 19138 O O . GLU A 1 88 ? 8.512 -5.816 0.629 1.00 21.12 88 GLU A O 11
ATOM 19150 N N . MET A 1 89 ? 6.978 -5.959 2.238 1.00 73.22 89 MET A N 11
ATOM 19151 C CA . MET A 1 89 ? 6.710 -4.529 2.375 1.00 12.14 89 MET A CA 11
ATOM 19152 C C . MET A 1 89 ? 6.383 -4.230 3.840 1.00 60.20 89 MET A C 11
ATOM 19153 O O . MET A 1 89 ? 5.645 -4.976 4.482 1.00 33.21 89 MET A O 11
ATOM 19167 N N . LYS A 1 90 ? 6.874 -3.092 4.338 1.00 54.13 90 LYS A N 11
ATOM 19168 C CA . LYS A 1 90 ? 6.529 -2.531 5.644 1.00 34.12 90 LYS A CA 11
ATOM 19169 C C . LYS A 1 90 ? 6.184 -1.052 5.517 1.00 20.12 90 LYS A C 11
ATOM 19170 O O . LYS A 1 90 ? 7.055 -0.235 5.207 1.00 2.23 90 LYS A O 11
ATOM 19189 N N . TRP A 1 91 ? 4.902 -0.743 5.703 1.00 21.21 91 TRP A N 11
ATOM 19190 C CA . TRP A 1 91 ? 4.243 0.529 5.437 1.00 33.15 91 TRP A CA 11
ATOM 19191 C C . TRP A 1 91 ? 3.778 1.096 6.790 1.00 32.12 91 TRP A C 11
ATOM 19192 O O . TRP A 1 91 ? 2.614 0.967 7.166 1.00 14.04 91 TRP A O 11
ATOM 19213 N N . GLU A 1 92 ? 4.690 1.656 7.576 1.00 73.51 92 GLU A N 11
ATOM 19214 C CA . GLU A 1 92 ? 4.375 2.069 8.940 1.00 44.31 92 GLU A CA 11
ATOM 19215 C C . GLU A 1 92 ? 3.453 3.289 8.944 1.00 53.40 92 GLU A C 11
ATOM 19216 O O . GLU A 1 92 ? 3.721 4.253 8.233 1.00 44.31 92 GLU A O 11
ATOM 19228 N N . ASN A 1 93 ? 2.423 3.269 9.792 1.00 32.34 93 ASN A N 11
ATOM 19229 C CA . ASN A 1 93 ? 1.308 4.209 9.879 1.00 32.22 93 ASN A CA 11
ATOM 19230 C C . ASN A 1 93 ? 1.761 5.668 9.790 1.00 41.32 93 ASN A C 11
ATOM 19231 O O . ASN A 1 93 ? 1.185 6.420 9.018 1.00 53.43 93 ASN A O 11
ATOM 19242 N N . ALA A 1 94 ? 2.800 6.060 10.529 1.00 3.21 94 ALA A N 11
ATOM 19243 C CA . ALA A 1 94 ? 3.407 7.392 10.568 1.00 24.53 94 ALA A CA 11
ATOM 19244 C C . ALA A 1 94 ? 2.495 8.546 11.016 1.00 11.44 94 ALA A C 11
ATOM 19245 O O . ALA A 1 94 ? 3.034 9.544 11.498 1.00 54.41 94 ALA A O 11
ATOM 19252 N N . SER A 1 95 ? 1.167 8.470 10.893 1.00 22.12 95 SER A N 11
ATOM 19253 C CA . SER A 1 95 ? 0.251 9.422 11.504 1.00 25.55 95 SER A CA 11
ATOM 19254 C C . SER A 1 95 ? -0.866 8.682 12.235 1.00 52.32 95 SER A C 11
ATOM 19255 O O . SER A 1 95 ? -1.916 8.411 11.648 1.00 11.13 95 SER A O 11
ATOM 19263 N N . PRO A 1 96 ? -0.693 8.304 13.514 1.00 62.40 96 PRO A N 11
ATOM 19264 C CA . PRO A 1 96 ? -1.786 7.740 14.304 1.00 25.22 96 PRO A CA 11
ATOM 19265 C C . PRO A 1 96 ? -2.975 8.714 14.445 1.00 74.24 96 PRO A C 11
ATOM 19266 O O . PRO A 1 96 ? -3.991 8.359 15.051 1.00 13.01 96 PRO A O 11
ATOM 19277 N N . LYS A 1 97 ? -2.846 9.944 13.933 1.00 54.42 97 LYS A N 11
ATOM 19278 C CA . LYS A 1 97 ? -3.873 10.968 13.852 1.00 74.44 97 LYS A CA 11
ATOM 19279 C C . LYS A 1 97 ? -4.646 10.841 12.534 1.00 65.42 97 LYS A C 11
ATOM 19280 O O . LYS A 1 97 ? -5.877 10.837 12.574 1.00 70.53 97 LYS A O 11
ATOM 19299 N N . ASP A 1 98 ? -3.965 10.740 11.381 1.00 52.11 98 ASP A N 11
ATOM 19300 C CA . ASP A 1 98 ? -4.612 10.855 10.062 1.00 31.41 98 ASP A CA 11
ATOM 19301 C C . ASP A 1 98 ? -5.486 9.630 9.774 1.00 61.41 98 ASP A C 11
ATOM 19302 O O . ASP A 1 98 ? -6.510 9.779 9.106 1.00 31.53 98 ASP A O 11
ATOM 19311 N N . GLY A 1 99 ? -5.142 8.453 10.314 1.00 71.41 99 GLY A N 11
ATOM 19312 C CA . GLY A 1 99 ? -5.955 7.240 10.236 1.00 73.33 99 GLY A CA 11
ATOM 19313 C C . GLY A 1 99 ? -5.370 6.258 9.224 1.00 45.24 99 GLY A C 11
ATOM 19314 O O . GLY A 1 99 ? -5.808 6.228 8.071 1.00 22.52 99 GLY A O 11
ATOM 19318 N N . ASN A 1 100 ? -4.338 5.495 9.603 1.00 34.21 100 ASN A N 11
ATOM 19319 C CA . ASN A 1 100 ? -3.576 4.610 8.716 1.00 45.44 100 ASN A CA 11
ATOM 19320 C C . ASN A 1 100 ? -3.338 3.262 9.414 1.00 33.11 100 ASN A C 11
ATOM 19321 O O . ASN A 1 100 ? -3.790 3.083 10.547 1.00 24.51 100 ASN A O 11
ATOM 19332 N N . SER A 1 101 ? -2.657 2.298 8.781 1.00 13.25 101 SER A N 11
ATOM 19333 C CA . SER A 1 101 ? -2.510 0.945 9.321 1.00 64.44 101 SER A CA 11
ATOM 19334 C C . SER A 1 101 ? -1.074 0.436 9.199 1.00 62.22 101 SER A C 11
ATOM 19335 O O . SER A 1 101 ? -0.452 0.649 8.158 1.00 11.32 101 SER A O 11
ATOM 19343 N N . ASP A 1 102 ? -0.609 -0.292 10.221 1.00 24.14 102 ASP A N 11
ATOM 19344 C CA . ASP A 1 102 ? 0.681 -0.982 10.315 1.00 74.54 102 ASP A CA 11
ATOM 19345 C C . ASP A 1 102 ? 0.470 -2.481 10.043 1.00 52.32 102 ASP A C 11
ATOM 19346 O O . ASP A 1 102 ? 0.242 -3.269 10.965 1.00 2.04 102 ASP A O 11
ATOM 19355 N N . LYS A 1 103 ? 0.542 -2.896 8.779 1.00 72.43 103 LYS A N 11
ATOM 19356 C CA . LYS A 1 103 ? 0.486 -4.301 8.340 1.00 4.01 103 LYS A CA 11
ATOM 19357 C C . LYS A 1 103 ? 1.810 -4.670 7.665 1.00 11.22 103 LYS A C 11
ATOM 19358 O O . LYS A 1 103 ? 2.697 -3.821 7.578 1.00 11.42 103 LYS A O 11
ATOM 19377 N N . ARG A 1 104 ? 1.988 -5.904 7.175 1.00 51.04 104 ARG A N 11
ATOM 19378 C CA . ARG A 1 104 ? 3.220 -6.254 6.473 1.00 32.14 104 ARG A CA 11
ATOM 19379 C C . ARG A 1 104 ? 2.912 -7.093 5.238 1.00 63.10 104 ARG A C 11
ATOM 19380 O O . ARG A 1 104 ? 2.908 -8.323 5.290 1.00 21.31 104 ARG A O 11
ATOM 19401 N N . LEU A 1 105 ? 2.616 -6.408 4.130 1.00 34.34 105 LEU A N 11
ATOM 19402 C CA . LEU A 1 105 ? 2.194 -7.019 2.874 1.00 34.35 105 LEU A CA 11
ATOM 19403 C C . LEU A 1 105 ? 3.354 -7.863 2.370 1.00 13.31 105 LEU A C 11
ATOM 19404 O O . LEU A 1 105 ? 4.499 -7.405 2.375 1.00 12.12 105 LEU A O 11
ATOM 19420 N N . GLU A 1 106 ? 3.065 -9.064 1.879 1.00 51.33 106 GLU A N 11
ATOM 19421 C CA . GLU A 1 106 ? 4.113 -9.971 1.409 1.00 31.50 106 GLU A CA 11
ATOM 19422 C C . GLU A 1 106 ? 3.750 -10.430 0.009 1.00 21.41 106 GLU A C 11
ATOM 19423 O O . GLU A 1 106 ? 3.281 -11.544 -0.216 1.00 64.43 106 GLU A O 11
ATOM 19435 N N . LYS A 1 107 ? 3.930 -9.518 -0.945 1.00 0.42 107 LYS A N 11
ATOM 19436 C CA . LYS A 1 107 ? 3.559 -9.711 -2.334 1.00 63.13 107 LYS A CA 11
ATOM 19437 C C . LYS A 1 107 ? 2.087 -10.052 -2.470 1.00 62.53 107 LYS A C 11
ATOM 19438 O O . LYS A 1 107 ? 1.301 -9.693 -1.601 1.00 54.21 107 LYS A O 11
ATOM 19457 N N . TYR A 1 108 ? 1.666 -10.557 -3.621 1.00 31.32 108 TYR A N 11
ATOM 19458 C CA . TYR A 1 108 ? 0.290 -10.931 -3.885 1.00 33.42 108 TYR A CA 11
ATOM 19459 C C . TYR A 1 108 ? 0.309 -12.254 -4.619 1.00 0.30 108 TYR A C 11
ATOM 19460 O O . TYR A 1 108 ? 0.349 -12.299 -5.850 1.00 0.24 108 TYR A O 11
ATOM 19478 N N . ASN A 1 109 ? 0.274 -13.319 -3.826 1.00 64.03 109 ASN A N 11
ATOM 19479 C CA . ASN A 1 109 ? 0.344 -14.708 -4.270 1.00 1.10 109 ASN A CA 11
ATOM 19480 C C . ASN A 1 109 ? 1.477 -14.892 -5.291 1.00 23.13 109 ASN A C 11
ATOM 19481 O O . ASN A 1 109 ? 1.238 -15.201 -6.453 1.00 43.53 109 ASN A O 11
ATOM 19492 N N . ASP A 1 110 ? 2.704 -14.699 -4.800 1.00 55.41 110 ASP A N 11
ATOM 19493 C CA . ASP A 1 110 ? 4.024 -14.947 -5.395 1.00 24.02 110 ASP A CA 11
ATOM 19494 C C . ASP A 1 110 ? 4.443 -14.024 -6.541 1.00 63.05 110 ASP A C 11
ATOM 19495 O O . ASP A 1 110 ? 5.551 -13.461 -6.409 1.00 1.24 110 ASP A O 11
ATOM 19504 N N . GLY A 1 1 ? 18.174 -12.976 -5.127 1.00 60.44 1 GLY A N 12
ATOM 19505 C CA . GLY A 1 1 ? 18.612 -11.973 -6.102 1.00 33.11 1 GLY A CA 12
ATOM 19506 C C . GLY A 1 1 ? 19.964 -11.407 -5.757 1.00 62.12 1 GLY A C 12
ATOM 19507 O O . GLY A 1 1 ? 20.434 -11.561 -4.629 1.00 23.13 1 GLY A O 12
ATOM 19511 N N . ASP A 1 2 ? 20.622 -10.776 -6.731 1.00 20.33 2 ASP A N 12
ATOM 19512 C CA . ASP A 1 2 ? 21.858 -10.055 -6.466 1.00 43.13 2 ASP A CA 12
ATOM 19513 C C . ASP A 1 2 ? 21.595 -8.848 -5.582 1.00 13.43 2 ASP A C 12
ATOM 19514 O O . ASP A 1 2 ? 22.366 -8.615 -4.646 1.00 52.11 2 ASP A O 12
ATOM 19523 N N . GLU A 1 3 ? 20.501 -8.124 -5.812 1.00 31.54 3 GLU A N 12
ATOM 19524 C CA . GLU A 1 3 ? 20.279 -6.846 -5.166 1.00 14.21 3 GLU A CA 12
ATOM 19525 C C . GLU A 1 3 ? 18.782 -6.557 -5.013 1.00 34.52 3 GLU A C 12
ATOM 19526 O O . GLU A 1 3 ? 18.204 -5.744 -5.732 1.00 13.00 3 GLU A O 12
ATOM 19538 N N . ASP A 1 4 ? 18.130 -7.220 -4.053 1.00 42.03 4 ASP A N 12
ATOM 19539 C CA . ASP A 1 4 ? 16.666 -7.226 -3.936 1.00 34.30 4 ASP A CA 12
ATOM 19540 C C . ASP A 1 4 ? 16.251 -7.121 -2.462 1.00 50.12 4 ASP A C 12
ATOM 19541 O O . ASP A 1 4 ? 15.281 -7.745 -2.022 1.00 5.12 4 ASP A O 12
ATOM 19550 N N . ASP A 1 5 ? 17.035 -6.388 -1.667 1.00 12.44 5 ASP A N 12
ATOM 19551 C CA . ASP A 1 5 ? 16.815 -6.153 -0.235 1.00 62.11 5 ASP A CA 12
ATOM 19552 C C . ASP A 1 5 ? 17.107 -4.692 0.124 1.00 44.23 5 ASP A C 12
ATOM 19553 O O . ASP A 1 5 ? 17.668 -4.370 1.176 1.00 23.44 5 ASP A O 12
ATOM 19562 N N . LYS A 1 6 ? 16.707 -3.766 -0.746 1.00 3.20 6 LYS A N 12
ATOM 19563 C CA . LYS A 1 6 ? 16.563 -2.360 -0.387 1.00 42.31 6 LYS A CA 12
ATOM 19564 C C . LYS A 1 6 ? 15.266 -1.817 -0.956 1.00 51.04 6 LYS A C 12
ATOM 19565 O O . LYS A 1 6 ? 14.648 -2.417 -1.836 1.00 41.23 6 LYS A O 12
ATOM 19584 N N . VAL A 1 7 ? 14.891 -0.657 -0.435 1.00 62.23 7 VAL A N 12
ATOM 19585 C CA . VAL A 1 7 ? 13.789 0.146 -0.895 1.00 21.51 7 VAL A CA 12
ATOM 19586 C C . VAL A 1 7 ? 14.145 0.653 -2.293 1.00 43.31 7 VAL A C 12
ATOM 19587 O O . VAL A 1 7 ? 14.970 1.555 -2.463 1.00 32.32 7 VAL A O 12
ATOM 19600 N N . GLU A 1 8 ? 13.561 -0.012 -3.283 1.00 14.34 8 GLU A N 12
ATOM 19601 C CA . GLU A 1 8 ? 13.798 0.181 -4.707 1.00 34.31 8 GLU A CA 12
ATOM 19602 C C . GLU A 1 8 ? 12.514 0.684 -5.359 1.00 63.23 8 GLU A C 12
ATOM 19603 O O . GLU A 1 8 ? 11.425 0.215 -5.017 1.00 45.41 8 GLU A O 12
ATOM 19615 N N . ILE A 1 9 ? 12.631 1.620 -6.306 1.00 25.24 9 ILE A N 12
ATOM 19616 C CA . ILE A 1 9 ? 11.481 2.170 -7.009 1.00 54.45 9 ILE A CA 12
ATOM 19617 C C . ILE A 1 9 ? 10.718 1.056 -7.739 1.00 23.01 9 ILE A C 12
ATOM 19618 O O . ILE A 1 9 ? 9.519 0.913 -7.477 1.00 53.11 9 ILE A O 12
ATOM 19634 N N . PRO A 1 10 ? 11.337 0.271 -8.646 1.00 62.03 10 PRO A N 12
ATOM 19635 C CA . PRO A 1 10 ? 10.577 -0.619 -9.514 1.00 61.21 10 PRO A CA 12
ATOM 19636 C C . PRO A 1 10 ? 9.958 -1.790 -8.747 1.00 54.31 10 PRO A C 12
ATOM 19637 O O . PRO A 1 10 ? 8.957 -2.347 -9.199 1.00 74.41 10 PRO A O 12
ATOM 19648 N N . GLN A 1 11 ? 10.500 -2.147 -7.578 1.00 20.31 11 GLN A N 12
ATOM 19649 C CA . GLN A 1 11 ? 9.935 -3.199 -6.741 1.00 71.31 11 GLN A CA 12
ATOM 19650 C C . GLN A 1 11 ? 8.633 -2.761 -6.067 1.00 71.21 11 GLN A C 12
ATOM 19651 O O . GLN A 1 11 ? 7.899 -3.624 -5.591 1.00 75.24 11 GLN A O 12
ATOM 19665 N N . LEU A 1 12 ? 8.292 -1.467 -6.038 1.00 52.14 12 LEU A N 12
ATOM 19666 C CA . LEU A 1 12 ? 6.978 -1.047 -5.557 1.00 32.33 12 LEU A CA 12
ATOM 19667 C C . LEU A 1 12 ? 5.878 -1.539 -6.500 1.00 60.21 12 LEU A C 12
ATOM 19668 O O . LEU A 1 12 ? 4.844 -1.990 -6.012 1.00 44.42 12 LEU A O 12
ATOM 19684 N N . VAL A 1 13 ? 6.105 -1.425 -7.813 1.00 60.14 13 VAL A N 12
ATOM 19685 C CA . VAL A 1 13 ? 5.108 -1.387 -8.890 1.00 55.35 13 VAL A CA 12
ATOM 19686 C C . VAL A 1 13 ? 4.175 -2.606 -8.916 1.00 4.23 13 VAL A C 12
ATOM 19687 O O . VAL A 1 13 ? 3.088 -2.530 -9.484 1.00 71.34 13 VAL A O 12
ATOM 19700 N N . GLY A 1 14 ? 4.583 -3.719 -8.317 1.00 71.22 14 GLY A N 12
ATOM 19701 C CA . GLY A 1 14 ? 3.812 -4.938 -8.231 1.00 62.23 14 GLY A CA 12
ATOM 19702 C C . GLY A 1 14 ? 2.673 -4.880 -7.220 1.00 74.43 14 GLY A C 12
ATOM 19703 O O . GLY A 1 14 ? 2.037 -3.854 -6.972 1.00 53.54 14 GLY A O 12
ATOM 19707 N N . LYS A 1 15 ? 2.374 -6.061 -6.688 1.00 0.11 15 LYS A N 12
ATOM 19708 C CA . LYS A 1 15 ? 1.112 -6.410 -6.058 1.00 12.21 15 LYS A CA 12
ATOM 19709 C C . LYS A 1 15 ? 1.347 -6.839 -4.616 1.00 52.53 15 LYS A C 12
ATOM 19710 O O . LYS A 1 15 ? 2.341 -7.515 -4.335 1.00 4.52 15 LYS A O 12
ATOM 19729 N N . TRP A 1 16 ? 0.457 -6.447 -3.705 1.00 15.21 16 TRP A N 12
ATOM 19730 C CA . TRP A 1 16 ? 0.728 -6.385 -2.275 1.00 41.24 16 TRP A CA 12
ATOM 19731 C C . TRP A 1 16 ? -0.540 -6.647 -1.468 1.00 30.00 16 TRP A C 12
ATOM 19732 O O . TRP A 1 16 ? -1.417 -5.789 -1.377 1.00 73.44 16 TRP A O 12
ATOM 19753 N N . ILE A 1 17 ? -0.673 -7.822 -0.854 1.00 41.12 17 ILE A N 12
ATOM 19754 C CA . ILE A 1 17 ? -1.865 -8.182 -0.099 1.00 5.10 17 ILE A CA 12
ATOM 19755 C C . ILE A 1 17 ? -1.713 -7.635 1.322 1.00 72.41 17 ILE A C 12
ATOM 19756 O O . ILE A 1 17 ? -0.645 -7.739 1.934 1.00 71.54 17 ILE A O 12
ATOM 19772 N N . VAL A 1 18 ? -2.770 -7.021 1.848 1.00 74.55 18 VAL A N 12
ATOM 19773 C CA . VAL A 1 18 ? -2.764 -6.420 3.177 1.00 61.51 18 VAL A CA 12
ATOM 19774 C C . VAL A 1 18 ? -2.844 -7.493 4.263 1.00 12.40 18 VAL A C 12
ATOM 19775 O O . VAL A 1 18 ? -2.757 -7.148 5.436 1.00 3.04 18 VAL A O 12
ATOM 19788 N N . LYS A 1 19 ? -3.024 -8.768 3.901 1.00 31.30 19 LYS A N 12
ATOM 19789 C CA . LYS A 1 19 ? -3.420 -9.836 4.825 1.00 21.54 19 LYS A CA 12
ATOM 19790 C C . LYS A 1 19 ? -2.343 -10.228 5.841 1.00 21.21 19 LYS A C 12
ATOM 19791 O O . LYS A 1 19 ? -2.384 -11.307 6.409 1.00 53.12 19 LYS A O 12
ATOM 19810 N N . GLU A 1 20 ? -1.348 -9.393 6.053 1.00 42.24 20 GLU A N 12
ATOM 19811 C CA . GLU A 1 20 ? -0.246 -9.619 6.959 1.00 14.14 20 GLU A CA 12
ATOM 19812 C C . GLU A 1 20 ? -0.216 -8.396 7.871 1.00 1.42 20 GLU A C 12
ATOM 19813 O O . GLU A 1 20 ? 0.340 -7.374 7.466 1.00 24.44 20 GLU A O 12
ATOM 19825 N N . PRO A 1 21 ? -0.849 -8.419 9.058 1.00 63.53 21 PRO A N 12
ATOM 19826 C CA . PRO A 1 21 ? -1.669 -9.504 9.606 1.00 64.45 21 PRO A CA 12
ATOM 19827 C C . PRO A 1 21 ? -3.044 -9.633 8.929 1.00 50.11 21 PRO A C 12
ATOM 19828 O O . PRO A 1 21 ? -3.534 -8.697 8.291 1.00 4.30 21 PRO A O 12
ATOM 19839 N N . VAL A 1 22 ? -3.681 -10.795 9.097 1.00 31.23 22 VAL A N 12
ATOM 19840 C CA . VAL A 1 22 ? -5.017 -11.073 8.562 1.00 45.14 22 VAL A CA 12
ATOM 19841 C C . VAL A 1 22 ? -6.036 -10.279 9.385 1.00 34.40 22 VAL A C 12
ATOM 19842 O O . VAL A 1 22 ? -5.915 -10.198 10.616 1.00 63.15 22 VAL A O 12
ATOM 19855 N N . LEU A 1 23 ? -7.013 -9.687 8.694 1.00 65.12 23 LEU A N 12
ATOM 19856 C CA . LEU A 1 23 ? -8.040 -8.805 9.237 1.00 4.11 23 LEU A CA 12
ATOM 19857 C C . LEU A 1 23 ? -9.258 -9.637 9.626 1.00 64.42 23 LEU A C 12
ATOM 19858 O O . LEU A 1 23 ? -9.307 -10.850 9.394 1.00 53.34 23 LEU A O 12
ATOM 19874 N N . GLN A 1 24 ? -10.270 -8.969 10.170 1.00 23.31 24 GLN A N 12
ATOM 19875 C CA . GLN A 1 24 ? -11.570 -9.550 10.447 1.00 5.25 24 GLN A CA 12
ATOM 19876 C C . GLN A 1 24 ? -12.633 -9.008 9.492 1.00 34.23 24 GLN A C 12
ATOM 19877 O O . GLN A 1 24 ? -12.324 -8.190 8.625 1.00 70.22 24 GLN A O 12
ATOM 19891 N N . ASP A 1 25 ? -13.876 -9.469 9.649 1.00 33.11 25 ASP A N 12
ATOM 19892 C CA . ASP A 1 25 ? -15.025 -9.187 8.774 1.00 65.50 25 ASP A CA 12
ATOM 19893 C C . ASP A 1 25 ? -14.814 -9.749 7.354 1.00 61.24 25 ASP A C 12
ATOM 19894 O O . ASP A 1 25 ? -15.546 -9.435 6.421 1.00 53.52 25 ASP A O 12
ATOM 19903 N N . ASP A 1 26 ? -13.775 -10.580 7.204 1.00 22.52 26 ASP A N 12
ATOM 19904 C CA . ASP A 1 26 ? -13.229 -11.236 6.005 1.00 61.40 26 ASP A CA 12
ATOM 19905 C C . ASP A 1 26 ? -12.693 -10.280 4.941 1.00 70.10 26 ASP A C 12
ATOM 19906 O O . ASP A 1 26 ? -12.234 -10.727 3.884 1.00 61.01 26 ASP A O 12
ATOM 19915 N N . PHE A 1 27 ? -12.676 -8.986 5.253 1.00 52.40 27 PHE A N 12
ATOM 19916 C CA . PHE A 1 27 ? -12.044 -7.908 4.528 1.00 31.25 27 PHE A CA 12
ATOM 19917 C C . PHE A 1 27 ? -10.608 -8.296 4.205 1.00 45.13 27 PHE A C 12
ATOM 19918 O O . PHE A 1 27 ? -9.778 -8.524 5.086 1.00 45.03 27 PHE A O 12
ATOM 19935 N N . VAL A 1 28 ? -10.314 -8.324 2.919 1.00 3.32 28 VAL A N 12
ATOM 19936 C CA . VAL A 1 28 ? -8.977 -8.431 2.352 1.00 13.15 28 VAL A CA 12
ATOM 19937 C C . VAL A 1 28 ? -8.771 -7.243 1.421 1.00 22.43 28 VAL A C 12
ATOM 19938 O O . VAL A 1 28 ? -9.693 -6.461 1.170 1.00 22.04 28 VAL A O 12
ATOM 19951 N N . THR A 1 29 ? -7.532 -7.048 0.977 1.00 21.34 29 THR A N 12
ATOM 19952 C CA . THR A 1 29 ? -7.150 -6.030 0.019 1.00 33.31 29 THR A CA 12
ATOM 19953 C C . THR A 1 29 ? -5.806 -6.436 -0.573 1.00 45.12 29 THR A C 12
ATOM 19954 O O . THR A 1 29 ? -4.980 -7.045 0.111 1.00 11.12 29 THR A O 12
ATOM 19965 N N . CYS A 1 30 ? -5.570 -6.029 -1.810 1.00 11.31 30 CYS A N 12
ATOM 19966 C CA . CYS A 1 30 ? -4.402 -6.213 -2.630 1.00 10.43 30 CYS A CA 12
ATOM 19967 C C . CYS A 1 30 ? -4.031 -4.863 -3.262 1.00 13.31 30 CYS A C 12
ATOM 19968 O O . CYS A 1 30 ? -4.559 -4.463 -4.302 1.00 60.44 30 CYS A O 12
ATOM 19976 N N . TYR A 1 31 ? -3.185 -4.099 -2.562 1.00 25.45 31 TYR A N 12
ATOM 19977 C CA . TYR A 1 31 ? -2.675 -2.813 -3.024 1.00 25.03 31 TYR A CA 12
ATOM 19978 C C . TYR A 1 31 ? -1.773 -3.042 -4.224 1.00 73.03 31 TYR A C 12
ATOM 19979 O O . TYR A 1 31 ? -0.659 -3.549 -4.103 1.00 44.14 31 TYR A O 12
ATOM 19997 N N . THR A 1 32 ? -2.274 -2.675 -5.394 1.00 63.03 32 THR A N 12
ATOM 19998 C CA . THR A 1 32 ? -1.536 -2.780 -6.636 1.00 31.04 32 THR A CA 12
ATOM 19999 C C . THR A 1 32 ? -1.111 -1.362 -6.975 1.00 34.43 32 THR A C 12
ATOM 20000 O O . THR A 1 32 ? -1.967 -0.481 -7.029 1.00 35.43 32 THR A O 12
ATOM 20011 N N . PHE A 1 33 ? 0.181 -1.095 -7.139 1.00 3.55 33 PHE A N 12
ATOM 20012 C CA . PHE A 1 33 ? 0.629 0.223 -7.589 1.00 64.13 33 PHE A CA 12
ATOM 20013 C C . PHE A 1 33 ? 0.716 0.185 -9.111 1.00 31.11 33 PHE A C 12
ATOM 20014 O O . PHE A 1 33 ? 0.350 -0.801 -9.758 1.00 33.13 33 PHE A O 12
ATOM 20031 N N . ASN A 1 34 ? 1.156 1.280 -9.709 1.00 72.43 34 ASN A N 12
ATOM 20032 C CA . ASN A 1 34 ? 1.585 1.373 -11.098 1.00 51.22 34 ASN A CA 12
ATOM 20033 C C . ASN A 1 34 ? 2.986 2.005 -11.009 1.00 71.34 34 ASN A C 12
ATOM 20034 O O . ASN A 1 34 ? 3.468 2.259 -9.906 1.00 71.33 34 ASN A O 12
ATOM 20045 N N . ALA A 1 35 ? 3.657 2.287 -12.129 1.00 71.33 35 ALA A N 12
ATOM 20046 C CA . ALA A 1 35 ? 4.969 2.943 -12.075 1.00 43.51 35 ALA A CA 12
ATOM 20047 C C . ALA A 1 35 ? 4.889 4.461 -11.837 1.00 71.04 35 ALA A C 12
ATOM 20048 O O . ALA A 1 35 ? 5.919 5.100 -11.631 1.00 43.32 35 ALA A O 12
ATOM 20055 N N . ASP A 1 36 ? 3.691 5.053 -11.907 1.00 31.43 36 ASP A N 12
ATOM 20056 C CA . ASP A 1 36 ? 3.394 6.410 -11.415 1.00 72.20 36 ASP A CA 12
ATOM 20057 C C . ASP A 1 36 ? 1.890 6.693 -11.389 1.00 53.42 36 ASP A C 12
ATOM 20058 O O . ASP A 1 36 ? 1.438 7.596 -10.690 1.00 0.13 36 ASP A O 12
ATOM 20067 N N . LYS A 1 37 ? 1.118 5.963 -12.205 1.00 40.21 37 LYS A N 12
ATOM 20068 C CA . LYS A 1 37 ? -0.145 6.445 -12.748 1.00 63.12 37 LYS A CA 12
ATOM 20069 C C . LYS A 1 37 ? -1.308 6.411 -11.747 1.00 44.40 37 LYS A C 12
ATOM 20070 O O . LYS A 1 37 ? -1.948 7.441 -11.549 1.00 21.31 37 LYS A O 12
ATOM 20089 N N . THR A 1 38 ? -1.632 5.257 -11.170 1.00 41.40 38 THR A N 12
ATOM 20090 C CA . THR A 1 38 ? -2.654 5.110 -10.128 1.00 54.31 38 THR A CA 12
ATOM 20091 C C . THR A 1 38 ? -2.198 3.978 -9.191 1.00 63.20 38 THR A C 12
ATOM 20092 O O . THR A 1 38 ? -1.154 3.360 -9.423 1.00 61.42 38 THR A O 12
ATOM 20103 N N . TYR A 1 39 ? -2.944 3.723 -8.115 1.00 14.33 39 TYR A N 12
ATOM 20104 C CA . TYR A 1 39 ? -2.935 2.462 -7.383 1.00 72.33 39 TYR A CA 12
ATOM 20105 C C . TYR A 1 39 ? -4.243 1.748 -7.716 1.00 74.03 39 TYR A C 12
ATOM 20106 O O . TYR A 1 39 ? -4.998 2.183 -8.585 1.00 1.52 39 TYR A O 12
ATOM 20124 N N . GLU A 1 40 ? -4.506 0.620 -7.082 1.00 74.12 40 GLU A N 12
ATOM 20125 C CA . GLU A 1 40 ? -5.726 -0.148 -7.256 1.00 11.42 40 GLU A CA 12
ATOM 20126 C C . GLU A 1 40 ? -5.887 -1.001 -6.004 1.00 74.30 40 GLU A C 12
ATOM 20127 O O . GLU A 1 40 ? -5.056 -1.881 -5.733 1.00 75.00 40 GLU A O 12
ATOM 20139 N N . VAL A 1 41 ? -6.913 -0.702 -5.218 1.00 42.53 41 VAL A N 12
ATOM 20140 C CA . VAL A 1 41 ? -7.209 -1.340 -3.946 1.00 41.22 41 VAL A CA 12
ATOM 20141 C C . VAL A 1 41 ? -8.676 -1.571 -3.809 1.00 23.32 41 VAL A C 12
ATOM 20142 O O . VAL A 1 41 ? -9.459 -1.079 -4.599 1.00 24.33 41 VAL A O 12
ATOM 20155 N N . TYR A 1 42 ? -9.081 -2.339 -2.812 1.00 21.34 42 TYR A N 12
ATOM 20156 C CA . TYR A 1 42 ? -10.470 -2.649 -2.585 1.00 32.05 42 TYR A CA 12
ATOM 20157 C C . TYR A 1 42 ? -10.459 -3.354 -1.216 1.00 41.52 42 TYR A C 12
ATOM 20158 O O . TYR A 1 42 ? -9.993 -4.482 -1.056 1.00 12.11 42 TYR A O 12
ATOM 20176 N N . THR A 1 43 ? -10.869 -2.619 -0.198 1.00 64.12 43 THR A N 12
ATOM 20177 C CA . THR A 1 43 ? -11.034 -3.121 1.170 1.00 61.43 43 THR A CA 12
ATOM 20178 C C . THR A 1 43 ? -12.509 -3.416 1.383 1.00 25.01 43 THR A C 12
ATOM 20179 O O . THR A 1 43 ? -13.279 -2.475 1.587 1.00 14.55 43 THR A O 12
ATOM 20190 N N . GLY A 1 44 ? -12.895 -4.691 1.330 1.00 14.11 44 GLY A N 12
ATOM 20191 C CA . GLY A 1 44 ? -14.289 -5.084 1.451 1.00 63.31 44 GLY A CA 12
ATOM 20192 C C . GLY A 1 44 ? -15.098 -4.658 0.230 1.00 45.50 44 GLY A C 12
ATOM 20193 O O . GLY A 1 44 ? -14.710 -3.789 -0.554 1.00 1.51 44 GLY A O 12
ATOM 20197 N N . SER A 1 45 ? -16.242 -5.292 0.047 1.00 53.12 45 SER A N 12
ATOM 20198 C CA . SER A 1 45 ? -17.232 -4.946 -0.958 1.00 41.54 45 SER A CA 12
ATOM 20199 C C . SER A 1 45 ? -18.515 -5.695 -0.588 1.00 22.13 45 SER A C 12
ATOM 20200 O O . SER A 1 45 ? -18.423 -6.813 -0.068 1.00 65.14 45 SER A O 12
ATOM 20208 N N . PRO A 1 46 ? -19.710 -5.146 -0.857 1.00 30.23 46 PRO A N 12
ATOM 20209 C CA . PRO A 1 46 ? -20.952 -5.900 -0.754 1.00 30.14 46 PRO A CA 12
ATOM 20210 C C . PRO A 1 46 ? -21.059 -6.954 -1.862 1.00 11.31 46 PRO A C 12
ATOM 20211 O O . PRO A 1 46 ? -21.837 -7.894 -1.729 1.00 45.33 46 PRO A O 12
ATOM 20222 N N . LEU A 1 47 ? -20.316 -6.791 -2.964 1.00 0.34 47 LEU A N 12
ATOM 20223 C CA . LEU A 1 47 ? -20.272 -7.708 -4.087 1.00 62.13 47 LEU A CA 12
ATOM 20224 C C . LEU A 1 47 ? -19.052 -8.639 -4.002 1.00 44.24 47 LEU A C 12
ATOM 20225 O O . LEU A 1 47 ? -18.789 -9.357 -4.959 1.00 54.20 47 LEU A O 12
ATOM 20241 N N . SER A 1 48 ? -18.313 -8.610 -2.885 1.00 52.31 48 SER A N 12
ATOM 20242 C CA . SER A 1 48 ? -17.225 -9.517 -2.514 1.00 22.43 48 SER A CA 12
ATOM 20243 C C . SER A 1 48 ? -16.208 -9.780 -3.647 1.00 73.30 48 SER A C 12
ATOM 20244 O O . SER A 1 48 ? -16.395 -10.669 -4.478 1.00 72.14 48 SER A O 12
ATOM 20252 N N . ASN A 1 49 ? -15.084 -9.044 -3.650 1.00 74.03 49 ASN A N 12
ATOM 20253 C CA . ASN A 1 49 ? -13.926 -9.268 -4.519 1.00 71.20 49 ASN A CA 12
ATOM 20254 C C . ASN A 1 49 ? -14.263 -9.083 -6.012 1.00 11.54 49 ASN A C 12
ATOM 20255 O O . ASN A 1 49 ? -14.078 -9.982 -6.830 1.00 13.51 49 ASN A O 12
ATOM 20266 N N . GLY A 1 50 ? -14.762 -7.906 -6.380 1.00 51.32 50 GLY A N 12
ATOM 20267 C CA . GLY A 1 50 ? -15.178 -7.626 -7.765 1.00 64.01 50 GLY A CA 12
ATOM 20268 C C . GLY A 1 50 ? -15.268 -6.161 -8.192 1.00 43.13 50 GLY A C 12
ATOM 20269 O O . GLY A 1 50 ? -15.399 -5.866 -9.381 1.00 2.25 50 GLY A O 12
ATOM 20273 N N . VAL A 1 51 ? -15.235 -5.235 -7.243 1.00 12.41 51 VAL A N 12
ATOM 20274 C CA . VAL A 1 51 ? -15.372 -3.796 -7.481 1.00 64.22 51 VAL A CA 12
ATOM 20275 C C . VAL A 1 51 ? -14.154 -3.100 -6.881 1.00 42.54 51 VAL A C 12
ATOM 20276 O O . VAL A 1 51 ? -14.206 -2.737 -5.699 1.00 52.53 51 VAL A O 12
ATOM 20289 N N . PRO A 1 52 ? -13.039 -2.985 -7.618 1.00 64.32 52 PRO A N 12
ATOM 20290 C CA . PRO A 1 52 ? -11.881 -2.272 -7.118 1.00 61.24 52 PRO A CA 12
ATOM 20291 C C . PRO A 1 52 ? -12.145 -0.767 -6.996 1.00 13.11 52 PRO A C 12
ATOM 20292 O O . PRO A 1 52 ? -13.187 -0.225 -7.368 1.00 1.54 52 PRO A O 12
ATOM 20303 N N . PHE A 1 53 ? -11.167 -0.088 -6.426 1.00 74.23 53 PHE A N 12
ATOM 20304 C CA . PHE A 1 53 ? -10.967 1.334 -6.319 1.00 23.13 53 PHE A CA 12
ATOM 20305 C C . PHE A 1 53 ? -9.748 1.689 -7.175 1.00 74.30 53 PHE A C 12
ATOM 20306 O O . PHE A 1 53 ? -8.966 0.809 -7.535 1.00 43.22 53 PHE A O 12
ATOM 20323 N N . ARG A 1 54 ? -9.599 2.965 -7.511 1.00 22.41 54 ARG A N 12
ATOM 20324 C CA . ARG A 1 54 ? -8.529 3.528 -8.322 1.00 61.13 54 ARG A CA 12
ATOM 20325 C C . ARG A 1 54 ? -8.393 4.984 -7.888 1.00 70.00 54 ARG A C 12
ATOM 20326 O O . ARG A 1 54 ? -9.410 5.652 -7.678 1.00 41.14 54 ARG A O 12
ATOM 20347 N N . GLY A 1 55 ? -7.156 5.449 -7.744 1.00 41.43 55 GLY A N 12
ATOM 20348 C CA . GLY A 1 55 ? -6.810 6.726 -7.131 1.00 70.23 55 GLY A CA 12
ATOM 20349 C C . GLY A 1 55 ? -5.487 7.255 -7.669 1.00 11.24 55 GLY A C 12
ATOM 20350 O O . GLY A 1 55 ? -5.201 7.108 -8.851 1.00 74.42 55 GLY A O 12
ATOM 20354 N N . THR A 1 56 ? -4.665 7.875 -6.823 1.00 63.14 56 THR A N 12
ATOM 20355 C CA . THR A 1 56 ? -3.286 8.241 -7.140 1.00 53.52 56 THR A CA 12
ATOM 20356 C C . THR A 1 56 ? -2.425 7.981 -5.894 1.00 51.23 56 THR A C 12
ATOM 20357 O O . THR A 1 56 ? -2.844 8.280 -4.774 1.00 11.51 56 THR A O 12
ATOM 20368 N N . TYR A 1 57 ? -1.254 7.357 -6.061 1.00 74.41 57 TYR A N 12
ATOM 20369 C CA . TYR A 1 57 ? -0.244 7.240 -5.012 1.00 50.32 57 TYR A CA 12
ATOM 20370 C C . TYR A 1 57 ? 0.837 8.271 -5.299 1.00 71.41 57 TYR A C 12
ATOM 20371 O O . TYR A 1 57 ? 1.125 8.580 -6.459 1.00 51.13 57 TYR A O 12
ATOM 20389 N N . ILE A 1 58 ? 1.439 8.796 -4.239 1.00 74.31 58 ILE A N 12
ATOM 20390 C CA . ILE A 1 58 ? 2.461 9.838 -4.316 1.00 62.00 58 ILE A CA 12
ATOM 20391 C C . ILE A 1 58 ? 3.483 9.568 -3.212 1.00 24.15 58 ILE A C 12
ATOM 20392 O O . ILE A 1 58 ? 3.115 9.226 -2.086 1.00 74.40 58 ILE A O 12
ATOM 20408 N N . ILE A 1 59 ? 4.769 9.716 -3.539 1.00 50.20 59 ILE A N 12
ATOM 20409 C CA . ILE A 1 59 ? 5.885 9.595 -2.608 1.00 42.41 59 ILE A CA 12
ATOM 20410 C C . ILE A 1 59 ? 6.376 11.017 -2.321 1.00 43.32 59 ILE A C 12
ATOM 20411 O O . ILE A 1 59 ? 6.455 11.832 -3.249 1.00 1.14 59 ILE A O 12
ATOM 20427 N N . SER A 1 60 ? 6.734 11.309 -1.073 1.00 71.21 60 SER A N 12
ATOM 20428 C CA . SER A 1 60 ? 7.395 12.527 -0.637 1.00 30.15 60 SER A CA 12
ATOM 20429 C C . SER A 1 60 ? 8.826 12.174 -0.258 1.00 33.42 60 SER A C 12
ATOM 20430 O O . SER A 1 60 ? 9.063 11.357 0.628 1.00 70.22 60 SER A O 12
ATOM 20438 N N . LEU A 1 61 ? 9.782 12.787 -0.949 1.00 24.11 61 LEU A N 12
ATOM 20439 C CA . LEU A 1 61 ? 11.217 12.549 -0.809 1.00 65.44 61 LEU A CA 12
ATOM 20440 C C . LEU A 1 61 ? 11.795 13.297 0.402 1.00 25.21 61 LEU A C 12
ATOM 20441 O O . LEU A 1 61 ? 13.008 13.262 0.626 1.00 62.34 61 LEU A O 12
ATOM 20457 N N . ASP A 1 62 ? 10.961 14.042 1.132 1.00 25.42 62 ASP A N 12
ATOM 20458 C CA . ASP A 1 62 ? 11.404 14.895 2.225 1.00 50.30 62 ASP A CA 12
ATOM 20459 C C . ASP A 1 62 ? 11.594 14.064 3.488 1.00 54.43 62 ASP A C 12
ATOM 20460 O O . ASP A 1 62 ? 12.657 14.139 4.100 1.00 70.11 62 ASP A O 12
ATOM 20469 N N . GLU A 1 63 ? 10.614 13.219 3.829 1.00 64.32 63 GLU A N 12
ATOM 20470 C CA . GLU A 1 63 ? 10.635 12.347 5.012 1.00 52.03 63 GLU A CA 12
ATOM 20471 C C . GLU A 1 63 ? 10.307 10.889 4.627 1.00 25.52 63 GLU A C 12
ATOM 20472 O O . GLU A 1 63 ? 9.741 10.122 5.410 1.00 61.13 63 GLU A O 12
ATOM 20484 N N . LYS A 1 64 ? 10.626 10.543 3.373 1.00 52.42 64 LYS A N 12
ATOM 20485 C CA . LYS A 1 64 ? 10.464 9.261 2.690 1.00 31.44 64 LYS A CA 12
ATOM 20486 C C . LYS A 1 64 ? 9.100 8.633 2.961 1.00 33.14 64 LYS A C 12
ATOM 20487 O O . LYS A 1 64 ? 8.988 7.474 3.354 1.00 63.13 64 LYS A O 12
ATOM 20506 N N . LEU A 1 65 ? 8.061 9.431 2.751 1.00 53.41 65 LEU A N 12
ATOM 20507 C CA . LEU A 1 65 ? 6.689 9.197 3.175 1.00 41.10 65 LEU A CA 12
ATOM 20508 C C . LEU A 1 65 ? 5.869 8.874 1.920 1.00 5.43 65 LEU A C 12
ATOM 20509 O O . LEU A 1 65 ? 6.246 9.285 0.819 1.00 14.13 65 LEU A O 12
ATOM 20525 N N . ILE A 1 66 ? 4.763 8.142 2.046 1.00 53.33 66 ILE A N 12
ATOM 20526 C CA . ILE A 1 66 ? 3.854 7.835 0.936 1.00 30.44 66 ILE A CA 12
ATOM 20527 C C . ILE A 1 66 ? 2.425 8.133 1.372 1.00 71.21 66 ILE A C 12
ATOM 20528 O O . ILE A 1 66 ? 2.000 7.704 2.453 1.00 45.14 66 ILE A O 12
ATOM 20544 N N . LYS A 1 67 ? 1.669 8.821 0.514 1.00 62.30 67 LYS A N 12
ATOM 20545 C CA . LYS A 1 67 ? 0.249 9.087 0.706 1.00 13.05 67 LYS A CA 12
ATOM 20546 C C . LYS A 1 67 ? -0.513 8.577 -0.503 1.00 70.12 67 LYS A C 12
ATOM 20547 O O . LYS A 1 67 ? 0.042 8.463 -1.601 1.00 52.31 67 LYS A O 12
ATOM 20566 N N . LEU A 1 68 ? -1.782 8.262 -0.280 1.00 21.44 68 LEU A N 12
ATOM 20567 C CA . LEU A 1 68 ? -2.720 7.780 -1.271 1.00 34.15 68 LEU A CA 12
ATOM 20568 C C . LEU A 1 68 ? -3.864 8.787 -1.342 1.00 74.00 68 LEU A C 12
ATOM 20569 O O . LEU A 1 68 ? -4.159 9.438 -0.336 1.00 23.35 68 LEU A O 12
ATOM 20585 N N . TYR A 1 69 ? -4.490 8.912 -2.512 1.00 42.53 69 TYR A N 12
ATOM 20586 C CA . TYR A 1 69 ? -5.496 9.915 -2.839 1.00 3.15 69 TYR A CA 12
ATOM 20587 C C . TYR A 1 69 ? -6.649 9.266 -3.600 1.00 45.53 69 TYR A C 12
ATOM 20588 O O . TYR A 1 69 ? -6.410 8.468 -4.509 1.00 33.01 69 TYR A O 12
ATOM 20606 N N . ASP A 1 70 ? -7.888 9.639 -3.265 1.00 43.44 70 ASP A N 12
ATOM 20607 C CA . ASP A 1 70 ? -9.095 9.153 -3.948 1.00 62.01 70 ASP A CA 12
ATOM 20608 C C . ASP A 1 70 ? -9.375 10.019 -5.182 1.00 64.03 70 ASP A C 12
ATOM 20609 O O . ASP A 1 70 ? -8.667 10.991 -5.460 1.00 53.33 70 ASP A O 12
ATOM 20618 N N . LYS A 1 71 ? -10.460 9.729 -5.910 1.00 11.12 71 LYS A N 12
ATOM 20619 C CA . LYS A 1 71 ? -10.976 10.597 -6.974 1.00 24.21 71 LYS A CA 12
ATOM 20620 C C . LYS A 1 71 ? -11.476 11.937 -6.428 1.00 32.41 71 LYS A C 12
ATOM 20621 O O . LYS A 1 71 ? -11.611 12.893 -7.187 1.00 10.11 71 LYS A O 12
ATOM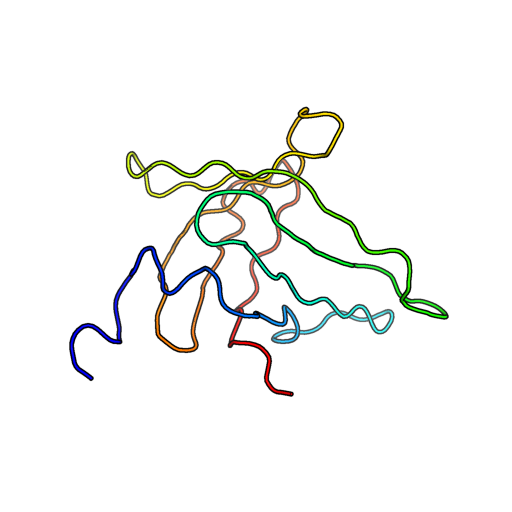 20640 N N . GLU A 1 72 ? -11.759 12.034 -5.125 1.00 10.14 72 GLU A N 12
ATOM 20641 C CA . GLU A 1 72 ? -12.018 13.323 -4.493 1.00 64.01 72 GLU A CA 12
ATOM 20642 C C . GLU A 1 72 ? -10.749 14.196 -4.442 1.00 21.05 72 GLU A C 12
ATOM 20643 O O . GLU A 1 72 ? -10.864 15.384 -4.146 1.00 32.13 72 GLU A O 12
ATOM 20655 N N . GLU A 1 73 ? -9.564 13.650 -4.755 1.00 32.42 73 GLU A N 12
ATOM 20656 C CA . GLU A 1 73 ? -8.257 14.321 -4.801 1.00 45.23 73 GLU A CA 12
ATOM 20657 C C . GLU A 1 73 ? -7.797 14.819 -3.414 1.00 64.43 73 GLU A C 12
ATOM 20658 O O . GLU A 1 73 ? -6.765 15.482 -3.289 1.00 70.12 73 GLU A O 12
ATOM 20670 N N . HIS A 1 74 ? -8.521 14.443 -2.358 1.00 31.21 74 HIS A N 12
ATOM 20671 C CA . HIS A 1 74 ? -8.058 14.434 -0.981 1.00 62.43 74 HIS A CA 12
ATOM 20672 C C . HIS A 1 74 ? -7.191 13.198 -0.737 1.00 5.44 74 HIS A C 12
ATOM 20673 O O . HIS A 1 74 ? -7.264 12.229 -1.497 1.00 3.21 74 HIS A O 12
ATOM 20687 N N . CYS A 1 75 ? -6.398 13.216 0.334 1.00 31.14 75 CYS A N 12
ATOM 20688 C CA . CYS A 1 75 ? -5.623 12.050 0.748 1.00 2.55 75 CYS A CA 12
ATOM 20689 C C . CYS A 1 75 ? -6.444 11.134 1.667 1.00 44.22 75 CYS A C 12
ATOM 20690 O O . CYS A 1 75 ? -7.407 11.595 2.288 1.00 5.52 75 CYS A O 12
ATOM 20698 N N . THR A 1 76 ? -6.031 9.869 1.781 1.00 24.04 76 THR A N 12
ATOM 20699 C CA . THR A 1 76 ? -6.806 8.795 2.398 1.00 71.34 76 THR A CA 12
ATOM 20700 C C . THR A 1 76 ? -6.058 8.186 3.589 1.00 73.52 76 THR A C 12
ATOM 20701 O O . THR A 1 76 ? -6.636 7.964 4.652 1.00 72.42 76 THR A O 12
ATOM 20712 N N . GLU A 1 77 ? -4.756 7.935 3.429 1.00 21.15 77 GLU A N 12
ATOM 20713 C CA . GLU A 1 77 ? -3.829 7.502 4.465 1.00 33.23 77 GLU A CA 12
ATOM 20714 C C . GLU A 1 77 ? -2.516 8.273 4.269 1.00 34.31 77 GLU A C 12
ATOM 20715 O O . GLU A 1 77 ? -2.342 9.000 3.278 1.00 21.55 77 GLU A O 12
ATOM 20727 N N . GLN A 1 78 ? -1.594 8.136 5.219 1.00 24.55 78 GLN A N 12
ATOM 20728 C CA . GLN A 1 78 ? -0.164 8.287 4.999 1.00 24.13 78 GLN A CA 12
ATOM 20729 C C . GLN A 1 78 ? 0.495 7.033 5.576 1.00 22.34 78 GLN A C 12
ATOM 20730 O O . GLN A 1 78 ? -0.127 6.357 6.392 1.00 4.43 78 GLN A O 12
ATOM 20744 N N . TYR A 1 79 ? 1.724 6.710 5.165 1.00 13.11 79 TYR A N 12
ATOM 20745 C CA . TYR A 1 79 ? 2.554 5.745 5.864 1.00 42.04 79 TYR A CA 12
ATOM 20746 C C . TYR A 1 79 ? 3.984 6.269 5.859 1.00 25.22 79 TYR A C 12
ATOM 20747 O O . TYR A 1 79 ? 4.398 6.872 4.858 1.00 52.14 79 TYR A O 12
ATOM 20765 N N . HIS A 1 80 ? 4.767 6.005 6.911 1.00 10.42 80 HIS A N 12
ATOM 20766 C CA . HIS A 1 80 ? 6.126 6.559 6.974 1.00 42.40 80 HIS A CA 12
ATOM 20767 C C . HIS A 1 80 ? 7.160 5.782 6.177 1.00 10.44 80 HIS A C 12
ATOM 20768 O O . HIS A 1 80 ? 8.275 6.270 6.018 1.00 14.23 80 HIS A O 12
ATOM 20782 N N . ILE A 1 81 ? 6.774 4.626 5.645 1.00 21.23 81 ILE A N 12
ATOM 20783 C CA . ILE A 1 81 ? 7.647 3.555 5.148 1.00 34.23 81 ILE A CA 12
ATOM 20784 C C . ILE A 1 81 ? 8.648 3.081 6.234 1.00 12.04 81 ILE A C 12
ATOM 20785 O O . ILE A 1 81 ? 9.080 3.832 7.106 1.00 50.02 81 ILE A O 12
ATOM 20801 N N . LEU A 1 82 ? 9.055 1.809 6.179 1.00 61.42 82 LEU A N 12
ATOM 20802 C CA . LEU A 1 82 ? 10.161 1.239 6.957 1.00 72.33 82 LEU A CA 12
ATOM 20803 C C . LEU A 1 82 ? 11.039 0.427 6.009 1.00 65.12 82 LEU A C 12
ATOM 20804 O O . LEU A 1 82 ? 12.189 0.794 5.766 1.00 2.30 82 LEU A O 12
ATOM 20820 N N . LYS A 1 83 ? 10.497 -0.624 5.385 1.00 33.21 83 LYS A N 12
ATOM 20821 C CA . LYS A 1 83 ? 11.195 -1.420 4.371 1.00 12.40 83 LYS A CA 12
ATOM 20822 C C . LYS A 1 83 ? 10.267 -1.593 3.176 1.00 61.51 83 LYS A C 12
ATOM 20823 O O . LYS A 1 83 ? 9.053 -1.686 3.362 1.00 32.31 83 LYS A O 12
ATOM 20842 N N . LEU A 1 84 ? 10.830 -1.646 1.972 1.00 50.02 84 LEU A N 12
ATOM 20843 C CA . LEU A 1 84 ? 10.251 -2.221 0.771 1.00 23.33 84 LEU A CA 12
ATOM 20844 C C . LEU A 1 84 ? 11.358 -3.129 0.236 1.00 24.23 84 LEU A C 12
ATOM 20845 O O . LEU A 1 84 ? 12.531 -2.763 0.346 1.00 13.44 84 LEU A O 12
ATOM 20861 N N . THR A 1 85 ? 11.002 -4.305 -0.269 1.00 65.35 85 THR A N 12
ATOM 20862 C CA . THR A 1 85 ? 11.877 -5.255 -0.957 1.00 61.34 85 THR A CA 12
ATOM 20863 C C . THR A 1 85 ? 11.097 -5.819 -2.157 1.00 4.43 85 THR A C 12
ATOM 20864 O O . THR A 1 85 ? 9.998 -5.342 -2.445 1.00 23.54 85 THR A O 12
ATOM 20875 N N . SER A 1 86 ? 11.603 -6.852 -2.837 1.00 52.01 86 SER A N 12
ATOM 20876 C CA . SER A 1 86 ? 10.832 -7.507 -3.887 1.00 40.43 86 SER A CA 12
ATOM 20877 C C . SER A 1 86 ? 9.563 -8.195 -3.365 1.00 1.24 86 SER A C 12
ATOM 20878 O O . SER A 1 86 ? 8.609 -8.301 -4.134 1.00 54.43 86 SER A O 12
ATOM 20886 N N . LYS A 1 87 ? 9.506 -8.632 -2.094 1.00 51.22 87 LYS A N 12
ATOM 20887 C CA . LYS A 1 87 ? 8.423 -9.485 -1.570 1.00 21.20 87 LYS A CA 12
ATOM 20888 C C . LYS A 1 87 ? 7.890 -9.106 -0.191 1.00 14.14 87 LYS A C 12
ATOM 20889 O O . LYS A 1 87 ? 6.854 -9.630 0.211 1.00 21.20 87 LYS A O 12
ATOM 20908 N N . GLU A 1 88 ? 8.552 -8.202 0.519 1.00 54.21 88 GLU A N 12
ATOM 20909 C CA . GLU A 1 88 ? 8.324 -7.932 1.933 1.00 5.02 88 GLU A CA 12
ATOM 20910 C C . GLU A 1 88 ? 8.297 -6.411 2.089 1.00 4.44 88 GLU A C 12
ATOM 20911 O O . GLU A 1 88 ? 9.252 -5.736 1.681 1.00 33.32 88 GLU A O 12
ATOM 20923 N N . MET A 1 89 ? 7.201 -5.847 2.602 1.00 51.05 89 MET A N 12
ATOM 20924 C CA . MET A 1 89 ? 7.026 -4.407 2.780 1.00 73.24 89 MET A CA 12
ATOM 20925 C C . MET A 1 89 ? 6.499 -4.140 4.185 1.00 30.53 89 MET A C 12
ATOM 20926 O O . MET A 1 89 ? 5.639 -4.864 4.678 1.00 54.42 89 MET A O 12
ATOM 20940 N N . LYS A 1 90 ? 7.004 -3.082 4.823 1.00 5.12 90 LYS A N 12
ATOM 20941 C CA . LYS A 1 90 ? 6.602 -2.648 6.158 1.00 30.50 90 LYS A CA 12
ATOM 20942 C C . LYS A 1 90 ? 6.335 -1.161 6.107 1.00 63.14 90 LYS A C 12
ATOM 20943 O O . LYS A 1 90 ? 7.264 -0.355 6.107 1.00 4.11 90 LYS A O 12
ATOM 20962 N N . TRP A 1 91 ? 5.073 -0.800 5.956 1.00 4.34 91 TRP A N 12
ATOM 20963 C CA . TRP A 1 91 ? 4.529 0.533 6.084 1.00 3.43 91 TRP A CA 12
ATOM 20964 C C . TRP A 1 91 ? 4.153 0.735 7.544 1.00 52.03 91 TRP A C 12
ATOM 20965 O O . TRP A 1 91 ? 3.301 0.019 8.067 1.00 13.00 91 TRP A O 12
ATOM 20986 N N . GLU A 1 92 ? 4.809 1.687 8.196 1.00 44.45 92 GLU A N 12
ATOM 20987 C CA . GLU A 1 92 ? 4.400 2.225 9.484 1.00 44.45 92 GLU A CA 12
ATOM 20988 C C . GLU A 1 92 ? 3.181 3.123 9.285 1.00 2.03 92 GLU A C 12
ATOM 20989 O O . GLU A 1 92 ? 3.142 3.855 8.293 1.00 53.01 92 GLU A O 12
ATOM 21001 N N . ASN A 1 93 ? 2.244 3.101 10.240 1.00 61.22 93 ASN A N 12
ATOM 21002 C CA . ASN A 1 93 ? 1.066 3.974 10.278 1.00 50.34 93 ASN A CA 12
ATOM 21003 C C . ASN A 1 93 ? 1.496 5.436 10.278 1.00 12.12 93 ASN A C 12
ATOM 21004 O O . ASN A 1 93 ? 0.918 6.243 9.559 1.00 22.24 93 ASN A O 12
ATOM 21015 N N . ALA A 1 94 ? 2.506 5.756 11.089 1.00 3.15 94 ALA A N 12
ATOM 21016 C CA . ALA A 1 94 ? 3.004 7.085 11.414 1.00 33.45 94 ALA A CA 12
ATOM 21017 C C . ALA A 1 94 ? 2.018 7.869 12.272 1.00 25.22 94 ALA A C 12
ATOM 21018 O O . ALA A 1 94 ? 2.394 8.291 13.366 1.00 65.54 94 ALA A O 12
ATOM 21025 N N . SER A 1 95 ? 0.800 8.071 11.772 1.00 43.44 95 SER A N 12
ATOM 21026 C CA . SER A 1 95 ? -0.154 9.035 12.287 1.00 62.53 95 SER A CA 12
ATOM 21027 C C . SER A 1 95 ? -1.396 8.335 12.848 1.00 33.31 95 SER A C 12
ATOM 21028 O O . SER A 1 95 ? -2.395 8.180 12.137 1.00 14.13 95 SER A O 12
ATOM 21036 N N . PRO A 1 96 ? -1.389 7.895 14.123 1.00 25.35 96 PRO A N 12
ATOM 21037 C CA . PRO A 1 96 ? -2.553 7.253 14.737 1.00 13.01 96 PRO A CA 12
ATOM 21038 C C . PRO A 1 96 ? -3.736 8.226 14.818 1.00 54.02 96 PRO A C 12
ATOM 21039 O O . PRO A 1 96 ? -4.897 7.826 14.889 1.00 12.41 96 PRO A O 12
ATOM 21050 N N . LYS A 1 97 ? -3.450 9.528 14.772 1.00 52.03 97 LYS A N 12
ATOM 21051 C CA . LYS A 1 97 ? -4.445 10.582 14.700 1.00 4.21 97 LYS A CA 12
ATOM 21052 C C . LYS A 1 97 ? -5.279 10.416 13.437 1.00 43.41 97 LYS A C 12
ATOM 21053 O O . LYS A 1 97 ? -6.504 10.497 13.495 1.00 72.34 97 LYS A O 12
ATOM 21072 N N . ASP A 1 98 ? -4.636 10.202 12.288 1.00 10.42 98 ASP A N 12
ATOM 21073 C CA . ASP A 1 98 ? -5.311 10.163 10.994 1.00 43.34 98 ASP A CA 12
ATOM 21074 C C . ASP A 1 98 ? -6.160 8.898 10.869 1.00 43.24 98 ASP A C 12
ATOM 21075 O O . ASP A 1 98 ? -7.299 9.000 10.418 1.00 3.11 98 ASP A O 12
ATOM 21084 N N . GLY A 1 99 ? -5.649 7.741 11.314 1.00 72.12 99 GLY A N 12
ATOM 21085 C CA . GLY A 1 99 ? -6.369 6.462 11.252 1.00 41.22 99 GLY A CA 12
ATOM 21086 C C . GLY A 1 99 ? -5.753 5.428 10.303 1.00 2.25 99 GLY A C 12
ATOM 21087 O O . GLY A 1 99 ? -6.472 4.561 9.806 1.00 34.55 99 GLY A O 12
ATOM 21091 N N . ASN A 1 100 ? -4.456 5.553 10.002 1.00 41.33 100 ASN A N 12
ATOM 21092 C CA . ASN A 1 100 ? -3.743 4.724 9.016 1.00 11.02 100 ASN A CA 12
ATOM 21093 C C . ASN A 1 100 ? -3.275 3.424 9.672 1.00 14.35 100 ASN A C 12
ATOM 21094 O O . ASN A 1 100 ? -3.289 3.336 10.897 1.00 22.21 100 ASN A O 12
ATOM 21105 N N . SER A 1 101 ? -2.782 2.459 8.897 1.00 62.13 101 SER A N 12
ATOM 21106 C CA . SER A 1 101 ? -2.488 1.118 9.412 1.00 25.21 101 SER A CA 12
ATOM 21107 C C . SER A 1 101 ? -0.989 0.774 9.392 1.00 52.30 101 SER A C 12
ATOM 21108 O O . SER A 1 101 ? -0.290 1.090 8.437 1.00 4.41 101 SER A O 12
ATOM 21116 N N . ASP A 1 102 ? -0.500 0.029 10.382 1.00 52.04 102 ASP A N 12
ATOM 21117 C CA . ASP A 1 102 ? 0.901 -0.349 10.581 1.00 24.55 102 ASP A CA 12
ATOM 21118 C C . ASP A 1 102 ? 1.146 -1.831 10.251 1.00 41.33 102 ASP A C 12
ATOM 21119 O O . ASP A 1 102 ? 1.872 -2.531 10.963 1.00 12.11 102 ASP A O 12
ATOM 21128 N N . LYS A 1 103 ? 0.581 -2.312 9.137 1.00 51.04 103 LYS A N 12
ATOM 21129 C CA . LYS A 1 103 ? 0.636 -3.727 8.726 1.00 53.35 103 LYS A CA 12
ATOM 21130 C C . LYS A 1 103 ? 1.945 -4.045 7.987 1.00 61.55 103 LYS A C 12
ATOM 21131 O O . LYS A 1 103 ? 2.811 -3.171 7.907 1.00 61.35 103 LYS A O 12
ATOM 21150 N N . ARG A 1 104 ? 2.108 -5.235 7.385 1.00 54.02 104 ARG A N 12
ATOM 21151 C CA . ARG A 1 104 ? 3.322 -5.637 6.656 1.00 4.20 104 ARG A CA 12
ATOM 21152 C C . ARG A 1 104 ? 2.993 -6.382 5.348 1.00 24.23 104 ARG A C 12
ATOM 21153 O O . ARG A 1 104 ? 2.946 -7.607 5.340 1.00 2.43 104 ARG A O 12
ATOM 21174 N N . LEU A 1 105 ? 2.739 -5.689 4.230 1.00 13.42 105 LEU A N 12
ATOM 21175 C CA . LEU A 1 105 ? 2.238 -6.307 2.991 1.00 34.53 105 LEU A CA 12
ATOM 21176 C C . LEU A 1 105 ? 3.293 -7.306 2.491 1.00 70.51 105 LEU A C 12
ATOM 21177 O O . LEU A 1 105 ? 4.410 -6.905 2.155 1.00 25.11 105 LEU A O 12
ATOM 21193 N N . GLU A 1 106 ? 2.927 -8.582 2.339 1.00 70.13 106 GLU A N 12
ATOM 21194 C CA . GLU A 1 106 ? 3.854 -9.637 1.912 1.00 54.04 106 GLU A CA 12
ATOM 21195 C C . GLU A 1 106 ? 3.449 -10.068 0.505 1.00 31.22 106 GLU A C 12
ATOM 21196 O O . GLU A 1 106 ? 2.996 -11.191 0.280 1.00 43.12 106 GLU A O 12
ATOM 21208 N N . LYS A 1 107 ? 3.600 -9.158 -0.458 1.00 5.22 107 LYS A N 12
ATOM 21209 C CA . LYS A 1 107 ? 3.294 -9.434 -1.860 1.00 44.43 107 LYS A CA 12
ATOM 21210 C C . LYS A 1 107 ? 1.862 -9.913 -2.079 1.00 44.32 107 LYS A C 12
ATOM 21211 O O . LYS A 1 107 ? 1.058 -9.865 -1.162 1.00 63.32 107 LYS A O 12
ATOM 21230 N N . TYR A 1 108 ? 1.470 -10.298 -3.289 1.00 40.33 108 TYR A N 12
ATOM 21231 C CA . TYR A 1 108 ? 0.184 -10.947 -3.499 1.00 51.32 108 TYR A CA 12
ATOM 21232 C C . TYR A 1 108 ? 0.375 -12.446 -3.279 1.00 4.44 108 TYR A C 12
ATOM 21233 O O . TYR A 1 108 ? 0.894 -13.134 -4.159 1.00 42.12 108 TYR A O 12
ATOM 21251 N N . ASN A 1 109 ? 0.041 -12.896 -2.061 1.00 21.31 109 ASN A N 12
ATOM 21252 C CA . ASN A 1 109 ? -0.090 -14.296 -1.670 1.00 40.15 109 ASN A CA 12
ATOM 21253 C C . ASN A 1 109 ? -1.345 -14.787 -2.371 1.00 11.42 109 ASN A C 12
ATOM 21254 O O . ASN A 1 109 ? -2.460 -14.573 -1.884 1.00 33.22 109 ASN A O 12
ATOM 21265 N N . ASP A 1 110 ? -1.132 -15.339 -3.547 1.00 23.41 110 ASP A N 12
ATOM 21266 C CA . ASP A 1 110 ? -2.110 -15.609 -4.590 1.00 20.00 110 ASP A CA 12
ATOM 21267 C C . ASP A 1 110 ? -2.447 -17.091 -4.667 1.00 72.01 110 ASP A C 12
ATOM 21268 O O . ASP A 1 110 ? -2.489 -17.673 -5.777 1.00 15.14 110 ASP A O 12
ATOM 21277 N N . GLY A 1 1 ? 24.498 -9.915 -3.627 1.00 42.25 1 GLY A N 13
ATOM 21278 C CA . GLY A 1 1 ? 23.732 -9.019 -2.750 1.00 20.21 1 GLY A CA 13
ATOM 21279 C C . GLY A 1 1 ? 22.361 -9.594 -2.481 1.00 43.11 1 GLY A C 13
ATOM 21280 O O . GLY A 1 1 ? 22.153 -10.785 -2.703 1.00 23.10 1 GLY A O 13
ATOM 21284 N N . ASP A 1 2 ? 21.426 -8.735 -2.074 1.00 63.52 2 ASP A N 13
ATOM 21285 C CA . ASP A 1 2 ? 20.034 -9.062 -1.787 1.00 4.33 2 ASP A CA 13
ATOM 21286 C C . ASP A 1 2 ? 19.955 -9.982 -0.566 1.00 74.23 2 ASP A C 13
ATOM 21287 O O . ASP A 1 2 ? 20.187 -11.189 -0.649 1.00 64.32 2 ASP A O 13
ATOM 21296 N N . GLU A 1 3 ? 19.771 -9.361 0.598 1.00 42.05 3 GLU A N 13
ATOM 21297 C CA . GLU A 1 3 ? 20.042 -9.915 1.917 1.00 24.50 3 GLU A CA 13
ATOM 21298 C C . GLU A 1 3 ? 19.338 -8.976 2.918 1.00 23.43 3 GLU A C 13
ATOM 21299 O O . GLU A 1 3 ? 19.958 -8.410 3.815 1.00 62.23 3 GLU A O 13
ATOM 21311 N N . ASP A 1 4 ? 18.069 -8.679 2.615 1.00 63.41 4 ASP A N 13
ATOM 21312 C CA . ASP A 1 4 ? 17.120 -7.861 3.385 1.00 5.34 4 ASP A CA 13
ATOM 21313 C C . ASP A 1 4 ? 17.560 -6.401 3.504 1.00 52.44 4 ASP A C 13
ATOM 21314 O O . ASP A 1 4 ? 16.995 -5.594 4.240 1.00 30.03 4 ASP A O 13
ATOM 21323 N N . ASP A 1 5 ? 18.506 -6.021 2.662 1.00 24.11 5 ASP A N 13
ATOM 21324 C CA . ASP A 1 5 ? 19.049 -4.660 2.607 1.00 63.32 5 ASP A CA 13
ATOM 21325 C C . ASP A 1 5 ? 19.450 -4.251 1.189 1.00 60.01 5 ASP A C 13
ATOM 21326 O O . ASP A 1 5 ? 20.475 -3.614 0.947 1.00 24.33 5 ASP A O 13
ATOM 21335 N N . LYS A 1 6 ? 18.610 -4.644 0.235 1.00 73.01 6 LYS A N 13
ATOM 21336 C CA . LYS A 1 6 ? 18.412 -3.938 -1.027 1.00 24.11 6 LYS A CA 13
ATOM 21337 C C . LYS A 1 6 ? 17.153 -3.084 -0.865 1.00 60.02 6 LYS A C 13
ATOM 21338 O O . LYS A 1 6 ? 16.453 -3.208 0.142 1.00 55.52 6 LYS A O 13
ATOM 21357 N N . VAL A 1 7 ? 16.887 -2.189 -1.803 1.00 42.44 7 VAL A N 13
ATOM 21358 C CA . VAL A 1 7 ? 15.687 -1.381 -1.924 1.00 31.10 7 VAL A CA 13
ATOM 21359 C C . VAL A 1 7 ? 15.584 -1.033 -3.410 1.00 14.51 7 VAL A C 13
ATOM 21360 O O . VAL A 1 7 ? 16.612 -0.955 -4.094 1.00 22.44 7 VAL A O 13
ATOM 21373 N N . GLU A 1 8 ? 14.375 -0.892 -3.946 1.00 55.14 8 GLU A N 13
ATOM 21374 C CA . GLU A 1 8 ? 14.159 -0.999 -5.374 1.00 41.42 8 GLU A CA 13
ATOM 21375 C C . GLU A 1 8 ? 12.793 -0.398 -5.703 1.00 24.33 8 GLU A C 13
ATOM 21376 O O . GLU A 1 8 ? 11.752 -1.013 -5.481 1.00 11.23 8 GLU A O 13
ATOM 21388 N N . ILE A 1 9 ? 12.780 0.856 -6.155 1.00 74.34 9 ILE A N 13
ATOM 21389 C CA . ILE A 1 9 ? 11.560 1.627 -6.379 1.00 33.24 9 ILE A CA 13
ATOM 21390 C C . ILE A 1 9 ? 10.634 0.962 -7.412 1.00 21.32 9 ILE A C 13
ATOM 21391 O O . ILE A 1 9 ? 9.470 0.752 -7.077 1.00 41.22 9 ILE A O 13
ATOM 21407 N N . PRO A 1 10 ? 11.070 0.592 -8.635 1.00 11.13 10 PRO A N 13
ATOM 21408 C CA . PRO A 1 10 ? 10.156 -0.005 -9.608 1.00 2.43 10 PRO A CA 13
ATOM 21409 C C . PRO A 1 10 ? 9.651 -1.377 -9.155 1.00 31.32 10 PRO A C 13
ATOM 21410 O O . PRO A 1 10 ? 8.600 -1.824 -9.619 1.00 24.22 10 PRO A O 13
ATOM 21421 N N . GLN A 1 11 ? 10.344 -2.033 -8.215 1.00 72.05 11 GLN A N 13
ATOM 21422 C CA . GLN A 1 11 ? 9.881 -3.270 -7.608 1.00 62.45 11 GLN A CA 13
ATOM 21423 C C . GLN A 1 11 ? 8.693 -3.022 -6.661 1.00 42.34 11 GLN A C 13
ATOM 21424 O O . GLN A 1 11 ? 8.184 -3.988 -6.114 1.00 60.33 11 GLN A O 13
ATOM 21438 N N . LEU A 1 12 ? 8.202 -1.787 -6.471 1.00 34.03 12 LEU A N 13
ATOM 21439 C CA . LEU A 1 12 ? 6.925 -1.516 -5.796 1.00 24.40 12 LEU A CA 13
ATOM 21440 C C . LEU A 1 12 ? 5.729 -1.744 -6.739 1.00 51.35 12 LEU A C 13
ATOM 21441 O O . LEU A 1 12 ? 4.685 -2.143 -6.273 1.00 23.11 12 LEU A O 13
ATOM 21457 N N . VAL A 1 13 ? 5.792 -1.545 -8.055 1.00 63.01 13 VAL A N 13
ATOM 21458 C CA . VAL A 1 13 ? 4.617 -1.452 -8.962 1.00 52.21 13 VAL A CA 13
ATOM 21459 C C . VAL A 1 13 ? 3.849 -2.756 -9.182 1.00 24.05 13 VAL A C 13
ATOM 21460 O O . VAL A 1 13 ? 2.762 -2.734 -9.768 1.00 13.45 13 VAL A O 13
ATOM 21473 N N . GLY A 1 14 ? 4.350 -3.881 -8.680 1.00 0.22 14 GLY A N 13
ATOM 21474 C CA . GLY A 1 14 ? 3.595 -5.105 -8.588 1.00 21.24 14 GLY A CA 13
ATOM 21475 C C . GLY A 1 14 ? 2.351 -4.914 -7.735 1.00 23.41 14 GLY A C 13
ATOM 21476 O O . GLY A 1 14 ? 1.857 -3.823 -7.450 1.00 15.52 14 GLY A O 13
ATOM 21480 N N . LYS A 1 15 ? 1.806 -6.044 -7.345 1.00 31.13 15 LYS A N 13
ATOM 21481 C CA . LYS A 1 15 ? 0.529 -6.134 -6.683 1.00 21.31 15 LYS A CA 13
ATOM 21482 C C . LYS A 1 15 ? 0.769 -6.618 -5.270 1.00 61.32 15 LYS A C 13
ATOM 21483 O O . LYS A 1 15 ? 1.682 -7.407 -5.040 1.00 43.52 15 LYS A O 13
ATOM 21502 N N . TRP A 1 16 ? 0.021 -6.074 -4.322 1.00 43.51 16 TRP A N 13
ATOM 21503 C CA . TRP A 1 16 ? 0.405 -6.002 -2.929 1.00 43.13 16 TRP A CA 13
ATOM 21504 C C . TRP A 1 16 ? -0.820 -6.230 -2.025 1.00 40.23 16 TRP A C 13
ATOM 21505 O O . TRP A 1 16 ? -1.583 -5.304 -1.754 1.00 12.34 16 TRP A O 13
ATOM 21526 N N . ILE A 1 17 ? -1.042 -7.468 -1.567 1.00 54.12 17 ILE A N 13
ATOM 21527 C CA . ILE A 1 17 ? -2.101 -7.808 -0.615 1.00 12.54 17 ILE A CA 13
ATOM 21528 C C . ILE A 1 17 ? -1.692 -7.295 0.765 1.00 72.02 17 ILE A C 13
ATOM 21529 O O . ILE A 1 17 ? -0.573 -7.558 1.213 1.00 4.42 17 ILE A O 13
ATOM 21545 N N . VAL A 1 18 ? -2.595 -6.591 1.451 1.00 44.14 18 VAL A N 13
ATOM 21546 C CA . VAL A 1 18 ? -2.376 -6.087 2.817 1.00 70.43 18 VAL A CA 13
ATOM 21547 C C . VAL A 1 18 ? -2.607 -7.184 3.875 1.00 42.43 18 VAL A C 13
ATOM 21548 O O . VAL A 1 18 ? -2.694 -6.925 5.074 1.00 43.20 18 VAL A O 13
ATOM 21561 N N . LYS A 1 19 ? -2.767 -8.428 3.431 1.00 25.35 19 LYS A N 13
ATOM 21562 C CA . LYS A 1 19 ? -3.199 -9.546 4.252 1.00 45.44 19 LYS A CA 13
ATOM 21563 C C . LYS A 1 19 ? -2.031 -10.116 5.067 1.00 41.40 19 LYS A C 13
ATOM 21564 O O . LYS A 1 19 ? -1.797 -11.325 5.029 1.00 45.32 19 LYS A O 13
ATOM 21583 N N . GLU A 1 20 ? -1.276 -9.269 5.762 1.00 32.45 20 GLU A N 13
ATOM 21584 C CA . GLU A 1 20 ? -0.232 -9.687 6.693 1.00 33.25 20 GLU A CA 13
ATOM 21585 C C . GLU A 1 20 ? 0.127 -8.474 7.575 1.00 30.15 20 GLU A C 13
ATOM 21586 O O . GLU A 1 20 ? 0.892 -7.612 7.138 1.00 24.31 20 GLU A O 13
ATOM 21598 N N . PRO A 1 21 ? -0.440 -8.328 8.783 1.00 30.44 21 PRO A N 13
ATOM 21599 C CA . PRO A 1 21 ? -1.401 -9.235 9.387 1.00 23.44 21 PRO A CA 13
ATOM 21600 C C . PRO A 1 21 ? -2.754 -9.193 8.673 1.00 52.53 21 PRO A C 13
ATOM 21601 O O . PRO A 1 21 ? -3.055 -8.268 7.913 1.00 63.04 21 PRO A O 13
ATOM 21612 N N . VAL A 1 22 ? -3.567 -10.211 8.929 1.00 13.24 22 VAL A N 13
ATOM 21613 C CA . VAL A 1 22 ? -4.948 -10.272 8.480 1.00 1.52 22 VAL A CA 13
ATOM 21614 C C . VAL A 1 22 ? -5.779 -9.364 9.393 1.00 13.52 22 VAL A C 13
ATOM 21615 O O . VAL A 1 22 ? -5.334 -8.944 10.465 1.00 13.42 22 VAL A O 13
ATOM 21628 N N . LEU A 1 23 ? -6.997 -9.060 8.957 1.00 71.41 23 LEU A N 13
ATOM 21629 C CA . LEU A 1 23 ? -7.976 -8.318 9.734 1.00 70.02 23 LEU A CA 13
ATOM 21630 C C . LEU A 1 23 ? -9.017 -9.288 10.279 1.00 23.34 23 LEU A C 13
ATOM 21631 O O . LEU A 1 23 ? -9.155 -10.428 9.807 1.00 34.04 23 LEU A O 13
ATOM 21647 N N . GLN A 1 24 ? -9.782 -8.808 11.256 1.00 61.33 24 GLN A N 13
ATOM 21648 C CA . GLN A 1 24 ? -11.089 -9.352 11.581 1.00 61.24 24 GLN A CA 13
ATOM 21649 C C . GLN A 1 24 ? -11.999 -9.240 10.358 1.00 45.50 24 GLN A C 13
ATOM 21650 O O . GLN A 1 24 ? -11.695 -8.548 9.382 1.00 31.45 24 GLN A O 13
ATOM 21664 N N . ASP A 1 25 ? -13.152 -9.899 10.456 1.00 65.42 25 ASP A N 13
ATOM 21665 C CA . ASP A 1 25 ? -14.293 -9.781 9.545 1.00 21.33 25 ASP A CA 13
ATOM 21666 C C . ASP A 1 25 ? -13.912 -10.080 8.089 1.00 64.34 25 ASP A C 13
ATOM 21667 O O . ASP A 1 25 ? -14.570 -9.671 7.131 1.00 11.45 25 ASP A O 13
ATOM 21676 N N . ASP A 1 26 ? -12.816 -10.823 7.944 1.00 11.31 26 ASP A N 13
ATOM 21677 C CA . ASP A 1 26 ? -12.262 -11.370 6.711 1.00 30.11 26 ASP A CA 13
ATOM 21678 C C . ASP A 1 26 ? -11.972 -10.286 5.662 1.00 13.31 26 ASP A C 13
ATOM 21679 O O . ASP A 1 26 ? -12.027 -10.534 4.456 1.00 11.25 26 ASP A O 13
ATOM 21688 N N . PHE A 1 27 ? -11.698 -9.057 6.115 1.00 30.03 27 PHE A N 13
ATOM 21689 C CA . PHE A 1 27 ? -11.340 -7.925 5.285 1.00 63.10 27 PHE A CA 13
ATOM 21690 C C . PHE A 1 27 ? -9.912 -8.101 4.773 1.00 50.12 27 PHE A C 13
ATOM 21691 O O . PHE A 1 27 ? -8.938 -8.117 5.533 1.00 72.30 27 PHE A O 13
ATOM 21708 N N . VAL A 1 28 ? -9.789 -8.182 3.456 1.00 43.33 28 VAL A N 13
ATOM 21709 C CA . VAL A 1 28 ? -8.524 -8.104 2.731 1.00 34.12 28 VAL A CA 13
ATOM 21710 C C . VAL A 1 28 ? -8.575 -6.971 1.715 1.00 15.42 28 VAL A C 13
ATOM 21711 O O . VAL A 1 28 ? -9.662 -6.492 1.371 1.00 63.44 28 VAL A O 13
ATOM 21724 N N . THR A 1 29 ? -7.399 -6.557 1.243 1.00 63.14 29 THR A N 13
ATOM 21725 C CA . THR A 1 29 ? -7.259 -5.536 0.224 1.00 41.23 29 THR A CA 13
ATOM 21726 C C . THR A 1 29 ? -6.136 -5.916 -0.733 1.00 13.53 29 THR A C 13
ATOM 21727 O O . THR A 1 29 ? -5.061 -6.336 -0.294 1.00 4.35 29 THR A O 13
ATOM 21738 N N . CYS A 1 30 ? -6.363 -5.672 -2.024 1.00 2.21 30 CYS A N 13
ATOM 21739 C CA . CYS A 1 30 ? -5.428 -5.895 -3.112 1.00 62.41 30 CYS A CA 13
ATOM 21740 C C . CYS A 1 30 ? -4.911 -4.540 -3.602 1.00 54.32 30 CYS A C 13
ATOM 21741 O O . CYS A 1 30 ? -5.401 -4.012 -4.608 1.00 0.54 30 CYS A O 13
ATOM 21749 N N . TYR A 1 31 ? -3.946 -3.941 -2.897 1.00 73.20 31 TYR A N 13
ATOM 21750 C CA . TYR A 1 31 ? -3.349 -2.693 -3.357 1.00 61.42 31 TYR A CA 13
ATOM 21751 C C . TYR A 1 31 ? -2.639 -2.994 -4.667 1.00 3.23 31 TYR A C 13
ATOM 21752 O O . TYR A 1 31 ? -1.749 -3.851 -4.713 1.00 14.14 31 TYR A O 13
ATOM 21770 N N . THR A 1 32 ? -3.048 -2.337 -5.745 1.00 74.11 32 THR A N 13
ATOM 21771 C CA . THR A 1 32 ? -2.409 -2.499 -7.041 1.00 75.11 32 THR A CA 13
ATOM 21772 C C . THR A 1 32 ? -2.124 -1.112 -7.574 1.00 52.50 32 THR A C 13
ATOM 21773 O O . THR A 1 32 ? -2.901 -0.456 -8.267 1.00 12.43 32 THR A O 13
ATOM 21784 N N . PHE A 1 33 ? -0.965 -0.642 -7.141 1.00 15.41 33 PHE A N 13
ATOM 21785 C CA . PHE A 1 33 ? -0.269 0.489 -7.683 1.00 1.53 33 PHE A CA 13
ATOM 21786 C C . PHE A 1 33 ? -0.114 0.296 -9.195 1.00 23.42 33 PHE A C 13
ATOM 21787 O O . PHE A 1 33 ? -0.074 -0.832 -9.690 1.00 53.21 33 PHE A O 13
ATOM 21804 N N . ASN A 1 34 ? 0.009 1.380 -9.947 1.00 52.51 34 ASN A N 13
ATOM 21805 C CA . ASN A 1 34 ? 0.335 1.349 -11.366 1.00 2.11 34 ASN A CA 13
ATOM 21806 C C . ASN A 1 34 ? 1.678 2.029 -11.551 1.00 73.11 34 ASN A C 13
ATOM 21807 O O . ASN A 1 34 ? 2.107 2.782 -10.683 1.00 62.12 34 ASN A O 13
ATOM 21818 N N . ALA A 1 35 ? 2.314 1.818 -12.702 1.00 40.54 35 ALA A N 13
ATOM 21819 C CA . ALA A 1 35 ? 3.729 2.131 -12.863 1.00 15.14 35 ALA A CA 13
ATOM 21820 C C . ALA A 1 35 ? 4.096 3.568 -12.554 1.00 42.34 35 ALA A C 13
ATOM 21821 O O . ALA A 1 35 ? 5.105 3.787 -11.887 1.00 32.42 35 ALA A O 13
ATOM 21828 N N . ASP A 1 36 ? 3.270 4.516 -12.991 1.00 24.11 36 ASP A N 13
ATOM 21829 C CA . ASP A 1 36 ? 3.362 5.907 -12.563 1.00 54.42 36 ASP A CA 13
ATOM 21830 C C . ASP A 1 36 ? 2.142 6.636 -13.120 1.00 24.13 36 ASP A C 13
ATOM 21831 O O . ASP A 1 36 ? 2.245 7.423 -14.064 1.00 52.14 36 ASP A O 13
ATOM 21840 N N . LYS A 1 37 ? 0.945 6.285 -12.640 1.00 71.32 37 LYS A N 13
ATOM 21841 C CA . LYS A 1 37 ? -0.261 7.068 -12.946 1.00 40.43 37 LYS A CA 13
ATOM 21842 C C . LYS A 1 37 ? -1.380 6.999 -11.909 1.00 13.42 37 LYS A C 13
ATOM 21843 O O . LYS A 1 37 ? -2.166 7.938 -11.820 1.00 11.11 37 LYS A O 13
ATOM 21862 N N . THR A 1 38 ? -1.532 5.900 -11.170 1.00 23.04 38 THR A N 13
ATOM 21863 C CA . THR A 1 38 ? -2.743 5.640 -10.398 1.00 0.53 38 THR A CA 13
ATOM 21864 C C . THR A 1 38 ? -2.476 4.453 -9.463 1.00 52.52 38 THR A C 13
ATOM 21865 O O . THR A 1 38 ? -1.414 3.828 -9.509 1.00 35.14 38 THR A O 13
ATOM 21876 N N . TYR A 1 39 ? -3.439 4.122 -8.616 1.00 32.41 39 TYR A N 13
ATOM 21877 C CA . TYR A 1 39 ? -3.446 2.906 -7.806 1.00 53.51 39 TYR A CA 13
ATOM 21878 C C . TYR A 1 39 ? -4.868 2.366 -7.778 1.00 41.13 39 TYR A C 13
ATOM 21879 O O . TYR A 1 39 ? -5.791 3.110 -8.084 1.00 15.55 39 TYR A O 13
ATOM 21897 N N . GLU A 1 40 ? -5.044 1.125 -7.341 1.00 71.24 40 GLU A N 13
ATOM 21898 C CA . GLU A 1 40 ? -6.312 0.457 -7.103 1.00 34.45 40 GLU A CA 13
ATOM 21899 C C . GLU A 1 40 ? -6.355 0.069 -5.630 1.00 3.42 40 GLU A C 13
ATOM 21900 O O . GLU A 1 40 ? -5.327 -0.353 -5.089 1.00 20.01 40 GLU A O 13
ATOM 21912 N N . VAL A 1 41 ? -7.524 0.187 -5.000 1.00 41.12 41 VAL A N 13
ATOM 21913 C CA . VAL A 1 41 ? -7.805 -0.324 -3.662 1.00 62.02 41 VAL A CA 13
ATOM 21914 C C . VAL A 1 41 ? -9.268 -0.786 -3.653 1.00 42.34 41 VAL A C 13
ATOM 21915 O O . VAL A 1 41 ? -10.051 -0.344 -4.492 1.00 60.30 41 VAL A O 13
ATOM 21928 N N . TYR A 1 42 ? -9.640 -1.684 -2.744 1.00 60.42 42 TYR A N 13
ATOM 21929 C CA . TYR A 1 42 ? -10.933 -2.359 -2.696 1.00 0.31 42 TYR A CA 13
ATOM 21930 C C . TYR A 1 42 ? -10.890 -3.363 -1.548 1.00 75.33 42 TYR A C 13
ATOM 21931 O O . TYR A 1 42 ? -9.962 -4.174 -1.489 1.00 63.24 42 TYR A O 13
ATOM 21949 N N . THR A 1 43 ? -11.878 -3.330 -0.659 1.00 40.12 43 THR A N 13
ATOM 21950 C CA . THR A 1 43 ? -11.796 -4.019 0.616 1.00 41.21 43 THR A CA 13
ATOM 21951 C C . THR A 1 43 ? -13.149 -4.662 0.953 1.00 4.53 43 THR A C 13
ATOM 21952 O O . THR A 1 43 ? -14.213 -4.086 0.698 1.00 31.11 43 THR A O 13
ATOM 21963 N N . GLY A 1 44 ? -13.111 -5.870 1.529 1.00 13.34 44 GLY A N 13
ATOM 21964 C CA . GLY A 1 44 ? -14.306 -6.640 1.872 1.00 12.45 44 GLY A CA 13
ATOM 21965 C C . GLY A 1 44 ? -15.149 -6.866 0.623 1.00 34.31 44 GLY A C 13
ATOM 21966 O O . GLY A 1 44 ? -14.600 -7.195 -0.432 1.00 54.32 44 GLY A O 13
ATOM 21970 N N . SER A 1 45 ? -16.466 -6.660 0.724 1.00 40.30 45 SER A N 13
ATOM 21971 C CA . SER A 1 45 ? -17.384 -6.822 -0.407 1.00 0.54 45 SER A CA 13
ATOM 21972 C C . SER A 1 45 ? -17.401 -8.294 -0.840 1.00 20.42 45 SER A C 13
ATOM 21973 O O . SER A 1 45 ? -16.883 -8.638 -1.900 1.00 2.33 45 SER A O 13
ATOM 21981 N N . PRO A 1 46 ? -18.020 -9.179 -0.028 1.00 73.03 46 PRO A N 13
ATOM 21982 C CA . PRO A 1 46 ? -18.031 -10.623 -0.269 1.00 13.55 46 PRO A CA 13
ATOM 21983 C C . PRO A 1 46 ? -18.763 -10.994 -1.557 1.00 44.14 46 PRO A C 13
ATOM 21984 O O . PRO A 1 46 ? -18.547 -12.075 -2.106 1.00 54.34 46 PRO A O 13
ATOM 21995 N N . LEU A 1 47 ? -19.617 -10.078 -2.014 1.00 42.23 47 LEU A N 13
ATOM 21996 C CA . LEU A 1 47 ? -20.448 -10.176 -3.192 1.00 75.13 47 LEU A CA 13
ATOM 21997 C C . LEU A 1 47 ? -19.599 -10.490 -4.415 1.00 13.44 47 LEU A C 13
ATOM 21998 O O . LEU A 1 47 ? -19.858 -11.478 -5.106 1.00 62.22 47 LEU A O 13
ATOM 22014 N N . SER A 1 48 ? -18.642 -9.602 -4.694 1.00 51.12 48 SER A N 13
ATOM 22015 C CA . SER A 1 48 ? -17.732 -9.663 -5.823 1.00 34.15 48 SER A CA 13
ATOM 22016 C C . SER A 1 48 ? -16.804 -8.443 -5.814 1.00 0.53 48 SER A C 13
ATOM 22017 O O . SER A 1 48 ? -17.096 -7.448 -5.136 1.00 62.41 48 SER A O 13
ATOM 22025 N N . ASN A 1 49 ? -15.755 -8.462 -6.646 1.00 73.21 49 ASN A N 13
ATOM 22026 C CA . ASN A 1 49 ? -14.824 -7.355 -6.847 1.00 32.23 49 ASN A CA 13
ATOM 22027 C C . ASN A 1 49 ? -15.088 -6.664 -8.190 1.00 64.10 49 ASN A C 13
ATOM 22028 O O . ASN A 1 49 ? -14.234 -6.561 -9.078 1.00 11.34 49 ASN A O 13
ATOM 22039 N N . GLY A 1 50 ? -16.321 -6.187 -8.322 1.00 52.52 50 GLY A N 13
ATOM 22040 C CA . GLY A 1 50 ? -16.883 -5.670 -9.563 1.00 74.00 50 GLY A CA 13
ATOM 22041 C C . GLY A 1 50 ? -16.711 -4.164 -9.753 1.00 2.53 50 GLY A C 13
ATOM 22042 O O . GLY A 1 50 ? -16.733 -3.693 -10.891 1.00 34.44 50 GLY A O 13
ATOM 22046 N N . VAL A 1 51 ? -16.540 -3.396 -8.676 1.00 41.33 51 VAL A N 13
ATOM 22047 C CA . VAL A 1 51 ? -16.339 -1.949 -8.703 1.00 75.24 51 VAL A CA 13
ATOM 22048 C C . VAL A 1 51 ? -15.284 -1.607 -7.652 1.00 35.05 51 VAL A C 13
ATOM 22049 O O . VAL A 1 51 ? -15.631 -1.275 -6.513 1.00 11.14 51 VAL A O 13
ATOM 22062 N N . PRO A 1 52 ? -13.990 -1.685 -7.989 1.00 73.22 52 PRO A N 13
ATOM 22063 C CA . PRO A 1 52 ? -12.954 -1.256 -7.071 1.00 71.14 52 PRO A CA 13
ATOM 22064 C C . PRO A 1 52 ? -12.949 0.265 -6.952 1.00 15.54 52 PRO A C 13
ATOM 22065 O O . PRO A 1 52 ? -13.734 0.977 -7.590 1.00 54.10 52 PRO A O 13
ATOM 22076 N N . PHE A 1 53 ? -12.028 0.780 -6.152 1.00 34.35 53 PHE A N 13
ATOM 22077 C CA . PHE A 1 53 ? -11.663 2.177 -6.133 1.00 51.24 53 PHE A CA 13
ATOM 22078 C C . PHE A 1 53 ? -10.327 2.324 -6.862 1.00 11.24 53 PHE A C 13
ATOM 22079 O O . PHE A 1 53 ? -9.513 1.399 -6.887 1.00 2.51 53 PHE A O 13
ATOM 22096 N N . ARG A 1 54 ? -10.051 3.511 -7.397 1.00 41.34 54 ARG A N 13
ATOM 22097 C CA . ARG A 1 54 ? -8.702 3.913 -7.785 1.00 22.11 54 ARG A CA 13
ATOM 22098 C C . ARG A 1 54 ? -8.504 5.379 -7.464 1.00 71.20 54 ARG A C 13
ATOM 22099 O O . ARG A 1 54 ? -9.488 6.114 -7.357 1.00 53.23 54 ARG A O 13
ATOM 22120 N N . GLY A 1 55 ? -7.252 5.801 -7.374 1.00 74.32 55 GLY A N 13
ATOM 22121 C CA . GLY A 1 55 ? -6.872 7.168 -7.085 1.00 61.41 55 GLY A CA 13
ATOM 22122 C C . GLY A 1 55 ? -5.445 7.413 -7.555 1.00 62.20 55 GLY A C 13
ATOM 22123 O O . GLY A 1 55 ? -4.964 6.721 -8.456 1.00 3.11 55 GLY A O 13
ATOM 22127 N N . THR A 1 56 ? -4.743 8.358 -6.942 1.00 13.13 56 THR A N 13
ATOM 22128 C CA . THR A 1 56 ? -3.349 8.672 -7.224 1.00 24.02 56 THR A CA 13
ATOM 22129 C C . THR A 1 56 ? -2.544 8.427 -5.941 1.00 62.12 56 THR A C 13
ATOM 22130 O O . THR A 1 56 ? -2.927 8.893 -4.866 1.00 52.20 56 THR A O 13
ATOM 22141 N N . TYR A 1 57 ? -1.467 7.641 -6.025 1.00 34.14 57 TYR A N 13
ATOM 22142 C CA . TYR A 1 57 ? -0.424 7.712 -5.021 1.00 71.11 57 TYR A CA 13
ATOM 22143 C C . TYR A 1 57 ? 0.324 9.018 -5.277 1.00 43.51 57 TYR A C 13
ATOM 22144 O O . TYR A 1 57 ? 0.215 9.625 -6.348 1.00 2.12 57 TYR A O 13
ATOM 22162 N N . ILE A 1 58 ? 1.119 9.398 -4.292 1.00 34.24 58 ILE A N 13
ATOM 22163 C CA . ILE A 1 58 ? 2.155 10.438 -4.327 1.00 1.23 58 ILE A CA 13
ATOM 22164 C C . ILE A 1 58 ? 3.175 9.982 -3.260 1.00 63.23 58 ILE A C 13
ATOM 22165 O O . ILE A 1 58 ? 2.833 9.142 -2.420 1.00 72.34 58 ILE A O 13
ATOM 22181 N N . ILE A 1 59 ? 4.386 10.534 -3.200 1.00 30.32 59 ILE A N 13
ATOM 22182 C CA . ILE A 1 59 ? 5.359 10.263 -2.132 1.00 54.15 59 ILE A CA 13
ATOM 22183 C C . ILE A 1 59 ? 5.877 11.622 -1.636 1.00 21.21 59 ILE A C 13
ATOM 22184 O O . ILE A 1 59 ? 5.303 12.665 -1.963 1.00 64.43 59 ILE A O 13
ATOM 22200 N N . SER A 1 60 ? 6.942 11.622 -0.840 1.00 30.11 60 SER A N 13
ATOM 22201 C CA . SER A 1 60 ? 7.787 12.755 -0.517 1.00 21.20 60 SER A CA 13
ATOM 22202 C C . SER A 1 60 ? 9.125 12.191 -0.027 1.00 13.52 60 SER A C 13
ATOM 22203 O O . SER A 1 60 ? 9.253 10.980 0.156 1.00 52.52 60 SER A O 13
ATOM 22211 N N . LEU A 1 61 ? 10.108 13.069 0.175 1.00 64.33 61 LEU A N 13
ATOM 22212 C CA . LEU A 1 61 ? 11.419 12.766 0.744 1.00 54.32 61 LEU A CA 13
ATOM 22213 C C . LEU A 1 61 ? 11.667 13.577 2.018 1.00 32.33 61 LEU A C 13
ATOM 22214 O O . LEU A 1 61 ? 12.549 13.202 2.790 1.00 70.05 61 LEU A O 13
ATOM 22230 N N . ASP A 1 62 ? 10.946 14.684 2.241 1.00 71.32 62 ASP A N 13
ATOM 22231 C CA . ASP A 1 62 ? 11.224 15.610 3.345 1.00 51.51 62 ASP A CA 13
ATOM 22232 C C . ASP A 1 62 ? 11.063 14.900 4.690 1.00 44.33 62 ASP A C 13
ATOM 22233 O O . ASP A 1 62 ? 11.895 15.036 5.579 1.00 30.21 62 ASP A O 13
ATOM 22242 N N . GLU A 1 63 ? 9.926 14.231 4.851 1.00 62.11 63 GLU A N 13
ATOM 22243 C CA . GLU A 1 63 ? 9.264 13.802 6.073 1.00 2.21 63 GLU A CA 13
ATOM 22244 C C . GLU A 1 63 ? 7.932 13.198 5.661 1.00 70.03 63 GLU A C 13
ATOM 22245 O O . GLU A 1 63 ? 7.562 12.134 6.143 1.00 50.23 63 GLU A O 13
ATOM 22257 N N . LYS A 1 64 ? 7.217 13.850 4.733 1.00 3.44 64 LYS A N 13
ATOM 22258 C CA . LYS A 1 64 ? 6.052 13.252 4.122 1.00 62.23 64 LYS A CA 13
ATOM 22259 C C . LYS A 1 64 ? 6.482 12.020 3.337 1.00 22.34 64 LYS A C 13
ATOM 22260 O O . LYS A 1 64 ? 7.665 11.793 3.056 1.00 50.51 64 LYS A O 13
ATOM 22279 N N . LEU A 1 65 ? 5.486 11.223 2.994 1.00 33.34 65 LEU A N 13
ATOM 22280 C CA . LEU A 1 65 ? 5.640 9.825 2.647 1.00 5.44 65 LEU A CA 13
ATOM 22281 C C . LEU A 1 65 ? 4.489 9.374 1.750 1.00 11.43 65 LEU A C 13
ATOM 22282 O O . LEU A 1 65 ? 3.706 10.205 1.284 1.00 22.33 65 LEU A O 13
ATOM 22298 N N . ILE A 1 66 ? 4.413 8.078 1.439 1.00 54.35 66 ILE A N 13
ATOM 22299 C CA . ILE A 1 66 ? 3.422 7.549 0.511 1.00 71.20 66 ILE A CA 13
ATOM 22300 C C . ILE A 1 66 ? 2.024 7.490 1.146 1.00 42.12 66 ILE A C 13
ATOM 22301 O O . ILE A 1 66 ? 1.618 6.504 1.769 1.00 50.30 66 ILE A O 13
ATOM 22317 N N . LYS A 1 67 ? 1.247 8.547 0.937 1.00 23.22 67 LYS A N 13
ATOM 22318 C CA . LYS A 1 67 ? -0.203 8.550 1.094 1.00 45.43 67 LYS A CA 13
ATOM 22319 C C . LYS A 1 67 ? -0.895 8.146 -0.197 1.00 70.40 67 LYS A C 13
ATOM 22320 O O . LYS A 1 67 ? -0.303 8.219 -1.279 1.00 63.43 67 LYS A O 13
ATOM 22339 N N . LEU A 1 68 ? -2.177 7.820 -0.079 1.00 62.43 68 LEU A N 13
ATOM 22340 C CA . LEU A 1 68 ? -3.041 7.390 -1.165 1.00 53.34 68 LEU A CA 13
ATOM 22341 C C . LEU A 1 68 ? -4.222 8.344 -1.214 1.00 25.01 68 LEU A C 13
ATOM 22342 O O . LEU A 1 68 ? -4.953 8.473 -0.229 1.00 72.11 68 LEU A O 13
ATOM 22358 N N . TYR A 1 69 ? -4.364 9.044 -2.337 1.00 2.52 69 TYR A N 13
ATOM 22359 C CA . TYR A 1 69 ? -5.340 10.104 -2.510 1.00 72.22 69 TYR A CA 13
ATOM 22360 C C . TYR A 1 69 ? -6.556 9.600 -3.271 1.00 14.21 69 TYR A C 13
ATOM 22361 O O . TYR A 1 69 ? -6.410 8.818 -4.215 1.00 11.55 69 TYR A O 13
ATOM 22379 N N . ASP A 1 70 ? -7.754 10.034 -2.883 1.00 50.42 70 ASP A N 13
ATOM 22380 C CA . ASP A 1 70 ? -8.973 9.798 -3.639 1.00 2.34 70 ASP A CA 13
ATOM 22381 C C . ASP A 1 70 ? -9.167 10.834 -4.747 1.00 12.44 70 ASP A C 13
ATOM 22382 O O . ASP A 1 70 ? -8.256 11.571 -5.135 1.00 52.14 70 ASP A O 13
ATOM 22391 N N . LYS A 1 71 ? -10.370 10.826 -5.313 1.00 11.52 71 LYS A N 13
ATOM 22392 C CA . LYS A 1 71 ? -10.777 11.729 -6.390 1.00 14.25 71 LYS A CA 13
ATOM 22393 C C . LYS A 1 71 ? -11.051 13.151 -5.894 1.00 41.13 71 LYS A C 13
ATOM 22394 O O . LYS A 1 71 ? -10.999 14.084 -6.698 1.00 63.33 71 LYS A O 13
ATOM 22413 N N . GLU A 1 72 ? -11.340 13.352 -4.615 1.00 4.55 72 GLU A N 13
ATOM 22414 C CA . GLU A 1 72 ? -11.559 14.644 -3.976 1.00 54.12 72 GLU A CA 13
ATOM 22415 C C . GLU A 1 72 ? -10.367 14.955 -3.059 1.00 21.22 72 GLU A C 13
ATOM 22416 O O . GLU A 1 72 ? -10.501 15.638 -2.043 1.00 72.24 72 GLU A O 13
ATOM 22428 N N . GLU A 1 73 ? -9.180 14.475 -3.458 1.00 34.23 73 GLU A N 13
ATOM 22429 C CA . GLU A 1 73 ? -7.858 14.759 -2.909 1.00 11.23 73 GLU A CA 13
ATOM 22430 C C . GLU A 1 73 ? -7.780 14.656 -1.379 1.00 11.24 73 GLU A C 13
ATOM 22431 O O . GLU A 1 73 ? -6.950 15.314 -0.744 1.00 3.22 73 GLU A O 13
ATOM 22443 N N . HIS A 1 74 ? -8.601 13.813 -0.764 1.00 50.44 74 HIS A N 13
ATOM 22444 C CA . HIS A 1 74 ? -8.365 13.378 0.594 1.00 45.42 74 HIS A CA 13
ATOM 22445 C C . HIS A 1 74 ? -7.126 12.507 0.560 1.00 52.54 74 HIS A C 13
ATOM 22446 O O . HIS A 1 74 ? -7.100 11.517 -0.171 1.00 62.30 74 HIS A O 13
ATOM 22460 N N . CYS A 1 75 ? -6.121 12.850 1.361 1.00 72.21 75 CYS A N 13
ATOM 22461 C CA . CYS A 1 75 ? -5.176 11.862 1.833 1.00 45.21 75 CYS A CA 13
ATOM 22462 C C . CYS A 1 75 ? -5.970 10.897 2.703 1.00 32.33 75 CYS A C 13
ATOM 22463 O O . CYS A 1 75 ? -6.336 11.251 3.824 1.00 73.13 75 CYS A O 13
ATOM 22471 N N . THR A 1 76 ? -6.334 9.747 2.139 1.00 34.33 76 THR A N 13
ATOM 22472 C CA . THR A 1 76 ? -7.216 8.803 2.800 1.00 31.45 76 THR A CA 13
ATOM 22473 C C . THR A 1 76 ? -6.454 8.181 3.974 1.00 12.11 76 THR A C 13
ATOM 22474 O O . THR A 1 76 ? -6.772 8.424 5.137 1.00 21.43 76 THR A O 13
ATOM 22485 N N . GLU A 1 77 ? -5.375 7.465 3.670 1.00 70.40 77 GLU A N 13
ATOM 22486 C CA . GLU A 1 77 ? -4.409 6.977 4.634 1.00 51.10 77 GLU A CA 13
ATOM 22487 C C . GLU A 1 77 ? -3.000 7.232 4.112 1.00 52.31 77 GLU A C 13
ATOM 22488 O O . GLU A 1 77 ? -2.803 7.581 2.939 1.00 53.30 77 GLU A O 13
ATOM 22500 N N . GLN A 1 78 ? -2.015 7.079 4.997 1.00 62.33 78 GLN A N 13
ATOM 22501 C CA . GLN A 1 78 ? -0.611 7.294 4.714 1.00 10.42 78 GLN A CA 13
ATOM 22502 C C . GLN A 1 78 ? 0.234 6.264 5.454 1.00 33.03 78 GLN A C 13
ATOM 22503 O O . GLN A 1 78 ? -0.219 5.770 6.484 1.00 52.43 78 GLN A O 13
ATOM 22517 N N . TYR A 1 79 ? 1.441 5.966 4.959 1.00 21.21 79 TYR A N 13
ATOM 22518 C CA . TYR A 1 79 ? 2.320 4.960 5.551 1.00 1.12 79 TYR A CA 13
ATOM 22519 C C . TYR A 1 79 ? 3.785 5.308 5.304 1.00 34.24 79 TYR A C 13
ATOM 22520 O O . TYR A 1 79 ? 4.135 5.783 4.221 1.00 45.33 79 TYR A O 13
ATOM 22538 N N . HIS A 1 80 ? 4.652 5.062 6.287 1.00 71.41 80 HIS A N 13
ATOM 22539 C CA . HIS A 1 80 ? 6.084 5.278 6.136 1.00 62.22 80 HIS A CA 13
ATOM 22540 C C . HIS A 1 80 ? 6.683 4.065 5.441 1.00 30.12 80 HIS A C 13
ATOM 22541 O O . HIS A 1 80 ? 6.478 2.926 5.868 1.00 22.31 80 HIS A O 13
ATOM 22555 N N . ILE A 1 81 ? 7.440 4.322 4.378 1.00 14.11 81 ILE A N 13
ATOM 22556 C CA . ILE A 1 81 ? 8.285 3.327 3.743 1.00 53.41 81 ILE A CA 13
ATOM 22557 C C . ILE A 1 81 ? 9.382 3.004 4.752 1.00 2.23 81 ILE A C 13
ATOM 22558 O O . ILE A 1 81 ? 10.062 3.922 5.219 1.00 61.15 81 ILE A O 13
ATOM 22574 N N . LEU A 1 82 ? 9.574 1.720 5.066 1.00 50.42 82 LEU A N 13
ATOM 22575 C CA . LEU A 1 82 ? 10.786 1.266 5.744 1.00 45.33 82 LEU A CA 13
ATOM 22576 C C . LEU A 1 82 ? 11.681 0.466 4.803 1.00 10.10 82 LEU A C 13
ATOM 22577 O O . LEU A 1 82 ? 12.903 0.614 4.823 1.00 14.11 82 LEU A O 13
ATOM 22593 N N . LYS A 1 83 ? 11.101 -0.428 3.996 1.00 1.31 83 LYS A N 13
ATOM 22594 C CA . LYS A 1 83 ? 11.861 -1.327 3.132 1.00 32.04 83 LYS A CA 13
ATOM 22595 C C . LYS A 1 83 ? 10.986 -1.834 1.998 1.00 45.23 83 LYS A C 13
ATOM 22596 O O . LYS A 1 83 ? 9.757 -1.820 2.119 1.00 54.45 83 LYS A O 13
ATOM 22615 N N . LEU A 1 84 ? 11.639 -2.322 0.938 1.00 51.51 84 LEU A N 13
ATOM 22616 C CA . LEU A 1 84 ? 11.032 -2.933 -0.233 1.00 1.20 84 LEU A CA 13
ATOM 22617 C C . LEU A 1 84 ? 11.958 -4.068 -0.672 1.00 41.52 84 LEU A C 13
ATOM 22618 O O . LEU A 1 84 ? 13.162 -3.817 -0.767 1.00 72.11 84 LEU A O 13
ATOM 22634 N N . THR A 1 85 ? 11.441 -5.266 -0.929 1.00 12.41 85 THR A N 13
ATOM 22635 C CA . THR A 1 85 ? 12.080 -6.293 -1.766 1.00 63.32 85 THR A CA 13
ATOM 22636 C C . THR A 1 85 ? 11.020 -6.911 -2.697 1.00 13.20 85 THR A C 13
ATOM 22637 O O . THR A 1 85 ? 9.879 -6.439 -2.706 1.00 2.40 85 THR A O 13
ATOM 22648 N N . SER A 1 86 ? 11.350 -7.980 -3.436 1.00 21.02 86 SER A N 13
ATOM 22649 C CA . SER A 1 86 ? 10.517 -8.581 -4.480 1.00 52.25 86 SER A CA 13
ATOM 22650 C C . SER A 1 86 ? 9.056 -8.720 -4.048 1.00 3.52 86 SER A C 13
ATOM 22651 O O . SER A 1 86 ? 8.133 -8.367 -4.787 1.00 35.13 86 SER A O 13
ATOM 22659 N N . LYS A 1 87 ? 8.866 -9.209 -2.826 1.00 60.41 87 LYS A N 13
ATOM 22660 C CA . LYS A 1 87 ? 7.609 -9.650 -2.255 1.00 24.42 87 LYS A CA 13
ATOM 22661 C C . LYS A 1 87 ? 7.500 -9.237 -0.797 1.00 0.32 87 LYS A C 13
ATOM 22662 O O . LYS A 1 87 ? 6.746 -9.861 -0.054 1.00 4.12 87 LYS A O 13
ATOM 22681 N N . GLU A 1 88 ? 8.252 -8.231 -0.358 1.00 44.54 88 GLU A N 13
ATOM 22682 C CA . GLU A 1 88 ? 8.219 -7.777 1.017 1.00 73.41 88 GLU A CA 13
ATOM 22683 C C . GLU A 1 88 ? 8.187 -6.258 1.025 1.00 40.55 88 GLU A C 13
ATOM 22684 O O . GLU A 1 88 ? 8.917 -5.610 0.276 1.00 24.02 88 GLU A O 13
ATOM 22696 N N . MET A 1 89 ? 7.308 -5.674 1.833 1.00 52.52 89 MET A N 13
ATOM 22697 C CA . MET A 1 89 ? 7.187 -4.232 1.947 1.00 64.43 89 MET A CA 13
ATOM 22698 C C . MET A 1 89 ? 6.674 -3.841 3.330 1.00 52.42 89 MET A C 13
ATOM 22699 O O . MET A 1 89 ? 5.540 -4.160 3.682 1.00 30.33 89 MET A O 13
ATOM 22713 N N . LYS A 1 90 ? 7.477 -3.110 4.102 1.00 11.24 90 LYS A N 13
ATOM 22714 C CA . LYS A 1 90 ? 7.133 -2.680 5.466 1.00 73.13 90 LYS A CA 13
ATOM 22715 C C . LYS A 1 90 ? 6.576 -1.265 5.441 1.00 73.23 90 LYS A C 13
ATOM 22716 O O . LYS A 1 90 ? 7.351 -0.315 5.301 1.00 30.24 90 LYS A O 13
ATOM 22735 N N . TRP A 1 91 ? 5.247 -1.138 5.510 1.00 51.43 91 TRP A N 13
ATOM 22736 C CA . TRP A 1 91 ? 4.511 0.123 5.501 1.00 50.32 91 TRP A CA 13
ATOM 22737 C C . TRP A 1 91 ? 4.101 0.411 6.944 1.00 30.04 91 TRP A C 13
ATOM 22738 O O . TRP A 1 91 ? 3.049 -0.052 7.395 1.00 4.54 91 TRP A O 13
ATOM 22759 N N . GLU A 1 92 ? 4.951 1.139 7.665 1.00 3.51 92 GLU A N 13
ATOM 22760 C CA . GLU A 1 92 ? 4.702 1.579 9.036 1.00 50.22 92 GLU A CA 13
ATOM 22761 C C . GLU A 1 92 ? 3.593 2.645 9.043 1.00 42.14 92 GLU A C 13
ATOM 22762 O O . GLU A 1 92 ? 3.310 3.237 8.001 1.00 30.25 92 GLU A O 13
ATOM 22774 N N . ASN A 1 93 ? 2.977 2.914 10.197 1.00 71.12 93 ASN A N 13
ATOM 22775 C CA . ASN A 1 93 ? 1.833 3.817 10.338 1.00 42.20 93 ASN A CA 13
ATOM 22776 C C . ASN A 1 93 ? 2.133 5.236 9.847 1.00 21.21 93 ASN A C 13
ATOM 22777 O O . ASN A 1 93 ? 1.305 5.809 9.147 1.00 11.44 93 ASN A O 13
ATOM 22788 N N . ALA A 1 94 ? 3.288 5.808 10.205 1.00 74.21 94 ALA A N 13
ATOM 22789 C CA . ALA A 1 94 ? 3.665 7.212 10.013 1.00 72.04 94 ALA A CA 13
ATOM 22790 C C . ALA A 1 94 ? 2.787 8.212 10.763 1.00 14.33 94 ALA A C 13
ATOM 22791 O O . ALA A 1 94 ? 3.340 9.087 11.421 1.00 33.42 94 ALA A O 13
ATOM 22798 N N . SER A 1 95 ? 1.462 8.157 10.634 1.00 30.11 95 SER A N 13
ATOM 22799 C CA . SER A 1 95 ? 0.546 9.177 11.105 1.00 53.42 95 SER A CA 13
ATOM 22800 C C . SER A 1 95 ? -0.367 8.589 12.188 1.00 53.34 95 SER A C 13
ATOM 22801 O O . SER A 1 95 ? -1.520 8.232 11.919 1.00 74.31 95 SER A O 13
ATOM 22809 N N . PRO A 1 96 ? 0.102 8.488 13.440 1.00 30.21 96 PRO A N 13
ATOM 22810 C CA . PRO A 1 96 ? -0.672 7.859 14.504 1.00 3.51 96 PRO A CA 13
ATOM 22811 C C . PRO A 1 96 ? -1.903 8.699 14.857 1.00 51.53 96 PRO A C 13
ATOM 22812 O O . PRO A 1 96 ? -2.890 8.169 15.368 1.00 22.14 96 PRO A O 13
ATOM 22823 N N . LYS A 1 97 ? -1.877 9.993 14.515 1.00 1.24 97 LYS A N 13
ATOM 22824 C CA . LYS A 1 97 ? -3.002 10.911 14.606 1.00 5.15 97 LYS A CA 13
ATOM 22825 C C . LYS A 1 97 ? -4.204 10.431 13.794 1.00 4.15 97 LYS A C 13
ATOM 22826 O O . LYS A 1 97 ? -5.319 10.485 14.308 1.00 54.40 97 LYS A O 13
ATOM 22845 N N . ASP A 1 98 ? -3.985 9.995 12.548 1.00 72.10 98 ASP A N 13
ATOM 22846 C CA . ASP A 1 98 ? -5.058 9.589 11.643 1.00 53.31 98 ASP A CA 13
ATOM 22847 C C . ASP A 1 98 ? -5.475 8.165 11.984 1.00 43.20 98 ASP A C 13
ATOM 22848 O O . ASP A 1 98 ? -6.662 7.856 11.910 1.00 4.33 98 ASP A O 13
ATOM 22857 N N . GLY A 1 99 ? -4.516 7.336 12.427 1.00 72.12 99 GLY A N 13
ATOM 22858 C CA . GLY A 1 99 ? -4.805 5.999 12.950 1.00 70.10 99 GLY A CA 13
ATOM 22859 C C . GLY A 1 99 ? -4.208 4.818 12.176 1.00 71.12 99 GLY A C 13
ATOM 22860 O O . GLY A 1 99 ? -4.479 3.675 12.545 1.00 45.42 99 GLY A O 13
ATOM 22864 N N . ASN A 1 100 ? -3.421 5.067 11.123 1.00 53.20 100 ASN A N 13
ATOM 22865 C CA . ASN A 1 100 ? -3.037 4.088 10.087 1.00 50.52 100 ASN A CA 13
ATOM 22866 C C . ASN A 1 100 ? -2.324 2.838 10.647 1.00 11.22 100 ASN A C 13
ATOM 22867 O O . ASN A 1 100 ? -1.755 2.890 11.737 1.00 52.11 100 ASN A O 13
ATOM 22878 N N . SER A 1 101 ? -2.263 1.753 9.870 1.00 63.12 101 SER A N 13
ATOM 22879 C CA . SER A 1 101 ? -1.787 0.419 10.272 1.00 61.04 101 SER A CA 13
ATOM 22880 C C . SER A 1 101 ? -0.351 0.100 9.792 1.00 12.14 101 SER A C 13
ATOM 22881 O O . SER A 1 101 ? -0.008 0.369 8.636 1.00 21.04 101 SER A O 13
ATOM 22889 N N . ASP A 1 102 ? 0.461 -0.563 10.625 1.00 13.52 102 ASP A N 13
ATOM 22890 C CA . ASP A 1 102 ? 1.923 -0.752 10.500 1.00 10.34 102 ASP A CA 13
ATOM 22891 C C . ASP A 1 102 ? 2.308 -2.083 9.811 1.00 42.14 102 ASP A C 13
ATOM 22892 O O . ASP A 1 102 ? 3.253 -2.769 10.213 1.00 61.33 102 ASP A O 13
ATOM 22901 N N . LYS A 1 103 ? 1.538 -2.532 8.822 1.00 13.32 103 LYS A N 13
ATOM 22902 C CA . LYS A 1 103 ? 1.600 -3.917 8.329 1.00 24.34 103 LYS A CA 13
ATOM 22903 C C . LYS A 1 103 ? 2.783 -4.178 7.387 1.00 51.12 103 LYS A C 13
ATOM 22904 O O . LYS A 1 103 ? 3.508 -3.250 7.008 1.00 1.44 103 LYS A O 13
ATOM 22923 N N . ARG A 1 104 ? 2.921 -5.425 6.908 1.00 3.31 104 ARG A N 13
ATOM 22924 C CA . ARG A 1 104 ? 3.936 -5.789 5.925 1.00 52.40 104 ARG A CA 13
ATOM 22925 C C . ARG A 1 104 ? 3.309 -6.463 4.709 1.00 3.42 104 ARG A C 13
ATOM 22926 O O . ARG A 1 104 ? 2.892 -7.617 4.760 1.00 10.24 104 ARG A O 13
ATOM 22947 N N . LEU A 1 105 ? 3.197 -5.717 3.617 1.00 43.32 105 LEU A N 13
ATOM 22948 C CA . LEU A 1 105 ? 2.589 -6.128 2.356 1.00 74.40 105 LEU A CA 13
ATOM 22949 C C . LEU A 1 105 ? 3.499 -7.202 1.749 1.00 55.54 105 LEU A C 13
ATOM 22950 O O . LEU A 1 105 ? 4.724 -7.050 1.764 1.00 44.14 105 LEU A O 13
ATOM 22966 N N . GLU A 1 106 ? 2.917 -8.271 1.200 1.00 14.34 106 GLU A N 13
ATOM 22967 C CA . GLU A 1 106 ? 3.638 -9.506 0.855 1.00 22.35 106 GLU A CA 13
ATOM 22968 C C . GLU A 1 106 ? 3.268 -10.045 -0.522 1.00 61.02 106 GLU A C 13
ATOM 22969 O O . GLU A 1 106 ? 3.028 -11.233 -0.731 1.00 72.11 106 GLU A O 13
ATOM 22981 N N . LYS A 1 107 ? 3.224 -9.115 -1.466 1.00 35.04 107 LYS A N 13
ATOM 22982 C CA . LYS A 1 107 ? 2.826 -9.311 -2.853 1.00 52.34 107 LYS A CA 13
ATOM 22983 C C . LYS A 1 107 ? 1.352 -9.671 -2.935 1.00 3.31 107 LYS A C 13
ATOM 22984 O O . LYS A 1 107 ? 0.669 -9.630 -1.921 1.00 44.14 107 LYS A O 13
ATOM 23003 N N . TYR A 1 108 ? 0.787 -9.946 -4.106 1.00 35.35 108 TYR A N 13
ATOM 23004 C CA . TYR A 1 108 ? -0.543 -10.525 -4.176 1.00 51.21 108 TYR A CA 13
ATOM 23005 C C . TYR A 1 108 ? -0.395 -12.012 -3.882 1.00 55.12 108 TYR A C 13
ATOM 23006 O O . TYR A 1 108 ? -0.319 -12.817 -4.805 1.00 42.53 108 TYR A O 13
ATOM 23024 N N . ASN A 1 109 ? -0.322 -12.346 -2.594 1.00 62.21 109 ASN A N 13
ATOM 23025 C CA . ASN A 1 109 ? 0.040 -13.661 -2.073 1.00 13.41 109 ASN A CA 13
ATOM 23026 C C . ASN A 1 109 ? 1.383 -14.158 -2.628 1.00 15.24 109 ASN A C 13
ATOM 23027 O O . ASN A 1 109 ? 1.410 -14.957 -3.564 1.00 63.34 109 ASN A O 13
ATOM 23038 N N . ASP A 1 110 ? 2.463 -13.740 -1.963 1.00 33.43 110 ASP A N 13
ATOM 23039 C CA . ASP A 1 110 ? 3.829 -14.260 -2.029 1.00 51.33 110 ASP A CA 13
ATOM 23040 C C . ASP A 1 110 ? 4.485 -14.053 -3.387 1.00 63.32 110 ASP A C 13
ATOM 23041 O O . ASP A 1 110 ? 5.325 -13.140 -3.483 1.00 3.43 110 ASP A O 13
ATOM 23050 N N . GLY A 1 1 ? 22.376 -10.846 -8.982 1.00 53.14 1 GLY A N 14
ATOM 23051 C CA . GLY A 1 1 ? 23.547 -10.312 -8.285 1.00 45.44 1 GLY A CA 14
ATOM 23052 C C . GLY A 1 1 ? 23.115 -9.315 -7.227 1.00 1.22 1 GLY A C 14
ATOM 23053 O O . GLY A 1 1 ? 23.026 -8.126 -7.524 1.00 30.31 1 GLY A O 14
ATOM 23057 N N . ASP A 1 2 ? 22.862 -9.793 -6.007 1.00 71.31 2 ASP A N 14
ATOM 23058 C CA . ASP A 1 2 ? 22.610 -9.048 -4.770 1.00 1.22 2 ASP A CA 14
ATOM 23059 C C . ASP A 1 2 ? 21.538 -7.949 -4.907 1.00 31.12 2 ASP A C 14
ATOM 23060 O O . ASP A 1 2 ? 21.523 -6.980 -4.139 1.00 23.42 2 ASP A O 14
ATOM 23069 N N . GLU A 1 3 ? 20.599 -8.086 -5.844 1.00 21.05 3 GLU A N 14
ATOM 23070 C CA . GLU A 1 3 ? 19.456 -7.197 -5.986 1.00 14.22 3 GLU A CA 14
ATOM 23071 C C . GLU A 1 3 ? 18.292 -7.752 -5.175 1.00 62.23 3 GLU A C 14
ATOM 23072 O O . GLU A 1 3 ? 17.258 -8.145 -5.717 1.00 24.04 3 GLU A O 14
ATOM 23084 N N . ASP A 1 4 ? 18.455 -7.801 -3.858 1.00 13.23 4 ASP A N 14
ATOM 23085 C CA . ASP A 1 4 ? 17.389 -8.234 -2.959 1.00 11.32 4 ASP A CA 14
ATOM 23086 C C . ASP A 1 4 ? 17.386 -7.533 -1.606 1.00 54.12 4 ASP A C 14
ATOM 23087 O O . ASP A 1 4 ? 16.719 -7.995 -0.678 1.00 3.43 4 ASP A O 14
ATOM 23096 N N . ASP A 1 5 ? 18.088 -6.409 -1.497 1.00 23.45 5 ASP A N 14
ATOM 23097 C CA . ASP A 1 5 ? 18.303 -5.739 -0.210 1.00 31.01 5 ASP A CA 14
ATOM 23098 C C . ASP A 1 5 ? 18.198 -4.220 -0.228 1.00 51.24 5 ASP A C 14
ATOM 23099 O O . ASP A 1 5 ? 18.458 -3.569 0.781 1.00 4.42 5 ASP A O 14
ATOM 23108 N N . LYS A 1 6 ? 17.754 -3.616 -1.326 1.00 70.23 6 LYS A N 14
ATOM 23109 C CA . LYS A 1 6 ? 17.607 -2.167 -1.422 1.00 23.15 6 LYS A CA 14
ATOM 23110 C C . LYS A 1 6 ? 16.144 -1.823 -1.621 1.00 45.12 6 LYS A C 14
ATOM 23111 O O . LYS A 1 6 ? 15.438 -2.503 -2.368 1.00 73.03 6 LYS A O 14
ATOM 23130 N N . VAL A 1 7 ? 15.710 -0.755 -0.952 1.00 44.52 7 VAL A N 14
ATOM 23131 C CA . VAL A 1 7 ? 14.400 -0.155 -1.130 1.00 14.55 7 VAL A CA 14
ATOM 23132 C C . VAL A 1 7 ? 14.238 0.203 -2.610 1.00 51.51 7 VAL A C 14
ATOM 23133 O O . VAL A 1 7 ? 15.149 0.767 -3.230 1.00 61.10 7 VAL A O 14
ATOM 23146 N N . GLU A 1 8 ? 13.108 -0.167 -3.207 1.00 31.01 8 GLU A N 14
ATOM 23147 C CA . GLU A 1 8 ? 12.948 -0.239 -4.650 1.00 31.14 8 GLU A CA 14
ATOM 23148 C C . GLU A 1 8 ? 11.599 0.354 -5.037 1.00 32.23 8 GLU A C 14
ATOM 23149 O O . GLU A 1 8 ? 10.531 -0.140 -4.667 1.00 50.14 8 GLU A O 14
ATOM 23161 N N . ILE A 1 9 ? 11.658 1.483 -5.737 1.00 73.22 9 ILE A N 14
ATOM 23162 C CA . ILE A 1 9 ? 10.512 2.196 -6.285 1.00 21.35 9 ILE A CA 14
ATOM 23163 C C . ILE A 1 9 ? 9.706 1.268 -7.214 1.00 45.23 9 ILE A C 14
ATOM 23164 O O . ILE A 1 9 ? 8.516 1.079 -6.946 1.00 25.05 9 ILE A O 14
ATOM 23180 N N . PRO A 1 10 ? 10.294 0.678 -8.276 1.00 44.23 10 PRO A N 14
ATOM 23181 C CA . PRO A 1 10 ? 9.539 -0.030 -9.308 1.00 63.40 10 PRO A CA 14
ATOM 23182 C C . PRO A 1 10 ? 9.048 -1.422 -8.884 1.00 43.52 10 PRO A C 14
ATOM 23183 O O . PRO A 1 10 ? 8.482 -2.133 -9.716 1.00 1.21 10 PRO A O 14
ATOM 23194 N N . GLN A 1 11 ? 9.234 -1.843 -7.630 1.00 62.20 11 GLN A N 14
ATOM 23195 C CA . GLN A 1 11 ? 8.565 -3.033 -7.112 1.00 14.23 11 GLN A CA 14
ATOM 23196 C C . GLN A 1 11 ? 7.155 -2.712 -6.628 1.00 72.34 11 GLN A C 14
ATOM 23197 O O . GLN A 1 11 ? 6.319 -3.621 -6.570 1.00 62.01 11 GLN A O 14
ATOM 23211 N N . LEU A 1 12 ? 6.873 -1.449 -6.291 1.00 74.33 12 LEU A N 14
ATOM 23212 C CA . LEU A 1 12 ? 5.644 -1.089 -5.601 1.00 31.31 12 LEU A CA 14
ATOM 23213 C C . LEU A 1 12 ? 4.415 -1.454 -6.437 1.00 21.14 12 LEU A C 14
ATOM 23214 O O . LEU A 1 12 ? 3.480 -2.035 -5.895 1.00 44.50 12 LEU A O 14
ATOM 23230 N N . VAL A 1 13 ? 4.471 -1.215 -7.749 1.00 63.22 13 VAL A N 14
ATOM 23231 C CA . VAL A 1 13 ? 3.515 -1.618 -8.788 1.00 52.21 13 VAL A CA 14
ATOM 23232 C C . VAL A 1 13 ? 3.041 -3.079 -8.717 1.00 31.34 13 VAL A C 14
ATOM 23233 O O . VAL A 1 13 ? 2.061 -3.450 -9.362 1.00 74.44 13 VAL A O 14
ATOM 23246 N N . GLY A 1 14 ? 3.734 -3.931 -7.965 1.00 41.11 14 GLY A N 14
ATOM 23247 C CA . GLY A 1 14 ? 3.328 -5.297 -7.730 1.00 43.33 14 GLY A CA 14
ATOM 23248 C C . GLY A 1 14 ? 1.994 -5.428 -7.004 1.00 74.13 14 GLY A C 14
ATOM 23249 O O . GLY A 1 14 ? 1.314 -4.462 -6.654 1.00 54.22 14 GLY A O 14
ATOM 23253 N N . LYS A 1 15 ? 1.634 -6.687 -6.787 1.00 33.32 15 LYS A N 14
ATOM 23254 C CA . LYS A 1 15 ? 0.408 -7.111 -6.130 1.00 72.02 15 LYS A CA 14
ATOM 23255 C C . LYS A 1 15 ? 0.710 -7.458 -4.678 1.00 64.30 15 LYS A C 14
ATOM 23256 O O . LYS A 1 15 ? 1.730 -8.096 -4.402 1.00 5.22 15 LYS A O 14
ATOM 23275 N N . TRP A 1 16 ? -0.162 -7.067 -3.753 1.00 73.10 16 TRP A N 14
ATOM 23276 C CA . TRP A 1 16 ? 0.098 -7.098 -2.322 1.00 2.55 16 TRP A CA 14
ATOM 23277 C C . TRP A 1 16 ? -1.198 -7.386 -1.575 1.00 34.44 16 TRP A C 14
ATOM 23278 O O . TRP A 1 16 ? -2.165 -6.650 -1.771 1.00 13.22 16 TRP A O 14
ATOM 23299 N N . ILE A 1 17 ? -1.243 -8.393 -0.695 1.00 71.14 17 ILE A N 14
ATOM 23300 C CA . ILE A 1 17 ? -2.413 -8.624 0.153 1.00 11.45 17 ILE A CA 14
ATOM 23301 C C . ILE A 1 17 ? -2.173 -7.864 1.463 1.00 61.41 17 ILE A C 14
ATOM 23302 O O . ILE A 1 17 ? -1.018 -7.695 1.860 1.00 33.34 17 ILE A O 14
ATOM 23318 N N . VAL A 1 18 ? -3.227 -7.439 2.167 1.00 24.11 18 VAL A N 14
ATOM 23319 C CA . VAL A 1 18 ? -3.107 -6.830 3.500 1.00 10.25 18 VAL A CA 14
ATOM 23320 C C . VAL A 1 18 ? -3.522 -7.813 4.602 1.00 24.41 18 VAL A C 14
ATOM 23321 O O . VAL A 1 18 ? -3.866 -7.436 5.718 1.00 44.33 18 VAL A O 14
ATOM 23334 N N . LYS A 1 19 ? -3.480 -9.100 4.279 1.00 22.45 19 LYS A N 14
ATOM 23335 C CA . LYS A 1 19 ? -3.819 -10.217 5.167 1.00 61.04 19 LYS A CA 14
ATOM 23336 C C . LYS A 1 19 ? -2.652 -10.547 6.106 1.00 5.43 19 LYS A C 14
ATOM 23337 O O . LYS A 1 19 ? -2.653 -11.566 6.794 1.00 53.21 19 LYS A O 14
ATOM 23356 N N . GLU A 1 20 ? -1.649 -9.680 6.178 1.00 30.34 20 GLU A N 14
ATOM 23357 C CA . GLU A 1 20 ? -0.432 -9.954 6.908 1.00 52.13 20 GLU A CA 14
ATOM 23358 C C . GLU A 1 20 ? -0.110 -8.700 7.744 1.00 70.24 20 GLU A C 14
ATOM 23359 O O . GLU A 1 20 ? 0.300 -7.670 7.195 1.00 70.03 20 GLU A O 14
ATOM 23371 N N . PRO A 1 21 ? -0.360 -8.729 9.070 1.00 74.14 21 PRO A N 14
ATOM 23372 C CA . PRO A 1 21 ? -1.236 -9.665 9.782 1.00 63.34 21 PRO A CA 14
ATOM 23373 C C . PRO A 1 21 ? -2.683 -9.614 9.287 1.00 60.12 21 PRO A C 14
ATOM 23374 O O . PRO A 1 21 ? -3.095 -8.669 8.614 1.00 5.22 21 PRO A O 14
ATOM 23385 N N . VAL A 1 22 ? -3.472 -10.622 9.638 1.00 54.11 22 VAL A N 14
ATOM 23386 C CA . VAL A 1 22 ? -4.876 -10.725 9.259 1.00 72.24 22 VAL A CA 14
ATOM 23387 C C . VAL A 1 22 ? -5.681 -9.577 9.891 1.00 72.04 22 VAL A C 14
ATOM 23388 O O . VAL A 1 22 ? -5.326 -9.080 10.965 1.00 21.32 22 VAL A O 14
ATOM 23401 N N . LEU A 1 23 ? -6.750 -9.165 9.198 1.00 22.21 23 LEU A N 14
ATOM 23402 C CA . LEU A 1 23 ? -7.736 -8.178 9.631 1.00 22.23 23 LEU A CA 14
ATOM 23403 C C . LEU A 1 23 ? -8.741 -8.831 10.595 1.00 1.32 23 LEU A C 14
ATOM 23404 O O . LEU A 1 23 ? -8.468 -9.855 11.221 1.00 51.25 23 LEU A O 14
ATOM 23420 N N . GLN A 1 24 ? -9.899 -8.196 10.747 1.00 52.25 24 GLN A N 14
ATOM 23421 C CA . GLN A 1 24 ? -11.039 -8.624 11.543 1.00 55.32 24 GLN A CA 14
ATOM 23422 C C . GLN A 1 24 ? -12.294 -8.590 10.666 1.00 41.52 24 GLN A C 14
ATOM 23423 O O . GLN A 1 24 ? -12.212 -8.285 9.475 1.00 43.23 24 GLN A O 14
ATOM 23437 N N . ASP A 1 25 ? -13.450 -8.904 11.261 1.00 4.40 25 ASP A N 14
ATOM 23438 C CA . ASP A 1 25 ? -14.804 -8.761 10.712 1.00 64.01 25 ASP A CA 14
ATOM 23439 C C . ASP A 1 25 ? -15.054 -9.632 9.471 1.00 4.52 25 ASP A C 14
ATOM 23440 O O . ASP A 1 25 ? -16.097 -9.513 8.818 1.00 22.33 25 ASP A O 14
ATOM 23449 N N . ASP A 1 26 ? -14.117 -10.541 9.196 1.00 1.13 26 ASP A N 14
ATOM 23450 C CA . ASP A 1 26 ? -13.991 -11.415 8.034 1.00 33.13 26 ASP A CA 14
ATOM 23451 C C . ASP A 1 26 ? -13.866 -10.578 6.764 1.00 11.20 26 ASP A C 14
ATOM 23452 O O . ASP A 1 26 ? -14.741 -10.576 5.889 1.00 61.34 26 ASP A O 14
ATOM 23461 N N . PHE A 1 27 ? -12.753 -9.846 6.680 1.00 30.11 27 PHE A N 14
ATOM 23462 C CA . PHE A 1 27 ? -12.364 -9.007 5.567 1.00 73.15 27 PHE A CA 14
ATOM 23463 C C . PHE A 1 27 ? -10.896 -9.222 5.219 1.00 44.54 27 PHE A C 14
ATOM 23464 O O . PHE A 1 27 ? -10.091 -9.632 6.058 1.00 50.34 27 PHE A O 14
ATOM 23481 N N . VAL A 1 28 ? -10.554 -8.877 3.980 1.00 45.43 28 VAL A N 14
ATOM 23482 C CA . VAL A 1 28 ? -9.219 -8.718 3.420 1.00 23.23 28 VAL A CA 14
ATOM 23483 C C . VAL A 1 28 ? -9.309 -7.564 2.396 1.00 33.04 28 VAL A C 14
ATOM 23484 O O . VAL A 1 28 ? -10.411 -7.195 1.972 1.00 71.25 28 VAL A O 14
ATOM 23497 N N . THR A 1 29 ? -8.162 -7.026 1.979 1.00 63.13 29 THR A N 14
ATOM 23498 C CA . THR A 1 29 ? -7.976 -6.120 0.849 1.00 25.24 29 THR A CA 14
ATOM 23499 C C . THR A 1 29 ? -6.692 -6.562 0.153 1.00 65.43 29 THR A C 14
ATOM 23500 O O . THR A 1 29 ? -5.791 -7.130 0.789 1.00 3.50 29 THR A O 14
ATOM 23511 N N . CYS A 1 30 ? -6.544 -6.207 -1.119 1.00 61.31 30 CYS A N 14
ATOM 23512 C CA . CYS A 1 30 ? -5.246 -6.109 -1.754 1.00 73.22 30 CYS A CA 14
ATOM 23513 C C . CYS A 1 30 ? -5.043 -4.684 -2.265 1.00 44.31 30 CYS A C 14
ATOM 23514 O O . CYS A 1 30 ? -5.996 -3.929 -2.482 1.00 25.20 30 CYS A O 14
ATOM 23522 N N . TYR A 1 31 ? -3.775 -4.322 -2.425 1.00 14.52 31 TYR A N 14
ATOM 23523 C CA . TYR A 1 31 ? -3.316 -3.021 -2.874 1.00 53.11 31 TYR A CA 14
ATOM 23524 C C . TYR A 1 31 ? -2.531 -3.279 -4.143 1.00 12.33 31 TYR A C 14
ATOM 23525 O O . TYR A 1 31 ? -1.507 -3.966 -4.107 1.00 70.13 31 TYR A O 14
ATOM 23543 N N . THR A 1 32 ? -3.025 -2.800 -5.275 1.00 4.52 32 THR A N 14
ATOM 23544 C CA . THR A 1 32 ? -2.318 -2.876 -6.540 1.00 14.55 32 THR A CA 14
ATOM 23545 C C . THR A 1 32 ? -1.920 -1.439 -6.852 1.00 12.24 32 THR A C 14
ATOM 23546 O O . THR A 1 32 ? -2.754 -0.614 -7.225 1.00 25.03 32 THR A O 14
ATOM 23557 N N . PHE A 1 33 ? -0.692 -1.051 -6.514 1.00 31.12 33 PHE A N 14
ATOM 23558 C CA . PHE A 1 33 ? -0.173 0.240 -6.953 1.00 53.54 33 PHE A CA 14
ATOM 23559 C C . PHE A 1 33 ? 0.155 0.112 -8.444 1.00 52.30 33 PHE A C 14
ATOM 23560 O O . PHE A 1 33 ? 0.109 -0.987 -9.006 1.00 54.30 33 PHE A O 14
ATOM 23577 N N . ASN A 1 34 ? 0.494 1.209 -9.119 1.00 4.31 34 ASN A N 14
ATOM 23578 C CA . ASN A 1 34 ? 0.930 1.159 -10.516 1.00 63.14 34 ASN A CA 14
ATOM 23579 C C . ASN A 1 34 ? 2.350 1.705 -10.619 1.00 11.34 34 ASN A C 14
ATOM 23580 O O . ASN A 1 34 ? 2.928 2.121 -9.606 1.00 42.34 34 ASN A O 14
ATOM 23591 N N . ALA A 1 35 ? 2.937 1.656 -11.822 1.00 1.32 35 ALA A N 14
ATOM 23592 C CA . ALA A 1 35 ? 4.336 2.015 -12.050 1.00 54.31 35 ALA A CA 14
ATOM 23593 C C . ALA A 1 35 ? 4.589 3.407 -11.485 1.00 5.42 35 ALA A C 14
ATOM 23594 O O . ALA A 1 35 ? 5.507 3.579 -10.685 1.00 34.32 35 ALA A O 14
ATOM 23601 N N . ASP A 1 36 ? 3.700 4.348 -11.808 1.00 74.00 36 ASP A N 14
ATOM 23602 C CA . ASP A 1 36 ? 3.643 5.666 -11.168 1.00 53.34 36 ASP A CA 14
ATOM 23603 C C . ASP A 1 36 ? 2.274 6.343 -11.336 1.00 22.01 36 ASP A C 14
ATOM 23604 O O . ASP A 1 36 ? 1.988 7.307 -10.631 1.00 3.24 36 ASP A O 14
ATOM 23613 N N . LYS A 1 37 ? 1.407 5.845 -12.232 1.00 23.02 37 LYS A N 14
ATOM 23614 C CA . LYS A 1 37 ? 0.250 6.574 -12.733 1.00 11.53 37 LYS A CA 14
ATOM 23615 C C . LYS A 1 37 ? -0.826 6.737 -11.669 1.00 53.54 37 LYS A C 14
ATOM 23616 O O . LYS A 1 37 ? -1.369 7.828 -11.533 1.00 10.43 37 LYS A O 14
ATOM 23635 N N . THR A 1 38 ? -1.179 5.643 -10.998 1.00 64.24 38 THR A N 14
ATOM 23636 C CA . THR A 1 38 ? -2.367 5.524 -10.168 1.00 4.21 38 THR A CA 14
ATOM 23637 C C . THR A 1 38 ? -2.142 4.426 -9.113 1.00 32.14 38 THR A C 14
ATOM 23638 O O . THR A 1 38 ? -1.105 3.752 -9.115 1.00 74.12 38 THR A O 14
ATOM 23649 N N . TYR A 1 39 ? -3.112 4.215 -8.219 1.00 64.12 39 TYR A N 14
ATOM 23650 C CA . TYR A 1 39 ? -3.244 3.019 -7.393 1.00 21.32 39 TYR A CA 14
ATOM 23651 C C . TYR A 1 39 ? -4.671 2.494 -7.486 1.00 63.11 39 TYR A C 14
ATOM 23652 O O . TYR A 1 39 ? -5.573 3.213 -7.921 1.00 62.42 39 TYR A O 14
ATOM 23670 N N . GLU A 1 40 ? -4.857 1.253 -7.048 1.00 34.12 40 GLU A N 14
ATOM 23671 C CA . GLU A 1 40 ? -6.095 0.497 -7.033 1.00 12.33 40 GLU A CA 14
ATOM 23672 C C . GLU A 1 40 ? -6.206 -0.153 -5.647 1.00 32.02 40 GLU A C 14
ATOM 23673 O O . GLU A 1 40 ? -5.208 -0.634 -5.102 1.00 62.31 40 GLU A O 14
ATOM 23685 N N . VAL A 1 41 ? -7.400 -0.195 -5.066 1.00 73.05 41 VAL A N 14
ATOM 23686 C CA . VAL A 1 41 ? -7.656 -0.796 -3.758 1.00 24.11 41 VAL A CA 14
ATOM 23687 C C . VAL A 1 41 ? -9.094 -1.317 -3.738 1.00 21.01 41 VAL A C 14
ATOM 23688 O O . VAL A 1 41 ? -9.948 -0.721 -4.401 1.00 53.32 41 VAL A O 14
ATOM 23701 N N . TYR A 1 42 ? -9.385 -2.394 -2.994 1.00 43.32 42 TYR A N 14
ATOM 23702 C CA . TYR A 1 42 ? -10.754 -2.827 -2.723 1.00 34.01 42 TYR A CA 14
ATOM 23703 C C . TYR A 1 42 ? -10.813 -3.858 -1.599 1.00 72.15 42 TYR A C 14
ATOM 23704 O O . TYR A 1 42 ? -9.925 -4.695 -1.467 1.00 43.52 42 TYR A O 14
ATOM 23722 N N . THR A 1 43 ? -11.911 -3.856 -0.853 1.00 61.24 43 THR A N 14
ATOM 23723 C CA . THR A 1 43 ? -12.130 -4.693 0.321 1.00 5.20 43 THR A CA 14
ATOM 23724 C C . THR A 1 43 ? -13.388 -5.538 0.069 1.00 25.30 43 THR A C 14
ATOM 23725 O O . THR A 1 43 ? -14.214 -5.167 -0.773 1.00 23.11 43 THR A O 14
ATOM 23736 N N . GLY A 1 44 ? -13.584 -6.627 0.818 1.00 72.24 44 GLY A N 14
ATOM 23737 C CA . GLY A 1 44 ? -14.826 -7.397 0.796 1.00 25.33 44 GLY A CA 14
ATOM 23738 C C . GLY A 1 44 ? -14.983 -8.158 -0.510 1.00 63.41 44 GLY A C 14
ATOM 23739 O O . GLY A 1 44 ? -14.385 -9.222 -0.676 1.00 13.43 44 GLY A O 14
ATOM 23743 N N . SER A 1 45 ? -15.771 -7.594 -1.420 1.00 32.23 45 SER A N 14
ATOM 23744 C CA . SER A 1 45 ? -16.062 -8.066 -2.767 1.00 51.44 45 SER A CA 14
ATOM 23745 C C . SER A 1 45 ? -16.365 -9.576 -2.829 1.00 42.22 45 SER A C 14
ATOM 23746 O O . SER A 1 45 ? -15.531 -10.361 -3.284 1.00 33.33 45 SER A O 14
ATOM 23754 N N . PRO A 1 46 ? -17.592 -10.005 -2.480 1.00 45.22 46 PRO A N 14
ATOM 23755 C CA . PRO A 1 46 ? -18.057 -11.385 -2.633 1.00 52.22 46 PRO A CA 14
ATOM 23756 C C . PRO A 1 46 ? -18.245 -11.803 -4.104 1.00 10.24 46 PRO A C 14
ATOM 23757 O O . PRO A 1 46 ? -18.798 -12.868 -4.376 1.00 31.00 46 PRO A O 14
ATOM 23768 N N . LEU A 1 47 ? -17.874 -10.947 -5.059 1.00 72.21 47 LEU A N 14
ATOM 23769 C CA . LEU A 1 47 ? -17.950 -11.185 -6.496 1.00 52.11 47 LEU A CA 14
ATOM 23770 C C . LEU A 1 47 ? -16.567 -11.089 -7.140 1.00 70.43 47 LEU A C 14
ATOM 23771 O O . LEU A 1 47 ? -16.493 -11.047 -8.363 1.00 21.22 47 LEU A O 14
ATOM 23787 N N . SER A 1 48 ? -15.493 -11.053 -6.344 1.00 70.32 48 SER A N 14
ATOM 23788 C CA . SER A 1 48 ? -14.108 -10.976 -6.770 1.00 30.23 48 SER A CA 14
ATOM 23789 C C . SER A 1 48 ? -13.808 -9.732 -7.616 1.00 1.10 48 SER A C 14
ATOM 23790 O O . SER A 1 48 ? -14.164 -9.636 -8.790 1.00 11.41 48 SER A O 14
ATOM 23798 N N . ASN A 1 49 ? -13.101 -8.770 -7.018 1.00 44.43 49 ASN A N 14
ATOM 23799 C CA . ASN A 1 49 ? -12.548 -7.604 -7.711 1.00 11.54 49 ASN A CA 14
ATOM 23800 C C . ASN A 1 49 ? -13.629 -6.734 -8.377 1.00 31.23 49 ASN A C 14
ATOM 23801 O O . ASN A 1 49 ? -13.357 -6.070 -9.379 1.00 32.13 49 ASN A O 14
ATOM 23812 N N . GLY A 1 50 ? -14.855 -6.741 -7.845 1.00 4.34 50 GLY A N 14
ATOM 23813 C CA . GLY A 1 50 ? -16.046 -6.200 -8.492 1.00 3.24 50 GLY A CA 14
ATOM 23814 C C . GLY A 1 50 ? -15.943 -4.725 -8.847 1.00 11.43 50 GLY A C 14
ATOM 23815 O O . GLY A 1 50 ? -16.088 -4.325 -10.004 1.00 43.34 50 GLY A O 14
ATOM 23819 N N . VAL A 1 51 ? -15.731 -3.906 -7.826 1.00 13.53 51 VAL A N 14
ATOM 23820 C CA . VAL A 1 51 ? -15.727 -2.462 -7.945 1.00 30.44 51 VAL A CA 14
ATOM 23821 C C . VAL A 1 51 ? -14.539 -1.898 -7.158 1.00 42.23 51 VAL A C 14
ATOM 23822 O O . VAL A 1 51 ? -14.665 -1.568 -5.975 1.00 45.23 51 VAL A O 14
ATOM 23835 N N . PRO A 1 52 ? -13.346 -1.848 -7.768 1.00 22.01 52 PRO A N 14
ATOM 23836 C CA . PRO A 1 52 ? -12.162 -1.308 -7.125 1.00 1.40 52 PRO A CA 14
ATOM 23837 C C . PRO A 1 52 ? -12.140 0.217 -7.219 1.00 51.45 52 PRO A C 14
ATOM 23838 O O . PRO A 1 52 ? -12.733 0.806 -8.132 1.00 5.14 52 PRO A O 14
ATOM 23849 N N . PHE A 1 53 ? -11.442 0.859 -6.284 1.00 33.04 53 PHE A N 14
ATOM 23850 C CA . PHE A 1 53 ? -11.275 2.305 -6.237 1.00 13.54 53 PHE A CA 14
ATOM 23851 C C . PHE A 1 53 ? -9.977 2.669 -6.952 1.00 4.33 53 PHE A C 14
ATOM 23852 O O . PHE A 1 53 ? -8.985 1.970 -6.736 1.00 53.23 53 PHE A O 14
ATOM 23869 N N . ARG A 1 54 ? -9.928 3.759 -7.734 1.00 30.10 54 ARG A N 14
ATOM 23870 C CA . ARG A 1 54 ? -8.688 4.262 -8.326 1.00 42.15 54 ARG A CA 14
ATOM 23871 C C . ARG A 1 54 ? -8.408 5.701 -7.931 1.00 25.34 54 ARG A C 14
ATOM 23872 O O . ARG A 1 54 ? -9.306 6.532 -8.055 1.00 3.53 54 ARG A O 14
ATOM 23893 N N . GLY A 1 55 ? -7.155 5.994 -7.588 1.00 25.04 55 GLY A N 14
ATOM 23894 C CA . GLY A 1 55 ? -6.637 7.313 -7.230 1.00 42.23 55 GLY A CA 14
ATOM 23895 C C . GLY A 1 55 ? -5.161 7.386 -7.585 1.00 24.03 55 GLY A C 14
ATOM 23896 O O . GLY A 1 55 ? -4.695 6.577 -8.392 1.00 12.41 55 GLY A O 14
ATOM 23900 N N . THR A 1 56 ? -4.425 8.311 -6.977 1.00 21.30 56 THR A N 14
ATOM 23901 C CA . THR A 1 56 ? -2.992 8.509 -7.131 1.00 74.25 56 THR A CA 14
ATOM 23902 C C . THR A 1 56 ? -2.330 8.241 -5.777 1.00 24.21 56 THR A C 14
ATOM 23903 O O . THR A 1 56 ? -2.592 8.928 -4.794 1.00 34.31 56 THR A O 14
ATOM 23914 N N . TYR A 1 57 ? -1.483 7.216 -5.674 1.00 33.25 57 TYR A N 14
ATOM 23915 C CA . TYR A 1 57 ? -0.488 7.229 -4.608 1.00 62.24 57 TYR A CA 14
ATOM 23916 C C . TYR A 1 57 ? 0.593 8.220 -5.045 1.00 31.32 57 TYR A C 14
ATOM 23917 O O . TYR A 1 57 ? 0.748 8.487 -6.239 1.00 12.51 57 TYR A O 14
ATOM 23935 N N . ILE A 1 58 ? 1.359 8.746 -4.101 1.00 22.35 58 ILE A N 14
AT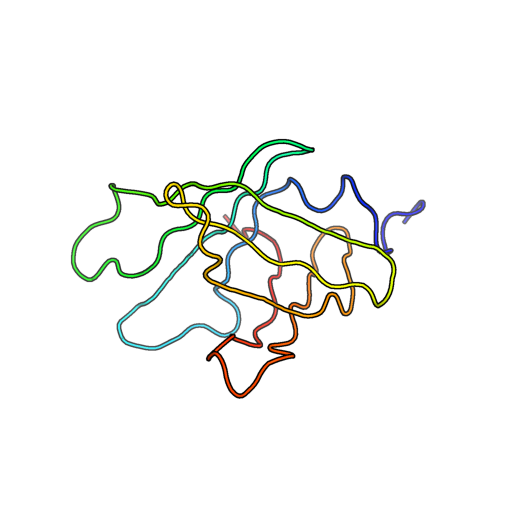OM 23936 C CA . ILE A 1 58 ? 2.520 9.591 -4.395 1.00 34.04 58 ILE A CA 14
ATOM 23937 C C . ILE A 1 58 ? 3.557 9.260 -3.326 1.00 21.13 58 ILE A C 14
ATOM 23938 O O . ILE A 1 58 ? 3.168 9.042 -2.175 1.00 70.23 58 ILE A O 14
ATOM 23954 N N . ILE A 1 59 ? 4.848 9.240 -3.661 1.00 62.02 59 ILE A N 14
ATOM 23955 C CA . ILE A 1 59 ? 5.944 9.058 -2.705 1.00 30.15 59 ILE A CA 14
ATOM 23956 C C . ILE A 1 59 ? 6.624 10.415 -2.463 1.00 70.22 59 ILE A C 14
ATOM 23957 O O . ILE A 1 59 ? 6.365 11.392 -3.165 1.00 4.12 59 ILE A O 14
ATOM 23973 N N . SER A 1 60 ? 7.503 10.468 -1.471 1.00 14.14 60 SER A N 14
ATOM 23974 C CA . SER A 1 60 ? 8.576 11.427 -1.293 1.00 61.33 60 SER A CA 14
ATOM 23975 C C . SER A 1 60 ? 9.748 10.582 -0.788 1.00 22.31 60 SER A C 14
ATOM 23976 O O . SER A 1 60 ? 9.518 9.663 0.001 1.00 1.54 60 SER A O 14
ATOM 23984 N N . LEU A 1 61 ? 10.979 10.887 -1.204 1.00 11.15 61 LEU A N 14
ATOM 23985 C CA . LEU A 1 61 ? 12.173 10.368 -0.530 1.00 10.21 61 LEU A CA 14
ATOM 23986 C C . LEU A 1 61 ? 12.548 11.303 0.615 1.00 34.12 61 LEU A C 14
ATOM 23987 O O . LEU A 1 61 ? 12.849 10.834 1.706 1.00 24.33 61 LEU A O 14
ATOM 24003 N N . ASP A 1 62 ? 12.482 12.612 0.351 1.00 2.55 62 ASP A N 14
ATOM 24004 C CA . ASP A 1 62 ? 13.118 13.701 1.095 1.00 22.13 62 ASP A CA 14
ATOM 24005 C C . ASP A 1 62 ? 12.971 13.562 2.610 1.00 71.00 62 ASP A C 14
ATOM 24006 O O . ASP A 1 62 ? 13.954 13.624 3.347 1.00 31.03 62 ASP A O 14
ATOM 24015 N N . GLU A 1 63 ? 11.739 13.362 3.077 1.00 44.53 63 GLU A N 14
ATOM 24016 C CA . GLU A 1 63 ? 11.374 13.277 4.480 1.00 54.43 63 GLU A CA 14
ATOM 24017 C C . GLU A 1 63 ? 9.948 12.739 4.552 1.00 13.54 63 GLU A C 14
ATOM 24018 O O . GLU A 1 63 ? 9.664 11.775 5.269 1.00 25.25 63 GLU A O 14
ATOM 24030 N N . LYS A 1 64 ? 9.060 13.358 3.760 1.00 50.52 64 LYS A N 14
ATOM 24031 C CA . LYS A 1 64 ? 7.721 12.873 3.497 1.00 30.21 64 LYS A CA 14
ATOM 24032 C C . LYS A 1 64 ? 7.788 11.497 2.837 1.00 73.32 64 LYS A C 14
ATOM 24033 O O . LYS A 1 64 ? 8.860 10.948 2.583 1.00 53.21 64 LYS A O 14
ATOM 24052 N N . LEU A 1 65 ? 6.624 10.917 2.597 1.00 21.25 65 LEU A N 14
ATOM 24053 C CA . LEU A 1 65 ? 6.416 9.484 2.558 1.00 21.32 65 LEU A CA 14
ATOM 24054 C C . LEU A 1 65 ? 5.208 9.168 1.685 1.00 73.00 65 LEU A C 14
ATOM 24055 O O . LEU A 1 65 ? 4.648 10.080 1.072 1.00 23.13 65 LEU A O 14
ATOM 24071 N N . ILE A 1 66 ? 4.824 7.896 1.562 1.00 10.42 66 ILE A N 14
ATOM 24072 C CA . ILE A 1 66 ? 3.692 7.518 0.724 1.00 53.33 66 ILE A CA 14
ATOM 24073 C C . ILE A 1 66 ? 2.383 7.971 1.366 1.00 74.33 66 ILE A C 14
ATOM 24074 O O . ILE A 1 66 ? 2.057 7.604 2.497 1.00 64.23 66 ILE A O 14
ATOM 24090 N N . LYS A 1 67 ? 1.606 8.743 0.615 1.00 11.14 67 LYS A N 14
ATOM 24091 C CA . LYS A 1 67 ? 0.244 9.099 0.966 1.00 45.42 67 LYS A CA 14
ATOM 24092 C C . LYS A 1 67 ? -0.643 8.679 -0.191 1.00 4.33 67 LYS A C 14
ATOM 24093 O O . LYS A 1 67 ? -0.187 8.617 -1.339 1.00 34.22 67 LYS A O 14
ATOM 24112 N N . LEU A 1 68 ? -1.874 8.316 0.139 1.00 31.14 68 LEU A N 14
ATOM 24113 C CA . LEU A 1 68 ? -2.878 7.867 -0.801 1.00 23.35 68 LEU A CA 14
ATOM 24114 C C . LEU A 1 68 ? -3.791 9.042 -1.067 1.00 30.03 68 LEU A C 14
ATOM 24115 O O . LEU A 1 68 ? -4.423 9.521 -0.125 1.00 1.40 68 LEU A O 14
ATOM 24131 N N . TYR A 1 69 ? -3.826 9.501 -2.315 1.00 33.02 69 TYR A N 14
ATOM 24132 C CA . TYR A 1 69 ? -4.639 10.610 -2.741 1.00 1.30 69 TYR A CA 14
ATOM 24133 C C . TYR A 1 69 ? -5.778 10.094 -3.591 1.00 22.22 69 TYR A C 14
ATOM 24134 O O . TYR A 1 69 ? -5.608 9.532 -4.674 1.00 72.02 69 TYR A O 14
ATOM 24152 N N . ASP A 1 70 ? -6.965 10.267 -3.051 1.00 74.21 70 ASP A N 14
ATOM 24153 C CA . ASP A 1 70 ? -8.221 9.972 -3.668 1.00 13.52 70 ASP A CA 14
ATOM 24154 C C . ASP A 1 70 ? -8.860 11.288 -4.042 1.00 4.21 70 ASP A C 14
ATOM 24155 O O . ASP A 1 70 ? -8.430 12.355 -3.583 1.00 71.14 70 ASP A O 14
ATOM 24164 N N . LYS A 1 71 ? -9.948 11.168 -4.798 1.00 12.11 71 LYS A N 14
ATOM 24165 C CA . LYS A 1 71 ? -10.790 12.194 -5.371 1.00 25.30 71 LYS A CA 14
ATOM 24166 C C . LYS A 1 71 ? -9.928 13.213 -6.072 1.00 74.44 71 LYS A C 14
ATOM 24167 O O . LYS A 1 71 ? -9.746 13.121 -7.287 1.00 45.41 71 LYS A O 14
ATOM 24186 N N . GLU A 1 72 ? -9.392 14.122 -5.271 1.00 71.02 72 GLU A N 14
ATOM 24187 C CA . GLU A 1 72 ? -8.791 15.370 -5.704 1.00 34.42 72 GLU A CA 14
ATOM 24188 C C . GLU A 1 72 ? -7.733 15.804 -4.676 1.00 21.03 72 GLU A C 14
ATOM 24189 O O . GLU A 1 72 ? -8.000 16.665 -3.839 1.00 64.03 72 GLU A O 14
ATOM 24201 N N . GLU A 1 73 ? -6.536 15.216 -4.726 1.00 13.31 73 GLU A N 14
ATOM 24202 C CA . GLU A 1 73 ? -5.433 15.458 -3.786 1.00 53.15 73 GLU A CA 14
ATOM 24203 C C . GLU A 1 73 ? -5.847 15.352 -2.304 1.00 53.54 73 GLU A C 14
ATOM 24204 O O . GLU A 1 73 ? -5.196 15.935 -1.439 1.00 21.23 73 GLU A O 14
ATOM 24216 N N . HIS A 1 74 ? -6.874 14.567 -1.968 1.00 70.31 74 HIS A N 14
ATOM 24217 C CA . HIS A 1 74 ? -7.240 14.313 -0.579 1.00 41.21 74 HIS A CA 14
ATOM 24218 C C . HIS A 1 74 ? -6.440 13.148 -0.025 1.00 41.15 74 HIS A C 14
ATOM 24219 O O . HIS A 1 74 ? -6.627 12.027 -0.497 1.00 73.35 74 HIS A O 14
ATOM 24233 N N . CYS A 1 75 ? -5.567 13.397 0.953 1.00 3.40 75 CYS A N 14
ATOM 24234 C CA . CYS A 1 75 ? -4.798 12.335 1.584 1.00 32.13 75 CYS A CA 14
ATOM 24235 C C . CYS A 1 75 ? -5.688 11.509 2.505 1.00 74.21 75 CYS A C 14
ATOM 24236 O O . CYS A 1 75 ? -5.989 11.936 3.624 1.00 21.34 75 CYS A O 14
ATOM 24244 N N . THR A 1 76 ? -6.129 10.348 2.046 1.00 70.45 76 THR A N 14
ATOM 24245 C CA . THR A 1 76 ? -7.020 9.502 2.818 1.00 25.21 76 THR A CA 14
ATOM 24246 C C . THR A 1 76 ? -6.227 8.730 3.874 1.00 12.53 76 THR A C 14
ATOM 24247 O O . THR A 1 76 ? -6.663 8.639 5.022 1.00 1.24 76 THR A O 14
ATOM 24258 N N . GLU A 1 77 ? -5.007 8.297 3.546 1.00 61.34 77 GLU A N 14
ATOM 24259 C CA . GLU A 1 77 ? -4.088 7.677 4.490 1.00 45.24 77 GLU A CA 14
ATOM 24260 C C . GLU A 1 77 ? -2.650 8.099 4.180 1.00 32.43 77 GLU A C 14
ATOM 24261 O O . GLU A 1 77 ? -2.357 8.682 3.127 1.00 70.24 77 GLU A O 14
ATOM 24273 N N . GLN A 1 78 ? -1.736 7.769 5.096 1.00 53.52 78 GLN A N 14
ATOM 24274 C CA . GLN A 1 78 ? -0.308 8.010 4.991 1.00 31.42 78 GLN A CA 14
ATOM 24275 C C . GLN A 1 78 ? 0.434 6.903 5.724 1.00 74.24 78 GLN A C 14
ATOM 24276 O O . GLN A 1 78 ? -0.077 6.411 6.728 1.00 32.42 78 GLN A O 14
ATOM 24290 N N . TYR A 1 79 ? 1.633 6.542 5.263 1.00 31.25 79 TYR A N 14
ATOM 24291 C CA . TYR A 1 79 ? 2.455 5.561 5.951 1.00 41.10 79 TYR A CA 14
ATOM 24292 C C . TYR A 1 79 ? 3.931 5.921 5.777 1.00 31.01 79 TYR A C 14
ATOM 24293 O O . TYR A 1 79 ? 4.366 6.191 4.654 1.00 73.02 79 TYR A O 14
ATOM 24311 N N . HIS A 1 80 ? 4.736 5.887 6.840 1.00 21.03 80 HIS A N 14
ATOM 24312 C CA . HIS A 1 80 ? 6.188 6.072 6.715 1.00 32.23 80 HIS A CA 14
ATOM 24313 C C . HIS A 1 80 ? 6.767 4.799 6.105 1.00 14.52 80 HIS A C 14
ATOM 24314 O O . HIS A 1 80 ? 6.419 3.694 6.532 1.00 11.43 80 HIS A O 14
ATOM 24328 N N . ILE A 1 81 ? 7.548 4.920 5.030 1.00 44.22 81 ILE A N 14
ATOM 24329 C CA . ILE A 1 81 ? 8.218 3.764 4.438 1.00 44.53 81 ILE A CA 14
ATOM 24330 C C . ILE A 1 81 ? 9.451 3.547 5.305 1.00 43.13 81 ILE A C 14
ATOM 24331 O O . ILE A 1 81 ? 10.168 4.512 5.597 1.00 50.12 81 ILE A O 14
ATOM 24347 N N . LEU A 1 82 ? 9.700 2.294 5.692 1.00 61.21 82 LEU A N 14
ATOM 24348 C CA . LEU A 1 82 ? 10.956 1.915 6.332 1.00 23.12 82 LEU A CA 14
ATOM 24349 C C . LEU A 1 82 ? 11.733 0.955 5.421 1.00 63.43 82 LEU A C 14
ATOM 24350 O O . LEU A 1 82 ? 12.932 1.157 5.230 1.00 30.14 82 LEU A O 14
ATOM 24366 N N . LYS A 1 83 ? 11.095 -0.055 4.800 1.00 22.22 83 LYS A N 14
ATOM 24367 C CA . LYS A 1 83 ? 11.728 -0.872 3.761 1.00 21.23 83 LYS A CA 14
ATOM 24368 C C . LYS A 1 83 ? 10.691 -1.243 2.696 1.00 23.05 83 LYS A C 14
ATOM 24369 O O . LYS A 1 83 ? 9.482 -1.224 2.954 1.00 43.23 83 LYS A O 14
ATOM 24388 N N . LEU A 1 84 ? 11.179 -1.619 1.517 1.00 10.22 84 LEU A N 14
ATOM 24389 C CA . LEU A 1 84 ? 10.468 -2.271 0.429 1.00 12.31 84 LEU A CA 14
ATOM 24390 C C . LEU A 1 84 ? 11.458 -3.318 -0.075 1.00 44.40 84 LEU A C 14
ATOM 24391 O O . LEU A 1 84 ? 12.616 -2.973 -0.304 1.00 25.14 84 LEU A O 14
ATOM 24407 N N . THR A 1 85 ? 11.029 -4.563 -0.212 1.00 62.13 85 THR A N 14
ATOM 24408 C CA . THR A 1 85 ? 11.755 -5.654 -0.842 1.00 64.22 85 THR A CA 14
ATOM 24409 C C . THR A 1 85 ? 10.761 -6.420 -1.736 1.00 43.53 85 THR A C 14
ATOM 24410 O O . THR A 1 85 ? 9.538 -6.260 -1.609 1.00 5.33 85 THR A O 14
ATOM 24421 N N . SER A 1 86 ? 11.258 -7.323 -2.573 1.00 50.24 86 SER A N 14
ATOM 24422 C CA . SER A 1 86 ? 10.501 -8.054 -3.585 1.00 30.04 86 SER A CA 14
ATOM 24423 C C . SER A 1 86 ? 9.370 -8.942 -3.074 1.00 2.22 86 SER A C 14
ATOM 24424 O O . SER A 1 86 ? 8.506 -9.294 -3.880 1.00 51.30 86 SER A O 14
ATOM 24432 N N . LYS A 1 87 ? 9.308 -9.245 -1.774 1.00 30.31 87 LYS A N 14
ATOM 24433 C CA . LYS A 1 87 ? 8.162 -9.847 -1.083 1.00 51.32 87 LYS A CA 14
ATOM 24434 C C . LYS A 1 87 ? 8.080 -9.331 0.350 1.00 14.35 87 LYS A C 14
ATOM 24435 O O . LYS A 1 87 ? 7.501 -10.008 1.202 1.00 53.43 87 LYS A O 14
ATOM 24454 N N . GLU A 1 88 ? 8.523 -8.109 0.659 1.00 73.20 88 GLU A N 14
ATOM 24455 C CA . GLU A 1 88 ? 8.342 -7.593 2.016 1.00 23.32 88 GLU A CA 14
ATOM 24456 C C . GLU A 1 88 ? 8.232 -6.073 2.016 1.00 10.52 88 GLU A C 14
ATOM 24457 O O . GLU A 1 88 ? 9.133 -5.400 1.527 1.00 11.43 88 GLU A O 14
ATOM 24469 N N . MET A 1 89 ? 7.135 -5.517 2.537 1.00 25.34 89 MET A N 14
ATOM 24470 C CA . MET A 1 89 ? 6.885 -4.080 2.632 1.00 5.53 89 MET A CA 14
ATOM 24471 C C . MET A 1 89 ? 6.584 -3.717 4.089 1.00 61.11 89 MET A C 14
ATOM 24472 O O . MET A 1 89 ? 6.167 -4.588 4.856 1.00 24.22 89 MET A O 14
ATOM 24486 N N . LYS A 1 90 ? 6.846 -2.462 4.488 1.00 21.24 90 LYS A N 14
ATOM 24487 C CA . LYS A 1 90 ? 6.695 -2.025 5.887 1.00 64.40 90 LYS A CA 14
ATOM 24488 C C . LYS A 1 90 ? 6.247 -0.591 6.015 1.00 65.00 90 LYS A C 14
ATOM 24489 O O . LYS A 1 90 ? 7.036 0.357 5.976 1.00 1.35 90 LYS A O 14
ATOM 24508 N N . TRP A 1 91 ? 4.934 -0.457 5.981 1.00 34.41 91 TRP A N 14
ATOM 24509 C CA . TRP A 1 91 ? 4.241 0.804 5.992 1.00 1.33 91 TRP A CA 14
ATOM 24510 C C . TRP A 1 91 ? 3.925 1.094 7.455 1.00 25.12 91 TRP A C 14
ATOM 24511 O O . TRP A 1 91 ? 2.939 0.585 7.988 1.00 34.44 91 TRP A O 14
ATOM 24532 N N . GLU A 1 92 ? 4.807 1.841 8.113 1.00 33.42 92 GLU A N 14
ATOM 24533 C CA . GLU A 1 92 ? 4.641 2.290 9.487 1.00 23.34 92 GLU A CA 14
ATOM 24534 C C . GLU A 1 92 ? 3.452 3.259 9.543 1.00 3.33 92 GLU A C 14
ATOM 24535 O O . GLU A 1 92 ? 3.249 4.015 8.591 1.00 33.32 92 GLU A O 14
ATOM 24547 N N . ASN A 1 93 ? 2.700 3.290 10.650 1.00 54.10 93 ASN A N 14
ATOM 24548 C CA . ASN A 1 93 ? 1.494 4.081 10.807 1.00 30.05 93 ASN A CA 14
ATOM 24549 C C . ASN A 1 93 ? 1.747 5.555 10.608 1.00 50.30 93 ASN A C 14
ATOM 24550 O O . ASN A 1 93 ? 0.876 6.219 10.069 1.00 64.03 93 ASN A O 14
ATOM 24561 N N . ALA A 1 94 ? 2.915 6.053 11.020 1.00 65.21 94 ALA A N 14
ATOM 24562 C CA . ALA A 1 94 ? 3.349 7.440 10.976 1.00 41.13 94 ALA A CA 14
ATOM 24563 C C . ALA A 1 94 ? 2.450 8.375 11.785 1.00 32.15 94 ALA A C 14
ATOM 24564 O O . ALA A 1 94 ? 2.899 8.915 12.794 1.00 43.42 94 ALA A O 14
ATOM 24571 N N . SER A 1 95 ? 1.198 8.555 11.371 1.00 73.23 95 SER A N 14
ATOM 24572 C CA . SER A 1 95 ? 0.292 9.562 11.913 1.00 43.41 95 SER A CA 14
ATOM 24573 C C . SER A 1 95 ? -1.014 8.921 12.395 1.00 25.13 95 SER A C 14
ATOM 24574 O O . SER A 1 95 ? -2.069 9.165 11.810 1.00 3.44 95 SER A O 14
ATOM 24582 N N . PRO A 1 96 ? -0.989 8.138 13.486 1.00 71.14 96 PRO A N 14
ATOM 24583 C CA . PRO A 1 96 ? -2.144 7.359 13.906 1.00 61.00 96 PRO A CA 14
ATOM 24584 C C . PRO A 1 96 ? -3.377 8.201 14.257 1.00 71.43 96 PRO A C 14
ATOM 24585 O O . PRO A 1 96 ? -4.490 7.676 14.238 1.00 1.14 96 PRO A O 14
ATOM 24596 N N . LYS A 1 97 ? -3.200 9.505 14.494 1.00 20.04 97 LYS A N 14
ATOM 24597 C CA . LYS A 1 97 ? -4.244 10.528 14.550 1.00 44.54 97 LYS A CA 14
ATOM 24598 C C . LYS A 1 97 ? -5.238 10.453 13.392 1.00 41.51 97 LYS A C 14
ATOM 24599 O O . LYS A 1 97 ? -6.417 10.759 13.578 1.00 54.34 97 LYS A O 14
ATOM 24618 N N . ASP A 1 98 ? -4.736 10.160 12.195 1.00 72.44 98 ASP A N 14
ATOM 24619 C CA . ASP A 1 98 ? -5.436 10.308 10.930 1.00 12.43 98 ASP A CA 14
ATOM 24620 C C . ASP A 1 98 ? -6.307 9.089 10.681 1.00 11.12 98 ASP A C 14
ATOM 24621 O O . ASP A 1 98 ? -7.391 9.209 10.118 1.00 41.14 98 ASP A O 14
ATOM 24630 N N . GLY A 1 99 ? -5.878 7.945 11.214 1.00 72.22 99 GLY A N 14
ATOM 24631 C CA . GLY A 1 99 ? -6.434 6.652 10.859 1.00 62.01 99 GLY A CA 14
ATOM 24632 C C . GLY A 1 99 ? -5.615 6.057 9.721 1.00 10.20 99 GLY A C 14
ATOM 24633 O O . GLY A 1 99 ? -5.928 6.254 8.547 1.00 22.24 99 GLY A O 14
ATOM 24637 N N . ASN A 1 100 ? -4.531 5.370 10.061 1.00 45.33 100 ASN A N 14
ATOM 24638 C CA . ASN A 1 100 ? -3.732 4.531 9.186 1.00 52.55 100 ASN A CA 14
ATOM 24639 C C . ASN A 1 100 ? -3.505 3.229 9.964 1.00 62.40 100 ASN A C 14
ATOM 24640 O O . ASN A 1 100 ? -4.238 2.938 10.917 1.00 53.23 100 ASN A O 14
ATOM 24651 N N . SER A 1 101 ? -2.541 2.399 9.576 1.00 61.01 101 SER A N 14
ATOM 24652 C CA . SER A 1 101 ? -2.209 1.197 10.325 1.00 1.54 101 SER A CA 14
ATOM 24653 C C . SER A 1 101 ? -0.757 0.826 10.087 1.00 44.51 101 SER A C 14
ATOM 24654 O O . SER A 1 101 ? -0.237 1.074 9.001 1.00 5.31 101 SER A O 14
ATOM 24662 N N . ASP A 1 102 ? -0.132 0.137 11.036 1.00 44.22 102 ASP A N 14
ATOM 24663 C CA . ASP A 1 102 ? 1.131 -0.539 10.798 1.00 44.43 102 ASP A CA 14
ATOM 24664 C C . ASP A 1 102 ? 0.832 -2.028 10.752 1.00 11.15 102 ASP A C 14
ATOM 24665 O O . ASP A 1 102 ? 0.360 -2.629 11.714 1.00 22.12 102 ASP A O 14
ATOM 24674 N N . LYS A 1 103 ? 1.032 -2.586 9.566 1.00 4.52 103 LYS A N 14
ATOM 24675 C CA . LYS A 1 103 ? 1.038 -4.008 9.230 1.00 11.35 103 LYS A CA 14
ATOM 24676 C C . LYS A 1 103 ? 2.208 -4.287 8.287 1.00 51.51 103 LYS A C 14
ATOM 24677 O O . LYS A 1 103 ? 3.113 -3.444 8.207 1.00 73.40 103 LYS A O 14
ATOM 24696 N N . ARG A 1 104 ? 2.234 -5.418 7.578 1.00 43.53 104 ARG A N 14
ATOM 24697 C CA . ARG A 1 104 ? 3.345 -5.747 6.687 1.00 34.43 104 ARG A CA 14
ATOM 24698 C C . ARG A 1 104 ? 2.877 -6.559 5.484 1.00 22.41 104 ARG A C 14
ATOM 24699 O O . ARG A 1 104 ? 2.767 -7.777 5.554 1.00 65.01 104 ARG A O 14
ATOM 24720 N N . LEU A 1 105 ? 2.578 -5.887 4.368 1.00 10.11 105 LEU A N 14
ATOM 24721 C CA . LEU A 1 105 ? 2.061 -6.554 3.172 1.00 73.34 105 LEU A CA 14
ATOM 24722 C C . LEU A 1 105 ? 3.117 -7.534 2.669 1.00 61.20 105 LEU A C 14
ATOM 24723 O O . LEU A 1 105 ? 4.238 -7.136 2.326 1.00 1.31 105 LEU A O 14
ATOM 24739 N N . GLU A 1 106 ? 2.753 -8.815 2.580 1.00 54.53 106 GLU A N 14
ATOM 24740 C CA . GLU A 1 106 ? 3.685 -9.920 2.347 1.00 74.03 106 GLU A CA 14
ATOM 24741 C C . GLU A 1 106 ? 3.352 -10.602 1.016 1.00 32.33 106 GLU A C 14
ATOM 24742 O O . GLU A 1 106 ? 3.369 -11.822 0.868 1.00 41.34 106 GLU A O 14
ATOM 24754 N N . LYS A 1 107 ? 3.127 -9.728 0.030 1.00 34.43 107 LYS A N 14
ATOM 24755 C CA . LYS A 1 107 ? 2.872 -9.937 -1.381 1.00 30.25 107 LYS A CA 14
ATOM 24756 C C . LYS A 1 107 ? 1.466 -10.509 -1.563 1.00 44.14 107 LYS A C 14
ATOM 24757 O O . LYS A 1 107 ? 0.756 -10.694 -0.583 1.00 33.23 107 LYS A O 14
ATOM 24776 N N . TYR A 1 108 ? 0.959 -10.640 -2.785 1.00 65.42 108 TYR A N 14
ATOM 24777 C CA . TYR A 1 108 ? -0.379 -11.195 -2.985 1.00 2.53 108 TYR A CA 14
ATOM 24778 C C . TYR A 1 108 ? -0.209 -12.708 -2.990 1.00 65.22 108 TYR A C 14
ATOM 24779 O O . TYR A 1 108 ? 0.301 -13.273 -3.962 1.00 5.52 108 TYR A O 14
ATOM 24797 N N . ASN A 1 109 ? -0.499 -13.340 -1.855 1.00 44.44 109 ASN A N 14
ATOM 24798 C CA . ASN A 1 109 ? -0.300 -14.763 -1.640 1.00 2.41 109 ASN A CA 14
ATOM 24799 C C . ASN A 1 109 ? -1.493 -15.466 -2.250 1.00 31.02 109 ASN A C 14
ATOM 24800 O O . ASN A 1 109 ? -2.564 -15.567 -1.653 1.00 4.25 109 ASN A O 14
ATOM 24811 N N . ASP A 1 110 ? -1.302 -15.800 -3.516 1.00 24.14 110 ASP A N 14
ATOM 24812 C CA . ASP A 1 110 ? -2.306 -15.953 -4.556 1.00 3.11 110 ASP A CA 14
ATOM 24813 C C . ASP A 1 110 ? -2.204 -17.361 -5.080 1.00 13.35 110 ASP A C 14
ATOM 24814 O O . ASP A 1 110 ? -3.106 -18.181 -4.797 1.00 43.22 110 ASP A O 14
ATOM 24823 N N . GLY A 1 1 ? 18.056 -2.135 12.298 1.00 11.32 1 GLY A N 15
ATOM 24824 C CA . GLY A 1 1 ? 17.313 -3.323 12.720 1.00 61.21 1 GLY A CA 15
ATOM 24825 C C . GLY A 1 1 ? 16.862 -4.053 11.482 1.00 0.35 1 GLY A C 15
ATOM 24826 O O . GLY A 1 1 ? 17.632 -4.801 10.894 1.00 75.34 1 GLY A O 15
ATOM 24830 N N . ASP A 1 2 ? 15.639 -3.807 11.031 1.00 34.25 2 ASP A N 15
ATOM 24831 C CA . ASP A 1 2 ? 15.067 -4.524 9.895 1.00 74.24 2 ASP A CA 15
ATOM 24832 C C . ASP A 1 2 ? 15.441 -3.835 8.566 1.00 53.33 2 ASP A C 15
ATOM 24833 O O . ASP A 1 2 ? 14.636 -3.804 7.636 1.00 52.12 2 ASP A O 15
ATOM 24842 N N . GLU A 1 3 ? 16.648 -3.261 8.453 1.00 12.33 3 GLU A N 15
ATOM 24843 C CA . GLU A 1 3 ? 17.133 -2.512 7.298 1.00 44.13 3 GLU A CA 15
ATOM 24844 C C . GLU A 1 3 ? 18.335 -3.288 6.746 1.00 62.33 3 GLU A C 15
ATOM 24845 O O . GLU A 1 3 ? 19.485 -3.004 7.090 1.00 11.32 3 GLU A O 15
ATOM 24857 N N . ASP A 1 4 ? 18.059 -4.350 5.982 1.00 13.14 4 ASP A N 15
ATOM 24858 C CA . ASP A 1 4 ? 19.042 -5.190 5.292 1.00 55.32 4 ASP A CA 15
ATOM 24859 C C . ASP A 1 4 ? 18.306 -6.103 4.308 1.00 73.00 4 ASP A C 15
ATOM 24860 O O . ASP A 1 4 ? 18.256 -7.320 4.480 1.00 61.20 4 ASP A O 15
ATOM 24869 N N . ASP A 1 5 ? 17.668 -5.517 3.293 1.00 0.13 5 ASP A N 15
ATOM 24870 C CA . ASP A 1 5 ? 17.050 -6.304 2.205 1.00 60.03 5 ASP A CA 15
ATOM 24871 C C . ASP A 1 5 ? 17.254 -5.802 0.761 1.00 52.33 5 ASP A C 15
ATOM 24872 O O . ASP A 1 5 ? 16.712 -6.423 -0.164 1.00 64.23 5 ASP A O 15
ATOM 24881 N N . LYS A 1 6 ? 18.027 -4.727 0.550 1.00 74.23 6 LYS A N 15
ATOM 24882 C CA . LYS A 1 6 ? 18.103 -3.858 -0.637 1.00 4.11 6 LYS A CA 15
ATOM 24883 C C . LYS A 1 6 ? 16.789 -3.115 -0.909 1.00 75.00 6 LYS A C 15
ATOM 24884 O O . LYS A 1 6 ? 15.786 -3.301 -0.216 1.00 64.22 6 LYS A O 15
ATOM 24903 N N . VAL A 1 7 ? 16.820 -2.234 -1.907 1.00 42.14 7 VAL A N 15
ATOM 24904 C CA . VAL A 1 7 ? 15.679 -1.482 -2.407 1.00 52.23 7 VAL A CA 15
ATOM 24905 C C . VAL A 1 7 ? 15.754 -1.385 -3.944 1.00 51.22 7 VAL A C 15
ATOM 24906 O O . VAL A 1 7 ? 16.850 -1.314 -4.512 1.00 75.10 7 VAL A O 15
ATOM 24919 N N . GLU A 1 8 ? 14.602 -1.359 -4.624 1.00 23.14 8 GLU A N 15
ATOM 24920 C CA . GLU A 1 8 ? 14.423 -1.145 -6.057 1.00 71.21 8 GLU A CA 15
ATOM 24921 C C . GLU A 1 8 ? 13.221 -0.212 -6.237 1.00 43.23 8 GLU A C 15
ATOM 24922 O O . GLU A 1 8 ? 12.263 -0.300 -5.467 1.00 11.24 8 GLU A O 15
ATOM 24934 N N . ILE A 1 9 ? 13.244 0.647 -7.262 1.00 54.13 9 ILE A N 15
ATOM 24935 C CA . ILE A 1 9 ? 12.128 1.510 -7.664 1.00 32.35 9 ILE A CA 15
ATOM 24936 C C . ILE A 1 9 ? 11.012 0.646 -8.288 1.00 20.41 9 ILE A C 15
ATOM 24937 O O . ILE A 1 9 ? 9.969 0.494 -7.649 1.00 53.24 9 ILE A O 15
ATOM 24953 N N . PRO A 1 10 ? 11.187 0.009 -9.466 1.00 23.02 10 PRO A N 15
ATOM 24954 C CA . PRO A 1 10 ? 10.099 -0.693 -10.160 1.00 23.35 10 PRO A CA 15
ATOM 24955 C C . PRO A 1 10 ? 9.563 -1.926 -9.411 1.00 12.42 10 PRO A C 15
ATOM 24956 O O . PRO A 1 10 ? 8.556 -2.515 -9.812 1.00 72.14 10 PRO A O 15
ATOM 24967 N N . GLN A 1 11 ? 10.181 -2.320 -8.295 1.00 20.21 11 GLN A N 15
ATOM 24968 C CA . GLN A 1 11 ? 9.639 -3.340 -7.412 1.00 75.24 11 GLN A CA 15
ATOM 24969 C C . GLN A 1 11 ? 8.256 -2.953 -6.909 1.00 34.13 11 GLN A C 15
ATOM 24970 O O . GLN A 1 11 ? 7.348 -3.787 -6.931 1.00 42.41 11 GLN A O 15
ATOM 24984 N N . LEU A 1 12 ? 8.085 -1.697 -6.487 1.00 24.43 12 LEU A N 15
ATOM 24985 C CA . LEU A 1 12 ? 6.812 -1.212 -5.977 1.00 64.10 12 LEU A CA 15
ATOM 24986 C C . LEU A 1 12 ? 5.717 -1.327 -7.032 1.00 51.42 12 LEU A C 15
ATOM 24987 O O . LEU A 1 12 ? 4.584 -1.638 -6.700 1.00 43.42 12 LEU A O 15
ATOM 25003 N N . VAL A 1 13 ? 6.046 -1.143 -8.302 1.00 2.43 13 VAL A N 15
ATOM 25004 C CA . VAL A 1 13 ? 5.075 -1.060 -9.385 1.00 62.44 13 VAL A CA 15
ATOM 25005 C C . VAL A 1 13 ? 4.439 -2.444 -9.712 1.00 43.32 13 VAL A C 15
ATOM 25006 O O . VAL A 1 13 ? 3.572 -2.597 -10.575 1.00 54.50 13 VAL A O 15
ATOM 25019 N N . GLY A 1 14 ? 4.893 -3.493 -9.032 1.00 43.54 14 GLY A N 15
ATOM 25020 C CA . GLY A 1 14 ? 4.226 -4.784 -8.931 1.00 15.15 14 GLY A CA 15
ATOM 25021 C C . GLY A 1 14 ? 2.893 -4.710 -8.168 1.00 64.12 14 GLY A C 15
ATOM 25022 O O . GLY A 1 14 ? 2.434 -3.652 -7.741 1.00 23.22 14 GLY A O 15
ATOM 25026 N N . LYS A 1 15 ? 2.261 -5.872 -7.987 1.00 64.43 15 LYS A N 15
ATOM 25027 C CA . LYS A 1 15 ? 1.041 -6.038 -7.198 1.00 13.44 15 LYS A CA 15
ATOM 25028 C C . LYS A 1 15 ? 1.412 -6.624 -5.841 1.00 73.43 15 LYS A C 15
ATOM 25029 O O . LYS A 1 15 ? 2.435 -7.320 -5.729 1.00 35.02 15 LYS A O 15
ATOM 25048 N N . TRP A 1 16 ? 0.575 -6.369 -4.840 1.00 11.53 16 TRP A N 15
ATOM 25049 C CA . TRP A 1 16 ? 0.954 -6.442 -3.444 1.00 74.02 16 TRP A CA 15
ATOM 25050 C C . TRP A 1 16 ? -0.281 -6.682 -2.586 1.00 34.01 16 TRP A C 15
ATOM 25051 O O . TRP A 1 16 ? -1.200 -5.856 -2.565 1.00 21.32 16 TRP A O 15
ATOM 25072 N N . ILE A 1 17 ? -0.297 -7.789 -1.857 1.00 63.42 17 ILE A N 15
ATOM 25073 C CA . ILE A 1 17 ? -1.465 -8.280 -1.167 1.00 51.10 17 ILE A CA 15
ATOM 25074 C C . ILE A 1 17 ? -1.258 -7.846 0.292 1.00 72.04 17 ILE A C 15
ATOM 25075 O O . ILE A 1 17 ? -0.140 -7.968 0.801 1.00 54.54 17 ILE A O 15
ATOM 25091 N N . VAL A 1 18 ? -2.271 -7.234 0.925 1.00 54.20 18 VAL A N 15
ATOM 25092 C CA . VAL A 1 18 ? -2.167 -6.770 2.340 1.00 4.11 18 VAL A CA 15
ATOM 25093 C C . VAL A 1 18 ? -2.534 -7.925 3.243 1.00 62.41 18 VAL A C 15
ATOM 25094 O O . VAL A 1 18 ? -2.593 -7.743 4.449 1.00 74.40 18 VAL A O 15
ATOM 25107 N N . LYS A 1 19 ? -2.949 -9.051 2.678 1.00 3.54 19 LYS A N 15
ATOM 25108 C CA . LYS A 1 19 ? -3.526 -10.146 3.470 1.00 53.51 19 LYS A CA 15
ATOM 25109 C C . LYS A 1 19 ? -2.664 -10.752 4.615 1.00 65.34 19 LYS A C 15
ATOM 25110 O O . LYS A 1 19 ? -2.900 -11.866 5.079 1.00 63.01 19 LYS A O 15
ATOM 25129 N N . GLU A 1 20 ? -1.629 -10.066 5.072 1.00 64.00 20 GLU A N 15
ATOM 25130 C CA . GLU A 1 20 ? -0.644 -10.486 6.028 1.00 22.43 20 GLU A CA 15
ATOM 25131 C C . GLU A 1 20 ? -0.018 -9.238 6.721 1.00 4.24 20 GLU A C 15
ATOM 25132 O O . GLU A 1 20 ? 0.824 -8.556 6.124 1.00 60.03 20 GLU A O 15
ATOM 25144 N N . PRO A 1 21 ? -0.404 -8.893 7.964 1.00 72.04 21 PRO A N 15
ATOM 25145 C CA . PRO A 1 21 ? -1.597 -9.381 8.621 1.00 71.11 21 PRO A CA 15
ATOM 25146 C C . PRO A 1 21 ? -2.842 -8.895 7.883 1.00 64.03 21 PRO A C 15
ATOM 25147 O O . PRO A 1 21 ? -2.939 -7.721 7.511 1.00 33.04 21 PRO A O 15
ATOM 25158 N N . VAL A 1 22 ? -3.811 -9.783 7.729 1.00 20.23 22 VAL A N 15
ATOM 25159 C CA . VAL A 1 22 ? -5.106 -9.459 7.162 1.00 61.04 22 VAL A CA 15
ATOM 25160 C C . VAL A 1 22 ? -5.935 -8.642 8.169 1.00 33.34 22 VAL A C 15
ATOM 25161 O O . VAL A 1 22 ? -5.665 -8.605 9.377 1.00 75.33 22 VAL A O 15
ATOM 25174 N N . LEU A 1 23 ? -6.923 -7.919 7.641 1.00 62.31 23 LEU A N 15
ATOM 25175 C CA . LEU A 1 23 ? -7.940 -7.176 8.378 1.00 32.05 23 LEU A CA 15
ATOM 25176 C C . LEU A 1 23 ? -9.150 -8.089 8.576 1.00 40.41 23 LEU A C 15
ATOM 25177 O O . LEU A 1 23 ? -9.033 -9.311 8.692 1.00 2.42 23 LEU A O 15
ATOM 25193 N N . GLN A 1 24 ? -10.319 -7.485 8.726 1.00 21.33 24 GLN A N 15
ATOM 25194 C CA . GLN A 1 24 ? -11.607 -8.134 8.590 1.00 52.34 24 GLN A CA 15
ATOM 25195 C C . GLN A 1 24 ? -12.402 -7.550 7.417 1.00 31.14 24 GLN A C 15
ATOM 25196 O O . GLN A 1 24 ? -12.048 -6.497 6.883 1.00 2.15 24 GLN A O 15
ATOM 25210 N N . ASP A 1 25 ? -13.536 -8.192 7.110 1.00 40.11 25 ASP A N 15
ATOM 25211 C CA . ASP A 1 25 ? -14.620 -7.682 6.255 1.00 4.25 25 ASP A CA 15
ATOM 25212 C C . ASP A 1 25 ? -14.182 -7.394 4.807 1.00 23.22 25 ASP A C 15
ATOM 25213 O O . ASP A 1 25 ? -14.856 -6.690 4.063 1.00 51.22 25 ASP A O 15
ATOM 25222 N N . ASP A 1 26 ? -13.023 -7.931 4.414 1.00 11.15 26 ASP A N 15
ATOM 25223 C CA . ASP A 1 26 ? -12.335 -7.771 3.123 1.00 35.01 26 ASP A CA 15
ATOM 25224 C C . ASP A 1 26 ? -11.853 -6.338 2.897 1.00 43.42 26 ASP A C 15
ATOM 25225 O O . ASP A 1 26 ? -11.548 -5.924 1.773 1.00 34.25 26 ASP A O 15
ATOM 25234 N N . PHE A 1 27 ? -11.752 -5.527 3.951 1.00 64.30 27 PHE A N 15
ATOM 25235 C CA . PHE A 1 27 ? -11.091 -4.239 3.838 1.00 31.31 27 PHE A CA 15
ATOM 25236 C C . PHE A 1 27 ? -9.610 -4.445 3.477 1.00 64.42 27 PHE A C 15
ATOM 25237 O O . PHE A 1 27 ? -8.812 -4.864 4.312 1.00 64.12 27 PHE A O 15
ATOM 25254 N N . VAL A 1 28 ? -9.285 -4.127 2.216 1.00 0.34 28 VAL A N 15
ATOM 25255 C CA . VAL A 1 28 ? -7.981 -3.785 1.632 1.00 72.33 28 VAL A CA 15
ATOM 25256 C C . VAL A 1 28 ? -7.046 -4.998 1.505 1.00 42.42 28 VAL A C 15
ATOM 25257 O O . VAL A 1 28 ? -6.676 -5.548 2.538 1.00 22.41 28 VAL A O 15
ATOM 25270 N N . THR A 1 29 ? -6.505 -5.333 0.306 1.00 31.14 29 THR A N 15
ATOM 25271 C CA . THR A 1 29 ? -5.758 -6.573 0.040 1.00 73.04 29 THR A CA 15
ATOM 25272 C C . THR A 1 29 ? -5.315 -6.853 -1.358 1.00 23.43 29 THR A C 15
ATOM 25273 O O . THR A 1 29 ? -4.661 -7.859 -1.582 1.00 60.22 29 THR A O 15
ATOM 25284 N N . CYS A 1 30 ? -5.421 -5.883 -2.220 1.00 71.42 30 CYS A N 15
ATOM 25285 C CA . CYS A 1 30 ? -4.834 -6.035 -3.532 1.00 42.32 30 CYS A CA 15
ATOM 25286 C C . CYS A 1 30 ? -4.425 -4.723 -4.119 1.00 41.13 30 CYS A C 15
ATOM 25287 O O . CYS A 1 30 ? -5.041 -4.235 -5.062 1.00 0.42 30 CYS A O 15
ATOM 25295 N N . TYR A 1 31 ? -3.359 -4.166 -3.560 1.00 34.34 31 TYR A N 15
ATOM 25296 C CA . TYR A 1 31 ? -2.865 -2.926 -4.091 1.00 13.43 31 TYR A CA 15
ATOM 25297 C C . TYR A 1 31 ? -2.031 -3.210 -5.325 1.00 73.31 31 TYR A C 15
ATOM 25298 O O . TYR A 1 31 ? -1.011 -3.905 -5.282 1.00 75.23 31 TYR A O 15
ATOM 25316 N N . THR A 1 32 ? -2.417 -2.546 -6.399 1.00 55.20 32 THR A N 15
ATOM 25317 C CA . THR A 1 32 ? -1.564 -2.263 -7.522 1.00 34.03 32 THR A CA 15
ATOM 25318 C C . THR A 1 32 ? -1.046 -0.840 -7.328 1.00 2.41 32 THR A C 15
ATOM 25319 O O . THR A 1 32 ? -1.842 0.097 -7.415 1.00 20.02 32 THR A O 15
ATOM 25330 N N . PHE A 1 33 ? 0.248 -0.650 -7.042 1.00 44.53 33 PHE A N 15
ATOM 25331 C CA . PHE A 1 33 ? 0.864 0.663 -7.245 1.00 54.53 33 PHE A CA 15
ATOM 25332 C C . PHE A 1 33 ? 1.361 0.684 -8.693 1.00 40.52 33 PHE A C 15
ATOM 25333 O O . PHE A 1 33 ? 1.772 -0.356 -9.201 1.00 31.45 33 PHE A O 15
ATOM 25350 N N . ASN A 1 34 ? 1.251 1.814 -9.402 1.00 71.11 34 ASN A N 15
ATOM 25351 C CA . ASN A 1 34 ? 1.623 1.894 -10.821 1.00 41.54 34 ASN A CA 15
ATOM 25352 C C . ASN A 1 34 ? 2.972 2.590 -10.978 1.00 33.04 34 ASN A C 15
ATOM 25353 O O . ASN A 1 34 ? 3.680 2.808 -9.996 1.00 41.41 34 ASN A O 15
ATOM 25364 N N . ALA A 1 35 ? 3.357 2.866 -12.227 1.00 33.21 35 ALA A N 15
ATOM 25365 C CA . ALA A 1 35 ? 4.600 3.521 -12.588 1.00 60.00 35 ALA A CA 15
ATOM 25366 C C . ALA A 1 35 ? 4.728 4.849 -11.846 1.00 33.15 35 ALA A C 15
ATOM 25367 O O . ALA A 1 35 ? 5.745 5.107 -11.195 1.00 1.32 35 ALA A O 15
ATOM 25374 N N . ASP A 1 36 ? 3.679 5.666 -11.960 1.00 23.44 36 ASP A N 15
ATOM 25375 C CA . ASP A 1 36 ? 3.636 7.068 -11.541 1.00 21.01 36 ASP A CA 15
ATOM 25376 C C . ASP A 1 36 ? 2.215 7.666 -11.564 1.00 24.31 36 ASP A C 15
ATOM 25377 O O . ASP A 1 36 ? 2.060 8.865 -11.331 1.00 24.34 36 ASP A O 15
ATOM 25386 N N . LYS A 1 37 ? 1.159 6.890 -11.867 1.00 33.14 37 LYS A N 15
ATOM 25387 C CA . LYS A 1 37 ? -0.117 7.437 -12.311 1.00 15.31 37 LYS A CA 15
ATOM 25388 C C . LYS A 1 37 ? -1.272 7.133 -11.356 1.00 61.32 37 LYS A C 15
ATOM 25389 O O . LYS A 1 37 ? -1.637 7.987 -10.556 1.00 51.51 37 LYS A O 15
ATOM 25408 N N . THR A 1 38 ? -1.889 5.958 -11.441 1.00 74.31 38 THR A N 15
ATOM 25409 C CA . THR A 1 38 ? -3.165 5.670 -10.793 1.00 63.01 38 THR A CA 15
ATOM 25410 C C . THR A 1 38 ? -3.054 4.269 -10.202 1.00 62.43 38 THR A C 15
ATOM 25411 O O . THR A 1 38 ? -2.595 3.347 -10.879 1.00 13.43 38 THR A O 15
ATOM 25422 N N . TYR A 1 39 ? -3.369 4.132 -8.915 1.00 72.11 39 TYR A N 15
ATOM 25423 C CA . TYR A 1 39 ? -3.336 2.858 -8.196 1.00 2.14 39 TYR A CA 15
ATOM 25424 C C . TYR A 1 39 ? -4.698 2.183 -8.355 1.00 74.13 39 TYR A C 15
ATOM 25425 O O . TYR A 1 39 ? -5.665 2.866 -8.697 1.00 22.11 39 TYR A O 15
ATOM 25443 N N . GLU A 1 40 ? -4.798 0.889 -8.054 1.00 21.15 40 GLU A N 15
ATOM 25444 C CA . GLU A 1 40 ? -5.985 0.064 -8.292 1.00 43.42 40 GLU A CA 15
ATOM 25445 C C . GLU A 1 40 ? -6.028 -1.003 -7.201 1.00 40.30 40 GLU A C 15
ATOM 25446 O O . GLU A 1 40 ? -5.007 -1.647 -6.956 1.00 21.14 40 GLU A O 15
ATOM 25458 N N . VAL A 1 41 ? -7.150 -1.133 -6.491 1.00 11.22 41 VAL A N 15
ATOM 25459 C CA . VAL A 1 41 ? -7.314 -2.006 -5.320 1.00 72.11 41 VAL A CA 15
ATOM 25460 C C . VAL A 1 41 ? -8.779 -2.391 -5.207 1.00 72.01 41 VAL A C 15
ATOM 25461 O O . VAL A 1 41 ? -9.567 -2.247 -6.143 1.00 55.11 41 VAL A O 15
ATOM 25474 N N . TYR A 1 42 ? -9.126 -2.902 -4.042 1.00 20.14 42 TYR A N 15
ATOM 25475 C CA . TYR A 1 42 ? -10.416 -3.405 -3.667 1.00 23.03 42 TYR A CA 15
ATOM 25476 C C . TYR A 1 42 ? -10.454 -3.362 -2.135 1.00 60.02 42 TYR A C 15
ATOM 25477 O O . TYR A 1 42 ? -9.405 -3.515 -1.500 1.00 74.30 42 TYR A O 15
ATOM 25495 N N . THR A 1 43 ? -11.630 -3.088 -1.564 1.00 64.11 43 THR A N 15
ATOM 25496 C CA . THR A 1 43 ? -11.840 -2.813 -0.146 1.00 35.11 43 THR A CA 15
ATOM 25497 C C . THR A 1 43 ? -13.305 -3.132 0.171 1.00 42.50 43 THR A C 15
ATOM 25498 O O . THR A 1 43 ? -14.185 -2.612 -0.525 1.00 53.53 43 THR A O 15
ATOM 25509 N N . GLY A 1 44 ? -13.584 -3.892 1.233 1.00 44.41 44 GLY A N 15
ATOM 25510 C CA . GLY A 1 44 ? -14.954 -4.207 1.608 1.00 73.11 44 GLY A CA 15
ATOM 25511 C C . GLY A 1 44 ? -15.551 -5.115 0.540 1.00 33.43 44 GLY A C 15
ATOM 25512 O O . GLY A 1 44 ? -14.824 -5.905 -0.056 1.00 13.12 44 GLY A O 15
ATOM 25516 N N . SER A 1 45 ? -16.851 -4.976 0.259 1.00 35.23 45 SER A N 15
ATOM 25517 C CA . SER A 1 45 ? -17.583 -5.901 -0.602 1.00 24.05 45 SER A CA 15
ATOM 25518 C C . SER A 1 45 ? -17.511 -7.350 -0.068 1.00 74.32 45 SER A C 15
ATOM 25519 O O . SER A 1 45 ? -17.117 -8.240 -0.824 1.00 0.55 45 SER A O 15
ATOM 25527 N N . PRO A 1 46 ? -18.027 -7.649 1.145 1.00 60.20 46 PRO A N 15
ATOM 25528 C CA . PRO A 1 46 ? -18.095 -9.016 1.679 1.00 21.03 46 PRO A CA 15
ATOM 25529 C C . PRO A 1 46 ? -18.935 -10.022 0.865 1.00 54.24 46 PRO A C 15
ATOM 25530 O O . PRO A 1 46 ? -19.125 -11.147 1.319 1.00 14.34 46 PRO A O 15
ATOM 25541 N N . LEU A 1 47 ? -19.497 -9.622 -0.285 1.00 14.23 47 LEU A N 15
ATOM 25542 C CA . LEU A 1 47 ? -20.005 -10.533 -1.304 1.00 43.41 47 LEU A CA 15
ATOM 25543 C C . LEU A 1 47 ? -18.796 -10.975 -2.135 1.00 42.43 47 LEU A C 15
ATOM 25544 O O . LEU A 1 47 ? -18.203 -12.025 -1.883 1.00 50.12 47 LEU A O 15
ATOM 25560 N N . SER A 1 48 ? -18.432 -10.171 -3.138 1.00 12.34 48 SER A N 15
ATOM 25561 C CA . SER A 1 48 ? -17.472 -10.537 -4.158 1.00 11.01 48 SER A CA 15
ATOM 25562 C C . SER A 1 48 ? -17.233 -9.352 -5.084 1.00 44.31 48 SER A C 15
ATOM 25563 O O . SER A 1 48 ? -18.128 -8.984 -5.848 1.00 31.12 48 SER A O 15
ATOM 25571 N N . ASN A 1 49 ? -16.027 -8.778 -5.028 1.00 41.24 49 ASN A N 15
ATOM 25572 C CA . ASN A 1 49 ? -15.413 -7.926 -6.059 1.00 0.05 49 ASN A CA 15
ATOM 25573 C C . ASN A 1 49 ? -16.320 -6.829 -6.636 1.00 11.43 49 ASN A C 15
ATOM 25574 O O . ASN A 1 49 ? -16.258 -6.454 -7.809 1.00 74.13 49 ASN A O 15
ATOM 25585 N N . GLY A 1 50 ? -17.174 -6.304 -5.776 1.00 0.34 50 GLY A N 15
ATOM 25586 C CA . GLY A 1 50 ? -18.264 -5.391 -6.081 1.00 40.20 50 GLY A CA 15
ATOM 25587 C C . GLY A 1 50 ? -17.805 -3.943 -6.082 1.00 53.10 50 GLY A C 15
ATOM 25588 O O . GLY A 1 50 ? -18.220 -3.166 -6.944 1.00 12.14 50 GLY A O 15
ATOM 25592 N N . VAL A 1 51 ? -16.918 -3.585 -5.156 1.00 55.13 51 VAL A N 15
ATOM 25593 C CA . VAL A 1 51 ? -16.437 -2.219 -4.969 1.00 33.25 51 VAL A CA 15
ATOM 25594 C C . VAL A 1 51 ? -14.912 -2.195 -5.034 1.00 60.41 51 VAL A C 15
ATOM 25595 O O . VAL A 1 51 ? -14.243 -2.343 -4.007 1.00 20.21 51 VAL A O 15
ATOM 25608 N N . PRO A 1 52 ? -14.336 -2.089 -6.239 1.00 12.23 52 PRO A N 15
ATOM 25609 C CA . PRO A 1 52 ? -12.928 -1.802 -6.400 1.00 44.43 52 PRO A CA 15
ATOM 25610 C C . PRO A 1 52 ? -12.592 -0.332 -6.086 1.00 63.53 52 PRO A C 15
ATOM 25611 O O . PRO A 1 52 ? -13.423 0.591 -6.102 1.00 63.51 52 PRO A O 15
ATOM 25622 N N . PHE A 1 53 ? -11.308 -0.129 -5.836 1.00 64.13 53 PHE A N 15
ATOM 25623 C CA . PHE A 1 53 ? -10.641 1.108 -5.507 1.00 23.11 53 PHE A CA 15
ATOM 25624 C C . PHE A 1 53 ? -9.742 1.482 -6.680 1.00 31.25 53 PHE A C 15
ATOM 25625 O O . PHE A 1 53 ? -9.152 0.606 -7.305 1.00 20.22 53 PHE A O 15
ATOM 25642 N N . ARG A 1 54 ? -9.627 2.773 -6.980 1.00 61.04 54 ARG A N 15
ATOM 25643 C CA . ARG A 1 54 ? -8.734 3.355 -7.963 1.00 3.12 54 ARG A CA 15
ATOM 25644 C C . ARG A 1 54 ? -8.827 4.866 -7.859 1.00 40.52 54 ARG A C 15
ATOM 25645 O O . ARG A 1 54 ? -9.919 5.438 -7.899 1.00 32.34 54 ARG A O 15
ATOM 25666 N N . GLY A 1 55 ? -7.675 5.501 -7.713 1.00 22.34 55 GLY A N 15
ATOM 25667 C CA . GLY A 1 55 ? -7.461 6.915 -7.446 1.00 11.32 55 GLY A CA 15
ATOM 25668 C C . GLY A 1 55 ? -6.022 7.231 -7.879 1.00 61.13 55 GLY A C 15
ATOM 25669 O O . GLY A 1 55 ? -5.480 6.573 -8.772 1.00 34.02 55 GLY A O 15
ATOM 25673 N N . THR A 1 56 ? -5.345 8.142 -7.188 1.00 55.24 56 THR A N 15
ATOM 25674 C CA . THR A 1 56 ? -3.980 8.599 -7.447 1.00 55.11 56 THR A CA 15
ATOM 25675 C C . THR A 1 56 ? -3.186 8.469 -6.153 1.00 31.34 56 THR A C 15
ATOM 25676 O O . THR A 1 56 ? -3.588 9.006 -5.123 1.00 24.32 56 THR A O 15
ATOM 25687 N N . TYR A 1 57 ? -2.163 7.624 -6.130 1.00 3.41 57 TYR A N 15
ATOM 25688 C CA . TYR A 1 57 ? -1.181 7.531 -5.065 1.00 34.34 57 TYR A CA 15
ATOM 25689 C C . TYR A 1 57 ? -0.107 8.599 -5.308 1.00 60.00 57 TYR A C 15
ATOM 25690 O O . TYR A 1 57 ? 0.084 9.052 -6.436 1.00 14.54 57 TYR A O 15
ATOM 25708 N N . ILE A 1 58 ? 0.604 8.984 -4.253 1.00 52.41 58 ILE A N 15
ATOM 25709 C CA . ILE A 1 58 ? 1.699 9.957 -4.281 1.00 20.21 58 ILE A CA 15
ATOM 25710 C C . ILE A 1 58 ? 2.791 9.370 -3.380 1.00 12.24 58 ILE A C 15
ATOM 25711 O O . ILE A 1 58 ? 2.446 8.745 -2.375 1.00 22.03 58 ILE A O 15
ATOM 25727 N N . ILE A 1 59 ? 4.075 9.565 -3.707 1.00 74.11 59 ILE A N 15
ATOM 25728 C CA . ILE A 1 59 ? 5.220 9.215 -2.861 1.00 35.44 59 ILE A CA 15
ATOM 25729 C C . ILE A 1 59 ? 6.102 10.468 -2.706 1.00 53.11 59 ILE A C 15
ATOM 25730 O O . ILE A 1 59 ? 5.823 11.532 -3.276 1.00 23.40 59 ILE A O 15
ATOM 25746 N N . SER A 1 60 ? 7.163 10.371 -1.907 1.00 35.43 60 SER A N 15
ATOM 25747 C CA . SER A 1 60 ? 8.123 11.420 -1.633 1.00 3.14 60 SER A CA 15
ATOM 25748 C C . SER A 1 60 ? 9.405 10.789 -1.063 1.00 54.35 60 SER A C 15
ATOM 25749 O O . SER A 1 60 ? 9.384 9.647 -0.600 1.00 74.33 60 SER A O 15
ATOM 25757 N N . LEU A 1 61 ? 10.529 11.505 -1.163 1.00 0.13 61 LEU A N 15
ATOM 25758 C CA . LEU A 1 61 ? 11.879 11.066 -0.795 1.00 4.34 61 LEU A CA 15
ATOM 25759 C C . LEU A 1 61 ? 12.570 12.086 0.125 1.00 32.24 61 LEU A C 15
ATOM 25760 O O . LEU A 1 61 ? 13.620 11.779 0.685 1.00 43.14 61 LEU A O 15
ATOM 25776 N N . ASP A 1 62 ? 12.018 13.289 0.310 1.00 63.32 62 ASP A N 15
ATOM 25777 C CA . ASP A 1 62 ? 12.480 14.265 1.303 1.00 63.15 62 ASP A CA 15
ATOM 25778 C C . ASP A 1 62 ? 12.160 13.769 2.718 1.00 23.43 62 ASP A C 15
ATOM 25779 O O . ASP A 1 62 ? 13.056 13.378 3.469 1.00 62.12 62 ASP A O 15
ATOM 25788 N N . GLU A 1 63 ? 10.875 13.748 3.065 1.00 2.23 63 GLU A N 15
ATOM 25789 C CA . GLU A 1 63 ? 10.332 13.469 4.395 1.00 63.12 63 GLU A CA 15
ATOM 25790 C C . GLU A 1 63 ? 8.971 12.805 4.224 1.00 64.15 63 GLU A C 15
ATOM 25791 O O . GLU A 1 63 ? 8.756 11.713 4.745 1.00 60.04 63 GLU A O 15
ATOM 25803 N N . LYS A 1 64 ? 8.065 13.445 3.468 1.00 60.05 64 LYS A N 15
ATOM 25804 C CA . LYS A 1 64 ? 6.771 12.874 3.151 1.00 20.22 64 LYS A CA 15
ATOM 25805 C C . LYS A 1 64 ? 6.972 11.550 2.422 1.00 43.13 64 LYS A C 15
ATOM 25806 O O . LYS A 1 64 ? 8.064 11.210 1.957 1.00 51.21 64 LYS A O 15
ATOM 25825 N N . LEU A 1 65 ? 5.877 10.819 2.301 1.00 52.43 65 LEU A N 15
ATOM 25826 C CA . LEU A 1 65 ? 5.902 9.392 2.054 1.00 22.14 65 LEU A CA 15
ATOM 25827 C C . LEU A 1 65 ? 4.714 8.918 1.229 1.00 4.51 65 LEU A C 15
ATOM 25828 O O . LEU A 1 65 ? 4.006 9.740 0.641 1.00 3.31 65 LEU A O 15
ATOM 25844 N N . ILE A 1 66 ? 4.507 7.605 1.137 1.00 4.52 66 ILE A N 15
ATOM 25845 C CA . ILE A 1 66 ? 3.507 7.043 0.255 1.00 61.03 66 ILE A CA 15
ATOM 25846 C C . ILE A 1 66 ? 2.074 7.141 0.841 1.00 2.23 66 ILE A C 15
ATOM 25847 O O . ILE A 1 66 ? 1.741 6.496 1.841 1.00 63.34 66 ILE A O 15
ATOM 25863 N N . LYS A 1 67 ? 1.206 7.946 0.208 1.00 15.45 67 LYS A N 15
ATOM 25864 C CA . LYS A 1 67 ? -0.180 8.227 0.624 1.00 74.12 67 LYS A CA 15
ATOM 25865 C C . LYS A 1 67 ? -1.204 7.872 -0.451 1.00 61.03 67 LYS A C 15
ATOM 25866 O O . LYS A 1 67 ? -1.018 8.263 -1.614 1.00 23.44 67 LYS A O 15
ATOM 25885 N N . LEU A 1 68 ? -2.245 7.106 -0.110 1.00 43.13 68 LEU A N 15
ATOM 25886 C CA . LEU A 1 68 ? -3.286 6.686 -1.045 1.00 71.21 68 LEU A CA 15
ATOM 25887 C C . LEU A 1 68 ? -4.475 7.659 -0.947 1.00 42.41 68 LEU A C 15
ATOM 25888 O O . LEU A 1 68 ? -4.986 7.874 0.156 1.00 73.11 68 LEU A O 15
ATOM 25904 N N . TYR A 1 69 ? -4.896 8.289 -2.051 1.00 23.35 69 TYR A N 15
ATOM 25905 C CA . TYR A 1 69 ? -6.105 9.117 -2.139 1.00 40.23 69 TYR A CA 15
ATOM 25906 C C . TYR A 1 69 ? -7.245 8.325 -2.786 1.00 1.32 69 TYR A C 15
ATOM 25907 O O . TYR A 1 69 ? -6.987 7.402 -3.561 1.00 74.30 69 TYR A O 15
ATOM 25925 N N . ASP A 1 70 ? -8.496 8.743 -2.578 1.00 71.02 70 ASP A N 15
ATOM 25926 C CA . ASP A 1 70 ? -9.680 8.059 -3.124 1.00 15.24 70 ASP A CA 15
ATOM 25927 C C . ASP A 1 70 ? -10.358 8.924 -4.183 1.00 75.24 70 ASP A C 15
ATOM 25928 O O . ASP A 1 70 ? -9.820 9.953 -4.598 1.00 52.14 70 ASP A O 15
ATOM 25937 N N . LYS A 1 71 ? -11.537 8.504 -4.662 1.00 53.31 71 LYS A N 15
ATOM 25938 C CA . LYS A 1 71 ? -12.247 9.189 -5.749 1.00 72.20 71 LYS A CA 15
ATOM 25939 C C . LYS A 1 71 ? -12.651 10.618 -5.362 1.00 62.33 71 LYS A C 15
ATOM 25940 O O . LYS A 1 71 ? -12.674 11.487 -6.233 1.00 43.05 71 LYS A O 15
ATOM 25959 N N . GLU A 1 72 ? -12.916 10.859 -4.075 1.00 51.54 72 GLU A N 15
ATOM 25960 C CA . GLU A 1 72 ? -13.149 12.181 -3.485 1.00 4.24 72 GLU A CA 15
ATOM 25961 C C . GLU A 1 72 ? -11.892 13.080 -3.514 1.00 21.11 72 GLU A C 15
ATOM 25962 O O . GLU A 1 72 ? -12.016 14.268 -3.234 1.00 34.14 72 GLU A O 15
ATOM 25974 N N . GLU A 1 73 ? -10.697 12.562 -3.847 1.00 52.12 73 GLU A N 15
ATOM 25975 C CA . GLU A 1 73 ? -9.430 13.300 -3.895 1.00 73.21 73 GLU A CA 15
ATOM 25976 C C . GLU A 1 73 ? -9.100 13.840 -2.490 1.00 55.15 73 GLU A C 15
ATOM 25977 O O . GLU A 1 73 ? -8.851 15.026 -2.297 1.00 12.23 73 GLU A O 15
ATOM 25989 N N . HIS A 1 74 ? -9.130 12.961 -1.485 1.00 0.53 74 HIS A N 15
ATOM 25990 C CA . HIS A 1 74 ? -8.739 13.228 -0.100 1.00 12.52 74 HIS A CA 15
ATOM 25991 C C . HIS A 1 74 ? -7.882 12.047 0.378 1.00 44.35 74 HIS A C 15
ATOM 25992 O O . HIS A 1 74 ? -7.919 10.991 -0.266 1.00 41.43 74 HIS A O 15
ATOM 26006 N N . CYS A 1 75 ? -7.109 12.213 1.457 1.00 71.35 75 CYS A N 15
ATOM 26007 C CA . CYS A 1 75 ? -6.140 11.228 1.929 1.00 44.54 75 CYS A CA 15
ATOM 26008 C C . CYS A 1 75 ? -6.668 10.433 3.126 1.00 12.34 75 CYS A C 15
ATOM 26009 O O . CYS A 1 75 ? -6.858 11.027 4.190 1.00 4.31 75 CYS A O 15
ATOM 26017 N N . THR A 1 76 ? -6.857 9.111 3.016 1.00 40.43 76 THR A N 15
ATOM 26018 C CA . THR A 1 76 ? -7.419 8.341 4.134 1.00 75.13 76 THR A CA 15
ATOM 26019 C C . THR A 1 76 ? -6.291 8.125 5.162 1.00 74.32 76 THR A C 15
ATOM 26020 O O . THR A 1 76 ? -6.367 8.554 6.313 1.00 64.41 76 THR A O 15
ATOM 26031 N N . GLU A 1 77 ? -5.198 7.511 4.701 1.00 35.33 77 GLU A N 15
ATOM 26032 C CA . GLU A 1 77 ? -4.079 6.993 5.478 1.00 22.14 77 GLU A CA 15
ATOM 26033 C C . GLU A 1 77 ? -2.763 7.413 4.814 1.00 22.43 77 GLU A C 15
ATOM 26034 O O . GLU A 1 77 ? -2.777 8.073 3.769 1.00 24.34 77 GLU A O 15
ATOM 26046 N N . GLN A 1 78 ? -1.631 6.968 5.361 1.00 53.23 78 GLN A N 15
ATOM 26047 C CA . GLN A 1 78 ? -0.287 7.116 4.826 1.00 72.21 78 GLN A CA 15
ATOM 26048 C C . GLN A 1 78 ? 0.585 6.034 5.478 1.00 15.55 78 GLN A C 15
ATOM 26049 O O . GLN A 1 78 ? 0.182 5.503 6.514 1.00 13.44 78 GLN A O 15
ATOM 26063 N N . TYR A 1 79 ? 1.762 5.722 4.923 1.00 41.52 79 TYR A N 15
ATOM 26064 C CA . TYR A 1 79 ? 2.720 4.804 5.545 1.00 34.41 79 TYR A CA 15
ATOM 26065 C C . TYR A 1 79 ? 4.138 5.161 5.063 1.00 53.53 79 TYR A C 15
ATOM 26066 O O . TYR A 1 79 ? 4.293 5.659 3.943 1.00 62.02 79 TYR A O 15
ATOM 26084 N N . HIS A 1 80 ? 5.175 4.904 5.867 1.00 4.15 80 HIS A N 15
ATOM 26085 C CA . HIS A 1 80 ? 6.583 5.015 5.467 1.00 3.41 80 HIS A CA 15
ATOM 26086 C C . HIS A 1 80 ? 7.024 3.730 4.752 1.00 75.23 80 HIS A C 15
ATOM 26087 O O . HIS A 1 80 ? 6.287 2.744 4.691 1.00 51.41 80 HIS A O 15
ATOM 26101 N N . ILE A 1 81 ? 8.252 3.719 4.228 1.00 1.34 81 ILE A N 15
ATOM 26102 C CA . ILE A 1 81 ? 8.828 2.644 3.428 1.00 21.22 81 ILE A CA 15
ATOM 26103 C C . ILE A 1 81 ? 10.111 2.243 4.136 1.00 23.24 81 ILE A C 15
ATOM 26104 O O . ILE A 1 81 ? 11.151 2.869 3.933 1.00 3.52 81 ILE A O 15
ATOM 26120 N N . LEU A 1 82 ? 10.033 1.212 4.979 1.00 12.53 82 LEU A N 15
ATOM 26121 C CA . LEU A 1 82 ? 11.231 0.719 5.639 1.00 34.33 82 LEU A CA 15
ATOM 26122 C C . LEU A 1 82 ? 12.122 0.021 4.617 1.00 62.44 82 LEU A C 15
ATOM 26123 O O . LEU A 1 82 ? 13.316 0.291 4.610 1.00 74.20 82 LEU A O 15
ATOM 26139 N N . LYS A 1 83 ? 11.563 -0.846 3.756 1.00 72.23 83 LYS A N 15
ATOM 26140 C CA . LYS A 1 83 ? 12.279 -1.625 2.734 1.00 44.51 83 LYS A CA 15
ATOM 26141 C C . LYS A 1 83 ? 11.387 -1.872 1.518 1.00 61.32 83 LYS A C 15
ATOM 26142 O O . LYS A 1 83 ? 10.163 -1.733 1.618 1.00 54.53 83 LYS A O 15
ATOM 26161 N N . LEU A 1 84 ? 11.985 -2.304 0.395 1.00 40.11 84 LEU A N 15
ATOM 26162 C CA . LEU A 1 84 ? 11.268 -2.665 -0.827 1.00 11.15 84 LEU A CA 15
ATOM 26163 C C . LEU A 1 84 ? 12.012 -3.761 -1.581 1.00 35.04 84 LEU A C 15
ATOM 26164 O O . LEU A 1 84 ? 13.077 -3.518 -2.139 1.00 15.43 84 LEU A O 15
ATOM 26180 N N . THR A 1 85 ? 11.463 -4.965 -1.630 1.00 2.24 85 THR A N 15
ATOM 26181 C CA . THR A 1 85 ? 12.164 -6.118 -2.192 1.00 2.24 85 THR A CA 15
ATOM 26182 C C . THR A 1 85 ? 11.274 -6.825 -3.217 1.00 32.04 85 THR A C 15
ATOM 26183 O O . THR A 1 85 ? 10.099 -6.481 -3.375 1.00 53.44 85 THR A O 15
ATOM 26194 N N . SER A 1 86 ? 11.804 -7.821 -3.929 1.00 31.21 86 SER A N 15
ATOM 26195 C CA . SER A 1 86 ? 11.046 -8.539 -4.951 1.00 32.11 86 SER A CA 15
ATOM 26196 C C . SER A 1 86 ? 9.817 -9.259 -4.420 1.00 51.43 86 SER A C 15
ATOM 26197 O O . SER A 1 86 ? 8.905 -9.476 -5.222 1.00 63.03 86 SER A O 15
ATOM 26205 N N . LYS A 1 87 ? 9.764 -9.588 -3.123 1.00 44.21 87 LYS A N 15
ATOM 26206 C CA . LYS A 1 87 ? 8.624 -10.261 -2.510 1.00 42.23 87 LYS A CA 15
ATOM 26207 C C . LYS A 1 87 ? 8.495 -9.987 -1.017 1.00 2.52 87 LYS A C 15
ATOM 26208 O O . LYS A 1 87 ? 7.818 -10.734 -0.320 1.00 34.45 87 LYS A O 15
ATOM 26227 N N . GLU A 1 88 ? 8.998 -8.861 -0.517 1.00 15.44 88 GLU A N 15
ATOM 26228 C CA . GLU A 1 88 ? 8.751 -8.383 0.846 1.00 64.20 88 GLU A CA 15
ATOM 26229 C C . GLU A 1 88 ? 8.746 -6.838 0.828 1.00 21.11 88 GLU A C 15
ATOM 26230 O O . GLU A 1 88 ? 9.586 -6.226 0.163 1.00 43.23 88 GLU A O 15
ATOM 26242 N N . MET A 1 89 ? 7.771 -6.202 1.485 1.00 14.35 89 MET A N 15
ATOM 26243 C CA . MET A 1 89 ? 7.632 -4.755 1.704 1.00 71.33 89 MET A CA 15
ATOM 26244 C C . MET A 1 89 ? 7.227 -4.557 3.164 1.00 52.51 89 MET A C 15
ATOM 26245 O O . MET A 1 89 ? 6.457 -5.361 3.686 1.00 75.11 89 MET A O 15
ATOM 26259 N N . LYS A 1 90 ? 7.662 -3.458 3.788 1.00 22.33 90 LYS A N 15
ATOM 26260 C CA . LYS A 1 90 ? 7.415 -3.136 5.191 1.00 4.21 90 LYS A CA 15
ATOM 26261 C C . LYS A 1 90 ? 6.892 -1.704 5.313 1.00 33.43 90 LYS A C 15
ATOM 26262 O O . LYS A 1 90 ? 7.696 -0.769 5.234 1.00 14.14 90 LYS A O 15
ATOM 26281 N N . TRP A 1 91 ? 5.565 -1.521 5.382 1.00 11.51 91 TRP A N 15
ATOM 26282 C CA . TRP A 1 91 ? 4.927 -0.203 5.478 1.00 42.40 91 TRP A CA 15
ATOM 26283 C C . TRP A 1 91 ? 4.766 0.120 6.961 1.00 1.25 91 TRP A C 15
ATOM 26284 O O . TRP A 1 91 ? 3.795 -0.326 7.566 1.00 51.24 91 TRP A O 15
ATOM 26305 N N . GLU A 1 92 ? 5.706 0.868 7.547 1.00 52.30 92 GLU A N 15
ATOM 26306 C CA . GLU A 1 92 ? 5.549 1.402 8.902 1.00 35.12 92 GLU A CA 15
ATOM 26307 C C . GLU A 1 92 ? 4.453 2.480 8.879 1.00 23.31 92 GLU A C 15
ATOM 26308 O O . GLU A 1 92 ? 4.292 3.165 7.873 1.00 64.23 92 GLU A O 15
ATOM 26320 N N . ASN A 1 93 ? 3.728 2.660 9.984 1.00 33.33 93 ASN A N 15
ATOM 26321 C CA . ASN A 1 93 ? 2.619 3.600 10.148 1.00 64.03 93 ASN A CA 15
ATOM 26322 C C . ASN A 1 93 ? 2.925 5.031 9.671 1.00 13.35 93 ASN A C 15
ATOM 26323 O O . ASN A 1 93 ? 2.070 5.640 9.039 1.00 40.33 93 ASN A O 15
ATOM 26334 N N . ALA A 1 94 ? 4.106 5.571 9.976 1.00 63.34 94 ALA A N 15
ATOM 26335 C CA . ALA A 1 94 ? 4.528 6.964 9.797 1.00 73.24 94 ALA A CA 15
ATOM 26336 C C . ALA A 1 94 ? 3.752 7.972 10.655 1.00 44.14 94 ALA A C 15
ATOM 26337 O O . ALA A 1 94 ? 4.396 8.793 11.309 1.00 54.52 94 ALA A O 15
ATOM 26344 N N . SER A 1 95 ? 2.415 7.954 10.662 1.00 63.04 95 SER A N 15
ATOM 26345 C CA . SER A 1 95 ? 1.607 8.977 11.317 1.00 24.11 95 SER A CA 15
ATOM 26346 C C . SER A 1 95 ? 0.658 8.377 12.359 1.00 55.54 95 SER A C 15
ATOM 26347 O O . SER A 1 95 ? -0.503 8.079 12.059 1.00 22.41 95 SER A O 15
ATOM 26355 N N . PRO A 1 96 ? 1.088 8.159 13.608 1.00 35.22 96 PRO A N 15
ATOM 26356 C CA . PRO A 1 96 ? 0.211 7.580 14.620 1.00 24.44 96 PRO A CA 15
ATOM 26357 C C . PRO A 1 96 ? -0.904 8.558 15.018 1.00 14.41 96 PRO A C 15
ATOM 26358 O O . PRO A 1 96 ? -1.953 8.136 15.503 1.00 24.04 96 PRO A O 15
ATOM 26369 N N . LYS A 1 97 ? -0.722 9.864 14.772 1.00 34.03 97 LYS A N 15
ATOM 26370 C CA . LYS A 1 97 ? -1.763 10.870 14.987 1.00 71.42 97 LYS A CA 15
ATOM 26371 C C . LYS A 1 97 ? -2.871 10.785 13.938 1.00 3.30 97 LYS A C 15
ATOM 26372 O O . LYS A 1 97 ? -3.950 11.338 14.151 1.00 4.10 97 LYS A O 15
ATOM 26391 N N . ASP A 1 98 ? -2.613 10.131 12.806 1.00 63.01 98 ASP A N 15
ATOM 26392 C CA . ASP A 1 98 ? -3.627 9.839 11.803 1.00 55.33 98 ASP A CA 15
ATOM 26393 C C . ASP A 1 98 ? -4.216 8.446 12.052 1.00 32.33 98 ASP A C 15
ATOM 26394 O O . ASP A 1 98 ? -5.426 8.266 11.880 1.00 15.33 98 ASP A O 15
ATOM 26403 N N . GLY A 1 99 ? -3.392 7.492 12.508 1.00 15.11 99 GLY A N 15
ATOM 26404 C CA . GLY A 1 99 ? -3.802 6.184 13.018 1.00 43.21 99 GLY A CA 15
ATOM 26405 C C . GLY A 1 99 ? -3.660 5.064 11.986 1.00 75.21 99 GLY A C 15
ATOM 26406 O O . GLY A 1 99 ? -4.646 4.392 11.671 1.00 13.53 99 GLY A O 15
ATOM 26410 N N . ASN A 1 100 ? -2.441 4.850 11.479 1.00 61.03 100 ASN A N 15
ATOM 26411 C CA . ASN A 1 100 ? -2.104 3.874 10.424 1.00 64.33 100 ASN A CA 15
ATOM 26412 C C . ASN A 1 100 ? -1.404 2.639 11.017 1.00 72.30 100 ASN A C 15
ATOM 26413 O O . ASN A 1 100 ? -1.186 2.606 12.227 1.00 3.52 100 ASN A O 15
ATOM 26424 N N . SER A 1 101 ? -1.046 1.643 10.196 1.00 32.33 101 SER A N 15
ATOM 26425 C CA . SER A 1 101 ? -0.736 0.268 10.625 1.00 35.32 101 SER A CA 15
ATOM 26426 C C . SER A 1 101 ? 0.549 -0.252 9.948 1.00 55.20 101 SER A C 15
ATOM 26427 O O . SER A 1 101 ? 0.861 0.181 8.836 1.00 61.30 101 SER A O 15
ATOM 26435 N N . ASP A 1 102 ? 1.277 -1.187 10.580 1.00 21.23 102 ASP A N 15
ATOM 26436 C CA . ASP A 1 102 ? 2.718 -1.463 10.356 1.00 11.45 102 ASP A CA 15
ATOM 26437 C C . ASP A 1 102 ? 3.003 -2.682 9.450 1.00 54.20 102 ASP A C 15
ATOM 26438 O O . ASP A 1 102 ? 4.055 -3.320 9.464 1.00 34.32 102 ASP A O 15
ATOM 26447 N N . LYS A 1 103 ? 2.020 -3.060 8.652 1.00 21.35 103 LYS A N 15
ATOM 26448 C CA . LYS A 1 103 ? 1.923 -4.373 8.008 1.00 14.24 103 LYS A CA 15
ATOM 26449 C C . LYS A 1 103 ? 3.023 -4.659 6.976 1.00 33.03 103 LYS A C 15
ATOM 26450 O O . LYS A 1 103 ? 3.694 -3.745 6.478 1.00 0.53 103 LYS A O 15
ATOM 26469 N N . ARG A 1 104 ? 3.110 -5.922 6.534 1.00 61.11 104 ARG A N 15
ATOM 26470 C CA . ARG A 1 104 ? 4.188 -6.403 5.678 1.00 3.43 104 ARG A CA 15
ATOM 26471 C C . ARG A 1 104 ? 3.631 -7.124 4.447 1.00 20.34 104 ARG A C 15
ATOM 26472 O O . ARG A 1 104 ? 3.346 -8.319 4.503 1.00 24.24 104 ARG A O 15
ATOM 26493 N N . LEU A 1 105 ? 3.456 -6.382 3.349 1.00 12.54 105 LEU A N 15
ATOM 26494 C CA . LEU A 1 105 ? 2.883 -6.849 2.080 1.00 71.20 105 LEU A CA 15
ATOM 26495 C C . LEU A 1 105 ? 3.798 -7.922 1.516 1.00 11.53 105 LEU A C 15
ATOM 26496 O O . LEU A 1 105 ? 5.006 -7.695 1.357 1.00 41.14 105 LEU A O 15
ATOM 26512 N N . GLU A 1 106 ? 3.212 -9.061 1.149 1.00 43.52 106 GLU A N 15
ATOM 26513 C CA . GLU A 1 106 ? 3.938 -10.223 0.636 1.00 13.34 106 GLU A CA 15
ATOM 26514 C C . GLU A 1 106 ? 3.548 -10.527 -0.808 1.00 12.42 106 GLU A C 15
ATOM 26515 O O . GLU A 1 106 ? 3.258 -11.651 -1.210 1.00 74.12 106 GLU A O 15
ATOM 26527 N N . LYS A 1 107 ? 3.641 -9.471 -1.617 1.00 32.13 107 LYS A N 15
ATOM 26528 C CA . LYS A 1 107 ? 3.547 -9.516 -3.060 1.00 20.32 107 LYS A CA 15
ATOM 26529 C C . LYS A 1 107 ? 2.172 -10.047 -3.418 1.00 52.41 107 LYS A C 15
ATOM 26530 O O . LYS A 1 107 ? 1.264 -9.915 -2.619 1.00 4.15 107 LYS A O 15
ATOM 26549 N N . TYR A 1 108 ? 1.945 -10.462 -4.648 1.00 2.32 108 TYR A N 15
ATOM 26550 C CA . TYR A 1 108 ? 0.609 -10.803 -5.116 1.00 65.42 108 TYR A CA 15
ATOM 26551 C C . TYR A 1 108 ? 0.354 -12.302 -5.066 1.00 42.10 108 TYR A C 15
ATOM 26552 O O . TYR A 1 108 ? 0.576 -13.003 -6.061 1.00 4.44 108 TYR A O 15
ATOM 26570 N N . ASN A 1 109 ? -0.095 -12.801 -3.918 1.00 54.22 109 ASN A N 15
ATOM 26571 C CA . ASN A 1 109 ? -0.473 -14.200 -3.759 1.00 62.24 109 ASN A CA 15
ATOM 26572 C C . ASN A 1 109 ? -1.460 -14.356 -2.604 1.00 5.25 109 ASN A C 15
ATOM 26573 O O . ASN A 1 109 ? -1.134 -13.961 -1.496 1.00 50.24 109 ASN A O 15
ATOM 26584 N N . ASP A 1 110 ? -2.633 -14.927 -2.900 1.00 25.14 110 ASP A N 15
ATOM 26585 C CA . ASP A 1 110 ? -3.860 -14.990 -2.086 1.00 11.21 110 ASP A CA 15
ATOM 26586 C C . ASP A 1 110 ? -4.218 -13.670 -1.442 1.00 43.20 110 ASP A C 15
ATOM 26587 O O . ASP A 1 110 ? -3.727 -13.417 -0.321 1.00 70.42 110 ASP A O 15
ATOM 26596 N N . GLY A 1 1 ? 19.450 -14.358 1.366 1.00 43.04 1 GLY A N 16
ATOM 26597 C CA . GLY A 1 1 ? 19.135 -12.927 1.455 1.00 74.43 1 GLY A CA 16
ATOM 26598 C C . GLY A 1 1 ? 17.645 -12.780 1.282 1.00 64.11 1 GLY A C 16
ATOM 26599 O O . GLY A 1 1 ? 17.146 -12.992 0.177 1.00 4.01 1 GLY A O 16
ATOM 26603 N N . ASP A 1 2 ? 16.918 -12.540 2.374 1.00 20.23 2 ASP A N 16
ATOM 26604 C CA . ASP A 1 2 ? 15.461 -12.576 2.319 1.00 62.55 2 ASP A CA 16
ATOM 26605 C C . ASP A 1 2 ? 14.939 -11.247 1.792 1.00 35.43 2 ASP A C 16
ATOM 26606 O O . ASP A 1 2 ? 14.387 -11.179 0.695 1.00 2.02 2 ASP A O 16
ATOM 26615 N N . GLU A 1 3 ? 15.184 -10.176 2.548 1.00 54.24 3 GLU A N 16
ATOM 26616 C CA . GLU A 1 3 ? 14.702 -8.844 2.235 1.00 43.13 3 GLU A CA 16
ATOM 26617 C C . GLU A 1 3 ? 15.781 -7.779 2.497 1.00 73.44 3 GLU A C 16
ATOM 26618 O O . GLU A 1 3 ? 15.709 -7.029 3.474 1.00 72.44 3 GLU A O 16
ATOM 26630 N N . ASP A 1 4 ? 16.799 -7.681 1.635 1.00 4.14 4 ASP A N 16
ATOM 26631 C CA . ASP A 1 4 ? 17.872 -6.695 1.818 1.00 4.32 4 ASP A CA 16
ATOM 26632 C C . ASP A 1 4 ? 18.316 -6.023 0.511 1.00 40.35 4 ASP A C 16
ATOM 26633 O O . ASP A 1 4 ? 19.470 -5.632 0.344 1.00 22.24 4 ASP A O 16
ATOM 26642 N N . ASP A 1 5 ? 17.398 -5.879 -0.448 1.00 21.43 5 ASP A N 16
ATOM 26643 C CA . ASP A 1 5 ? 17.630 -5.255 -1.771 1.00 44.25 5 ASP A CA 16
ATOM 26644 C C . ASP A 1 5 ? 17.515 -3.723 -1.777 1.00 43.24 5 ASP A C 16
ATOM 26645 O O . ASP A 1 5 ? 17.704 -3.089 -2.815 1.00 1.12 5 ASP A O 16
ATOM 26654 N N . LYS A 1 6 ? 17.258 -3.134 -0.605 1.00 23.51 6 LYS A N 16
ATOM 26655 C CA . LYS A 1 6 ? 16.752 -1.798 -0.331 1.00 51.13 6 LYS A CA 16
ATOM 26656 C C . LYS A 1 6 ? 15.424 -1.508 -1.024 1.00 60.24 6 LYS A C 16
ATOM 26657 O O . LYS A 1 6 ? 14.925 -2.272 -1.843 1.00 0.14 6 LYS A O 16
ATOM 26676 N N . VAL A 1 7 ? 14.829 -0.398 -0.604 1.00 55.45 7 VAL A N 16
ATOM 26677 C CA . VAL A 1 7 ? 13.540 0.053 -1.068 1.00 12.04 7 VAL A CA 16
ATOM 26678 C C . VAL A 1 7 ? 13.737 0.867 -2.336 1.00 31.51 7 VAL A C 16
ATOM 26679 O O . VAL A 1 7 ? 14.278 1.974 -2.315 1.00 62.53 7 VAL A O 16
ATOM 26692 N N . GLU A 1 8 ? 13.271 0.293 -3.440 1.00 20.14 8 GLU A N 16
ATOM 26693 C CA . GLU A 1 8 ? 13.252 0.966 -4.728 1.00 74.24 8 GLU A CA 16
ATOM 26694 C C . GLU A 1 8 ? 11.876 1.547 -5.040 1.00 72.15 8 GLU A C 16
ATOM 26695 O O . GLU A 1 8 ? 10.851 1.110 -4.507 1.00 60.41 8 GLU A O 16
ATOM 26707 N N . ILE A 1 9 ? 11.852 2.538 -5.935 1.00 20.24 9 ILE A N 16
ATOM 26708 C CA . ILE A 1 9 ? 10.631 3.186 -6.402 1.00 72.22 9 ILE A CA 16
ATOM 26709 C C . ILE A 1 9 ? 9.861 2.211 -7.309 1.00 52.35 9 ILE A C 16
ATOM 26710 O O . ILE A 1 9 ? 8.805 1.748 -6.878 1.00 20.51 9 ILE A O 16
ATOM 26726 N N . PRO A 1 10 ? 10.357 1.811 -8.500 1.00 40.45 10 PRO A N 16
ATOM 26727 C CA . PRO A 1 10 ? 9.603 0.939 -9.401 1.00 64.41 10 PRO A CA 16
ATOM 26728 C C . PRO A 1 10 ? 9.368 -0.469 -8.832 1.00 1.32 10 PRO A C 16
ATOM 26729 O O . PRO A 1 10 ? 8.542 -1.227 -9.351 1.00 51.43 10 PRO A O 16
ATOM 26740 N N . GLN A 1 11 ? 10.038 -0.841 -7.738 1.00 20.54 11 GLN A N 16
ATOM 26741 C CA . GLN A 1 11 ? 9.726 -2.061 -7.008 1.00 62.33 11 GLN A CA 16
ATOM 26742 C C . GLN A 1 11 ? 8.311 -2.006 -6.416 1.00 40.33 11 GLN A C 16
ATOM 26743 O O . GLN A 1 11 ? 7.647 -3.043 -6.354 1.00 40.44 11 GLN A O 16
ATOM 26757 N N . LEU A 1 12 ? 7.785 -0.817 -6.107 1.00 14.42 12 LEU A N 16
ATOM 26758 C CA . LEU A 1 12 ? 6.423 -0.652 -5.608 1.00 2.21 12 LEU A CA 16
ATOM 26759 C C . LEU A 1 12 ? 5.365 -1.047 -6.640 1.00 42.15 12 LEU A C 16
ATOM 26760 O O . LEU A 1 12 ? 4.338 -1.587 -6.246 1.00 75.14 12 LEU A O 16
ATOM 26776 N N . VAL A 1 13 ? 5.621 -0.814 -7.931 1.00 22.01 13 VAL A N 16
ATOM 26777 C CA . VAL A 1 13 ? 4.637 -0.806 -9.022 1.00 24.42 13 VAL A CA 16
ATOM 26778 C C . VAL A 1 13 ? 3.917 -2.157 -9.222 1.00 74.44 13 VAL A C 16
ATOM 26779 O O . VAL A 1 13 ? 2.916 -2.235 -9.934 1.00 3.34 13 VAL A O 16
ATOM 26792 N N . GLY A 1 14 ? 4.392 -3.228 -8.592 1.00 24.43 14 GLY A N 16
ATOM 26793 C CA . GLY A 1 14 ? 3.757 -4.535 -8.595 1.00 13.40 14 GLY A CA 16
ATOM 26794 C C . GLY A 1 14 ? 2.488 -4.589 -7.756 1.00 44.11 14 GLY A C 16
ATOM 26795 O O . GLY A 1 14 ? 1.836 -3.583 -7.465 1.00 4.14 14 GLY A O 16
ATOM 26799 N N . LYS A 1 15 ? 2.089 -5.818 -7.464 1.00 64.34 15 LYS A N 16
ATOM 26800 C CA . LYS A 1 15 ? 0.799 -6.175 -6.901 1.00 2.12 15 LYS A CA 16
ATOM 26801 C C . LYS A 1 15 ? 1.050 -6.570 -5.453 1.00 55.12 15 LYS A C 16
ATOM 26802 O O . LYS A 1 15 ? 2.056 -7.236 -5.177 1.00 61.24 15 LYS A O 16
ATOM 26821 N N . TRP A 1 16 ? 0.172 -6.178 -4.529 1.00 35.12 16 TRP A N 16
ATOM 26822 C CA . TRP A 1 16 ? 0.391 -6.421 -3.112 1.00 63.02 16 TRP A CA 16
ATOM 26823 C C . TRP A 1 16 ? -0.920 -6.718 -2.402 1.00 20.34 16 TRP A C 16
ATOM 26824 O O . TRP A 1 16 ? -1.937 -6.077 -2.668 1.00 41.40 16 TRP A O 16
ATOM 26845 N N . ILE A 1 17 ? -0.886 -7.635 -1.438 1.00 31.01 17 ILE A N 16
ATOM 26846 C CA . ILE A 1 17 ? -1.990 -7.921 -0.540 1.00 34.32 17 ILE A CA 16
ATOM 26847 C C . ILE A 1 17 ? -1.621 -7.381 0.841 1.00 71.21 17 ILE A C 16
ATOM 26848 O O . ILE A 1 17 ? -0.515 -7.610 1.334 1.00 53.35 17 ILE A O 16
ATOM 26864 N N . VAL A 1 18 ? -2.545 -6.659 1.471 1.00 52.50 18 VAL A N 16
ATOM 26865 C CA . VAL A 1 18 ? -2.390 -6.061 2.810 1.00 63.32 18 VAL A CA 16
ATOM 26866 C C . VAL A 1 18 ? -2.701 -7.113 3.894 1.00 15.35 18 VAL A C 16
ATOM 26867 O O . VAL A 1 18 ? -2.924 -6.800 5.061 1.00 32.04 18 VAL A O 16
ATOM 26880 N N . LYS A 1 19 ? -2.844 -8.376 3.499 1.00 35.01 19 LYS A N 16
ATOM 26881 C CA . LYS A 1 19 ? -3.474 -9.431 4.285 1.00 41.41 19 LYS A CA 16
ATOM 26882 C C . LYS A 1 19 ? -2.476 -10.017 5.297 1.00 41.45 19 LYS A C 16
ATOM 26883 O O . LYS A 1 19 ? -2.345 -11.230 5.443 1.00 11.44 19 LYS A O 16
ATOM 26902 N N . GLU A 1 20 ? -1.704 -9.164 5.959 1.00 54.41 20 GLU A N 16
ATOM 26903 C CA . GLU A 1 20 ? -0.524 -9.585 6.694 1.00 44.01 20 GLU A CA 16
ATOM 26904 C C . GLU A 1 20 ? -0.198 -8.502 7.743 1.00 42.04 20 GLU A C 16
ATOM 26905 O O . GLU A 1 20 ? 0.542 -7.577 7.455 1.00 1.04 20 GLU A O 16
ATOM 26917 N N . PRO A 1 21 ? -0.748 -8.539 8.961 1.00 20.41 21 PRO A N 16
ATOM 26918 C CA . PRO A 1 21 ? -1.636 -9.575 9.428 1.00 75.24 21 PRO A CA 16
ATOM 26919 C C . PRO A 1 21 ? -3.034 -9.403 8.833 1.00 52.20 21 PRO A C 16
ATOM 26920 O O . PRO A 1 21 ? -3.431 -8.307 8.416 1.00 31.25 21 PRO A O 16
ATOM 26931 N N . VAL A 1 22 ? -3.786 -10.500 8.827 1.00 60.32 22 VAL A N 16
ATOM 26932 C CA . VAL A 1 22 ? -5.143 -10.560 8.302 1.00 44.21 22 VAL A CA 16
ATOM 26933 C C . VAL A 1 22 ? -6.013 -9.599 9.117 1.00 51.33 22 VAL A C 16
ATOM 26934 O O . VAL A 1 22 ? -5.773 -9.365 10.308 1.00 35.35 22 VAL A O 16
ATOM 26947 N N . LEU A 1 23 ? -7.014 -9.016 8.458 1.00 44.22 23 LEU A N 16
ATOM 26948 C CA . LEU A 1 23 ? -8.054 -8.247 9.135 1.00 42.21 23 LEU A CA 16
ATOM 26949 C C . LEU A 1 23 ? -8.981 -9.220 9.861 1.00 13.14 23 LEU A C 16
ATOM 26950 O O . LEU A 1 23 ? -8.658 -10.399 10.021 1.00 40.53 23 LEU A O 16
ATOM 26966 N N . GLN A 1 24 ? -10.120 -8.728 10.339 1.00 64.21 24 GLN A N 16
ATOM 26967 C CA . GLN A 1 24 ? -11.130 -9.557 10.961 1.00 22.43 24 GLN A CA 16
ATOM 26968 C C . GLN A 1 24 ? -12.344 -9.662 10.050 1.00 3.31 24 GLN A C 16
ATOM 26969 O O . GLN A 1 24 ? -12.414 -9.048 8.982 1.00 62.12 24 GLN A O 16
ATOM 26983 N N . ASP A 1 25 ? -13.283 -10.475 10.512 1.00 22.21 25 ASP A N 16
ATOM 26984 C CA . ASP A 1 25 ? -14.531 -10.902 9.919 1.00 42.13 25 ASP A CA 16
ATOM 26985 C C . ASP A 1 25 ? -14.126 -11.770 8.736 1.00 24.32 25 ASP A C 16
ATOM 26986 O O . ASP A 1 25 ? -13.843 -12.951 8.941 1.00 72.43 25 ASP A O 16
ATOM 26995 N N . ASP A 1 26 ? -13.872 -11.160 7.581 1.00 14.33 26 ASP A N 16
ATOM 26996 C CA . ASP A 1 26 ? -13.086 -11.679 6.448 1.00 52.12 26 ASP A CA 16
ATOM 26997 C C . ASP A 1 26 ? -12.842 -10.539 5.444 1.00 23.01 26 ASP A C 16
ATOM 26998 O O . ASP A 1 26 ? -13.145 -10.627 4.250 1.00 13.33 26 ASP A O 16
ATOM 27007 N N . PHE A 1 27 ? -12.371 -9.398 5.950 1.00 12.24 27 PHE A N 16
ATOM 27008 C CA . PHE A 1 27 ? -12.045 -8.239 5.135 1.00 62.33 27 PHE A CA 16
ATOM 27009 C C . PHE A 1 27 ? -10.696 -8.462 4.443 1.00 63.20 27 PHE A C 16
ATOM 27010 O O . PHE A 1 27 ? -9.647 -8.410 5.083 1.00 42.13 27 PHE A O 16
ATOM 27027 N N . VAL A 1 28 ? -10.703 -8.683 3.130 1.00 73.10 28 VAL A N 16
ATOM 27028 C CA . VAL A 1 28 ? -9.484 -8.722 2.321 1.00 74.20 28 VAL A CA 16
ATOM 27029 C C . VAL A 1 28 ? -9.296 -7.361 1.639 1.00 62.13 28 VAL A C 16
ATOM 27030 O O . VAL A 1 28 ? -10.268 -6.634 1.400 1.00 31.33 28 VAL A O 16
ATOM 27043 N N . THR A 1 29 ? -8.034 -7.041 1.331 1.00 31.14 29 THR A N 16
ATOM 27044 C CA . THR A 1 29 ? -7.579 -5.815 0.698 1.00 73.22 29 THR A CA 16
ATOM 27045 C C . THR A 1 29 ? -6.357 -6.160 -0.168 1.00 35.12 29 THR A C 16
ATOM 27046 O O . THR A 1 29 ? -5.394 -6.754 0.334 1.00 62.12 29 THR A O 16
ATOM 27057 N N . CYS A 1 30 ? -6.342 -5.732 -1.432 1.00 64.01 30 CYS A N 16
ATOM 27058 C CA . CYS A 1 30 ? -5.121 -5.545 -2.207 1.00 42.12 30 CYS A CA 16
ATOM 27059 C C . CYS A 1 30 ? -4.791 -4.056 -2.231 1.00 20.22 30 CYS A C 16
ATOM 27060 O O . CYS A 1 30 ? -5.704 -3.238 -2.144 1.00 55.31 30 CYS A O 16
ATOM 27068 N N . TYR A 1 31 ? -3.511 -3.721 -2.389 1.00 33.33 31 TYR A N 16
ATOM 27069 C CA . TYR A 1 31 ? -2.998 -2.434 -2.828 1.00 3.13 31 TYR A CA 16
ATOM 27070 C C . TYR A 1 31 ? -2.304 -2.695 -4.167 1.00 74.02 31 TYR A C 16
ATOM 27071 O O . TYR A 1 31 ? -1.260 -3.358 -4.199 1.00 0.14 31 TYR A O 16
ATOM 27089 N N . THR A 1 32 ? -2.844 -2.176 -5.266 1.00 12.51 32 THR A N 16
ATOM 27090 C CA . THR A 1 32 ? -2.278 -2.403 -6.591 1.00 13.53 32 THR A CA 16
ATOM 27091 C C . THR A 1 32 ? -1.938 -1.043 -7.200 1.00 0.51 32 THR A C 16
ATOM 27092 O O . THR A 1 32 ? -2.779 -0.389 -7.817 1.00 22.05 32 THR A O 16
ATOM 27103 N N . PHE A 1 33 ? -0.711 -0.564 -6.959 1.00 55.33 33 PHE A N 16
ATOM 27104 C CA . PHE A 1 33 ? -0.231 0.707 -7.504 1.00 73.02 33 PHE A CA 16
ATOM 27105 C C . PHE A 1 33 ? -0.033 0.566 -9.019 1.00 71.20 33 PHE A C 16
ATOM 27106 O O . PHE A 1 33 ? -0.056 -0.537 -9.573 1.00 71.14 33 PHE A O 16
ATOM 27123 N N . ASN A 1 34 ? 0.191 1.675 -9.717 1.00 60.24 34 ASN A N 16
ATOM 27124 C CA . ASN A 1 34 ? 0.638 1.699 -11.113 1.00 4.12 34 ASN A CA 16
ATOM 27125 C C . ASN A 1 34 ? 1.920 2.527 -11.158 1.00 55.54 34 ASN A C 16
ATOM 27126 O O . ASN A 1 34 ? 2.356 3.043 -10.128 1.00 24.41 34 ASN A O 16
ATOM 27137 N N . ALA A 1 35 ? 2.510 2.703 -12.343 1.00 21.22 35 ALA A N 16
ATOM 27138 C CA . ALA A 1 35 ? 3.669 3.571 -12.513 1.00 53.23 35 ALA A CA 16
ATOM 27139 C C . ALA A 1 35 ? 3.358 5.004 -12.077 1.00 1.54 35 ALA A C 16
ATOM 27140 O O . ALA A 1 35 ? 4.139 5.621 -11.354 1.00 62.13 35 ALA A O 16
ATOM 27147 N N . ASP A 1 36 ? 2.211 5.525 -12.510 1.00 32.04 36 ASP A N 16
ATOM 27148 C CA . ASP A 1 36 ? 1.718 6.868 -12.181 1.00 12.52 36 ASP A CA 16
ATOM 27149 C C . ASP A 1 36 ? 0.193 6.970 -12.320 1.00 71.00 36 ASP A C 16
ATOM 27150 O O . ASP A 1 36 ? -0.435 7.768 -11.620 1.00 62.13 36 ASP A O 16
ATOM 27159 N N . LYS A 1 37 ? -0.411 6.140 -13.184 1.00 43.14 37 LYS A N 16
ATOM 27160 C CA . LYS A 1 37 ? -1.757 6.334 -13.724 1.00 71.13 37 LYS A CA 16
ATOM 27161 C C . LYS A 1 37 ? -2.835 6.377 -12.636 1.00 62.33 37 LYS A C 16
ATOM 27162 O O . LYS A 1 37 ? -3.691 7.261 -12.668 1.00 1.34 37 LYS A O 16
ATOM 27181 N N . THR A 1 38 ? -2.828 5.418 -11.710 1.00 64.34 38 THR A N 16
ATOM 27182 C CA . THR A 1 38 ? -3.719 5.357 -10.554 1.00 3.24 38 THR A CA 16
ATOM 27183 C C . THR A 1 38 ? -3.108 4.379 -9.526 1.00 72.00 38 THR A C 16
ATOM 27184 O O . THR A 1 38 ? -1.957 3.954 -9.692 1.00 40.24 38 THR A O 16
ATOM 27195 N N . TYR A 1 39 ? -3.818 4.078 -8.438 1.00 71.11 39 TYR A N 16
ATOM 27196 C CA . TYR A 1 39 ? -3.617 2.931 -7.556 1.00 55.23 39 TYR A CA 16
ATOM 27197 C C . TYR A 1 39 ? -4.992 2.294 -7.323 1.00 32.04 39 TYR A C 16
ATOM 27198 O O . TYR A 1 39 ? -6.013 2.948 -7.539 1.00 23.15 39 TYR A O 16
ATOM 27216 N N . GLU A 1 40 ? -5.033 1.051 -6.852 1.00 34.32 40 GLU A N 16
ATOM 27217 C CA . GLU A 1 40 ? -6.250 0.369 -6.432 1.00 15.43 40 GLU A CA 16
ATOM 27218 C C . GLU A 1 40 ? -6.144 0.048 -4.948 1.00 74.41 40 GLU A C 16
ATOM 27219 O O . GLU A 1 40 ? -5.061 -0.291 -4.466 1.00 40.11 40 GLU A O 16
ATOM 27231 N N . VAL A 1 41 ? -7.294 0.049 -4.279 1.00 41.10 41 VAL A N 16
ATOM 27232 C CA . VAL A 1 41 ? -7.545 -0.522 -2.964 1.00 13.23 41 VAL A CA 16
ATOM 27233 C C . VAL A 1 41 ? -9.001 -1.019 -2.983 1.00 51.21 41 VAL A C 16
ATOM 27234 O O . VAL A 1 41 ? -9.718 -0.762 -3.949 1.00 54.42 41 VAL A O 16
ATOM 27247 N N . TYR A 1 42 ? -9.460 -1.751 -1.972 1.00 23.33 42 TYR A N 16
ATOM 27248 C CA . TYR A 1 42 ? -10.878 -1.992 -1.695 1.00 60.23 42 TYR A CA 16
ATOM 27249 C C . TYR A 1 42 ? -10.997 -2.424 -0.230 1.00 34.44 42 TYR A C 16
ATOM 27250 O O . TYR A 1 42 ? -10.005 -2.394 0.497 1.00 11.45 42 TYR A O 16
ATOM 27268 N N . THR A 1 43 ? -12.172 -2.854 0.214 1.00 34.01 43 THR A N 16
ATOM 27269 C CA . THR A 1 43 ? -12.304 -3.747 1.351 1.00 14.22 43 THR A CA 16
ATOM 27270 C C . THR A 1 43 ? -13.565 -4.585 1.118 1.00 64.24 43 THR A C 16
ATOM 27271 O O . THR A 1 43 ? -14.486 -4.111 0.447 1.00 32.25 43 THR A O 16
ATOM 27282 N N . GLY A 1 44 ? -13.634 -5.788 1.699 1.00 3.45 44 GLY A N 16
ATOM 27283 C CA . GLY A 1 44 ? -14.858 -6.559 1.937 1.00 20.34 44 GLY A CA 16
ATOM 27284 C C . GLY A 1 44 ? -15.810 -6.590 0.748 1.00 21.43 44 GLY A C 16
ATOM 27285 O O . GLY A 1 44 ? -16.759 -5.810 0.660 1.00 1.55 44 GLY A O 16
ATOM 27289 N N . SER A 1 45 ? -15.511 -7.450 -0.208 1.00 33.12 45 SER A N 16
ATOM 27290 C CA . SER A 1 45 ? -16.337 -7.725 -1.375 1.00 2.14 45 SER A CA 16
ATOM 27291 C C . SER A 1 45 ? -17.654 -8.431 -0.991 1.00 21.03 45 SER A C 16
ATOM 27292 O O . SER A 1 45 ? -17.787 -8.926 0.129 1.00 75.00 45 SER A O 16
ATOM 27300 N N . PRO A 1 46 ? -18.644 -8.491 -1.902 1.00 20.44 46 PRO A N 16
ATOM 27301 C CA . PRO A 1 46 ? -19.771 -9.415 -1.786 1.00 74.44 46 PRO A CA 16
ATOM 27302 C C . PRO A 1 46 ? -19.418 -10.843 -2.252 1.00 60.24 46 PRO A C 16
ATOM 27303 O O . PRO A 1 46 ? -20.214 -11.767 -2.046 1.00 14.41 46 PRO A O 16
ATOM 27314 N N . LEU A 1 47 ? -18.256 -11.023 -2.901 1.00 44.42 47 LEU A N 16
ATOM 27315 C CA . LEU A 1 47 ? -17.741 -12.288 -3.427 1.00 33.42 47 LEU A CA 16
ATOM 27316 C C . LEU A 1 47 ? -16.210 -12.326 -3.355 1.00 41.32 47 LEU A C 16
ATOM 27317 O O . LEU A 1 47 ? -15.665 -13.250 -2.756 1.00 55.20 47 LEU A O 16
ATOM 27333 N N . SER A 1 48 ? -15.528 -11.366 -3.997 1.00 62.23 48 SER A N 16
ATOM 27334 C CA . SER A 1 48 ? -14.078 -11.235 -4.177 1.00 63.33 48 SER A CA 16
ATOM 27335 C C . SER A 1 48 ? -13.797 -9.864 -4.831 1.00 20.35 48 SER A C 16
ATOM 27336 O O . SER A 1 48 ? -14.747 -9.154 -5.180 1.00 53.50 48 SER A O 16
ATOM 27344 N N . ASN A 1 49 ? -12.524 -9.495 -5.016 1.00 42.20 49 ASN A N 16
ATOM 27345 C CA . ASN A 1 49 ? -11.990 -8.245 -5.578 1.00 20.05 49 ASN A CA 16
ATOM 27346 C C . ASN A 1 49 ? -12.497 -7.940 -6.999 1.00 23.34 49 ASN A C 16
ATOM 27347 O O . ASN A 1 49 ? -11.765 -8.080 -7.976 1.00 40.31 49 ASN A O 16
ATOM 27358 N N . GLY A 1 50 ? -13.744 -7.493 -7.123 1.00 2.12 50 GLY A N 16
ATOM 27359 C CA . GLY A 1 50 ? -14.433 -7.337 -8.397 1.00 34.01 50 GLY A CA 16
ATOM 27360 C C . GLY A 1 50 ? -14.079 -6.034 -9.095 1.00 32.22 50 GLY A C 16
ATOM 27361 O O . GLY A 1 50 ? -13.385 -6.025 -10.111 1.00 20.22 50 GLY A O 16
ATOM 27365 N N . VAL A 1 51 ? -14.553 -4.923 -8.544 1.00 34.13 51 VAL A N 16
ATOM 27366 C CA . VAL A 1 51 ? -14.358 -3.577 -9.055 1.00 75.41 51 VAL A CA 16
ATOM 27367 C C . VAL A 1 51 ? -13.747 -2.725 -7.931 1.00 22.21 51 VAL A C 16
ATOM 27368 O O . VAL A 1 51 ? -14.478 -2.184 -7.101 1.00 14.54 51 VAL A O 16
ATOM 27381 N N . PRO A 1 52 ? -12.409 -2.729 -7.781 1.00 40.24 52 PRO A N 16
ATOM 27382 C CA . PRO A 1 52 ? -11.738 -1.993 -6.721 1.00 60.44 52 PRO A CA 16
ATOM 27383 C C . PRO A 1 52 ? -11.759 -0.482 -6.982 1.00 54.53 52 PRO A C 16
ATOM 27384 O O . PRO A 1 52 ? -12.139 -0.007 -8.060 1.00 54.13 52 PRO A O 16
ATOM 27395 N N . PHE A 1 53 ? -11.326 0.264 -5.969 1.00 74.31 53 PHE A N 16
ATOM 27396 C CA . PHE A 1 53 ? -11.135 1.700 -5.962 1.00 52.22 53 PHE A CA 16
ATOM 27397 C C . PHE A 1 53 ? -10.099 2.121 -7.004 1.00 14.52 53 PHE A C 16
ATOM 27398 O O . PHE A 1 53 ? -9.344 1.309 -7.539 1.00 63.14 53 PHE A O 16
ATOM 27415 N N . ARG A 1 54 ? -10.059 3.423 -7.282 1.00 24.15 54 ARG A N 16
ATOM 27416 C CA . ARG A 1 54 ? -9.077 4.067 -8.132 1.00 21.25 54 ARG A CA 16
ATOM 27417 C C . ARG A 1 54 ? -8.887 5.498 -7.644 1.00 74.32 54 ARG A C 16
ATOM 27418 O O . ARG A 1 54 ? -9.881 6.205 -7.455 1.00 40.11 54 ARG A O 16
ATOM 27439 N N . GLY A 1 55 ? -7.637 5.882 -7.412 1.00 22.21 55 GLY A N 16
ATOM 27440 C CA . GLY A 1 55 ? -7.169 7.204 -6.996 1.00 3.31 55 GLY A CA 16
ATOM 27441 C C . GLY A 1 55 ? -5.720 7.356 -7.463 1.00 55.42 55 GLY A C 16
ATOM 27442 O O . GLY A 1 55 ? -5.322 6.642 -8.375 1.00 64.31 55 GLY A O 16
ATOM 27446 N N . THR A 1 56 ? -4.901 8.229 -6.881 1.00 15.42 56 THR A N 16
ATOM 27447 C CA . THR A 1 56 ? -3.520 8.438 -7.330 1.00 53.41 56 THR A CA 16
ATOM 27448 C C . THR A 1 56 ? -2.550 8.551 -6.141 1.00 64.13 56 THR A C 16
ATOM 27449 O O . THR A 1 56 ? -2.829 9.254 -5.166 1.00 3.35 56 THR A O 16
ATOM 27460 N N . TYR A 1 57 ? -1.401 7.865 -6.204 1.00 12.22 57 TYR A N 16
ATOM 27461 C CA . TYR A 1 57 ? -0.411 7.842 -5.121 1.00 22.04 57 TYR A CA 16
ATOM 27462 C C . TYR A 1 57 ? 0.568 9.028 -5.246 1.00 51.40 57 TYR A C 16
ATOM 27463 O O . TYR A 1 57 ? 0.628 9.665 -6.303 1.00 71.02 57 TYR A O 16
ATOM 27481 N N . ILE A 1 58 ? 1.308 9.359 -4.175 1.00 11.35 58 ILE A N 16
ATOM 27482 C CA . ILE A 1 58 ? 2.350 10.403 -4.138 1.00 60.01 58 ILE A CA 16
ATOM 27483 C C . ILE A 1 58 ? 3.444 9.948 -3.166 1.00 62.21 58 ILE A C 16
ATOM 27484 O O . ILE A 1 58 ? 3.113 9.507 -2.065 1.00 33.34 58 ILE A O 16
ATOM 27500 N N . ILE A 1 59 ? 4.722 10.123 -3.520 1.00 73.03 59 ILE A N 16
ATOM 27501 C CA . ILE A 1 59 ? 5.901 9.831 -2.700 1.00 60.21 59 ILE A CA 16
ATOM 27502 C C . ILE A 1 59 ? 6.837 11.043 -2.753 1.00 53.13 59 ILE A C 16
ATOM 27503 O O . ILE A 1 59 ? 7.296 11.426 -3.834 1.00 42.21 59 ILE A O 16
ATOM 27519 N N . SER A 1 60 ? 7.124 11.644 -1.593 1.00 60.24 60 SER A N 16
ATOM 27520 C CA . SER A 1 60 ? 8.141 12.685 -1.486 1.00 34.13 60 SER A CA 16
ATOM 27521 C C . SER A 1 60 ? 9.533 12.121 -1.760 1.00 31.41 60 SER A C 16
ATOM 27522 O O . SER A 1 60 ? 9.873 11.043 -1.277 1.00 51.43 60 SER A O 16
ATOM 27530 N N . LEU A 1 61 ? 10.376 12.897 -2.444 1.00 31.52 61 LEU A N 16
ATOM 27531 C CA . LEU A 1 61 ? 11.766 12.535 -2.717 1.00 35.30 61 LEU A CA 16
ATOM 27532 C C . LEU A 1 61 ? 12.552 12.474 -1.409 1.00 22.42 61 LEU A C 16
ATOM 27533 O O . LEU A 1 61 ? 13.188 11.463 -1.105 1.00 22.30 61 LEU A O 16
ATOM 27549 N N . ASP A 1 62 ? 12.520 13.574 -0.653 1.00 23.24 62 ASP A N 16
ATOM 27550 C CA . ASP A 1 62 ? 13.305 13.765 0.564 1.00 63.44 62 ASP A CA 16
ATOM 27551 C C . ASP A 1 62 ? 12.711 12.945 1.693 1.00 72.53 62 ASP A C 16
ATOM 27552 O O . ASP A 1 62 ? 13.356 12.034 2.207 1.00 4.13 62 ASP A O 16
ATOM 27561 N N . GLU A 1 63 ? 11.484 13.272 2.096 1.00 42.13 63 GLU A N 16
ATOM 27562 C CA . GLU A 1 63 ? 10.871 12.686 3.281 1.00 14.22 63 GLU A CA 16
ATOM 27563 C C . GLU A 1 63 ? 10.504 11.213 3.087 1.00 54.21 63 GLU A C 16
ATOM 27564 O O . GLU A 1 63 ? 10.237 10.539 4.085 1.00 30.31 63 GLU A O 16
ATOM 27576 N N . LYS A 1 64 ? 10.449 10.726 1.838 1.00 70.51 64 LYS A N 16
ATOM 27577 C CA . LYS A 1 64 ? 10.140 9.344 1.428 1.00 4.14 64 LYS A CA 16
ATOM 27578 C C . LYS A 1 64 ? 8.746 8.859 1.866 1.00 23.32 64 LYS A C 16
ATOM 27579 O O . LYS A 1 64 ? 8.336 7.754 1.530 1.00 52.02 64 LYS A O 16
ATOM 27598 N N . LEU A 1 65 ? 8.001 9.735 2.539 1.00 4.43 65 LEU A N 16
ATOM 27599 C CA . LEU A 1 65 ? 6.628 9.631 2.991 1.00 54.31 65 LEU A CA 16
ATOM 27600 C C . LEU A 1 65 ? 5.746 9.426 1.758 1.00 15.31 65 LEU A C 16
ATOM 27601 O O . LEU A 1 65 ? 5.812 10.230 0.820 1.00 1.34 65 LEU A O 16
ATOM 27617 N N . ILE A 1 66 ? 4.925 8.376 1.758 1.00 22.35 66 ILE A N 16
ATOM 27618 C CA . ILE A 1 66 ? 4.022 8.011 0.670 1.00 62.13 66 ILE A CA 16
ATOM 27619 C C . ILE A 1 66 ? 2.582 8.164 1.150 1.00 24.41 66 ILE A C 16
ATOM 27620 O O . ILE A 1 66 ? 2.198 7.553 2.152 1.00 35.12 66 ILE A O 16
ATOM 27636 N N . LYS A 1 67 ? 1.763 8.936 0.434 1.00 54.31 67 LYS A N 16
ATOM 27637 C CA . LYS A 1 67 ? 0.322 8.961 0.631 1.00 43.22 67 LYS A CA 16
ATOM 27638 C C . LYS A 1 67 ? -0.412 8.340 -0.546 1.00 11.44 67 LYS A C 16
ATOM 27639 O O . LYS A 1 67 ? 0.137 8.190 -1.641 1.00 20.22 67 LYS A O 16
ATOM 27658 N N . LEU A 1 68 ? -1.689 8.070 -0.311 1.00 24.24 68 LEU A N 16
ATOM 27659 C CA . LEU A 1 68 ? -2.691 7.724 -1.292 1.00 23.04 68 LEU A CA 16
ATOM 27660 C C . LEU A 1 68 ? -3.711 8.850 -1.275 1.00 13.21 68 LEU A C 16
ATOM 27661 O O . LEU A 1 68 ? -4.176 9.238 -0.198 1.00 72.04 68 LEU A O 16
ATOM 27677 N N . TYR A 1 69 ? -4.053 9.369 -2.450 1.00 52.21 69 TYR A N 16
ATOM 27678 C CA . TYR A 1 69 ? -5.053 10.405 -2.632 1.00 42.43 69 TYR A CA 16
ATOM 27679 C C . TYR A 1 69 ? -6.167 9.849 -3.496 1.00 24.35 69 TYR A C 16
ATOM 27680 O O . TYR A 1 69 ? -5.940 9.016 -4.373 1.00 4.12 69 TYR A O 16
ATOM 27698 N N . ASP A 1 70 ? -7.364 10.371 -3.273 1.00 54.41 70 ASP A N 16
ATOM 27699 C CA . ASP A 1 70 ? -8.582 9.773 -3.807 1.00 61.24 70 ASP A CA 16
ATOM 27700 C C . ASP A 1 70 ? -9.219 10.681 -4.865 1.00 71.04 70 ASP A C 16
ATOM 27701 O O . ASP A 1 70 ? -8.561 11.600 -5.345 1.00 63.40 70 ASP A O 16
ATOM 27710 N N . LYS A 1 71 ? -10.469 10.426 -5.279 1.00 15.32 71 LYS A N 16
ATOM 27711 C CA . LYS A 1 71 ? -11.156 11.175 -6.347 1.00 1.13 71 LYS A CA 16
ATOM 27712 C C . LYS A 1 71 ? -11.188 12.687 -6.105 1.00 14.53 71 LYS A C 16
ATOM 27713 O O . LYS A 1 71 ? -11.147 13.468 -7.061 1.00 64.20 71 LYS A O 16
ATOM 27732 N N . GLU A 1 72 ? -11.335 13.105 -4.849 1.00 51.40 72 GLU A N 16
ATOM 27733 C CA . GLU A 1 72 ? -11.344 14.514 -4.457 1.00 12.44 72 GLU A CA 16
ATOM 27734 C C . GLU A 1 72 ? -9.937 14.990 -4.056 1.00 54.12 72 GLU A C 16
ATOM 27735 O O . GLU A 1 72 ? -9.776 16.127 -3.619 1.00 55.34 72 GLU A O 16
ATOM 27747 N N . GLU A 1 73 ? -8.916 14.144 -4.224 1.00 4.22 73 GLU A N 16
ATOM 27748 C CA . GLU A 1 73 ? -7.498 14.431 -4.086 1.00 54.21 73 GLU A CA 16
ATOM 27749 C C . GLU A 1 73 ? -7.200 15.069 -2.732 1.00 54.30 73 GLU A C 16
ATOM 27750 O O . GLU A 1 73 ? -6.505 16.080 -2.627 1.00 43.32 73 GLU A O 16
ATOM 27762 N N . HIS A 1 74 ? -7.682 14.409 -1.672 1.00 2.45 74 HIS A N 16
ATOM 27763 C CA . HIS A 1 74 ? -7.661 14.933 -0.309 1.00 42.42 74 HIS A CA 16
ATOM 27764 C C . HIS A 1 74 ? -6.814 14.147 0.688 1.00 31.15 74 HIS A C 16
ATOM 27765 O O . HIS A 1 74 ? -6.790 14.507 1.866 1.00 72.00 74 HIS A O 16
ATOM 27779 N N . CYS A 1 75 ? -6.089 13.130 0.217 1.00 74.04 75 CYS A N 16
ATOM 27780 C CA . CYS A 1 75 ? -5.433 12.078 0.997 1.00 22.12 75 CYS A CA 16
ATOM 27781 C C . CYS A 1 75 ? -6.483 11.188 1.679 1.00 33.32 75 CYS A C 16
ATOM 27782 O O . CYS A 1 75 ? -7.557 11.653 2.060 1.00 25.03 75 CYS A O 16
ATOM 27790 N N . THR A 1 76 ? -6.160 9.912 1.861 1.00 61.00 76 THR A N 16
ATOM 27791 C CA . THR A 1 76 ? -6.950 8.987 2.670 1.00 61.01 76 THR A CA 16
ATOM 27792 C C . THR A 1 76 ? -6.050 8.125 3.569 1.00 53.34 76 THR A C 16
ATOM 27793 O O . THR A 1 76 ? -6.470 7.752 4.671 1.00 14.21 76 THR A O 16
ATOM 27804 N N . GLU A 1 77 ? -4.801 7.864 3.166 1.00 73.04 77 GLU A N 16
ATOM 27805 C CA . GLU A 1 77 ? -3.791 7.205 3.981 1.00 72.31 77 GLU A CA 16
ATOM 27806 C C . GLU A 1 77 ? -2.447 7.843 3.662 1.00 42.22 77 GLU A C 16
ATOM 27807 O O . GLU A 1 77 ? -2.199 8.223 2.515 1.00 35.22 77 GLU A O 16
ATOM 27819 N N . GLN A 1 78 ? -1.541 7.875 4.635 1.00 41.33 78 GLN A N 16
ATOM 27820 C CA . GLN A 1 78 ? -0.180 8.356 4.494 1.00 50.02 78 GLN A CA 16
ATOM 27821 C C . GLN A 1 78 ? 0.683 7.444 5.359 1.00 13.32 78 GLN A C 16
ATOM 27822 O O . GLN A 1 78 ? 0.261 7.073 6.447 1.00 43.13 78 GLN A O 16
ATOM 27836 N N . TYR A 1 79 ? 1.889 7.083 4.944 1.00 54.33 79 TYR A N 16
ATOM 27837 C CA . TYR A 1 79 ? 2.783 6.300 5.777 1.00 23.11 79 TYR A CA 16
ATOM 27838 C C . TYR A 1 79 ? 4.229 6.657 5.443 1.00 11.04 79 TYR A C 16
ATOM 27839 O O . TYR A 1 79 ? 4.512 7.331 4.450 1.00 34.44 79 TYR A O 16
ATOM 27857 N N . HIS A 1 80 ? 5.112 6.183 6.317 1.00 24.32 80 HIS A N 16
ATOM 27858 C CA . HIS A 1 80 ? 6.541 6.043 6.143 1.00 74.51 80 HIS A CA 16
ATOM 27859 C C . HIS A 1 80 ? 6.945 5.193 4.926 1.00 54.13 80 HIS A C 16
ATOM 27860 O O . HIS A 1 80 ? 6.182 5.033 3.980 1.00 3.24 80 HIS A O 16
ATOM 27874 N N . ILE A 1 81 ? 8.185 4.715 4.897 1.00 43.25 81 ILE A N 16
ATOM 27875 C CA . ILE A 1 81 ? 8.643 3.477 4.256 1.00 64.24 81 ILE A CA 16
ATOM 27876 C C . ILE A 1 81 ? 9.788 3.072 5.192 1.00 63.53 81 ILE A C 16
ATOM 27877 O O . ILE A 1 81 ? 10.767 3.809 5.338 1.00 41.34 81 ILE A O 16
ATOM 27893 N N . LEU A 1 82 ? 9.664 1.908 5.814 1.00 64.22 82 LEU A N 16
ATOM 27894 C CA . LEU A 1 82 ? 10.708 1.218 6.541 1.00 22.40 82 LEU A CA 16
ATOM 27895 C C . LEU A 1 82 ? 11.559 0.438 5.538 1.00 72.42 82 LEU A C 16
ATOM 27896 O O . LEU A 1 82 ? 12.726 0.767 5.329 1.00 54.33 82 LEU A O 16
ATOM 27912 N N . LYS A 1 83 ? 10.975 -0.571 4.882 1.00 1.04 83 LYS A N 16
ATOM 27913 C CA . LYS A 1 83 ? 11.652 -1.477 3.956 1.00 32.20 83 LYS A CA 16
ATOM 27914 C C . LYS A 1 83 ? 10.648 -1.977 2.891 1.00 11.00 83 LYS A C 16
ATOM 27915 O O . LYS A 1 83 ? 9.440 -2.054 3.163 1.00 73.31 83 LYS A O 16
ATOM 27934 N N . LEU A 1 84 ? 11.100 -2.215 1.653 1.00 60.55 84 LEU A N 16
ATOM 27935 C CA . LEU A 1 84 ? 10.315 -2.716 0.521 1.00 43.24 84 LEU A CA 16
ATOM 27936 C C . LEU A 1 84 ? 11.273 -3.576 -0.297 1.00 0.11 84 LEU A C 16
ATOM 27937 O O . LEU A 1 84 ? 12.413 -3.153 -0.470 1.00 43.34 84 LEU A O 16
ATOM 27953 N N . THR A 1 85 ? 10.831 -4.724 -0.806 1.00 14.14 85 THR A N 16
ATOM 27954 C CA . THR A 1 85 ? 11.611 -5.621 -1.669 1.00 43.44 85 THR A CA 16
ATOM 27955 C C . THR A 1 85 ? 10.757 -6.188 -2.811 1.00 53.32 85 THR A C 16
ATOM 27956 O O . THR A 1 85 ? 9.590 -5.829 -2.961 1.00 74.23 85 THR A O 16
ATOM 27967 N N . SER A 1 86 ? 11.276 -7.143 -3.584 1.00 3.13 86 SER A N 16
ATOM 27968 C CA . SER A 1 86 ? 10.520 -7.824 -4.629 1.00 32.31 86 SER A CA 16
ATOM 27969 C C . SER A 1 86 ? 9.303 -8.588 -4.112 1.00 35.33 86 SER A C 16
ATOM 27970 O O . SER A 1 86 ? 8.458 -8.971 -4.927 1.00 32.14 86 SER A O 16
ATOM 27978 N N . LYS A 1 87 ? 9.173 -8.807 -2.801 1.00 31.41 87 LYS A N 16
ATOM 27979 C CA . LYS A 1 87 ? 8.167 -9.709 -2.248 1.00 23.32 87 LYS A CA 16
ATOM 27980 C C . LYS A 1 87 ? 7.743 -9.371 -0.822 1.00 24.53 87 LYS A C 16
ATOM 27981 O O . LYS A 1 87 ? 6.850 -10.033 -0.295 1.00 61.24 87 LYS A O 16
ATOM 28000 N N . GLU A 1 88 ? 8.355 -8.374 -0.189 1.00 60.22 88 GLU A N 16
ATOM 28001 C CA . GLU A 1 88 ? 8.192 -8.137 1.235 1.00 31.20 88 GLU A CA 16
ATOM 28002 C C . GLU A 1 88 ? 8.320 -6.647 1.503 1.00 42.21 88 GLU A C 16
ATOM 28003 O O . GLU A 1 88 ? 9.323 -6.057 1.102 1.00 4.42 88 GLU A O 16
ATOM 28015 N N . MET A 1 89 ? 7.311 -6.015 2.102 1.00 44.33 89 MET A N 16
ATOM 28016 C CA . MET A 1 89 ? 7.280 -4.582 2.372 1.00 22.31 89 MET A CA 16
ATOM 28017 C C . MET A 1 89 ? 6.579 -4.290 3.694 1.00 74.43 89 MET A C 16
ATOM 28018 O O . MET A 1 89 ? 5.600 -4.955 4.032 1.00 1.31 89 MET A O 16
ATOM 28032 N N . LYS A 1 90 ? 6.983 -3.225 4.398 1.00 60.42 90 LYS A N 16
ATOM 28033 C CA . LYS A 1 90 ? 6.461 -2.938 5.737 1.00 55.01 90 LYS A CA 16
ATOM 28034 C C . LYS A 1 90 ? 5.927 -1.543 5.821 1.00 3.14 90 LYS A C 16
ATOM 28035 O O . LYS A 1 90 ? 6.693 -0.609 6.051 1.00 73.15 90 LYS A O 16
ATOM 28054 N N . TRP A 1 91 ? 4.624 -1.383 5.584 1.00 21.42 91 TRP A N 16
ATOM 28055 C CA . TRP A 1 91 ? 3.984 -0.107 5.813 1.00 12.42 91 TRP A CA 16
ATOM 28056 C C . TRP A 1 91 ? 3.491 -0.113 7.257 1.00 51.22 91 TRP A C 16
ATOM 28057 O O . TRP A 1 91 ? 2.436 -0.680 7.561 1.00 14.14 91 TRP A O 16
ATOM 28078 N N . GLU A 1 92 ? 4.272 0.531 8.122 1.00 41.14 92 GLU A N 16
ATOM 28079 C CA . GLU A 1 92 ? 3.880 0.983 9.450 1.00 21.40 92 GLU A CA 16
ATOM 28080 C C . GLU A 1 92 ? 2.799 2.059 9.274 1.00 71.14 92 GLU A C 16
ATOM 28081 O O . GLU A 1 92 ? 2.185 2.144 8.207 1.00 13.33 92 GLU A O 16
ATOM 28093 N N . ASN A 1 93 ? 2.525 2.853 10.314 1.00 72.50 93 ASN A N 16
ATOM 28094 C CA . ASN A 1 93 ? 1.541 3.934 10.214 1.00 62.43 93 ASN A CA 16
ATOM 28095 C C . ASN A 1 93 ? 2.077 5.365 10.044 1.00 24.32 93 ASN A C 16
ATOM 28096 O O . ASN A 1 93 ? 1.522 6.093 9.231 1.00 64.22 93 ASN A O 16
ATOM 28107 N N . ALA A 1 94 ? 3.155 5.783 10.709 1.00 13.21 94 ALA A N 16
ATOM 28108 C CA . ALA A 1 94 ? 3.692 7.152 10.704 1.00 13.44 94 ALA A CA 16
ATOM 28109 C C . ALA A 1 94 ? 2.792 8.260 11.279 1.00 34.45 94 ALA A C 16
ATOM 28110 O O . ALA A 1 94 ? 3.356 9.125 11.950 1.00 74.22 94 ALA A O 16
ATOM 28117 N N . SER A 1 95 ? 1.479 8.319 11.023 1.00 53.13 95 SER A N 16
ATOM 28118 C CA . SER A 1 95 ? 0.620 9.363 11.579 1.00 2.35 95 SER A CA 16
ATOM 28119 C C . SER A 1 95 ? -0.613 8.738 12.224 1.00 72.41 95 SER A C 16
ATOM 28120 O O . SER A 1 95 ? -1.671 8.625 11.593 1.00 30.35 95 SER A O 16
ATOM 28128 N N . PRO A 1 96 ? -0.547 8.319 13.498 1.00 50.12 96 PRO A N 16
ATOM 28129 C CA . PRO A 1 96 ? -1.713 7.749 14.161 1.00 65.22 96 PRO A CA 16
ATOM 28130 C C . PRO A 1 96 ? -2.856 8.770 14.300 1.00 12.01 96 PRO A C 16
ATOM 28131 O O . PRO A 1 96 ? -4.006 8.381 14.511 1.00 4.25 96 PRO A O 16
ATOM 28142 N N . LYS A 1 97 ? -2.549 10.056 14.100 1.00 34.31 97 LYS A N 16
ATOM 28143 C CA . LYS A 1 97 ? -3.455 11.192 14.171 1.00 74.12 97 LYS A CA 16
ATOM 28144 C C . LYS A 1 97 ? -4.139 11.480 12.842 1.00 23.41 97 LYS A C 16
ATOM 28145 O O . LYS A 1 97 ? -5.141 12.197 12.846 1.00 2.15 97 LYS A O 16
ATOM 28164 N N . ASP A 1 98 ? -3.598 11.004 11.719 1.00 71.42 98 ASP A N 16
ATOM 28165 C CA . ASP A 1 98 ? -4.331 11.002 10.453 1.00 65.50 98 ASP A CA 16
ATOM 28166 C C . ASP A 1 98 ? -5.189 9.740 10.458 1.00 22.44 98 ASP A C 16
ATOM 28167 O O . ASP A 1 98 ? -6.406 9.823 10.303 1.00 34.12 98 ASP A O 16
ATOM 28176 N N . GLY A 1 99 ? -4.590 8.591 10.794 1.00 1.41 99 GLY A N 16
ATOM 28177 C CA . GLY A 1 99 ? -5.285 7.315 10.905 1.00 1.34 99 GLY A CA 16
ATOM 28178 C C . GLY A 1 99 ? -4.856 6.412 9.761 1.00 50.23 99 GLY A C 16
ATOM 28179 O O . GLY A 1 99 ? -5.350 6.546 8.640 1.00 51.50 99 GLY A O 16
ATOM 28183 N N . ASN A 1 100 ? -3.876 5.548 10.019 1.00 42.02 100 ASN A N 16
ATOM 28184 C CA . ASN A 1 100 ? -3.258 4.645 9.056 1.00 10.25 100 ASN A CA 16
ATOM 28185 C C . ASN A 1 100 ? -3.008 3.325 9.805 1.00 44.04 100 ASN A C 16
ATOM 28186 O O . ASN A 1 100 ? -2.959 3.348 11.040 1.00 43.43 100 ASN A O 16
ATOM 28197 N N . SER A 1 101 ? -2.781 2.211 9.113 1.00 25.24 101 SER A N 16
ATOM 28198 C CA . SER A 1 101 ? -2.542 0.896 9.713 1.00 3.44 101 SER A CA 16
ATOM 28199 C C . SER A 1 101 ? -1.043 0.566 9.693 1.00 41.10 101 SER A C 16
ATOM 28200 O O . SER A 1 101 ? -0.322 1.099 8.853 1.00 4.44 101 SER A O 16
ATOM 28208 N N . ASP A 1 102 ? -0.562 -0.362 10.529 1.00 63.44 102 ASP A N 16
ATOM 28209 C CA . ASP A 1 102 ? 0.872 -0.649 10.718 1.00 73.50 102 ASP A CA 16
ATOM 28210 C C . ASP A 1 102 ? 1.213 -2.126 10.483 1.00 64.42 102 ASP A C 16
ATOM 28211 O O . ASP A 1 102 ? 1.783 -2.836 11.313 1.00 34.31 102 ASP A O 16
ATOM 28220 N N . LYS A 1 103 ? 0.954 -2.572 9.259 1.00 22.23 103 LYS A N 16
ATOM 28221 C CA . LYS A 1 103 ? 1.006 -3.969 8.819 1.00 11.43 103 LYS A CA 16
ATOM 28222 C C . LYS A 1 103 ? 2.261 -4.283 8.006 1.00 52.11 103 LYS A C 16
ATOM 28223 O O . LYS A 1 103 ? 3.204 -3.490 7.935 1.00 44.32 103 LYS A O 16
ATOM 28242 N N . ARG A 1 104 ? 2.238 -5.428 7.335 1.00 73.24 104 ARG A N 16
ATOM 28243 C CA . ARG A 1 104 ? 3.163 -5.860 6.315 1.00 44.35 104 ARG A CA 16
ATOM 28244 C C . ARG A 1 104 ? 2.357 -6.134 5.030 1.00 64.11 104 ARG A C 16
ATOM 28245 O O . ARG A 1 104 ? 1.161 -6.417 5.036 1.00 73.15 104 ARG A O 16
ATOM 28266 N N . LEU A 1 105 ? 2.994 -5.914 3.893 1.00 12.10 105 LEU A N 16
ATOM 28267 C CA . LEU A 1 105 ? 2.512 -6.167 2.535 1.00 71.15 105 LEU A CA 16
ATOM 28268 C C . LEU A 1 105 ? 3.395 -7.241 1.889 1.00 75.51 105 LEU A C 16
ATOM 28269 O O . LEU A 1 105 ? 4.550 -6.982 1.541 1.00 15.44 105 LEU A O 16
ATOM 28285 N N . GLU A 1 106 ? 2.855 -8.438 1.656 1.00 40.34 106 GLU A N 16
ATOM 28286 C CA . GLU A 1 106 ? 3.626 -9.625 1.255 1.00 54.23 106 GLU A CA 16
ATOM 28287 C C . GLU A 1 106 ? 3.511 -9.924 -0.237 1.00 61.53 106 GLU A C 16
ATOM 28288 O O . GLU A 1 106 ? 3.391 -11.076 -0.665 1.00 32.10 106 GLU A O 16
ATOM 28300 N N . LYS A 1 107 ? 3.557 -8.885 -1.066 1.00 73.31 107 LYS A N 16
ATOM 28301 C CA . LYS A 1 107 ? 3.276 -9.022 -2.493 1.00 74.01 107 LYS A CA 16
ATOM 28302 C C . LYS A 1 107 ? 1.898 -9.649 -2.725 1.00 44.33 107 LYS A C 16
ATOM 28303 O O . LYS A 1 107 ? 1.050 -9.579 -1.842 1.00 15.31 107 LYS A O 16
ATOM 28322 N N . TYR A 1 108 ? 1.581 -10.082 -3.940 1.00 72.04 108 TYR A N 16
ATOM 28323 C CA . TYR A 1 108 ? 0.272 -10.627 -4.284 1.00 24.04 108 TYR A CA 16
ATOM 28324 C C . TYR A 1 108 ? 0.381 -12.145 -4.299 1.00 55.52 108 TYR A C 16
ATOM 28325 O O . TYR A 1 108 ? 0.636 -12.754 -5.340 1.00 0.31 108 TYR A O 16
ATOM 28343 N N . ASN A 1 109 ? 0.234 -12.731 -3.107 1.00 42.15 109 ASN A N 16
ATOM 28344 C CA . ASN A 1 109 ? 0.176 -14.167 -2.865 1.00 13.24 109 ASN A CA 16
ATOM 28345 C C . ASN A 1 109 ? -1.151 -14.631 -3.443 1.00 75.32 109 ASN A C 16
ATOM 28346 O O . ASN A 1 109 ? -2.197 -14.557 -2.797 1.00 13.14 109 ASN A O 16
ATOM 28357 N N . ASP A 1 110 ? -1.125 -14.954 -4.727 1.00 0.21 110 ASP A N 16
ATOM 28358 C CA . ASP A 1 110 ? -2.309 -15.082 -5.561 1.00 34.04 110 ASP A CA 16
ATOM 28359 C C . ASP A 1 110 ? -2.020 -16.002 -6.725 1.00 62.41 110 ASP A C 16
ATOM 28360 O O . ASP A 1 110 ? -2.694 -17.048 -6.831 1.00 15.32 110 ASP A O 16
ATOM 28369 N N . GLY A 1 1 ? 17.718 -14.628 -6.977 1.00 53.51 1 GLY A N 17
ATOM 28370 C CA . GLY A 1 1 ? 17.796 -13.165 -6.956 1.00 3.10 1 GLY A CA 17
ATOM 28371 C C . GLY A 1 1 ? 19.028 -12.757 -6.179 1.00 12.51 1 GLY A C 17
ATOM 28372 O O . GLY A 1 1 ? 19.692 -13.617 -5.606 1.00 31.23 1 GLY A O 17
ATOM 28376 N N . ASP A 1 2 ? 19.371 -11.469 -6.162 1.00 72.04 2 ASP A N 17
ATOM 28377 C CA . ASP A 1 2 ? 20.550 -10.977 -5.451 1.00 14.32 2 ASP A CA 17
ATOM 28378 C C . ASP A 1 2 ? 20.374 -9.475 -5.252 1.00 35.42 2 ASP A C 17
ATOM 28379 O O . ASP A 1 2 ? 19.806 -8.830 -6.137 1.00 75.35 2 ASP A O 17
ATOM 28388 N N . GLU A 1 3 ? 20.857 -8.910 -4.145 1.00 51.05 3 GLU A N 17
ATOM 28389 C CA . GLU A 1 3 ? 20.588 -7.538 -3.713 1.00 2.01 3 GLU A CA 17
ATOM 28390 C C . GLU A 1 3 ? 19.075 -7.261 -3.741 1.00 62.43 3 GLU A C 17
ATOM 28391 O O . GLU A 1 3 ? 18.607 -6.325 -4.388 1.00 52.41 3 GLU A O 17
ATOM 28403 N N . ASP A 1 4 ? 18.279 -8.065 -3.037 1.00 42.45 4 ASP A N 17
ATOM 28404 C CA . ASP A 1 4 ? 16.829 -8.151 -3.250 1.00 55.14 4 ASP A CA 17
ATOM 28405 C C . ASP A 1 4 ? 16.041 -7.416 -2.172 1.00 63.24 4 ASP A C 17
ATOM 28406 O O . ASP A 1 4 ? 14.824 -7.580 -2.046 1.00 63.15 4 ASP A O 17
ATOM 28415 N N . ASP A 1 5 ? 16.777 -6.595 -1.427 1.00 75.22 5 ASP A N 17
ATOM 28416 C CA . ASP A 1 5 ? 16.456 -6.239 -0.052 1.00 34.33 5 ASP A CA 17
ATOM 28417 C C . ASP A 1 5 ? 16.765 -4.770 0.286 1.00 32.40 5 ASP A C 17
ATOM 28418 O O . ASP A 1 5 ? 17.097 -4.420 1.422 1.00 11.30 5 ASP A O 17
ATOM 28427 N N . LYS A 1 6 ? 16.657 -3.866 -0.689 1.00 40.35 6 LYS A N 17
ATOM 28428 C CA . LYS A 1 6 ? 16.686 -2.414 -0.453 1.00 52.02 6 LYS A CA 17
ATOM 28429 C C . LYS A 1 6 ? 15.395 -1.803 -0.949 1.00 15.20 6 LYS A C 17
ATOM 28430 O O . LYS A 1 6 ? 14.751 -2.360 -1.829 1.00 23.20 6 LYS A O 17
ATOM 28449 N N . VAL A 1 7 ? 15.038 -0.656 -0.373 1.00 54.21 7 VAL A N 17
ATOM 28450 C CA . VAL A 1 7 ? 13.942 0.172 -0.836 1.00 24.24 7 VAL A CA 17
ATOM 28451 C C . VAL A 1 7 ? 14.206 0.593 -2.282 1.00 33.21 7 VAL A C 17
ATOM 28452 O O . VAL A 1 7 ? 15.027 1.474 -2.543 1.00 43.12 7 VAL A O 17
ATOM 28465 N N . GLU A 1 8 ? 13.513 -0.056 -3.206 1.00 72.14 8 GLU A N 17
ATOM 28466 C CA . GLU A 1 8 ? 13.491 0.328 -4.608 1.00 63.12 8 GLU A CA 17
ATOM 28467 C C . GLU A 1 8 ? 12.391 1.354 -4.881 1.00 34.03 8 GLU A C 17
ATOM 28468 O O . GLU A 1 8 ? 11.441 1.514 -4.102 1.00 73.11 8 GLU A O 17
ATOM 28480 N N . ILE A 1 9 ? 12.476 1.986 -6.053 1.00 11.14 9 ILE A N 17
ATOM 28481 C CA . ILE A 1 9 ? 11.359 2.670 -6.684 1.00 62.34 9 ILE A CA 17
ATOM 28482 C C . ILE A 1 9 ? 10.485 1.621 -7.406 1.00 60.33 9 ILE A C 17
ATOM 28483 O O . ILE A 1 9 ? 9.375 1.362 -6.929 1.00 21.22 9 ILE A O 17
ATOM 28499 N N . PRO A 1 10 ? 10.918 0.976 -8.511 1.00 71.14 10 PRO A N 17
ATOM 28500 C CA . PRO A 1 10 ? 10.015 0.217 -9.384 1.00 54.12 10 PRO A CA 17
ATOM 28501 C C . PRO A 1 10 ? 9.477 -1.082 -8.767 1.00 61.14 10 PRO A C 17
ATOM 28502 O O . PRO A 1 10 ? 8.500 -1.652 -9.270 1.00 24.31 10 PRO A O 17
ATOM 28513 N N . GLN A 1 11 ? 10.063 -1.552 -7.664 1.00 41.51 11 GLN A N 17
ATOM 28514 C CA . GLN A 1 11 ? 9.519 -2.667 -6.904 1.00 71.02 11 GLN A CA 17
ATOM 28515 C C . GLN A 1 11 ? 8.151 -2.333 -6.313 1.00 13.40 11 GLN A C 17
ATOM 28516 O O . GLN A 1 11 ? 7.428 -3.254 -5.951 1.00 14.30 11 GLN A O 17
ATOM 28530 N N . LEU A 1 12 ? 7.743 -1.062 -6.239 1.00 4.43 12 LEU A N 17
ATOM 28531 C CA . LEU A 1 12 ? 6.425 -0.707 -5.725 1.00 71.41 12 LEU A CA 17
ATOM 28532 C C . LEU A 1 12 ? 5.310 -1.258 -6.621 1.00 52.24 12 LEU A C 17
ATOM 28533 O O . LEU A 1 12 ? 4.313 -1.735 -6.089 1.00 75.22 12 LEU A O 17
ATOM 28549 N N . VAL A 1 13 ? 5.506 -1.233 -7.945 1.00 43.13 13 VAL A N 17
ATOM 28550 C CA . VAL A 1 13 ? 4.495 -1.381 -9.002 1.00 1.52 13 VAL A CA 17
ATOM 28551 C C . VAL A 1 13 ? 3.732 -2.723 -8.967 1.00 1.25 13 VAL A C 17
ATOM 28552 O O . VAL A 1 13 ? 2.692 -2.880 -9.602 1.00 72.21 13 VAL A O 17
ATOM 28565 N N . GLY A 1 14 ? 4.248 -3.728 -8.267 1.00 13.54 14 GLY A N 17
ATOM 28566 C CA . GLY A 1 14 ? 3.590 -5.018 -8.151 1.00 42.12 14 GLY A CA 17
ATOM 28567 C C . GLY A 1 14 ? 2.279 -4.971 -7.383 1.00 24.24 14 GLY A C 17
ATOM 28568 O O . GLY A 1 14 ? 1.779 -3.935 -6.940 1.00 15.54 14 GLY A O 17
ATOM 28572 N N . LYS A 1 15 ? 1.725 -6.167 -7.229 1.00 53.52 15 LYS A N 17
ATOM 28573 C CA . LYS A 1 15 ? 0.535 -6.420 -6.442 1.00 31.20 15 LYS A CA 17
ATOM 28574 C C . LYS A 1 15 ? 0.993 -6.806 -5.034 1.00 31.44 15 LYS A C 17
ATOM 28575 O O . LYS A 1 15 ? 2.030 -7.460 -4.873 1.00 32.44 15 LYS A O 17
ATOM 28594 N N . TRP A 1 16 ? 0.218 -6.431 -4.021 1.00 75.33 16 TRP A N 17
ATOM 28595 C CA . TRP A 1 16 ? 0.577 -6.513 -2.617 1.00 2.22 16 TRP A CA 17
ATOM 28596 C C . TRP A 1 16 ? -0.675 -6.816 -1.797 1.00 52.23 16 TRP A C 17
ATOM 28597 O O . TRP A 1 16 ? -1.658 -6.080 -1.883 1.00 72.35 16 TRP A O 17
ATOM 28618 N N . ILE A 1 17 ? -0.677 -7.888 -1.007 1.00 71.12 17 ILE A N 17
ATOM 28619 C CA . ILE A 1 17 ? -1.806 -8.267 -0.175 1.00 14.14 17 ILE A CA 17
ATOM 28620 C C . ILE A 1 17 ? -1.624 -7.533 1.148 1.00 64.21 17 ILE A C 17
ATOM 28621 O O . ILE A 1 17 ? -0.526 -7.539 1.710 1.00 34.44 17 ILE A O 17
ATOM 28637 N N . VAL A 1 18 ? -2.668 -6.898 1.672 1.00 54.21 18 VAL A N 17
ATOM 28638 C CA . VAL A 1 18 ? -2.583 -6.306 3.011 1.00 61.41 18 VAL A CA 17
ATOM 28639 C C . VAL A 1 18 ? -2.816 -7.387 4.075 1.00 21.30 18 VAL A C 17
ATOM 28640 O O . VAL A 1 18 ? -2.738 -7.115 5.269 1.00 41.34 18 VAL A O 17
ATOM 28653 N N . LYS A 1 19 ? -3.120 -8.621 3.667 1.00 31.54 19 LYS A N 17
ATOM 28654 C CA . LYS A 1 19 ? -3.464 -9.724 4.546 1.00 62.54 19 LYS A CA 17
ATOM 28655 C C . LYS A 1 19 ? -2.212 -10.310 5.207 1.00 11.03 19 LYS A C 17
ATOM 28656 O O . LYS A 1 19 ? -1.947 -11.509 5.106 1.00 20.40 19 LYS A O 17
ATOM 28675 N N . GLU A 1 20 ? -1.428 -9.469 5.868 1.00 3.13 20 GLU A N 17
ATOM 28676 C CA . GLU A 1 20 ? -0.392 -9.919 6.785 1.00 13.21 20 GLU A CA 17
ATOM 28677 C C . GLU A 1 20 ? -0.087 -8.749 7.740 1.00 72.15 20 GLU A C 17
ATOM 28678 O O . GLU A 1 20 ? 0.489 -7.754 7.294 1.00 24.23 20 GLU A O 17
ATOM 28690 N N . PRO A 1 21 ? -0.545 -8.775 9.007 1.00 33.54 21 PRO A N 17
ATOM 28691 C CA . PRO A 1 21 ? -1.454 -9.767 9.567 1.00 24.22 21 PRO A CA 17
ATOM 28692 C C . PRO A 1 21 ? -2.851 -9.672 8.946 1.00 62.44 21 PRO A C 17
ATOM 28693 O O . PRO A 1 21 ? -3.198 -8.703 8.262 1.00 43.44 21 PRO A O 17
ATOM 28704 N N . VAL A 1 22 ? -3.665 -10.694 9.198 1.00 5.01 22 VAL A N 17
ATOM 28705 C CA . VAL A 1 22 ? -5.069 -10.709 8.814 1.00 43.21 22 VAL A CA 17
ATOM 28706 C C . VAL A 1 22 ? -5.809 -9.682 9.659 1.00 62.42 22 VAL A C 17
ATOM 28707 O O . VAL A 1 22 ? -5.360 -9.295 10.738 1.00 3.14 22 VAL A O 17
ATOM 28720 N N . LEU A 1 23 ? -6.932 -9.218 9.129 1.00 4.31 23 LEU A N 17
ATOM 28721 C CA . LEU A 1 23 ? -7.635 -8.066 9.651 1.00 52.03 23 LEU A CA 17
ATOM 28722 C C . LEU A 1 23 ? -8.600 -8.569 10.722 1.00 65.23 23 LEU A C 17
ATOM 28723 O O . LEU A 1 23 ? -8.451 -9.644 11.308 1.00 70.24 23 LEU A O 17
ATOM 28739 N N . GLN A 1 24 ? -9.627 -7.772 10.930 1.00 33.23 24 GLN A N 17
ATOM 28740 C CA . GLN A 1 24 ? -10.849 -8.107 11.604 1.00 44.40 24 GLN A CA 17
ATOM 28741 C C . GLN A 1 24 ? -12.008 -8.122 10.608 1.00 34.21 24 GLN A C 17
ATOM 28742 O O . GLN A 1 24 ? -11.834 -7.775 9.440 1.00 42.01 24 GLN A O 17
ATOM 28756 N N . ASP A 1 25 ? -13.171 -8.599 11.054 1.00 41.12 25 ASP A N 17
ATOM 28757 C CA . ASP A 1 25 ? -14.438 -8.739 10.319 1.00 31.11 25 ASP A CA 17
ATOM 28758 C C . ASP A 1 25 ? -14.350 -9.543 9.019 1.00 53.23 25 ASP A C 17
ATOM 28759 O O . ASP A 1 25 ? -15.343 -9.684 8.307 1.00 63.50 25 ASP A O 17
ATOM 28768 N N . ASP A 1 26 ? -13.191 -10.151 8.771 1.00 24.41 26 ASP A N 17
ATOM 28769 C CA . ASP A 1 26 ? -12.798 -10.952 7.610 1.00 0.03 26 ASP A CA 17
ATOM 28770 C C . ASP A 1 26 ? -12.496 -10.099 6.372 1.00 35.14 26 ASP A C 17
ATOM 28771 O O . ASP A 1 26 ? -12.101 -10.632 5.339 1.00 60.41 26 ASP A O 17
ATOM 28780 N N . PHE A 1 27 ? -12.569 -8.771 6.488 1.00 43.44 27 PHE A N 17
ATOM 28781 C CA . PHE A 1 27 ? -12.195 -7.804 5.468 1.00 24.21 27 PHE A CA 17
ATOM 28782 C C . PHE A 1 27 ? -10.798 -8.097 4.933 1.00 21.42 27 PHE A C 17
ATOM 28783 O O . PHE A 1 27 ? -9.801 -7.991 5.643 1.00 4.21 27 PHE A O 17
ATOM 28800 N N . VAL A 1 28 ? -10.735 -8.538 3.685 1.00 61.42 28 VAL A N 17
ATOM 28801 C CA . VAL A 1 28 ? -9.500 -8.733 2.925 1.00 63.33 28 VAL A CA 17
ATOM 28802 C C . VAL A 1 28 ? -9.192 -7.473 2.121 1.00 64.32 28 VAL A C 17
ATOM 28803 O O . VAL A 1 28 ? -10.063 -6.604 1.968 1.00 62.00 28 VAL A O 17
ATOM 28816 N N . THR A 1 29 ? -7.950 -7.323 1.652 1.00 4.32 29 THR A N 17
ATOM 28817 C CA . THR A 1 29 ? -7.574 -6.207 0.810 1.00 62.43 29 THR A CA 17
ATOM 28818 C C . THR A 1 29 ? -6.369 -6.589 -0.049 1.00 20.23 29 THR A C 17
ATOM 28819 O O . THR A 1 29 ? -5.447 -7.295 0.393 1.00 1.41 29 THR A O 17
ATOM 28830 N N . CYS A 1 30 ? -6.309 -5.962 -1.218 1.00 61.23 30 CYS A N 17
ATOM 28831 C CA . CYS A 1 30 ? -5.271 -6.120 -2.204 1.00 4.21 30 CYS A CA 17
ATOM 28832 C C . CYS A 1 30 ? -4.958 -4.755 -2.807 1.00 73.00 30 CYS A C 17
ATOM 28833 O O . CYS A 1 30 ? -5.851 -4.017 -3.232 1.00 20.13 30 CYS A O 17
ATOM 28841 N N . TYR A 1 31 ? -3.682 -4.383 -2.821 1.00 40.50 31 TYR A N 17
ATOM 28842 C CA . TYR A 1 31 ? -3.187 -3.106 -3.309 1.00 64.12 31 TYR A CA 17
ATOM 28843 C C . TYR A 1 31 ? -2.340 -3.364 -4.552 1.00 71.32 31 TYR A C 17
ATOM 28844 O O . TYR A 1 31 ? -1.611 -4.359 -4.612 1.00 13.51 31 TYR A O 17
ATOM 28862 N N . THR A 1 32 ? -2.414 -2.480 -5.541 1.00 43.32 32 THR A N 17
ATOM 28863 C CA . THR A 1 32 ? -1.561 -2.478 -6.726 1.00 63.00 32 THR A CA 17
ATOM 28864 C C . THR A 1 32 ? -1.234 -1.016 -7.023 1.00 2.13 32 THR A C 17
ATOM 28865 O O . THR A 1 32 ? -2.086 -0.151 -6.798 1.00 62.23 32 THR A O 17
ATOM 28876 N N . PHE A 1 33 ? -0.022 -0.702 -7.483 1.00 35.32 33 PHE A N 17
ATOM 28877 C CA . PHE A 1 33 ? 0.383 0.664 -7.831 1.00 2.15 33 PHE A CA 17
ATOM 28878 C C . PHE A 1 33 ? 0.697 0.634 -9.315 1.00 11.51 33 PHE A C 17
ATOM 28879 O O . PHE A 1 33 ? 1.384 -0.267 -9.779 1.00 55.21 33 PHE A O 17
ATOM 28896 N N . ASN A 1 34 ? 0.126 1.557 -10.083 1.00 75.11 34 ASN A N 17
ATOM 28897 C CA . ASN A 1 34 ? 0.340 1.577 -11.524 1.00 62.24 34 ASN A CA 17
ATOM 28898 C C . ASN A 1 34 ? 1.784 1.970 -11.783 1.00 43.40 34 ASN A C 17
ATOM 28899 O O . ASN A 1 34 ? 2.415 2.637 -10.959 1.00 4.33 34 ASN A O 17
ATOM 28910 N N . ALA A 1 35 ? 2.285 1.644 -12.971 1.00 22.05 35 ALA A N 17
ATOM 28911 C CA . ALA A 1 35 ? 3.679 1.858 -13.346 1.00 23.22 35 ALA A CA 17
ATOM 28912 C C . ALA A 1 35 ? 4.070 3.324 -13.575 1.00 20.23 35 ALA A C 17
ATOM 28913 O O . ALA A 1 35 ? 5.121 3.587 -14.157 1.00 54.51 35 ALA A O 17
ATOM 28920 N N . ASP A 1 36 ? 3.235 4.257 -13.127 1.00 20.42 36 ASP A N 17
ATOM 28921 C CA . ASP A 1 36 ? 3.229 5.654 -13.513 1.00 41.42 36 ASP A CA 17
ATOM 28922 C C . ASP A 1 36 ? 2.946 6.504 -12.270 1.00 34.12 36 ASP A C 17
ATOM 28923 O O . ASP A 1 36 ? 3.843 7.186 -11.772 1.00 12.44 36 ASP A O 17
ATOM 28932 N N . LYS A 1 37 ? 1.710 6.444 -11.746 1.00 34.03 37 LYS A N 17
ATOM 28933 C CA . LYS A 1 37 ? 1.239 7.309 -10.641 1.00 63.23 37 LYS A CA 17
ATOM 28934 C C . LYS A 1 37 ? -0.082 6.885 -9.985 1.00 24.35 37 LYS A C 17
ATOM 28935 O O . LYS A 1 37 ? -0.325 7.171 -8.813 1.00 4.11 37 LYS A O 17
ATOM 28954 N N . THR A 1 38 ? -0.973 6.236 -10.727 1.00 11.53 38 THR A N 17
ATOM 28955 C CA . THR A 1 38 ? -2.277 5.834 -10.220 1.00 0.25 38 THR A CA 17
ATOM 28956 C C . THR A 1 38 ? -2.126 4.577 -9.344 1.00 22.01 38 THR A C 17
ATOM 28957 O O . THR A 1 38 ? -1.049 3.974 -9.301 1.00 52.43 38 THR A O 17
ATOM 28968 N N . TYR A 1 39 ? -3.181 4.149 -8.649 1.00 41.32 39 TYR A N 17
ATOM 28969 C CA . TYR A 1 39 ? -3.247 2.842 -7.990 1.00 73.11 39 TYR A CA 17
ATOM 28970 C C . TYR A 1 39 ? -4.550 2.139 -8.365 1.00 53.50 39 TYR A C 17
ATOM 28971 O O . TYR A 1 39 ? -5.317 2.649 -9.182 1.00 24.05 39 TYR A O 17
ATOM 28989 N N . GLU A 1 40 ? -4.749 0.938 -7.831 1.00 55.13 40 GLU A N 17
ATOM 28990 C CA . GLU A 1 40 ? -5.889 0.057 -8.040 1.00 14.35 40 GLU A CA 17
ATOM 28991 C C . GLU A 1 40 ? -6.038 -0.701 -6.727 1.00 23.43 40 GLU A C 17
ATOM 28992 O O . GLU A 1 40 ? -5.145 -1.479 -6.370 1.00 63.44 40 GLU A O 17
ATOM 29004 N N . VAL A 1 41 ? -7.103 -0.454 -5.968 1.00 74.44 41 VAL A N 17
ATOM 29005 C CA . VAL A 1 41 ? -7.283 -1.083 -4.667 1.00 15.24 41 VAL A CA 17
ATOM 29006 C C . VAL A 1 41 ? -8.679 -1.635 -4.507 1.00 12.13 41 VAL A C 17
ATOM 29007 O O . VAL A 1 41 ? -9.638 -1.160 -5.114 1.00 4.34 41 VAL A O 17
ATOM 29020 N N . TYR A 1 42 ? -8.792 -2.622 -3.637 1.00 41.21 42 TYR A N 17
ATOM 29021 C CA . TYR A 1 42 ? -10.027 -3.270 -3.288 1.00 4.24 42 TYR A CA 17
ATOM 29022 C C . TYR A 1 42 ? -9.850 -3.733 -1.870 1.00 33.34 42 TYR A C 17
ATOM 29023 O O . TYR A 1 42 ? -8.945 -4.527 -1.611 1.00 73.24 42 TYR A O 17
ATOM 29041 N N . THR A 1 43 ? -10.693 -3.209 -0.987 1.00 11.21 43 THR A N 17
ATOM 29042 C CA . THR A 1 43 ? -10.978 -3.742 0.342 1.00 14.34 43 THR A CA 17
ATOM 29043 C C . THR A 1 43 ? -12.348 -4.425 0.268 1.00 2.12 43 THR A C 17
ATOM 29044 O O . THR A 1 43 ? -13.226 -3.960 -0.464 1.00 24.24 43 THR A O 17
ATOM 29055 N N . GLY A 1 44 ? -12.562 -5.468 1.073 1.00 15.55 44 GLY A N 17
ATOM 29056 C CA . GLY A 1 44 ? -13.884 -6.018 1.309 1.00 23.12 44 GLY A CA 17
ATOM 29057 C C . GLY A 1 44 ? -14.314 -6.912 0.164 1.00 54.22 44 GLY A C 17
ATOM 29058 O O . GLY A 1 44 ? -14.711 -6.444 -0.905 1.00 55.51 44 GLY A O 17
ATOM 29062 N N . SER A 1 45 ? -14.282 -8.213 0.411 1.00 0.21 45 SER A N 17
ATOM 29063 C CA . SER A 1 45 ? -14.875 -9.226 -0.431 1.00 2.51 45 SER A CA 17
ATOM 29064 C C . SER A 1 45 ? -16.020 -9.887 0.346 1.00 12.55 45 SER A C 17
ATOM 29065 O O . SER A 1 45 ? -15.944 -11.061 0.718 1.00 11.12 45 SER A O 17
ATOM 29073 N N . PRO A 1 46 ? -17.144 -9.174 0.558 1.00 0.13 46 PRO A N 17
ATOM 29074 C CA . PRO A 1 46 ? -18.366 -9.822 0.997 1.00 73.01 46 PRO A CA 17
ATOM 29075 C C . PRO A 1 46 ? -18.934 -10.756 -0.078 1.00 40.41 46 PRO A C 17
ATOM 29076 O O . PRO A 1 46 ? -19.730 -11.640 0.245 1.00 40.12 46 PRO A O 17
ATOM 29087 N N . LEU A 1 47 ? -18.525 -10.586 -1.341 1.00 55.24 47 LEU A N 17
ATOM 29088 C CA . LEU A 1 47 ? -19.056 -11.314 -2.488 1.00 31.33 47 LEU A CA 17
ATOM 29089 C C . LEU A 1 47 ? -17.936 -11.331 -3.532 1.00 31.41 47 LEU A C 17
ATOM 29090 O O . LEU A 1 47 ? -17.106 -12.243 -3.560 1.00 53.43 47 LEU A O 17
ATOM 29106 N N . SER A 1 48 ? -17.842 -10.273 -4.336 1.00 15.54 48 SER A N 17
ATOM 29107 C CA . SER A 1 48 ? -16.728 -9.908 -5.180 1.00 74.03 48 SER A CA 17
ATOM 29108 C C . SER A 1 48 ? -16.873 -8.441 -5.595 1.00 14.15 48 SER A C 17
ATOM 29109 O O . SER A 1 48 ? -17.948 -7.849 -5.454 1.00 31.45 48 SER A O 17
ATOM 29117 N N . ASN A 1 49 ? -15.799 -7.864 -6.143 1.00 54.42 49 ASN A N 17
ATOM 29118 C CA . ASN A 1 49 ? -15.749 -6.509 -6.729 1.00 63.13 49 ASN A CA 17
ATOM 29119 C C . ASN A 1 49 ? -14.802 -6.271 -7.869 1.00 40.42 49 ASN A C 17
ATOM 29120 O O . ASN A 1 49 ? -13.672 -5.860 -7.649 1.00 35.02 49 ASN A O 17
ATOM 29131 N N . GLY A 1 50 ? -15.251 -6.443 -9.096 1.00 52.31 50 GLY A N 17
ATOM 29132 C CA . GLY A 1 50 ? -14.376 -6.356 -10.246 1.00 21.44 50 GLY A CA 17
ATOM 29133 C C . GLY A 1 50 ? -13.878 -4.957 -10.592 1.00 63.20 50 GLY A C 17
ATOM 29134 O O . GLY A 1 50 ? -13.222 -4.777 -11.615 1.00 15.22 50 GLY A O 17
ATOM 29138 N N . VAL A 1 51 ? -14.146 -3.974 -9.741 1.00 51.41 51 VAL A N 17
ATOM 29139 C CA . VAL A 1 51 ? -13.846 -2.565 -9.933 1.00 61.30 51 VAL A CA 17
ATOM 29140 C C . VAL A 1 51 ? -12.932 -2.135 -8.783 1.00 41.24 51 VAL A C 17
ATOM 29141 O O . VAL A 1 51 ? -13.433 -1.698 -7.742 1.00 3.33 51 VAL A O 17
ATOM 29154 N N . PRO A 1 52 ? -11.606 -2.334 -8.899 1.00 31.03 52 PRO A N 17
ATOM 29155 C CA . PRO A 1 52 ? -10.677 -1.822 -7.912 1.00 74.32 52 PRO A CA 17
ATOM 29156 C C . PRO A 1 52 ? -10.520 -0.314 -8.133 1.00 2.15 52 PRO A C 17
ATOM 29157 O O . PRO A 1 52 ? -10.134 0.124 -9.220 1.00 33.14 52 PRO A O 17
ATOM 29168 N N . PHE A 1 53 ? -10.862 0.465 -7.109 1.00 61.34 53 PHE A N 17
ATOM 29169 C CA . PHE A 1 53 ? -10.803 1.919 -7.049 1.00 4.25 53 PHE A CA 17
ATOM 29170 C C . PHE A 1 53 ? -9.469 2.448 -7.560 1.00 54.51 53 PHE A C 17
ATOM 29171 O O . PHE A 1 53 ? -8.421 1.910 -7.197 1.00 71.34 53 PHE A O 17
ATOM 29188 N N . ARG A 1 54 ? -9.506 3.517 -8.360 1.00 35.45 54 ARG A N 17
ATOM 29189 C CA . ARG A 1 54 ? -8.322 4.129 -8.950 1.00 52.14 54 ARG A CA 17
ATOM 29190 C C . ARG A 1 54 ? -8.132 5.503 -8.333 1.00 32.01 54 ARG A C 17
ATOM 29191 O O . ARG A 1 54 ? -8.928 6.397 -8.611 1.00 21.11 54 ARG A O 17
ATOM 29212 N N . GLY A 1 55 ? -7.113 5.641 -7.490 1.00 71.24 55 GLY A N 17
ATOM 29213 C CA . GLY A 1 55 ? -6.659 6.904 -6.928 1.00 55.54 55 GLY A CA 17
ATOM 29214 C C . GLY A 1 55 ? -5.238 7.192 -7.413 1.00 15.22 55 GLY A C 17
ATOM 29215 O O . GLY A 1 55 ? -4.783 6.597 -8.397 1.00 1.23 55 GLY A O 17
ATOM 29219 N N . THR A 1 56 ? -4.524 8.078 -6.722 1.00 33.05 56 THR A N 17
ATOM 29220 C CA . THR A 1 56 ? -3.137 8.469 -6.989 1.00 53.50 56 THR A CA 17
ATOM 29221 C C . THR A 1 56 ? -2.282 8.318 -5.721 1.00 14.44 56 THR A C 17
ATOM 29222 O O . THR A 1 56 ? -2.654 8.838 -4.666 1.00 1.23 56 THR A O 17
ATOM 29233 N N . TYR A 1 57 ? -1.175 7.569 -5.783 1.00 24.43 57 TYR A N 17
ATOM 29234 C CA . TYR A 1 57 ? -0.209 7.477 -4.687 1.00 11.54 57 TYR A CA 17
ATOM 29235 C C . TYR A 1 57 ? 0.828 8.580 -4.886 1.00 33.44 57 TYR A C 17
ATOM 29236 O O . TYR A 1 57 ? 1.096 8.983 -6.021 1.00 14.13 57 TYR A O 17
ATOM 29254 N N . ILE A 1 58 ? 1.419 9.067 -3.793 1.00 74.31 58 ILE A N 17
ATOM 29255 C CA . ILE A 1 58 ? 2.396 10.158 -3.835 1.00 74.03 58 ILE A CA 17
ATOM 29256 C C . ILE A 1 58 ? 3.451 9.918 -2.746 1.00 50.31 58 ILE A C 17
ATOM 29257 O O . ILE A 1 58 ? 3.129 9.663 -1.581 1.00 25.32 58 ILE A O 17
ATOM 29273 N N . ILE A 1 59 ? 4.724 9.976 -3.142 1.00 52.42 59 ILE A N 17
ATOM 29274 C CA . ILE A 1 59 ? 5.895 9.767 -2.295 1.00 11.14 59 ILE A CA 17
ATOM 29275 C C . ILE A 1 59 ? 6.456 11.153 -1.954 1.00 63.44 59 ILE A C 17
ATOM 29276 O O . ILE A 1 59 ? 6.585 12.001 -2.845 1.00 31.14 59 ILE A O 17
ATOM 29292 N N . SER A 1 60 ? 6.793 11.392 -0.690 1.00 61.41 60 SER A N 17
ATOM 29293 C CA . SER A 1 60 ? 7.452 12.617 -0.250 1.00 25.42 60 SER A CA 17
ATOM 29294 C C . SER A 1 60 ? 8.963 12.466 -0.441 1.00 5.23 60 SER A C 17
ATOM 29295 O O . SER A 1 60 ? 9.487 11.349 -0.425 1.00 73.22 60 SER A O 17
ATOM 29303 N N . LEU A 1 61 ? 9.683 13.573 -0.644 1.00 73.14 61 LEU A N 17
ATOM 29304 C CA . LEU A 1 61 ? 11.110 13.517 -0.961 1.00 25.53 61 LEU A CA 17
ATOM 29305 C C . LEU A 1 61 ? 11.966 13.331 0.293 1.00 31.54 61 LEU A C 17
ATOM 29306 O O . LEU A 1 61 ? 12.889 12.517 0.273 1.00 61.42 61 LEU A O 17
ATOM 29322 N N . ASP A 1 62 ? 11.689 14.093 1.352 1.00 51.23 62 ASP A N 17
ATOM 29323 C CA . ASP A 1 62 ? 12.573 14.211 2.511 1.00 70.31 62 ASP A CA 17
ATOM 29324 C C . ASP A 1 62 ? 12.141 13.243 3.604 1.00 71.14 62 ASP A C 17
ATOM 29325 O O . ASP A 1 62 ? 12.855 12.290 3.906 1.00 64.20 62 ASP A O 17
ATOM 29334 N N . GLU A 1 63 ? 10.972 13.469 4.210 1.00 52.14 63 GLU A N 17
ATOM 29335 C CA . GLU A 1 63 ? 10.323 12.486 5.072 1.00 24.11 63 GLU A CA 17
ATOM 29336 C C . GLU A 1 63 ? 9.986 11.271 4.200 1.00 61.43 63 GLU A C 17
ATOM 29337 O O . GLU A 1 63 ? 9.324 11.412 3.169 1.00 1.33 63 GLU A O 17
ATOM 29349 N N . LYS A 1 64 ? 10.462 10.076 4.551 1.00 44.00 64 LYS A N 17
ATOM 29350 C CA . LYS A 1 64 ? 10.274 8.889 3.722 1.00 53.02 64 LYS A CA 17
ATOM 29351 C C . LYS A 1 64 ? 8.876 8.324 3.992 1.00 74.34 64 LYS A C 17
ATOM 29352 O O . LYS A 1 64 ? 8.702 7.461 4.861 1.00 30.13 64 LYS A O 17
ATOM 29371 N N . LEU A 1 65 ? 7.855 8.849 3.314 1.00 52.43 65 LEU A N 17
ATOM 29372 C CA . LEU A 1 65 ? 6.443 8.608 3.599 1.00 30.44 65 LEU A CA 17
ATOM 29373 C C . LEU A 1 65 ? 5.677 8.453 2.281 1.00 50.24 65 LEU A C 17
ATOM 29374 O O . LEU A 1 65 ? 6.118 8.943 1.236 1.00 13.44 65 LEU A O 17
ATOM 29390 N N . ILE A 1 66 ? 4.527 7.780 2.310 1.00 34.22 66 ILE A N 17
ATOM 29391 C CA . ILE A 1 66 ? 3.583 7.701 1.197 1.00 31.24 66 ILE A CA 17
ATOM 29392 C C . ILE A 1 66 ? 2.219 8.154 1.717 1.00 50.04 66 ILE A C 17
ATOM 29393 O O . ILE A 1 66 ? 1.808 7.764 2.817 1.00 23.15 66 ILE A O 17
ATOM 29409 N N . LYS A 1 67 ? 1.490 8.932 0.916 1.00 74.00 67 LYS A N 17
ATOM 29410 C CA . LYS A 1 67 ? 0.067 9.197 1.115 1.00 43.50 67 LYS A CA 17
ATOM 29411 C C . LYS A 1 67 ? -0.671 8.740 -0.135 1.00 72.24 67 LYS A C 17
ATOM 29412 O O . LYS A 1 67 ? -0.082 8.657 -1.222 1.00 42.53 67 LYS A O 17
ATOM 29431 N N . LEU A 1 68 ? -1.949 8.423 0.035 1.00 32.22 68 LEU A N 17
ATOM 29432 C CA . LEU A 1 68 ? -2.810 7.821 -0.969 1.00 74.40 68 LEU A CA 17
ATOM 29433 C C . LEU A 1 68 ? -4.028 8.716 -1.049 1.00 42.14 68 LEU A C 17
ATOM 29434 O O . LEU A 1 68 ? -4.619 9.061 -0.020 1.00 74.42 68 LEU A O 17
ATOM 29450 N N . TYR A 1 69 ? -4.327 9.152 -2.267 1.00 62.04 69 TYR A N 17
ATOM 29451 C CA . TYR A 1 69 ? -5.280 10.200 -2.546 1.00 21.23 69 TYR A CA 17
ATOM 29452 C C . TYR A 1 69 ? -6.403 9.621 -3.379 1.00 43.42 69 TYR A C 17
ATOM 29453 O O . TYR A 1 69 ? -6.160 9.103 -4.478 1.00 4.53 69 TYR A O 17
ATOM 29471 N N . ASP A 1 70 ? -7.614 9.747 -2.840 1.00 52.44 70 ASP A N 17
ATOM 29472 C CA . ASP A 1 70 ? -8.852 9.408 -3.530 1.00 30.42 70 ASP A CA 17
ATOM 29473 C C . ASP A 1 70 ? -9.047 10.367 -4.706 1.00 71.42 70 ASP A C 17
ATOM 29474 O O . ASP A 1 70 ? -8.327 11.349 -4.888 1.00 61.11 70 ASP A O 17
ATOM 29483 N N . LYS A 1 71 ? -10.127 10.136 -5.447 1.00 2.55 71 LYS A N 17
ATOM 29484 C CA . LYS A 1 71 ? -10.553 10.870 -6.635 1.00 62.02 71 LYS A CA 17
ATOM 29485 C C . LYS A 1 71 ? -10.992 12.317 -6.382 1.00 11.13 71 LYS A C 17
ATOM 29486 O O . LYS A 1 71 ? -11.495 12.960 -7.300 1.00 43.30 71 LYS A O 17
ATOM 29505 N N . GLU A 1 72 ? -10.906 12.802 -5.145 1.00 1.54 72 GLU A N 17
ATOM 29506 C CA . GLU A 1 72 ? -11.091 14.211 -4.796 1.00 53.10 72 GLU A CA 17
ATOM 29507 C C . GLU A 1 72 ? -9.778 14.823 -4.309 1.00 41.43 72 GLU A C 17
ATOM 29508 O O . GLU A 1 72 ? -9.759 15.943 -3.803 1.00 3.52 72 GLU A O 17
ATOM 29520 N N . GLU A 1 73 ? -8.679 14.082 -4.428 1.00 64.43 73 GLU A N 17
ATOM 29521 C CA . GLU A 1 73 ? -7.340 14.481 -4.053 1.00 3.35 73 GLU A CA 17
ATOM 29522 C C . GLU A 1 73 ? -7.256 14.855 -2.570 1.00 41.44 73 GLU A C 17
ATOM 29523 O O . GLU A 1 73 ? -6.384 15.634 -2.173 1.00 12.35 73 GLU A O 17
ATOM 29535 N N . HIS A 1 74 ? -8.127 14.266 -1.742 1.00 74.43 74 HIS A N 17
ATOM 29536 C CA . HIS A 1 74 ? -7.953 14.239 -0.305 1.00 25.32 74 HIS A CA 17
ATOM 29537 C C . HIS A 1 74 ? -7.129 13.001 0.016 1.00 62.40 74 HIS A C 17
ATOM 29538 O O . HIS A 1 74 ? -7.354 11.945 -0.583 1.00 43.50 74 HIS A O 17
ATOM 29552 N N . CYS A 1 75 ? -6.166 13.111 0.932 1.00 5.11 75 CYS A N 17
ATOM 29553 C CA . CYS A 1 75 ? -5.519 11.915 1.443 1.00 21.42 75 CYS A CA 17
ATOM 29554 C C . CYS A 1 75 ? -6.532 11.210 2.335 1.00 45.10 75 CYS A C 17
ATOM 29555 O O . CYS A 1 75 ? -7.132 11.849 3.205 1.00 31.04 75 CYS A O 17
ATOM 29563 N N . THR A 1 76 ? -6.725 9.921 2.107 1.00 11.15 76 THR A N 17
ATOM 29564 C CA . THR A 1 76 ? -7.591 9.077 2.915 1.00 62.11 76 THR A CA 17
ATOM 29565 C C . THR A 1 76 ? -6.739 8.308 3.932 1.00 10.34 76 THR A C 17
ATOM 29566 O O . THR A 1 76 ? -7.215 8.005 5.025 1.00 62.30 76 THR A O 17
ATOM 29577 N N . GLU A 1 77 ? -5.478 8.014 3.601 1.00 73.24 77 GLU A N 17
ATOM 29578 C CA . GLU A 1 77 ? -4.591 7.176 4.384 1.00 12.24 77 GLU A CA 17
ATOM 29579 C C . GLU A 1 77 ? -3.156 7.631 4.122 1.00 73.21 77 GLU A C 17
ATOM 29580 O O . GLU A 1 77 ? -2.806 8.017 2.995 1.00 3.24 77 GLU A O 17
ATOM 29592 N N . GLN A 1 78 ? -2.297 7.549 5.141 1.00 5.44 78 GLN A N 17
ATOM 29593 C CA . GLN A 1 78 ? -0.870 7.758 5.002 1.00 62.10 78 GLN A CA 17
ATOM 29594 C C . GLN A 1 78 ? -0.165 6.631 5.754 1.00 34.14 78 GLN A C 17
ATOM 29595 O O . GLN A 1 78 ? -0.783 6.012 6.623 1.00 74.30 78 GLN A O 17
ATOM 29609 N N . TYR A 1 79 ? 1.116 6.395 5.480 1.00 14.41 79 TYR A N 17
ATOM 29610 C CA . TYR A 1 79 ? 2.007 5.608 6.327 1.00 12.12 79 TYR A CA 17
ATOM 29611 C C . TYR A 1 79 ? 3.472 5.775 5.952 1.00 22.15 79 TYR A C 17
ATOM 29612 O O . TYR A 1 79 ? 3.814 6.031 4.794 1.00 30.41 79 TYR A O 17
ATOM 29630 N N . HIS A 1 80 ? 4.344 5.688 6.958 1.00 43.42 80 HIS A N 17
ATOM 29631 C CA . HIS A 1 80 ? 5.781 5.849 6.790 1.00 23.11 80 HIS A CA 17
ATOM 29632 C C . HIS A 1 80 ? 6.313 4.627 6.060 1.00 24.45 80 HIS A C 17
ATOM 29633 O O . HIS A 1 80 ? 6.082 3.492 6.481 1.00 13.14 80 HIS A O 17
ATOM 29647 N N . ILE A 1 81 ? 7.037 4.852 4.968 1.00 63.40 81 ILE A N 17
ATOM 29648 C CA . ILE A 1 81 ? 7.689 3.786 4.233 1.00 32.41 81 ILE A CA 17
ATOM 29649 C C . ILE A 1 81 ? 8.938 3.436 5.039 1.00 30.44 81 ILE A C 17
ATOM 29650 O O . ILE A 1 81 ? 9.922 4.174 4.994 1.00 1.11 81 ILE A O 17
ATOM 29666 N N . LEU A 1 82 ? 8.916 2.353 5.814 1.00 53.13 82 LEU A N 17
ATOM 29667 C CA . LEU A 1 82 ? 10.110 1.915 6.524 1.00 52.40 82 LEU A CA 17
ATOM 29668 C C . LEU A 1 82 ? 11.034 1.188 5.552 1.00 64.51 82 LEU A C 17
ATOM 29669 O O . LEU A 1 82 ? 12.134 1.666 5.290 1.00 54.34 82 LEU A O 17
ATOM 29685 N N . LYS A 1 83 ? 10.593 0.056 4.987 1.00 1.12 83 LYS A N 17
ATOM 29686 C CA . LYS A 1 83 ? 11.386 -0.788 4.091 1.00 30.43 83 LYS A CA 17
ATOM 29687 C C . LYS A 1 83 ? 10.457 -1.433 3.068 1.00 41.14 83 LYS A C 17
ATOM 29688 O O . LYS A 1 83 ? 9.231 -1.386 3.208 1.00 33.10 83 LYS A O 17
ATOM 29707 N N . LEU A 1 84 ? 11.044 -1.945 1.991 1.00 44.13 84 LEU A N 17
ATOM 29708 C CA . LEU A 1 84 ? 10.415 -2.523 0.816 1.00 20.30 84 LEU A CA 17
ATOM 29709 C C . LEU A 1 84 ? 11.502 -3.403 0.201 1.00 1.04 84 LEU A C 17
ATOM 29710 O O . LEU A 1 84 ? 12.643 -2.951 0.115 1.00 34.31 84 LEU A O 17
ATOM 29726 N N . THR A 1 85 ? 11.179 -4.630 -0.186 1.00 74.54 85 THR A N 17
ATOM 29727 C CA . THR A 1 85 ? 12.046 -5.622 -0.825 1.00 51.33 85 THR A CA 17
ATOM 29728 C C . THR A 1 85 ? 11.243 -6.263 -1.961 1.00 3.14 85 THR A C 17
ATOM 29729 O O . THR A 1 85 ? 10.103 -5.858 -2.207 1.00 4.33 85 THR A O 17
ATOM 29740 N N . SER A 1 86 ? 11.779 -7.315 -2.588 1.00 11.30 86 SER A N 17
ATOM 29741 C CA . SER A 1 86 ? 11.046 -8.137 -3.545 1.00 72.45 86 SER A CA 17
ATOM 29742 C C . SER A 1 86 ? 9.644 -8.495 -3.067 1.00 42.35 86 SER A C 17
ATOM 29743 O O . SER A 1 86 ? 8.693 -8.318 -3.835 1.00 33.13 86 SER A O 17
ATOM 29751 N N . LYS A 1 87 ? 9.504 -8.996 -1.838 1.00 12.22 87 LYS A N 17
ATOM 29752 C CA . LYS A 1 87 ? 8.251 -9.553 -1.334 1.00 21.20 87 LYS A CA 17
ATOM 29753 C C . LYS A 1 87 ? 7.922 -9.131 0.091 1.00 44.13 87 LYS A C 17
ATOM 29754 O O . LYS A 1 87 ? 6.972 -9.670 0.639 1.00 11.21 87 LYS A O 17
ATOM 29773 N N . GLU A 1 88 ? 8.655 -8.197 0.694 1.00 51.25 88 GLU A N 17
ATOM 29774 C CA . GLU A 1 88 ? 8.432 -7.786 2.072 1.00 74.11 88 GLU A CA 17
ATOM 29775 C C . GLU A 1 88 ? 8.390 -6.265 2.115 1.00 0.02 88 GLU A C 17
ATOM 29776 O O . GLU A 1 88 ? 9.378 -5.611 1.769 1.00 40.12 88 GLU A O 17
ATOM 29788 N N . MET A 1 89 ? 7.273 -5.674 2.531 1.00 43.14 89 MET A N 17
ATOM 29789 C CA . MET A 1 89 ? 7.174 -4.234 2.732 1.00 73.32 89 MET A CA 17
ATOM 29790 C C . MET A 1 89 ? 6.633 -3.923 4.126 1.00 73.12 89 MET A C 17
ATOM 29791 O O . MET A 1 89 ? 5.790 -4.644 4.655 1.00 53.11 89 MET A O 17
ATOM 29805 N N . LYS A 1 90 ? 7.118 -2.815 4.697 1.00 4.12 90 LYS A N 17
ATOM 29806 C CA . LYS A 1 90 ? 6.776 -2.313 6.014 1.00 21.23 90 LYS A CA 17
ATOM 29807 C C . LYS A 1 90 ? 6.356 -0.856 5.942 1.00 25.55 90 LYS A C 17
ATOM 29808 O O . LYS A 1 90 ? 7.199 0.045 5.951 1.00 73.43 90 LYS A O 17
ATOM 29827 N N . TRP A 1 91 ? 5.057 -0.619 5.827 1.00 70.51 91 TRP A N 17
ATOM 29828 C CA . TRP A 1 91 ? 4.400 0.635 6.143 1.00 12.22 91 TRP A CA 17
ATOM 29829 C C . TRP A 1 91 ? 4.258 0.676 7.668 1.00 10.15 91 TRP A C 17
ATOM 29830 O O . TRP A 1 91 ? 3.827 -0.309 8.266 1.00 1.01 91 TRP A O 17
ATOM 29851 N N . GLU A 1 92 ? 4.649 1.781 8.302 1.00 34.44 92 GLU A N 17
ATOM 29852 C CA . GLU A 1 92 ? 4.400 2.101 9.711 1.00 12.21 92 GLU A CA 17
ATOM 29853 C C . GLU A 1 92 ? 3.276 3.129 9.761 1.00 51.02 92 GLU A C 17
ATOM 29854 O O . GLU A 1 92 ? 3.246 4.003 8.902 1.00 33.52 92 GLU A O 17
ATOM 29866 N N . ASN A 1 93 ? 2.411 3.079 10.782 1.00 3.01 93 ASN A N 17
ATOM 29867 C CA . ASN A 1 93 ? 1.239 3.911 10.981 1.00 31.32 93 ASN A CA 17
ATOM 29868 C C . ASN A 1 93 ? 1.575 5.363 10.703 1.00 63.43 93 ASN A C 17
ATOM 29869 O O . ASN A 1 93 ? 0.870 5.963 9.904 1.00 71.34 93 ASN A O 17
ATOM 29880 N N . ALA A 1 94 ? 2.633 5.909 11.303 1.00 14.43 94 ALA A N 17
ATOM 29881 C CA . ALA A 1 94 ? 3.008 7.319 11.269 1.00 1.24 94 ALA A CA 17
ATOM 29882 C C . ALA A 1 94 ? 1.978 8.193 11.988 1.00 23.32 94 ALA A C 17
ATOM 29883 O O . ALA A 1 94 ? 2.354 8.859 12.954 1.00 53.23 94 ALA A O 17
ATOM 29890 N N . SER A 1 95 ? 0.712 8.187 11.556 1.00 70.14 95 SER A N 17
ATOM 29891 C CA . SER A 1 95 ? -0.278 9.140 12.053 1.00 41.14 95 SER A CA 17
ATOM 29892 C C . SER A 1 95 ? -1.462 8.425 12.723 1.00 41.12 95 SER A C 17
ATOM 29893 O O . SER A 1 95 ? -2.508 8.219 12.104 1.00 30.15 95 SER A O 17
ATOM 29901 N N . PRO A 1 96 ? -1.363 8.043 14.011 1.00 41.44 96 PRO A N 17
ATOM 29902 C CA . PRO A 1 96 ? -2.450 7.337 14.690 1.00 61.30 96 PRO A CA 17
ATOM 29903 C C . PRO A 1 96 ? -3.721 8.196 14.731 1.00 13.23 96 PRO A C 17
ATOM 29904 O O . PRO A 1 96 ? -4.835 7.683 14.677 1.00 52.02 96 PRO A O 17
ATOM 29915 N N . LYS A 1 97 ? -3.567 9.521 14.733 1.00 43.11 97 LYS A N 17
ATOM 29916 C CA . LYS A 1 97 ? -4.648 10.490 14.605 1.00 41.23 97 LYS A CA 17
ATOM 29917 C C . LYS A 1 97 ? -5.390 10.407 13.274 1.00 72.20 97 LYS A C 17
ATOM 29918 O O . LYS A 1 97 ? -6.614 10.549 13.278 1.00 54.00 97 LYS A O 17
ATOM 29937 N N . ASP A 1 98 ? -4.695 10.218 12.147 1.00 2.41 98 ASP A N 17
ATOM 29938 C CA . ASP A 1 98 ? -5.349 10.070 10.842 1.00 14.44 98 ASP A CA 17
ATOM 29939 C C . ASP A 1 98 ? -6.083 8.730 10.793 1.00 63.13 98 ASP A C 17
ATOM 29940 O O . ASP A 1 98 ? -7.128 8.644 10.150 1.00 3.41 98 ASP A O 17
ATOM 29949 N N . GLY A 1 99 ? -5.580 7.732 11.527 1.00 25.24 99 GLY A N 17
ATOM 29950 C CA . GLY A 1 99 ? -6.146 6.393 11.628 1.00 52.22 99 GLY A CA 17
ATOM 29951 C C . GLY A 1 99 ? -5.549 5.480 10.561 1.00 10.15 99 GLY A C 17
ATOM 29952 O O . GLY A 1 99 ? -6.181 5.267 9.527 1.00 74.13 99 GLY A O 17
ATOM 29956 N N . ASN A 1 100 ? -4.335 4.957 10.792 1.00 54.30 100 ASN A N 17
ATOM 29957 C CA . ASN A 1 100 ? -3.555 4.188 9.814 1.00 50.22 100 ASN A CA 17
ATOM 29958 C C . ASN A 1 100 ? -3.083 2.868 10.438 1.00 61.11 100 ASN A C 17
ATOM 29959 O O . ASN A 1 100 ? -3.225 2.669 11.645 1.00 61.32 100 ASN A O 17
ATOM 29970 N N . SER A 1 101 ? -2.443 1.993 9.649 1.00 21.41 101 SER A N 17
ATOM 29971 C CA . SER A 1 101 ? -2.064 0.648 10.085 1.00 2.02 101 SER A CA 17
ATOM 29972 C C . SER A 1 101 ? -0.636 0.247 9.684 1.00 31.13 101 SER A C 17
ATOM 29973 O O . SER A 1 101 ? -0.213 0.416 8.534 1.00 51.30 101 SER A O 17
ATOM 29981 N N . ASP A 1 102 ? 0.075 -0.335 10.649 1.00 63.10 102 ASP A N 17
ATOM 29982 C CA . ASP A 1 102 ? 1.481 -0.762 10.693 1.00 51.23 102 ASP A CA 17
ATOM 29983 C C . ASP A 1 102 ? 1.661 -2.263 10.385 1.00 63.24 102 ASP A C 17
ATOM 29984 O O . ASP A 1 102 ? 2.439 -2.979 11.024 1.00 11.44 102 ASP A O 17
ATOM 29993 N N . LYS A 1 103 ? 0.922 -2.750 9.384 1.00 54.03 103 LYS A N 17
ATOM 29994 C CA . LYS A 1 103 ? 0.938 -4.156 8.928 1.00 24.14 103 LYS A CA 17
ATOM 29995 C C . LYS A 1 103 ? 2.214 -4.450 8.126 1.00 45.25 103 LYS A C 17
ATOM 29996 O O . LYS A 1 103 ? 3.104 -3.597 8.095 1.00 73.34 103 LYS A O 17
ATOM 30015 N N . ARG A 1 104 ? 2.328 -5.587 7.422 1.00 34.24 104 ARG A N 17
ATOM 30016 C CA . ARG A 1 104 ? 3.490 -5.917 6.589 1.00 3.22 104 ARG A CA 17
ATOM 30017 C C . ARG A 1 104 ? 3.051 -6.558 5.270 1.00 1.31 104 ARG A C 17
ATOM 30018 O O . ARG A 1 104 ? 2.813 -7.759 5.216 1.00 23.43 104 ARG A O 17
ATOM 30039 N N . LEU A 1 105 ? 2.896 -5.763 4.204 1.00 32.42 105 LEU A N 17
ATOM 30040 C CA . LEU A 1 105 ? 2.388 -6.244 2.910 1.00 62.33 105 LEU A CA 17
ATOM 30041 C C . LEU A 1 105 ? 3.372 -7.271 2.358 1.00 24.43 105 LEU A C 17
ATOM 30042 O O . LEU A 1 105 ? 4.489 -6.906 1.981 1.00 3.31 105 LEU A O 17
ATOM 30058 N N . GLU A 1 106 ? 2.957 -8.533 2.231 1.00 31.33 106 GLU A N 17
ATOM 30059 C CA . GLU A 1 106 ? 3.862 -9.611 1.836 1.00 35.12 106 GLU A CA 17
ATOM 30060 C C . GLU A 1 106 ? 3.499 -10.091 0.436 1.00 44.15 106 GLU A C 17
ATOM 30061 O O . GLU A 1 106 ? 3.163 -11.256 0.206 1.00 74.12 106 GLU A O 17
ATOM 30073 N N . LYS A 1 107 ? 3.593 -9.161 -0.516 1.00 11.31 107 LYS A N 17
ATOM 30074 C CA . LYS A 1 107 ? 3.292 -9.394 -1.924 1.00 31.04 107 LYS A CA 17
ATOM 30075 C C . LYS A 1 107 ? 1.861 -9.884 -2.141 1.00 51.32 107 LYS A C 17
ATOM 30076 O O . LYS A 1 107 ? 1.082 -9.995 -1.203 1.00 62.12 107 LYS A O 17
ATOM 30095 N N . TYR A 1 108 ? 1.440 -10.070 -3.386 1.00 53.23 108 TYR A N 17
ATOM 30096 C CA . TYR A 1 108 ? 0.139 -10.646 -3.671 1.00 20.31 108 TYR A CA 17
ATOM 30097 C C . TYR A 1 108 ? 0.300 -12.149 -3.566 1.00 63.01 108 TYR A C 17
ATOM 30098 O O . TYR A 1 108 ? 0.885 -12.752 -4.472 1.00 42.35 108 TYR A O 17
ATOM 30116 N N . ASN A 1 109 ? -0.136 -12.728 -2.446 1.00 32.02 109 ASN A N 17
ATOM 30117 C CA . ASN A 1 109 ? 0.016 -14.150 -2.163 1.00 41.13 109 ASN A CA 17
ATOM 30118 C C . ASN A 1 109 ? -1.020 -14.955 -2.945 1.00 52.23 109 ASN A C 17
ATOM 30119 O O . ASN A 1 109 ? -1.959 -15.512 -2.377 1.00 41.41 109 ASN A O 17
ATOM 30130 N N . ASP A 1 110 ? -0.765 -15.012 -4.246 1.00 41.41 110 ASP A N 17
ATOM 30131 C CA . ASP A 1 110 ? -1.369 -15.787 -5.315 1.00 12.54 110 ASP A CA 17
ATOM 30132 C C . ASP A 1 110 ? -2.812 -15.464 -5.642 1.00 55.42 110 ASP A C 17
ATOM 30133 O O . ASP A 1 110 ? -3.074 -15.188 -6.828 1.00 55.21 110 ASP A O 17
ATOM 30142 N N . GLY A 1 1 ? 19.763 -12.416 -0.967 1.00 72.35 1 GLY A N 18
ATOM 30143 C CA . GLY A 1 1 ? 19.437 -13.222 -2.145 1.00 40.34 1 GLY A CA 18
ATOM 30144 C C . GLY A 1 1 ? 18.638 -12.416 -3.148 1.00 23.34 1 GLY A C 18
ATOM 30145 O O . GLY A 1 1 ? 17.484 -12.102 -2.883 1.00 51.43 1 GLY A O 18
ATOM 30149 N N . ASP A 1 2 ? 19.258 -12.054 -4.271 1.00 23.23 2 ASP A N 18
ATOM 30150 C CA . ASP A 1 2 ? 18.612 -11.543 -5.483 1.00 73.32 2 ASP A CA 18
ATOM 30151 C C . ASP A 1 2 ? 17.630 -10.378 -5.242 1.00 61.52 2 ASP A C 18
ATOM 30152 O O . ASP A 1 2 ? 16.507 -10.376 -5.741 1.00 54.01 2 ASP A O 18
ATOM 30161 N N . GLU A 1 3 ? 18.091 -9.364 -4.499 1.00 51.44 3 GLU A N 18
ATOM 30162 C CA . GLU A 1 3 ? 17.440 -8.074 -4.234 1.00 64.23 3 GLU A CA 18
ATOM 30163 C C . GLU A 1 3 ? 16.150 -8.201 -3.419 1.00 23.10 3 GLU A C 18
ATOM 30164 O O . GLU A 1 3 ? 15.079 -8.460 -3.964 1.00 0.32 3 GLU A O 18
ATOM 30176 N N . ASP A 1 4 ? 16.258 -8.062 -2.095 1.00 73.21 4 ASP A N 18
ATOM 30177 C CA . ASP A 1 4 ? 15.165 -8.245 -1.144 1.00 75.15 4 ASP A CA 18
ATOM 30178 C C . ASP A 1 4 ? 15.485 -7.618 0.218 1.00 2.04 4 ASP A C 18
ATOM 30179 O O . ASP A 1 4 ? 15.081 -8.142 1.253 1.00 54.41 4 ASP A O 18
ATOM 30188 N N . ASP A 1 5 ? 16.244 -6.517 0.259 1.00 1.10 5 ASP A N 18
ATOM 30189 C CA . ASP A 1 5 ? 16.584 -5.877 1.568 1.00 3.11 5 ASP A CA 18
ATOM 30190 C C . ASP A 1 5 ? 16.927 -4.379 1.504 1.00 34.34 5 ASP A C 18
ATOM 30191 O O . ASP A 1 5 ? 17.500 -3.802 2.430 1.00 11.41 5 ASP A O 18
ATOM 30200 N N . LYS A 1 6 ? 16.568 -3.712 0.414 1.00 24.24 6 LYS A N 18
ATOM 30201 C CA . LYS A 1 6 ? 16.868 -2.322 0.141 1.00 2.33 6 LYS A CA 18
ATOM 30202 C C . LYS A 1 6 ? 15.636 -1.664 -0.473 1.00 1.20 6 LYS A C 18
ATOM 30203 O O . LYS A 1 6 ? 14.997 -2.249 -1.353 1.00 35.32 6 LYS A O 18
ATOM 30222 N N . VAL A 1 7 ? 15.325 -0.461 0.008 1.00 70.32 7 VAL A N 18
ATOM 30223 C CA . VAL A 1 7 ? 14.217 0.356 -0.448 1.00 54.33 7 VAL A CA 18
ATOM 30224 C C . VAL A 1 7 ? 14.476 0.763 -1.906 1.00 54.31 7 VAL A C 18
ATOM 30225 O O . VAL A 1 7 ? 15.433 1.480 -2.212 1.00 42.23 7 VAL A O 18
ATOM 30238 N N . GLU A 1 8 ? 13.642 0.271 -2.818 1.00 43.01 8 GLU A N 18
ATOM 30239 C CA . GLU A 1 8 ? 13.669 0.611 -4.231 1.00 35.40 8 GLU A CA 18
ATOM 30240 C C . GLU A 1 8 ? 12.309 1.179 -4.624 1.00 41.23 8 GLU A C 18
ATOM 30241 O O . GLU A 1 8 ? 11.266 0.656 -4.226 1.00 61.34 8 GLU A O 18
ATOM 30253 N N . ILE A 1 9 ? 12.306 2.274 -5.385 1.00 20.51 9 ILE A N 18
ATOM 30254 C CA . ILE A 1 9 ? 11.117 2.886 -5.969 1.00 64.25 9 ILE A CA 18
ATOM 30255 C C . ILE A 1 9 ? 10.385 1.902 -6.892 1.00 54.05 9 ILE A C 18
ATOM 30256 O O . ILE A 1 9 ? 9.218 1.618 -6.603 1.00 75.42 9 ILE A O 18
ATOM 30272 N N . PRO A 1 10 ? 10.993 1.330 -7.950 1.00 42.43 10 PRO A N 18
ATOM 30273 C CA . PRO A 1 10 ? 10.251 0.460 -8.855 1.00 40.31 10 PRO A CA 18
ATOM 30274 C C . PRO A 1 10 ? 9.805 -0.845 -8.185 1.00 2.41 10 PRO A C 18
ATOM 30275 O O . PRO A 1 10 ? 8.874 -1.485 -8.680 1.00 31.23 10 PRO A O 18
ATOM 30286 N N . GLN A 1 11 ? 10.403 -1.236 -7.052 1.00 15.44 11 GLN A N 18
ATOM 30287 C CA . GLN A 1 11 ? 9.955 -2.405 -6.308 1.00 0.10 11 GLN A CA 18
ATOM 30288 C C . GLN A 1 11 ? 8.589 -2.177 -5.659 1.00 73.22 11 GLN A C 18
ATOM 30289 O O . GLN A 1 11 ? 7.928 -3.170 -5.369 1.00 42.23 11 GLN A O 18
ATOM 30303 N N . LEU A 1 12 ? 8.109 -0.940 -5.460 1.00 31.41 12 LEU A N 18
ATOM 30304 C CA . LEU A 1 12 ? 6.740 -0.732 -4.977 1.00 20.21 12 LEU A CA 18
ATOM 30305 C C . LEU A 1 12 ? 5.732 -1.215 -6.018 1.00 33.32 12 LEU A C 18
ATOM 30306 O O . LEU A 1 12 ? 4.757 -1.863 -5.651 1.00 24.33 12 LEU A O 18
ATOM 30322 N N . VAL A 1 13 ? 5.971 -0.916 -7.296 1.00 62.13 13 VAL A N 18
ATOM 30323 C CA . VAL A 1 13 ? 4.994 -0.906 -8.388 1.00 61.13 13 VAL A CA 18
ATOM 30324 C C . VAL A 1 13 ? 4.257 -2.250 -8.582 1.00 1.33 13 VAL A C 18
ATOM 30325 O O . VAL A 1 13 ? 3.194 -2.282 -9.205 1.00 32.30 13 VAL A O 18
ATOM 30338 N N . GLY A 1 14 ? 4.792 -3.359 -8.064 1.00 72.52 14 GLY A N 18
ATOM 30339 C CA . GLY A 1 14 ? 4.176 -4.679 -8.106 1.00 1.34 14 GLY A CA 18
ATOM 30340 C C . GLY A 1 14 ? 2.827 -4.762 -7.383 1.00 31.40 14 GLY A C 18
ATOM 30341 O O . GLY A 1 14 ? 2.264 -3.789 -6.879 1.00 32.11 14 GLY A O 18
ATOM 30345 N N . LYS A 1 15 ? 2.300 -5.984 -7.328 1.00 72.12 15 LYS A N 18
ATOM 30346 C CA . LYS A 1 15 ? 1.048 -6.328 -6.660 1.00 64.13 15 LYS A CA 18
ATOM 30347 C C . LYS A 1 15 ? 1.366 -6.774 -5.238 1.00 20.31 15 LYS A C 18
ATOM 30348 O O . LYS A 1 15 ? 2.349 -7.505 -5.036 1.00 75.52 15 LYS A O 18
ATOM 30367 N N . TRP A 1 16 ? 0.538 -6.397 -4.265 1.00 43.34 16 TRP A N 18
ATOM 30368 C CA . TRP A 1 16 ? 0.789 -6.640 -2.850 1.00 13.30 16 TRP A CA 18
ATOM 30369 C C . TRP A 1 16 ? -0.517 -6.956 -2.126 1.00 40.24 16 TRP A C 18
ATOM 30370 O O . TRP A 1 16 ? -1.482 -6.199 -2.219 1.00 51.12 16 TRP A O 18
ATOM 30391 N N . ILE A 1 17 ? -0.566 -8.051 -1.369 1.00 15.12 17 ILE A N 18
ATOM 30392 C CA . ILE A 1 17 ? -1.738 -8.410 -0.585 1.00 14.51 17 ILE A CA 18
ATOM 30393 C C . ILE A 1 17 ? -1.572 -7.822 0.817 1.00 61.21 17 ILE A C 18
ATOM 30394 O O . ILE A 1 17 ? -0.445 -7.747 1.317 1.00 31.24 17 ILE A O 18
ATOM 30410 N N . VAL A 1 18 ? -2.672 -7.476 1.489 1.00 20.02 18 VAL A N 18
ATOM 30411 C CA . VAL A 1 18 ? -2.614 -6.959 2.867 1.00 10.33 18 VAL A CA 18
ATOM 30412 C C . VAL A 1 18 ? -2.935 -8.039 3.915 1.00 34.13 18 VAL A C 18
ATOM 30413 O O . VAL A 1 18 ? -3.258 -7.744 5.065 1.00 22.42 18 VAL A O 18
ATOM 30426 N N . LYS A 1 19 ? -2.830 -9.310 3.527 1.00 22.10 19 LYS A N 18
ATOM 30427 C CA . LYS A 1 19 ? -3.199 -10.465 4.365 1.00 52.55 19 LYS A CA 18
ATOM 30428 C C . LYS A 1 19 ? -2.161 -10.761 5.453 1.00 72.23 19 LYS A C 18
ATOM 30429 O O . LYS A 1 19 ? -2.079 -11.881 5.937 1.00 62.22 19 LYS A O 18
ATOM 30448 N N . GLU A 1 20 ? -1.321 -9.800 5.811 1.00 65.45 20 GLU A N 18
ATOM 30449 C CA . GLU A 1 20 ? -0.260 -9.966 6.782 1.00 23.10 20 GLU A CA 18
ATOM 30450 C C . GLU A 1 20 ? -0.274 -8.732 7.692 1.00 64.04 20 GLU A C 18
ATOM 30451 O O . GLU A 1 20 ? -0.001 -7.627 7.214 1.00 3.14 20 GLU A O 18
ATOM 30463 N N . PRO A 1 21 ? -0.618 -8.887 8.982 1.00 23.20 21 PRO A N 18
ATOM 30464 C CA . PRO A 1 21 ? -1.360 -10.021 9.537 1.00 30.00 21 PRO A CA 18
ATOM 30465 C C . PRO A 1 21 ? -2.704 -10.205 8.815 1.00 23.14 21 PRO A C 18
ATOM 30466 O O . PRO A 1 21 ? -3.255 -9.228 8.295 1.00 3.23 21 PRO A O 18
ATOM 30477 N N . VAL A 1 22 ? -3.259 -11.420 8.809 1.00 54.41 22 VAL A N 18
ATOM 30478 C CA . VAL A 1 22 ? -4.601 -11.646 8.263 1.00 52.15 22 VAL A CA 18
ATOM 30479 C C . VAL A 1 22 ? -5.599 -10.927 9.183 1.00 53.41 22 VAL A C 18
ATOM 30480 O O . VAL A 1 22 ? -5.295 -10.607 10.337 1.00 51.52 22 VAL A O 18
ATOM 30493 N N . LEU A 1 23 ? -6.800 -10.682 8.673 1.00 53.23 23 LEU A N 18
ATOM 30494 C CA . LEU A 1 23 ? -7.912 -10.073 9.388 1.00 1.33 23 LEU A CA 18
ATOM 30495 C C . LEU A 1 23 ? -9.045 -11.089 9.493 1.00 25.32 23 LEU A C 18
ATOM 30496 O O . LEU A 1 23 ? -8.979 -12.183 8.916 1.00 65.01 23 LEU A O 18
ATOM 30512 N N . GLN A 1 24 ? -10.089 -10.746 10.237 1.00 13.15 24 GLN A N 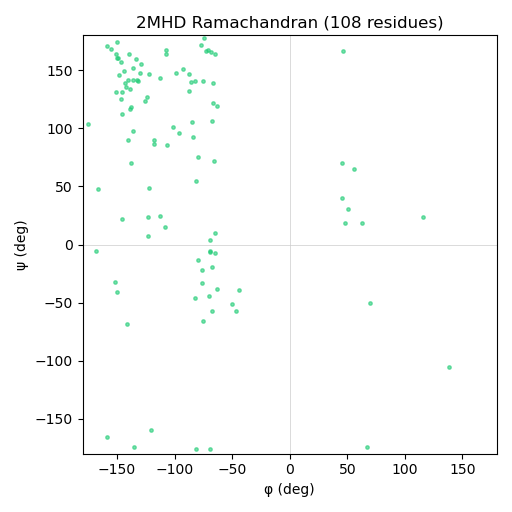18
ATOM 30513 C CA . GLN A 1 24 ? -11.325 -11.512 10.269 1.00 53.30 24 GLN A CA 18
ATOM 30514 C C . GLN A 1 24 ? -12.289 -11.028 9.183 1.00 1.43 24 GLN A C 18
ATOM 30515 O O . GLN A 1 24 ? -11.900 -10.217 8.342 1.00 70.32 24 GLN A O 18
ATOM 30529 N N . ASP A 1 25 ? -13.536 -11.524 9.205 1.00 71.23 25 ASP A N 18
ATOM 30530 C CA . ASP A 1 25 ? -14.654 -11.104 8.338 1.00 50.33 25 ASP A CA 18
ATOM 30531 C C . ASP A 1 25 ? -14.337 -11.276 6.845 1.00 70.13 25 ASP A C 18
ATOM 30532 O O . ASP A 1 25 ? -15.052 -10.766 5.986 1.00 23.05 25 ASP A O 18
ATOM 30541 N N . ASP A 1 26 ? -13.258 -11.993 6.534 1.00 63.44 26 ASP A N 18
ATOM 30542 C CA . ASP A 1 26 ? -12.671 -12.200 5.213 1.00 44.13 26 ASP A CA 18
ATOM 30543 C C . ASP A 1 26 ? -12.111 -10.905 4.609 1.00 73.11 26 ASP A C 18
ATOM 30544 O O . ASP A 1 26 ? -11.942 -10.838 3.394 1.00 31.12 26 ASP A O 18
ATOM 30553 N N . PHE A 1 27 ? -11.805 -9.868 5.402 1.00 45.30 27 PHE A N 18
ATOM 30554 C CA . PHE A 1 27 ? -11.146 -8.664 4.910 1.00 53.21 27 PHE A CA 18
ATOM 30555 C C . PHE A 1 27 ? -9.781 -9.029 4.340 1.00 23.02 27 PHE A C 18
ATOM 30556 O O . PHE A 1 27 ? -8.863 -9.381 5.082 1.00 64.02 27 PHE A O 18
ATOM 30573 N N . VAL A 1 28 ? -9.636 -8.889 3.030 1.00 14.54 28 VAL A N 18
ATOM 30574 C CA . VAL A 1 28 ? -8.360 -8.900 2.321 1.00 34.31 28 VAL A CA 18
ATOM 30575 C C . VAL A 1 28 ? -8.336 -7.702 1.364 1.00 0.41 28 VAL A C 18
ATOM 30576 O O . VAL A 1 28 ? -9.327 -6.966 1.279 1.00 31.12 28 VAL A O 18
ATOM 30589 N N . THR A 1 29 ? -7.190 -7.453 0.721 1.00 15.51 29 THR A N 18
ATOM 30590 C CA . THR A 1 29 ? -7.002 -6.404 -0.272 1.00 75.10 29 THR A CA 18
ATOM 30591 C C . THR A 1 29 ? -5.816 -6.772 -1.150 1.00 71.14 29 THR A C 18
ATOM 30592 O O . THR A 1 29 ? -4.814 -7.269 -0.629 1.00 42.42 29 THR A O 18
ATOM 30603 N N . CYS A 1 30 ? -5.876 -6.400 -2.428 1.00 52.44 30 CYS A N 18
ATOM 30604 C CA . CYS A 1 30 ? -4.781 -6.415 -3.383 1.00 15.32 30 CYS A CA 18
ATOM 30605 C C . CYS A 1 30 ? -4.369 -4.965 -3.698 1.00 20.11 30 CYS A C 18
ATOM 30606 O O . CYS A 1 30 ? -4.863 -4.361 -4.653 1.00 61.33 30 CYS A O 18
ATOM 30614 N N . TYR A 1 31 ? -3.502 -4.362 -2.883 1.00 40.14 31 TYR A N 18
ATOM 30615 C CA . TYR A 1 31 ? -2.939 -3.055 -3.212 1.00 20.10 31 TYR A CA 18
ATOM 30616 C C . TYR A 1 31 ? -2.087 -3.227 -4.473 1.00 0.01 31 TYR A C 18
ATOM 30617 O O . TYR A 1 31 ? -1.209 -4.097 -4.513 1.00 15.43 31 TYR A O 18
ATOM 30635 N N . THR A 1 32 ? -2.338 -2.422 -5.504 1.00 51.23 32 THR A N 18
ATOM 30636 C CA . THR A 1 32 ? -1.565 -2.457 -6.739 1.00 60.22 32 THR A CA 18
ATOM 30637 C C . THR A 1 32 ? -1.284 -1.023 -7.171 1.00 20.33 32 THR A C 18
ATOM 30638 O O . THR A 1 32 ? -2.220 -0.271 -7.434 1.00 32.21 32 THR A O 18
ATOM 30649 N N . PHE A 1 33 ? -0.015 -0.626 -7.229 1.00 34.43 33 PHE A N 18
ATOM 30650 C CA . PHE A 1 33 ? 0.385 0.733 -7.589 1.00 72.13 33 PHE A CA 18
ATOM 30651 C C . PHE A 1 33 ? 0.715 0.766 -9.092 1.00 60.12 33 PHE A C 18
ATOM 30652 O O . PHE A 1 33 ? 0.474 -0.210 -9.812 1.00 41.03 33 PHE A O 18
ATOM 30669 N N . ASN A 1 34 ? 1.156 1.905 -9.621 1.00 75.32 34 ASN A N 18
ATOM 30670 C CA . ASN A 1 34 ? 1.527 2.123 -11.030 1.00 2.20 34 ASN A CA 18
ATOM 30671 C C . ASN A 1 34 ? 2.912 2.759 -11.060 1.00 55.43 34 ASN A C 18
ATOM 30672 O O . ASN A 1 34 ? 3.465 3.013 -9.992 1.00 40.41 34 ASN A O 18
ATOM 30683 N N . ALA A 1 35 ? 3.473 3.013 -12.250 1.00 64.31 35 ALA A N 18
ATOM 30684 C CA . ALA A 1 35 ? 4.822 3.564 -12.358 1.00 11.21 35 ALA A CA 18
ATOM 30685 C C . ALA A 1 35 ? 4.928 4.881 -11.601 1.00 0.42 35 ALA A C 18
ATOM 30686 O O . ALA A 1 35 ? 5.845 5.067 -10.805 1.00 64.51 35 ALA A O 18
ATOM 30693 N N . ASP A 1 36 ? 3.961 5.759 -11.874 1.00 34.54 36 ASP A N 18
ATOM 30694 C CA . ASP A 1 36 ? 3.803 7.120 -11.391 1.00 75.12 36 ASP A CA 18
ATOM 30695 C C . ASP A 1 36 ? 2.530 7.696 -12.027 1.00 13.30 36 ASP A C 18
ATOM 30696 O O . ASP A 1 36 ? 2.529 8.724 -12.709 1.00 15.34 36 ASP A O 18
ATOM 30705 N N . LYS A 1 37 ? 1.417 6.971 -11.852 1.00 1.21 37 LYS A N 18
ATOM 30706 C CA . LYS A 1 37 ? 0.121 7.286 -12.446 1.00 14.33 37 LYS A CA 18
ATOM 30707 C C . LYS A 1 37 ? -0.999 7.199 -11.401 1.00 51.43 37 LYS A C 18
ATOM 30708 O O . LYS A 1 37 ? -1.503 8.232 -10.983 1.00 3.44 37 LYS A O 18
ATOM 30727 N N . THR A 1 38 ? -1.419 6.008 -10.990 1.00 40.34 38 THR A N 18
ATOM 30728 C CA . THR A 1 38 ? -2.560 5.773 -10.107 1.00 75.33 38 THR A CA 18
ATOM 30729 C C . THR A 1 38 ? -2.242 4.564 -9.218 1.00 64.54 38 THR A C 18
ATOM 30730 O O . THR A 1 38 ? -1.095 4.108 -9.163 1.00 2.41 38 THR A O 18
ATOM 30741 N N . TYR A 1 39 ? -3.230 4.046 -8.493 1.00 23.41 39 TYR A N 18
ATOM 30742 C CA . TYR A 1 39 ? -3.180 2.753 -7.832 1.00 73.41 39 TYR A CA 18
ATOM 30743 C C . TYR A 1 39 ? -4.588 2.128 -7.870 1.00 71.05 39 TYR A C 18
ATOM 30744 O O . TYR A 1 39 ? -5.520 2.741 -8.410 1.00 21.02 39 TYR A O 18
ATOM 30762 N N . GLU A 1 40 ? -4.747 0.924 -7.326 1.00 31.22 40 GLU A N 18
ATOM 30763 C CA . GLU A 1 40 ? -6.014 0.270 -7.024 1.00 41.22 40 GLU A CA 18
ATOM 30764 C C . GLU A 1 40 ? -5.942 -0.254 -5.596 1.00 4.24 40 GLU A C 18
ATOM 30765 O O . GLU A 1 40 ? -4.866 -0.656 -5.133 1.00 53.32 40 GLU A O 18
ATOM 30777 N N . VAL A 1 41 ? -7.094 -0.300 -4.929 1.00 35.05 41 VAL A N 18
ATOM 30778 C CA . VAL A 1 41 ? -7.271 -0.912 -3.624 1.00 24.25 41 VAL A CA 18
ATOM 30779 C C . VAL A 1 41 ? -8.747 -1.291 -3.458 1.00 15.33 41 VAL A C 18
ATOM 30780 O O . VAL A 1 41 ? -9.614 -0.764 -4.156 1.00 20.23 41 VAL A O 18
ATOM 30793 N N . TYR A 1 42 ? -9.061 -2.206 -2.541 1.00 24.05 42 TYR A N 18
ATOM 30794 C CA . TYR A 1 42 ? -10.407 -2.655 -2.251 1.00 72.23 42 TYR A CA 18
ATOM 30795 C C . TYR A 1 42 ? -10.354 -3.428 -0.933 1.00 0.21 42 TYR A C 18
ATOM 30796 O O . TYR A 1 42 ? -9.440 -4.226 -0.742 1.00 1.13 42 TYR A O 18
ATOM 30814 N N . THR A 1 43 ? -11.301 -3.223 -0.028 1.00 14.24 43 THR A N 18
ATOM 30815 C CA . THR A 1 43 ? -11.306 -3.859 1.282 1.00 3.32 43 THR A CA 18
ATOM 30816 C C . THR A 1 43 ? -12.734 -4.227 1.644 1.00 52.50 43 THR A C 18
ATOM 30817 O O . THR A 1 43 ? -13.621 -3.367 1.646 1.00 70.24 43 THR A O 18
ATOM 30828 N N . GLY A 1 44 ? -12.929 -5.493 2.006 1.00 12.42 44 GLY A N 18
ATOM 30829 C CA . GLY A 1 44 ? -14.203 -6.000 2.464 1.00 65.33 44 GLY A CA 18
ATOM 30830 C C . GLY A 1 44 ? -15.005 -6.447 1.263 1.00 1.35 44 GLY A C 18
ATOM 30831 O O . GLY A 1 44 ? -15.542 -5.634 0.507 1.00 62.42 44 GLY A O 18
ATOM 30835 N N . SER A 1 45 ? -15.030 -7.759 1.085 1.00 40.21 45 SER A N 18
ATOM 30836 C CA . SER A 1 45 ? -15.785 -8.453 0.075 1.00 41.34 45 SER A CA 18
ATOM 30837 C C . SER A 1 45 ? -16.874 -9.220 0.811 1.00 52.41 45 SER A C 18
ATOM 30838 O O . SER A 1 45 ? -16.696 -10.409 1.070 1.00 75.33 45 SER A O 18
ATOM 30846 N N . PRO A 1 46 ? -18.021 -8.595 1.131 1.00 41.52 46 PRO A N 18
ATOM 30847 C CA . PRO A 1 46 ? -19.182 -9.347 1.585 1.00 72.02 46 PRO A CA 18
ATOM 30848 C C . PRO A 1 46 ? -19.692 -10.255 0.456 1.00 40.51 46 PRO A C 18
ATOM 30849 O O . PRO A 1 46 ? -20.334 -11.271 0.719 1.00 51.50 46 PRO A O 18
ATOM 30860 N N . LEU A 1 47 ? -19.365 -9.926 -0.803 1.00 21.11 47 LEU A N 18
ATOM 30861 C CA . LEU A 1 47 ? -19.692 -10.697 -1.991 1.00 52.33 47 LEU A CA 18
ATOM 30862 C C . LEU A 1 47 ? -18.553 -10.558 -2.993 1.00 13.43 47 LEU A C 18
ATOM 30863 O O . LEU A 1 47 ? -17.848 -11.532 -3.262 1.00 61.34 47 LEU A O 18
ATOM 30879 N N . SER A 1 48 ? -18.400 -9.388 -3.619 1.00 63.33 48 SER A N 18
ATOM 30880 C CA . SER A 1 48 ? -17.558 -9.246 -4.799 1.00 52.10 48 SER A CA 18
ATOM 30881 C C . SER A 1 48 ? -17.090 -7.809 -5.011 1.00 31.24 48 SER A C 18
ATOM 30882 O O . SER A 1 48 ? -17.534 -6.882 -4.329 1.00 64.32 48 SER A O 18
ATOM 30890 N N . ASN A 1 49 ? -16.155 -7.623 -5.945 1.00 32.22 49 ASN A N 18
ATOM 30891 C CA . ASN A 1 49 ? -15.617 -6.315 -6.295 1.00 21.01 49 ASN A CA 18
ATOM 30892 C C . ASN A 1 49 ? -16.488 -5.648 -7.353 1.00 52.54 49 ASN A C 18
ATOM 30893 O O . ASN A 1 49 ? -16.186 -5.643 -8.546 1.00 14.21 49 ASN A O 18
ATOM 30904 N N . GLY A 1 50 ? -17.605 -5.068 -6.916 1.00 12.55 50 GLY A N 18
ATOM 30905 C CA . GLY A 1 50 ? -18.468 -4.268 -7.778 1.00 0.55 50 GLY A CA 18
ATOM 30906 C C . GLY A 1 50 ? -17.917 -2.866 -8.007 1.00 20.02 50 GLY A C 18
ATOM 30907 O O . GLY A 1 50 ? -18.111 -2.301 -9.086 1.00 11.55 50 GLY A O 18
ATOM 30911 N N . VAL A 1 51 ? -17.227 -2.312 -7.005 1.00 42.10 51 VAL A N 18
ATOM 30912 C CA . VAL A 1 51 ? -16.676 -0.961 -7.011 1.00 34.23 51 VAL A CA 18
ATOM 30913 C C . VAL A 1 51 ? -15.287 -0.980 -6.353 1.00 2.12 51 VAL A C 18
ATOM 30914 O O . VAL A 1 51 ? -15.174 -0.775 -5.144 1.00 11.32 51 VAL A O 18
ATOM 30927 N N . PRO A 1 52 ? -14.209 -1.272 -7.092 1.00 4.32 52 PRO A N 18
ATOM 30928 C CA . PRO A 1 52 ? -12.864 -1.094 -6.564 1.00 14.52 52 PRO A CA 18
ATOM 30929 C C . PRO A 1 52 ? -12.595 0.399 -6.338 1.00 43.42 52 PRO A C 18
ATOM 30930 O O . PRO A 1 52 ? -13.187 1.266 -6.999 1.00 52.31 52 PRO A O 18
ATOM 30941 N N . PHE A 1 53 ? -11.706 0.709 -5.395 1.00 75.34 53 PHE A N 18
ATOM 30942 C CA . PHE A 1 53 ? -11.194 2.053 -5.211 1.00 20.02 53 PHE A CA 18
ATOM 30943 C C . PHE A 1 53 ? -9.961 2.193 -6.094 1.00 42.14 53 PHE A C 18
ATOM 30944 O O . PHE A 1 53 ? -9.245 1.232 -6.386 1.00 24.33 53 PHE A O 18
ATOM 30961 N N . ARG A 1 54 ? -9.728 3.415 -6.545 1.00 75.30 54 ARG A N 18
ATOM 30962 C CA . ARG A 1 54 ? -8.718 3.776 -7.518 1.00 42.30 54 ARG A CA 18
ATOM 30963 C C . ARG A 1 54 ? -8.423 5.236 -7.234 1.00 75.33 54 ARG A C 18
ATOM 30964 O O . ARG A 1 54 ? -9.342 5.988 -6.883 1.00 34.31 54 ARG A O 18
ATOM 30985 N N . GLY A 1 55 ? -7.157 5.611 -7.316 1.00 1.12 55 GLY A N 18
ATOM 30986 C CA . GLY A 1 55 ? -6.739 6.925 -6.887 1.00 13.33 55 GLY A CA 18
ATOM 30987 C C . GLY A 1 55 ? -5.293 7.165 -7.197 1.00 52.14 55 GLY A C 18
ATOM 30988 O O . GLY A 1 55 ? -4.761 6.518 -8.099 1.00 15.41 55 GLY A O 18
ATOM 30992 N N . THR A 1 56 ? -4.651 8.073 -6.453 1.00 61.02 56 THR A N 18
ATOM 30993 C CA . THR A 1 56 ? -3.272 8.416 -6.757 1.00 40.51 56 THR A CA 18
ATOM 30994 C C . THR A 1 56 ? -2.440 8.180 -5.505 1.00 3.41 56 THR A C 18
ATOM 30995 O O . THR A 1 56 ? -2.978 8.069 -4.397 1.00 53.53 56 THR A O 18
ATOM 31006 N N . TYR A 1 57 ? -1.128 8.067 -5.697 1.00 13.10 57 TYR A N 18
ATOM 31007 C CA . TYR A 1 57 ? -0.157 8.036 -4.624 1.00 75.32 57 TYR A CA 18
ATOM 31008 C C . TYR A 1 57 ? 0.882 9.138 -4.893 1.00 74.23 57 TYR A C 18
ATOM 31009 O O . TYR A 1 57 ? 1.135 9.492 -6.047 1.00 54.12 57 TYR A O 18
ATOM 31027 N N . ILE A 1 58 ? 1.473 9.670 -3.833 1.00 63.32 58 ILE A N 18
ATOM 31028 C CA . ILE A 1 58 ? 2.520 10.703 -3.789 1.00 71.31 58 ILE A CA 18
ATOM 31029 C C . ILE A 1 58 ? 3.657 10.142 -2.958 1.00 5.44 58 ILE A C 18
ATOM 31030 O O . ILE A 1 58 ? 3.365 9.490 -1.965 1.00 13.02 58 ILE A O 18
ATOM 31046 N N . ILE A 1 59 ? 4.911 10.487 -3.251 1.00 73.42 59 ILE A N 18
ATOM 31047 C CA . ILE A 1 59 ? 6.072 10.200 -2.400 1.00 70.13 59 ILE A CA 18
ATOM 31048 C C . ILE A 1 59 ? 6.827 11.525 -2.179 1.00 50.35 59 ILE A C 18
ATOM 31049 O O . ILE A 1 59 ? 6.584 12.527 -2.860 1.00 43.43 59 ILE A O 18
ATOM 31065 N N . SER A 1 60 ? 7.703 11.562 -1.177 1.00 74.52 60 SER A N 18
ATOM 31066 C CA . SER A 1 60 ? 8.694 12.607 -0.964 1.00 74.33 60 SER A CA 18
ATOM 31067 C C . SER A 1 60 ? 9.848 12.473 -1.974 1.00 53.25 60 SER A C 18
ATOM 31068 O O . SER A 1 60 ? 9.815 11.683 -2.913 1.00 23.30 60 SER A O 18
ATOM 31076 N N . LEU A 1 61 ? 10.868 13.301 -1.759 1.00 3.24 61 LEU A N 18
ATOM 31077 C CA . LEU A 1 61 ? 12.126 13.374 -2.488 1.00 11.11 61 LEU A CA 18
ATOM 31078 C C . LEU A 1 61 ? 12.930 12.082 -2.339 1.00 12.02 61 LEU A C 18
ATOM 31079 O O . LEU A 1 61 ? 13.568 11.657 -3.299 1.00 70.15 61 LEU A O 18
ATOM 31095 N N . ASP A 1 62 ? 12.880 11.473 -1.150 1.00 43.15 62 ASP A N 18
ATOM 31096 C CA . ASP A 1 62 ? 13.294 10.101 -0.897 1.00 70.23 62 ASP A CA 18
ATOM 31097 C C . ASP A 1 62 ? 12.058 9.417 -0.324 1.00 30.30 62 ASP A C 18
ATOM 31098 O O . ASP A 1 62 ? 11.264 8.841 -1.058 1.00 65.13 62 ASP A O 18
ATOM 31107 N N . GLU A 1 63 ? 11.853 9.526 0.991 1.00 73.24 63 GLU A N 18
ATOM 31108 C CA . GLU A 1 63 ? 11.102 8.577 1.767 1.00 44.44 63 GLU A CA 18
ATOM 31109 C C . GLU A 1 63 ? 10.419 9.283 2.959 1.00 4.42 63 GLU A C 18
ATOM 31110 O O . GLU A 1 63 ? 9.856 8.623 3.830 1.00 73.14 63 GLU A O 18
ATOM 31122 N N . LYS A 1 64 ? 10.466 10.627 3.048 1.00 12.03 64 LYS A N 18
ATOM 31123 C CA . LYS A 1 64 ? 9.863 11.372 4.168 1.00 14.11 64 LYS A CA 18
ATOM 31124 C C . LYS A 1 64 ? 8.427 10.907 4.405 1.00 62.55 64 LYS A C 18
ATOM 31125 O O . LYS A 1 64 ? 8.039 10.723 5.558 1.00 45.22 64 LYS A O 18
ATOM 31144 N N . LEU A 1 65 ? 7.653 10.702 3.328 1.00 24.54 65 LEU A N 18
ATOM 31145 C CA . LEU A 1 65 ? 6.387 9.993 3.395 1.00 24.52 65 LEU A CA 18
ATOM 31146 C C . LEU A 1 65 ? 5.963 9.479 2.020 1.00 70.54 65 LEU A C 18
ATOM 31147 O O . LEU A 1 65 ? 6.563 9.870 1.015 1.00 14.43 65 LEU A O 18
ATOM 31163 N N . ILE A 1 66 ? 4.889 8.684 1.979 1.00 21.20 66 ILE A N 18
ATOM 31164 C CA . ILE A 1 66 ? 4.082 8.362 0.802 1.00 1.40 66 ILE A CA 18
ATOM 31165 C C . ILE A 1 66 ? 2.611 8.574 1.199 1.00 51.32 66 ILE A C 18
ATOM 31166 O O . ILE A 1 66 ? 2.229 8.214 2.318 1.00 61.14 66 ILE A O 18
ATOM 31182 N N . LYS A 1 67 ? 1.774 9.157 0.331 1.00 2.14 67 LYS A N 18
ATOM 31183 C CA . LYS A 1 67 ? 0.372 9.517 0.608 1.00 65.44 67 LYS A CA 18
ATOM 31184 C C . LYS A 1 67 ? -0.566 9.084 -0.504 1.00 72.13 67 LYS A C 18
ATOM 31185 O O . LYS A 1 67 ? -0.123 8.979 -1.640 1.00 61.25 67 LYS A O 18
ATOM 31204 N N . LEU A 1 68 ? -1.836 8.814 -0.173 1.00 1.51 68 LEU A N 18
ATOM 31205 C CA . LEU A 1 68 ? -2.717 7.897 -0.897 1.00 30.41 68 LEU A CA 18
ATOM 31206 C C . LEU A 1 68 ? -4.152 8.402 -0.945 1.00 2.42 68 LEU A C 18
ATOM 31207 O O . LEU A 1 68 ? -4.659 8.805 0.098 1.00 14.12 68 LEU A O 18
ATOM 31223 N N . TYR A 1 69 ? -4.793 8.405 -2.121 1.00 14.44 69 TYR A N 18
ATOM 31224 C CA . TYR A 1 69 ? -6.091 9.054 -2.345 1.00 10.40 69 TYR A CA 18
ATOM 31225 C C . TYR A 1 69 ? -7.164 8.248 -3.042 1.00 1.40 69 TYR A C 18
ATOM 31226 O O . TYR A 1 69 ? -7.042 7.045 -3.246 1.00 73.01 69 TYR A O 18
ATOM 31244 N N . ASP A 1 70 ? -8.228 8.950 -3.426 1.00 61.02 70 ASP A N 18
ATOM 31245 C CA . ASP A 1 70 ? -9.095 8.490 -4.518 1.00 75.14 70 ASP A CA 18
ATOM 31246 C C . ASP A 1 70 ? -8.563 9.093 -5.793 1.00 51.13 70 ASP A C 18
ATOM 31247 O O . ASP A 1 70 ? -7.421 9.568 -5.828 1.00 22.31 70 ASP A O 18
ATOM 31256 N N . LYS A 1 71 ? -9.392 9.060 -6.834 1.00 0.55 71 LYS A N 18
ATOM 31257 C CA . LYS A 1 71 ? -9.109 9.580 -8.162 1.00 53.31 71 LYS A CA 18
ATOM 31258 C C . LYS A 1 71 ? -8.440 10.940 -8.021 1.00 44.45 71 LYS A C 18
ATOM 31259 O O . LYS A 1 71 ? -7.453 11.200 -8.716 1.00 24.11 71 LYS A O 18
ATOM 31278 N N . GLU A 1 72 ? -8.903 11.769 -7.085 1.00 2.13 72 GLU A N 18
ATOM 31279 C CA . GLU A 1 72 ? -8.336 13.022 -6.728 1.00 42.25 72 GLU A CA 18
ATOM 31280 C C . GLU A 1 72 ? -8.383 13.298 -5.219 1.00 31.41 72 GLU A C 18
ATOM 31281 O O . GLU A 1 72 ? -8.022 14.413 -4.876 1.00 72.44 72 GLU A O 18
ATOM 31293 N N . GLU A 1 73 ? -8.704 12.331 -4.328 1.00 51.15 73 GLU A N 18
ATOM 31294 C CA . GLU A 1 73 ? -8.980 12.515 -2.881 1.00 31.10 73 GLU A CA 18
ATOM 31295 C C . GLU A 1 73 ? -7.886 12.985 -1.925 1.00 61.45 73 GLU A C 18
ATOM 31296 O O . GLU A 1 73 ? -7.844 12.724 -0.730 1.00 25.11 73 GLU A O 18
ATOM 31308 N N . HIS A 1 74 ? -7.005 13.735 -2.513 1.00 52.24 74 HIS A N 18
ATOM 31309 C CA . HIS A 1 74 ? -6.058 14.707 -2.117 1.00 11.24 74 HIS A CA 18
ATOM 31310 C C . HIS A 1 74 ? -5.169 14.232 -0.972 1.00 42.42 74 HIS A C 18
ATOM 31311 O O . HIS A 1 74 ? -4.780 14.958 -0.051 1.00 64.31 74 HIS A O 18
ATOM 31325 N N . CYS A 1 75 ? -4.844 12.959 -1.057 1.00 70.33 75 CYS A N 18
ATOM 31326 C CA . CYS A 1 75 ? -4.454 11.957 -0.121 1.00 31.34 75 CYS A CA 18
ATOM 31327 C C . CYS A 1 75 ? -5.370 11.928 1.117 1.00 4.53 75 CYS A C 18
ATOM 31328 O O . CYS A 1 75 ? -5.322 12.828 1.959 1.00 44.35 75 CYS A O 18
ATOM 31336 N N . THR A 1 76 ? -6.161 10.864 1.263 1.00 70.25 76 THR A N 18
ATOM 31337 C CA . THR A 1 76 ? -6.947 10.581 2.458 1.00 62.45 76 THR A CA 18
ATOM 31338 C C . THR A 1 76 ? -6.010 10.078 3.566 1.00 45.14 76 THR A C 18
ATOM 31339 O O . THR A 1 76 ? -6.185 10.409 4.739 1.00 65.24 76 THR A O 18
ATOM 31350 N N . GLU A 1 77 ? -4.985 9.304 3.195 1.00 61.43 77 GLU A N 18
ATOM 31351 C CA . GLU A 1 77 ? -4.191 8.488 4.100 1.00 50.45 77 GLU A CA 18
ATOM 31352 C C . GLU A 1 77 ? -2.704 8.614 3.760 1.00 50.25 77 GLU A C 18
ATOM 31353 O O . GLU A 1 77 ? -2.331 9.147 2.704 1.00 25.14 77 GLU A O 18
ATOM 31365 N N . GLN A 1 78 ? -1.836 8.124 4.655 1.00 50.44 78 GLN A N 18
ATOM 31366 C CA . GLN A 1 78 ? -0.402 8.044 4.431 1.00 10.50 78 GLN A CA 18
ATOM 31367 C C . GLN A 1 78 ? 0.120 6.761 5.083 1.00 13.41 78 GLN A C 18
ATOM 31368 O O . GLN A 1 78 ? -0.491 6.297 6.044 1.00 12.20 78 GLN A O 18
ATOM 31382 N N . TYR A 1 79 ? 1.260 6.220 4.653 1.00 62.22 79 TYR A N 18
ATOM 31383 C CA . TYR A 1 79 ? 1.978 5.166 5.378 1.00 21.21 79 TYR A CA 18
ATOM 31384 C C . TYR A 1 79 ? 3.452 5.559 5.403 1.00 73.44 79 TYR A C 18
ATOM 31385 O O . TYR A 1 79 ? 3.964 6.016 4.381 1.00 50.34 79 TYR A O 18
ATOM 31403 N N . HIS A 1 80 ? 4.164 5.365 6.511 1.00 12.00 80 HIS A N 18
ATOM 31404 C CA . HIS A 1 80 ? 5.608 5.600 6.558 1.00 21.31 80 HIS A CA 18
ATOM 31405 C C . HIS A 1 80 ? 6.271 4.398 5.873 1.00 52.21 80 HIS A C 18
ATOM 31406 O O . HIS A 1 80 ? 5.904 3.256 6.169 1.00 51.11 80 HIS A O 18
ATOM 31420 N N . ILE A 1 81 ? 7.201 4.609 4.938 1.00 70.25 81 ILE A N 18
ATOM 31421 C CA . ILE A 1 81 ? 7.951 3.515 4.315 1.00 22.34 81 ILE A CA 18
ATOM 31422 C C . ILE A 1 81 ? 9.074 3.173 5.284 1.00 11.42 81 ILE A C 18
ATOM 31423 O O . ILE A 1 81 ? 10.064 3.903 5.326 1.00 33.11 81 ILE A O 18
ATOM 31439 N N . LEU A 1 82 ? 8.941 2.108 6.077 1.00 33.43 82 LEU A N 18
ATOM 31440 C CA . LEU A 1 82 ? 10.098 1.622 6.834 1.00 11.14 82 LEU A CA 18
ATOM 31441 C C . LEU A 1 82 ? 11.026 0.894 5.870 1.00 21.31 82 LEU A C 18
ATOM 31442 O O . LEU A 1 82 ? 12.221 1.182 5.818 1.00 4.44 82 LEU A O 18
ATOM 31458 N N . LYS A 1 83 ? 10.472 -0.025 5.071 1.00 70.25 83 LYS A N 18
ATOM 31459 C CA . LYS A 1 83 ? 11.206 -0.734 4.035 1.00 43.32 83 LYS A CA 18
ATOM 31460 C C . LYS A 1 83 ? 10.293 -1.055 2.866 1.00 24.11 83 LYS A C 18
ATOM 31461 O O . LYS A 1 83 ? 9.116 -1.380 3.049 1.00 71.34 83 LYS A O 18
ATOM 31480 N N . LEU A 1 84 ? 10.898 -1.048 1.680 1.00 31.52 84 LEU A N 18
ATOM 31481 C CA . LEU A 1 84 ? 10.487 -1.817 0.518 1.00 52.11 84 LEU A CA 18
ATOM 31482 C C . LEU A 1 84 ? 11.541 -2.913 0.374 1.00 42.21 84 LEU A C 18
ATOM 31483 O O . LEU A 1 84 ? 12.715 -2.635 0.625 1.00 74.35 84 LEU A O 18
ATOM 31499 N N . THR A 1 85 ? 11.161 -4.102 -0.081 1.00 23.51 85 THR A N 18
ATOM 31500 C CA . THR A 1 85 ? 12.077 -5.156 -0.511 1.00 2.21 85 THR A CA 18
ATOM 31501 C C . THR A 1 85 ? 11.477 -5.830 -1.756 1.00 72.55 85 THR A C 18
ATOM 31502 O O . THR A 1 85 ? 10.575 -5.262 -2.372 1.00 12.22 85 THR A O 18
ATOM 31513 N N . SER A 1 86 ? 11.945 -7.018 -2.162 1.00 42.13 86 SER A N 18
ATOM 31514 C CA . SER A 1 86 ? 11.208 -7.821 -3.127 1.00 61.32 86 SER A CA 18
ATOM 31515 C C . SER A 1 86 ? 9.813 -8.053 -2.579 1.00 14.31 86 SER A C 18
ATOM 31516 O O . SER A 1 86 ? 8.844 -7.629 -3.206 1.00 60.22 86 SER A O 18
ATOM 31524 N N . LYS A 1 87 ? 9.707 -8.739 -1.437 1.00 60.45 87 LYS A N 18
ATOM 31525 C CA . LYS A 1 87 ? 8.459 -9.356 -1.003 1.00 4.02 87 LYS A CA 18
ATOM 31526 C C . LYS A 1 87 ? 8.045 -8.963 0.400 1.00 23.13 87 LYS A C 18
ATOM 31527 O O . LYS A 1 87 ? 7.120 -9.580 0.910 1.00 60.51 87 LYS A O 18
ATOM 31546 N N . GLU A 1 88 ? 8.673 -7.974 1.032 1.00 51.35 88 GLU A N 18
ATOM 31547 C CA . GLU A 1 88 ? 8.364 -7.610 2.401 1.00 50.44 88 GLU A CA 18
ATOM 31548 C C . GLU A 1 88 ? 8.318 -6.087 2.543 1.00 70.12 88 GLU A C 18
ATOM 31549 O O . GLU A 1 88 ? 9.349 -5.415 2.539 1.00 51.02 88 GLU A O 18
ATOM 31561 N N . MET A 1 89 ? 7.118 -5.523 2.657 1.00 2.10 89 MET A N 18
ATOM 31562 C CA . MET A 1 89 ? 6.882 -4.087 2.611 1.00 44.12 89 MET A CA 18
ATOM 31563 C C . MET A 1 89 ? 6.217 -3.645 3.909 1.00 23.44 89 MET A C 18
ATOM 31564 O O . MET A 1 89 ? 5.104 -4.078 4.200 1.00 64.43 89 MET A O 18
ATOM 31578 N N . LYS A 1 90 ? 6.918 -2.835 4.702 1.00 14.31 90 LYS A N 18
ATOM 31579 C CA . LYS A 1 90 ? 6.533 -2.429 6.057 1.00 44.34 90 LYS A CA 18
ATOM 31580 C C . LYS A 1 90 ? 5.942 -1.023 5.995 1.00 54.41 90 LYS A C 18
ATOM 31581 O O . LYS A 1 90 ? 6.686 -0.056 5.789 1.00 30.40 90 LYS A O 18
ATOM 31600 N N . TRP A 1 91 ? 4.611 -0.942 6.047 1.00 32.21 91 TRP A N 18
ATOM 31601 C CA . TRP A 1 91 ? 3.795 0.251 5.860 1.00 63.45 91 TRP A CA 18
ATOM 31602 C C . TRP A 1 91 ? 3.285 0.675 7.240 1.00 44.31 91 TRP A C 18
ATOM 31603 O O . TRP A 1 91 ? 2.287 0.143 7.733 1.00 25.03 91 TRP A O 18
ATOM 31624 N N . GLU A 1 92 ? 4.001 1.601 7.878 1.00 5.10 92 GLU A N 18
ATOM 31625 C CA . GLU A 1 92 ? 3.787 1.997 9.268 1.00 31.32 92 GLU A CA 18
ATOM 31626 C C . GLU A 1 92 ? 2.778 3.156 9.347 1.00 2.10 92 GLU A C 18
ATOM 31627 O O . GLU A 1 92 ? 2.598 3.877 8.365 1.00 73.45 92 GLU A O 18
ATOM 31639 N N . ASN A 1 93 ? 2.167 3.394 10.517 1.00 3.14 93 ASN A N 18
ATOM 31640 C CA . ASN A 1 93 ? 1.078 4.350 10.679 1.00 45.11 93 ASN A CA 18
ATOM 31641 C C . ASN A 1 93 ? 1.539 5.779 10.419 1.00 65.23 93 ASN A C 18
ATOM 31642 O O . ASN A 1 93 ? 0.892 6.469 9.647 1.00 24.33 93 ASN A O 18
ATOM 31653 N N . ALA A 1 94 ? 2.622 6.236 11.052 1.00 23.30 94 ALA A N 18
ATOM 31654 C CA . ALA A 1 94 ? 3.061 7.633 11.165 1.00 65.15 94 ALA A CA 18
ATOM 31655 C C . ALA A 1 94 ? 2.029 8.584 11.779 1.00 24.43 94 ALA A C 18
ATOM 31656 O O . ALA A 1 94 ? 2.384 9.289 12.722 1.00 71.12 94 ALA A O 18
ATOM 31663 N N . SER A 1 95 ? 0.810 8.665 11.241 1.00 21.00 95 SER A N 18
ATOM 31664 C CA . SER A 1 95 ? -0.167 9.681 11.590 1.00 22.21 95 SER A CA 18
ATOM 31665 C C . SER A 1 95 ? -1.349 9.047 12.334 1.00 25.43 95 SER A C 18
ATOM 31666 O O . SER A 1 95 ? -2.349 8.670 11.717 1.00 32.44 95 SER A O 18
ATOM 31674 N N . PRO A 1 96 ? -1.273 8.873 13.668 1.00 54.11 96 PRO A N 18
ATOM 31675 C CA . PRO A 1 96 ? -2.359 8.264 14.428 1.00 52.32 96 PRO A CA 18
ATOM 31676 C C . PRO A 1 96 ? -3.623 9.128 14.382 1.00 44.34 96 PRO A C 18
ATOM 31677 O O . PRO A 1 96 ? -4.722 8.605 14.564 1.00 51.24 96 PRO A O 18
ATOM 31688 N N . LYS A 1 97 ? -3.474 10.424 14.081 1.00 74.32 97 LYS A N 18
ATOM 31689 C CA . LYS A 1 97 ? -4.545 11.351 13.743 1.00 52.22 97 LYS A CA 18
ATOM 31690 C C . LYS A 1 97 ? -5.435 10.820 12.621 1.00 1.20 97 LYS A C 18
ATOM 31691 O O . LYS A 1 97 ? -6.657 10.791 12.758 1.00 64.04 97 LYS A O 18
ATOM 31710 N N . ASP A 1 98 ? -4.836 10.381 11.518 1.00 32.31 98 ASP A N 18
ATOM 31711 C CA . ASP A 1 98 ? -5.548 9.950 10.321 1.00 70.32 98 ASP A CA 18
ATOM 31712 C C . ASP A 1 98 ? -5.963 8.487 10.459 1.00 3.43 98 ASP A C 18
ATOM 31713 O O . ASP A 1 98 ? -6.882 8.039 9.782 1.00 72.31 98 ASP A O 18
ATOM 31722 N N . GLY A 1 99 ? -5.345 7.755 11.391 1.00 25.40 99 GLY A N 18
ATOM 31723 C CA . GLY A 1 99 ? -5.731 6.384 11.708 1.00 12.51 99 GLY A CA 18
ATOM 31724 C C . GLY A 1 99 ? -5.230 5.381 10.672 1.00 30.21 99 GLY A C 18
ATOM 31725 O O . GLY A 1 99 ? -5.939 4.444 10.308 1.00 10.41 99 GLY A O 18
ATOM 31729 N N . ASN A 1 100 ? -4.020 5.599 10.156 1.00 30.03 100 ASN A N 18
ATOM 31730 C CA . ASN A 1 100 ? -3.377 4.724 9.174 1.00 62.32 100 ASN A CA 18
ATOM 31731 C C . ASN A 1 100 ? -3.001 3.397 9.817 1.00 71.33 100 ASN A C 18
ATOM 31732 O O . ASN A 1 100 ? -2.717 3.379 11.017 1.00 63.41 100 ASN A O 18
ATOM 31743 N N . SER A 1 101 ? -2.927 2.315 9.041 1.00 14.41 101 SER A N 18
ATOM 31744 C CA . SER A 1 101 ? -2.527 1.001 9.512 1.00 61.32 101 SER A CA 18
ATOM 31745 C C . SER A 1 101 ? -1.015 0.959 9.757 1.00 32.04 101 SER A C 18
ATOM 31746 O O . SER A 1 101 ? -0.295 1.839 9.295 1.00 1.41 101 SER A O 18
ATOM 31754 N N . ASP A 1 102 ? -0.523 -0.094 10.407 1.00 71.05 102 ASP A N 18
ATOM 31755 C CA . ASP A 1 102 ? 0.889 -0.314 10.692 1.00 62.04 102 ASP A CA 18
ATOM 31756 C C . ASP A 1 102 ? 1.230 -1.801 10.520 1.00 32.30 102 ASP A C 18
ATOM 31757 O O . ASP A 1 102 ? 1.622 -2.484 11.472 1.00 5.42 102 ASP A O 18
ATOM 31766 N N . LYS A 1 103 ? 1.037 -2.308 9.292 1.00 11.41 103 LYS A N 18
ATOM 31767 C CA . LYS A 1 103 ? 1.212 -3.731 8.934 1.00 12.44 103 LYS A CA 18
ATOM 31768 C C . LYS A 1 103 ? 2.244 -3.949 7.826 1.00 70.14 103 LYS A C 18
ATOM 31769 O O . LYS A 1 103 ? 2.827 -2.995 7.307 1.00 41.11 103 LYS A O 18
ATOM 31788 N N . ARG A 1 104 ? 2.434 -5.211 7.413 1.00 4.34 104 ARG A N 18
ATOM 31789 C CA . ARG A 1 104 ? 3.500 -5.594 6.503 1.00 72.54 104 ARG A CA 18
ATOM 31790 C C . ARG A 1 104 ? 2.970 -6.430 5.347 1.00 61.34 104 ARG A C 18
ATOM 31791 O O . ARG A 1 104 ? 2.588 -7.578 5.539 1.00 23.44 104 ARG A O 18
ATOM 31812 N N . LEU A 1 105 ? 2.918 -5.863 4.144 1.00 34.54 105 LEU A N 18
ATOM 31813 C CA . LEU A 1 105 ? 2.422 -6.544 2.954 1.00 31.32 105 LEU A CA 18
ATOM 31814 C C . LEU A 1 105 ? 3.510 -7.488 2.463 1.00 63.12 105 LEU A C 18
ATOM 31815 O O . LEU A 1 105 ? 4.680 -7.105 2.390 1.00 63.23 105 LEU A O 18
ATOM 31831 N N . GLU A 1 106 ? 3.127 -8.701 2.061 1.00 61.44 106 GLU A N 18
ATOM 31832 C CA . GLU A 1 106 ? 4.069 -9.782 1.766 1.00 1.04 106 GLU A CA 18
ATOM 31833 C C . GLU A 1 106 ? 3.900 -10.257 0.327 1.00 63.45 106 GLU A C 18
ATOM 31834 O O . GLU A 1 106 ? 3.664 -11.429 0.029 1.00 41.15 106 GLU A O 18
ATOM 31846 N N . LYS A 1 107 ? 4.034 -9.307 -0.596 1.00 51.34 107 LYS A N 18
ATOM 31847 C CA . LYS A 1 107 ? 3.766 -9.484 -2.017 1.00 43.02 107 LYS A CA 18
ATOM 31848 C C . LYS A 1 107 ? 2.349 -9.943 -2.289 1.00 74.45 107 LYS A C 18
ATOM 31849 O O . LYS A 1 107 ? 1.511 -9.879 -1.399 1.00 63.15 107 LYS A O 18
ATOM 31868 N N . TYR A 1 108 ? 2.007 -10.262 -3.535 1.00 24.14 108 TYR A N 18
ATOM 31869 C CA . TYR A 1 108 ? 0.698 -10.796 -3.845 1.00 60.51 108 TYR A CA 18
ATOM 31870 C C . TYR A 1 108 ? 0.810 -12.299 -3.645 1.00 74.43 108 TYR A C 18
ATOM 31871 O O . TYR A 1 108 ? 1.545 -12.969 -4.373 1.00 33.32 108 TYR A O 18
ATOM 31889 N N . ASN A 1 109 ? 0.198 -12.801 -2.574 1.00 72.12 109 ASN A N 18
ATOM 31890 C CA . ASN A 1 109 ? 0.265 -14.198 -2.147 1.00 53.32 109 ASN A CA 18
ATOM 31891 C C . ASN A 1 109 ? -0.616 -15.084 -3.046 1.00 64.41 109 ASN A C 18
ATOM 31892 O O . ASN A 1 109 ? -1.578 -15.688 -2.580 1.00 62.12 109 ASN A O 18
ATOM 31903 N N . ASP A 1 110 ? -0.222 -15.162 -4.317 1.00 12.03 110 ASP A N 18
ATOM 31904 C CA . ASP A 1 110 ? -0.676 -16.010 -5.422 1.00 14.21 110 ASP A CA 18
ATOM 31905 C C . ASP A 1 110 ? -2.049 -15.705 -6.002 1.00 11.13 110 ASP A C 18
ATOM 31906 O O . ASP A 1 110 ? -2.157 -15.624 -7.238 1.00 75.22 110 ASP A O 18
ATOM 31915 N N . GLY A 1 1 ? 19.461 -13.984 -5.327 1.00 3.00 1 GLY A N 19
ATOM 31916 C CA . GLY A 1 1 ? 19.854 -13.011 -6.346 1.00 0.11 1 GLY A CA 19
ATOM 31917 C C . GLY A 1 1 ? 19.813 -11.617 -5.765 1.00 11.03 1 GLY A C 19
ATOM 31918 O O . GLY A 1 1 ? 20.812 -11.130 -5.237 1.00 64.55 1 GLY A O 19
ATOM 31922 N N . ASP A 1 2 ? 18.668 -10.955 -5.867 1.00 13.21 2 ASP A N 19
ATOM 31923 C CA . ASP A 1 2 ? 18.574 -9.519 -5.671 1.00 64.25 2 ASP A CA 19
ATOM 31924 C C . ASP A 1 2 ? 18.023 -9.275 -4.275 1.00 32.44 2 ASP A C 19
ATOM 31925 O O . ASP A 1 2 ? 16.810 -9.331 -4.052 1.00 74.43 2 ASP A O 19
ATOM 31934 N N . GLU A 1 3 ? 18.933 -9.126 -3.312 1.00 14.10 3 GLU A N 19
ATOM 31935 C CA . GLU A 1 3 ? 18.639 -9.152 -1.888 1.00 43.01 3 GLU A CA 19
ATOM 31936 C C . GLU A 1 3 ? 19.827 -8.585 -1.101 1.00 21.50 3 GLU A C 19
ATOM 31937 O O . GLU A 1 3 ? 20.768 -9.297 -0.745 1.00 2.34 3 GLU A O 19
ATOM 31949 N N . ASP A 1 4 ? 19.826 -7.269 -0.881 1.00 20.12 4 ASP A N 19
ATOM 31950 C CA . ASP A 1 4 ? 20.846 -6.569 -0.092 1.00 22.32 4 ASP A CA 19
ATOM 31951 C C . ASP A 1 4 ? 20.246 -5.470 0.789 1.00 72.31 4 ASP A C 19
ATOM 31952 O O . ASP A 1 4 ? 20.852 -4.438 1.035 1.00 60.44 4 ASP A O 19
ATOM 31961 N N . ASP A 1 5 ? 19.016 -5.692 1.257 1.00 3.02 5 ASP A N 19
ATOM 31962 C CA . ASP A 1 5 ? 18.291 -4.844 2.203 1.00 35.10 5 ASP A CA 19
ATOM 31963 C C . ASP A 1 5 ? 18.379 -3.357 1.839 1.00 72.21 5 ASP A C 19
ATOM 31964 O O . ASP A 1 5 ? 18.694 -2.500 2.664 1.00 2.22 5 ASP A O 19
ATOM 31973 N N . LYS A 1 6 ? 17.960 -3.030 0.606 1.00 15.04 6 LYS A N 19
ATOM 31974 C CA . LYS A 1 6 ? 17.843 -1.652 0.117 1.00 42.33 6 LYS A CA 19
ATOM 31975 C C . LYS A 1 6 ? 16.449 -1.426 -0.419 1.00 73.33 6 LYS A C 19
ATOM 31976 O O . LYS A 1 6 ? 15.847 -2.356 -0.958 1.00 44.24 6 LYS A O 19
ATOM 31995 N N . VAL A 1 7 ? 15.901 -0.232 -0.239 1.00 63.13 7 VAL A N 19
ATOM 31996 C CA . VAL A 1 7 ? 14.621 0.111 -0.831 1.00 71.31 7 VAL A CA 19
ATOM 31997 C C . VAL A 1 7 ? 14.803 0.177 -2.355 1.00 33.20 7 VAL A C 19
ATOM 31998 O O . VAL A 1 7 ? 15.807 0.720 -2.830 1.00 34.50 7 VAL A O 19
ATOM 32011 N N . GLU A 1 8 ? 13.843 -0.345 -3.117 1.00 60.41 8 GLU A N 19
ATOM 32012 C CA . GLU A 1 8 ? 13.724 -0.056 -4.547 1.00 71.11 8 GLU A CA 19
ATOM 32013 C C . GLU A 1 8 ? 12.523 0.850 -4.822 1.00 74.33 8 GLU A C 19
ATOM 32014 O O . GLU A 1 8 ? 11.534 0.812 -4.085 1.00 51.45 8 GLU A O 19
ATOM 32026 N N . ILE A 1 9 ? 12.593 1.610 -5.920 1.00 64.34 9 ILE A N 19
ATOM 32027 C CA . ILE A 1 9 ? 11.467 2.334 -6.501 1.00 74.45 9 ILE A CA 19
ATOM 32028 C C . ILE A 1 9 ? 10.553 1.366 -7.276 1.00 33.54 9 ILE A C 19
ATOM 32029 O O . ILE A 1 9 ? 9.406 1.209 -6.850 1.00 74.33 9 ILE A O 19
ATOM 32045 N N . PRO A 1 10 ? 10.985 0.716 -8.382 1.00 53.43 10 PRO A N 19
ATOM 32046 C CA . PRO A 1 10 ? 10.086 0.043 -9.337 1.00 2.21 10 PRO A CA 19
ATOM 32047 C C . PRO A 1 10 ? 9.455 -1.237 -8.771 1.00 74.15 10 PRO A C 19
ATOM 32048 O O . PRO A 1 10 ? 8.581 -1.854 -9.394 1.00 24.12 10 PRO A O 19
ATOM 32059 N N . GLN A 1 11 ? 9.928 -1.656 -7.601 1.00 24.54 11 GLN A N 19
ATOM 32060 C CA . GLN A 1 11 ? 9.497 -2.806 -6.832 1.00 4.41 11 GLN A CA 19
ATOM 32061 C C . GLN A 1 11 ? 8.151 -2.569 -6.141 1.00 22.54 11 GLN A C 19
ATOM 32062 O O . GLN A 1 11 ? 7.579 -3.522 -5.601 1.00 23.50 11 GLN A O 19
ATOM 32076 N N . LEU A 1 12 ? 7.637 -1.332 -6.157 1.00 74.34 12 LEU A N 19
ATOM 32077 C CA . LEU A 1 12 ? 6.344 -0.995 -5.578 1.00 44.34 12 LEU A CA 19
ATOM 32078 C C . LEU A 1 12 ? 5.185 -1.514 -6.425 1.00 75.34 12 LEU A C 19
ATOM 32079 O O . LEU A 1 12 ? 4.307 -2.155 -5.856 1.00 74.42 12 LEU A O 19
ATOM 32095 N N . VAL A 1 13 ? 5.177 -1.226 -7.737 1.00 72.51 13 VAL A N 19
ATOM 32096 C CA . VAL A 1 13 ? 4.048 -1.434 -8.667 1.00 12.34 13 VAL A CA 19
ATOM 32097 C C . VAL A 1 13 ? 3.478 -2.856 -8.630 1.00 55.02 13 VAL A C 19
ATOM 32098 O O . VAL A 1 13 ? 2.329 -3.064 -9.020 1.00 53.42 13 VAL A O 19
ATOM 32111 N N . GLY A 1 14 ? 4.273 -3.822 -8.169 1.00 11.14 14 GLY A N 19
ATOM 32112 C CA . GLY A 1 14 ? 3.857 -5.188 -7.948 1.00 51.45 14 GLY A CA 19
ATOM 32113 C C . GLY A 1 14 ? 2.582 -5.308 -7.125 1.00 11.34 14 GLY A C 19
ATOM 32114 O O . GLY A 1 14 ? 2.067 -4.373 -6.513 1.00 62.34 14 GLY A O 19
ATOM 32118 N N . LYS A 1 15 ? 2.073 -6.529 -7.128 1.00 71.35 15 LYS A N 19
ATOM 32119 C CA . LYS A 1 15 ? 0.857 -6.917 -6.440 1.00 54.21 15 LYS A CA 19
ATOM 32120 C C . LYS A 1 15 ? 1.134 -7.158 -4.965 1.00 40.14 15 LYS A C 19
ATOM 32121 O O . LYS A 1 15 ? 2.192 -7.702 -4.623 1.00 31.50 15 LYS A O 19
ATOM 32140 N N . TRP A 1 16 ? 0.162 -6.846 -4.113 1.00 61.11 16 TRP A N 19
ATOM 32141 C CA . TRP A 1 16 ? 0.268 -6.997 -2.670 1.00 74.45 16 TRP A CA 19
ATOM 32142 C C . TRP A 1 16 ? -1.066 -7.448 -2.099 1.00 75.15 16 TRP A C 19
ATOM 32143 O O . TRP A 1 16 ? -2.111 -7.025 -2.586 1.00 33.20 16 TRP A O 19
ATOM 32164 N N . ILE A 1 17 ? -1.055 -8.232 -1.027 1.00 54.35 17 ILE A N 19
ATOM 32165 C CA . ILE A 1 17 ? -2.228 -8.541 -0.244 1.00 24.42 17 ILE A CA 19
ATOM 32166 C C . ILE A 1 17 ? -2.061 -7.716 1.027 1.00 1.23 17 ILE A C 19
ATOM 32167 O O . ILE A 1 17 ? -0.952 -7.595 1.555 1.00 21.32 17 ILE A O 19
ATOM 32183 N N . VAL A 1 18 ? -3.139 -7.118 1.526 1.00 60.22 18 VAL A N 19
ATOM 32184 C CA . VAL A 1 18 ? -3.124 -6.468 2.838 1.00 3.20 18 VAL A CA 19
ATOM 32185 C C . VAL A 1 18 ? -3.456 -7.452 3.958 1.00 23.51 18 VAL A C 19
ATOM 32186 O O . VAL A 1 18 ? -3.689 -7.051 5.091 1.00 31.34 18 VAL A O 19
ATOM 32199 N N . LYS A 1 19 ? -3.567 -8.735 3.628 1.00 13.24 19 LYS A N 19
ATOM 32200 C CA . LYS A 1 19 ? -4.117 -9.782 4.481 1.00 71.31 19 LYS A CA 19
ATOM 32201 C C . LYS A 1 19 ? -3.169 -10.146 5.632 1.00 15.14 19 LYS A C 19
ATOM 32202 O O . LYS A 1 19 ? -3.299 -11.192 6.253 1.00 3.04 19 LYS A O 19
ATOM 32221 N N . GLU A 1 20 ? -2.198 -9.296 5.941 1.00 54.21 20 GLU A N 19
ATOM 32222 C CA . GLU A 1 20 ? -1.152 -9.636 6.877 1.00 63.32 20 GLU A CA 19
ATOM 32223 C C . GLU A 1 20 ? -0.713 -8.348 7.606 1.00 54.42 20 GLU A C 19
ATOM 32224 O O . GLU A 1 20 ? -0.107 -7.459 6.999 1.00 24.42 20 GLU A O 19
ATOM 32236 N N . PRO A 1 21 ? -1.064 -8.177 8.897 1.00 62.52 21 PRO A N 19
ATOM 32237 C CA . PRO A 1 21 ? -2.182 -8.834 9.559 1.00 22.52 21 PRO A CA 19
ATOM 32238 C C . PRO A 1 21 ? -3.482 -8.605 8.794 1.00 51.31 21 PRO A C 19
ATOM 32239 O O . PRO A 1 21 ? -3.702 -7.548 8.192 1.00 74.35 21 PRO A O 19
ATOM 32250 N N . VAL A 1 22 ? -4.330 -9.626 8.831 1.00 55.05 22 VAL A N 19
ATOM 32251 C CA . VAL A 1 22 ? -5.679 -9.564 8.300 1.00 20.53 22 VAL A CA 19
ATOM 32252 C C . VAL A 1 22 ? -6.563 -8.832 9.315 1.00 55.35 22 VAL A C 19
ATOM 32253 O O . VAL A 1 22 ? -6.308 -8.870 10.527 1.00 22.50 22 VAL A O 19
ATOM 32266 N N . LEU A 1 23 ? -7.583 -8.145 8.792 1.00 42.43 23 LEU A N 19
ATOM 32267 C CA . LEU A 1 23 ? -8.631 -7.461 9.532 1.00 1.01 23 LEU A CA 19
ATOM 32268 C C . LEU A 1 23 ? -9.563 -8.475 10.217 1.00 3.40 23 LEU A C 19
ATOM 32269 O O . LEU A 1 23 ? -9.349 -9.691 10.206 1.00 53.14 23 LEU A O 19
ATOM 32285 N N . GLN A 1 24 ? -10.633 -7.951 10.813 1.00 21.31 24 GLN A N 19
ATOM 32286 C CA . GLN A 1 24 ? -11.725 -8.771 11.300 1.00 44.01 24 GLN A CA 19
ATOM 32287 C C . GLN A 1 24 ? -12.463 -9.488 10.159 1.00 51.12 24 GLN A C 19
ATOM 32288 O O . GLN A 1 24 ? -12.341 -9.127 8.986 1.00 42.03 24 GLN A O 19
ATOM 32302 N N . ASP A 1 25 ? -13.278 -10.461 10.565 1.00 41.21 25 ASP A N 19
ATOM 32303 C CA . ASP A 1 25 ? -14.048 -11.424 9.797 1.00 21.34 25 ASP A CA 19
ATOM 32304 C C . ASP A 1 25 ? -13.111 -12.168 8.857 1.00 72.15 25 ASP A C 19
ATOM 32305 O O . ASP A 1 25 ? -12.545 -13.202 9.207 1.00 15.11 25 ASP A O 19
ATOM 32314 N N . ASP A 1 26 ? -12.885 -11.570 7.692 1.00 0.42 26 ASP A N 19
ATOM 32315 C CA . ASP A 1 26 ? -12.152 -12.085 6.549 1.00 61.53 26 ASP A CA 19
ATOM 32316 C C . ASP A 1 26 ? -11.721 -10.985 5.562 1.00 23.52 26 ASP A C 19
ATOM 32317 O O . ASP A 1 26 ? -11.231 -11.317 4.487 1.00 75.21 26 ASP A O 19
ATOM 32326 N N . PHE A 1 27 ? -11.886 -9.692 5.886 1.00 1.32 27 PHE A N 19
ATOM 32327 C CA . PHE A 1 27 ? -11.710 -8.585 4.938 1.00 61.55 27 PHE A CA 19
ATOM 32328 C C . PHE A 1 27 ? -10.287 -8.496 4.370 1.00 63.43 27 PHE A C 19
ATOM 32329 O O . PHE A 1 27 ? -9.404 -7.847 4.941 1.00 3.33 27 PHE A O 19
ATOM 32346 N N . VAL A 1 28 ? -10.089 -9.044 3.179 1.00 4.30 28 VAL A N 19
ATOM 32347 C CA . VAL A 1 28 ? -8.853 -8.993 2.415 1.00 11.12 28 VAL A CA 19
ATOM 32348 C C . VAL A 1 28 ? -8.989 -7.893 1.368 1.00 24.51 28 VAL A C 19
ATOM 32349 O O . VAL A 1 28 ? -10.097 -7.455 1.031 1.00 55.33 28 VAL A O 19
ATOM 32362 N N . THR A 1 29 ? -7.839 -7.430 0.883 1.00 34.33 29 THR A N 19
ATOM 32363 C CA . THR A 1 29 ? -7.742 -6.513 -0.223 1.00 44.15 29 THR A CA 19
ATOM 32364 C C . THR A 1 29 ? -6.488 -6.866 -1.009 1.00 75.23 29 THR A C 19
ATOM 32365 O O . THR A 1 29 ? -5.471 -7.265 -0.426 1.00 42.22 29 THR A O 19
ATOM 32376 N N . CYS A 1 30 ? -6.544 -6.605 -2.306 1.00 42.33 30 CYS A N 19
ATOM 32377 C CA . CYS A 1 30 ? -5.434 -6.602 -3.227 1.00 73.54 30 CYS A CA 19
ATOM 32378 C C . CYS A 1 30 ? -5.024 -5.134 -3.354 1.00 20.51 30 CYS A C 19
ATOM 32379 O O . CYS A 1 30 ? -5.898 -4.284 -3.541 1.00 22.12 30 CYS A O 19
ATOM 32387 N N . TYR A 1 31 ? -3.747 -4.802 -3.177 1.00 42.04 31 TYR A N 19
ATOM 32388 C CA . TYR A 1 31 ? -3.208 -3.467 -3.402 1.00 64.14 31 TYR A CA 19
ATOM 32389 C C . TYR A 1 31 ? -2.256 -3.583 -4.575 1.00 0.10 31 TYR A C 19
ATOM 32390 O O . TYR A 1 31 ? -1.168 -4.137 -4.431 1.00 15.42 31 TYR A O 19
ATOM 32408 N N . THR A 1 32 ? -2.657 -3.085 -5.742 1.00 40.05 32 THR A N 19
ATOM 32409 C CA . THR A 1 32 ? -1.713 -2.829 -6.825 1.00 32.32 32 THR A CA 19
ATOM 32410 C C . THR A 1 32 ? -1.433 -1.331 -6.810 1.00 63.15 32 THR A C 19
ATOM 32411 O O . THR A 1 32 ? -2.337 -0.520 -6.578 1.00 4.32 32 THR A O 19
ATOM 32422 N N . PHE A 1 33 ? -0.178 -0.941 -7.008 1.00 72.21 33 PHE A N 19
ATOM 32423 C CA . PHE A 1 33 ? 0.198 0.448 -7.252 1.00 0.43 33 PHE A CA 19
ATOM 32424 C C . PHE A 1 33 ? 0.385 0.612 -8.767 1.00 2.31 33 PHE A C 19
ATOM 32425 O O . PHE A 1 33 ? 0.173 -0.333 -9.533 1.00 43.35 33 PHE A O 19
ATOM 32442 N N . ASN A 1 34 ? 0.725 1.817 -9.217 1.00 61.44 34 ASN A N 19
ATOM 32443 C CA . ASN A 1 34 ? 1.176 2.132 -10.570 1.00 31.42 34 ASN A CA 19
ATOM 32444 C C . ASN A 1 34 ? 2.512 2.845 -10.476 1.00 0.13 34 ASN A C 19
ATOM 32445 O O . ASN A 1 34 ? 2.968 3.190 -9.390 1.00 15.02 34 ASN A O 19
ATOM 32456 N N . ALA A 1 35 ? 3.120 3.078 -11.633 1.00 0.33 35 ALA A N 19
ATOM 32457 C CA . ALA A 1 35 ? 4.443 3.641 -11.757 1.00 73.13 35 ALA A CA 19
ATOM 32458 C C . ALA A 1 35 ? 4.490 5.159 -11.532 1.00 53.05 35 ALA A C 19
ATOM 32459 O O . ALA A 1 35 ? 5.591 5.677 -11.350 1.00 54.25 35 ALA A O 19
ATOM 32466 N N . ASP A 1 36 ? 3.353 5.871 -11.610 1.00 22.22 36 ASP A N 19
ATOM 32467 C CA . ASP A 1 36 ? 3.140 7.269 -11.170 1.00 13.03 36 ASP A CA 19
ATOM 32468 C C . ASP A 1 36 ? 1.650 7.678 -11.198 1.00 72.24 36 ASP A C 19
ATOM 32469 O O . ASP A 1 36 ? 1.296 8.690 -10.594 1.00 54.02 36 ASP A O 19
ATOM 32478 N N . LYS A 1 37 ? 0.745 6.926 -11.862 1.00 61.52 37 LYS A N 19
ATOM 32479 C CA . LYS A 1 37 ? -0.543 7.455 -12.288 1.00 52.23 37 LYS A CA 19
ATOM 32480 C C . LYS A 1 37 ? -1.609 7.304 -11.212 1.00 75.24 37 LYS A C 19
ATOM 32481 O O . LYS A 1 37 ? -2.032 8.316 -10.657 1.00 64.55 37 LYS A O 19
ATOM 32500 N N . THR A 1 38 ? -2.069 6.085 -10.931 1.00 53.12 38 THR A N 19
ATOM 32501 C CA . THR A 1 38 ? -3.200 5.832 -10.052 1.00 22.34 38 THR A CA 19
ATOM 32502 C C . THR A 1 38 ? -3.060 4.431 -9.429 1.00 14.24 38 THR A C 19
ATOM 32503 O O . THR A 1 38 ? -2.625 3.520 -10.124 1.00 32.54 38 THR A O 19
ATOM 32514 N N . TYR A 1 39 ? -3.409 4.222 -8.153 1.00 44.23 39 TYR A N 19
ATOM 32515 C CA . TYR A 1 39 ? -3.419 2.884 -7.537 1.00 53.05 39 TYR A CA 19
ATOM 32516 C C . TYR A 1 39 ? -4.724 2.159 -7.880 1.00 34.53 39 TYR A C 19
ATOM 32517 O O . TYR A 1 39 ? -5.589 2.718 -8.551 1.00 0.20 39 TYR A O 19
ATOM 32535 N N . GLU A 1 40 ? -4.873 0.917 -7.422 1.00 52.35 40 GLU A N 19
ATOM 32536 C CA . GLU A 1 40 ? -5.969 0.016 -7.760 1.00 3.21 40 GLU A CA 19
ATOM 32537 C C . GLU A 1 40 ? -6.158 -0.890 -6.536 1.00 33.14 40 GLU A C 19
ATOM 32538 O O . GLU A 1 40 ? -5.300 -1.737 -6.277 1.00 72.23 40 GLU A O 19
ATOM 32550 N N . VAL A 1 41 ? -7.222 -0.692 -5.746 1.00 44.25 41 VAL A N 19
ATOM 32551 C CA . VAL A 1 41 ? -7.477 -1.471 -4.520 1.00 42.41 41 VAL A CA 19
ATOM 32552 C C . VAL A 1 41 ? -8.936 -1.861 -4.381 1.00 12.31 41 VAL A C 19
ATOM 32553 O O . VAL A 1 41 ? -9.789 -1.213 -4.988 1.00 62.24 41 VAL A O 19
ATOM 32566 N N . TYR A 1 42 ? -9.228 -2.921 -3.614 1.00 3.31 42 TYR A N 19
ATOM 32567 C CA . TYR A 1 42 ? -10.536 -3.531 -3.563 1.00 11.24 42 TYR A CA 19
ATOM 32568 C C . TYR A 1 42 ? -10.673 -4.343 -2.259 1.00 61.24 42 TYR A C 19
ATOM 32569 O O . TYR A 1 42 ? -10.222 -5.482 -2.152 1.00 22.13 42 TYR A O 19
ATOM 32587 N N . THR A 1 43 ? -11.216 -3.725 -1.231 1.00 62.55 43 THR A N 19
ATOM 32588 C CA . THR A 1 43 ? -11.452 -4.325 0.089 1.00 34.40 43 THR A CA 19
ATOM 32589 C C . THR A 1 43 ? -12.848 -4.948 0.147 1.00 33.21 43 THR A C 19
ATOM 32590 O O . THR A 1 43 ? -13.807 -4.257 -0.205 1.00 2.04 43 THR A O 19
ATOM 32601 N N . GLY A 1 44 ? -12.974 -6.183 0.660 1.00 43.23 44 GLY A N 19
ATOM 32602 C CA . GLY A 1 44 ? -14.250 -6.879 0.778 1.00 52.22 44 GLY A CA 19
ATOM 32603 C C . GLY A 1 44 ? -14.738 -7.384 -0.577 1.00 31.44 44 GLY A C 19
ATOM 32604 O O . GLY A 1 44 ? -15.268 -6.617 -1.382 1.00 62.41 44 GLY A O 19
ATOM 32608 N N . SER A 1 45 ? -14.551 -8.679 -0.823 1.00 61.55 45 SER A N 19
ATOM 32609 C CA . SER A 1 45 ? -14.968 -9.388 -2.021 1.00 52.31 45 SER A CA 19
ATOM 32610 C C . SER A 1 45 ? -15.888 -10.535 -1.590 1.00 44.41 45 SER A C 19
ATOM 32611 O O . SER A 1 45 ? -15.443 -11.680 -1.463 1.00 15.20 45 SER A O 19
ATOM 32619 N N . PRO A 1 46 ? -17.189 -10.261 -1.383 1.00 2.25 46 PRO A N 19
ATOM 32620 C CA . PRO A 1 46 ? -18.173 -11.321 -1.241 1.00 62.40 46 PRO A CA 19
ATOM 32621 C C . PRO A 1 46 ? -18.294 -12.147 -2.530 1.00 72.10 46 PRO A C 19
ATOM 32622 O O . PRO A 1 46 ? -18.652 -13.326 -2.479 1.00 35.11 46 PRO A O 19
ATOM 32633 N N . LEU A 1 47 ? -18.016 -11.562 -3.700 1.00 55.20 47 LEU A N 19
ATOM 32634 C CA . LEU A 1 47 ? -18.303 -12.154 -4.999 1.00 11.12 47 LEU A CA 19
ATOM 32635 C C . LEU A 1 47 ? -17.016 -12.239 -5.805 1.00 13.23 47 LEU A C 19
ATOM 32636 O O . LEU A 1 47 ? -16.576 -13.339 -6.126 1.00 61.35 47 LEU A O 19
ATOM 32652 N N . SER A 1 48 ? -16.440 -11.101 -6.171 1.00 24.32 48 SER A N 19
ATOM 32653 C CA . SER A 1 48 ? -15.161 -11.002 -6.847 1.00 3.04 48 SER A CA 19
ATOM 32654 C C . SER A 1 48 ? -14.689 -9.550 -6.812 1.00 64.51 48 SER A C 19
ATOM 32655 O O . SER A 1 48 ? -15.244 -8.723 -6.087 1.00 72.53 48 SER A O 19
ATOM 32663 N N . ASN A 1 49 ? -13.655 -9.240 -7.586 1.00 61.41 49 ASN A N 19
ATOM 32664 C CA . ASN A 1 49 ? -12.980 -7.956 -7.604 1.00 34.40 49 ASN A CA 19
ATOM 32665 C C . ASN A 1 49 ? -13.069 -7.513 -9.057 1.00 3.42 49 ASN A C 19
ATOM 32666 O O . ASN A 1 49 ? -12.297 -8.001 -9.877 1.00 3.13 49 ASN A O 19
ATOM 32677 N N . GLY A 1 50 ? -14.049 -6.680 -9.414 1.00 55.33 50 GLY A N 19
ATOM 32678 C CA . GLY A 1 50 ? -14.292 -6.295 -10.809 1.00 23.45 50 GLY A CA 19
ATOM 32679 C C . GLY A 1 50 ? -14.257 -4.793 -11.052 1.00 11.14 50 GLY A C 19
ATOM 32680 O O . GLY A 1 50 ? -14.232 -4.360 -12.202 1.00 14.32 50 GLY A O 19
ATOM 32684 N N . VAL A 1 51 ? -14.310 -3.985 -9.994 1.00 31.53 51 VAL A N 19
ATOM 32685 C CA . VAL A 1 51 ? -14.276 -2.524 -10.054 1.00 52.44 51 VAL A CA 19
ATOM 32686 C C . VAL A 1 51 ? -13.443 -2.022 -8.866 1.00 21.12 51 VAL A C 19
ATOM 32687 O O . VAL A 1 51 ? -13.991 -1.797 -7.783 1.00 73.41 51 VAL A O 19
ATOM 32700 N N . PRO A 1 52 ? -12.107 -1.947 -8.994 1.00 42.34 52 PRO A N 19
ATOM 32701 C CA . PRO A 1 52 ? -11.263 -1.418 -7.938 1.00 23.11 52 PRO A CA 19
ATOM 32702 C C . PRO A 1 52 ? -11.405 0.100 -7.836 1.00 23.23 52 PRO A C 19
ATOM 32703 O O . PRO A 1 52 ? -11.686 0.802 -8.812 1.00 41.04 52 PRO A O 19
ATOM 32714 N N . PHE A 1 53 ? -11.148 0.606 -6.635 1.00 41.30 53 PHE A N 19
ATOM 32715 C CA . PHE A 1 53 ? -10.973 2.015 -6.360 1.00 21.53 53 PHE A CA 19
ATOM 32716 C C . PHE A 1 53 ? -9.711 2.455 -7.092 1.00 21.43 53 PHE A C 19
ATOM 32717 O O . PHE A 1 53 ? -8.655 1.846 -6.874 1.00 62.35 53 PHE A O 19
ATOM 32734 N N . ARG A 1 54 ? -9.797 3.483 -7.945 1.00 24.15 54 ARG A N 19
ATOM 32735 C CA . ARG A 1 54 ? -8.648 4.042 -8.644 1.00 20.11 54 ARG A CA 19
ATOM 32736 C C . ARG A 1 54 ? -8.424 5.475 -8.191 1.00 42.42 54 ARG A C 19
ATOM 32737 O O . ARG A 1 54 ? -9.202 6.358 -8.559 1.00 31.43 54 ARG A O 19
ATOM 32758 N N . GLY A 1 55 ? -7.399 5.666 -7.373 1.00 12.33 55 GLY A N 19
ATOM 32759 C CA . GLY A 1 55 ? -6.992 6.896 -6.711 1.00 43.00 55 GLY A CA 19
ATOM 32760 C C . GLY A 1 55 ? -5.533 7.171 -7.008 1.00 13.23 55 GLY A C 19
ATOM 32761 O O . GLY A 1 55 ? -4.948 6.516 -7.857 1.00 3.20 55 GLY A O 19
ATOM 32765 N N . THR A 1 56 ? -4.920 8.103 -6.297 1.00 63.13 56 THR A N 19
ATOM 32766 C CA . THR A 1 56 ? -3.685 8.773 -6.690 1.00 21.51 56 THR A CA 19
ATOM 32767 C C . THR A 1 56 ? -2.669 8.605 -5.548 1.00 1.23 56 THR A C 19
ATOM 32768 O O . THR A 1 56 ? -3.039 8.706 -4.379 1.00 42.15 56 THR A O 19
ATOM 32779 N N . TYR A 1 57 ? -1.400 8.329 -5.844 1.00 23.23 57 TYR A N 19
ATOM 32780 C CA . TYR A 1 57 ? -0.320 8.090 -4.886 1.00 15.02 57 TYR A CA 19
ATOM 32781 C C . TYR A 1 57 ? 0.815 9.095 -5.130 1.00 0.01 57 TYR A C 19
ATOM 32782 O O . TYR A 1 57 ? 0.870 9.739 -6.175 1.00 35.23 57 TYR A O 19
ATOM 32800 N N . ILE A 1 58 ? 1.718 9.271 -4.166 1.00 14.31 58 ILE A N 19
ATOM 32801 C CA . ILE A 1 58 ? 2.838 10.225 -4.243 1.00 72.54 58 ILE A CA 19
ATOM 32802 C C . ILE A 1 58 ? 4.042 9.581 -3.547 1.00 32.14 58 ILE A C 19
ATOM 32803 O O . ILE A 1 58 ? 3.834 8.871 -2.564 1.00 55.35 58 ILE A O 19
ATOM 32819 N N . ILE A 1 59 ? 5.269 9.850 -4.014 1.00 72.12 59 ILE A N 19
ATOM 32820 C CA . ILE A 1 59 ? 6.546 9.402 -3.454 1.00 35.30 59 ILE A CA 19
ATOM 32821 C C . ILE A 1 59 ? 7.532 10.583 -3.489 1.00 62.53 59 ILE A C 19
ATOM 32822 O O . ILE A 1 59 ? 8.313 10.731 -4.434 1.00 3.03 59 ILE A O 19
ATOM 32838 N N . SER A 1 60 ? 7.510 11.436 -2.464 1.00 43.05 60 SER A N 19
ATOM 32839 C CA . SER A 1 60 ? 8.538 12.464 -2.304 1.00 61.45 60 SER A CA 19
ATOM 32840 C C . SER A 1 60 ? 9.860 11.798 -1.888 1.00 24.11 60 SER A C 19
ATOM 32841 O O . SER A 1 60 ? 9.871 10.681 -1.355 1.00 60.24 60 SER A O 19
ATOM 32849 N N . LEU A 1 61 ? 10.986 12.481 -2.097 1.00 60.32 61 LEU A N 19
ATOM 32850 C CA . LEU A 1 61 ? 12.299 12.052 -1.627 1.00 2.14 61 LEU A CA 19
ATOM 32851 C C . LEU A 1 61 ? 12.491 12.377 -0.142 1.00 40.15 61 LEU A C 19
ATOM 32852 O O . LEU A 1 61 ? 13.293 11.697 0.490 1.00 54.23 61 LEU A O 19
ATOM 32868 N N . ASP A 1 62 ? 11.789 13.387 0.401 1.00 11.00 62 ASP A N 19
ATOM 32869 C CA . ASP A 1 62 ? 12.059 13.998 1.717 1.00 14.30 62 ASP A CA 19
ATOM 32870 C C . ASP A 1 62 ? 12.317 12.975 2.814 1.00 62.35 62 ASP A C 19
ATOM 32871 O O . ASP A 1 62 ? 13.306 13.074 3.534 1.00 63.45 62 ASP A O 19
ATOM 32880 N N . GLU A 1 63 ? 11.407 12.014 2.971 1.00 4.24 63 GLU A N 19
ATOM 32881 C CA . GLU A 1 63 ? 11.485 10.986 3.994 1.00 55.21 63 GLU A CA 19
ATOM 32882 C C . GLU A 1 63 ? 10.870 9.653 3.530 1.00 20.12 63 GLU A C 19
ATOM 32883 O O . GLU A 1 63 ? 10.705 8.732 4.331 1.00 53.33 63 GLU A O 19
ATOM 32895 N N . LYS A 1 64 ? 10.612 9.513 2.222 1.00 12.14 64 LYS A N 19
ATOM 32896 C CA . LYS A 1 64 ? 9.905 8.406 1.569 1.00 40.13 64 LYS A CA 19
ATOM 32897 C C . LYS A 1 64 ? 8.531 8.160 2.212 1.00 1.02 64 LYS A C 19
ATOM 32898 O O . LYS A 1 64 ? 8.198 7.051 2.638 1.00 54.05 64 LYS A O 19
ATOM 32917 N N . LEU A 1 65 ? 7.712 9.203 2.275 1.00 34.13 65 LEU A N 19
ATOM 32918 C CA . LEU A 1 65 ? 6.343 9.139 2.769 1.00 63.13 65 LEU A CA 19
ATOM 32919 C C . LEU A 1 65 ? 5.436 8.917 1.556 1.00 21.32 65 LEU A C 19
ATOM 32920 O O . LEU A 1 65 ? 5.527 9.691 0.598 1.00 71.21 65 LEU A O 19
ATOM 32936 N N . ILE A 1 66 ? 4.591 7.877 1.571 1.00 13.44 66 ILE A N 19
ATOM 32937 C CA . ILE A 1 66 ? 3.535 7.689 0.575 1.00 15.42 66 ILE A CA 19
ATOM 32938 C C . ILE A 1 66 ? 2.211 8.129 1.196 1.00 62.45 66 ILE A C 19
ATOM 32939 O O . ILE A 1 66 ? 1.877 7.746 2.320 1.00 20.11 66 ILE A O 19
ATOM 32955 N N . LYS A 1 67 ? 1.406 8.877 0.441 1.00 34.44 67 LYS A N 19
ATOM 32956 C CA . LYS A 1 67 ? 0.010 9.142 0.777 1.00 51.11 67 LYS A CA 19
ATOM 32957 C C . LYS A 1 67 ? -0.839 8.641 -0.379 1.00 40.42 67 LYS A C 19
ATOM 32958 O O . LYS A 1 67 ? -0.475 8.876 -1.536 1.00 31.14 67 LYS A O 19
ATOM 32977 N N . LEU A 1 68 ? -1.934 7.946 -0.078 1.00 52.32 68 LEU A N 19
ATOM 32978 C CA . LEU A 1 68 ? -2.929 7.525 -1.047 1.00 64.41 68 LEU A CA 19
ATOM 32979 C C . LEU A 1 68 ? -4.098 8.476 -0.910 1.00 41.02 68 LEU A C 19
ATOM 32980 O O . LEU A 1 68 ? -4.676 8.620 0.166 1.00 22.33 68 LEU A O 19
ATOM 32996 N N . TYR A 1 69 ? -4.416 9.131 -2.012 1.00 2.14 69 TYR A N 19
ATOM 32997 C CA . TYR A 1 69 ? -5.493 10.079 -2.151 1.00 52.21 69 TYR A CA 19
ATOM 32998 C C . TYR A 1 69 ? -6.697 9.391 -2.787 1.00 14.34 69 TYR A C 19
ATOM 32999 O O . TYR A 1 69 ? -6.623 8.269 -3.294 1.00 41.00 69 TYR A O 19
ATOM 33017 N N . ASP A 1 70 ? -7.820 10.088 -2.755 1.00 74.10 70 ASP A N 19
ATOM 33018 C CA . ASP A 1 70 ? -9.144 9.604 -3.129 1.00 71.30 70 ASP A CA 19
ATOM 33019 C C . ASP A 1 70 ? -9.853 10.645 -3.995 1.00 11.35 70 ASP A C 19
ATOM 33020 O O . ASP A 1 70 ? -9.250 11.630 -4.420 1.00 13.34 70 ASP A O 19
ATOM 33029 N N . LYS A 1 71 ? -11.140 10.408 -4.267 1.00 24.34 71 LYS A N 19
ATOM 33030 C CA . LYS A 1 71 ? -12.001 11.278 -5.075 1.00 24.54 71 LYS A CA 19
ATOM 33031 C C . LYS A 1 71 ? -12.224 12.670 -4.471 1.00 74.13 71 LYS A C 19
ATOM 33032 O O . LYS A 1 71 ? -12.700 13.569 -5.168 1.00 24.33 71 LYS A O 19
ATOM 33051 N N . GLU A 1 72 ? -11.946 12.825 -3.180 1.00 40.02 72 GLU A N 19
ATOM 33052 C CA . GLU A 1 72 ? -12.051 14.057 -2.414 1.00 54.43 72 GLU A CA 19
ATOM 33053 C C . GLU A 1 72 ? -10.655 14.699 -2.266 1.00 61.43 72 GLU A C 19
ATOM 33054 O O . GLU A 1 72 ? -10.503 15.755 -1.643 1.00 61.54 72 GLU A O 19
ATOM 33066 N N . GLU A 1 73 ? -9.645 14.066 -2.876 1.00 12.01 73 GLU A N 19
ATOM 33067 C CA . GLU A 1 73 ? -8.235 14.397 -2.914 1.00 63.44 73 GLU A CA 19
ATOM 33068 C C . GLU A 1 73 ? -7.664 14.644 -1.513 1.00 32.24 73 GLU A C 19
ATOM 33069 O O . GLU A 1 73 ? -6.731 15.433 -1.380 1.00 21.43 73 GLU A O 19
ATOM 33081 N N . HIS A 1 74 ? -8.151 13.937 -0.477 1.00 34.22 74 HIS A N 19
ATOM 33082 C CA . HIS A 1 74 ? -7.858 14.314 0.909 1.00 33.41 74 HIS A CA 19
ATOM 33083 C C . HIS A 1 74 ? -6.865 13.432 1.669 1.00 35.12 74 HIS A C 19
ATOM 33084 O O . HIS A 1 74 ? -6.752 13.555 2.888 1.00 2.22 74 HIS A O 19
ATOM 33098 N N . CYS A 1 75 ? -6.126 12.575 0.968 1.00 22.41 75 CYS A N 19
ATOM 33099 C CA . CYS A 1 75 ? -5.151 11.631 1.528 1.00 41.32 75 CYS A CA 19
ATOM 33100 C C . CYS A 1 75 ? -5.674 10.897 2.777 1.00 75.22 75 CYS A C 19
ATOM 33101 O O . CYS A 1 75 ? -5.273 11.188 3.904 1.00 22.52 75 CYS A O 19
ATOM 33109 N N . THR A 1 76 ? -6.569 9.934 2.546 1.00 54.01 76 THR A N 19
ATOM 33110 C CA . THR A 1 76 ? -7.282 9.150 3.543 1.00 20.14 76 THR A CA 19
ATOM 33111 C C . THR A 1 76 ? -6.316 8.539 4.563 1.00 55.32 76 THR A C 19
ATOM 33112 O O . THR A 1 76 ? -6.530 8.668 5.772 1.00 42.34 76 THR A O 19
ATOM 33123 N N . GLU A 1 77 ? -5.220 7.927 4.105 1.00 53.33 77 GLU A N 19
ATOM 33124 C CA . GLU A 1 77 ? -4.143 7.486 4.973 1.00 24.20 77 GLU A CA 19
ATOM 33125 C C . GLU A 1 77 ? -2.809 7.685 4.266 1.00 33.22 77 GLU A C 19
ATOM 33126 O O . GLU A 1 77 ? -2.692 7.597 3.036 1.00 11.24 77 GLU A O 19
ATOM 33138 N N . GLN A 1 78 ? -1.782 7.915 5.077 1.00 75.21 78 GLN A N 19
ATOM 33139 C CA . GLN A 1 78 ? -0.396 7.877 4.680 1.00 75.42 78 GLN A CA 19
ATOM 33140 C C . GLN A 1 78 ? 0.294 6.701 5.355 1.00 51.32 78 GLN A C 19
ATOM 33141 O O . GLN A 1 78 ? -0.155 6.254 6.411 1.00 62.24 78 GLN A O 19
ATOM 33155 N N . TYR A 1 79 ? 1.427 6.280 4.798 1.00 71.11 79 TYR A N 19
ATOM 33156 C CA . TYR A 1 79 ? 2.288 5.282 5.401 1.00 51.35 79 TYR A CA 19
ATOM 33157 C C . TYR A 1 79 ? 3.739 5.650 5.107 1.00 43.45 79 TYR A C 19
ATOM 33158 O O . TYR A 1 79 ? 4.047 6.180 4.032 1.00 51.13 79 TYR A O 19
ATOM 33176 N N . HIS A 1 80 ? 4.648 5.344 6.035 1.00 51.32 80 HIS A N 19
ATOM 33177 C CA . HIS A 1 80 ? 6.080 5.547 5.808 1.00 41.01 80 HIS A CA 19
ATOM 33178 C C . HIS A 1 80 ? 6.686 4.362 5.069 1.00 35.54 80 HIS A C 19
ATOM 33179 O O . HIS A 1 80 ? 6.563 3.215 5.514 1.00 72.55 80 HIS A O 19
ATOM 33193 N N . ILE A 1 81 ? 7.419 4.614 3.986 1.00 32.50 81 ILE A N 19
ATOM 33194 C CA . ILE A 1 81 ? 8.209 3.572 3.364 1.00 35.30 81 ILE A CA 19
ATOM 33195 C C . ILE A 1 81 ? 9.541 3.494 4.109 1.00 52.25 81 ILE A C 19
ATOM 33196 O O . ILE A 1 81 ? 10.543 4.062 3.687 1.00 0.01 81 ILE A O 19
ATOM 33212 N N . LEU A 1 82 ? 9.580 2.742 5.196 1.00 34.44 82 LEU A N 19
ATOM 33213 C CA . LEU A 1 82 ? 10.861 2.395 5.823 1.00 64.23 82 LEU A CA 19
ATOM 33214 C C . LEU A 1 82 ? 11.720 1.495 4.903 1.00 34.42 82 LEU A C 19
ATOM 33215 O O . LEU A 1 82 ? 12.783 1.934 4.470 1.00 63.11 82 LEU A O 19
ATOM 33231 N N . LYS A 1 83 ? 11.309 0.256 4.547 1.00 75.33 83 LYS A N 19
ATOM 33232 C CA . LYS A 1 83 ? 12.138 -0.701 3.818 1.00 2.30 83 LYS A CA 19
ATOM 33233 C C . LYS A 1 83 ? 11.304 -1.534 2.833 1.00 52.05 83 LYS A C 19
ATOM 33234 O O . LYS A 1 83 ? 10.493 -2.374 3.218 1.00 53.04 83 LYS A O 19
ATOM 33253 N N . LEU A 1 84 ? 11.382 -1.271 1.538 1.00 13.01 84 LEU A N 19
ATOM 33254 C CA . LEU A 1 84 ? 10.611 -2.033 0.548 1.00 55.13 84 LEU A CA 19
ATOM 33255 C C . LEU A 1 84 ? 11.467 -3.226 0.108 1.00 44.24 84 LEU A C 19
ATOM 33256 O O . LEU A 1 84 ? 12.669 -3.025 -0.078 1.00 22.10 84 LEU A O 19
ATOM 33272 N N . THR A 1 85 ? 10.892 -4.423 -0.044 1.00 3.31 85 THR A N 19
ATOM 33273 C CA . THR A 1 85 ? 11.558 -5.590 -0.625 1.00 61.44 85 THR A CA 19
ATOM 33274 C C . THR A 1 85 ? 10.646 -6.197 -1.700 1.00 42.44 85 THR A C 19
ATOM 33275 O O . THR A 1 85 ? 9.494 -5.781 -1.884 1.00 32.51 85 THR A O 19
ATOM 33286 N N . SER A 1 86 ? 11.127 -7.227 -2.386 1.00 53.13 86 SER A N 19
ATOM 33287 C CA . SER A 1 86 ? 10.389 -8.026 -3.346 1.00 24.43 86 SER A CA 19
ATOM 33288 C C . SER A 1 86 ? 9.251 -8.838 -2.722 1.00 71.23 86 SER A C 19
ATOM 33289 O O . SER A 1 86 ? 8.445 -9.390 -3.475 1.00 34.24 86 SER A O 19
ATOM 33297 N N . LYS A 1 87 ? 9.128 -8.915 -1.393 1.00 64.31 87 LYS A N 19
ATOM 33298 C CA . LYS A 1 87 ? 8.015 -9.608 -0.746 1.00 51.15 87 LYS A CA 19
ATOM 33299 C C . LYS A 1 87 ? 7.492 -8.934 0.516 1.00 1.03 87 LYS A C 19
ATOM 33300 O O . LYS A 1 87 ? 6.383 -9.272 0.919 1.00 12.14 87 LYS A O 19
ATOM 33319 N N . GLU A 1 88 ? 8.242 -8.016 1.129 1.00 31.11 88 GLU A N 19
ATOM 33320 C CA . GLU A 1 88 ? 7.979 -7.511 2.468 1.00 62.14 88 GLU A CA 19
ATOM 33321 C C . GLU A 1 88 ? 7.818 -5.991 2.393 1.00 51.31 88 GLU A C 19
ATOM 33322 O O . GLU A 1 88 ? 8.590 -5.278 1.738 1.00 44.41 88 GLU A O 19
ATOM 33334 N N . MET A 1 89 ? 6.742 -5.478 2.988 1.00 11.41 89 MET A N 19
ATOM 33335 C CA . MET A 1 89 ? 6.410 -4.069 2.967 1.00 24.23 89 MET A CA 19
ATOM 33336 C C . MET A 1 89 ? 5.906 -3.619 4.318 1.00 62.53 89 MET A C 19
ATOM 33337 O O . MET A 1 89 ? 5.132 -4.336 4.918 1.00 42.14 89 MET A O 19
ATOM 33351 N N . LYS A 1 90 ? 6.366 -2.455 4.786 1.00 32.51 90 LYS A N 19
ATOM 33352 C CA . LYS A 1 90 ? 6.387 -2.086 6.206 1.00 2.34 90 LYS A CA 19
ATOM 33353 C C . LYS A 1 90 ? 5.615 -0.879 6.710 1.00 33.50 90 LYS A C 19
ATOM 33354 O O . LYS A 1 90 ? 6.179 -0.016 7.375 1.00 43.41 90 LYS A O 19
ATOM 33373 N N . TRP A 1 91 ? 4.484 -0.675 6.081 1.00 61.34 91 TRP A N 19
ATOM 33374 C CA . TRP A 1 91 ? 3.909 0.628 5.876 1.00 15.41 91 TRP A CA 19
ATOM 33375 C C . TRP A 1 91 ? 3.522 1.226 7.226 1.00 2.03 91 TRP A C 19
ATOM 33376 O O . TRP A 1 91 ? 2.421 0.994 7.715 1.00 31.33 91 TRP A O 19
ATOM 33397 N N . GLU A 1 92 ? 4.453 1.937 7.853 1.00 3.32 92 GLU A N 19
ATOM 33398 C CA . GLU A 1 92 ? 4.298 2.270 9.245 1.00 24.42 92 GLU A CA 19
ATOM 33399 C C . GLU A 1 92 ? 3.392 3.502 9.310 1.00 31.53 92 GLU A C 19
ATOM 33400 O O . GLU A 1 92 ? 3.403 4.324 8.388 1.00 64.34 92 GLU A O 19
ATOM 33412 N N . ASN A 1 93 ? 2.620 3.623 10.386 1.00 33.53 93 ASN A N 19
ATOM 33413 C CA . ASN A 1 93 ? 1.544 4.592 10.545 1.00 65.54 93 ASN A CA 19
ATOM 33414 C C . ASN A 1 93 ? 1.939 6.024 10.184 1.00 65.34 93 ASN A C 19
ATOM 33415 O O . ASN A 1 93 ? 1.141 6.713 9.547 1.00 21.32 93 ASN A O 19
ATOM 33426 N N . ALA A 1 94 ? 3.156 6.458 10.528 1.00 23.23 94 ALA A N 19
ATOM 33427 C CA . ALA A 1 94 ? 3.782 7.725 10.159 1.00 63.55 94 ALA A CA 19
ATOM 33428 C C . ALA A 1 94 ? 3.103 9.006 10.664 1.00 50.11 94 ALA A C 19
ATOM 33429 O O . ALA A 1 94 ? 3.804 10.006 10.819 1.00 72.23 94 ALA A O 19
ATOM 33436 N N . SER A 1 95 ? 1.786 9.046 10.852 1.00 44.04 95 SER A N 19
ATOM 33437 C CA . SER A 1 95 ? 1.037 10.134 11.459 1.00 71.33 95 SER A CA 19
ATOM 33438 C C . SER A 1 95 ? 0.041 9.528 12.458 1.00 70.12 95 SER A C 19
ATOM 33439 O O . SER A 1 95 ? -1.121 9.284 12.114 1.00 2.04 95 SER A O 19
ATOM 33447 N N . PRO A 1 96 ? 0.455 9.273 13.712 1.00 14.14 96 PRO A N 19
ATOM 33448 C CA . PRO A 1 96 ? -0.465 8.838 14.763 1.00 21.31 96 PRO A CA 19
ATOM 33449 C C . PRO A 1 96 ? -1.516 9.920 15.063 1.00 61.55 96 PRO A C 19
ATOM 33450 O O . PRO A 1 96 ? -2.576 9.634 15.616 1.00 10.20 96 PRO A O 19
ATOM 33461 N N . LYS A 1 97 ? -1.254 11.160 14.632 1.00 42.42 97 LYS A N 19
ATOM 33462 C CA . LYS A 1 97 ? -2.156 12.294 14.762 1.00 54.13 97 LYS A CA 19
ATOM 33463 C C . LYS A 1 97 ? -3.516 11.987 14.134 1.00 63.41 97 LYS A C 19
ATOM 33464 O O . LYS A 1 97 ? -4.532 12.372 14.708 1.00 63.31 97 LYS A O 19
ATOM 33483 N N . ASP A 1 98 ? -3.541 11.269 13.005 1.00 62.41 98 ASP A N 19
ATOM 33484 C CA . ASP A 1 98 ? -4.778 10.824 12.356 1.00 10.11 98 ASP A CA 19
ATOM 33485 C C . ASP A 1 98 ? -5.161 9.414 12.800 1.00 65.41 98 ASP A C 19
ATOM 33486 O O . ASP A 1 98 ? -6.347 9.125 12.956 1.00 54.01 98 ASP A O 19
ATOM 33495 N N . GLY A 1 99 ? -4.181 8.544 13.061 1.00 52.43 99 GLY A N 19
ATOM 33496 C CA . GLY A 1 99 ? -4.418 7.232 13.665 1.00 5.33 99 GLY A CA 19
ATOM 33497 C C . GLY A 1 99 ? -4.306 6.057 12.692 1.00 44.43 99 GLY A C 19
ATOM 33498 O O . GLY A 1 99 ? -4.885 5.001 12.939 1.00 25.50 99 GLY A O 19
ATOM 33502 N N . ASN A 1 100 ? -3.583 6.254 11.585 1.00 25.34 100 ASN A N 19
ATOM 33503 C CA . ASN A 1 100 ? -3.368 5.322 10.469 1.00 3.14 100 ASN A CA 19
ATOM 33504 C C . ASN A 1 100 ? -2.900 3.942 10.939 1.00 10.04 100 ASN A C 19
ATOM 33505 O O . ASN A 1 100 ? -2.375 3.813 12.045 1.00 70.21 100 ASN A O 19
ATOM 33516 N N . SER A 1 101 ? -3.005 2.929 10.081 1.00 22.53 101 SER A N 19
ATOM 33517 C CA . SER A 1 101 ? -2.521 1.577 10.375 1.00 3.01 101 SER A CA 19
ATOM 33518 C C . SER A 1 101 ? -1.016 1.420 10.117 1.00 32.24 101 SER A C 19
ATOM 33519 O O . SER A 1 101 ? -0.402 2.267 9.473 1.00 53.33 101 SER A O 19
ATOM 33527 N N . ASP A 1 102 ? -0.436 0.304 10.568 1.00 62.12 102 ASP A N 19
ATOM 33528 C CA . ASP A 1 102 ? 0.996 -0.008 10.482 1.00 72.24 102 ASP A CA 19
ATOM 33529 C C . ASP A 1 102 ? 1.267 -1.465 10.058 1.00 2.32 102 ASP A C 19
ATOM 33530 O O . ASP A 1 102 ? 2.226 -2.104 10.493 1.00 74.45 102 ASP A O 19
ATOM 33539 N N . LYS A 1 103 ? 0.407 -2.011 9.190 1.00 0.43 103 LYS A N 19
ATOM 33540 C CA . LYS A 1 103 ? 0.434 -3.427 8.790 1.00 54.04 103 LYS A CA 19
ATOM 33541 C C . LYS A 1 103 ? 1.572 -3.720 7.805 1.00 13.33 103 LYS A C 19
ATOM 33542 O O . LYS A 1 103 ? 2.140 -2.808 7.184 1.00 23.44 103 LYS A O 19
ATOM 33561 N N . ARG A 1 104 ? 1.817 -5.004 7.526 1.00 35.31 104 ARG A N 19
ATOM 33562 C CA . ARG A 1 104 ? 2.874 -5.394 6.613 1.00 41.15 104 ARG A CA 19
ATOM 33563 C C . ARG A 1 104 ? 2.405 -6.281 5.493 1.00 42.42 104 ARG A C 19
ATOM 33564 O O . ARG A 1 104 ? 2.548 -7.490 5.555 1.00 20.31 104 ARG A O 19
ATOM 33585 N N . LEU A 1 105 ? 2.032 -5.650 4.379 1.00 33.13 105 LEU A N 19
ATOM 33586 C CA . LEU A 1 105 ? 1.661 -6.333 3.143 1.00 75.13 105 LEU A CA 19
ATOM 33587 C C . LEU A 1 105 ? 2.754 -7.321 2.713 1.00 33.41 105 LEU A C 19
ATOM 33588 O O . LEU A 1 105 ? 3.865 -6.915 2.359 1.00 0.34 105 LEU A O 19
ATOM 33604 N N . GLU A 1 106 ? 2.437 -8.611 2.614 1.00 15.23 106 GLU A N 19
ATOM 33605 C CA . GLU A 1 106 ? 3.423 -9.649 2.319 1.00 31.10 106 GLU A CA 19
ATOM 33606 C C . GLU A 1 106 ? 3.311 -10.137 0.877 1.00 71.25 106 GLU A C 19
ATOM 33607 O O . GLU A 1 106 ? 3.302 -11.331 0.579 1.00 21.54 106 GLU A O 19
ATOM 33619 N N . LYS A 1 107 ? 3.284 -9.190 -0.059 1.00 64.34 107 LYS A N 19
ATOM 33620 C CA . LYS A 1 107 ? 3.064 -9.456 -1.473 1.00 13.24 107 LYS A CA 19
ATOM 33621 C C . LYS A 1 107 ? 1.729 -10.155 -1.723 1.00 71.53 107 LYS A C 19
ATOM 33622 O O . LYS A 1 107 ? 0.899 -10.177 -0.830 1.00 43.44 107 LYS A O 19
ATOM 33641 N N . TYR A 1 108 ? 1.423 -10.576 -2.952 1.00 43.03 108 TYR A N 19
ATOM 33642 C CA . TYR A 1 108 ? 0.125 -11.177 -3.253 1.00 44.13 108 TYR A CA 19
ATOM 33643 C C . TYR A 1 108 ? 0.298 -12.681 -3.309 1.00 4.33 108 TYR A C 19
ATOM 33644 O O . TYR A 1 108 ? 0.838 -13.202 -4.290 1.00 33.24 108 TYR A O 19
ATOM 33662 N N . ASN A 1 109 ? -0.096 -13.356 -2.243 1.00 35.10 109 ASN A N 19
ATOM 33663 C CA . ASN A 1 109 ? -0.338 -14.790 -2.156 1.00 21.54 109 ASN A CA 19
ATOM 33664 C C . ASN A 1 109 ? -1.287 -14.965 -0.980 1.00 74.53 109 ASN A C 19
ATOM 33665 O O . ASN A 1 109 ? -1.152 -14.274 0.029 1.00 42.21 109 ASN A O 19
ATOM 33676 N N . ASP A 1 110 ? -2.296 -15.810 -1.177 1.00 72.33 110 ASP A N 19
ATOM 33677 C CA . ASP A 1 110 ? -2.918 -16.540 -0.073 1.00 31.42 110 ASP A CA 19
ATOM 33678 C C . ASP A 1 110 ? -1.813 -17.427 0.501 1.00 21.50 110 ASP A C 19
ATOM 33679 O O . ASP A 1 110 ? -1.719 -17.516 1.740 1.00 23.20 110 ASP A O 19
#

B-factor: mean 37.43, std 23.08, range [0.02, 75.52]

Radius of gyration: 13.79 Å; Cα contacts (8 Å, |Δi|>4): 232; chains: 1; bounding box: 42×31×27 Å

Solvent-accessible surface area: 7678 Å² total; per-residue (Å²): 99,120,138,68,86,134,58,56,128,87,43,11,52,24,123,0,22,27,86,85,85,82,128,163,105,119,68,60,12,32,15,44,3,57,70,133,152,41,4,76,16,50,84,14,23,112,173,89,110,68,131,75,47,166,7,59,35,90,69,55,154,140,121,88,36,3,72,1,36,27,153,128,125,122,51,63,46,44,2,48,19,82,68,7,6,50,122,53,1,66,4,59,25,38,24,113,192,101,60,17,56,92,26,106,2,42,61,90,108,162